Protein 6Y48 (pdb70)

CATH classification: 3.50.50.60

InterPro domains:
  IPR020946 Flavin monooxygenase-like [PF00743] (28-211)
  IPR036188 FAD/NAD(P)-binding domain superfamily [G3DSA:3.50.50.60] (12-182)
  IPR036188 FAD/NAD(P)-binding domain superfamily [G3DSA:3.50.50.60] (376-555)
  IPR036188 FAD/NAD(P)-binding domain superfamily [SSF51905] (26-517)
  IPR036188 FAD/NAD(P)-binding domain superfamily [SSF51905] (165-401)
  IPR050775 Baeyer-Villiger monooxygenase-like [PTHR43098] (10-554)

B-factor: mean 37.55, std 15.88, range [4.15, 122.74]

Organism: Aspergillus flavus (strain ATCC 200026 / FGSC A1120 / IAM 13836 / NRRL 3357 / JCM 12722 / SRRC 167) (NCBI:txid332952)

Secondary structure (DSSP, 8-state):
-TT-SEEE-SEEEE--SHHHHHHHHHHHHHT--EEEE-SSSSS-THHHHS--TT-B-SSPTTSSS---HHHHTT---SBSS-BHHHHHHHHHHHHHHH--GGGEESS--EEEEEEETTTTEEEEEETTS-EEEESEEEE---S--SB---S-GGGGT--SEEEEGGG--SS----BTSEEEEE--SHHHHHHHHHHTTTBSEEEEEESS----EE----BPPHHHHHHHGGGHHHHHHHHTTSTTSSS----SS-GGGS-HHHHHHHHHHHHHH-TTHHHHSS-TTTTT-HHHHHHHHHHHHHHHHTT--SHHHHHHHS-SS-SS-TTSS---EESSHHHHTTSTTEEEEE-SSS-EEEE-SSEEEETTS-EEE-SEEEE---B--SS-TTGGGTBB-TTS-BHHHHTTT----BTTTB-TT-TTEEESS-TTSSGGGS-HHHHHHHHHHHHHHHHHHHHHHT-SEEEE-HHHHHHHHHHHHHHHHTTT---TT-S--TT--SSSPP---S--S-HHHHHHHHHHTTTTTTTEEEE-/-TT-SEEEEEEEEE--SHHHHHHHHHHHHTT--EEEE-SSSSS-THHHHS--TT-B-SSPTTSSS---HHHHTT---SBSS-BHHHHHHHHHHHHHHH--GGGEESS--EEEEEEETTTTEEEEEETTS-EEEEEEEEE---S-SSB---S-GGGTT--SEEEEGGG--SS----BT-EEEEE--SHHHHHHHHHHTTTBSEEEEEESS----EE----B--HHHHHHHGGGHHHHHHHGGGSTTSSS----SS-GGGS-HHHHHHHHHHHHHH-TTHHHHSS-TTTTT-HHHHHHHHHHHHHHHHTT--SHHHHHHHS-SS-SS-TTSSPPPEESSTTGGGGSTTEEEEE-SSS-EEEE-SSEEEETT--EEE-SEEEE---BSTTHHHHTTS-EE-TTS-BHHHHGGG----BTTTB-TT-TTEEESS-TTSSGGGS-HHHHHHHHHHHHHHHHHHHHHTTEEEEEE-HHHHHHHHHHHHHHHHTSSGGGS--STTS-SSTTS-----S--S-HHHHHHHHHTTTTTTTTEEEEE-/-TT-SSEE-SEEEE--SHHHHHHHHHHHHTT--EEEE-SSSSS-THHHHS--TT-B-SSPTTSSS---HHHHTT---SBSS-BHHHHHHHHHHHHHHH--GGGEESS--EEEEEEETTTTEEEEEETTS-EEEESEEEE---S-SSB---S-GGGTT--SEEEEGGG--SS----BT-EEEEE--SHHHHHHHHHHTTTBSEEEEEESS----EE----B--HHHHHHHGGGHHHHHHHHTTSSSSSS---BSS-GGGS-HHHHHHHHHHHHHH-TTHHHHSSBTTTTT-HHHHHHHHHHHHHHHHHT--SHHHHHHHS-SS-SS-TTSS---EESSHHHHTTSSSEEEEE-TTS-EEEE-SSEEEETTS-EEE-SEEEE---B-TTT-GGGGTTBB-TTS-BHHHHTSS----BTTTB-TT-TTEEESS-TTSSGGGS-HHHHHHHHHHHHHHHHHHHHHHT-SEEEE-HHHHHHHHHHHHHHHHTSS---TT-S--TT--SSSPP---S--S-HHHHHHHHHTTTTTTTTEEEE-/-TT-SEEE-SEEEE-SSHHHHHHHHHHHHHT--EEEE-SSSSSSGGGTSS--TT-B-SS-TTSSS---HHHHSS---SBSS-BHHHHHHHHHHHHHHH--GGGEESS--EEEEEEETTTTEEEEEETTS-EEEESEEEE---STTS----S-GGGTT--SEEEEGGG--SS----BTSEEEEE--SHHHHHHHHHHTTTBSEEEEEESS----EE----B--HHHHHTTGGGHHHHHHHHHHSTTSBSB---SS-GGGS-HHHHHHHHHHHHHH-TTHHHHSS-TTTTT-HHHHHHHHHHHHHHHHTT---HHHHHHHS-SS-SS-TTSS---EESSTGGGGGSTTEEEEE-SSS-EEEE-SSEEEETTS-EEE-SEEEE------SS-SGGGTTBB-TTS-BHHHHTTT---BSTTS-BTT-TTEEESS-TTSSTTSS-HHHHHHHHHHHHHHHHHHHHHHT-SEEEE-HHHHHHHHHHHHHHHHHTTTTSS-TTT--TT--SS--S--S-HHHHHHHHHTTTTTTTTEEEE-

Sequence (2146 aa):
GNYADELDVDVLIVGAGFGGIYSLYEMRKLGLKAVIYEAGNDIGGTWRWNCYPGAGVDSEVPEYQLSIPETWKDWTWSTNYPNYEDLRKYFDHVDKVLDIKKDCAFNSVVVGAHFHTVEGRWHIRTADGRTARAKYFIIAAGFAAKRYIPEWPGIEKFKGIVHHSSFWPDEKIDVRGKRCAIIGTGASGVQVTQAWGPEAGELKVFQRTPNLAVPMRKRSLTVEEQEGAKAFYPELFRYREKCFAGFLYTWCERGVFEDSEEEREQFLEKLWSDGGFRYWVANYKDYLYDAKANRVVYDFWRKKVRERINDPKDQELLAPSEPPHPWGVKRPCLEYDYYEQFNRPNVDLVDIKDNSIVDFTEKGIKLQDGTEYEFDVVCIATGFDITTGGMTSMGLHSIHGDSLKEEWKSGAFTYLGMTVSGYPNMFHLYGPHGPTLLSNGPTTVEIQGRWIADAIKQMERQGIKYINPTAKAAKEWKAKINELSDKTLFPTTKSTYMGGSMPGKVFEQVNYAGGEYPYSKEIRAVLPNFNGFDIVKGNYADELDVDVLIVGAGFGGIYSLYEMRKLGLKAVIYEAGNDIGGTWRWNCYPGAGVDSEVPEYQLSIPETWKDWTWSTNYPNYEDLRKYFDHVDKVLDIKKDCAFNSVVVGAHFHTVEGRWHIRTADGRTARAKYFIIAAGFAAKRYIPEWPGIEKFKGIVHHSSFWPDEKIDVRGKRCAIIGTGASGVQVTQAWGPEAGELKVFQRTPNLAVPMRKRSLTVEEQEGAKAFYPELFRYREKCFAGFLYTWCERGVFEDSEEEREQFLEKLWSDGGFRYWVANYKDYLYDAKANRVVYDFWRKKVRERINDPKDQELLAPSEPPHPWGVKRPCLEYDYYEQFNRPNVDLVDIKDNSIVDFTEKGIKLQDGTEYEFDVVCIATGFDITTGGMTSMGLHSIHGDSLKEEWKSGAFTYLGMTVSGYPNMFHLYGPHGPTLLSNGPTTVEIQGRWIADAIKQMERQGIKYINPTAKAAKEWKAKINELSDKTLFPTTKSTYMGGSMPGKVFEQVNYAGGEYPYSKEIRAVLPNFNGFDIVKRGNYADELDVDVLIVGAGFGGIYSLYEMRKLGLKAVIYEAGNDIGGTWRWNCYPGAGVDSEVPEYQLSIPETWKDWTWSTNYPNYEDLRKYFDHVDKVLDIKKDCAFNSVVVGAHFHTVEGRWHIRTADGRTARAKYFIIAAGFAAKRYIPEWPGIEKFKGIVHHSSFWPDEKIDVRGKRCAIIGTGASGVQVTQAWGPEAGELKVFQRTPNLAVPMRKRSLTVEEQEGAKAFYPELFRYREKCFAGFLYTWCERGVFEDSEEEREQFLEKLWSDGGFRYWVANYKDYLYDAKANRVVYDFWRKKVRERINDPKDQELLAPSEPPHPWGVKRPCLEYDYYEQFNRPNVDLVDIKDNSIVDFTEKGIKLQDGTEYEFDVVCIATGFDITTGGMTSMGLHSIHGDSLKEEWKSGAFTYLGMTVSGYPNMFHLYGPHGPTLLSNGPTTVEIQGRWIADAIKQMERQGIKYINPTAKAAKEWKAKINELSDKTLFPTTKSTYMGGSMPGKVFEQVNYAGGEYPYSKEIRAVLPNFNGFDIVKGNYADELDVDVLIVGAGFGGIYSLYEMRKLGLKAVIYEAGNDIGGTWRWNCYPGAGVDSEVPEYQLSIPETWKDWTWSTNYPNYEDLRKYFDHVDKVLDIKKDCAFNSVVVGAHFHTVEGRWHIRTADGRTARAKYFIIAAGFAAKRYIPEWPGIEKFKGIVHHSSFWPDEKIDVRGKRCAIIGTGASGVQVTQAWGPEAGELKVFQRTPNLAVPMRKRSLTVEEQEGAKAFYPELFRYREKCFAGFLYTWCERGVFEDSEEEREQFLEKLWSDGGFRYWVANYKDYLYDAKANRVVYDFWRKKVRERINDPKDQELLAPSEPPHPWGVKRPCLEYDYYEQFNRPNVDLVDIKDNSIVDFTEKGIKLQDGTEYEFDVVCIATGFDITTGGMTSMGLHSIHGDSLKEEWKSGAFTYLGMTVSGYPNMFHLYGPHGPTLLSNGPTTVEIQGRWIADAIKQMERQGIKYINPTAKAAKEWKAKINELSDKTLFPTTKSTYMMPGKVFEQVNYAGGEYPYSKEIRAVLPNFNGFDIVK

Solvent-accessible surface area: 81756 Å² total; per-residue (Å²): 93,23,110,43,102,96,10,94,8,45,0,0,0,14,11,0,11,19,9,0,0,10,3,0,36,12,1,70,135,42,66,31,94,5,0,0,1,11,54,13,97,24,0,1,17,64,29,37,99,35,9,28,14,49,7,18,6,38,0,33,17,2,5,41,3,0,32,4,80,58,0,22,121,115,38,33,13,77,14,2,4,3,62,19,96,30,0,37,118,0,0,69,22,0,21,172,57,25,62,0,83,122,21,2,0,24,96,2,71,10,61,4,4,73,2,62,25,67,77,2,81,0,57,0,121,1,66,93,47,22,22,0,84,0,38,0,0,0,2,12,36,32,5,44,19,73,107,68,48,30,173,27,105,0,39,161,118,12,159,27,73,28,62,4,1,6,126,9,34,105,147,102,34,100,5,173,57,88,97,0,0,0,5,16,13,21,45,22,0,0,19,0,0,29,24,4,0,69,76,4,37,53,0,27,0,0,6,163,20,13,11,10,1,0,7,22,100,94,128,97,22,70,86,130,65,7,85,21,2,20,61,37,6,54,18,1,9,95,0,1,27,28,0,31,0,0,0,8,8,30,44,18,47,48,5,0,99,9,7,30,131,135,50,42,68,139,39,2,66,120,13,16,66,58,1,2,0,39,2,3,2,10,0,0,65,36,0,7,76,58,68,152,0,7,88,39,0,0,44,3,0,55,95,38,0,60,136,53,4,112,61,104,121,21,36,75,27,2,0,18,52,120,37,35,13,43,0,2,12,95,66,5,3,3,1,133,41,2,0,66,1,12,54,92,144,32,13,62,20,16,53,14,121,129,30,51,16,65,21,1,18,88,122,0,0,71,3,111,108,47,48,91,49,98,6,44,0,0,0,1,8,22,36,51,25,54,23,1,1,6,6,10,69,18,25,1,67,0,23,104,47,63,25,0,138,84,67,4,119,86,2,2,69,0,19,4,0,0,2,4,32,0,1,0,1,1,0,1,3,56,5,0,0,0,2,0,53,15,1,0,12,0,0,0,5,2,4,0,2,58,0,2,2,16,0,0,48,6,0,78,104,67,47,2,57,8,2,14,2,19,73,147,8,4,111,88,4,12,50,82,0,50,84,32,6,112,120,16,45,24,26,69,67,182,36,155,54,45,32,54,59,30,134,78,46,81,40,43,30,7,10,4,3,14,3,0,35,49,0,23,110,51,1,12,75,10,8,36,102,2,72,28,16,29,64,30,154,95,24,120,48,74,126,12,100,9,51,0,0,0,13,10,0,14,18,10,0,0,11,3,0,39,11,1,67,140,41,68,26,92,6,0,0,1,10,53,14,101,27,0,2,14,59,29,35,86,26,8,24,34,48,3,18,6,10,9,41,17,2,5,34,2,0,30,5,73,74,0,19,136,116,42,35,15,80,15,3,7,2,54,45,91,21,0,34,112,0,0,71,14,0,21,157,57,22,72,0,78,133,18,1,0,26,90,1,72,9,71,12,0,89,16,72,54,140,68,1,84,0,31,0,118,2,72,95,32,27,24,0,100,0,14,0,0,0,2,12,30,30,48,15,51,61,96,42,72,26,169,28,95,8,43,162,131,14,153,32,62,29,63,6,2,7,129,17,37,108,124,173,38,71,4,167,73,70,118,1,0,0,4,15,10,38,36,23,0,0,13,0,0,29,30,7,1,66,58,3,30,62,0,41,0,0,6,135,42,12,13,5,1,1,11,26,101,96,130,88,20,76,84,128,62,7,84,21,2,22,71,36,6,52,18,1,10,87,2,1,23,31,0,24,0,0,6,6,12,31,45,16,46,46,4,0,100,8,6,32,138,136,53,31,95,133,36,3,66,129,12,17,70,61,3,2,2,36,4,5,4,11,0,0,66,37,0,4,82,55,68,157,0,6,88,36,0,0,48,12,0,37,139,38,0,55,134,55,4,105,61,95,157,24,34,79,47,2,0,16,58,122,37,59,10,27,0,0,0,53,89,1,0,0,1,149,47,1,0,64,4,8,49,96,136,41,4,75,20,15,62,13,140,126,36,50,14,67,31,5,29,74,121,0,0,73,2,119,105,33,55,92,49,118,12,62,0,0,0,3,8,25,26,33,9,10,2,11,0,4,6,9,54,13,28,3,48,4,72,139,51,76,25,0,104,93,61,15,136,84,1,4,88,0,18,3,0,0,3,4,38,4,0,0,2,1,0,1,2,36,6,0,0,0,1,0,10,7,11,2,14,0,0,0,6,4,5,0,2,54,0,2,6,12,0,0,47,6,0,82,105,74,26,0,50,26,2,25,4,54,76,132,9,5,130,84,6,16,56,83,0,51,102,28,1,98,123,10,25,3,40,86,27,61,0,43,0,6,0,1,47,36,115,80,38,52,102,31,3,3,0,4,3,14,3,0,42,52,0,25,118,48,1,12,75,10,8,36,105,3,70,27,17,87,61,48,126,211,90,34,112,44,97,105,15,74,3,44,0,0,0,13,10,0,12,20,9,0,0,9,2,1,37,10,1,73,137,46,66,29,124,5,5,0,1,8,60,15,103,25,0,2,10,66,22,38,98,31,11,27,12,44,7,21,7,25,3,41,16,2,5,42,3,0,32,5,74,67,0,20,123,104,40,36,10,74,16,3,3,2,58,32,104,22,0,52,120,0,0,77,14,0,21,160,52,23,64,0,86,130,27,2,0,21,91,1,67,10,62,4,7,79,4,61,45,139,86,4,53,0,49,0,126,2,67,90,49,20,28,0,54,0,37,0,0,0,2,14,35,31,12,31,25,116,93,68,48,27,163,25,104,5,45,159,128,15,173,22,73,23,69,5,1,2,125,15,32,115,133,105,33,82,0,138,66,96,103,0,0,0,5,16,10,21,39,24,0,0,13,0,0,32,29,4,1,47,59,1,36,72,0,43,0,1,7,161,24,14,9,9,1,0,10,22,94,93,128,96,24,67,83,127,55,8,84,19,2,22,62,35,7,56,21,1,7,95,1,2,32,35,0,25,0,0,0,7,10,24,50,17,52,45,5,0,93,8,3,30,137,139,53,30,88,135,36,2,68,129,12,16,71,66,2,3,0,37,3,3,1,11,0,0,74,42,0,6,86,49,67,148,0,6,87,36,0,0,55,9,0,42,135,39,0,77,128,52,5,50,68,102,147,19,26,85,35,1,0,18,63,116,36,38,14,45,0,2,11,88,64,6,0,1,1,121,41,1,0,60,5,10,33,30,37,24,5,66,15,14,62,11,124,136,27,49,14,79,37,4,5,76,137,0,0,101,6,127,104,48,56,73,52,85,8,36,2,0,0,2,7,39,25,49,48,58,20,16,3,3,6,14,40,16,31,3,65,1,54,148,54,74,27,0,130,86,64,6,133,88,1,1,70,0,20,4,0,0,3,3,36,6,1,0,2,2,1,2,4,62,4,1,0,0,2,0,44,15,1,0,12,0,0,0,6,1,4,0,2,55,0,2,7,12,0,0,37,5,0,81,106,71,47,2,66,26,2,14,3,40,77,151,7,3,146,88,6,24,54,90,0,52,124,56,6,96,164,14,49,13,25,62,78,192,40,153,56,49,26,50,57,28,119,84,31,77,42,36,35,13,12,3,3,17,3,0,41,52,0,21,118,45,1,15,77,9,8,42,108,4,68,28,17,75,66,56,160,101,22,114,34,97,121,16,81,5,42,0,0,0,10,11,1,11,21,8,0,0,9,2,0,40,15,1,70,133,47,68,31,110,7,0,0,1,9,57,17,98,26,0,1,16,56,29,31,112,24,13,25,38,47,8,18,3,35,3,36,14,2,6,37,2,0,28,4,56,65,0,12,106,120,44,31,17,70,28,3,5,2,57,53,94,29,1,57,131,0,0,75,37,0,24,180,63,20,71,0,88,137,18,3,0,26,91,1,64,12,69,13,0,77,13,77,64,138,76,2,61,0,49,0,124,3,70,88,43,20,19,0,84,0,40,0,0,1,0,10,28,30,51,18,58,52,126,48,62,25,125,27,101,2,42,166,120,12,166,26,68,29,64,4,0,10,142,16,45,140,148,154,24,86,3,162,70,77,94,0,0,0,4,17,12,33,47,17,1,0,25,0,0,36,29,7,0,64,58,2,34,66,0,48,0,0,3,110,45,12,13,5,1,0,11,24,103,96,126,85,20,69,88,128,59,8,81,19,1,21,62,35,5,52,16,2,9,85,2,1,24,34,0,22,0,0,0,6,9,24,47,20,48,38,7,0,106,7,11,36,137,118,44,35,96,122,38,4,68,122,13,14,75,58,1,4,0,40,3,4,0,9,0,0,68,37,0,6,72,61,61,151,0,5,111,36,0,0,44,14,0,39,130,49,0,55,145,55,5,116,66,100,134,21,32,78,25,1,0,15,54,138,32,38,10,16,0,1,0,56,56,5,4,7,1,147,41,1,0,65,3,9,54,93,132,43,4,80,18,15,57,12,109,138,24,44,15,65,22,2,18,90,94,0,0,76,5,119,102,49,58,82,47,89,7,39,0,0,0,2,7,37,18,40,30,27,24,10,5,3,0,15,67,16,18,2,55,8,58,131,60,76,25,0,129,98,69,10,152,85,10,4,77,2,18,3,1,0,3,4,35,7,1,1,2,2,1,3,3,44,4,8,1,0,0,9,26,4,0,0,14,2,0,0,7,2,5,0,2,55,0,2,5,15,0,0,20,2,0,79,106,70,48,4,59,27,2,20,5,34,60,151,5,3,137,99,4,12,67,77,0,44,81,25,2,100,119,8,29,6,50,59,52,138,22,54,2,23,118,79,78,90,76,113,42,1,17,2,5,4,19,2,0,45,50,0,20,124,48,1,15,75,10,8,43,114,4,67,26,12,86,82,52,160

Foldseek 3Di:
DLQDQEAEWQEEEEAQALLRLLLLVLCVVLVTGYAYEYLADAHHALLPQQAAFLAWDLAFPPQFDALPCQLCVQDDAQKRIDGSVRSRVSRVSSCVRVVRVVRYDYSFAFQAWDADVVVCWIWTAGPVNGTYTHNFYEYAPAQLPFQDDPPFPAPVQAQFAEDASRRHDPPDDQQALFEEEEEDAALSSLSVLQRNLVGHVAYEYEDQAAFLEAADPMDTDDPVVSNVCSVCSNVQQVCLLVAQFSGSAAADPAAPVVADPVRNLVQLVVQRVVARCCLQGHYGPCLQQDPVSQLSSLVSSLVVLLVQADDPVVSCRNRNPDHPAGPNLADGHHHHCSRNSNVDPRYYYHHCNVWPFPHAHHAGTATDVGDDDGGNYYHHHDGGQSLWGCQQVNHYAFNVRHGLVVVQQAGHFAFLQFGDARRWSYGYFLIFAACNRSHNRSSSSNLRSVLSSQQSSLCVVVVWSTKGFDSVRRVVSLVQQQVLCVSGSHDDQPDPDQPNDDPRYRGDRGYRSRGSNVSSVSSVVCPPVNPRIDTHD/DQQAQEAEWAEEEEAQALQRVLLVVLCVVLVTGYAYQYQADAHHALLVQLAFFQAWALAFPPLQDALPCLLCVPDDAFKRIDHSVSSSVSSVSSCVRVVRVVRYDYNFQWQAWDQDVVQCWIFTAGPVGGTHTHNFYEYAQAFFNFWDDPPFPCPVLAAAAEDASRHDDPDDDFAALFAEEEEEAAQSSLSVLVRPLVGHSFYEYEYQAAFLAAADPMDTDDPVVSNVCSVCSSVQQVCLLQAFFSGSAAADPAAQVVDDPVRQLVQCVVQRVVIRCCLQGHYGPCLQQDVVSLLSSLVSSLVVLLVQADDVVLSCRNRNPDHPARPNLAPHHHHHCSRNSCVDPRYHYHHCNVFPFPHAHHQGTATPVGDGDGGNYYHHHQGGLGQLRRQQRSFYAFNVRHTQVVVCQQHDFAALQFGDARRKSYGYFLGFAAQNPSHNRSSSSNLSSVLNSQASSLCVVVQWSIKGFDPVNRVVSQVQQQVLCVSGSNLVDQYSQQRHPDPSGHGHGGYRSRGSNVSSVSSVVCPPVNPRIDTHHD/DLQDFAAEWQEEEEAQALLSLLLVVLVVVLVTQYAYEYQADAHHALLPQFAAQLAWDLAFPPLFDALPCQLCVPDDDQKRIDGSVRSRVSRVSSCVRVVNVVRYDYNFQFQAWEADVVQCWIWTAGPVGGIYTHNFYEYAQALQFFKDDPPFPAPVQAAFAEDASRRDDPPDDQQALFAEEEEDQALSSLSNLQRCLVGHNFYEYEDQAAFLEAADPMDTDDVCVVNVCSVCSSVQLVCLLVAFFSHNAAADPAAQVVDDPVRNLVQCVVQSVVTRCCLQGHYGPCLQQDPVSQVSSLVSSLVVLLVLADDVVLSCRNRNPDHPAGPNLADGHHHHCSRNSCVDPRYYYDHCNVWPFPHAHHQGTATPVGDGDGGNYYHYHLTGQSQWGPQQRNHYAFCVGHTQVRVQLAHDFAALQFGHARHWSYGYFLTFLACNRSHNRNSRSNLSSVLSSQQVSLCVVVVWSTKGFDPVSRVVSLVQQQVLCVSGSHDDLPDPDQRNDDDSHRRDRRYRSRGSNVSSVSSVVCPPVNPRIDIHD/DLQALEAEWAEEAEAQALLRLLLVVLCVVLVTQYAYQHQADAHHALLVFLADALAWDLAFPPLADALPCQLPVQDDFFKRIDHSVRSRVSSVSSCVRVVRVVRYDHSFQFQAWDADPVQQWIWTAGPVNRTYTHNFYEYANFFLLFWDDDPFPQPVQAAFAEDASRHDDPPDDQQALFAEEEEEAAQSSLSVLVRCLVGHLAYEYEYQAAFLAAADPMDTDDPCVSNVCSVCSSVQLVCLLVAFFSGSAAADPAAQVVDDPVRNLVQLVVQSVVDRCCLQGHYHPCLQQDVVRLLSSLQSSLVVLLVQAPDPVLSCRNRNPDHPARPNLAPHYHHHCSRNSCVDPRYHYHHCNVWPFPYAHNQGTATPVGDTDGGNYYHYHVGGLQQFGCQLRSHYAFNVRRTPVVVPVQHDQAQLQQARARRKSHGYALGWAACNRVHNRSSSSNLSSVLSSQQSSLCVVVVFSIKGFDPVRSVVSQVQQQVLCVSGSNLPDQYSQLDPPHHRGGGYRSGGSNVSSVSSVVCPPVVPRIDTHD

Nearest PDB structures (foldseek):
  6y48-assembly2_B  TM=1.002E+00  e=0.000E+00  Aspergillus flavus NRRL3357
  6y48-assembly4_D  TM=9.951E-01  e=0.000E+00  Aspergillus flavus NRRL3357
  5j7x-assembly1_A  TM=9.604E-01  e=6.832E-75  Aspergillus flavus
  8xg7-assembly1_A  TM=9.613E-01  e=2.330E-60  Thermobifida fusca YX
  3up4-assembly3_A  TM=9.638E-01  e=3.379E-60  Pseudomonas putida

Structure (mmCIF, N/CA/C/O backbone):
data_6Y48
#
_entry.id   6Y48
#
_cell.length_a   87.893
_cell.length_b   117.311
_cell.length_c   133.337
_cell.angle_alpha   90.000
_cell.angle_beta   103.520
_cell.angle_gamma   90.000
#
_symmetry.space_group_name_H-M   'P 1 21 1'
#
loop_
_entity.id
_entity.type
_entity.pdbx_description
1 polymer 'Baeyer-Villiger monooxygenase'
2 non-polymer 'FLAVIN-ADENINE DINUCLEOTIDE'
3 non-polymer 'NADP NICOTINAMIDE-ADENINE-DINUCLEOTIDE PHOSPHATE'
4 water water
#
loop_
_atom_site.group_PDB
_atom_site.id
_atom_site.type_symbol
_atom_site.label_atom_id
_atom_site.label_alt_id
_atom_site.label_comp_id
_atom_site.label_asym_id
_atom_site.label_entity_id
_atom_site.label_seq_id
_atom_site.pdbx_PDB_ins_code
_atom_site.Cartn_x
_atom_site.Cartn_y
_atom_site.Cartn_z
_atom_site.occupancy
_atom_site.B_iso_or_equiv
_atom_site.auth_seq_id
_atom_site.auth_comp_id
_atom_site.auth_asym_id
_atom_site.auth_atom_id
_atom_site.pdbx_PDB_model_num
ATOM 1 N N . GLY A 1 18 ? -0.295 -20.267 59.297 1.00 35.57 18 GLY A N 1
ATOM 2 C CA . GLY A 1 18 ? 0.646 -19.152 58.971 1.00 35.36 18 GLY A CA 1
ATOM 3 C C . GLY A 1 18 ? 0.078 -18.257 57.884 1.00 35.99 18 GLY A C 1
ATOM 4 O O . GLY A 1 18 ? -0.459 -17.178 58.214 1.00 37.55 18 GLY A O 1
ATOM 5 N N . ASN A 1 19 ? 0.158 -18.710 56.631 1.00 34.79 19 ASN A N 1
ATOM 6 C CA . ASN A 1 19 ? -0.391 -17.996 55.450 1.00 33.81 19 ASN A CA 1
ATOM 7 C C . ASN A 1 19 ? -1.921 -18.101 55.470 1.00 33.62 19 ASN A C 1
ATOM 8 O O . ASN A 1 19 ? -2.579 -17.337 54.724 1.00 32.28 19 ASN A O 1
ATOM 13 N N . TYR A 1 20 ? -2.467 -19.008 56.289 1.00 33.89 20 TYR A N 1
ATOM 14 C CA . TYR A 1 20 ? -3.925 -19.278 56.402 1.00 34.14 20 TYR A CA 1
ATOM 15 C C . TYR A 1 20 ? -4.532 -18.517 57.592 1.00 35.33 20 TYR A C 1
ATOM 16 O O . TYR A 1 20 ? -5.753 -18.648 57.802 1.00 34.27 20 TYR A O 1
ATOM 25 N N . ALA A 1 21 ? -3.723 -17.736 58.321 1.00 37.77 21 ALA A N 1
ATOM 26 C CA . ALA A 1 21 ? -4.139 -16.887 59.466 1.00 39.41 21 ALA A CA 1
ATOM 27 C C . ALA A 1 21 ? -5.430 -16.132 59.124 1.00 41.76 21 ALA A C 1
ATOM 28 O O . ALA A 1 21 ? -5.582 -15.711 57.961 1.00 45.45 21 ALA A O 1
ATOM 30 N N . ASP A 1 22 ? -6.315 -15.959 60.109 1.00 43.54 22 ASP A N 1
ATOM 31 C CA . ASP A 1 22 ? -7.687 -15.413 59.929 1.00 45.19 22 ASP A CA 1
ATOM 32 C C . ASP A 1 22 ? -7.622 -13.939 59.514 1.00 42.63 22 ASP A C 1
ATOM 33 O O . ASP A 1 22 ? -8.493 -13.516 58.739 1.00 41.08 22 ASP A O 1
ATOM 38 N N . GLU A 1 23 ? -6.660 -13.186 60.051 1.00 42.13 23 GLU A N 1
ATOM 39 C CA . GLU A 1 23 ? -6.320 -11.804 59.614 1.00 42.65 23 GLU A CA 1
ATOM 40 C C . GLU A 1 23 ? -4.821 -11.779 59.289 1.00 41.22 23 GLU A C 1
ATOM 41 O O . GLU A 1 23 ? -4.018 -11.801 60.238 1.00 39.93 23 GLU A O 1
ATOM 47 N N . LEU A 1 24 ? -4.473 -11.750 57.996 1.00 40.39 24 LEU A N 1
ATOM 48 C CA . LEU A 1 24 ? -3.091 -11.958 57.474 1.00 39.49 24 LEU A CA 1
ATOM 49 C C . LEU A 1 24 ? -2.415 -10.606 57.192 1.00 38.95 24 LEU A C 1
ATOM 50 O O . LEU A 1 24 ? -3.000 -9.784 56.464 1.00 39.01 24 LEU A O 1
ATOM 55 N N . ASP A 1 25 ? -1.226 -10.386 57.761 1.00 38.46 25 ASP A N 1
ATOM 56 C CA . ASP A 1 25 ? -0.397 -9.172 57.535 1.00 38.39 25 ASP A CA 1
ATOM 57 C C . ASP A 1 25 ? 0.747 -9.525 56.584 1.00 36.41 25 ASP A C 1
ATOM 58 O O . ASP A 1 25 ? 1.652 -10.275 56.991 1.00 36.36 25 ASP A O 1
ATOM 63 N N . VAL A 1 26 ? 0.693 -8.996 55.361 1.00 35.24 26 VAL A N 1
ATOM 64 C CA . VAL A 1 26 ? 1.760 -9.132 54.329 1.00 34.27 26 VAL A CA 1
ATOM 65 C C . VAL A 1 26 ? 2.004 -7.753 53.709 1.00 33.17 26 VAL A C 1
ATOM 66 O O . VAL A 1 26 ? 1.114 -6.892 53.819 1.00 33.24 26 VAL A O 1
ATOM 70 N N . ASP A 1 27 ? 3.160 -7.566 53.072 1.00 31.99 27 ASP A N 1
ATOM 71 C CA . ASP A 1 27 ? 3.459 -6.379 52.228 1.00 31.10 27 ASP A CA 1
ATOM 72 C C . ASP A 1 27 ? 2.703 -6.516 50.902 1.00 30.00 27 ASP A C 1
ATOM 73 O O . ASP A 1 27 ? 2.157 -5.499 50.426 1.00 31.14 27 ASP A O 1
ATOM 78 N N . VAL A 1 28 ? 2.650 -7.733 50.348 1.00 27.26 28 VAL A N 1
ATOM 79 C CA . VAL A 1 28 ? 2.096 -8.003 48.990 1.00 25.42 28 VAL A CA 1
ATOM 80 C C . VAL A 1 28 ? 1.124 -9.180 49.042 1.00 23.60 28 VAL A C 1
ATOM 81 O O . VAL A 1 28 ? 1.540 -10.282 49.438 1.00 22.75 28 VAL A O 1
ATOM 85 N N . LEU A 1 29 ? -0.106 -8.958 48.585 1.00 22.44 29 LEU A N 1
ATOM 86 C CA . LEU A 1 29 ? -1.103 -10.031 48.369 1.00 22.48 29 LEU A CA 1
ATOM 87 C C . LEU A 1 29 ? -1.233 -10.238 46.860 1.00 22.38 29 LEU A C 1
ATOM 88 O O . LEU A 1 29 ? -1.611 -9.275 46.167 1.00 22.87 29 LEU A O 1
ATOM 93 N N . ILE A 1 30 ? -0.891 -11.438 46.385 1.00 22.10 30 ILE A N 1
ATOM 94 C CA . ILE A 1 30 ? -1.036 -11.873 44.966 1.00 21.84 30 ILE A CA 1
ATOM 95 C C . ILE A 1 30 ? -2.263 -12.783 44.876 1.00 21.31 30 ILE A C 1
ATOM 96 O O . ILE A 1 30 ? -2.372 -13.698 45.703 1.00 21.76 30 ILE A O 1
ATOM 101 N N . VAL A 1 31 ? -3.138 -12.542 43.902 1.00 20.39 31 VAL A N 1
ATOM 102 C CA . VAL A 1 31 ? -4.290 -13.431 43.576 1.00 20.26 31 VAL A CA 1
ATOM 103 C C . VAL A 1 31 ? -3.905 -14.271 42.352 1.00 19.98 31 VAL A C 1
ATOM 104 O O . VAL A 1 31 ? -3.741 -13.686 41.270 1.00 20.27 31 VAL A O 1
ATOM 108 N N . GLY A 1 32 ? -3.758 -15.587 42.529 1.00 19.18 32 GLY A N 1
ATOM 109 C CA . GLY A 1 32 ? -3.515 -16.558 41.444 1.00 18.48 32 GLY A CA 1
ATOM 110 C C . GLY A 1 32 ? -2.120 -17.154 41.521 1.00 17.94 32 GLY A C 1
ATOM 111 O O . GLY A 1 32 ? -1.183 -16.404 41.838 1.00 16.92 32 GLY A O 1
ATOM 112 N N . ALA A 1 33 ? -1.998 -18.458 41.245 1.00 17.93 33 ALA A N 1
ATOM 113 C CA . ALA A 1 33 ? -0.740 -19.243 41.273 1.00 18.07 33 ALA A CA 1
ATOM 114 C C . ALA A 1 33 ? -0.472 -19.862 39.892 1.00 17.84 33 ALA A C 1
ATOM 115 O O . ALA A 1 33 ? 0.204 -20.921 39.840 1.00 17.57 33 ALA A O 1
ATOM 117 N N . GLY A 1 34 ? -0.984 -19.230 38.827 1.00 17.49 34 GLY A N 1
ATOM 118 C CA . GLY A 1 34 ? -0.577 -19.482 37.429 1.00 17.67 34 GLY A CA 1
ATOM 119 C C . GLY A 1 34 ? 0.709 -18.744 37.099 1.00 17.74 34 GLY A C 1
ATOM 120 O O . GLY A 1 34 ? 1.354 -18.239 38.038 1.00 18.15 34 GLY A O 1
ATOM 121 N N . PHE A 1 35 ? 1.089 -18.675 35.820 1.00 17.80 35 PHE A N 1
ATOM 122 C CA . PHE A 1 35 ? 2.351 -18.025 35.372 1.00 17.77 35 PHE A CA 1
ATOM 123 C C . PHE A 1 35 ? 2.485 -16.649 36.042 1.00 17.90 35 PHE A C 1
ATOM 124 O O . PHE A 1 35 ? 3.548 -16.376 36.641 1.00 17.95 35 PHE A O 1
ATOM 132 N N . GLY A 1 36 ? 1.427 -15.830 35.959 1.00 17.99 36 GLY A N 1
ATOM 133 C CA . GLY A 1 36 ? 1.374 -14.438 36.457 1.00 17.88 36 GLY A CA 1
ATOM 134 C C . GLY A 1 36 ? 1.693 -14.332 37.941 1.00 17.73 36 GLY A C 1
ATOM 135 O O . GLY A 1 36 ? 2.485 -13.438 38.317 1.00 17.18 36 GLY A O 1
ATOM 136 N N . GLY A 1 37 ? 1.098 -15.212 38.750 1.00 17.75 37 GLY A N 1
ATOM 137 C CA . GLY A 1 37 ? 1.288 -15.263 40.212 1.00 17.83 37 GLY A CA 1
ATOM 138 C C . GLY A 1 37 ? 2.644 -15.830 40.600 1.00 18.09 37 GLY A C 1
ATOM 139 O O . GLY A 1 37 ? 3.233 -15.329 41.582 1.00 17.61 37 GLY A O 1
ATOM 140 N N . ILE A 1 38 ? 3.121 -16.843 39.867 1.00 18.47 38 ILE A N 1
ATOM 141 C CA . ILE A 1 38 ? 4.430 -17.520 40.117 1.00 18.76 38 ILE A CA 1
ATOM 142 C C . ILE A 1 38 ? 5.567 -16.524 39.864 1.00 19.29 38 ILE A C 1
ATOM 143 O O . ILE A 1 38 ? 6.557 -16.566 40.620 1.00 20.02 38 ILE A O 1
ATOM 148 N N . TYR A 1 39 ? 5.450 -15.675 38.836 1.00 19.83 39 TYR A N 1
ATOM 149 C CA . TYR A 1 39 ? 6.520 -14.716 38.450 1.00 20.19 39 TYR A CA 1
ATOM 150 C C . TYR A 1 39 ? 6.474 -13.485 39.363 1.00 20.20 39 TYR A C 1
ATOM 151 O O . TYR A 1 39 ? 7.544 -12.951 39.703 1.00 19.34 39 TYR A O 1
ATOM 160 N N . SER A 1 40 ? 5.275 -13.033 39.732 1.00 20.74 40 SER A N 1
ATOM 161 C CA . SER A 1 40 ? 5.079 -11.887 40.655 1.00 21.50 40 SER A CA 1
ATOM 162 C C . SER A 1 40 ? 5.728 -12.235 41.998 1.00 22.35 40 SER A C 1
ATOM 163 O O . SER A 1 40 ? 6.548 -11.433 42.486 1.00 22.13 40 SER A O 1
ATOM 166 N N . LEU A 1 41 ? 5.415 -13.422 42.526 1.00 23.46 41 LEU A N 1
ATOM 167 C CA . LEU A 1 41 ? 5.978 -13.958 43.794 1.00 24.16 41 LEU A CA 1
ATOM 168 C C . LEU A 1 41 ? 7.508 -13.937 43.712 1.00 24.65 41 LEU A C 1
ATOM 169 O O . LEU A 1 41 ? 8.140 -13.436 44.664 1.00 25.88 41 LEU A O 1
ATOM 174 N N . TYR A 1 42 ? 8.067 -14.442 42.611 1.00 24.86 42 TYR A N 1
ATOM 175 C CA . TYR A 1 42 ? 9.525 -14.453 42.320 1.00 25.73 42 TYR A CA 1
ATOM 176 C C . TYR A 1 42 ? 10.100 -13.040 42.475 1.00 26.67 42 TYR A C 1
ATOM 177 O O . TYR A 1 42 ? 11.085 -12.871 43.219 1.00 28.32 42 TYR A O 1
ATOM 186 N N . GLU A 1 43 ? 9.501 -12.059 41.797 1.00 27.75 43 GLU A N 1
ATOM 187 C CA . GLU A 1 43 ? 9.972 -10.646 41.773 1.00 28.72 43 GLU A CA 1
ATOM 188 C C . GLU A 1 43 ? 9.871 -10.023 43.173 1.00 29.36 43 GLU A C 1
ATOM 189 O O . GLU A 1 43 ? 10.801 -9.286 43.559 1.00 29.89 43 GLU A O 1
ATOM 195 N N . MET A 1 44 ? 8.788 -10.298 43.903 1.00 29.22 44 MET A N 1
ATOM 196 C CA . MET A 1 44 ? 8.559 -9.746 45.265 1.00 29.76 44 MET A CA 1
ATOM 197 C C . MET A 1 44 ? 9.652 -10.255 46.216 1.00 30.10 44 MET A C 1
ATOM 198 O O . MET A 1 44 ? 10.223 -9.432 46.955 1.00 30.07 44 MET A O 1
ATOM 203 N N . ARG A 1 45 ? 9.957 -11.552 46.183 1.00 30.11 45 ARG A N 1
ATOM 204 C CA . ARG A 1 45 ? 10.997 -12.167 47.049 1.00 30.42 45 ARG A CA 1
ATOM 205 C C . ARG A 1 45 ? 12.329 -11.430 46.883 1.00 32.26 45 ARG A C 1
ATOM 206 O O . ARG A 1 45 ? 13.060 -11.328 47.885 1.00 32.83 45 ARG A O 1
ATOM 214 N N . LYS A 1 46 ? 12.641 -10.959 45.670 1.00 33.93 46 LYS A N 1
ATOM 215 C CA . LYS A 1 46 ? 13.920 -10.264 45.354 1.00 34.78 46 LYS A CA 1
ATOM 216 C C . LYS A 1 46 ? 13.925 -8.870 45.990 1.00 35.33 46 LYS A C 1
ATOM 217 O O . LYS A 1 46 ? 15.011 -8.402 46.373 1.00 35.57 46 LYS A O 1
ATOM 223 N N . LEU A 1 47 ? 12.753 -8.240 46.099 1.00 36.16 47 LEU A N 1
ATOM 224 C CA . LEU A 1 47 ? 12.574 -6.908 46.737 1.00 36.42 47 LEU A CA 1
ATOM 225 C C . LEU A 1 47 ? 12.644 -7.044 48.262 1.00 37.23 47 LEU A C 1
ATOM 226 O O . LEU A 1 47 ? 12.706 -6.000 48.940 1.00 39.41 47 LEU A O 1
ATOM 231 N N . GLY A 1 48 ? 12.610 -8.279 48.775 1.00 36.93 48 GLY A N 1
ATOM 232 C CA . GLY A 1 48 ? 12.677 -8.598 50.213 1.00 35.67 48 GLY A CA 1
ATOM 233 C C . GLY A 1 48 ? 11.394 -8.230 50.937 1.00 35.60 48 GLY A C 1
ATOM 234 O O . GLY A 1 48 ? 11.479 -7.874 52.124 1.00 36.99 48 GLY A O 1
ATOM 235 N N . LEU A 1 49 ? 10.246 -8.313 50.260 1.00 34.77 49 LEU A N 1
ATOM 236 C CA . LEU A 1 49 ? 8.912 -8.014 50.852 1.00 34.35 49 LEU A CA 1
ATOM 237 C C . LEU A 1 49 ? 8.222 -9.325 51.255 1.00 34.49 49 LEU A C 1
ATOM 238 O O . LEU A 1 49 ? 8.470 -10.366 50.604 1.00 35.76 49 LEU A O 1
ATOM 243 N N . LYS A 1 50 ? 7.394 -9.270 52.302 1.00 33.67 50 LYS A N 1
ATOM 244 C CA . LYS A 1 50 ? 6.548 -10.399 52.751 1.00 33.23 50 LYS A CA 1
ATOM 245 C C . LYS A 1 50 ? 5.359 -10.458 51.792 1.00 32.14 50 LYS A C 1
ATOM 246 O O . LYS A 1 50 ? 4.557 -9.504 51.784 1.00 32.79 50 LYS A O 1
ATOM 252 N N . ALA A 1 51 ? 5.291 -11.517 50.983 1.00 30.22 51 ALA A N 1
ATOM 253 C CA . ALA A 1 51 ? 4.260 -11.723 49.943 1.00 28.28 51 ALA A CA 1
ATOM 254 C C . ALA A 1 51 ? 3.625 -13.104 50.124 1.00 26.91 51 ALA A C 1
ATOM 255 O O . ALA A 1 51 ? 4.319 -14.024 50.606 1.00 26.44 51 ALA A O 1
ATOM 257 N N . VAL A 1 52 ? 2.342 -13.224 49.777 1.00 25.52 52 VAL A N 1
ATOM 258 C CA . VAL A 1 52 ? 1.562 -14.493 49.854 1.00 25.06 52 VAL A CA 1
ATOM 259 C C . VAL A 1 52 ? 0.602 -14.550 48.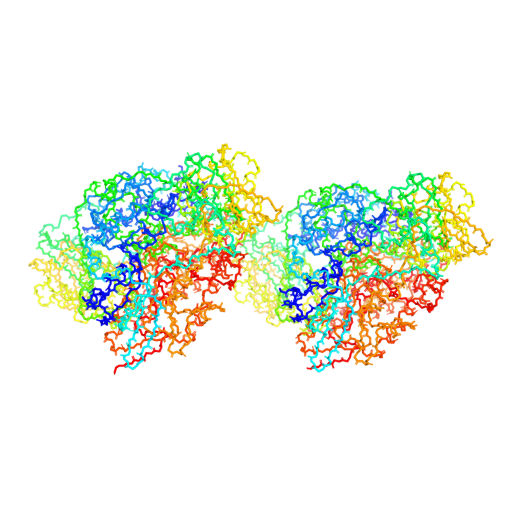665 1.00 24.31 52 VAL A C 1
ATOM 260 O O . VAL A 1 52 ? -0.024 -13.519 48.368 1.00 23.91 52 VAL A O 1
ATOM 264 N N . ILE A 1 53 ? 0.482 -15.720 48.034 1.00 24.15 53 ILE A N 1
ATOM 265 C CA . ILE A 1 53 ? -0.539 -15.993 46.982 1.00 24.01 53 ILE A CA 1
ATOM 266 C C . ILE A 1 53 ? -1.778 -16.578 47.665 1.00 24.13 53 ILE A C 1
ATOM 267 O O . ILE A 1 53 ? -1.664 -17.655 48.282 1.00 24.63 53 ILE A O 1
ATOM 272 N N . TYR A 1 54 ? -2.911 -15.886 47.552 1.00 23.45 54 TYR A N 1
ATOM 273 C CA . TYR A 1 54 ? -4.264 -16.474 47.686 1.00 23.30 54 TYR A CA 1
ATOM 274 C C . TYR A 1 54 ? -4.605 -17.156 46.360 1.00 23.20 54 TYR A C 1
ATOM 275 O O . TYR A 1 54 ? -4.799 -16.447 45.352 1.00 23.21 54 TYR A O 1
ATOM 284 N N . GLU A 1 55 ? -4.652 -18.489 46.360 1.00 23.07 55 GLU A N 1
ATOM 285 C CA . GLU A 1 55 ? -5.055 -19.307 45.187 1.00 23.43 55 GLU A CA 1
ATOM 286 C C . GLU A 1 55 ? -6.385 -19.984 45.516 1.00 23.46 55 GLU A C 1
ATOM 287 O O . GLU A 1 55 ? -6.483 -20.560 46.607 1.00 24.14 55 GLU A O 1
ATOM 293 N N . ALA A 1 56 ? -7.355 -19.902 44.603 1.00 24.10 56 ALA A N 1
ATOM 294 C CA . ALA A 1 56 ? -8.701 -20.515 44.724 1.00 24.33 56 ALA A CA 1
ATOM 295 C C . ALA A 1 56 ? -8.572 -22.043 44.779 1.00 24.90 56 ALA A C 1
ATOM 296 O O . ALA A 1 56 ? -9.315 -22.675 45.560 1.00 24.22 56 ALA A O 1
ATOM 298 N N . GLY A 1 57 ? -7.679 -22.604 43.957 1.00 25.43 57 GLY A N 1
ATOM 299 C CA . GLY A 1 57 ? -7.429 -24.054 43.855 1.00 25.87 57 GLY A CA 1
ATOM 300 C C . GLY A 1 57 ? -6.389 -24.513 44.856 1.00 26.74 57 GLY A C 1
ATOM 301 O O . GLY A 1 57 ? -6.011 -23.704 45.718 1.00 26.96 57 GLY A O 1
ATOM 302 N N . ASN A 1 58 ? -5.919 -25.756 44.723 1.00 28.20 58 ASN A N 1
ATOM 303 C CA . ASN A 1 58 ? -5.048 -26.441 45.715 1.00 29.12 58 ASN A CA 1
ATOM 304 C C . ASN A 1 58 ? -3.636 -26.656 45.154 1.00 28.85 58 ASN A C 1
ATOM 305 O O . ASN A 1 58 ? -2.820 -27.272 45.868 1.00 28.82 58 ASN A O 1
ATOM 310 N N . ASP A 1 59 ? -3.340 -26.164 43.945 1.00 28.59 59 ASP A N 1
ATOM 311 C CA . ASP A 1 59 ? -2.012 -26.356 43.300 1.00 27.84 59 ASP A CA 1
ATOM 312 C C . ASP A 1 59 ? -1.692 -25.185 42.359 1.00 27.52 59 ASP A C 1
ATOM 313 O O . ASP A 1 59 ? -2.614 -24.422 42.002 1.00 29.12 59 ASP A O 1
ATOM 318 N N . ILE A 1 60 ? -0.420 -25.055 41.973 1.00 25.81 60 ILE A N 1
ATOM 319 C CA . ILE A 1 60 ? 0.089 -23.937 41.127 1.00 24.69 60 ILE A CA 1
ATOM 320 C C . ILE A 1 60 ? 0.007 -24.373 39.660 1.00 24.04 60 ILE A C 1
ATOM 321 O O . ILE A 1 60 ? 0.145 -25.585 39.398 1.00 23.93 60 ILE A O 1
ATOM 326 N N . GLY A 1 61 ? -0.237 -23.429 38.747 1.00 23.20 61 GLY A N 1
ATOM 327 C CA . GLY A 1 61 ? -0.304 -23.703 37.297 1.00 22.77 61 GLY A CA 1
ATOM 328 C C . GLY A 1 61 ? -1.420 -22.958 36.583 1.00 22.45 61 GLY A C 1
ATOM 329 O O . GLY A 1 61 ? -1.388 -22.925 35.338 1.00 23.07 61 GLY A O 1
ATOM 330 N N . GLY A 1 62 ? -2.387 -22.395 37.313 1.00 21.97 62 GLY A N 1
ATOM 331 C CA . GLY A 1 62 ? -3.484 -21.606 36.721 1.00 21.46 62 GLY A CA 1
ATOM 332 C C . GLY A 1 62 ? -4.336 -22.460 35.799 1.00 21.32 62 GLY A C 1
ATOM 333 O O . GLY A 1 62 ? -4.652 -23.594 36.207 1.00 21.15 62 GLY A O 1
ATOM 334 N N . THR A 1 63 ? -4.669 -21.960 34.598 1.00 21.00 63 THR A N 1
ATOM 335 C CA . THR A 1 63 ? -5.451 -22.676 33.546 1.00 20.82 63 THR A CA 1
ATOM 336 C C . THR A 1 63 ? -4.963 -24.124 33.379 1.00 20.61 63 THR A C 1
ATOM 337 O O . THR A 1 63 ? -5.793 -24.973 33.036 1.00 22.18 63 THR A O 1
ATOM 341 N N . TRP A 1 64 ? -3.678 -24.411 33.595 1.00 20.08 64 TRP A N 1
ATOM 342 C CA . TRP A 1 64 ? -3.098 -25.753 33.320 1.00 20.52 64 TRP A CA 1
ATOM 343 C C . TRP A 1 64 ? -3.512 -26.758 34.402 1.00 21.29 64 TRP A C 1
ATOM 344 O O . TRP A 1 64 ? -3.220 -27.956 34.235 1.00 21.45 64 TRP A O 1
ATOM 355 N N . ARG A 1 65 ? -4.205 -26.304 35.449 1.00 23.07 65 ARG A N 1
ATOM 356 C CA . ARG A 1 65 ? -4.755 -27.177 36.523 1.00 24.15 65 ARG A CA 1
ATOM 357 C C . ARG A 1 65 ? -6.268 -27.362 36.343 1.00 25.05 65 ARG A C 1
ATOM 358 O O . ARG A 1 65 ? -6.728 -28.505 36.475 1.00 24.94 65 ARG A O 1
ATOM 366 N N . TRP A 1 66 ? -7.006 -26.287 36.053 1.00 26.78 66 TRP A N 1
ATOM 367 C CA . TRP A 1 66 ? -8.492 -26.260 36.118 1.00 28.47 66 TRP A CA 1
ATOM 368 C C . TRP A 1 66 ? -9.099 -26.424 34.721 1.00 30.57 66 TRP A C 1
ATOM 369 O O . TRP A 1 66 ? -10.045 -27.219 34.596 1.00 31.32 66 TRP A O 1
ATOM 380 N N . ASN A 1 67 ? -8.590 -25.702 33.718 1.00 32.90 67 ASN A N 1
ATOM 381 C CA . ASN A 1 67 ? -9.334 -25.435 32.453 1.00 34.52 67 ASN A CA 1
ATOM 382 C C . ASN A 1 67 ? -8.823 -26.327 31.317 1.00 34.89 67 ASN A C 1
ATOM 383 O O . ASN A 1 67 ? -8.904 -25.888 30.153 1.00 34.47 67 ASN A O 1
ATOM 388 N N . CYS A 1 68 ? -8.386 -27.548 31.643 1.00 35.69 68 CYS A N 1
ATOM 389 C CA . CYS A 1 68 ? -7.892 -28.569 30.682 1.00 35.44 68 CYS A CA 1
ATOM 390 C C . CYS A 1 68 ? -9.049 -29.438 30.174 1.00 33.32 68 CYS A C 1
ATOM 391 O O . CYS A 1 68 ? -9.997 -29.681 30.941 1.00 35.52 68 CYS A O 1
ATOM 394 N N . TYR A 1 69 ? -8.943 -29.898 28.927 1.00 30.73 69 TYR A N 1
ATOM 395 C CA . TYR A 1 69 ? -9.984 -30.630 28.164 1.00 29.27 69 TYR A CA 1
ATOM 396 C C . TYR A 1 69 ? -9.296 -31.602 27.211 1.00 28.36 69 TYR A C 1
ATOM 397 O O . TYR A 1 69 ? -8.087 -31.525 27.041 1.00 29.36 69 TYR A O 1
ATOM 406 N N . PRO A 1 70 ? -10.021 -32.547 26.568 1.00 28.17 70 PRO A N 1
ATOM 407 C CA . PRO A 1 70 ? -9.398 -33.519 25.667 1.00 27.50 70 PRO A CA 1
ATOM 408 C C . PRO A 1 70 ? -8.488 -32.894 24.599 1.00 26.99 70 PRO A C 1
ATOM 409 O O . PRO A 1 70 ? -8.924 -31.977 23.926 1.00 26.04 70 PRO A O 1
ATOM 413 N N . GLY A 1 71 ? -7.256 -33.409 24.490 1.00 27.20 71 GLY A N 1
ATOM 414 C CA . GLY A 1 71 ? -6.230 -32.984 23.516 1.00 27.23 71 GLY A CA 1
ATOM 415 C C . GLY A 1 71 ? -5.803 -31.538 23.712 1.00 26.96 71 GLY A C 1
ATOM 416 O O . GLY A 1 71 ? -5.472 -30.882 22.699 1.00 27.14 71 GLY A O 1
ATOM 417 N N . ALA A 1 72 ? -5.807 -31.056 24.962 1.00 26.14 72 ALA A N 1
ATOM 418 C CA . ALA A 1 72 ? -5.379 -29.691 25.349 1.00 24.96 72 ALA A CA 1
ATOM 419 C C . ALA A 1 72 ? -3.853 -29.645 25.463 1.00 23.74 72 ALA A C 1
ATOM 420 O O . ALA A 1 72 ? -3.259 -30.623 25.960 1.00 23.03 72 ALA A O 1
ATOM 422 N N . GLY A 1 73 ? -3.261 -28.538 25.010 1.00 22.70 73 GLY A N 1
ATOM 423 C CA . GLY A 1 73 ? -1.806 -28.302 24.992 1.00 21.85 73 GLY A CA 1
ATOM 424 C C . GLY A 1 73 ? -1.492 -26.919 24.459 1.00 21.29 73 GLY A C 1
ATOM 425 O O . GLY A 1 73 ? -2.438 -26.218 24.078 1.00 21.30 73 GLY A O 1
ATOM 426 N N . VAL A 1 74 ? -0.211 -26.546 24.412 1.00 21.06 74 VAL A N 1
ATOM 427 C CA . VAL A 1 74 ? 0.251 -25.177 24.023 1.00 20.87 74 VAL A CA 1
ATOM 428 C C . VAL A 1 74 ? 0.069 -24.978 22.514 1.00 20.74 74 VAL A C 1
ATOM 429 O O . VAL A 1 74 ? 0.102 -25.977 21.779 1.00 20.07 74 VAL A O 1
ATOM 433 N N . ASP A 1 75 ? -0.137 -23.725 22.098 1.00 21.34 75 ASP A N 1
ATOM 434 C CA . ASP A 1 75 ? -0.047 -23.247 20.690 1.00 21.98 75 ASP A CA 1
ATOM 435 C C . ASP A 1 75 ? 1.272 -22.478 20.501 1.00 21.98 75 ASP A C 1
ATOM 436 O O . ASP A 1 75 ? 1.643 -22.209 19.345 1.00 22.43 75 ASP A O 1
ATOM 441 N N . SER A 1 76 ? 1.958 -22.133 21.595 1.00 21.84 76 SER A N 1
ATOM 442 C CA . SER A 1 76 ? 3.329 -21.562 21.587 1.00 21.72 76 SER A CA 1
ATOM 443 C C . SER A 1 76 ? 4.359 -22.694 21.535 1.00 21.81 76 SER A C 1
ATOM 444 O O . SER A 1 76 ? 4.172 -23.694 22.262 1.00 21.21 76 SER A O 1
ATOM 447 N N . GLU A 1 77 ? 5.406 -22.529 20.717 1.00 21.86 77 GLU A N 1
ATOM 448 C CA . GLU A 1 77 ? 6.454 -23.557 20.490 1.00 22.01 77 GLU A CA 1
ATOM 449 C C . GLU A 1 77 ? 7.555 -23.382 21.535 1.00 21.53 77 GLU A C 1
ATOM 450 O O . GLU A 1 77 ? 7.883 -22.229 21.868 1.00 20.64 77 GLU A O 1
ATOM 456 N N . VAL A 1 78 ? 8.092 -24.506 22.015 1.00 21.16 78 VAL A N 1
ATOM 457 C CA . VAL A 1 78 ? 9.274 -24.572 22.921 1.00 20.45 78 VAL A CA 1
ATOM 458 C C . VAL A 1 78 ? 10.425 -23.888 22.188 1.00 19.70 78 VAL A C 1
ATOM 459 O O . VAL A 1 78 ? 10.593 -24.113 20.995 1.00 20.02 78 VAL A O 1
ATOM 463 N N . PRO A 1 79 ? 11.234 -23.019 22.838 1.00 19.01 79 PRO A N 1
ATOM 464 C CA . PRO A 1 79 ? 11.076 -22.666 24.253 1.00 18.74 79 PRO A CA 1
ATOM 465 C C . PRO A 1 79 ? 10.281 -21.390 24.582 1.00 18.30 79 PRO A C 1
ATOM 466 O O . PRO A 1 79 ? 10.561 -20.791 25.592 1.00 17.34 79 PRO A O 1
ATOM 470 N N . GLU A 1 80 ? 9.301 -21.023 23.752 1.00 19.35 80 GLU A N 1
ATOM 471 C CA . GLU A 1 80 ? 8.546 -19.740 23.851 1.00 20.39 80 GLU A CA 1
ATOM 472 C C . GLU A 1 80 ? 7.676 -19.700 25.118 1.00 20.29 80 GLU A C 1
ATOM 473 O O . GLU A 1 80 ? 7.562 -18.612 25.707 1.00 19.84 80 GLU A O 1
ATOM 479 N N . TYR A 1 81 ? 7.080 -20.829 25.520 1.00 20.89 81 TYR A N 1
ATOM 480 C CA . TYR A 1 81 ? 6.001 -20.894 26.547 1.00 20.99 81 TYR A CA 1
ATOM 481 C C . TYR A 1 81 ? 6.540 -21.440 27.876 1.00 20.94 81 TYR A C 1
ATOM 482 O O . TYR A 1 81 ? 6.153 -22.555 28.300 1.00 21.31 81 TYR A O 1
ATOM 491 N N . GLN A 1 82 ? 7.392 -20.651 28.530 1.00 20.78 82 GLN A N 1
ATOM 492 C CA . GLN A 1 82 ? 7.913 -20.937 29.889 1.00 20.71 82 GLN A CA 1
ATOM 493 C C . GLN A 1 82 ? 8.547 -19.661 30.446 1.00 20.50 82 GLN A C 1
ATOM 494 O O . GLN A 1 82 ? 8.624 -18.665 29.704 1.00 19.81 82 GLN A O 1
ATOM 500 N N . LEU A 1 83 ? 8.973 -19.702 31.709 1.00 21.02 83 LEU A N 1
ATOM 501 C CA . LEU A 1 83 ? 9.617 -18.559 32.406 1.00 21.33 83 LEU A CA 1
ATOM 502 C C . LEU A 1 83 ? 11.103 -18.511 32.042 1.00 21.06 83 LEU A C 1
ATOM 503 O O . LEU A 1 83 ? 11.713 -19.591 31.905 1.00 21.31 83 LEU A O 1
ATOM 508 N N . SER A 1 84 ? 11.651 -17.298 31.922 1.00 21.49 84 SER A N 1
ATOM 509 C CA . SER A 1 84 ? 13.051 -17.007 31.510 1.00 21.51 84 SER A CA 1
ATOM 510 C C . SER A 1 84 ? 14.007 -17.130 32.699 1.00 21.55 84 SER A C 1
ATOM 511 O O . SER A 1 84 ? 15.217 -16.919 32.495 1.00 21.67 84 SER A O 1
ATOM 514 N N . ILE A 1 85 ? 13.474 -17.418 33.889 1.00 22.51 85 ILE A N 1
ATOM 515 C CA . ILE A 1 85 ? 14.226 -17.591 35.168 1.00 23.26 85 ILE A CA 1
ATOM 516 C C . ILE A 1 85 ? 15.272 -18.688 34.979 1.00 23.58 85 ILE A C 1
ATOM 517 O O . ILE A 1 85 ? 14.916 -19.859 34.856 1.00 23.69 85 ILE A O 1
ATOM 522 N N . PRO A 1 86 ? 16.583 -18.354 34.976 1.00 23.77 86 PRO A N 1
ATOM 523 C CA . PRO A 1 86 ? 17.629 -19.332 34.667 1.00 24.63 86 PRO A CA 1
ATOM 524 C C . PRO A 1 86 ? 17.469 -20.653 35.438 1.00 26.22 86 PRO A C 1
ATOM 525 O O . PRO A 1 86 ? 17.520 -21.710 34.820 1.00 26.02 86 PRO A O 1
ATOM 529 N N . GLU A 1 87 ? 17.239 -20.561 36.753 1.00 27.54 87 GLU A N 1
ATOM 530 C CA . GLU A 1 87 ? 17.264 -21.725 37.680 1.00 27.99 87 GLU A CA 1
ATOM 531 C C . GLU A 1 87 ? 16.080 -22.659 37.391 1.00 27.49 87 GLU A C 1
ATOM 532 O O . GLU A 1 87 ? 16.167 -23.824 37.807 1.00 28.61 87 GLU A O 1
ATOM 538 N N . THR A 1 88 ? 15.041 -22.207 36.681 1.00 26.93 88 THR A N 1
ATOM 539 C CA . THR A 1 88 ? 13.826 -23.024 36.398 1.00 27.24 88 THR A CA 1
ATOM 540 C C . THR A 1 88 ? 13.998 -23.875 35.132 1.00 27.76 88 THR A C 1
ATOM 541 O O . THR A 1 88 ? 13.383 -24.956 35.093 1.00 28.78 88 THR A O 1
ATOM 545 N N . TRP A 1 89 ? 14.766 -23.421 34.131 1.00 27.63 89 TRP A N 1
ATOM 546 C CA . TRP A 1 89 ? 14.966 -24.159 32.849 1.00 27.20 89 TRP A CA 1
ATOM 547 C C . TRP A 1 89 ? 16.347 -24.823 32.788 1.00 28.15 89 TRP A C 1
ATOM 548 O O . TRP A 1 89 ? 16.547 -25.622 31.859 1.00 27.74 89 TRP A O 1
ATOM 559 N N . LYS A 1 90 ? 17.241 -24.517 33.735 1.00 30.21 90 LYS A N 1
ATOM 560 C CA . LYS A 1 90 ? 18.593 -25.129 33.868 1.00 31.10 90 LYS A CA 1
ATOM 561 C C . LYS A 1 90 ? 18.513 -26.631 33.557 1.00 29.74 90 LYS A C 1
ATOM 562 O O . LYS A 1 90 ? 19.050 -27.037 32.517 1.00 29.27 90 LYS A O 1
ATOM 568 N N . ASP A 1 91 ? 17.823 -27.412 34.394 1.00 29.36 91 ASP A N 1
ATOM 569 C CA . ASP A 1 91 ? 17.732 -28.894 34.270 1.00 28.63 91 ASP A CA 1
ATOM 570 C C . ASP A 1 91 ? 16.333 -29.326 33.824 1.00 27.41 91 ASP A C 1
ATOM 571 O O . ASP A 1 91 ? 15.934 -30.451 34.191 1.00 28.31 91 ASP A O 1
ATOM 576 N N . TRP A 1 92 ? 15.625 -28.490 33.055 1.00 25.16 92 TRP A N 1
ATOM 577 C CA . TRP A 1 92 ? 14.308 -28.850 32.471 1.00 23.84 92 TRP A CA 1
ATOM 578 C C . TRP A 1 92 ? 14.418 -28.990 30.950 1.00 23.74 92 TRP A C 1
ATOM 579 O O . TRP A 1 92 ? 15.013 -28.104 30.310 1.00 24.14 92 TRP A O 1
ATOM 590 N N . THR A 1 93 ? 13.831 -30.062 30.412 1.00 23.56 93 THR A N 1
ATOM 591 C CA . THR A 1 93 ? 13.655 -30.320 28.960 1.00 23.81 93 THR A CA 1
ATOM 592 C C . THR A 1 93 ? 12.230 -30.835 28.725 1.00 23.69 93 THR A C 1
ATOM 593 O O . THR A 1 93 ? 11.619 -31.327 29.689 1.00 24.69 93 THR A O 1
ATOM 597 N N . TRP A 1 94 ? 11.715 -30.673 27.504 1.00 22.94 94 TRP A N 1
ATOM 598 C CA . TRP A 1 94 ? 10.392 -31.178 27.056 1.00 22.58 94 TRP A CA 1
ATOM 599 C C . TRP A 1 94 ? 10.600 -32.409 26.181 1.00 22.83 94 TRP A C 1
ATOM 600 O O . TRP A 1 94 ? 11.677 -32.526 25.587 1.00 23.15 94 TRP A O 1
ATOM 611 N N . SER A 1 95 ? 9.587 -33.268 26.085 1.00 23.31 95 SER A N 1
ATOM 612 C CA . SER A 1 95 ? 9.585 -34.470 25.213 1.00 23.22 95 SER A CA 1
ATOM 613 C C . SER A 1 95 ? 9.307 -34.053 23.765 1.00 23.34 95 SER A C 1
ATOM 614 O O . SER A 1 95 ? 9.757 -34.761 22.850 1.00 23.20 95 SER A O 1
ATOM 617 N N . THR A 1 96 ? 8.600 -32.936 23.576 1.00 23.80 96 THR A N 1
ATOM 618 C CA . THR A 1 96 ? 8.129 -32.441 22.257 1.00 23.63 96 THR A CA 1
ATOM 619 C C . THR A 1 96 ? 8.238 -30.911 22.204 1.00 22.74 96 THR A C 1
ATOM 620 O O . THR A 1 96 ? 8.477 -30.299 23.255 1.00 23.23 96 THR A O 1
ATOM 624 N N . ASN A 1 97 ? 8.073 -30.322 21.017 1.00 21.76 97 ASN A N 1
ATOM 625 C CA . ASN A 1 97 ? 8.139 -28.851 20.798 1.00 21.16 97 ASN A CA 1
ATOM 626 C C . ASN A 1 97 ? 6.790 -28.199 21.152 1.00 21.25 97 ASN A C 1
ATOM 627 O O . ASN A 1 97 ? 6.796 -26.975 21.404 1.00 21.13 97 ASN A O 1
ATOM 632 N N . TYR A 1 98 ? 5.685 -28.964 21.150 1.00 20.61 98 TYR A N 1
ATOM 633 C CA . TYR A 1 98 ? 4.321 -28.514 21.553 1.00 20.63 98 TYR A CA 1
ATOM 634 C C . TYR A 1 98 ? 3.798 -29.421 22.663 1.00 21.64 98 TYR A C 1
ATOM 635 O O . TYR A 1 98 ? 3.020 -30.335 22.402 1.00 21.95 98 TYR A O 1
ATOM 644 N N . PRO A 1 99 ? 4.222 -29.213 23.931 1.00 22.66 99 PRO A N 1
ATOM 645 C CA . PRO A 1 99 ? 3.757 -30.042 25.049 1.00 23.66 99 PRO A CA 1
ATOM 646 C C . PRO A 1 99 ? 2.253 -29.924 25.357 1.00 24.57 99 PRO A C 1
ATOM 647 O O . PRO A 1 99 ? 1.653 -28.918 25.009 1.00 24.77 99 PRO A O 1
ATOM 651 N N . ASN A 1 100 ? 1.683 -30.955 25.995 1.00 25.37 100 ASN A N 1
ATOM 652 C CA . ASN A 1 100 ? 0.250 -31.003 26.399 1.00 26.73 100 ASN A CA 1
ATOM 653 C C . ASN A 1 100 ? 0.133 -30.617 27.880 1.00 26.98 100 ASN A C 1
ATOM 654 O O . ASN A 1 100 ? 1.173 -30.315 28.495 1.00 25.46 100 ASN A O 1
ATOM 659 N N . TYR A 1 101 ? -1.087 -30.625 28.428 1.00 28.47 101 TYR A N 1
ATOM 660 C CA . TYR A 1 101 ? -1.386 -30.135 29.801 1.00 29.95 101 TYR A CA 1
ATOM 661 C C . TYR A 1 101 ? -0.662 -31.000 30.841 1.00 30.10 101 TYR A C 1
ATOM 662 O O . TYR A 1 101 ? -0.222 -30.453 31.873 1.00 30.25 101 TYR A O 1
ATOM 671 N N . GLU A 1 102 ? -0.510 -32.296 30.573 1.00 30.70 102 GLU A N 1
ATOM 672 C CA . GLU A 1 102 ? 0.204 -33.227 31.483 1.00 32.25 102 GLU A CA 1
ATOM 673 C C . GLU A 1 102 ? 1.679 -32.822 31.563 1.00 30.81 102 GLU A C 1
ATOM 674 O O . GLU A 1 102 ? 2.234 -32.860 32.682 1.00 30.07 102 GLU A O 1
ATOM 680 N N . ASP A 1 103 ? 2.282 -32.437 30.432 1.00 30.00 103 ASP A N 1
ATOM 681 C CA . ASP A 1 103 ? 3.697 -31.977 30.362 1.00 28.75 103 ASP A CA 1
ATOM 682 C C . ASP A 1 103 ? 3.814 -30.654 31.129 1.00 26.18 103 ASP A C 1
ATOM 683 O O . ASP A 1 103 ? 4.755 -30.517 31.922 1.00 25.99 103 ASP A O 1
ATOM 688 N N . LEU A 1 104 ? 2.870 -29.730 30.926 1.00 24.56 104 LEU A N 1
ATOM 689 C CA . LEU A 1 104 ? 2.848 -28.402 31.600 1.00 23.57 104 LEU A CA 1
ATOM 690 C C . LEU A 1 104 ? 2.705 -28.578 33.112 1.00 23.70 104 LEU A C 1
ATOM 691 O O . LEU A 1 104 ? 3.398 -27.865 33.852 1.00 23.32 104 LEU A O 1
ATOM 696 N N . ARG A 1 105 ? 1.819 -29.476 33.545 1.00 24.00 105 ARG A N 1
ATOM 697 C CA . ARG A 1 105 ? 1.608 -29.801 34.981 1.00 24.59 105 ARG A CA 1
ATOM 698 C C . ARG A 1 105 ? 2.943 -30.227 35.604 1.00 25.31 105 ARG A C 1
ATOM 699 O O . ARG A 1 105 ? 3.266 -29.730 36.708 1.00 25.59 105 ARG A O 1
ATOM 707 N N . LYS A 1 106 ? 3.691 -31.090 34.908 1.00 26.04 106 LYS A N 1
ATOM 708 C CA . LYS A 1 106 ? 4.995 -31.635 35.376 1.00 26.24 106 LYS A CA 1
ATOM 709 C C . LYS A 1 106 ? 6.043 -30.516 35.384 1.00 23.91 106 LYS A C 1
ATOM 710 O O . LYS A 1 106 ? 6.921 -30.566 36.264 1.00 23.23 106 LYS A O 1
ATOM 716 N N . TYR A 1 107 ? 5.933 -29.540 34.472 1.00 22.36 107 TYR A N 1
ATOM 717 C CA . TYR A 1 107 ? 6.798 -28.326 34.420 1.00 21.53 107 TYR A CA 1
ATOM 718 C C . TYR A 1 107 ? 6.562 -27.465 35.673 1.00 21.12 107 TYR A C 1
ATOM 719 O O . TYR A 1 107 ? 7.537 -26.996 36.284 1.00 21.21 107 TYR A O 1
ATOM 728 N N . PHE A 1 108 ? 5.304 -27.256 36.056 1.00 21.00 108 PHE A N 1
ATOM 729 C CA . PHE A 1 108 ? 4.934 -26.414 37.225 1.00 21.17 108 PHE A CA 1
ATOM 730 C C . PHE A 1 108 ? 5.351 -27.113 38.527 1.00 21.98 108 PHE A C 1
ATOM 731 O O . PHE A 1 108 ? 5.761 -26.406 39.469 1.00 21.96 108 PHE A O 1
ATOM 739 N N . ASP A 1 109 ? 5.307 -28.447 38.571 1.00 22.53 109 ASP A N 1
ATOM 740 C CA . ASP A 1 109 ? 5.891 -29.239 39.688 1.00 22.85 109 ASP A CA 1
ATOM 741 C C . ASP A 1 109 ? 7.392 -28.945 39.780 1.00 21.58 109 ASP A C 1
ATOM 742 O O . ASP A 1 109 ? 7.899 -28.823 40.901 1.00 20.96 109 ASP A O 1
ATOM 747 N N . HIS A 1 110 ? 8.078 -28.845 38.640 1.00 21.97 110 HIS A N 1
ATOM 748 C CA . HIS A 1 110 ? 9.543 -28.582 38.571 1.00 21.98 110 HIS A CA 1
ATOM 749 C C . HIS A 1 110 ? 9.839 -27.164 39.072 1.00 22.68 110 HIS A C 1
ATOM 750 O O . HIS A 1 110 ? 10.823 -27.000 39.820 1.00 22.18 110 HIS A O 1
ATOM 757 N N . VAL A 1 111 ? 9.019 -26.184 38.678 1.00 23.99 111 VAL A N 1
ATOM 758 C CA . VAL A 1 111 ? 9.165 -24.761 39.107 1.00 24.95 111 VAL A CA 1
ATOM 759 C C . VAL A 1 111 ? 8.973 -24.696 40.627 1.00 26.24 111 VAL A C 1
ATOM 760 O O . VAL A 1 111 ? 9.728 -23.954 41.277 1.00 27.43 111 VAL A O 1
ATOM 764 N N . ASP A 1 112 ? 8.022 -25.462 41.172 1.00 27.54 112 ASP A N 1
ATOM 765 C CA . ASP A 1 112 ? 7.743 -25.502 42.632 1.00 28.64 112 ASP A CA 1
ATOM 766 C C . ASP A 1 112 ? 8.904 -26.185 43.359 1.00 28.96 112 ASP A C 1
ATOM 767 O O . ASP A 1 112 ? 9.269 -25.706 44.438 1.00 28.06 112 ASP A O 1
ATOM 772 N N . LYS A 1 113 ? 9.468 -27.248 42.778 1.00 30.43 113 LYS A N 1
ATOM 773 C CA . LYS A 1 113 ? 10.615 -27.998 43.360 1.00 31.48 113 LYS A CA 1
ATOM 774 C C . LYS A 1 113 ? 11.853 -27.097 43.428 1.00 31.29 113 LYS A C 1
ATOM 775 O O . LYS A 1 113 ? 12.694 -27.331 44.309 1.00 31.71 113 LYS A O 1
ATOM 781 N N . VAL A 1 114 ? 11.971 -26.121 42.524 1.00 31.42 114 VAL A N 1
ATOM 782 C CA . VAL A 1 114 ? 13.192 -25.274 42.366 1.00 31.27 114 VAL A CA 1
ATOM 783 C C . VAL A 1 114 ? 13.027 -23.966 43.156 1.00 31.42 114 VAL A C 1
ATOM 784 O O . VAL A 1 114 ? 14.041 -23.482 43.693 1.00 32.15 114 VAL A O 1
ATOM 788 N N . LEU A 1 115 ? 11.815 -23.406 43.224 1.00 31.81 115 LEU A N 1
ATOM 789 C CA . LEU A 1 115 ? 11.554 -22.082 43.859 1.00 31.89 115 LEU A CA 1
ATOM 790 C C . LEU A 1 115 ? 10.807 -22.244 45.193 1.00 33.02 115 LEU A C 1
ATOM 791 O O . LEU A 1 115 ? 10.789 -21.268 45.958 1.00 34.39 115 LEU A O 1
ATOM 796 N N . ASP A 1 116 ? 10.241 -23.423 45.472 1.00 33.74 116 ASP A N 1
ATOM 797 C CA . ASP A 1 116 ? 9.251 -23.661 46.561 1.00 34.47 116 ASP A CA 1
ATOM 798 C C . ASP A 1 116 ? 8.254 -22.497 46.597 1.00 33.63 116 ASP A C 1
ATOM 799 O O . ASP A 1 116 ? 8.396 -21.606 47.459 1.00 34.22 116 ASP A O 1
ATOM 804 N N . ILE A 1 117 ? 7.287 -22.530 45.680 1.00 31.98 117 ILE A N 1
ATOM 805 C CA . ILE A 1 117 ? 6.191 -21.528 45.533 1.00 30.68 117 ILE A CA 1
ATOM 806 C C . ILE A 1 117 ? 5.139 -21.799 46.614 1.00 30.84 117 ILE A C 1
ATOM 807 O O . ILE A 1 117 ? 4.679 -20.828 47.244 1.00 29.70 117 ILE A O 1
ATOM 812 N N . LYS A 1 118 ? 4.801 -23.077 46.818 1.00 32.11 118 LYS A N 1
ATOM 813 C CA . LYS A 1 118 ? 3.689 -23.550 47.689 1.00 33.78 118 LYS A CA 1
ATOM 814 C C . LYS A 1 118 ? 3.873 -23.041 49.124 1.00 33.46 118 LYS A C 1
ATOM 815 O O . LYS A 1 118 ? 2.858 -22.793 49.784 1.00 33.37 118 LYS A O 1
ATOM 821 N N . LYS A 1 119 ? 5.119 -22.871 49.567 1.00 34.57 119 LYS A N 1
ATOM 822 C CA . LYS A 1 119 ? 5.486 -22.369 50.920 1.00 34.75 119 LYS A CA 1
ATOM 823 C C . LYS A 1 119 ? 4.862 -20.987 51.163 1.00 35.31 119 LYS A C 1
ATOM 824 O O . LYS A 1 119 ? 4.544 -20.697 52.335 1.00 35.53 119 LYS A O 1
ATOM 830 N N . ASP A 1 120 ? 4.674 -20.178 50.112 1.00 34.80 120 ASP A N 1
ATOM 831 C CA . ASP A 1 120 ? 4.109 -18.803 50.207 1.00 33.92 120 ASP A CA 1
ATOM 832 C C . ASP A 1 120 ? 2.687 -18.743 49.630 1.00 32.65 120 ASP A C 1
ATOM 833 O O . ASP A 1 120 ? 2.187 -17.621 49.448 1.00 32.49 120 ASP A O 1
ATOM 838 N N . CYS A 1 121 ? 2.048 -19.887 49.369 1.00 31.65 121 CYS A N 1
ATOM 839 C CA . CYS A 1 121 ? 0.631 -19.965 48.923 1.00 32.09 121 CYS A CA 1
ATOM 840 C C . CYS A 1 121 ? -0.277 -20.277 50.115 1.00 30.76 121 CYS A C 1
ATOM 841 O O . CYS A 1 121 ? 0.156 -21.019 51.009 1.00 30.39 121 CYS A O 1
ATOM 844 N N . ALA A 1 122 ? -1.482 -19.705 50.118 1.00 30.43 122 ALA A N 1
ATOM 845 C CA . ALA A 1 122 ? -2.651 -20.169 50.899 1.00 29.38 122 ALA A CA 1
ATOM 846 C C . ALA A 1 122 ? -3.704 -20.651 49.904 1.00 28.03 122 ALA A C 1
ATOM 847 O O . ALA A 1 122 ? -4.331 -19.800 49.253 1.00 27.59 122 ALA A O 1
ATOM 849 N N . PHE A 1 123 ? -3.849 -21.970 49.769 1.00 27.68 123 PHE A N 1
ATOM 850 C CA . PHE A 1 123 ? -4.734 -22.626 48.772 1.00 27.47 123 PHE A CA 1
ATOM 851 C C . PHE A 1 123 ? -6.183 -22.598 49.276 1.00 27.15 123 PHE A C 1
ATOM 852 O O . PHE A 1 123 ? -6.418 -22.254 50.446 1.00 28.14 123 PHE A O 1
ATOM 860 N N . ASN A 1 124 ? -7.128 -22.922 48.390 1.00 27.12 124 ASN A N 1
ATOM 861 C CA . ASN A 1 124 ? -8.593 -22.858 48.638 1.00 26.95 124 ASN A CA 1
ATOM 862 C C . ASN A 1 124 ? -8.923 -21.490 49.239 1.00 26.21 124 ASN A C 1
ATOM 863 O O . ASN A 1 124 ? -9.779 -21.419 50.135 1.00 26.11 124 ASN A O 1
ATOM 868 N N . SER A 1 125 ? -8.249 -20.452 48.742 1.00 25.73 125 SER A N 1
ATOM 869 C CA . SER A 1 125 ? -8.473 -19.029 49.092 1.00 26.18 125 SER A CA 1
ATOM 870 C C . SER A 1 125 ? -9.154 -18.339 47.910 1.00 25.89 125 SER A C 1
ATOM 871 O O . SER A 1 125 ? -8.438 -17.912 46.991 1.00 25.92 125 SER A O 1
ATOM 874 N N . VAL A 1 126 ? -10.486 -18.274 47.923 1.00 24.88 126 VAL A N 1
ATOM 875 C CA . VAL A 1 126 ? -11.296 -17.612 46.859 1.00 24.75 126 VAL A CA 1
ATOM 876 C C . VAL A 1 126 ? -11.580 -16.180 47.315 1.00 24.85 126 VAL A C 1
ATOM 877 O O . VAL A 1 126 ? -12.421 -16.016 48.213 1.00 24.67 126 VAL A O 1
ATOM 881 N N . VAL A 1 127 ? -10.895 -15.187 46.735 1.00 25.10 127 VAL A N 1
ATOM 882 C CA . VAL A 1 127 ? -11.122 -13.744 47.053 1.00 25.02 127 VAL A CA 1
ATOM 883 C C . VAL A 1 127 ? -12.523 -13.378 46.549 1.00 24.60 127 VAL A C 1
ATOM 884 O O . VAL A 1 127 ? -12.806 -13.637 45.366 1.00 23.69 127 VAL A O 1
ATOM 888 N N . VAL A 1 128 ? -13.378 -12.868 47.442 1.00 24.27 128 VAL A N 1
ATOM 889 C CA . VAL A 1 128 ? -14.792 -12.489 47.147 1.00 24.40 128 VAL A CA 1
ATOM 890 C C . VAL A 1 128 ? -14.977 -10.980 47.340 1.00 24.67 128 VAL A C 1
ATOM 891 O O . VAL A 1 128 ? -16.084 -10.495 47.041 1.00 25.98 128 VAL A O 1
ATOM 895 N N . GLY A 1 129 ? -13.962 -10.268 47.840 1.00 24.33 129 GLY A N 1
ATOM 896 C CA . GLY A 1 129 ? -14.058 -8.822 48.111 1.00 24.37 129 GLY A CA 1
ATOM 897 C C . GLY A 1 129 ? -12.711 -8.185 48.405 1.00 24.94 129 GLY A C 1
ATOM 898 O O . GLY A 1 129 ? -11.862 -8.835 49.052 1.00 24.28 129 GLY A O 1
ATOM 899 N N . ALA A 1 130 ? -12.532 -6.941 47.957 1.00 26.43 130 ALA A N 1
ATOM 900 C CA . ALA A 1 130 ? -11.338 -6.104 48.224 1.00 28.34 130 ALA A CA 1
ATOM 901 C C . ALA A 1 130 ? -11.739 -4.626 48.258 1.00 29.74 130 ALA A C 1
ATOM 902 O O . ALA A 1 130 ? -12.470 -4.162 47.347 1.00 30.18 130 ALA A O 1
ATOM 904 N N . HIS A 1 131 ? -11.266 -3.924 49.286 1.00 31.33 131 HIS A N 1
ATOM 905 C CA . HIS A 1 131 ? -11.427 -2.462 49.473 1.00 33.51 131 HIS A CA 1
ATOM 906 C C . HIS A 1 131 ? -10.107 -1.918 50.039 1.00 31.94 131 HIS A C 1
ATOM 907 O O . HIS A 1 131 ? -9.501 -2.598 50.899 1.00 29.83 131 HIS A O 1
ATOM 914 N N . PHE A 1 132 ? -9.652 -0.773 49.520 1.00 31.09 132 PHE A N 1
ATOM 915 C CA . PHE A 1 132 ? -8.414 -0.073 49.950 1.00 30.50 132 PHE A CA 1
ATOM 916 C C . PHE A 1 132 ? -8.783 1.007 50.972 1.00 31.43 132 PHE A C 1
ATOM 917 O O . PHE A 1 132 ? -9.610 1.890 50.657 1.00 30.91 132 PHE A O 1
ATOM 925 N N . HIS A 1 133 ? -8.179 0.934 52.159 1.00 33.04 133 HIS A N 1
ATOM 926 C CA . HIS A 1 133 ? -8.349 1.918 53.258 1.00 34.71 133 HIS A CA 1
ATOM 927 C C . HIS A 1 133 ? -7.277 3.002 53.118 1.00 33.81 133 HIS A C 1
ATOM 928 O O . HIS A 1 133 ? -6.130 2.758 53.531 1.00 34.69 133 HIS A O 1
ATOM 935 N N . THR A 1 134 ? -7.661 4.151 52.553 1.00 33.15 134 THR A N 1
ATOM 936 C CA . THR A 1 134 ? -6.751 5.255 52.140 1.00 34.11 134 THR A CA 1
ATOM 937 C C . THR A 1 134 ? -5.978 5.784 53.356 1.00 34.52 134 THR A C 1
ATOM 938 O O . THR A 1 134 ? -4.806 6.149 53.184 1.00 34.55 134 THR A O 1
ATOM 942 N N . VAL A 1 135 ? -6.612 5.833 54.531 1.00 36.11 135 VAL A N 1
ATOM 943 C CA . VAL A 1 135 ? -5.984 6.314 55.799 1.00 37.59 135 VAL A CA 1
ATOM 944 C C . VAL A 1 135 ? -4.937 5.286 56.239 1.00 37.79 135 VAL A C 1
ATOM 945 O O . VAL A 1 135 ? -3.809 5.691 56.568 1.00 37.03 135 VAL A O 1
ATOM 949 N N . GLU A 1 136 ? -5.312 4.007 56.252 1.00 39.51 136 GLU A N 1
ATOM 950 C CA . GLU A 1 136 ? -4.425 2.873 56.621 1.00 41.05 136 GLU A CA 1
ATOM 951 C C . GLU A 1 136 ? -3.303 2.750 55.579 1.00 39.88 136 GLU A C 1
ATOM 952 O O . GLU A 1 136 ? -2.167 2.394 55.959 1.00 39.45 136 GLU A O 1
ATOM 958 N N . GLY A 1 137 ? -3.606 3.048 54.312 1.00 37.63 137 GLY A N 1
ATOM 959 C CA . GLY A 1 137 ? -2.688 2.833 53.178 1.00 36.12 137 GLY A CA 1
ATOM 960 C C . GLY A 1 137 ? -2.509 1.353 52.888 1.00 34.09 137 GLY A C 1
ATOM 961 O O . GLY A 1 137 ? -1.360 0.939 52.628 1.00 34.07 137 GLY A O 1
ATOM 962 N N . ARG A 1 138 ? -3.602 0.582 52.924 1.00 31.91 138 ARG A N 1
ATOM 963 C CA . ARG A 1 138 ? -3.568 -0.898 52.800 1.00 30.96 138 ARG A CA 1
ATOM 964 C C . ARG A 1 138 ? -4.886 -1.441 52.244 1.00 28.97 138 ARG A C 1
ATOM 965 O O . ARG A 1 138 ? -5.949 -0.847 52.517 1.00 28.02 138 ARG A O 1
ATOM 973 N N . TRP A 1 139 ? -4.788 -2.544 51.495 1.00 27.23 139 TRP A N 1
ATOM 974 C CA . TRP A 1 139 ? -5.939 -3.362 51.028 1.00 25.98 139 TRP A CA 1
ATOM 975 C C . TRP A 1 139 ? -6.365 -4.312 52.148 1.00 25.66 139 TRP A C 1
ATOM 976 O O . TRP A 1 139 ? -5.482 -4.897 52.795 1.00 24.72 139 TRP A O 1
ATOM 987 N N . HIS A 1 140 ? -7.674 -4.430 52.365 1.00 25.26 140 HIS A N 1
ATOM 988 C CA . HIS A 1 140 ? -8.312 -5.555 53.089 1.00 26.22 140 HIS A CA 1
ATOM 989 C C . HIS A 1 140 ? -8.871 -6.491 52.020 1.00 25.15 140 HIS A C 1
ATOM 990 O O . HIS A 1 140 ? -9.667 -6.013 51.194 1.00 24.75 140 HIS A O 1
ATOM 997 N N . ILE A 1 141 ? -8.423 -7.746 52.007 1.00 24.94 141 ILE A N 1
ATOM 998 C CA . ILE A 1 141 ? -8.736 -8.733 50.931 1.00 26.20 141 ILE A CA 1
ATOM 999 C C . ILE A 1 141 ? -9.417 -9.945 51.570 1.00 26.81 141 ILE A C 1
ATOM 1000 O O . ILE A 1 141 ? -8.734 -10.700 52.290 1.00 26.58 141 ILE A O 1
ATOM 1005 N N . ARG A 1 142 ? -10.714 -10.112 51.295 1.00 27.50 142 ARG A N 1
ATOM 1006 C CA . ARG A 1 142 ? -11.596 -11.091 51.976 1.00 28.43 142 ARG A CA 1
ATOM 1007 C C . ARG A 1 142 ? -11.759 -12.334 51.106 1.00 29.21 142 ARG A C 1
ATOM 1008 O O . ARG A 1 142 ? -12.066 -12.188 49.906 1.00 29.81 142 ARG A O 1
ATOM 1016 N N . THR A 1 143 ? -11.599 -13.507 51.715 1.00 29.94 143 THR A N 1
ATOM 1017 C CA . THR A 1 143 ? -11.838 -14.825 51.078 1.00 29.93 143 THR A CA 1
ATOM 1018 C C . THR A 1 143 ? -13.291 -15.248 51.331 1.00 29.95 143 THR A C 1
ATOM 1019 O O . THR A 1 143 ? -13.920 -14.707 52.259 1.00 28.62 143 THR A O 1
ATOM 1023 N N . ALA A 1 144 ? -13.791 -16.174 50.511 1.00 30.88 144 ALA A N 1
ATOM 1024 C CA . ALA A 1 144 ? -15.138 -16.779 50.600 1.00 31.43 144 ALA A CA 1
ATOM 1025 C C . ALA A 1 144 ? -15.335 -17.402 51.987 1.00 33.13 144 ALA A C 1
ATOM 1026 O O . ALA A 1 144 ? -16.450 -17.294 52.521 1.00 33.18 144 ALA A O 1
ATOM 1028 N N . ASP A 1 145 ? -14.285 -18.012 52.545 1.00 35.19 145 ASP A N 1
ATOM 1029 C CA . ASP A 1 145 ? -14.338 -18.791 53.812 1.00 36.82 145 ASP A CA 1
ATOM 1030 C C . ASP A 1 145 ? -14.079 -17.882 55.026 1.00 36.78 145 ASP A C 1
ATOM 1031 O O . ASP A 1 145 ? -13.937 -18.431 56.138 1.00 38.03 145 ASP A O 1
ATOM 1036 N N . GLY A 1 146 ? -14.008 -16.558 54.837 1.00 35.43 146 GLY A N 1
ATOM 1037 C CA . GLY A 1 146 ? -14.096 -15.570 55.934 1.00 34.77 146 GLY A CA 1
ATOM 1038 C C . GLY A 1 146 ? -12.757 -14.987 56.367 1.00 34.01 146 GLY A C 1
ATOM 1039 O O . GLY A 1 146 ? -12.773 -14.064 57.206 1.00 33.45 146 GLY A O 1
ATOM 1040 N N . ARG A 1 147 ? -11.633 -15.484 55.840 1.00 33.63 147 ARG A N 1
ATOM 1041 C CA . ARG A 1 147 ? -10.283 -14.927 56.130 1.00 33.23 147 ARG A CA 1
ATOM 1042 C C . ARG A 1 147 ? -10.117 -13.589 55.402 1.00 32.25 147 ARG A C 1
ATOM 1043 O O . ARG A 1 147 ? -10.811 -13.361 54.394 1.00 31.27 147 ARG A O 1
ATOM 1051 N N . THR A 1 148 ? -9.226 -12.743 55.919 1.00 32.69 148 THR A N 1
ATOM 1052 C CA . THR A 1 148 ? -8.919 -11.387 55.398 1.00 32.97 148 THR A CA 1
ATOM 1053 C C . THR A 1 148 ? -7.413 -11.150 55.462 1.00 32.46 148 THR A C 1
ATOM 1054 O O . THR A 1 148 ? -6.833 -11.373 56.531 1.00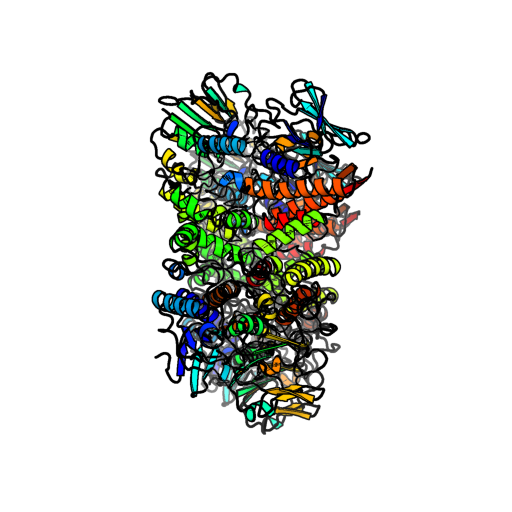 33.48 148 THR A O 1
ATOM 1058 N N . ALA A 1 149 ? -6.810 -10.710 54.362 1.00 32.41 149 ALA A N 1
ATOM 1059 C CA . ALA A 1 149 ? -5.406 -10.251 54.315 1.00 31.71 149 ALA A CA 1
ATOM 1060 C C . ALA A 1 149 ? -5.400 -8.728 54.200 1.00 32.03 149 ALA A C 1
ATOM 1061 O O . ALA A 1 149 ? -6.194 -8.199 53.404 1.00 33.35 149 ALA A O 1
ATOM 1063 N N . ARG A 1 150 ? -4.559 -8.050 54.982 1.00 32.75 150 ARG A N 1
ATOM 1064 C CA . ARG A 1 150 ? -4.296 -6.599 54.805 1.00 33.84 150 ARG A CA 1
ATOM 1065 C C . ARG A 1 150 ? -2.872 -6.443 54.261 1.00 32.49 150 ARG A C 1
ATOM 1066 O O . ARG A 1 150 ? -1.928 -6.958 54.887 1.00 33.01 150 ARG A O 1
ATOM 1074 N N . ALA A 1 151 ? -2.748 -5.769 53.116 1.00 30.78 151 ALA A N 1
ATOM 1075 C CA . ALA A 1 151 ? -1.516 -5.671 52.304 1.00 29.00 151 ALA A CA 1
ATOM 1076 C C . ALA A 1 151 ? -1.379 -4.252 51.751 1.00 27.79 151 ALA A C 1
ATOM 1077 O O . ALA A 1 151 ? -2.415 -3.664 51.381 1.00 27.10 151 ALA A O 1
ATOM 1079 N N . LYS A 1 152 ? -0.151 -3.727 51.695 1.00 27.61 152 LYS A N 1
ATOM 1080 C CA . LYS A 1 152 ? 0.147 -2.405 51.079 1.00 27.42 152 LYS A CA 1
ATOM 1081 C C . LYS A 1 152 ? -0.075 -2.495 49.563 1.00 26.05 152 LYS A C 1
ATOM 1082 O O . LYS A 1 152 ? -0.668 -1.554 48.995 1.00 25.69 152 LYS A O 1
ATOM 1088 N N . TYR A 1 153 ? 0.374 -3.594 48.945 1.00 24.97 153 TYR A N 1
ATOM 1089 C CA . TYR A 1 153 ? 0.335 -3.829 47.477 1.00 23.79 153 TYR A CA 1
ATOM 1090 C C . TYR A 1 153 ? -0.561 -5.030 47.173 1.00 22.72 153 TYR A C 1
ATOM 1091 O O . TYR A 1 153 ? -0.547 -6.016 47.926 1.00 23.76 153 TYR A O 1
ATOM 1100 N N . PHE A 1 154 ? -1.320 -4.935 46.085 1.00 21.14 154 PHE A N 1
ATOM 1101 C CA . PHE A 1 154 ? -2.352 -5.920 45.681 1.00 20.06 154 PHE A CA 1
ATOM 1102 C C . PHE A 1 154 ? -2.138 -6.235 44.199 1.00 19.60 154 PHE A C 1
ATOM 1103 O O . PHE A 1 154 ? -2.342 -5.343 43.366 1.00 19.10 154 PHE A O 1
ATOM 1111 N N . ILE A 1 155 ? -1.695 -7.456 43.901 1.00 19.02 155 ILE A N 1
ATOM 1112 C CA . ILE A 1 155 ? -1.387 -7.929 42.523 1.00 19.15 155 ILE A CA 1
ATOM 1113 C C . ILE A 1 155 ? -2.432 -8.977 42.133 1.00 19.58 155 ILE A C 1
ATOM 1114 O O . ILE A 1 155 ? -2.626 -9.927 42.894 1.00 19.20 155 ILE A O 1
ATOM 1119 N N . ILE A 1 156 ? -3.070 -8.796 40.978 1.00 20.98 156 ILE A N 1
ATOM 1120 C CA . ILE A 1 156 ? -4.144 -9.682 40.447 1.00 22.24 156 ILE A CA 1
ATOM 1121 C C . ILE A 1 156 ? -3.608 -10.409 39.206 1.00 23.09 156 ILE A C 1
ATOM 1122 O O . ILE A 1 156 ? -3.584 -9.812 38.111 1.00 22.64 156 ILE A O 1
ATOM 1127 N N . ALA A 1 157 ? -3.171 -11.653 39.394 1.00 24.43 157 ALA A N 1
ATOM 1128 C CA . ALA A 1 157 ? -2.769 -12.594 38.327 1.00 25.64 157 ALA A CA 1
ATOM 1129 C C . ALA A 1 157 ? -3.886 -13.629 38.174 1.00 26.62 157 ALA A C 1
ATOM 1130 O O . ALA A 1 157 ? -3.614 -14.832 38.357 1.00 25.14 157 ALA A O 1
ATOM 1132 N N . ALA A 1 158 ? -5.097 -13.156 37.866 1.00 29.57 158 ALA A N 1
ATOM 1133 C CA . ALA A 1 158 ? -6.359 -13.933 37.938 1.00 33.31 158 ALA A CA 1
ATOM 1134 C C . ALA A 1 158 ? -6.753 -14.491 36.564 1.00 36.17 158 ALA A C 1
ATOM 1135 O O . ALA A 1 158 ? -7.727 -15.266 36.502 1.00 35.94 158 ALA A O 1
ATOM 1137 N N . GLY A 1 159 ? -6.035 -14.117 35.503 1.00 40.89 159 GLY A N 1
ATOM 1138 C CA . GLY A 1 159 ? -6.208 -14.698 34.158 1.00 44.85 159 GLY A CA 1
ATOM 1139 C C . GLY A 1 159 ? -7.400 -14.109 33.425 1.00 48.53 159 GLY A C 1
ATOM 1140 O O . GLY A 1 159 ? -8.169 -13.355 34.047 1.00 50.05 159 GLY A O 1
ATOM 1141 N N . PHE A 1 160 ? -7.542 -14.469 32.146 1.00 53.45 160 PHE A N 1
ATOM 1142 C CA . PHE A 1 160 ? -8.517 -13.903 31.180 1.00 56.24 160 PHE A CA 1
ATOM 1143 C C . PHE A 1 160 ? -9.623 -14.918 30.871 1.00 61.81 160 PHE A C 1
ATOM 1144 O O . PHE A 1 160 ? -10.765 -14.489 30.607 1.00 65.02 160 PHE A O 1
ATOM 1152 N N . ALA A 1 161 ? -9.293 -16.215 30.890 1.00 68.77 161 ALA A N 1
ATOM 1153 C CA . ALA A 1 161 ? -10.248 -17.346 30.785 1.00 70.36 161 ALA A CA 1
ATOM 1154 C C . ALA A 1 161 ? -11.085 -17.427 32.070 1.00 69.36 161 ALA A C 1
ATOM 1155 O O . ALA A 1 161 ? -11.225 -18.536 32.632 1.00 65.84 161 ALA A O 1
ATOM 1157 N N . ALA A 1 162 ? -11.604 -16.278 32.517 1.00 70.19 162 ALA A N 1
ATOM 1158 C CA . ALA A 1 162 ? -12.610 -16.139 33.593 1.00 71.10 162 ALA A CA 1
ATOM 1159 C C . ALA A 1 162 ? -13.976 -15.907 32.938 1.00 70.63 162 ALA A C 1
ATOM 1160 O O . ALA A 1 162 ? -14.005 -15.331 31.825 1.00 73.11 162 ALA A O 1
ATOM 1162 N N . LYS A 1 163 ? -15.050 -16.343 33.604 1.00 66.82 163 LYS A N 1
ATOM 1163 C CA . LYS A 1 163 ? -16.453 -16.288 33.108 1.00 63.95 163 LYS A CA 1
ATOM 1164 C C . LYS A 1 163 ? -16.571 -17.143 31.840 1.00 58.16 163 LYS A C 1
ATOM 1165 O O . LYS A 1 163 ? -16.643 -16.570 30.730 1.00 53.78 163 LYS A O 1
ATOM 1171 N N . ARG A 1 164 ? -16.593 -18.468 32.011 1.00 53.58 164 ARG A N 1
ATOM 1172 C CA . ARG A 1 164 ? -16.972 -19.432 30.944 1.00 51.17 164 ARG A CA 1
ATOM 1173 C C . ARG A 1 164 ? -18.371 -19.036 30.453 1.00 47.71 164 ARG A C 1
ATOM 1174 O O . ARG A 1 164 ? -19.244 -18.790 31.307 1.00 47.17 164 ARG A O 1
ATOM 1182 N N . TYR A 1 165 ? -18.564 -18.923 29.137 1.00 43.71 165 TYR A N 1
ATOM 1183 C CA . TYR A 1 165 ? -19.847 -18.499 28.517 1.00 40.83 165 TYR A CA 1
ATOM 1184 C C . TYR A 1 165 ? -20.591 -19.718 27.963 1.00 40.29 165 TYR A C 1
ATOM 1185 O O . TYR A 1 165 ? -20.114 -20.308 26.982 1.00 40.58 165 TYR A O 1
ATOM 1194 N N . ILE A 1 166 ? -21.728 -20.068 28.572 1.00 39.51 166 ILE A N 1
ATOM 1195 C CA . ILE A 1 166 ? -22.750 -20.989 27.990 1.00 39.71 166 ILE A CA 1
ATOM 1196 C C . ILE A 1 166 ? -23.947 -20.144 27.563 1.00 40.21 166 ILE A C 1
ATOM 1197 O O . ILE A 1 166 ? -24.430 -19.329 28.342 1.00 40.60 166 ILE A O 1
ATOM 1202 N N . PRO A 1 167 ? -24.469 -20.301 26.325 1.00 41.61 167 PRO A N 1
ATOM 1203 C CA . PRO A 1 167 ? -25.650 -19.550 25.893 1.00 43.35 167 PRO A CA 1
ATOM 1204 C C . PRO A 1 167 ? -26.901 -19.968 26.686 1.00 44.38 167 PRO A C 1
ATOM 1205 O O . PRO A 1 167 ? -26.831 -20.921 27.439 1.00 44.01 167 PRO A O 1
ATOM 1209 N N . GLU A 1 168 ? -28.013 -19.251 26.514 1.00 47.06 168 GLU A N 1
ATOM 1210 C CA . GLU A 1 168 ? -29.243 -19.457 27.329 1.00 51.54 168 GLU A CA 1
ATOM 1211 C C . GLU A 1 168 ? -29.974 -20.710 26.819 1.00 50.92 168 GLU A C 1
ATOM 1212 O O . GLU A 1 168 ? -30.868 -20.577 25.960 1.00 51.64 168 GLU A O 1
ATOM 1218 N N . TRP A 1 169 ? -29.581 -21.885 27.323 1.00 49.38 169 TRP A N 1
ATOM 1219 C CA . TRP A 1 169 ? -30.174 -23.208 26.989 1.00 47.59 169 TRP A CA 1
ATOM 1220 C C . TRP A 1 169 ? -30.750 -23.824 28.257 1.00 46.73 169 TRP A C 1
ATOM 1221 O O . TRP A 1 169 ? -30.051 -24.540 28.969 1.00 46.74 169 TRP A O 1
ATOM 1232 N N . PRO A 1 170 ? -32.040 -23.570 28.570 1.00 47.18 170 PRO A N 1
ATOM 1233 C CA . PRO A 1 170 ? -32.662 -24.118 29.778 1.00 47.12 170 PRO A CA 1
ATOM 1234 C C . PRO A 1 170 ? -32.556 -25.650 29.883 1.00 46.88 170 PRO A C 1
ATOM 1235 O O . PRO A 1 170 ? -32.470 -26.161 30.990 1.00 47.27 170 PRO A O 1
ATOM 1239 N N . GLY A 1 171 ? -32.537 -26.330 28.731 1.00 45.98 171 GLY A N 1
ATOM 1240 C CA . GLY A 1 171 ? -32.652 -27.793 28.593 1.00 45.67 171 GLY A CA 1
ATOM 1241 C C . GLY A 1 171 ? -31.513 -28.565 29.239 1.00 45.92 171 GLY A C 1
ATOM 1242 O O . GLY A 1 171 ? -31.763 -29.720 29.617 1.00 45.14 171 GLY A O 1
ATOM 1243 N N . ILE A 1 172 ? -30.321 -27.968 29.374 1.00 47.56 172 ILE A N 1
ATOM 1244 C CA . ILE A 1 172 ? -29.069 -28.658 29.829 1.00 49.01 172 ILE A CA 1
ATOM 1245 C C . ILE A 1 172 ? -29.380 -29.552 31.041 1.00 49.56 172 ILE A C 1
ATOM 1246 O O . ILE A 1 172 ? -28.833 -30.673 31.095 1.00 47.90 172 ILE A O 1
ATOM 1251 N N . GLU A 1 173 ? -30.217 -29.069 31.969 1.00 52.47 173 GLU A N 1
ATOM 1252 C CA . GLU A 1 173 ? -30.650 -29.795 33.197 1.00 53.08 173 GLU A CA 1
ATOM 1253 C C . GLU A 1 173 ? -31.259 -31.147 32.805 1.00 51.42 173 GLU A C 1
ATOM 1254 O O . GLU A 1 173 ? -30.968 -32.143 33.489 1.00 51.50 173 GLU A O 1
ATOM 1260 N N . LYS A 1 174 ? -32.076 -31.163 31.747 1.00 49.48 174 LYS A N 1
ATOM 1261 C CA . LYS A 1 174 ? -32.860 -32.343 31.289 1.00 47.96 174 LYS A CA 1
ATOM 1262 C C . LYS A 1 174 ? -31.941 -33.381 30.626 1.00 46.04 174 LYS A C 1
ATOM 1263 O O . LYS A 1 174 ? -32.176 -34.586 30.853 1.00 47.05 174 LYS A O 1
ATOM 1269 N N . PHE A 1 175 ? -30.950 -32.942 29.836 1.00 42.33 175 PHE A N 1
ATOM 1270 C CA . PHE A 1 175 ? -30.073 -33.815 29.007 1.00 39.73 175 PHE A CA 1
ATOM 1271 C C . PHE A 1 175 ? -29.532 -34.975 29.852 1.00 38.10 175 PHE A C 1
ATOM 1272 O O . PHE A 1 175 ? -28.814 -34.721 30.836 1.00 35.94 175 PHE A O 1
ATOM 1280 N N . LYS A 1 176 ? -29.862 -36.206 29.443 1.00 37.98 176 LYS A N 1
ATOM 1281 C CA . LYS A 1 176 ? -29.550 -37.479 30.150 1.00 37.83 176 LYS A CA 1
ATOM 1282 C C . LYS A 1 176 ? -28.047 -37.781 30.089 1.00 35.94 176 LYS A C 1
ATOM 1283 O O . LYS A 1 176 ? -27.539 -38.403 31.040 1.00 36.45 176 LYS A O 1
ATOM 1289 N N . GLY A 1 177 ? -27.367 -37.382 29.011 1.00 33.77 177 GLY A N 1
ATOM 1290 C CA . GLY A 1 177 ? -25.955 -37.738 28.762 1.00 33.18 177 GLY A CA 1
ATOM 1291 C C . GLY A 1 177 ? -24.978 -36.933 29.608 1.00 31.26 177 GLY A C 1
ATOM 1292 O O . GLY A 1 177 ? -25.415 -36.222 30.531 1.00 30.77 177 GLY A O 1
ATOM 1293 N N . ILE A 1 178 ? -23.685 -37.053 29.300 1.00 29.99 178 ILE A N 1
ATOM 1294 C CA . ILE A 1 178 ? -22.579 -36.292 29.949 1.00 28.76 178 ILE A CA 1
ATOM 1295 C C . ILE A 1 178 ? -22.396 -34.978 29.189 1.00 28.42 178 ILE A C 1
ATOM 1296 O O . ILE A 1 178 ? -22.173 -35.043 27.973 1.00 28.13 178 ILE A O 1
ATOM 1301 N N . VAL A 1 179 ? -22.511 -33.839 29.880 1.00 28.29 179 VAL A N 1
ATOM 1302 C CA . VAL A 1 179 ? -22.339 -32.476 29.291 1.00 27.63 179 VAL A CA 1
ATOM 1303 C C . VAL A 1 179 ? -21.472 -31.637 30.240 1.00 27.96 179 VAL A C 1
ATOM 1304 O O . VAL A 1 179 ? -21.670 -31.731 31.465 1.00 28.81 179 VAL A O 1
ATOM 1308 N N . HIS A 1 180 ? -20.515 -30.891 29.681 1.00 27.42 180 HIS A N 1
ATOM 1309 C CA . HIS A 1 180 ? -19.658 -29.902 30.386 1.00 26.80 180 HIS A CA 1
ATOM 1310 C C . HIS A 1 180 ? -19.205 -28.826 29.391 1.00 26.14 180 HIS A C 1
ATOM 1311 O O . HIS A 1 180 ? -19.050 -29.142 28.193 1.00 26.25 180 HIS A O 1
ATOM 1318 N N . HIS A 1 181 ? -18.972 -27.607 29.874 1.00 25.41 181 HIS A N 1
ATOM 1319 C CA . HIS A 1 181 ? -18.212 -26.561 29.141 1.00 25.15 181 HIS A CA 1
ATOM 1320 C C . HIS A 1 181 ? -16.749 -27.005 29.091 1.00 25.04 181 HIS A C 1
ATOM 1321 O O . HIS A 1 181 ? -16.319 -27.701 30.035 1.00 24.98 181 HIS A O 1
ATOM 1328 N N . SER A 1 182 ? -16.030 -26.637 28.029 1.00 24.83 182 SER A N 1
ATOM 1329 C CA . SER A 1 182 ? -14.635 -27.074 27.767 1.00 25.45 182 SER A CA 1
ATOM 1330 C C . SER A 1 182 ? -13.753 -26.815 29.000 1.00 26.59 182 SER A C 1
ATOM 1331 O O . SER A 1 182 ? -13.016 -27.732 29.404 1.00 26.28 182 SER A O 1
ATOM 1334 N N . SER A 1 183 ? -13.853 -25.626 29.599 1.00 28.40 183 SER A N 1
ATOM 1335 C CA . SER A 1 183 ? -13.022 -25.167 30.745 1.00 29.75 183 SER A CA 1
ATOM 1336 C C . SER A 1 183 ? -13.416 -25.860 32.061 1.00 31.06 183 SER A C 1
ATOM 1337 O O . SER A 1 183 ? -12.732 -25.620 33.066 1.00 30.19 183 SER A O 1
ATOM 1340 N N . PHE A 1 184 ? -14.481 -26.667 32.070 1.00 34.70 184 PHE A N 1
ATOM 1341 C CA . PHE A 1 184 ? -14.984 -27.400 33.264 1.00 37.87 184 PHE A CA 1
ATOM 1342 C C . PHE A 1 184 ? -14.919 -28.910 33.024 1.00 36.85 184 PHE A C 1
ATOM 1343 O O . PHE A 1 184 ? -15.534 -29.667 33.794 1.00 36.55 184 PHE A O 1
ATOM 1351 N N . TRP A 1 185 ? -14.208 -29.346 31.985 1.00 36.06 185 TRP A N 1
ATOM 1352 C CA . TRP A 1 185 ? -14.098 -30.788 31.661 1.00 36.46 185 TRP A CA 1
ATOM 1353 C C . TRP A 1 185 ? -13.388 -31.487 32.814 1.00 40.46 185 TRP A C 1
ATOM 1354 O O . TRP A 1 185 ? -12.387 -30.974 33.304 1.00 40.68 185 TRP A O 1
ATOM 1365 N N . PRO A 1 186 ? -13.894 -32.642 33.307 1.00 47.29 186 PRO A N 1
ATOM 1366 C CA . PRO A 1 186 ? -13.294 -33.315 34.462 1.00 51.15 186 PRO A CA 1
ATOM 1367 C C . PRO A 1 186 ? -11.902 -33.928 34.230 1.00 56.69 186 PRO A C 1
ATOM 1368 O O . PRO A 1 186 ? -11.619 -34.381 33.125 1.00 55.08 186 PRO A O 1
ATOM 1372 N N . ASP A 1 187 ? -11.097 -33.940 35.303 1.00 63.76 187 ASP A N 1
ATOM 1373 C CA . ASP A 1 187 ? -9.694 -34.441 35.367 1.00 68.11 187 ASP A CA 1
ATOM 1374 C C . ASP A 1 187 ? -9.668 -35.901 34.893 1.00 70.31 187 ASP A C 1
ATOM 1375 O O . ASP A 1 187 ? -8.943 -36.204 33.922 1.00 72.33 187 ASP A O 1
ATOM 1380 N N . GLU A 1 188 ? -10.423 -36.760 35.583 1.00 71.32 188 GLU A N 1
ATOM 1381 C CA . GLU A 1 188 ? -10.745 -38.160 35.185 1.00 71.50 188 GLU A CA 1
ATOM 1382 C C . GLU A 1 188 ? -11.334 -38.159 33.765 1.00 69.00 188 GLU A C 1
ATOM 1383 O O . GLU A 1 188 ? -12.450 -37.622 33.582 1.00 68.91 188 GLU A O 1
ATOM 1389 N N . LYS A 1 189 ? -10.609 -38.738 32.800 1.00 65.09 189 LYS A N 1
ATOM 1390 C CA . LYS A 1 189 ? -10.969 -38.701 31.356 1.00 61.92 189 LYS A CA 1
ATOM 1391 C C . LYS A 1 189 ? -12.239 -39.524 31.117 1.00 58.71 189 LYS A C 1
ATOM 1392 O O . LYS A 1 189 ? -12.378 -40.609 31.714 1.00 58.51 189 LYS A O 1
ATOM 1398 N N . ILE A 1 190 ? -13.143 -38.978 30.300 1.00 54.08 190 ILE A N 1
ATOM 1399 C CA . ILE A 1 190 ? -14.381 -39.654 29.816 1.00 52.58 190 ILE A CA 1
ATOM 1400 C C . ILE A 1 190 ? -14.001 -40.534 28.623 1.00 51.86 190 ILE A C 1
ATOM 1401 O O . ILE A 1 190 ? -13.565 -39.976 27.599 1.00 53.13 190 ILE A O 1
ATOM 1406 N N . ASP A 1 191 ? -14.146 -41.855 28.754 1.00 50.54 191 ASP A N 1
ATOM 1407 C CA . ASP A 1 191 ? -13.984 -42.798 27.617 1.00 48.55 191 ASP A CA 1
ATOM 1408 C C . ASP A 1 191 ? -15.088 -42.468 26.612 1.00 45.93 191 ASP A C 1
ATOM 1409 O O . ASP A 1 191 ? -16.272 -42.633 26.974 1.00 47.17 191 ASP A O 1
ATOM 1414 N N . VAL A 1 192 ? -14.719 -41.968 25.430 1.00 41.11 192 VAL A N 1
ATOM 1415 C CA . VAL A 1 192 ? -15.687 -41.571 24.363 1.00 38.66 192 VAL A CA 1
ATOM 1416 C C . VAL A 1 192 ? -15.706 -42.641 23.263 1.00 37.85 192 VAL A C 1
ATOM 1417 O O . VAL A 1 192 ? -16.505 -42.477 22.329 1.00 37.05 192 VAL A O 1
ATOM 1421 N N . ARG A 1 193 ? -14.893 -43.701 23.379 1.00 37.43 193 ARG A N 1
ATOM 1422 C CA . ARG A 1 193 ? -14.721 -44.734 22.319 1.00 38.29 193 ARG A CA 1
ATOM 1423 C C . ARG A 1 193 ? -16.077 -45.358 21.976 1.00 36.41 193 ARG A C 1
ATOM 1424 O O . ARG A 1 193 ? -16.673 -45.996 22.857 1.00 36.22 193 ARG A O 1
ATOM 1432 N N . GLY A 1 194 ? -16.529 -45.173 20.733 1.00 35.38 194 GLY A N 1
ATOM 1433 C CA . GLY A 1 194 ? -17.737 -45.809 20.177 1.00 34.19 194 GLY A CA 1
ATOM 1434 C C . GLY A 1 194 ? -19.004 -45.071 20.559 1.00 33.51 194 GLY A C 1
ATOM 1435 O O . GLY A 1 194 ? -20.081 -45.488 20.094 1.00 33.32 194 GLY A O 1
ATOM 1436 N N . LYS A 1 195 ? -18.892 -44.005 21.355 1.00 32.80 195 LYS A N 1
ATOM 1437 C CA . LYS A 1 195 ? -20.050 -43.216 21.847 1.00 32.87 195 LYS A CA 1
ATOM 1438 C C . LYS A 1 195 ? -20.417 -42.155 20.813 1.00 31.28 195 LYS A C 1
ATOM 1439 O O . LYS A 1 195 ? -19.538 -41.782 20.021 1.00 30.18 195 LYS A O 1
ATOM 1445 N N . ARG A 1 196 ? -21.674 -41.704 20.828 1.00 31.06 196 ARG A N 1
ATOM 1446 C CA . ARG A 1 196 ? -22.132 -40.515 20.066 1.00 31.52 196 ARG A CA 1
ATOM 1447 C C . ARG A 1 196 ? -21.755 -39.269 20.868 1.00 29.79 196 ARG A C 1
ATOM 1448 O O . ARG A 1 196 ? -22.300 -39.099 21.973 1.00 31.70 196 ARG A O 1
ATOM 1456 N N . CYS A 1 197 ? -20.846 -38.447 20.341 1.00 27.36 197 CYS A N 1
ATOM 1457 C CA . CYS A 1 197 ? -20.373 -37.196 20.984 1.00 25.47 197 CYS A CA 1
ATOM 1458 C C . CYS A 1 197 ? -20.763 -35.987 20.130 1.00 23.34 197 CYS A C 1
ATOM 1459 O O . CYS A 1 197 ? -21.009 -36.157 18.919 1.00 22.46 197 CYS A O 1
ATOM 1462 N N . ALA A 1 198 ? -20.820 -34.814 20.761 1.00 21.80 198 ALA A N 1
ATOM 1463 C CA . ALA A 1 198 ? -21.058 -33.505 20.118 1.00 21.36 198 ALA A CA 1
ATOM 1464 C C . ALA A 1 198 ? -20.022 -32.504 20.630 1.00 20.97 198 ALA A C 1
ATOM 1465 O O . ALA A 1 198 ? -19.628 -32.608 21.810 1.00 20.27 198 ALA A O 1
ATOM 1467 N N . ILE A 1 199 ? -19.594 -31.593 19.752 1.00 20.34 199 ILE A N 1
ATOM 1468 C CA . ILE A 1 199 ? -18.747 -30.413 20.081 1.00 20.17 199 ILE A CA 1
ATOM 1469 C C . ILE A 1 199 ? -19.490 -29.179 19.569 1.00 20.04 199 ILE A C 1
ATOM 1470 O O . ILE A 1 199 ? -19.776 -29.131 18.363 1.00 20.49 199 ILE A O 1
ATOM 1475 N N . ILE A 1 200 ? -19.834 -28.248 20.460 1.00 20.32 200 ILE A N 1
ATOM 1476 C CA . ILE A 1 200 ? -20.510 -26.966 20.108 1.00 20.29 200 ILE A CA 1
ATOM 1477 C C . ILE A 1 200 ? -19.461 -25.860 20.214 1.00 20.94 200 ILE A C 1
ATOM 1478 O O . ILE A 1 200 ? -19.021 -25.580 21.343 1.00 21.23 200 ILE A O 1
ATOM 1483 N N . GLY A 1 201 ? -19.075 -25.283 19.072 1.00 22.32 201 GLY A N 1
ATOM 1484 C CA . GLY A 1 201 ? -18.011 -24.267 18.959 1.00 22.86 201 GLY A CA 1
ATOM 1485 C C . GLY A 1 201 ? -16.853 -24.751 18.102 1.00 23.63 201 GLY A C 1
ATOM 1486 O O . GLY A 1 201 ? -16.508 -25.952 18.171 1.00 24.27 201 GLY A O 1
ATOM 1487 N N . THR A 1 202 ? -16.273 -23.845 17.315 1.00 23.91 202 THR A N 1
ATOM 1488 C CA . THR A 1 202 ? -15.065 -24.088 16.484 1.00 24.12 202 THR A CA 1
ATOM 1489 C C . THR A 1 202 ? -14.035 -22.994 16.796 1.00 23.56 202 THR A C 1
ATOM 1490 O O . THR A 1 202 ? -13.505 -22.384 15.855 1.00 23.85 202 THR A O 1
ATOM 1494 N N . GLY A 1 203 ? -13.789 -22.744 18.084 1.00 22.50 203 GLY A N 1
ATOM 1495 C CA . GLY A 1 203 ? -12.584 -22.045 18.559 1.00 22.13 203 GLY A CA 1
ATOM 1496 C C . GLY A 1 203 ? -11.460 -23.041 18.763 1.00 22.23 203 GLY A C 1
ATOM 1497 O O . GLY A 1 203 ? -11.640 -24.205 18.377 1.00 22.94 203 GLY A O 1
ATOM 1498 N N . ALA A 1 204 ? -10.350 -22.622 19.371 1.00 21.73 204 ALA A N 1
ATOM 1499 C CA . ALA A 1 204 ? -9.173 -23.482 19.627 1.00 21.61 204 ALA A CA 1
ATOM 1500 C C . ALA A 1 204 ? -9.595 -24.699 20.463 1.00 21.33 204 ALA A C 1
ATOM 1501 O O . ALA A 1 204 ? -9.077 -25.804 20.209 1.00 20.81 204 ALA A O 1
ATOM 1503 N N . SER A 1 205 ? -10.517 -24.502 21.411 1.00 21.79 205 SER A N 1
ATOM 1504 C CA . SER A 1 205 ? -11.054 -25.546 22.323 1.00 21.48 205 SER A CA 1
ATOM 1505 C C . SER A 1 205 ? -11.785 -26.621 21.511 1.00 21.33 205 SER A C 1
ATOM 1506 O O . SER A 1 205 ? -11.393 -27.801 21.601 1.00 21.54 205 SER A O 1
ATOM 1509 N N . GLY A 1 206 ? -12.807 -26.228 20.748 1.00 20.98 206 GLY A N 1
ATOM 1510 C CA . GLY A 1 206 ? -13.537 -27.134 19.840 1.00 21.24 206 GLY A CA 1
ATOM 1511 C C . GLY A 1 206 ? -12.577 -27.919 18.962 1.00 21.22 206 GLY A C 1
ATOM 1512 O O . GLY A 1 206 ? -12.580 -29.165 19.041 1.00 21.33 206 GLY A O 1
ATOM 1513 N N . VAL A 1 207 ? -11.750 -27.202 18.195 1.00 20.79 207 VAL A N 1
ATOM 1514 C CA . VAL A 1 207 ? -10.761 -27.762 17.226 1.00 20.75 207 VAL A CA 1
ATOM 1515 C C . VAL A 1 207 ? -9.851 -28.752 17.958 1.00 21.42 207 VAL A C 1
ATOM 1516 O O . VAL A 1 207 ? -9.637 -29.850 17.419 1.00 22.28 207 VAL A O 1
ATOM 1520 N N . GLN A 1 208 ? -9.322 -28.372 19.126 1.00 21.38 208 GLN A N 1
ATOM 1521 C CA . GLN A 1 208 ? -8.451 -29.258 19.942 1.00 21.72 208 GLN A CA 1
ATOM 1522 C C . GLN A 1 208 ? -9.245 -30.518 20.313 1.00 21.53 208 GLN A C 1
ATOM 1523 O O . GLN A 1 208 ? -8.709 -31.619 20.112 1.00 21.27 208 GLN A O 1
ATOM 1529 N N . VAL A 1 209 ? -10.485 -30.379 20.796 1.00 22.16 209 VAL A N 1
ATOM 1530 C CA . VAL A 1 209 ? -11.313 -31.544 21.236 1.00 22.25 209 VAL A CA 1
ATOM 1531 C C . VAL A 1 209 ? -11.641 -32.409 20.013 1.00 22.39 209 VAL A C 1
ATOM 1532 O O . VAL A 1 209 ? -11.599 -33.647 20.151 1.00 22.61 209 VAL A O 1
ATOM 1536 N N . THR A 1 210 ? -11.945 -31.781 18.871 1.00 22.20 210 THR A N 1
ATOM 1537 C CA . THR A 1 210 ? -12.313 -32.453 17.593 1.00 22.00 210 THR A CA 1
ATOM 1538 C C . THR A 1 210 ? -11.192 -33.423 17.197 1.00 22.17 210 THR A C 1
ATOM 1539 O O . THR A 1 210 ? -11.496 -34.598 16.907 1.00 22.74 210 THR A O 1
ATOM 1543 N N . GLN A 1 211 ? -9.947 -32.946 17.197 1.00 21.67 211 GLN A N 1
ATOM 1544 C CA . GLN A 1 211 ? -8.739 -33.757 16.889 1.00 21.85 211 GLN A CA 1
ATOM 1545 C C . GLN A 1 211 ? -8.655 -34.967 17.829 1.00 21.67 211 GLN A C 1
ATOM 1546 O O . GLN A 1 211 ? -8.184 -36.018 17.378 1.00 22.18 211 GLN A O 1
ATOM 1552 N N . ALA A 1 212 ? -9.081 -34.814 19.086 1.00 21.71 212 ALA A N 1
ATOM 1553 C CA . ALA A 1 212 ? -8.983 -35.835 20.157 1.00 21.90 212 ALA A CA 1
ATOM 1554 C C . ALA A 1 212 ? -10.125 -36.856 20.053 1.00 21.84 212 ALA A C 1
ATOM 1555 O O . ALA A 1 212 ? -9.881 -38.039 20.344 1.00 21.11 212 ALA A O 1
ATOM 1557 N N . TRP A 1 213 ? -11.328 -36.418 19.674 1.00 22.06 213 TRP A N 1
ATOM 1558 C CA . TRP A 1 213 ? -12.554 -37.259 19.664 1.00 22.35 213 TRP A CA 1
ATOM 1559 C C . TRP A 1 213 ? -12.721 -37.950 18.312 1.00 23.54 213 TRP A C 1
ATOM 1560 O O . TRP A 1 213 ? -13.048 -39.154 18.309 1.00 24.36 213 TRP A O 1
ATOM 1571 N N . GLY A 1 214 ? -12.489 -37.221 17.217 1.00 24.75 214 GLY A N 1
ATOM 1572 C CA . GLY A 1 214 ? -12.581 -37.734 15.837 1.00 25.48 214 GLY A CA 1
ATOM 1573 C C . GLY A 1 214 ? -12.111 -39.183 15.722 1.00 25.96 214 GLY A C 1
ATOM 1574 O O . GLY A 1 214 ? -12.852 -40.033 15.241 1.00 26.62 214 GLY A O 1
ATOM 1575 N N . PRO A 1 215 ? -10.866 -39.505 16.138 1.00 26.85 215 PRO A N 1
ATOM 1576 C CA . PRO A 1 215 ? -10.326 -40.856 15.983 1.00 28.11 215 PRO A CA 1
ATOM 1577 C C . PRO A 1 215 ? -11.059 -41.996 16.708 1.00 30.42 215 PRO A C 1
ATOM 1578 O O . PRO A 1 215 ? -10.913 -43.110 16.258 1.00 32.76 215 PRO A O 1
ATOM 1582 N N . GLU A 1 216 ? -11.822 -41.716 17.772 1.00 31.94 216 GLU A N 1
ATOM 1583 C CA . GLU A 1 216 ? -12.275 -42.752 18.745 1.00 33.48 216 GLU A CA 1
ATOM 1584 C C . GLU A 1 216 ? -13.806 -42.798 18.848 1.00 32.54 216 GLU A C 1
ATOM 1585 O O . GLU A 1 216 ? -14.350 -43.915 18.824 1.00 32.02 216 GLU A O 1
ATOM 1591 N N . ALA A 1 217 ? -14.472 -41.649 18.983 1.00 32.04 217 ALA A N 1
ATOM 1592 C CA . ALA A 1 217 ? -15.948 -41.538 19.091 1.00 32.08 217 ALA A CA 1
ATOM 1593 C C . ALA A 1 217 ? -16.621 -42.426 18.034 1.00 31.49 217 ALA A C 1
ATOM 1594 O O . ALA A 1 217 ? -16.097 -42.504 16.909 1.00 32.65 217 ALA A O 1
ATOM 1596 N N . GLY A 1 218 ? -17.738 -43.071 18.385 1.00 29.93 218 GLY A N 1
ATOM 1597 C CA . GLY A 1 218 ? -18.522 -43.914 17.461 1.00 29.20 218 GLY A CA 1
ATOM 1598 C C . GLY A 1 218 ? -19.085 -43.076 16.331 1.00 28.10 218 GLY A C 1
ATOM 1599 O O . GLY A 1 218 ? -18.905 -43.448 15.155 1.00 27.26 218 GLY A O 1
ATOM 1600 N N . GLU A 1 219 ? -19.743 -41.980 16.702 1.00 27.58 219 GLU A N 1
ATOM 1601 C CA . GLU A 1 219 ? -20.130 -40.855 15.817 1.00 27.93 219 GLU A CA 1
ATOM 1602 C C . GLU A 1 219 ? -19.735 -39.559 16.536 1.00 27.01 219 GLU A C 1
ATOM 1603 O O . GLU A 1 219 ? -19.706 -39.567 17.782 1.00 27.50 219 GLU A O 1
ATOM 1609 N N . LEU A 1 220 ? -19.405 -38.503 15.792 1.00 25.80 220 LEU A N 1
ATOM 1610 C CA . LEU A 1 220 ? -19.092 -37.162 16.355 1.00 25.37 220 LEU A CA 1
ATOM 1611 C C . LEU A 1 220 ? -19.729 -36.081 15.481 1.00 25.51 220 LEU A C 1
ATOM 1612 O O . LEU A 1 220 ? -19.593 -36.170 14.245 1.00 25.70 220 LEU A O 1
ATOM 1617 N N . LYS A 1 221 ? -20.358 -35.081 16.106 1.00 25.39 221 LYS A N 1
ATOM 1618 C CA . LYS A 1 221 ? -20.937 -33.907 15.398 1.00 25.76 221 LYS A CA 1
ATOM 1619 C C . LYS A 1 221 ? -20.278 -32.620 15.903 1.00 25.00 221 LYS A C 1
ATOM 1620 O O . LYS A 1 221 ? -20.250 -32.397 17.127 1.00 24.44 221 LYS A O 1
ATOM 1626 N N . VAL A 1 222 ? -19.758 -31.819 14.972 1.00 24.24 222 VAL A N 1
ATOM 1627 C CA . VAL A 1 222 ? -19.175 -30.473 15.237 1.00 24.39 222 VAL A CA 1
ATOM 1628 C C . VAL A 1 222 ? -20.188 -29.420 14.779 1.00 24.70 222 VAL A C 1
ATOM 1629 O O . VAL A 1 222 ? -20.499 -29.390 13.562 1.00 24.50 222 VAL A O 1
ATOM 1633 N N . PHE A 1 223 ? -20.688 -28.605 15.715 1.00 24.35 223 PHE A N 1
ATOM 1634 C CA . PHE A 1 223 ? -21.689 -27.535 15.460 1.00 24.61 223 PHE A CA 1
ATOM 1635 C C . PHE A 1 223 ? -20.950 -26.207 15.270 1.00 25.19 223 PHE A C 1
ATOM 1636 O O . PHE A 1 223 ? -20.468 -25.613 16.265 1.00 25.53 223 PHE A O 1
ATOM 1644 N N . GLN A 1 224 ? -20.850 -25.768 14.012 1.00 24.92 224 GLN A N 1
ATOM 1645 C CA . GLN A 1 224 ? -20.031 -24.601 13.598 1.00 25.12 224 GLN A CA 1
ATOM 1646 C C . GLN A 1 224 ? -20.940 -23.442 13.182 1.00 25.44 224 GLN A C 1
ATOM 1647 O O . GLN A 1 224 ? -21.675 -23.583 12.184 1.00 24.91 224 GLN A O 1
ATOM 1653 N N . ARG A 1 225 ? -20.876 -22.341 13.929 1.00 26.45 225 ARG A N 1
ATOM 1654 C CA . ARG A 1 225 ? -21.436 -21.027 13.532 1.00 27.05 225 ARG A CA 1
ATOM 1655 C C . ARG A 1 225 ? -20.462 -20.372 12.551 1.00 27.37 225 ARG A C 1
ATOM 1656 O O . ARG A 1 225 ? -20.889 -20.040 11.432 1.00 29.58 225 ARG A O 1
ATOM 1664 N N . THR A 1 226 ? -19.199 -20.234 12.960 1.00 26.21 226 THR A N 1
ATOM 1665 C CA . THR A 1 226 ? -18.115 -19.573 12.191 1.00 25.93 226 THR A CA 1
ATOM 1666 C C . THR A 1 226 ? -16.896 -20.492 12.155 1.00 25.81 226 THR A C 1
ATOM 1667 O O . THR A 1 226 ? -16.450 -20.972 13.193 1.00 26.74 226 THR A O 1
ATOM 1671 N N . PRO A 1 227 ? -16.295 -20.748 10.975 1.00 24.42 227 PRO A N 1
ATOM 1672 C CA . PRO A 1 227 ? -15.172 -21.677 10.887 1.00 24.40 227 PRO A CA 1
ATOM 1673 C C . PRO A 1 227 ? -13.902 -21.065 11.494 1.00 24.54 227 PRO A C 1
ATOM 1674 O O . PRO A 1 227 ? -13.721 -19.859 11.382 1.00 24.42 227 PRO A O 1
ATOM 1678 N N . ASN A 1 228 ? -13.082 -21.897 12.144 1.00 24.44 228 ASN A N 1
ATOM 1679 C CA . ASN A 1 228 ? -11.722 -21.525 12.617 1.00 24.45 228 ASN A CA 1
ATOM 1680 C C . ASN A 1 228 ? -10.830 -21.326 11.386 1.00 24.11 228 ASN A C 1
ATOM 1681 O O . ASN A 1 228 ? -10.873 -22.190 10.478 1.00 25.21 228 ASN A O 1
ATOM 1686 N N . LEU A 1 229 ? -10.056 -20.240 11.352 1.00 23.24 229 LEU A N 1
ATOM 1687 C CA . LEU A 1 229 ? -8.987 -20.038 10.337 1.00 23.14 229 LEU A CA 1
ATOM 1688 C C . LEU A 1 229 ? -7.705 -20.678 10.885 1.00 23.08 229 LEU A C 1
ATOM 1689 O O . LEU A 1 229 ? -6.751 -19.943 11.205 1.00 23.22 229 LEU A O 1
ATOM 1694 N N . ALA A 1 230 ? -7.705 -22.012 10.987 1.00 23.21 230 ALA A N 1
ATOM 1695 C CA . ALA A 1 230 ? -6.672 -22.816 11.680 1.00 23.70 230 ALA A CA 1
ATOM 1696 C C . ALA A 1 230 ? -5.425 -22.960 10.801 1.00 24.32 230 ALA A C 1
ATOM 1697 O O . ALA A 1 230 ? -5.570 -23.165 9.582 1.00 24.61 230 ALA A O 1
ATOM 1699 N N . VAL A 1 231 ? -4.243 -22.902 11.420 1.00 24.75 231 VAL A N 1
ATOM 1700 C CA . VAL A 1 231 ? -2.916 -22.988 10.739 1.00 24.54 231 VAL A CA 1
ATOM 1701 C C . VAL A 1 231 ? -2.188 -24.232 11.244 1.00 24.18 231 VAL A C 1
ATOM 1702 O O . VAL A 1 231 ? -2.506 -24.739 12.319 1.00 23.30 231 VAL A O 1
ATOM 1706 N N . PRO A 1 232 ? -1.203 -24.768 10.487 1.00 23.92 232 PRO A N 1
ATOM 1707 C CA . PRO A 1 232 ? -0.593 -26.057 10.805 1.00 24.20 232 PRO A CA 1
ATOM 1708 C C . PRO A 1 232 ? 0.405 -25.997 11.968 1.00 24.58 232 PRO A C 1
ATOM 1709 O O . PRO A 1 232 ? 1.233 -25.105 11.992 1.00 24.49 232 PRO A O 1
ATOM 1713 N N . MET A 1 233 ? 0.284 -26.955 12.888 1.00 25.73 233 MET A N 1
ATOM 1714 C CA . MET A 1 233 ? 1.255 -27.246 13.973 1.00 27.36 233 MET A CA 1
ATOM 1715 C C . MET A 1 233 ? 2.282 -28.243 13.428 1.00 28.05 233 MET A C 1
ATOM 1716 O O . MET A 1 233 ? 1.860 -29.331 12.999 1.00 30.38 233 MET A O 1
ATOM 1721 N N . ARG A 1 234 ? 3.568 -27.880 13.430 1.00 27.75 234 ARG A N 1
ATOM 1722 C CA . ARG A 1 234 ? 4.686 -28.753 12.979 1.00 28.32 234 ARG A CA 1
ATOM 1723 C C . ARG A 1 234 ? 5.281 -29.475 14.190 1.00 29.26 234 ARG A C 1
ATOM 1724 O O . ARG A 1 234 ? 6.446 -29.216 14.531 1.00 30.24 234 ARG A O 1
ATOM 1732 N N . LYS A 1 235 ? 4.501 -30.367 14.799 1.00 30.90 235 LYS A N 1
ATOM 1733 C CA . LYS A 1 235 ? 4.883 -31.094 16.038 1.00 32.73 235 LYS A CA 1
ATOM 1734 C C . LYS A 1 235 ? 5.988 -32.099 15.703 1.00 32.64 235 LYS A C 1
ATOM 1735 O O . LYS A 1 235 ? 5.905 -32.749 14.646 1.00 33.40 235 LYS A O 1
ATOM 1741 N N . ARG A 1 236 ? 6.987 -32.210 16.576 1.00 31.75 236 ARG A N 1
ATOM 1742 C CA . ARG A 1 236 ? 8.025 -33.267 16.509 1.00 30.90 236 ARG A CA 1
ATOM 1743 C C . ARG A 1 236 ? 8.524 -33.559 17.926 1.00 30.16 236 ARG A C 1
ATOM 1744 O O . ARG A 1 236 ? 8.381 -32.677 18.798 1.00 30.11 236 ARG A O 1
ATOM 1752 N N . SER A 1 237 ? 9.068 -34.760 18.130 1.00 29.48 237 SER A N 1
ATOM 1753 C CA . SER A 1 237 ? 9.820 -35.160 19.346 1.00 28.94 237 SER A CA 1
ATOM 1754 C C . SER A 1 237 ? 11.079 -34.294 19.463 1.00 27.81 237 SER A C 1
ATOM 1755 O O . SER A 1 237 ? 11.719 -34.037 18.418 1.00 26.65 237 SER A O 1
ATOM 1758 N N . LEU A 1 238 ? 11.390 -33.840 20.682 1.00 26.13 238 LEU A N 1
ATOM 1759 C CA . LEU A 1 238 ? 12.697 -33.238 21.043 1.00 25.02 238 LEU A CA 1
ATOM 1760 C C . LEU A 1 238 ? 13.522 -34.301 21.761 1.00 25.27 238 LEU A C 1
ATOM 1761 O O . LEU A 1 238 ? 12.913 -35.154 22.437 1.00 25.53 238 LEU A O 1
ATOM 1766 N N . THR A 1 239 ? 14.845 -34.253 21.599 1.00 25.31 239 THR A N 1
ATOM 1767 C CA . THR A 1 239 ? 15.824 -34.974 22.452 1.00 25.63 239 THR A CA 1
ATOM 1768 C C . THR A 1 239 ? 16.256 -34.032 23.577 1.00 26.55 239 THR A C 1
ATOM 1769 O O . THR A 1 239 ? 16.127 -32.803 23.410 1.00 26.41 239 THR A O 1
ATOM 1773 N N . VAL A 1 240 ? 16.754 -34.600 24.673 1.00 28.20 240 VAL A N 1
ATOM 1774 C CA . VAL A 1 240 ? 17.359 -33.848 25.809 1.00 29.21 240 VAL A CA 1
ATOM 1775 C C . VAL A 1 240 ? 18.635 -33.165 25.302 1.00 30.76 240 VAL A C 1
ATOM 1776 O O . VAL A 1 240 ? 18.928 -32.052 25.767 1.00 32.52 240 VAL A O 1
ATOM 1780 N N . GLU A 1 241 ? 19.338 -33.798 24.357 1.00 33.31 241 GLU A N 1
ATOM 1781 C CA . GLU A 1 241 ? 20.649 -33.333 23.824 1.00 34.85 241 GLU A CA 1
ATOM 1782 C C . GLU A 1 241 ? 20.464 -32.027 23.041 1.00 32.79 241 GLU A C 1
ATOM 1783 O O . GLU A 1 241 ? 21.164 -31.053 23.359 1.00 32.36 241 GLU A O 1
ATOM 1789 N N . GLU A 1 242 ? 19.553 -31.991 22.066 1.00 31.55 242 GLU A N 1
ATOM 1790 C CA . GLU A 1 242 ? 19.366 -30.796 21.199 1.00 31.91 242 GLU A CA 1
ATOM 1791 C C . GLU A 1 242 ? 18.943 -29.599 22.063 1.00 31.64 242 GLU A C 1
ATOM 1792 O O . GLU A 1 242 ? 19.360 -28.471 21.746 1.00 33.04 242 GLU A O 1
ATOM 1798 N N . GLN A 1 243 ? 18.174 -29.829 23.130 1.00 30.96 243 GLN A N 1
ATOM 1799 C CA . GLN A 1 243 ? 17.745 -28.755 24.066 1.00 29.96 243 GLN A CA 1
ATOM 1800 C C . GLN A 1 243 ? 18.959 -28.258 24.862 1.00 29.19 243 GLN A C 1
ATOM 1801 O O . GLN A 1 243 ? 19.232 -27.042 24.819 1.00 28.62 243 GLN A O 1
ATOM 1807 N N . GLU A 1 244 ? 19.680 -29.154 25.538 1.00 28.65 244 GLU A N 1
ATOM 1808 C CA . GLU A 1 244 ? 20.864 -28.786 26.359 1.00 29.93 244 GLU A CA 1
ATOM 1809 C C . GLU A 1 244 ? 21.871 -28.009 25.496 1.00 28.22 244 GLU A C 1
ATOM 1810 O O . GLU A 1 244 ? 22.539 -27.113 26.043 1.00 27.84 244 GLU A O 1
ATOM 1816 N N . GLY A 1 245 ? 21.950 -28.314 24.197 1.00 27.07 245 GLY A N 1
ATOM 1817 C CA . GLY A 1 245 ? 22.841 -27.637 23.233 1.00 26.56 245 GLY A CA 1
ATOM 1818 C C . GLY A 1 245 ? 22.430 -26.198 22.970 1.00 25.96 245 GLY A C 1
ATOM 1819 O O . GLY A 1 245 ? 23.325 -25.349 22.884 1.00 26.88 245 GLY A O 1
ATOM 1820 N N . ALA A 1 246 ? 21.127 -25.937 22.830 1.00 25.43 246 ALA A N 1
ATOM 1821 C CA . ALA A 1 246 ? 20.541 -24.606 22.537 1.00 25.14 246 ALA A CA 1
ATOM 1822 C C . ALA A 1 246 ? 20.677 -23.667 23.746 1.00 25.15 246 ALA A C 1
ATOM 1823 O O . ALA A 1 246 ? 20.794 -22.443 23.526 1.00 25.48 246 ALA A O 1
ATOM 1825 N N . LYS A 1 247 ? 20.656 -24.213 24.969 1.00 24.41 247 LYS A N 1
ATOM 1826 C CA . LYS A 1 247 ? 20.550 -23.444 26.239 1.00 24.15 247 L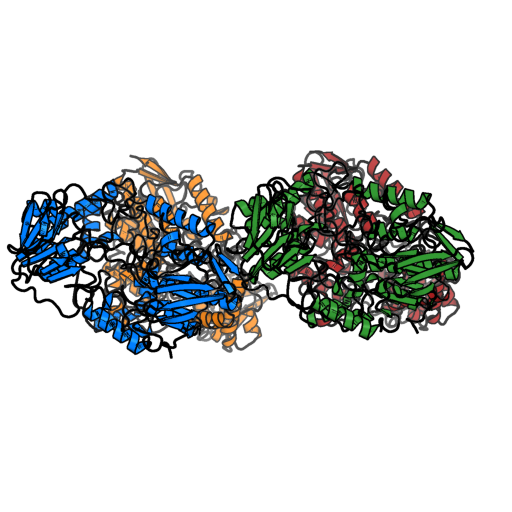YS A CA 1
ATOM 1827 C C . LYS A 1 247 ? 21.723 -22.471 26.396 1.00 22.91 247 LYS A C 1
ATOM 1828 O O . LYS A 1 247 ? 21.618 -21.574 27.247 1.00 22.92 247 LYS A O 1
ATOM 1834 N N . ALA A 1 248 ? 22.788 -22.628 25.608 1.00 22.40 248 ALA A N 1
ATOM 1835 C CA . ALA A 1 248 ? 23.888 -21.641 25.496 1.00 22.09 248 ALA A CA 1
ATOM 1836 C C . ALA A 1 248 ? 23.297 -20.240 25.291 1.00 21.72 248 ALA A C 1
ATOM 1837 O O . ALA A 1 248 ? 23.850 -19.291 25.872 1.00 22.37 248 ALA A O 1
ATOM 1839 N N . PHE A 1 249 ? 22.206 -20.127 24.517 1.00 20.70 249 PHE A N 1
ATOM 1840 C CA . PHE A 1 249 ? 21.618 -18.840 24.057 1.00 19.65 249 PHE A CA 1
ATOM 1841 C C . PHE A 1 249 ? 20.130 -18.729 24.408 1.00 19.11 249 PHE A C 1
ATOM 1842 O O . PHE A 1 249 ? 19.444 -17.871 23.813 1.00 19.00 249 PHE A O 1
ATOM 1850 N N . TYR A 1 250 ? 19.650 -19.517 25.372 1.00 18.63 250 TYR A N 1
ATOM 1851 C CA . TYR A 1 250 ? 18.273 -19.387 25.920 1.00 18.12 250 TYR A CA 1
ATOM 1852 C C . TYR A 1 250 ? 18.091 -17.980 26.479 1.00 17.78 250 TYR A C 1
ATOM 1853 O O . TYR A 1 250 ? 17.051 -17.376 26.256 1.00 18.00 250 TYR A O 1
ATOM 1862 N N . PRO A 1 251 ? 19.075 -17.396 27.201 1.00 17.89 251 PRO A N 1
ATOM 1863 C CA . PRO A 1 251 ? 18.930 -16.033 27.719 1.00 18.08 251 PRO A CA 1
ATOM 1864 C C . PRO A 1 251 ? 18.650 -14.984 26.631 1.00 18.15 251 PRO A C 1
ATOM 1865 O O . PRO A 1 251 ? 17.762 -14.176 26.808 1.00 17.88 251 PRO A O 1
ATOM 1869 N N . GLU A 1 252 ? 19.420 -15.021 25.543 1.00 18.83 252 GLU A N 1
ATOM 1870 C CA . GLU A 1 252 ? 19.247 -14.128 24.366 1.00 19.14 252 GLU A CA 1
ATOM 1871 C C . GLU A 1 252 ? 17.852 -14.355 23.784 1.00 18.94 252 GLU A C 1
ATOM 1872 O O . GLU A 1 252 ? 17.182 -13.362 23.482 1.00 19.59 252 GLU A O 1
ATOM 1878 N N . LEU A 1 253 ? 17.460 -15.624 23.628 1.00 18.44 253 LEU A N 1
ATOM 1879 C CA . LEU A 1 253 ? 16.152 -16.037 23.057 1.00 18.51 253 LEU A CA 1
ATOM 1880 C C . LEU A 1 253 ? 15.010 -15.422 23.875 1.00 18.48 253 LEU A C 1
ATOM 1881 O O . LEU A 1 253 ? 14.100 -14.828 23.266 1.00 18.56 253 LEU A O 1
ATOM 1886 N N . PHE A 1 254 ? 15.039 -15.567 25.200 1.00 17.86 254 PHE A N 1
ATOM 1887 C CA . PHE A 1 254 ? 13.979 -15.048 26.098 1.00 17.82 254 PHE A CA 1
ATOM 1888 C C . PHE A 1 254 ? 13.920 -13.521 25.962 1.00 17.99 254 PHE A C 1
ATOM 1889 O O . PHE A 1 254 ? 12.818 -12.964 26.101 1.00 17.74 254 PHE A O 1
ATOM 1897 N N . ARG A 1 255 ? 15.056 -12.868 25.692 1.00 18.29 255 ARG A N 1
ATOM 1898 C CA . ARG A 1 255 ? 15.128 -11.395 25.493 1.00 18.87 255 ARG A CA 1
ATOM 1899 C C . ARG A 1 255 ? 14.574 -11.017 24.112 1.00 18.26 255 ARG A C 1
ATOM 1900 O O . ARG A 1 255 ? 13.969 -9.936 23.994 1.00 17.98 255 ARG A O 1
ATOM 1908 N N . TYR A 1 256 ? 14.788 -11.865 23.105 1.00 17.43 256 TYR A N 1
ATOM 1909 C CA . TYR A 1 256 ? 14.355 -11.638 21.702 1.00 16.83 256 TYR A CA 1
ATOM 1910 C C . TYR A 1 256 ? 12.826 -11.605 21.627 1.00 16.95 256 TYR A C 1
ATOM 1911 O O . TYR A 1 256 ? 12.288 -10.792 20.861 1.00 16.92 256 TYR A O 1
ATOM 1920 N N . ARG A 1 257 ? 12.135 -12.457 22.382 1.00 17.07 257 ARG A N 1
ATOM 1921 C CA . ARG A 1 257 ? 10.651 -12.513 22.309 1.00 18.12 257 ARG A CA 1
ATOM 1922 C C . ARG A 1 257 ? 10.083 -11.167 22.789 1.00 18.34 257 ARG A C 1
ATOM 1923 O O . ARG A 1 257 ? 9.073 -10.736 22.229 1.00 18.48 257 ARG A O 1
ATOM 1931 N N . GLU A 1 258 ? 10.754 -10.464 23.701 1.00 19.26 258 GLU A N 1
ATOM 1932 C CA . GLU A 1 258 ? 10.279 -9.141 24.191 1.00 20.27 258 GLU A CA 1
ATOM 1933 C C . GLU A 1 258 ? 10.457 -8.062 23.115 1.00 20.76 258 GLU A C 1
ATOM 1934 O O . GLU A 1 258 ? 9.893 -6.969 23.298 1.00 20.98 258 GLU A O 1
ATOM 1940 N N . LYS A 1 259 ? 11.172 -8.364 22.027 1.00 21.27 259 LYS A N 1
ATOM 1941 C CA . LYS A 1 259 ? 11.375 -7.457 20.864 1.00 22.39 259 LYS A CA 1
ATOM 1942 C C . LYS A 1 259 ? 10.352 -7.749 19.757 1.00 21.98 259 LYS A C 1
ATOM 1943 O O . LYS A 1 259 ? 10.292 -6.961 18.791 1.00 22.72 259 LYS A O 1
ATOM 1949 N N . CYS A 1 260 ? 9.600 -8.847 19.873 1.00 21.37 260 CYS A N 1
ATOM 1950 C CA . CYS A 1 260 ? 8.723 -9.396 18.806 1.00 20.64 260 CYS A CA 1
ATOM 1951 C C . CYS A 1 260 ? 7.255 -9.082 19.113 1.00 20.52 260 CYS A C 1
ATOM 1952 O O . CYS A 1 260 ? 6.835 -9.268 20.276 1.00 21.11 260 CYS A O 1
ATOM 1955 N N . PHE A 1 261 ? 6.510 -8.656 18.086 1.00 19.79 261 PHE A N 1
ATOM 1956 C CA . PHE A 1 261 ? 5.144 -8.079 18.159 1.00 19.03 261 PHE A CA 1
ATOM 1957 C C . PHE A 1 261 ? 4.267 -8.871 19.136 1.00 18.58 261 PHE A C 1
ATOM 1958 O O . PHE A 1 261 ? 3.617 -8.254 19.999 1.00 19.35 261 PHE A O 1
ATOM 1966 N N . ALA A 1 262 ? 4.233 -10.194 18.987 1.00 17.49 262 ALA A N 1
ATOM 1967 C CA . ALA A 1 262 ? 3.360 -11.105 19.757 1.00 16.71 262 ALA A CA 1
ATOM 1968 C C . ALA A 1 262 ? 4.171 -11.884 20.802 1.00 16.21 262 ALA A C 1
ATOM 1969 O O . ALA A 1 262 ? 3.607 -12.795 21.420 1.00 16.46 262 ALA A O 1
ATOM 1971 N N . GLY A 1 263 ? 5.454 -11.565 20.987 1.00 15.63 263 GLY A N 1
ATOM 1972 C CA . GLY A 1 263 ? 6.297 -12.182 22.032 1.00 14.96 263 GLY A CA 1
ATOM 1973 C C . GLY A 1 263 ? 6.640 -13.640 21.752 1.00 14.34 263 GLY A C 1
ATOM 1974 O O . GLY A 1 263 ? 6.939 -14.369 22.719 1.00 13.89 263 GLY A O 1
ATOM 1975 N N . PHE A 1 264 ? 6.601 -14.065 20.484 1.00 13.78 264 PHE A N 1
ATOM 1976 C CA . PHE A 1 264 ? 7.203 -15.339 20.010 1.00 13.27 264 PHE A CA 1
ATOM 1977 C C . PHE A 1 264 ? 8.620 -15.038 19.504 1.00 13.13 264 PHE A C 1
ATOM 1978 O O . PHE A 1 264 ? 9.015 -13.847 19.487 1.00 12.77 264 PHE A O 1
ATOM 1986 N N . LEU A 1 265 ? 9.354 -16.073 19.078 1.00 12.97 265 LEU A N 1
ATOM 1987 C CA . LEU A 1 265 ? 10.733 -15.943 18.528 1.00 12.87 265 LEU A CA 1
ATOM 1988 C C . LEU A 1 265 ? 10.665 -15.532 17.051 1.00 12.98 265 LEU A C 1
ATOM 1989 O O . LEU A 1 265 ? 11.522 -15.984 16.274 1.00 13.16 265 LEU A O 1
ATOM 1994 N N . TYR A 1 266 ? 9.693 -14.694 16.680 1.00 13.28 266 TYR A N 1
ATOM 1995 C CA . TYR A 1 266 ? 9.502 -14.171 15.301 1.00 13.82 266 TYR A CA 1
ATOM 1996 C C . TYR A 1 266 ? 8.558 -12.970 15.361 1.00 13.78 266 TYR A C 1
ATOM 1997 O O . TYR A 1 266 ? 7.737 -12.916 16.285 1.00 13.98 266 TYR A O 1
ATOM 2006 N N . THR A 1 267 ? 8.688 -12.048 14.405 1.00 14.00 267 THR A N 1
ATOM 2007 C CA . THR A 1 267 ? 7.801 -10.865 14.232 1.00 14.02 267 THR A CA 1
ATOM 2008 C C . THR A 1 267 ? 7.642 -10.555 12.740 1.00 14.38 267 THR A C 1
ATOM 2009 O O . THR A 1 267 ? 8.201 -11.291 11.909 1.00 14.11 267 THR A O 1
ATOM 2013 N N . TRP A 1 268 ? 6.925 -9.473 12.439 1.00 15.00 268 TRP A N 1
ATOM 2014 C CA . TRP A 1 268 ? 6.499 -9.065 11.076 1.00 15.37 268 TRP A CA 1
ATOM 2015 C C . TRP A 1 268 ? 7.688 -9.075 10.116 1.00 16.07 268 TRP A C 1
ATOM 2016 O O . TRP A 1 268 ? 8.756 -8.541 10.466 1.00 16.46 268 TRP A O 1
ATOM 2027 N N . CYS A 1 269 ? 7.491 -9.659 8.938 1.00 16.55 269 CYS A N 1
ATOM 2028 C CA . CYS A 1 269 ? 8.313 -9.408 7.735 1.00 16.61 269 CYS A CA 1
ATOM 2029 C C . CYS A 1 269 ? 8.442 -7.890 7.552 1.00 16.66 269 CYS A C 1
ATOM 2030 O O . CYS A 1 269 ? 7.455 -7.182 7.803 1.00 16.73 269 CYS A O 1
ATOM 2033 N N . GLU A 1 270 ? 9.624 -7.413 7.154 1.00 16.93 270 GLU A N 1
ATOM 2034 C CA . GLU A 1 270 ? 9.921 -5.974 6.915 1.00 17.14 270 GLU A CA 1
ATOM 2035 C C . GLU A 1 270 ? 9.174 -5.481 5.669 1.00 17.04 270 GLU A C 1
ATOM 2036 O O . GLU A 1 270 ? 9.135 -4.253 5.463 1.00 16.88 270 GLU A O 1
ATOM 2042 N N . ARG A 1 271 ? 8.638 -6.399 4.857 1.00 17.25 271 ARG A N 1
ATOM 2043 C CA . ARG A 1 271 ? 7.921 -6.083 3.593 1.00 17.58 271 ARG A CA 1
ATOM 2044 C C . ARG A 1 271 ? 6.411 -6.195 3.793 1.00 18.28 271 ARG A C 1
ATOM 2045 O O . ARG A 1 271 ? 5.975 -7.034 4.611 1.00 18.31 271 ARG A O 1
ATOM 2053 N N . GLY A 1 272 ? 5.665 -5.373 3.049 1.00 19.13 272 GLY A N 1
ATOM 2054 C CA . GLY A 1 272 ? 4.218 -5.512 2.813 1.00 19.59 272 GLY A CA 1
ATOM 2055 C C . GLY A 1 272 ? 3.933 -6.398 1.610 1.00 20.14 272 GLY A C 1
ATOM 2056 O O . GLY A 1 272 ? 4.806 -6.517 0.736 1.00 20.32 272 GLY A O 1
ATOM 2057 N N . VAL A 1 273 ? 2.744 -7.001 1.597 1.00 21.51 273 VAL A N 1
ATOM 2058 C CA . VAL A 1 273 ? 2.206 -7.960 0.584 1.00 22.41 273 VAL A CA 1
ATOM 2059 C C . VAL A 1 273 ? 2.624 -7.545 -0.830 1.00 24.18 273 VAL A C 1
ATOM 2060 O O . VAL A 1 273 ? 3.162 -8.398 -1.565 1.00 24.99 273 VAL A O 1
ATOM 2064 N N . PHE A 1 274 ? 2.377 -6.283 -1.191 1.00 26.02 274 PHE A N 1
ATOM 2065 C CA . PHE A 1 274 ? 2.440 -5.774 -2.585 1.00 27.15 274 PHE A CA 1
ATOM 2066 C C . PHE A 1 274 ? 3.817 -5.170 -2.883 1.00 28.59 274 PHE A C 1
ATOM 2067 O O . PHE A 1 274 ? 3.918 -4.429 -3.876 1.00 30.42 274 PHE A O 1
ATOM 2075 N N . GLU A 1 275 ? 4.834 -5.480 -2.071 1.00 29.33 275 GLU A N 1
ATOM 2076 C CA . GLU A 1 275 ? 6.268 -5.298 -2.428 1.00 29.88 275 GLU A CA 1
ATOM 2077 C C . GLU A 1 275 ? 6.758 -6.557 -3.149 1.00 30.43 275 GLU A C 1
ATOM 2078 O O . GLU A 1 275 ? 7.699 -6.451 -3.949 1.00 32.68 275 GLU A O 1
ATOM 2084 N N . ASP A 1 276 ? 6.133 -7.704 -2.882 1.00 30.66 276 ASP A N 1
ATOM 2085 C CA . ASP A 1 276 ? 6.487 -9.008 -3.501 1.00 31.19 276 ASP A CA 1
ATOM 2086 C C . ASP A 1 276 ? 5.569 -9.256 -4.703 1.00 31.10 276 ASP A C 1
ATOM 2087 O O . ASP A 1 276 ? 4.435 -8.770 -4.687 1.00 31.37 276 ASP A O 1
ATOM 2092 N N . SER A 1 277 ? 6.060 -9.990 -5.701 1.00 32.15 277 SER A N 1
ATOM 2093 C CA . SER A 1 277 ? 5.295 -10.465 -6.885 1.00 33.44 277 SER A CA 1
ATOM 2094 C C . SER A 1 277 ? 4.395 -11.647 -6.502 1.00 34.68 277 SER A C 1
ATOM 2095 O O . SER A 1 277 ? 4.468 -12.102 -5.341 1.00 33.64 277 SER A O 1
ATOM 2098 N N . GLU A 1 278 ? 3.588 -12.124 -7.458 1.00 37.17 278 GLU A N 1
ATOM 2099 C CA . GLU A 1 278 ? 2.669 -13.286 -7.308 1.00 39.84 278 GLU A CA 1
ATOM 2100 C C . GLU A 1 278 ? 3.489 -14.542 -6.973 1.00 39.21 278 GLU A C 1
ATOM 2101 O O . GLU A 1 278 ? 3.041 -15.328 -6.113 1.00 39.30 278 GLU A O 1
ATOM 2107 N N . GLU A 1 279 ? 4.650 -14.714 -7.611 1.00 38.61 279 GLU A N 1
ATOM 2108 C CA . GLU A 1 279 ? 5.571 -15.860 -7.378 1.00 39.38 279 GLU A CA 1
ATOM 2109 C C . GLU A 1 279 ? 6.231 -15.710 -6.005 1.00 36.76 279 GLU A C 1
ATOM 2110 O O . GLU A 1 279 ? 6.290 -16.717 -5.274 1.00 36.04 279 GLU A O 1
ATOM 2116 N N . GLU A 1 280 ? 6.722 -14.505 -5.692 1.00 34.40 280 GLU A N 1
ATOM 2117 C CA . GLU A 1 280 ? 7.433 -14.184 -4.424 1.00 33.01 280 GLU A CA 1
ATOM 2118 C C . GLU A 1 280 ? 6.476 -14.383 -3.246 1.00 31.88 280 GLU A C 1
ATOM 2119 O O . GLU A 1 280 ? 6.923 -14.906 -2.211 1.00 31.39 280 GLU A O 1
ATOM 2125 N N . ARG A 1 281 ? 5.209 -13.993 -3.404 1.00 30.85 281 ARG A N 1
ATOM 2126 C CA . ARG A 1 281 ? 4.178 -14.181 -2.355 1.00 31.75 281 ARG A CA 1
ATOM 2127 C C . ARG A 1 281 ? 3.999 -15.684 -2.125 1.00 31.13 281 ARG A C 1
ATOM 2128 O O . ARG A 1 281 ? 4.231 -16.125 -0.991 1.00 31.29 281 ARG A O 1
ATOM 2136 N N . GLU A 1 282 ? 3.653 -16.440 -3.170 1.00 31.03 282 GLU A N 1
ATOM 2137 C CA . GLU A 1 282 ? 3.455 -17.911 -3.095 1.00 30.29 282 GLU A CA 1
ATOM 2138 C C . GLU A 1 282 ? 4.612 -18.532 -2.315 1.00 29.52 282 GLU A C 1
ATOM 2139 O O . GLU A 1 282 ? 4.342 -19.328 -1.419 1.00 29.19 282 GLU A O 1
ATOM 2145 N N . GLN A 1 283 ? 5.851 -18.159 -2.636 1.00 30.05 283 GLN A N 1
ATOM 2146 C CA . GLN A 1 283 ? 7.061 -18.766 -2.026 1.00 29.99 283 GLN A CA 1
ATOM 2147 C C . GLN A 1 283 ? 7.152 -18.342 -0.559 1.00 27.45 283 GLN A C 1
ATOM 2148 O O . GLN A 1 283 ? 7.410 -19.218 0.284 1.00 26.79 283 GLN A O 1
ATOM 2154 N N . PHE A 1 284 ? 6.952 -17.054 -0.268 1.00 25.39 284 PHE A N 1
ATOM 2155 C CA . PHE A 1 284 ? 7.053 -16.487 1.104 1.00 24.46 284 PHE A CA 1
ATOM 2156 C C . PHE A 1 284 ? 5.987 -17.116 2.010 1.00 24.21 284 PHE A C 1
ATOM 2157 O O . PHE A 1 284 ? 6.313 -17.504 3.145 1.00 24.58 284 PHE A O 1
ATOM 2165 N N . LEU A 1 285 ? 4.749 -17.220 1.522 1.00 24.09 285 LEU A N 1
ATOM 2166 C CA . LEU A 1 285 ? 3.613 -17.805 2.282 1.00 24.08 285 LEU A CA 1
ATOM 2167 C C . LEU A 1 285 ? 3.811 -19.322 2.439 1.00 24.76 285 LEU A C 1
ATOM 2168 O O . LEU A 1 285 ? 3.445 -19.840 3.509 1.00 24.77 285 LEU A O 1
ATOM 2173 N N . GLU A 1 286 ? 4.373 -20.010 1.437 1.00 25.71 286 GLU A N 1
ATOM 2174 C CA . GLU A 1 286 ? 4.724 -21.455 1.539 1.00 27.13 286 GLU A CA 1
ATOM 2175 C C . GLU A 1 286 ? 5.722 -21.645 2.684 1.00 26.63 286 GLU A C 1
ATOM 2176 O O . GLU A 1 286 ? 5.604 -22.649 3.408 1.00 26.96 286 GLU A O 1
ATOM 2182 N N . LYS A 1 287 ? 6.665 -20.709 2.824 1.00 25.40 287 LYS A N 1
ATOM 2183 C CA . LYS A 1 287 ? 7.788 -20.780 3.791 1.00 25.21 287 LYS A CA 1
ATOM 2184 C C . LYS A 1 287 ? 7.231 -20.658 5.211 1.00 24.02 287 LYS A C 1
ATOM 2185 O O . LYS A 1 287 ? 7.656 -21.453 6.067 1.00 23.97 287 LYS A O 1
ATOM 2191 N N . LEU A 1 288 ? 6.322 -19.703 5.446 1.00 22.78 288 LEU A N 1
ATOM 2192 C CA . LEU A 1 288 ? 5.645 -19.507 6.761 1.00 21.99 288 LEU A CA 1
ATOM 2193 C C . LEU A 1 288 ? 4.814 -20.750 7.093 1.00 20.50 288 LEU A C 1
ATOM 2194 O O . LEU A 1 288 ? 4.863 -21.195 8.244 1.00 20.50 288 LEU A O 1
ATOM 2199 N N . TRP A 1 289 ? 4.089 -21.288 6.113 1.00 19.81 289 TRP A N 1
ATOM 2200 C CA . TRP A 1 289 ? 3.231 -22.493 6.267 1.00 19.64 289 TRP A CA 1
ATOM 2201 C C . TRP A 1 289 ? 4.085 -23.680 6.721 1.00 19.98 289 TRP A C 1
ATOM 2202 O O . TRP A 1 289 ? 3.729 -24.329 7.730 1.00 19.50 289 TRP A O 1
ATOM 2213 N N . SER A 1 290 ? 5.170 -23.935 5.984 1.00 20.21 290 SER A N 1
ATOM 2214 C CA . SER A 1 290 ? 6.169 -24.998 6.249 1.00 20.90 290 SER A CA 1
ATOM 2215 C C . SER A 1 290 ? 6.749 -24.830 7.661 1.00 21.69 290 SER A C 1
ATOM 2216 O O . SER A 1 290 ? 6.658 -25.794 8.435 1.00 22.93 290 SER A O 1
ATOM 2219 N N . ASP A 1 291 ? 7.301 -23.654 7.984 1.00 21.96 291 ASP A N 1
ATOM 2220 C CA . ASP A 1 291 ? 8.000 -23.381 9.270 1.00 22.99 291 ASP A CA 1
ATOM 2221 C C . ASP A 1 291 ? 7.040 -23.608 10.446 1.00 22.89 291 ASP A C 1
ATOM 2222 O O . ASP A 1 291 ? 7.481 -24.163 11.470 1.00 22.48 291 ASP A O 1
ATOM 2227 N N . GLY A 1 292 ? 5.782 -23.185 10.310 1.00 23.19 292 GLY A N 1
ATOM 2228 C CA . GLY A 1 292 ? 4.682 -23.560 11.223 1.00 23.25 292 GLY A CA 1
ATOM 2229 C C . GLY A 1 292 ? 4.430 -22.509 12.286 1.00 23.15 292 GLY A C 1
ATOM 2230 O O . GLY A 1 292 ? 4.762 -21.339 12.044 1.00 23.48 292 GLY A O 1
ATOM 2231 N N . GLY A 1 293 ? 3.839 -22.914 13.416 1.00 23.21 293 GLY A N 1
ATOM 2232 C CA . GLY A 1 293 ? 3.511 -22.026 14.549 1.00 22.64 293 GLY A CA 1
ATOM 2233 C C . GLY A 1 293 ? 2.611 -20.885 14.114 1.00 22.25 293 GLY A C 1
ATOM 2234 O O . GLY A 1 293 ? 1.786 -21.105 13.201 1.00 22.83 293 GLY A O 1
ATOM 2235 N N . PHE A 1 294 ? 2.774 -19.705 14.719 1.00 21.43 294 PHE A N 1
ATOM 2236 C CA . PHE A 1 294 ? 1.965 -18.491 14.424 1.00 20.91 294 PHE A CA 1
ATOM 2237 C C . PHE A 1 294 ? 2.722 -17.570 13.461 1.00 20.41 294 PHE A C 1
ATOM 2238 O O . PHE A 1 294 ? 2.421 -16.360 13.406 1.00 20.15 294 PHE A O 1
ATOM 2246 N N . ARG A 1 295 ? 3.662 -18.125 12.696 1.00 19.72 295 ARG A N 1
ATOM 2247 C CA . ARG A 1 295 ? 4.423 -17.355 11.682 1.00 19.59 295 ARG A CA 1
ATOM 2248 C C . ARG A 1 295 ? 3.420 -16.773 10.683 1.00 19.09 295 ARG A C 1
ATOM 2249 O O . ARG A 1 295 ? 3.490 -15.557 10.429 1.00 18.69 295 ARG A O 1
ATOM 2257 N N . TYR A 1 296 ? 2.481 -17.589 10.195 1.00 19.04 296 TYR A N 1
ATOM 2258 C CA . TYR A 1 296 ? 1.415 -17.140 9.260 1.00 19.32 296 TYR A CA 1
ATOM 2259 C C . TYR A 1 296 ? 0.642 -15.966 9.872 1.00 19.23 296 TYR A C 1
ATOM 2260 O O . TYR A 1 296 ? 0.213 -15.069 9.115 1.00 19.09 296 TYR A O 1
ATOM 2269 N N . TRP A 1 297 ? 0.460 -15.982 11.194 1.00 19.12 297 TRP A N 1
ATOM 2270 C CA . TRP A 1 297 ? -0.360 -14.992 11.935 1.00 19.33 297 TRP A CA 1
ATOM 2271 C C . TRP A 1 297 ? 0.443 -13.712 12.184 1.00 19.57 297 TRP A C 1
ATOM 2272 O O . TRP A 1 297 ? -0.089 -12.631 11.880 1.00 20.29 297 TRP A O 1
ATOM 2283 N N . VAL A 1 298 ? 1.662 -13.816 12.721 1.00 19.46 298 VAL A N 1
ATOM 2284 C CA . VAL A 1 298 ? 2.399 -12.623 13.242 1.00 19.23 298 VAL A CA 1
ATOM 2285 C C . VAL A 1 298 ? 3.860 -12.590 12.766 1.00 18.73 298 VAL A C 1
ATOM 2286 O O . VAL A 1 298 ? 4.613 -11.763 13.309 1.00 18.74 298 VAL A O 1
ATOM 2290 N N . ALA A 1 299 ? 4.236 -13.401 11.770 1.00 18.41 299 ALA A N 1
ATOM 2291 C CA . ALA A 1 299 ? 5.528 -13.299 11.046 1.00 18.71 299 ALA A CA 1
ATOM 2292 C C . ALA A 1 299 ? 5.264 -13.065 9.555 1.00 18.43 299 ALA A C 1
ATOM 2293 O O . ALA A 1 299 ? 6.193 -13.253 8.755 1.00 18.27 299 ALA A O 1
ATOM 2295 N N . ASN A 1 300 ? 4.045 -12.651 9.207 1.00 17.97 300 ASN A N 1
ATOM 2296 C CA . ASN A 1 300 ? 3.598 -12.499 7.802 1.00 17.68 300 ASN A CA 1
ATOM 2297 C C . ASN A 1 300 ? 3.924 -11.084 7.321 1.00 17.30 300 ASN A C 1
ATOM 2298 O O . ASN A 1 300 ? 4.553 -10.323 8.066 1.00 16.52 300 ASN A O 1
ATOM 2303 N N . TYR A 1 301 ? 3.504 -10.758 6.102 1.00 17.50 301 TYR A N 1
ATOM 2304 C CA . TYR A 1 301 ? 3.563 -9.392 5.530 1.00 18.16 301 TYR A CA 1
ATOM 2305 C C . TYR A 1 301 ? 3.054 -8.405 6.585 1.00 18.74 301 TYR A C 1
ATOM 2306 O O . TYR A 1 301 ? 2.043 -8.707 7.233 1.00 19.61 301 TYR A O 1
ATOM 2315 N N . LYS A 1 302 ? 3.740 -7.272 6.759 1.00 19.46 302 LYS A N 1
ATOM 2316 C CA . LYS A 1 302 ? 3.532 -6.356 7.916 1.00 19.98 302 LYS A CA 1
ATOM 2317 C C . LYS A 1 302 ? 2.164 -5.672 7.862 1.00 19.96 302 LYS A C 1
ATOM 2318 O O . LYS A 1 302 ? 1.754 -5.143 8.901 1.00 21.27 302 LYS A O 1
ATOM 2324 N N . ASP A 1 303 ? 1.478 -5.688 6.720 1.00 19.94 303 ASP A N 1
ATOM 2325 C CA . ASP A 1 303 ? 0.312 -4.802 6.457 1.00 19.83 303 ASP A CA 1
ATOM 2326 C C . ASP A 1 303 ? -0.985 -5.605 6.260 1.00 20.17 303 ASP A C 1
ATOM 2327 O O . ASP A 1 303 ? -2.026 -4.967 5.995 1.00 20.40 303 ASP A O 1
ATOM 2332 N N . TYR A 1 304 ? -0.949 -6.935 6.384 1.00 20.12 304 TYR A N 1
ATOM 2333 C CA . TYR A 1 304 ? -2.105 -7.815 6.064 1.00 19.94 304 TYR A CA 1
ATOM 2334 C C . TYR A 1 304 ? -3.224 -7.590 7.090 1.00 20.41 304 TYR A C 1
ATOM 2335 O O . TYR A 1 304 ? -4.399 -7.736 6.711 1.00 21.67 304 TYR A O 1
ATOM 2344 N N . LEU A 1 305 ? -2.891 -7.228 8.333 1.00 20.32 305 LEU A N 1
ATOM 2345 C CA . LEU A 1 305 ? -3.899 -6.929 9.389 1.00 20.36 305 LEU A CA 1
ATOM 2346 C C . LEU A 1 305 ? -4.362 -5.476 9.275 1.00 20.49 305 LEU A C 1
ATOM 2347 O O . LEU A 1 305 ? -5.212 -5.098 10.092 1.00 19.35 305 LEU A O 1
ATOM 2352 N N . TYR A 1 306 ? -3.829 -4.696 8.325 1.00 21.47 306 TYR A N 1
ATOM 2353 C CA . TYR A 1 306 ? -4.065 -3.227 8.238 1.00 22.79 306 TYR A CA 1
ATOM 2354 C C . TYR A 1 306 ? -4.717 -2.821 6.907 1.00 24.12 306 TYR A C 1
ATOM 2355 O O . TYR A 1 306 ? -5.270 -1.713 6.875 1.00 25.21 306 TYR A O 1
ATOM 2364 N N . ASP A 1 307 ? -4.689 -3.667 5.872 1.00 25.80 307 ASP A N 1
ATOM 2365 C CA . ASP A 1 307 ? -5.209 -3.337 4.515 1.00 27.00 307 ASP A CA 1
ATOM 2366 C C . ASP A 1 307 ? -6.024 -4.525 3.986 1.00 27.35 307 ASP A C 1
ATOM 2367 O O . ASP A 1 307 ? -5.536 -5.672 4.079 1.00 27.48 307 ASP A O 1
ATOM 2372 N N . ALA A 1 308 ? -7.210 -4.246 3.433 1.00 27.76 308 ALA A N 1
ATOM 2373 C CA . ALA A 1 308 ? -8.230 -5.241 3.017 1.00 27.93 308 ALA A CA 1
ATOM 2374 C C . ALA A 1 308 ? -7.694 -6.135 1.895 1.00 27.91 308 ALA A C 1
ATOM 2375 O O . ALA A 1 308 ? -7.864 -7.359 1.988 1.00 27.79 308 ALA A O 1
ATOM 2377 N N . LYS A 1 309 ? -7.073 -5.548 0.873 1.00 29.03 309 LYS A N 1
ATOM 2378 C CA . LYS A 1 309 ? -6.530 -6.308 -0.283 1.00 30.83 309 LYS A CA 1
ATOM 2379 C C . LYS A 1 309 ? -5.402 -7.215 0.214 1.00 30.64 309 LYS A C 1
ATOM 2380 O O . LYS A 1 309 ? -5.365 -8.396 -0.204 1.00 30.47 309 LYS A O 1
ATOM 2386 N N . ALA A 1 310 ? -4.533 -6.680 1.080 1.00 29.85 310 ALA A N 1
ATOM 2387 C CA . ALA A 1 310 ? -3.398 -7.405 1.700 1.00 28.97 310 ALA A CA 1
ATOM 2388 C C . ALA A 1 310 ? -3.947 -8.599 2.483 1.00 27.42 310 ALA A C 1
ATOM 2389 O O . ALA A 1 310 ? -3.415 -9.715 2.324 1.00 27.79 310 ALA A O 1
ATOM 2391 N N . ASN A 1 311 ? -4.994 -8.371 3.276 1.00 26.08 311 ASN A N 1
ATOM 2392 C CA . ASN A 1 311 ? -5.648 -9.432 4.081 1.00 25.34 311 ASN A CA 1
ATOM 2393 C C . ASN A 1 311 ? -6.147 -10.547 3.157 1.00 25.01 311 ASN A C 1
ATOM 2394 O O . ASN A 1 311 ? -5.884 -11.729 3.455 1.00 24.64 311 ASN A O 1
ATOM 2399 N N . ARG A 1 312 ? -6.825 -10.176 2.069 1.00 24.93 312 ARG A N 1
ATOM 2400 C CA . ARG A 1 312 ? -7.487 -11.129 1.145 1.00 25.22 312 ARG A CA 1
ATOM 2401 C C . ARG A 1 312 ? -6.448 -12.092 0.559 1.00 24.13 312 ARG A C 1
ATOM 2402 O O . ARG A 1 312 ? -6.779 -13.275 0.389 1.00 23.21 312 ARG A O 1
ATOM 2410 N N . VAL A 1 313 ? -5.234 -11.616 0.271 1.00 24.36 313 VAL A N 1
ATOM 2411 C CA . VAL A 1 313 ? -4.147 -12.453 -0.323 1.00 24.27 313 VAL A CA 1
ATOM 2412 C C . VAL A 1 313 ? -3.715 -13.521 0.692 1.00 24.49 313 VAL A C 1
ATOM 2413 O O . VAL A 1 313 ? -3.518 -14.683 0.273 1.00 24.61 313 VAL A O 1
ATOM 2417 N N . VAL A 1 314 ? -3.567 -13.149 1.967 1.00 24.39 314 VAL A N 1
ATOM 2418 C CA . VAL A 1 314 ? -3.234 -14.102 3.066 1.00 24.27 314 VAL A CA 1
ATOM 2419 C C . VAL A 1 314 ? -4.401 -15.090 3.196 1.00 24.25 314 VAL A C 1
ATOM 2420 O O . VAL A 1 314 ? -4.129 -16.303 3.234 1.00 24.72 314 VAL A O 1
ATOM 2424 N N . TYR A 1 315 ? -5.651 -14.611 3.216 1.00 23.65 315 TYR A N 1
ATOM 2425 C CA . TYR A 1 315 ? -6.851 -15.484 3.325 1.00 23.77 315 TYR A CA 1
ATOM 2426 C C . TYR A 1 315 ? -6.828 -16.551 2.227 1.00 24.03 315 TYR A C 1
ATOM 2427 O O . TYR A 1 315 ? -6.877 -17.750 2.557 1.00 24.11 315 TYR A O 1
ATOM 2436 N N . ASP A 1 316 ? -6.773 -16.119 0.963 1.00 23.92 316 ASP A N 1
ATOM 2437 C CA . ASP A 1 316 ? -6.916 -17.001 -0.222 1.00 23.51 316 ASP A CA 1
ATOM 2438 C C . ASP A 1 316 ? -5.893 -18.131 -0.117 1.00 23.04 316 ASP A C 1
ATOM 2439 O O . ASP A 1 316 ? -6.295 -19.288 -0.276 1.00 23.68 316 ASP A O 1
ATOM 2444 N N . PHE A 1 317 ? -4.627 -17.811 0.160 1.00 22.52 317 PHE A N 1
ATOM 2445 C CA . PHE A 1 317 ? -3.541 -18.819 0.292 1.00 22.50 317 PHE A CA 1
ATOM 2446 C C . PHE A 1 317 ? -3.919 -19.807 1.402 1.00 22.35 317 PHE A C 1
ATOM 2447 O O . PHE A 1 317 ? -3.802 -21.036 1.208 1.00 21.85 317 PHE A O 1
ATOM 2455 N N . TRP A 1 318 ? -4.368 -19.281 2.540 1.00 22.61 318 TRP A N 1
ATOM 2456 C CA . TRP A 1 318 ? -4.886 -20.106 3.658 1.00 23.18 318 TRP A CA 1
ATOM 2457 C C . TRP A 1 318 ? -5.998 -21.024 3.143 1.00 24.64 318 TRP A C 1
ATOM 2458 O O . TRP A 1 318 ? -5.987 -22.217 3.499 1.00 24.40 318 TRP A O 1
ATOM 2469 N N . ARG A 1 319 ? -6.931 -20.476 2.358 1.00 27.42 319 ARG A N 1
ATOM 2470 C CA . ARG A 1 319 ? -8.122 -21.201 1.837 1.00 29.56 319 ARG A CA 1
ATOM 2471 C C . ARG A 1 319 ? -7.649 -22.358 0.948 1.00 29.54 319 ARG A C 1
ATOM 2472 O O . ARG A 1 319 ? -8.149 -23.483 1.150 1.00 29.10 319 ARG A O 1
ATOM 2480 N N . LYS A 1 320 ? -6.708 -22.083 0.033 1.00 29.97 320 LYS A N 1
ATOM 2481 C CA . LYS A 1 320 ? -6.079 -23.070 -0.889 1.00 31.00 320 LYS A CA 1
ATOM 2482 C C . LYS A 1 320 ? -5.468 -24.227 -0.093 1.00 29.47 320 LYS A C 1
ATOM 2483 O O . LYS A 1 320 ? -5.700 -25.390 -0.472 1.00 29.51 320 LYS A O 1
ATOM 2489 N N . LYS A 1 321 ? -4.689 -23.919 0.945 1.00 27.85 321 LYS A N 1
ATOM 2490 C CA . LYS A 1 321 ? -3.914 -24.933 1.708 1.00 28.39 321 LYS A CA 1
ATOM 2491 C C . LYS A 1 321 ? -4.872 -25.845 2.480 1.00 27.43 321 LYS A C 1
ATOM 2492 O O . LYS A 1 321 ? -4.652 -27.062 2.497 1.00 27.33 321 LYS A O 1
ATOM 2498 N N . VAL A 1 322 ? -5.898 -25.272 3.092 1.00 27.61 322 VAL A N 1
ATOM 2499 C CA . VAL A 1 322 ? -6.893 -26.025 3.904 1.00 28.46 322 VAL A CA 1
ATOM 2500 C C . VAL A 1 322 ? -7.781 -26.864 2.967 1.00 29.57 322 VAL A C 1
ATOM 2501 O O . VAL A 1 322 ? -8.082 -28.016 3.330 1.00 30.13 322 VAL A O 1
ATOM 2505 N N . ARG A 1 323 ? -8.169 -26.339 1.800 1.00 30.89 323 ARG A N 1
ATOM 2506 C CA . ARG A 1 323 ? -9.061 -27.053 0.840 1.00 32.34 323 ARG A CA 1
ATOM 2507 C C . ARG A 1 323 ? -8.387 -28.327 0.316 1.00 30.91 323 ARG A C 1
ATOM 2508 O O . ARG A 1 323 ? -9.106 -29.318 0.095 1.00 31.34 323 ARG A O 1
ATOM 2516 N N . GLU A 1 324 ? -7.069 -28.291 0.115 1.00 29.71 324 GLU A N 1
ATOM 2517 C CA . GLU A 1 324 ? -6.256 -29.440 -0.363 1.00 29.99 324 GLU A CA 1
ATOM 2518 C C . GLU A 1 324 ? -6.458 -30.649 0.551 1.00 28.75 324 GLU A C 1
ATOM 2519 O O . GLU A 1 324 ? -6.213 -31.773 0.085 1.00 30.32 324 GLU A O 1
ATOM 2525 N N . ARG A 1 325 ? -6.852 -30.422 1.807 1.00 28.01 325 ARG A N 1
ATOM 2526 C CA . ARG A 1 325 ? -6.875 -31.451 2.880 1.00 27.13 325 ARG A CA 1
ATOM 2527 C C . ARG A 1 325 ? -8.288 -32.016 3.078 1.00 26.11 325 ARG A C 1
ATOM 2528 O O . ARG A 1 325 ? -8.400 -33.059 3.745 1.00 26.46 325 ARG A O 1
ATOM 2536 N N . ILE A 1 326 ? -9.322 -31.380 2.521 1.00 25.67 326 ILE A N 1
ATOM 2537 C CA . ILE A 1 326 ? -10.749 -31.782 2.729 1.00 25.55 326 ILE A CA 1
ATOM 2538 C C . ILE A 1 326 ? -11.316 -32.329 1.413 1.00 25.52 326 ILE A C 1
ATOM 2539 O O . ILE A 1 326 ? -11.313 -31.584 0.414 1.00 24.45 326 ILE A O 1
ATOM 2544 N N . ASN A 1 327 ? -11.816 -33.570 1.436 1.00 26.09 327 ASN A N 1
ATOM 2545 C CA . ASN A 1 327 ? -12.276 -34.320 0.237 1.00 26.79 327 ASN A CA 1
ATOM 2546 C C . ASN A 1 327 ? -13.610 -33.751 -0.252 1.00 28.20 327 ASN A C 1
ATOM 2547 O O . ASN A 1 327 ? -13.699 -33.419 -1.447 1.00 28.07 327 ASN A O 1
ATOM 2552 N N . ASP A 1 328 ? -14.609 -33.664 0.634 1.00 30.59 328 ASP A N 1
ATOM 2553 C CA . ASP A 1 328 ? -16.018 -33.339 0.275 1.00 32.33 328 ASP A CA 1
ATOM 2554 C C . ASP A 1 328 ? -16.121 -31.854 -0.074 1.00 33.65 328 ASP A C 1
ATOM 2555 O O . ASP A 1 328 ? -15.714 -31.005 0.716 1.00 33.03 328 ASP A O 1
ATOM 2560 N N . PRO A 1 329 ? -16.654 -31.494 -1.268 1.00 35.18 329 PRO A N 1
ATOM 2561 C CA . PRO A 1 329 ? -16.818 -30.090 -1.653 1.00 35.20 329 PRO A CA 1
ATOM 2562 C C . PRO A 1 329 ? -17.723 -29.269 -0.722 1.00 35.59 329 PRO A C 1
ATOM 2563 O O . PRO A 1 329 ? -17.547 -28.066 -0.651 1.00 36.24 329 PRO A O 1
ATOM 2567 N N . LYS A 1 330 ? -18.673 -29.925 -0.054 1.00 36.38 330 LYS A N 1
ATOM 2568 C CA . LYS A 1 330 ? -19.617 -29.280 0.898 1.00 37.19 330 LYS A CA 1
ATOM 2569 C C . LYS A 1 330 ? -18.842 -28.831 2.145 1.00 35.46 330 LYS A C 1
ATOM 2570 O O . LYS A 1 330 ? -18.984 -27.652 2.535 1.00 34.71 330 LYS A O 1
ATOM 2576 N N . ASP A 1 331 ? -18.055 -29.737 2.737 1.00 33.47 331 ASP A N 1
ATOM 2577 C CA . ASP A 1 331 ? -17.160 -29.459 3.895 1.00 32.89 331 ASP A CA 1
ATOM 2578 C C . ASP A 1 331 ? -16.107 -28.409 3.510 1.00 31.96 331 ASP A C 1
ATOM 2579 O O . ASP A 1 331 ? -15.853 -27.502 4.327 1.00 30.08 331 ASP A O 1
ATOM 2584 N N . GLN A 1 332 ? -15.504 -28.538 2.323 1.00 32.03 332 GLN A N 1
ATOM 2585 C CA . GLN A 1 332 ? -14.536 -27.550 1.779 1.00 32.44 332 GLN A CA 1
ATOM 2586 C C . GLN A 1 332 ? -15.124 -26.148 1.958 1.00 32.77 332 GLN A C 1
ATOM 2587 O O . GLN A 1 332 ? -14.511 -25.338 2.677 1.00 33.92 332 GLN A O 1
ATOM 2593 N N . GLU A 1 333 ? -16.290 -25.891 1.361 1.00 33.31 333 GLU A N 1
ATOM 2594 C CA . GLU A 1 333 ? -16.969 -24.571 1.433 1.00 34.82 333 GLU A CA 1
ATOM 2595 C C . GLU A 1 333 ? -17.212 -24.190 2.901 1.00 34.67 333 GLU A C 1
ATOM 2596 O O . GLU A 1 333 ? -16.972 -23.025 3.248 1.00 38.89 333 GLU A O 1
ATOM 2602 N N . LEU A 1 334 ? -17.660 -25.118 3.744 1.00 32.41 334 LEU A N 1
ATOM 2603 C CA . LEU A 1 334 ? -18.022 -24.785 5.148 1.00 32.00 334 LEU A CA 1
ATOM 2604 C C . LEU A 1 334 ? -16.768 -24.414 5.948 1.00 30.41 334 LEU A C 1
ATOM 2605 O O . LEU A 1 334 ? -16.802 -23.383 6.651 1.00 29.83 334 LEU A O 1
ATOM 2610 N N . LEU A 1 335 ? -15.714 -25.227 5.848 1.00 29.21 335 LEU A N 1
ATOM 2611 C CA . LEU A 1 335 ? -14.520 -25.144 6.731 1.00 27.64 335 LEU A CA 1
ATOM 2612 C C . LEU A 1 335 ? -13.556 -24.073 6.217 1.00 28.08 335 LEU A C 1
ATOM 2613 O O . LEU A 1 335 ? -12.771 -23.562 7.049 1.00 28.92 335 LEU A O 1
ATOM 2618 N N . ALA A 1 336 ? -13.624 -23.757 4.917 1.00 28.11 336 ALA A N 1
ATOM 2619 C CA . ALA A 1 336 ? -12.787 -22.744 4.230 1.00 28.27 336 ALA A CA 1
ATOM 2620 C C . ALA A 1 336 ? -13.602 -22.061 3.136 1.00 27.97 336 ALA A C 1
ATOM 2621 O O . ALA A 1 336 ? -13.435 -22.371 1.958 1.00 27.90 336 ALA A O 1
ATOM 2623 N N . PRO A 1 337 ? -14.493 -21.104 3.484 1.00 27.88 337 PRO A N 1
ATOM 2624 C CA . PRO A 1 337 ? -15.370 -20.475 2.501 1.00 28.83 337 PRO A CA 1
ATOM 2625 C C . PRO A 1 337 ? -14.630 -19.518 1.557 1.00 31.04 337 PRO A C 1
ATOM 2626 O O . PRO A 1 337 ? -13.610 -18.981 1.943 1.00 32.68 337 PRO A O 1
ATOM 2630 N N . SER A 1 338 ? -15.159 -19.358 0.340 1.00 32.56 338 SER A N 1
ATOM 2631 C CA . SER A 1 338 ? -14.689 -18.389 -0.683 1.00 33.20 338 SER A CA 1
ATOM 2632 C C . SER A 1 338 ? -14.677 -16.987 -0.074 1.00 33.24 338 SER A C 1
ATOM 2633 O O . SER A 1 338 ? -13.660 -16.291 -0.214 1.00 34.57 338 SER A O 1
ATOM 2636 N N . GLU A 1 339 ? -15.774 -16.602 0.579 1.00 33.98 339 GLU A N 1
ATOM 2637 C CA . GLU A 1 339 ? -15.916 -15.273 1.224 1.00 34.78 339 GLU A CA 1
ATOM 2638 C C . GLU A 1 339 ? -15.516 -15.425 2.689 1.00 32.61 339 GLU A C 1
ATOM 2639 O O . GLU A 1 339 ? -16.102 -16.224 3.418 1.00 31.39 339 GLU A O 1
ATOM 2645 N N . PRO A 1 340 ? -14.478 -14.688 3.149 1.00 30.68 340 PRO A N 1
ATOM 2646 C CA . PRO A 1 340 ? -14.014 -14.791 4.529 1.00 30.00 340 PRO A CA 1
ATOM 2647 C C . PRO A 1 340 ? -15.136 -14.473 5.511 1.00 29.03 340 PRO A C 1
ATOM 2648 O O . PRO A 1 340 ? -15.887 -13.522 5.301 1.00 28.77 340 PRO A O 1
ATOM 2652 N N . PRO A 1 341 ? -15.275 -15.246 6.614 1.00 27.85 341 PRO A N 1
ATOM 2653 C CA . PRO A 1 341 ? -16.270 -14.946 7.642 1.00 26.66 341 PRO A CA 1
ATOM 2654 C C . PRO A 1 341 ? -15.890 -13.673 8.407 1.00 26.42 341 PRO A C 1
ATOM 2655 O O . PRO A 1 341 ? -16.690 -13.196 9.190 1.00 26.87 341 PRO A O 1
ATOM 2659 N N . HIS A 1 342 ? -14.664 -13.196 8.173 1.00 25.89 342 HIS A N 1
ATOM 2660 C CA . HIS A 1 342 ? -14.029 -12.009 8.802 1.00 25.31 342 HIS A CA 1
ATOM 2661 C C . HIS A 1 342 ? -12.596 -11.932 8.293 1.00 24.61 342 HIS A C 1
ATOM 2662 O O . HIS A 1 342 ? -12.077 -12.917 7.772 1.00 23.69 342 HIS A O 1
ATOM 2669 N N . PRO A 1 343 ? -11.911 -10.776 8.435 1.00 24.08 343 PRO A N 1
ATOM 2670 C CA . PRO A 1 343 ? -10.528 -10.655 7.975 1.00 23.87 343 PRO A CA 1
ATOM 2671 C C . PRO A 1 343 ? -9.636 -11.735 8.612 1.00 23.54 343 PRO A C 1
ATOM 2672 O O . PRO A 1 343 ? -9.894 -12.110 9.738 1.00 22.69 343 PRO A O 1
ATOM 2676 N N . TRP A 1 344 ? -8.627 -12.224 7.885 1.00 23.27 344 TRP A N 1
ATOM 2677 C CA . TRP A 1 344 ? -7.683 -13.248 8.405 1.00 23.27 344 TRP A CA 1
ATOM 2678 C C . TRP A 1 344 ? -6.889 -12.664 9.580 1.00 23.55 344 TRP A C 1
ATOM 2679 O O . TRP A 1 344 ? -6.485 -11.487 9.493 1.00 23.60 344 TRP A O 1
ATOM 2690 N N . GLY A 1 345 ? -6.694 -13.462 10.636 1.00 23.41 345 GLY A N 1
ATOM 2691 C CA . GLY A 1 345 ? -5.795 -13.151 11.764 1.00 24.37 345 GLY A CA 1
ATOM 2692 C C . GLY A 1 345 ? -6.365 -12.077 12.667 1.00 24.95 345 GLY A C 1
ATOM 2693 O O . GLY A 1 345 ? -5.597 -11.443 13.410 1.00 25.95 345 GLY A O 1
ATOM 2694 N N . VAL A 1 346 ? -7.677 -11.889 12.614 1.00 26.25 346 VAL A N 1
ATOM 2695 C CA . VAL A 1 346 ? -8.417 -10.865 13.401 1.00 27.08 346 VAL A CA 1
ATOM 2696 C C . VAL A 1 346 ? -8.723 -11.461 14.783 1.00 27.38 346 VAL A C 1
ATOM 2697 O O . VAL A 1 346 ? -8.964 -10.682 15.719 1.00 27.45 346 VAL A O 1
ATOM 2701 N N . LYS A 1 347 ? -8.684 -12.789 14.913 1.00 27.75 347 LYS A N 1
ATOM 2702 C CA . LYS A 1 347 ? -8.630 -13.472 16.232 1.00 28.92 347 LYS A CA 1
ATOM 2703 C C . LYS A 1 347 ? -7.499 -14.508 16.224 1.00 26.88 347 LYS A C 1
ATOM 2704 O O . LYS A 1 347 ? -7.187 -15.055 15.142 1.00 25.34 347 LYS A O 1
ATOM 2710 N N . ARG A 1 348 ? -6.892 -14.736 17.393 1.00 24.90 348 ARG A N 1
ATOM 2711 C CA . ARG A 1 348 ? -5.818 -15.742 17.581 1.00 24.01 348 ARG A CA 1
ATOM 2712 C C . ARG A 1 348 ? -6.292 -17.053 16.966 1.00 23.77 348 ARG A C 1
ATOM 2713 O O . ARG A 1 348 ? -7.152 -17.720 17.525 1.00 23.33 348 ARG A O 1
ATOM 2721 N N . PRO A 1 349 ? -5.744 -17.471 15.804 1.00 24.56 349 PRO A N 1
ATOM 2722 C CA . PRO A 1 349 ? -6.200 -18.689 15.140 1.00 24.18 349 PRO A CA 1
ATOM 2723 C C . PRO A 1 349 ? -5.754 -19.912 15.945 1.00 23.88 349 PRO A C 1
ATOM 2724 O O . PRO A 1 349 ? -4.914 -19.777 16.809 1.00 23.46 349 PRO A O 1
ATOM 2728 N N . CYS A 1 350 ? -6.340 -21.066 15.651 1.00 24.88 350 CYS A N 1
ATOM 2729 C CA . CYS A 1 350 ? -5.998 -22.343 16.315 1.00 25.80 350 CYS A CA 1
ATOM 2730 C C . CYS A 1 350 ? -4.799 -22.965 15.598 1.00 25.52 350 CYS A C 1
ATOM 2731 O O . CYS A 1 350 ? -4.772 -22.951 14.349 1.00 24.75 350 CYS A O 1
ATOM 2734 N N . LEU A 1 351 ? -3.838 -23.473 16.364 1.00 25.63 351 LEU A N 1
ATOM 2735 C CA . LEU A 1 351 ? -2.732 -24.297 15.826 1.00 26.32 351 LEU A CA 1
ATOM 2736 C C . LEU A 1 351 ? -3.194 -25.755 15.846 1.00 26.66 351 LEU A C 1
ATOM 2737 O O . LEU A 1 351 ? -3.281 -26.333 16.941 1.00 27.57 351 LEU A O 1
ATOM 2742 N N . GLU A 1 352 ? -3.514 -26.298 14.670 1.00 27.26 352 GLU A N 1
ATOM 2743 C CA . GLU A 1 352 ? -4.108 -27.651 14.502 1.00 27.69 352 GLU A CA 1
ATOM 2744 C C . GLU A 1 352 ? -3.056 -28.596 13.911 1.00 27.88 352 GLU A C 1
ATOM 2745 O O . GLU A 1 352 ? -2.105 -28.116 13.273 1.00 27.19 352 GLU A O 1
ATOM 2751 N N . TYR A 1 353 ? -3.230 -29.896 14.136 1.00 28.46 353 TYR A N 1
ATOM 2752 C CA . TYR A 1 353 ? -2.370 -30.974 13.593 1.00 28.37 353 TYR A CA 1
ATOM 2753 C C . TYR A 1 353 ? -3.139 -31.716 12.492 1.00 27.10 353 TYR A C 1
ATOM 2754 O O . TYR A 1 353 ? -2.658 -31.722 11.347 1.00 26.34 353 TYR A O 1
ATOM 2763 N N . ASP A 1 354 ? -4.307 -32.289 12.816 1.00 26.37 354 ASP A N 1
ATOM 2764 C CA . ASP A 1 354 ? -5.115 -33.133 11.888 1.00 25.68 354 ASP A CA 1
ATOM 2765 C C . ASP A 1 354 ? -6.615 -32.805 11.998 1.00 24.28 354 ASP A C 1
ATOM 2766 O O . ASP A 1 354 ? -7.433 -33.720 11.788 1.00 23.92 354 ASP A O 1
ATOM 2771 N N . TYR A 1 355 ? -6.967 -31.546 12.272 1.00 22.27 355 TYR A N 1
ATOM 2772 C CA . TYR A 1 355 ? -8.369 -31.054 12.350 1.00 21.51 355 TYR A CA 1
ATOM 2773 C C . TYR A 1 355 ? -9.117 -31.410 11.060 1.00 21.67 355 TYR A C 1
ATOM 2774 O O . TYR A 1 355 ? -10.140 -32.108 11.120 1.00 22.46 355 TYR A O 1
ATOM 2783 N N . TYR A 1 356 ? -8.614 -30.951 9.918 1.00 21.98 356 TYR A N 1
ATOM 2784 C CA . TYR A 1 356 ? -9.317 -31.030 8.611 1.00 21.96 356 TYR A CA 1
ATOM 2785 C C . TYR A 1 356 ? -9.423 -32.488 8.146 1.00 21.81 356 TYR A C 1
ATOM 2786 O O . TYR A 1 356 ? -10.433 -32.823 7.498 1.00 21.52 356 TYR A O 1
ATOM 2795 N N . GLU A 1 357 ? -8.460 -33.338 8.515 1.00 21.41 357 GLU A N 1
ATOM 2796 C CA . GLU A 1 357 ? -8.484 -34.791 8.193 1.00 21.46 357 GLU A CA 1
ATOM 2797 C C . GLU A 1 357 ? -9.684 -35.465 8.876 1.00 20.94 357 GLU A C 1
ATOM 2798 O O . GLU A 1 357 ? -10.205 -36.440 8.299 1.00 20.57 357 GLU A O 1
ATOM 2804 N N . GLN A 1 358 ? -10.104 -34.982 10.055 1.00 20.18 358 GLN A N 1
ATOM 2805 C CA . GLN A 1 358 ? -11.173 -35.615 10.877 1.00 19.48 358 GLN A CA 1
ATOM 2806 C C . GLN A 1 358 ? -12.490 -35.609 10.097 1.00 19.24 358 GLN A C 1
ATOM 2807 O O . GLN A 1 358 ? -13.235 -36.586 10.216 1.00 19.61 358 GLN A O 1
ATOM 2813 N N . PHE A 1 359 ? -12.748 -34.552 9.321 1.00 19.55 359 PHE A N 1
ATOM 2814 C CA . PHE A 1 359 ? -14.001 -34.344 8.544 1.00 20.00 359 PHE A CA 1
ATOM 2815 C C . PHE A 1 359 ? -14.020 -35.214 7.275 1.00 20.35 359 PHE A C 1
ATOM 2816 O O . PHE A 1 359 ? -15.044 -35.220 6.567 1.00 20.90 359 PHE A O 1
ATOM 2824 N N . ASN A 1 360 ? -12.930 -35.930 6.994 1.00 20.32 360 ASN A N 1
ATOM 2825 C CA . ASN A 1 360 ? -12.851 -36.945 5.913 1.00 20.60 360 ASN A CA 1
ATOM 2826 C C . ASN A 1 360 ? -13.347 -38.291 6.457 1.00 21.22 360 ASN A C 1
ATOM 2827 O O . ASN A 1 360 ? -13.669 -39.171 5.638 1.00 22.28 360 ASN A O 1
ATOM 2832 N N . ARG A 1 361 ? -13.407 -38.455 7.780 1.00 21.82 361 ARG A N 1
ATOM 2833 C CA . ARG A 1 361 ? -13.877 -39.713 8.421 1.00 22.23 361 ARG A CA 1
ATOM 2834 C C . ARG A 1 361 ? -15.387 -39.843 8.235 1.00 22.54 361 ARG A C 1
ATOM 2835 O O . ARG A 1 361 ? -16.099 -38.842 8.277 1.00 21.93 361 ARG A O 1
ATOM 2843 N N . PRO A 1 362 ? -15.917 -41.072 8.017 1.00 23.64 362 PRO A N 1
ATOM 2844 C CA . PRO A 1 362 ? -17.363 -41.285 7.874 1.00 24.32 362 PRO A CA 1
ATOM 2845 C C . PRO A 1 362 ? -18.169 -41.268 9.187 1.00 24.59 362 PRO A C 1
ATOM 2846 O O . PRO A 1 362 ? -19.379 -41.350 9.130 1.00 25.33 362 PRO A O 1
ATOM 2850 N N . ASN A 1 363 ? -17.488 -41.174 10.330 1.00 25.23 363 ASN A N 1
ATOM 2851 C CA . ASN A 1 363 ? -18.101 -41.093 11.681 1.00 25.34 363 ASN A CA 1
ATOM 2852 C C . ASN A 1 363 ? -18.148 -39.639 12.159 1.00 25.50 363 ASN A C 1
ATOM 2853 O O . ASN A 1 363 ? -18.736 -39.398 13.210 1.00 26.25 363 ASN A O 1
ATOM 2858 N N . VAL A 1 364 ? -17.524 -38.709 11.438 1.00 26.90 364 VAL A N 1
ATOM 2859 C CA . VAL A 1 364 ? -17.492 -37.266 11.812 1.00 28.00 364 VAL A CA 1
ATOM 2860 C C . VAL A 1 364 ? -18.410 -36.495 10.858 1.00 29.42 364 VAL A C 1
ATOM 2861 O O . VAL A 1 364 ? -18.485 -36.853 9.672 1.00 29.58 364 VAL A O 1
ATOM 2865 N N . ASP A 1 365 ? -19.086 -35.477 11.382 1.00 31.39 365 ASP A N 1
ATOM 2866 C CA . ASP A 1 365 ? -20.167 -34.744 10.683 1.00 33.65 365 ASP A CA 1
ATOM 2867 C C . ASP A 1 365 ? -20.119 -33.280 11.131 1.00 32.76 365 ASP A C 1
ATOM 2868 O O . ASP A 1 365 ? -20.360 -33.011 12.319 1.00 33.94 365 ASP A O 1
ATOM 2873 N N . LEU A 1 366 ? -19.795 -32.375 10.213 1.00 31.86 366 LEU A N 1
ATOM 2874 C CA . LEU A 1 366 ? -19.869 -30.909 10.441 1.00 31.88 366 LEU A CA 1
ATOM 2875 C C . LEU A 1 366 ? -21.324 -30.463 10.234 1.00 31.22 366 LEU A C 1
ATOM 2876 O O . LEU A 1 366 ? -21.923 -30.868 9.222 1.00 30.76 366 LEU A O 1
ATOM 2881 N N . VAL A 1 367 ? -21.881 -29.693 11.174 1.00 31.74 367 VAL A N 1
ATOM 2882 C CA . VAL A 1 367 ? -23.276 -29.164 11.103 1.00 31.90 367 VAL A CA 1
ATOM 2883 C C . VAL A 1 367 ? -23.219 -27.633 11.054 1.00 32.75 367 VAL A C 1
ATOM 2884 O O . VAL A 1 367 ? -22.700 -27.026 12.009 1.00 31.61 367 VAL A O 1
ATOM 2888 N N . ASP A 1 368 ? -23.740 -27.050 9.971 1.00 34.73 368 ASP A N 1
ATOM 2889 C CA . ASP A 1 368 ? -23.836 -25.583 9.745 1.00 36.10 368 ASP A CA 1
ATOM 2890 C C . ASP A 1 368 ? -25.007 -25.056 10.580 1.00 36.65 368 ASP A C 1
ATOM 2891 O O . ASP A 1 368 ? -26.151 -25.401 10.256 1.00 38.40 368 ASP A O 1
ATOM 2896 N N . ILE A 1 369 ? -24.727 -24.255 11.609 1.00 37.12 369 ILE A N 1
ATOM 2897 C CA . ILE A 1 369 ? -25.758 -23.654 12.507 1.00 38.08 369 ILE A CA 1
ATOM 2898 C C . ILE A 1 369 ? -25.798 -22.136 12.307 1.00 39.83 369 ILE A C 1
ATOM 2899 O O . ILE A 1 369 ? -26.508 -21.464 13.086 1.00 39.55 369 ILE A O 1
ATOM 2904 N N . LYS A 1 370 ? -25.078 -21.615 11.308 1.00 41.70 370 LYS A N 1
ATOM 2905 C CA . LYS A 1 370 ? -24.981 -20.157 11.028 1.00 43.58 370 LYS A CA 1
ATOM 2906 C C . LYS A 1 370 ? -26.396 -19.571 10.902 1.00 44.92 370 LYS A C 1
ATOM 2907 O O . LYS A 1 370 ? -26.659 -18.521 11.522 1.00 45.09 370 LYS A O 1
ATOM 2913 N N . ASP A 1 371 ? -27.278 -20.253 10.164 1.00 45.22 371 ASP A N 1
ATOM 2914 C CA . ASP A 1 371 ? -28.659 -19.795 9.846 1.00 44.64 371 ASP A CA 1
ATOM 2915 C C . ASP A 1 371 ? -29.689 -20.623 10.631 1.00 42.65 371 ASP A C 1
ATOM 2916 O O . ASP A 1 371 ? -30.870 -20.218 10.657 1.00 44.52 371 ASP A O 1
ATOM 2921 N N . ASN A 1 372 ? -29.254 -21.726 11.254 1.00 39.10 372 ASN A N 1
ATOM 2922 C CA . ASN A 1 372 ? -30.114 -22.720 11.948 1.00 36.54 372 ASN A CA 1
ATOM 2923 C C . ASN A 1 372 ? -29.577 -22.909 13.372 1.00 35.70 372 ASN A C 1
ATOM 2924 O O . ASN A 1 372 ? -28.976 -23.964 13.640 1.00 35.56 372 ASN A O 1
ATOM 2929 N N . SER A 1 373 ? -29.781 -21.915 14.245 1.00 35.53 373 SER A N 1
ATOM 2930 C CA . SER A 1 373 ? -29.192 -21.840 15.612 1.00 35.41 373 SER A CA 1
ATOM 2931 C C . SER A 1 373 ? -29.580 -23.075 16.422 1.00 35.30 373 SER A C 1
ATOM 2932 O O . SER A 1 373 ? -30.605 -23.694 16.099 1.00 36.85 373 SER A O 1
ATOM 2935 N N . ILE A 1 374 ? -28.789 -23.412 17.440 1.00 35.10 374 ILE A N 1
ATOM 2936 C CA . ILE A 1 374 ? -29.212 -24.375 18.495 1.00 35.32 374 ILE A CA 1
ATOM 2937 C C . ILE A 1 374 ? -30.243 -23.634 19.347 1.00 36.14 374 ILE A C 1
ATOM 2938 O O . ILE A 1 374 ? -29.878 -22.602 19.931 1.00 37.30 374 ILE A O 1
ATOM 2943 N N . VAL A 1 375 ? -31.493 -24.107 19.350 1.00 36.69 375 VAL A N 1
ATOM 2944 C CA . VAL A 1 375 ? -32.617 -23.508 20.127 1.00 35.88 375 VAL A CA 1
ATOM 2945 C C . VAL A 1 375 ? -32.426 -23.888 21.595 1.00 36.12 375 VAL A C 1
ATOM 2946 O O . VAL A 1 375 ? -32.513 -22.989 22.448 1.00 37.27 375 VAL A O 1
ATOM 2950 N N . ASP A 1 376 ? -32.170 -25.168 21.875 1.00 36.94 376 ASP A N 1
ATOM 2951 C CA . ASP A 1 376 ? -32.062 -25.676 23.267 1.00 38.31 376 ASP A CA 1
ATOM 2952 C C . ASP A 1 376 ? -31.568 -27.124 23.274 1.00 37.39 376 ASP A C 1
ATOM 2953 O O . ASP A 1 376 ? -31.647 -27.785 22.223 1.00 37.18 376 ASP A O 1
ATOM 2958 N N . PHE A 1 377 ? -31.086 -27.581 24.431 1.00 37.58 377 PHE A N 1
ATOM 2959 C CA . PHE A 1 377 ? -30.852 -29.012 24.757 1.00 39.73 377 PHE A CA 1
ATOM 2960 C C . PHE A 1 377 ? -32.197 -29.697 25.029 1.00 40.92 377 PHE A C 1
ATOM 2961 O O . PHE A 1 377 ? -33.164 -29.006 25.424 1.00 41.15 377 PHE A O 1
ATOM 2969 N N . THR A 1 378 ? -32.248 -31.018 24.826 1.00 41.31 378 THR A N 1
ATOM 2970 C CA . THR A 1 378 ? -33.379 -31.905 25.213 1.00 42.14 378 THR A CA 1
ATOM 2971 C C . THR A 1 378 ? -32.852 -33.028 26.113 1.00 42.23 378 THR A C 1
ATOM 2972 O O . THR A 1 378 ? -31.665 -32.990 26.478 1.00 42.42 378 THR A O 1
ATOM 2976 N N . GLU A 1 379 ? -33.728 -33.969 26.467 1.00 43.80 379 GLU A N 1
ATOM 2977 C CA . GLU A 1 379 ? -33.413 -35.206 27.227 1.00 44.79 379 GLU A CA 1
ATOM 2978 C C . GLU A 1 379 ? -32.375 -36.019 26.445 1.00 43.10 379 GLU A C 1
ATOM 2979 O O . GLU A 1 379 ? -31.436 -36.543 27.071 1.00 40.74 379 GLU A O 1
ATOM 2985 N N . LYS A 1 380 ? -32.545 -36.093 25.121 1.00 43.61 380 LYS A N 1
ATOM 2986 C CA . LYS A 1 380 ? -31.809 -37.014 24.212 1.00 44.76 380 LYS A CA 1
ATOM 2987 C C . LYS A 1 380 ? -30.477 -36.379 23.798 1.00 42.28 380 LYS A C 1
ATOM 2988 O O . LYS A 1 380 ? -29.438 -37.046 23.949 1.00 40.70 380 LYS A O 1
ATOM 2994 N N . GLY A 1 381 ? -30.519 -35.148 23.283 1.00 40.50 381 GLY A N 1
ATOM 2995 C CA . GLY A 1 381 ? -29.329 -34.378 22.872 1.00 40.16 381 GLY A CA 1
ATOM 2996 C C . GLY A 1 381 ? -29.633 -32.895 22.759 1.00 39.32 381 GLY A C 1
ATOM 2997 O O . GLY A 1 381 ? -29.822 -32.259 23.811 1.00 40.04 381 GLY A O 1
ATOM 2998 N N . ILE A 1 382 ? -29.685 -32.359 21.535 1.00 38.45 382 ILE A N 1
ATOM 2999 C CA . ILE A 1 382 ? -29.935 -30.910 21.269 1.00 38.23 382 ILE A CA 1
ATOM 3000 C C . ILE A 1 382 ? -30.866 -30.765 20.062 1.00 38.42 382 ILE A C 1
ATOM 3001 O O . ILE A 1 382 ? -30.909 -31.692 19.233 1.00 38.33 382 ILE A O 1
ATOM 3006 N N . LYS A 1 383 ? -31.555 -29.623 19.976 1.00 39.94 383 LYS A N 1
ATOM 3007 C CA . LYS A 1 383 ? -32.603 -29.315 18.965 1.00 42.17 383 LYS A CA 1
ATOM 3008 C C . LYS A 1 383 ? -32.320 -27.945 18.344 1.00 41.26 383 LYS A C 1
ATOM 3009 O O . LYS A 1 383 ? -31.932 -27.036 19.101 1.00 39.53 383 LYS A O 1
ATOM 3015 N N . LEU A 1 384 ? -32.561 -27.800 17.036 1.00 43.01 384 LEU A N 1
ATOM 3016 C CA . LEU A 1 384 ? -32.240 -26.574 16.251 1.00 46.07 384 LEU A CA 1
ATOM 3017 C C . LEU A 1 384 ? -33.516 -25.815 15.855 1.00 48.73 384 LEU A C 1
ATOM 3018 O O . LEU A 1 384 ? -34.627 -26.305 16.149 1.00 50.89 384 LEU A O 1
ATOM 3023 N N . GLN A 1 385 ? -33.327 -24.657 15.206 1.00 50.88 385 GLN A N 1
ATOM 3024 C CA . GLN A 1 385 ? -34.372 -23.690 14.764 1.00 51.22 385 GLN A CA 1
ATOM 3025 C C . GLN A 1 385 ? -35.450 -24.411 13.945 1.00 50.03 385 GLN A C 1
ATOM 3026 O O . GLN A 1 385 ? -36.636 -24.298 14.308 1.00 49.80 385 GLN A O 1
ATOM 3032 N N . ASP A 1 386 ? -35.051 -25.128 12.890 1.00 48.44 386 ASP A N 1
ATOM 3033 C CA . ASP A 1 386 ? -35.979 -25.801 11.940 1.00 48.08 386 ASP A CA 1
ATOM 3034 C C . ASP A 1 386 ? -36.495 -27.116 12.545 1.00 45.48 386 ASP A C 1
ATOM 3035 O O . ASP A 1 386 ? -37.081 -27.915 11.790 1.00 44.99 386 ASP A O 1
ATOM 3040 N N . GLY A 1 387 ? -36.269 -27.346 13.843 1.00 42.53 387 GLY A N 1
ATOM 3041 C CA . GLY A 1 387 ? -36.873 -28.456 14.603 1.00 40.94 387 GLY A CA 1
ATOM 3042 C C . GLY A 1 387 ? -36.073 -29.742 14.503 1.00 39.81 387 GLY A C 1
ATOM 3043 O O . GLY A 1 387 ? -36.535 -30.755 15.056 1.00 40.19 387 GLY A O 1
ATOM 3044 N N . THR A 1 388 ? -34.913 -29.714 13.838 1.00 39.87 388 THR A N 1
ATOM 3045 C CA . THR A 1 388 ? -33.946 -30.843 13.794 1.00 38.68 388 THR A CA 1
ATOM 3046 C C . THR A 1 388 ? -33.463 -31.136 15.221 1.00 38.98 388 THR A C 1
ATOM 3047 O O . THR A 1 388 ? -33.049 -30.177 15.905 1.00 38.95 388 THR A O 1
ATOM 3051 N N . GLU A 1 389 ? -33.551 -32.398 15.657 1.00 39.42 389 GLU A N 1
ATOM 3052 C CA . GLU A 1 389 ? -33.017 -32.888 16.956 1.00 40.59 389 GLU A CA 1
ATOM 3053 C C . GLU A 1 389 ? -31.860 -33.847 16.669 1.00 39.69 389 GLU A C 1
ATOM 3054 O O . GLU A 1 389 ? -31.890 -34.501 15.613 1.00 39.02 389 GLU A O 1
ATOM 3060 N N . TYR A 1 390 ? -30.877 -33.907 17.570 1.00 39.07 390 TYR A N 1
ATOM 3061 C CA . TYR A 1 390 ? -29.736 -34.858 17.526 1.00 38.59 390 TYR A CA 1
ATOM 3062 C C . TYR A 1 390 ? -29.596 -35.516 18.901 1.00 39.56 390 TYR A C 1
ATOM 3063 O O . TYR A 1 390 ? -29.627 -34.791 19.911 1.00 38.69 390 TYR A O 1
ATOM 3072 N N . GLU A 1 391 ? -29.458 -36.844 18.928 1.00 40.44 391 GLU A N 1
ATOM 3073 C CA . GLU A 1 391 ? -29.307 -37.646 20.169 1.00 41.63 391 GLU A CA 1
ATOM 3074 C C . GLU A 1 391 ? -27.813 -37.862 20.427 1.00 41.77 391 GLU A C 1
ATOM 3075 O O . GLU A 1 391 ? -27.100 -38.218 19.468 1.00 42.93 391 GLU A O 1
ATOM 3081 N N . PHE A 1 392 ? -27.357 -37.643 21.664 1.00 40.41 392 PHE A N 1
ATOM 3082 C CA . PHE A 1 392 ? -25.931 -37.764 22.065 1.00 39.99 392 PHE A CA 1
ATOM 3083 C C . PHE A 1 392 ? -25.812 -38.430 23.434 1.00 37.79 392 PHE A C 1
ATOM 3084 O O . PHE A 1 392 ? -26.819 -38.536 24.148 1.00 38.02 392 PHE A O 1
ATOM 3092 N N . ASP A 1 393 ? -24.593 -38.862 23.758 1.00 36.33 393 ASP A N 1
ATOM 3093 C CA . ASP A 1 393 ? -24.204 -39.491 25.047 1.00 36.37 393 ASP A CA 1
ATOM 3094 C C . ASP A 1 393 ? -23.229 -38.567 25.787 1.00 35.07 393 ASP A C 1
ATOM 3095 O O . ASP A 1 393 ? -23.260 -38.562 27.036 1.00 34.91 393 ASP A O 1
ATOM 3100 N N . VAL A 1 394 ? -22.386 -37.846 25.035 1.00 33.48 394 VAL A N 1
ATOM 3101 C CA . VAL A 1 394 ? -21.313 -36.942 25.547 1.00 32.13 394 VAL A CA 1
ATOM 3102 C C . VAL A 1 394 ? -21.328 -35.651 24.725 1.00 30.66 394 VAL A C 1
ATOM 3103 O O . VAL A 1 394 ? -21.144 -35.740 23.509 1.00 30.12 394 VAL A O 1
ATOM 3107 N N . VAL A 1 395 ? -21.510 -34.495 25.364 1.00 29.49 395 VAL A N 1
ATOM 3108 C CA . VAL A 1 395 ? -21.384 -33.171 24.690 1.00 28.93 395 VAL A CA 1
ATOM 3109 C C . VAL A 1 395 ? -20.338 -32.337 25.436 1.00 27.90 395 VAL A C 1
ATOM 3110 O O . VAL A 1 395 ? -20.424 -32.234 26.675 1.00 27.10 395 VAL A O 1
ATOM 3114 N N . CYS A 1 396 ? -19.379 -31.785 24.690 1.00 26.51 396 CYS A N 1
ATOM 3115 C CA . CYS A 1 396 ? -18.458 -30.709 25.130 1.00 25.25 396 CYS A CA 1
ATOM 3116 C C . CYS A 1 396 ? -18.979 -29.380 24.584 1.00 24.52 396 CYS A C 1
ATOM 3117 O O . CYS A 1 396 ? -19.102 -29.256 23.351 1.00 23.39 396 CYS A O 1
ATOM 3120 N N . ILE A 1 397 ? -19.304 -28.441 25.472 1.00 24.67 397 ILE A N 1
ATOM 3121 C CA . ILE A 1 397 ? -19.770 -27.075 25.094 1.00 25.23 397 ILE A CA 1
ATOM 3122 C C . ILE A 1 397 ? -18.534 -26.173 25.034 1.00 25.47 397 ILE A C 1
ATOM 3123 O O . ILE A 1 397 ? -18.119 -25.636 26.081 1.00 24.56 397 ILE A O 1
ATOM 3128 N N . ALA A 1 398 ? -17.958 -26.052 23.837 1.00 26.51 398 ALA A N 1
ATOM 3129 C CA . ALA A 1 398 ? -16.752 -25.247 23.547 1.00 26.85 398 ALA A CA 1
ATOM 3130 C C . ALA A 1 398 ? -17.188 -23.861 23.064 1.00 27.42 398 ALA A C 1
ATOM 3131 O O . ALA A 1 398 ? -16.564 -23.330 22.127 1.00 26.41 398 ALA A O 1
ATOM 3133 N N . THR A 1 399 ? -18.225 -23.298 23.692 1.00 28.52 399 THR A N 1
ATOM 3134 C CA . THR A 1 399 ? -18.695 -21.909 23.457 1.00 30.63 399 THR A CA 1
ATOM 3135 C C . THR A 1 399 ? -17.670 -20.960 24.085 1.00 32.81 399 THR A C 1
ATOM 3136 O O . THR A 1 399 ? -16.631 -21.452 24.583 1.00 36.04 399 THR A O 1
ATOM 3140 N N . GLY A 1 400 ? -17.922 -19.654 24.042 1.00 34.70 400 GLY A N 1
ATOM 3141 C CA . GLY A 1 400 ? -16.911 -18.636 24.376 1.00 37.64 400 GLY A CA 1
ATOM 3142 C C . GLY A 1 400 ? -16.529 -18.599 25.850 1.00 40.74 400 GLY A C 1
ATOM 3143 O O . GLY A 1 400 ? -16.882 -19.521 26.627 1.00 39.37 400 GLY A O 1
ATOM 3144 N N . PHE A 1 401 ? -15.761 -17.568 26.197 1.00 44.19 401 PHE A N 1
ATOM 3145 C CA . PHE A 1 401 ? -15.669 -16.961 27.545 1.00 45.31 401 PHE A CA 1
ATOM 3146 C C . PHE A 1 401 ? -16.285 -15.562 27.444 1.00 47.31 401 PHE A C 1
ATOM 3147 O O . PHE A 1 401 ? -16.601 -15.127 26.316 1.00 44.56 401 PHE A O 1
ATOM 3155 N N . ASP A 1 402 ? -16.479 -14.891 28.578 1.00 52.54 402 ASP A N 1
ATOM 3156 C CA . ASP A 1 402 ? -16.768 -13.434 28.619 1.00 57.15 402 ASP A CA 1
ATOM 3157 C C . ASP A 1 402 ? -15.450 -12.711 28.915 1.00 58.69 402 ASP A C 1
ATOM 3158 O O . ASP A 1 402 ? -14.967 -12.798 30.062 1.00 58.85 402 ASP A O 1
ATOM 3163 N N . ILE A 1 403 ? -14.875 -12.062 27.900 1.00 61.42 403 ILE A N 1
ATOM 3164 C CA . ILE A 1 403 ? -13.585 -11.319 28.015 1.00 64.89 403 ILE A CA 1
ATOM 3165 C C . ILE A 1 403 ? -13.852 -9.818 27.833 1.00 69.67 403 ILE A C 1
ATOM 3166 O O . ILE A 1 403 ? -12.878 -9.080 27.578 1.00 71.15 403 ILE A O 1
ATOM 3171 N N . THR A 1 404 ? -15.111 -9.383 28.007 1.00 72.92 404 THR A N 1
ATOM 3172 C CA . THR A 1 404 ? -15.486 -7.961 28.257 1.00 73.82 404 THR A CA 1
ATOM 3173 C C . THR A 1 404 ? -14.484 -7.398 29.270 1.00 76.87 404 THR A C 1
ATOM 3174 O O . THR A 1 404 ? -14.133 -6.202 29.185 1.00 78.37 404 THR A O 1
ATOM 3178 N N . THR A 1 405 ? -14.073 -8.265 30.200 1.00 78.79 405 THR A N 1
ATOM 3179 C CA . THR A 1 405 ? -12.941 -8.097 31.144 1.00 78.44 405 THR A CA 1
ATOM 3180 C C . THR A 1 405 ? -12.528 -9.497 31.620 1.00 77.87 405 THR A C 1
ATOM 3181 O O . THR A 1 405 ? -13.237 -10.466 31.273 1.00 78.83 405 THR A O 1
ATOM 3185 N N . GLY A 1 406 ? -11.433 -9.604 32.378 1.00 76.18 406 GLY A N 1
ATOM 3186 C CA . GLY A 1 406 ? -10.960 -10.878 32.954 1.00 73.36 406 GLY A CA 1
ATOM 3187 C C . GLY A 1 406 ? -11.756 -11.266 34.191 1.00 71.26 406 GLY A C 1
ATOM 3188 O O . GLY A 1 406 ? -12.905 -10.790 34.343 1.00 69.74 406 GLY A O 1
ATOM 3189 N N . GLY A 1 407 ? -11.165 -12.094 35.057 1.00 67.29 407 GLY A N 1
ATOM 3190 C CA . GLY A 1 407 ? -11.689 -12.381 36.405 1.00 61.89 407 GLY A CA 1
ATOM 3191 C C . GLY A 1 407 ? -11.390 -11.237 37.360 1.00 58.81 407 GLY A C 1
ATOM 3192 O O . GLY A 1 407 ? -11.232 -11.506 38.559 1.00 60.86 407 GLY A O 1
ATOM 3193 N N . MET A 1 408 ? -11.316 -10.003 36.847 1.00 53.21 408 MET A N 1
ATOM 3194 C CA . MET A 1 408 ? -10.990 -8.778 37.623 1.00 49.63 408 MET A CA 1
ATOM 3195 C C . MET A 1 408 ? -12.275 -8.220 38.237 1.00 46.44 408 MET A C 1
ATOM 3196 O O . MET A 1 408 ? -12.241 -7.834 39.422 1.00 44.06 408 MET A O 1
ATOM 3201 N N . THR A 1 409 ? -13.351 -8.178 37.446 1.00 44.33 409 THR A N 1
ATOM 3202 C CA . THR A 1 409 ? -14.713 -7.749 37.869 1.00 45.91 409 THR A CA 1
ATOM 3203 C C . THR A 1 409 ? -15.368 -8.813 38.760 1.00 45.25 409 THR A C 1
ATOM 3204 O O . THR A 1 409 ? -16.386 -8.487 39.400 1.00 48.88 409 THR A O 1
ATOM 3208 N N . SER A 1 410 ? -14.800 -10.024 38.809 1.00 43.59 410 SER A N 1
ATOM 3209 C CA . SER A 1 410 ? -15.458 -11.258 39.313 1.00 41.86 410 SER A CA 1
ATOM 3210 C C . SER A 1 410 ? -15.120 -11.534 40.782 1.00 37.63 410 SER A C 1
ATOM 3211 O O . SER A 1 410 ? -15.600 -12.559 41.287 1.00 36.87 410 SER A O 1
ATOM 3214 N N . MET A 1 411 ? -14.334 -10.681 41.446 1.00 34.07 411 MET A N 1
ATOM 3215 C CA . MET A 1 411 ? -13.860 -10.951 42.832 1.00 32.72 411 MET A CA 1
ATOM 3216 C C . MET A 1 411 ? -14.175 -9.760 43.751 1.00 30.49 411 MET A C 1
ATOM 3217 O O . MET A 1 411 ? -13.485 -9.598 44.778 1.00 29.08 411 MET A O 1
ATOM 3222 N N . GLY A 1 412 ? -15.216 -8.993 43.413 1.00 28.98 412 GLY A N 1
ATOM 3223 C CA . GLY A 1 412 ? -15.796 -7.940 44.267 1.00 27.80 412 GLY A CA 1
ATOM 3224 C C . GLY A 1 412 ? -14.779 -6.879 44.638 1.00 26.88 412 GLY A C 1
ATOM 3225 O O . GLY A 1 412 ? -14.821 -6.406 45.790 1.00 26.63 412 GLY A O 1
ATOM 3226 N N . LEU A 1 413 ? -13.892 -6.526 43.704 1.00 25.67 413 LEU A N 1
ATOM 3227 C CA . LEU A 1 413 ? -12.984 -5.357 43.835 1.00 24.71 413 LEU A CA 1
ATOM 3228 C C . LEU A 1 413 ? -13.844 -4.099 43.912 1.00 23.82 413 LEU A C 1
ATOM 3229 O O . LEU A 1 413 ? -14.762 -3.955 43.070 1.00 22.04 413 LEU A O 1
ATOM 3234 N N . HIS A 1 414 ? -13.562 -3.233 44.885 1.00 23.56 414 HIS A N 1
ATOM 3235 C CA . HIS A 1 414 ? -14.291 -1.955 45.083 1.00 24.34 414 HIS A CA 1
ATOM 3236 C C . HIS A 1 414 ? -13.288 -0.799 45.041 1.00 23.86 414 HIS A C 1
ATOM 3237 O O . HIS A 1 414 ? -12.248 -0.887 45.724 1.00 23.24 414 HIS A O 1
ATOM 3244 N N . SER A 1 415 ? -13.596 0.235 44.251 1.00 23.97 415 SER A N 1
ATOM 3245 C CA . SER A 1 415 ? -12.805 1.489 44.161 1.00 24.25 415 SER A CA 1
ATOM 3246 C C . SER A 1 415 ? -12.847 2.222 45.510 1.00 24.68 415 SER A C 1
ATOM 3247 O O . SER A 1 415 ? -13.586 1.785 46.412 1.00 24.20 415 SER A O 1
ATOM 3250 N N . ILE A 1 416 ? -12.077 3.303 45.639 1.00 25.21 416 ILE A N 1
ATOM 3251 C CA . ILE A 1 416 ? -12.068 4.173 46.854 1.00 25.24 416 ILE A CA 1
ATOM 3252 C C . ILE A 1 416 ? -13.273 5.125 46.799 1.00 25.82 416 ILE A C 1
ATOM 3253 O O . ILE A 1 416 ? -13.469 5.873 47.770 1.00 25.36 416 ILE A O 1
ATOM 3258 N N . HIS A 1 417 ? -14.047 5.094 45.709 1.00 27.70 417 HIS A N 1
ATOM 3259 C CA . HIS A 1 417 ? -15.367 5.769 45.586 1.00 30.33 417 HIS A CA 1
ATOM 3260 C C . HIS A 1 417 ? -16.482 4.821 46.054 1.00 30.40 417 HIS A C 1
ATOM 3261 O O . HIS A 1 417 ? -17.659 5.194 45.916 1.00 30.51 417 HIS A O 1
ATOM 3268 N N . GLY A 1 418 ? -16.126 3.623 46.537 1.00 31.19 418 GLY A N 1
ATOM 3269 C CA . GLY A 1 418 ? -17.062 2.627 47.097 1.00 31.35 418 GLY A CA 1
ATOM 3270 C C . GLY A 1 418 ? -17.689 1.720 46.044 1.00 31.44 418 GLY A C 1
ATOM 3271 O O . GLY A 1 418 ? -18.212 0.659 46.431 1.00 31.27 418 GLY A O 1
ATOM 3272 N N . ASP A 1 419 ? -17.666 2.110 44.764 1.00 31.70 419 ASP A N 1
ATOM 3273 C CA . ASP A 1 419 ? -18.277 1.337 43.648 1.00 30.88 419 ASP A CA 1
ATOM 3274 C C . ASP A 1 419 ? -17.441 0.095 43.347 1.00 28.96 419 ASP A C 1
ATOM 3275 O O . ASP A 1 419 ? -16.212 0.131 43.563 1.00 29.75 419 ASP A O 1
ATOM 3280 N N . SER A 1 420 ? -18.099 -0.948 42.845 1.00 27.59 420 SER A N 1
ATOM 3281 C CA . SER A 1 420 ? -17.470 -2.197 42.349 1.00 27.95 420 SER A CA 1
ATOM 3282 C C . SER A 1 420 ? -16.831 -1.934 40.979 1.00 27.94 420 SER A C 1
ATOM 3283 O O . SER A 1 420 ? -17.357 -1.080 40.229 1.00 26.65 420 SER A O 1
ATOM 3286 N N . LEU A 1 421 ? -15.743 -2.643 40.663 1.00 28.92 421 LEU A N 1
ATOM 3287 C CA . LEU A 1 421 ? -15.078 -2.571 39.334 1.00 29.27 421 LEU A CA 1
ATOM 3288 C C . LEU A 1 421 ? -16.076 -3.049 38.278 1.00 31.53 421 LEU A C 1
ATOM 3289 O O . LEU A 1 421 ? -16.206 -2.365 37.251 1.00 32.53 421 LEU A O 1
ATOM 3294 N N . LYS A 1 422 ? -16.791 -4.144 38.556 1.00 34.51 422 LYS A N 1
ATOM 3295 C CA . LYS A 1 422 ? -17.902 -4.645 37.702 1.00 35.98 422 LYS A CA 1
ATOM 3296 C C . LYS A 1 422 ? -18.805 -3.471 37.308 1.00 35.54 422 LYS A C 1
ATOM 3297 O O . LYS A 1 422 ? -19.163 -3.382 36.121 1.00 35.51 422 LYS A O 1
ATOM 3303 N N . GLU A 1 423 ? -19.141 -2.602 38.266 1.00 36.29 423 GLU A N 1
ATOM 3304 C CA . GLU A 1 423 ? -20.067 -1.454 38.060 1.00 37.54 423 GLU A CA 1
ATOM 3305 C C . GLU A 1 423 ? -19.390 -0.393 37.185 1.00 34.83 423 GLU A C 1
ATOM 3306 O O . GLU A 1 423 ? -19.979 -0.025 36.152 1.00 34.48 423 GLU A O 1
ATOM 3312 N N . GLU A 1 424 ? -18.207 0.074 37.594 1.00 32.25 424 GLU A N 1
ATOM 3313 C CA . GLU A 1 424 ? -17.442 1.160 36.921 1.00 30.98 424 GLU A CA 1
ATOM 3314 C C . GLU A 1 424 ? -17.090 0.774 35.474 1.00 29.64 424 GLU A C 1
ATOM 3315 O O . GLU A 1 424 ? -16.801 1.691 34.690 1.00 30.02 424 GLU A O 1
ATOM 3321 N N . TRP A 1 425 ? -17.112 -0.520 35.131 1.00 28.45 425 TRP A N 1
ATOM 3322 C CA . TRP A 1 425 ? -16.721 -1.051 33.796 1.00 27.93 425 TRP A CA 1
ATOM 3323 C C . TRP A 1 425 ? -17.950 -1.511 33.001 1.00 29.73 425 TRP A C 1
ATOM 3324 O O . TRP A 1 425 ? -17.748 -2.213 31.986 1.00 28.88 425 TRP A O 1
ATOM 3335 N N . LYS A 1 426 ? -19.165 -1.115 33.407 1.00 31.83 426 LYS A N 1
ATOM 3336 C CA . LYS A 1 426 ? -20.427 -1.563 32.751 1.00 33.33 426 LYS A CA 1
ATOM 3337 C C . LYS A 1 426 ? -20.476 -1.028 31.309 1.00 32.83 426 LYS A C 1
ATOM 3338 O O . LYS A 1 426 ? -20.931 -1.784 30.423 1.00 33.05 426 LYS A O 1
ATOM 3344 N N . SER A 1 427 ? -20.002 0.202 31.080 1.00 32.12 427 SER A N 1
ATOM 3345 C CA . SER A 1 427 ? -20.009 0.887 29.758 1.00 32.52 427 SER A CA 1
ATOM 3346 C C . SER A 1 427 ? -18.691 0.664 29.000 1.00 30.79 427 SER A C 1
ATOM 3347 O O . SER A 1 427 ? -18.607 1.123 27.847 1.00 32.39 427 SER A O 1
ATOM 3350 N N . GLY A 1 428 ? -17.705 -0.006 29.609 1.00 28.26 428 GLY A N 1
ATOM 3351 C CA . GLY A 1 428 ? -16.435 -0.393 28.954 1.00 26.46 428 GLY A CA 1
ATOM 3352 C C . GLY A 1 428 ? -15.249 -0.252 29.892 1.00 24.26 428 GLY A C 1
ATOM 3353 O O . GLY A 1 428 ? -15.310 0.617 30.781 1.00 24.36 428 GLY A O 1
ATOM 3354 N N . ALA A 1 429 ? -14.204 -1.067 29.704 1.00 22.32 429 ALA A N 1
ATOM 3355 C CA . ALA A 1 429 ? -13.069 -1.199 30.652 1.00 20.72 429 ALA A CA 1
ATOM 3356 C C . ALA A 1 429 ? -12.134 0.003 30.511 1.00 19.62 429 ALA A C 1
ATOM 3357 O O . ALA A 1 429 ? -11.909 0.441 29.365 1.00 18.90 429 ALA A O 1
ATOM 3359 N N . PHE A 1 430 ? -11.621 0.503 31.644 1.00 18.72 430 PHE A N 1
ATOM 3360 C CA . PHE A 1 430 ? -10.711 1.677 31.749 1.00 18.02 430 PHE A CA 1
ATOM 3361 C C . PHE A 1 430 ? -9.549 1.369 32.705 1.00 17.76 430 PHE A C 1
ATOM 3362 O O . PHE A 1 430 ? -9.699 1.544 33.935 1.00 18.13 430 PHE A O 1
ATOM 3370 N N . THR A 1 431 ? -8.410 0.946 32.149 1.00 17.24 431 THR A N 1
ATOM 3371 C CA . THR A 1 431 ? -7.120 0.760 32.870 1.00 16.56 431 THR A CA 1
ATOM 3372 C C . THR A 1 431 ? -6.153 1.875 32.462 1.00 16.46 431 THR A C 1
ATOM 3373 O O . THR A 1 431 ? -6.425 2.569 31.447 1.00 16.41 431 THR A O 1
ATOM 3377 N N . TYR A 1 432 ? -5.068 2.019 33.228 1.00 16.05 432 TYR A N 1
ATOM 3378 C CA . TYR A 1 432 ? -3.848 2.783 32.861 1.00 15.87 432 TYR A CA 1
ATOM 3379 C C . TYR A 1 432 ? -2.686 1.799 32.693 1.00 15.50 432 TYR A C 1
ATOM 3380 O O . TYR A 1 432 ? -2.328 1.132 33.672 1.00 15.72 432 TYR A O 1
ATOM 3389 N N . LEU A 1 433 ? -2.153 1.702 31.473 1.00 15.37 433 LEU A N 1
ATOM 3390 C CA . LEU A 1 433 ? -0.947 0.904 31.090 1.00 15.38 433 LEU A CA 1
ATOM 3391 C C . LEU A 1 433 ? -1.268 -0.595 31.061 1.00 15.38 433 LEU A C 1
ATOM 3392 O O . LEU A 1 433 ? -0.315 -1.382 30.904 1.00 15.07 433 LEU A O 1
ATOM 3397 N N . GLY A 1 434 ? -2.548 -0.966 31.190 1.00 15.53 434 GLY A N 1
ATOM 3398 C CA . GLY A 1 434 ? -3.016 -2.364 31.208 1.00 15.81 434 GLY A CA 1
ATOM 3399 C C . GLY A 1 434 ? -2.498 -3.128 32.416 1.00 16.23 434 GLY A C 1
ATOM 3400 O O . GLY A 1 434 ? -2.466 -4.380 32.355 1.00 16.20 434 GLY A O 1
ATOM 3401 N N . MET A 1 435 ? -2.094 -2.416 33.473 1.00 16.58 435 MET A N 1
ATOM 3402 C CA . MET A 1 435 ? -1.592 -3.032 34.730 1.00 17.08 435 MET A CA 1
ATOM 3403 C C . MET A 1 435 ? -2.237 -2.377 35.957 1.00 17.40 435 MET A C 1
ATOM 3404 O O . MET A 1 435 ? -2.126 -2.971 37.040 1.00 17.73 435 MET A O 1
ATOM 3409 N N . THR A 1 436 ? -2.893 -1.222 35.813 1.00 17.76 436 THR A N 1
ATOM 3410 C CA . THR A 1 436 ? -3.492 -0.474 36.954 1.00 18.34 436 THR A CA 1
ATOM 3411 C C . THR A 1 436 ? -4.872 0.081 36.567 1.00 18.52 436 THR A C 1
ATOM 3412 O O . THR A 1 436 ? -5.183 0.137 35.359 1.00 18.35 436 THR A O 1
ATOM 3416 N N . VAL A 1 437 ? -5.676 0.446 37.576 1.00 18.34 437 VAL A N 1
ATOM 3417 C CA . VAL A 1 437 ? -7.063 0.970 37.412 1.00 17.96 437 VAL A CA 1
ATOM 3418 C C . VAL A 1 437 ? -7.245 2.176 38.341 1.00 18.08 437 VAL A C 1
ATOM 3419 O O . VAL A 1 437 ? -6.870 2.082 39.528 1.00 17.78 437 VAL A O 1
ATOM 3423 N N . SER A 1 438 ? -7.803 3.267 37.813 1.00 18.34 438 SER A N 1
ATOM 3424 C CA . SER A 1 438 ? -8.065 4.528 38.553 1.00 18.67 438 SER A CA 1
ATOM 3425 C C . SER A 1 438 ? -9.116 4.273 39.639 1.00 18.74 438 SER A C 1
ATOM 3426 O O . SER A 1 438 ? -10.204 3.782 39.294 1.00 18.62 438 SER A O 1
ATOM 3429 N N . GLY A 1 439 ? -8.781 4.579 40.897 1.00 18.45 439 GLY A N 1
ATOM 3430 C CA . GLY A 1 439 ? -9.632 4.337 42.075 1.00 18.30 439 GLY A CA 1
ATOM 3431 C C . GLY A 1 439 ? -9.262 3.053 42.799 1.00 18.10 439 GLY A C 1
ATOM 3432 O O . GLY A 1 439 ? -9.946 2.722 43.789 1.00 18.27 439 GLY A O 1
ATOM 3433 N N . TYR A 1 440 ? -8.223 2.355 42.333 1.00 17.70 440 TYR A N 1
ATOM 3434 C CA . TYR A 1 440 ? -7.658 1.134 42.965 1.00 17.62 440 TYR A CA 1
ATOM 3435 C C . TYR A 1 440 ? -6.170 1.363 43.198 1.00 18.00 440 TYR A C 1
ATOM 3436 O O . TYR A 1 440 ? -5.338 0.862 42.445 1.00 18.97 440 TYR A O 1
ATOM 3445 N N . PRO A 1 441 ? -5.796 2.149 44.235 1.00 18.24 441 PRO A N 1
ATOM 3446 C CA . PRO A 1 441 ? -4.394 2.454 44.513 1.00 18.51 441 PRO A CA 1
ATOM 3447 C C . PRO A 1 441 ? -3.598 1.190 44.849 1.00 18.81 441 PRO A C 1
ATOM 3448 O O . PRO A 1 441 ? -4.179 0.279 45.387 1.00 18.88 441 PRO A O 1
ATOM 3452 N N . ASN A 1 442 ? -2.310 1.170 44.507 1.00 19.39 442 ASN A N 1
ATOM 3453 C CA . ASN A 1 442 ? -1.382 0.042 44.782 1.00 20.27 442 ASN A CA 1
ATOM 3454 C C . ASN A 1 442 ? -1.991 -1.289 44.322 1.00 20.35 442 ASN A C 1
ATOM 3455 O O . ASN A 1 442 ? -1.629 -2.320 44.915 1.00 20.95 442 ASN A O 1
ATOM 3460 N N . MET A 1 443 ? -2.861 -1.278 43.304 1.00 20.27 443 MET A N 1
ATOM 3461 C CA . MET A 1 443 ? -3.441 -2.513 42.711 1.00 20.79 443 MET A CA 1
ATOM 3462 C C . MET A 1 443 ? -2.863 -2.708 41.306 1.00 21.35 443 MET A C 1
ATOM 3463 O O . MET A 1 443 ? -3.038 -1.810 40.457 1.00 23.53 443 MET A O 1
ATOM 3468 N N . PHE A 1 444 ? -2.236 -3.858 41.066 1.00 20.67 444 PHE A N 1
ATOM 3469 C CA . PHE A 1 444 ? -1.560 -4.195 39.793 1.00 20.76 444 PHE A CA 1
ATOM 3470 C C . PHE A 1 444 ? -2.203 -5.455 39.224 1.00 20.60 444 PHE A C 1
ATOM 3471 O O . PHE A 1 444 ? -2.545 -6.337 40.025 1.00 20.83 444 PHE A O 1
ATOM 3479 N N . HIS A 1 445 ? -2.390 -5.513 37.902 1.00 20.19 445 HIS A N 1
ATOM 3480 C CA . HIS A 1 445 ? -2.831 -6.738 37.187 1.00 20.27 445 HIS A CA 1
ATOM 3481 C C . HIS A 1 445 ? -1.838 -7.074 36.068 1.00 20.52 445 HIS A C 1
ATOM 3482 O O . HIS A 1 445 ? -1.322 -6.141 35.422 1.00 20.56 445 HIS A O 1
ATOM 3489 N N . LEU A 1 446 ? -1.542 -8.369 35.917 1.00 20.47 446 LEU A N 1
ATOM 3490 C CA . LEU A 1 446 ? -0.764 -8.956 34.796 1.00 20.43 446 LEU A CA 1
ATOM 3491 C C . LEU A 1 446 ? -1.735 -9.712 33.890 1.00 20.13 446 LEU A C 1
ATOM 3492 O O . LEU A 1 446 ? -2.717 -10.260 34.410 1.00 20.40 446 LEU A O 1
ATOM 3497 N N . TYR A 1 447 ? -1.439 -9.760 32.592 1.00 20.23 447 TYR A N 1
ATOM 3498 C CA . TYR A 1 447 ? -2.152 -10.593 31.598 1.00 20.67 447 TYR A CA 1
ATOM 3499 C C . TYR A 1 447 ? -3.652 -10.354 31.755 1.00 20.97 447 TYR A C 1
ATOM 3500 O O . TYR A 1 447 ? -4.401 -11.312 32.036 1.00 22.04 447 TYR A O 1
ATOM 3509 N N . GLY A 1 448 ? -4.059 -9.092 31.607 1.00 21.09 448 GLY A N 1
ATOM 3510 C CA . GLY A 1 448 ? -5.453 -8.639 31.755 1.00 20.61 448 GLY A CA 1
ATOM 3511 C C . GLY A 1 448 ? -5.806 -7.599 30.700 1.00 20.70 448 GLY A C 1
ATOM 3512 O O . GLY A 1 448 ? -5.135 -7.513 29.670 1.00 20.87 448 GLY A O 1
ATOM 3513 N N . PRO A 1 449 ? -6.859 -6.781 30.927 1.00 20.32 449 PRO A N 1
ATOM 3514 C CA . PRO A 1 449 ? -7.321 -5.824 29.925 1.00 20.14 449 PRO A CA 1
ATOM 3515 C C . PRO A 1 449 ? -6.235 -4.788 29.613 1.00 19.56 449 PRO A C 1
ATOM 3516 O O . PRO A 1 449 ? -5.514 -4.417 30.523 1.00 19.26 449 PRO A O 1
ATOM 3520 N N . HIS A 1 450 ? -6.142 -4.384 28.343 1.00 19.14 450 HIS A N 1
ATOM 3521 C CA . HIS A 1 450 ? -5.328 -3.238 27.865 1.00 19.18 450 HIS A CA 1
ATOM 3522 C C . HIS A 1 450 ? -3.834 -3.590 27.903 1.00 18.84 450 HIS A C 1
ATOM 3523 O O . HIS A 1 450 ? -3.013 -2.659 27.814 1.00 18.64 450 HIS A O 1
ATOM 3530 N N . GLY A 1 451 ? -3.507 -4.880 28.032 1.00 18.19 451 GLY A N 1
ATOM 3531 C CA . GLY A 1 451 ? -2.164 -5.431 27.784 1.00 18.35 451 GLY A CA 1
ATOM 3532 C C . GLY A 1 451 ? -2.130 -6.225 26.480 1.00 18.22 451 GLY A C 1
ATOM 3533 O O . GLY A 1 451 ? -3.179 -6.574 25.940 1.00 18.87 451 GLY A O 1
ATOM 3534 N N . PRO A 1 452 ? -0.929 -6.523 25.937 1.00 17.54 452 PRO A N 1
ATOM 3535 C CA . PRO A 1 452 ? -0.794 -7.365 24.747 1.00 17.81 452 PRO A CA 1
ATOM 3536 C C . PRO A 1 452 ? -1.613 -8.661 24.849 1.00 18.33 452 PRO A C 1
ATOM 3537 O O . PRO A 1 452 ? -2.223 -9.063 23.878 1.00 19.01 452 PRO A O 1
ATOM 3541 N N . THR A 1 453 ? -1.539 -9.297 26.017 1.00 18.88 453 THR A N 1
ATOM 3542 C CA . THR A 1 453 ? -2.426 -10.380 26.521 1.00 19.91 453 THR A CA 1
ATOM 3543 C C . THR A 1 453 ? -2.768 -11.377 25.399 1.00 20.96 453 THR A C 1
ATOM 3544 O O . THR A 1 453 ? -1.922 -12.253 25.123 1.00 20.77 453 THR A O 1
ATOM 3548 N N . LEU A 1 454 ? -3.954 -11.277 24.788 1.00 22.35 454 LEU A N 1
ATOM 3549 C CA . LEU A 1 454 ? -4.489 -12.320 23.863 1.00 23.35 454 LEU A CA 1
ATOM 3550 C C . LEU A 1 454 ? -3.770 -12.275 22.506 1.00 24.14 454 LEU A C 1
ATOM 3551 O O . LEU A 1 454 ? -3.807 -13.300 21.787 1.00 25.07 454 LEU A O 1
ATOM 3556 N N . LEU A 1 455 ? -3.148 -11.144 22.163 1.00 24.13 455 LEU A N 1
ATOM 3557 C CA . LEU A 1 455 ? -2.360 -10.982 20.912 1.00 23.87 455 LEU A CA 1
ATOM 3558 C C . LEU A 1 455 ? -0.882 -11.274 21.205 1.00 22.49 455 LEU A C 1
ATOM 3559 O O . LEU A 1 455 ? -0.018 -10.673 20.531 1.00 22.39 455 LEU A O 1
ATOM 3564 N N . SER A 1 456 ? -0.592 -12.157 22.168 1.00 20.85 456 SER A N 1
ATOM 3565 C CA . SER A 1 456 ? 0.776 -12.345 22.720 1.00 19.58 456 SER A CA 1
ATOM 3566 C C . SER A 1 456 ? 1.000 -13.772 23.217 1.00 18.49 456 SER A C 1
ATOM 3567 O O . SER A 1 456 ? 0.016 -14.459 23.534 1.00 18.48 456 SER A O 1
ATOM 3570 N N . ASN A 1 457 ? 2.274 -14.155 23.312 1.00 17.42 457 ASN A N 1
ATOM 3571 C CA . ASN A 1 457 ? 2.766 -15.316 24.096 1.00 17.22 457 ASN A CA 1
ATOM 3572 C C . ASN A 1 457 ? 2.584 -14.978 25.581 1.00 16.81 457 ASN A C 1
ATOM 3573 O O . ASN A 1 457 ? 3.211 -14.006 26.040 1.00 16.60 457 ASN A O 1
ATOM 3578 N N . GLY A 1 458 ? 1.724 -15.718 26.286 1.00 16.32 458 GLY A N 1
ATOM 3579 C CA . GLY A 1 458 ? 1.399 -15.488 27.707 1.00 15.90 458 GLY A CA 1
ATOM 3580 C C . GLY A 1 458 ? 2.627 -15.127 28.544 1.00 15.75 458 GLY A C 1
ATOM 3581 O O . GLY A 1 458 ? 2.720 -14.010 29.058 1.00 15.57 458 GLY A O 1
ATOM 3582 N N . PRO A 1 459 ? 3.586 -16.068 28.729 1.00 15.44 459 PRO A N 1
ATOM 3583 C CA . PRO A 1 459 ? 4.766 -15.838 29.573 1.00 15.28 459 PRO A CA 1
ATOM 3584 C C . PRO A 1 459 ? 5.624 -14.601 29.249 1.00 15.44 459 PRO A C 1
ATOM 3585 O O . PRO A 1 459 ? 6.243 -14.069 30.160 1.00 15.49 459 PRO A O 1
ATOM 3589 N N . THR A 1 460 ? 5.659 -14.174 27.985 1.00 15.38 460 THR A N 1
ATOM 3590 C CA . THR A 1 460 ? 6.394 -12.963 27.534 1.00 15.59 460 THR A CA 1
ATOM 3591 C C . THR A 1 460 ? 5.758 -11.729 28.173 1.00 15.52 460 THR A C 1
ATOM 3592 O O . THR A 1 460 ? 6.484 -10.981 28.851 1.00 15.70 460 THR A O 1
ATOM 3596 N N . THR A 1 461 ? 4.457 -11.533 27.941 1.00 15.75 461 THR A N 1
ATOM 3597 C CA . THR A 1 461 ? 3.670 -10.376 28.443 1.00 15.81 461 THR A CA 1
ATOM 3598 C C . THR A 1 461 ? 3.754 -10.341 29.967 1.00 15.56 461 THR A C 1
ATOM 3599 O O . THR A 1 461 ? 3.924 -9.242 30.520 1.00 14.89 461 THR A O 1
ATOM 3603 N N . VAL A 1 462 ? 3.650 -11.508 30.603 1.00 16.31 462 VAL A N 1
ATOM 3604 C CA . VAL A 1 462 ? 3.656 -11.651 32.090 1.00 17.03 462 VAL A CA 1
ATOM 3605 C C . VAL A 1 462 ? 4.966 -11.078 32.634 1.00 17.62 462 VAL A C 1
ATOM 3606 O O . VAL A 1 462 ? 4.904 -10.314 33.611 1.00 17.93 462 VAL A O 1
ATOM 3610 N N . GLU A 1 463 ? 6.100 -11.418 32.013 1.00 18.40 463 GLU A N 1
ATOM 3611 C CA . GLU A 1 463 ? 7.450 -11.039 32.508 1.00 18.56 463 GLU A CA 1
ATOM 3612 C C . GLU A 1 463 ? 7.668 -9.537 32.303 1.00 18.16 463 GLU A C 1
ATOM 3613 O O . GLU A 1 463 ? 8.185 -8.898 33.242 1.00 18.14 463 GLU A O 1
ATOM 3619 N N . ILE A 1 464 ? 7.293 -9.001 31.137 1.00 17.53 464 ILE A N 1
ATOM 3620 C CA . ILE A 1 464 ? 7.353 -7.537 30.844 1.00 17.81 464 ILE A CA 1
ATOM 3621 C C . ILE A 1 464 ? 6.583 -6.787 31.940 1.00 18.28 464 ILE A C 1
ATOM 3622 O O . ILE A 1 464 ? 7.144 -5.827 32.524 1.00 18.05 464 ILE A O 1
ATOM 3627 N N . GLN A 1 465 ? 5.342 -7.219 32.198 1.00 18.52 465 GLN A N 1
ATOM 3628 C CA . GLN A 1 465 ? 4.410 -6.591 33.171 1.00 18.38 465 GLN A CA 1
ATOM 3629 C C . GLN A 1 465 ? 4.914 -6.842 34.595 1.00 18.55 465 GLN A C 1
ATOM 3630 O O . GLN A 1 465 ? 4.974 -5.869 35.375 1.00 18.51 465 GLN A O 1
ATOM 3636 N N . GLY A 1 466 ? 5.283 -8.089 34.901 1.00 18.44 466 GLY A N 1
ATOM 3637 C CA . GLY A 1 466 ? 5.895 -8.483 36.183 1.00 18.30 466 GLY A CA 1
ATOM 3638 C C . GLY A 1 466 ? 7.036 -7.556 36.569 1.00 18.23 466 GLY A C 1
ATOM 3639 O O . GLY A 1 466 ? 6.980 -6.985 37.674 1.00 18.77 466 GLY A O 1
ATOM 3640 N N . ARG A 1 467 ? 8.019 -7.389 35.682 1.00 17.77 467 ARG A N 1
ATOM 3641 C CA . ARG A 1 467 ? 9.221 -6.549 35.925 1.00 17.79 467 ARG A CA 1
ATOM 3642 C C . ARG A 1 467 ? 8.795 -5.094 36.153 1.00 17.96 467 ARG A C 1
ATOM 3643 O O . ARG A 1 467 ? 9.445 -4.437 36.979 1.00 18.91 467 ARG A O 1
ATOM 3651 N N . TRP A 1 468 ? 7.753 -4.604 35.470 1.00 18.00 468 TRP A N 1
ATOM 3652 C CA . TRP A 1 468 ? 7.264 -3.208 35.646 1.00 18.03 468 TRP A CA 1
ATOM 3653 C C . TRP A 1 468 ? 6.629 -3.047 37.031 1.00 18.22 468 TRP A C 1
ATOM 3654 O O . TRP A 1 468 ? 6.809 -1.976 37.644 1.00 18.98 468 TRP A O 1
ATOM 3665 N N . ILE A 1 469 ? 5.866 -4.043 37.480 1.00 17.46 469 ILE A N 1
ATOM 3666 C CA . ILE A 1 469 ? 5.136 -3.981 38.776 1.00 17.22 469 ILE A CA 1
ATOM 3667 C C . ILE A 1 469 ? 6.170 -4.023 39.904 1.00 17.77 469 ILE A C 1
ATOM 3668 O O . ILE A 1 469 ? 5.990 -3.274 40.885 1.00 18.20 469 ILE A O 1
ATOM 3673 N N . ALA A 1 470 ? 7.210 -4.852 39.761 1.00 18.09 470 ALA A N 1
ATOM 3674 C CA . ALA A 1 470 ? 8.277 -5.043 40.773 1.00 18.26 470 ALA A CA 1
ATOM 3675 C C . ALA A 1 470 ? 9.126 -3.772 40.867 1.00 19.12 470 ALA A C 1
ATOM 3676 O O . ALA A 1 470 ? 9.580 -3.451 41.978 1.00 19.15 470 ALA A O 1
ATOM 3678 N N . ASP A 1 471 ? 9.327 -3.078 39.743 1.00 20.45 471 ASP A N 1
ATOM 3679 C CA . ASP A 1 471 ? 10.056 -1.782 39.697 1.00 21.47 471 ASP A CA 1
ATOM 3680 C C . ASP A 1 471 ? 9.167 -0.704 40.330 1.00 21.88 471 ASP A C 1
ATOM 3681 O O . ASP A 1 471 ? 9.656 0.019 41.225 1.00 21.58 471 ASP A O 1
ATOM 3686 N N . ALA A 1 472 ? 7.907 -0.615 39.894 1.00 22.19 472 ALA A N 1
ATOM 3687 C CA . ALA A 1 472 ? 6.906 0.343 40.421 1.00 23.16 472 ALA A CA 1
ATOM 3688 C C . ALA A 1 472 ? 6.888 0.239 41.950 1.00 23.86 472 ALA A C 1
ATOM 3689 O O . ALA A 1 472 ? 7.033 1.277 42.612 1.00 23.93 472 ALA A O 1
ATOM 3691 N N . ILE A 1 473 ? 6.770 -0.984 42.474 1.00 24.81 473 ILE A N 1
ATOM 3692 C CA . ILE A 1 473 ? 6.726 -1.285 43.937 1.00 25.38 473 ILE A CA 1
ATOM 3693 C C . ILE A 1 473 ? 8.079 -0.942 44.568 1.00 26.12 473 ILE A C 1
ATOM 3694 O O . ILE A 1 473 ? 8.080 -0.347 45.651 1.00 26.37 473 ILE A O 1
ATOM 3699 N N . LYS A 1 474 ? 9.188 -1.305 43.923 1.00 28.14 474 LYS A N 1
ATOM 3700 C CA . LYS A 1 474 ? 10.550 -0.963 44.403 1.00 28.94 474 LYS A CA 1
ATOM 3701 C C . LYS A 1 474 ? 10.631 0.553 44.603 1.00 29.12 474 LYS A C 1
ATOM 3702 O O . LYS A 1 474 ? 11.073 0.973 45.681 1.00 29.07 474 LYS A O 1
ATOM 3708 N N . GLN A 1 475 ? 10.207 1.331 43.603 1.00 30.52 475 GLN A N 1
ATOM 3709 C CA . GLN A 1 475 ? 10.311 2.817 43.589 1.00 32.01 475 GLN A CA 1
ATOM 3710 C C . GLN A 1 475 ? 9.481 3.417 44.732 1.00 33.13 475 GLN A C 1
ATOM 3711 O O . GLN A 1 475 ? 9.977 4.349 45.396 1.00 33.74 475 GLN A O 1
ATOM 3717 N N . MET A 1 476 ? 8.263 2.919 44.946 1.00 33.99 476 MET A N 1
ATOM 3718 C CA . MET A 1 476 ? 7.356 3.411 46.016 1.00 36.01 476 MET A CA 1
ATOM 3719 C C . MET A 1 476 ? 8.050 3.257 47.373 1.00 37.25 476 MET A C 1
ATOM 3720 O O . MET A 1 476 ? 7.947 4.197 48.181 1.00 38.52 476 MET A O 1
ATOM 3725 N N . GLU A 1 477 ? 8.746 2.134 47.596 1.00 38.63 477 GLU A N 1
ATOM 3726 C CA . GLU A 1 477 ? 9.482 1.834 48.858 1.00 39.89 477 GLU A CA 1
ATOM 3727 C C . GLU A 1 477 ? 10.663 2.802 49.014 1.00 40.66 477 GLU A C 1
ATOM 3728 O O . GLU A 1 477 ? 10.848 3.334 50.124 1.00 42.65 477 GLU A O 1
ATOM 3734 N N . ARG A 1 478 ? 11.434 3.023 47.948 1.00 40.60 478 ARG A N 1
ATOM 3735 C CA . ARG A 1 478 ? 12.623 3.915 47.970 1.00 41.83 478 ARG A CA 1
ATOM 3736 C C . ARG A 1 478 ? 12.168 5.361 48.199 1.00 39.12 478 ARG A C 1
ATOM 3737 O O . ARG A 1 478 ? 12.744 6.023 49.079 1.00 39.00 478 ARG A O 1
ATOM 3745 N N . GLN A 1 479 ? 11.174 5.831 47.443 1.00 36.76 479 GLN A N 1
ATOM 3746 C CA . GLN A 1 479 ? 10.757 7.258 47.430 1.00 35.35 479 GLN A CA 1
ATOM 3747 C C . GLN A 1 479 ? 9.869 7.569 48.638 1.00 35.58 479 GLN A C 1
ATOM 3748 O O . GLN A 1 479 ? 9.560 8.761 48.835 1.00 36.83 479 GLN A O 1
ATOM 3754 N N . GLY A 1 480 ? 9.461 6.542 49.394 1.00 35.30 480 GLY A N 1
ATOM 3755 C CA . GLY A 1 480 ? 8.633 6.674 50.608 1.00 34.07 480 GLY A CA 1
ATOM 3756 C C . GLY A 1 480 ? 7.211 7.082 50.271 1.00 33.71 480 GLY A C 1
ATOM 3757 O O . GLY A 1 480 ? 6.688 8.000 50.939 1.00 33.68 480 GLY A O 1
ATOM 3758 N N . ILE A 1 481 ? 6.612 6.425 49.271 1.00 32.93 481 ILE A N 1
ATOM 3759 C CA . ILE A 1 481 ? 5.240 6.715 48.761 1.00 31.89 481 ILE A CA 1
ATOM 3760 C C . ILE A 1 481 ? 4.255 5.760 49.447 1.00 32.67 481 ILE A C 1
ATOM 3761 O O . ILE A 1 481 ? 4.503 4.535 49.444 1.00 32.79 481 ILE A O 1
ATOM 3766 N N . LYS A 1 482 ? 3.187 6.320 50.022 1.00 32.21 482 LYS A N 1
ATOM 3767 C CA . LYS A 1 482 ? 2.093 5.571 50.689 1.00 32.66 482 LYS A CA 1
ATOM 3768 C C . LYS A 1 482 ? 1.324 4.785 49.625 1.00 32.11 482 LYS A C 1
ATOM 3769 O O . LYS A 1 482 ? 1.253 3.545 49.741 1.00 32.71 482 LYS A O 1
ATOM 3775 N N . TYR A 1 483 ? 0.776 5.477 48.623 1.00 30.42 483 TYR A N 1
ATOM 3776 C CA . TYR A 1 483 ? 0.087 4.837 47.475 1.00 28.95 483 TYR A CA 1
ATOM 3777 C C . TYR A 1 483 ? 0.154 5.722 46.225 1.00 26.83 483 TYR A C 1
ATOM 3778 O O . TYR A 1 483 ? 0.375 6.945 46.321 1.00 25.42 483 TYR A O 1
ATOM 3787 N N . ILE A 1 484 ? -0.022 5.071 45.073 1.00 25.30 484 ILE A N 1
ATOM 3788 C CA . ILE A 1 484 ? -0.196 5.697 43.731 1.00 24.42 484 ILE A CA 1
ATOM 3789 C C . ILE A 1 484 ? -1.599 5.342 43.235 1.00 23.61 484 ILE A C 1
ATOM 3790 O O . ILE A 1 484 ? -2.072 4.235 43.544 1.00 23.97 484 ILE A O 1
ATOM 3795 N N . ASN A 1 485 ? -2.240 6.252 42.505 1.00 22.18 485 ASN A N 1
ATOM 3796 C CA . ASN A 1 485 ? -3.610 6.056 41.970 1.00 21.48 485 ASN A CA 1
ATOM 3797 C C . ASN A 1 485 ? -3.676 6.701 40.591 1.00 20.69 485 ASN A C 1
ATOM 3798 O O . ASN A 1 485 ? -3.497 7.911 40.467 1.00 20.22 485 ASN A O 1
ATOM 3803 N N . PRO A 1 486 ? -3.911 5.913 39.517 1.00 19.88 486 PRO A N 1
ATOM 3804 C CA . PRO A 1 486 ? -4.044 6.473 38.175 1.00 20.05 486 PRO A CA 1
ATOM 3805 C C . PRO A 1 486 ? -5.150 7.532 38.137 1.00 20.45 486 PRO A C 1
ATOM 3806 O O . PRO A 1 486 ? -6.156 7.331 38.788 1.00 20.96 486 PRO A O 1
ATOM 3810 N N . THR A 1 487 ? -4.932 8.620 37.399 1.00 20.76 487 THR A N 1
ATOM 3811 C CA . THR A 1 487 ? -5.956 9.665 37.148 1.00 21.22 487 THR A CA 1
ATOM 3812 C C . THR A 1 487 ? -6.898 9.147 36.062 1.00 21.87 487 THR A C 1
ATOM 3813 O O . THR A 1 487 ? -6.470 8.280 35.282 1.00 21.01 487 THR A O 1
ATOM 3817 N N . ALA A 1 488 ? -8.138 9.638 36.041 1.00 23.51 488 ALA A N 1
ATOM 3818 C CA . ALA A 1 488 ? -9.115 9.399 34.954 1.00 24.45 488 ALA A CA 1
ATOM 3819 C C . ALA A 1 488 ? -8.534 9.930 33.636 1.00 26.02 488 ALA A C 1
ATOM 3820 O O . ALA A 1 488 ? -8.775 9.297 32.592 1.00 27.62 488 ALA A O 1
ATOM 3822 N N . LYS A 1 489 ? -7.791 11.043 33.683 1.00 27.56 489 LYS A N 1
ATOM 3823 C CA . LYS A 1 489 ? -7.092 11.636 32.507 1.00 28.40 489 LYS A CA 1
ATOM 3824 C C . LYS A 1 489 ? -6.119 10.609 31.907 1.00 26.65 489 LYS A C 1
ATOM 3825 O O . LYS A 1 489 ? -6.140 10.426 30.681 1.00 26.29 489 LYS A O 1
ATOM 3831 N N . ALA A 1 490 ? -5.307 9.964 32.748 1.00 25.27 490 ALA A N 1
ATOM 3832 C CA . ALA A 1 490 ? -4.295 8.958 32.351 1.00 24.68 490 ALA A CA 1
ATOM 3833 C C . ALA A 1 490 ? -4.986 7.729 31.745 1.00 24.01 490 ALA A C 1
ATOM 3834 O O . ALA A 1 490 ? -4.502 7.221 30.715 1.00 23.41 490 ALA A O 1
ATOM 3836 N N . ALA A 1 491 ? -6.073 7.268 32.367 1.00 23.77 491 ALA A N 1
ATOM 3837 C CA . ALA A 1 491 ? -6.831 6.055 31.977 1.00 24.08 491 ALA A CA 1
ATOM 3838 C C . ALA A 1 491 ? -7.569 6.293 30.657 1.00 24.90 491 ALA A C 1
ATOM 3839 O O . ALA A 1 491 ? -7.657 5.348 29.848 1.00 24.60 491 ALA A O 1
ATOM 3841 N N . LYS A 1 492 ? -8.113 7.500 30.478 1.00 26.79 492 LYS A N 1
ATOM 3842 C CA . LYS A 1 492 ? -8.866 7.920 29.267 1.00 27.85 492 LYS A CA 1
ATOM 3843 C C . LYS A 1 492 ? -7.873 8.012 28.101 1.00 26.24 492 LYS A C 1
ATOM 3844 O O . LYS A 1 492 ? -8.191 7.502 27.007 1.00 25.76 492 LYS A O 1
ATOM 3850 N N . GLU A 1 493 ? -6.700 8.599 28.345 1.00 25.07 493 GLU A N 1
ATOM 3851 C CA . GLU A 1 493 ? -5.612 8.740 27.339 1.00 25.27 493 GLU A CA 1
ATOM 3852 C C . GLU A 1 493 ? -5.129 7.348 26.904 1.00 23.33 493 GLU A C 1
ATOM 3853 O O . GLU A 1 493 ? -4.969 7.153 25.682 1.00 22.69 493 GLU A O 1
ATOM 3859 N N . TRP A 1 494 ? -4.942 6.414 27.847 1.00 21.38 494 TRP A N 1
ATOM 3860 C CA . TRP A 1 494 ? -4.574 5.002 27.543 1.00 20.43 494 TRP A CA 1
ATOM 3861 C C . TRP A 1 494 ? -5.669 4.348 26.694 1.00 20.19 494 TRP A C 1
ATOM 3862 O O . TRP A 1 494 ? -5.328 3.711 25.683 1.00 19.51 494 TRP A O 1
ATOM 3873 N N . LYS A 1 495 ? -6.932 4.488 27.099 1.00 20.48 495 LYS A N 1
ATOM 3874 C CA . LYS A 1 495 ? -8.101 3.962 26.348 1.00 21.17 495 LYS A CA 1
ATOM 3875 C C . LYS A 1 495 ? -8.076 4.527 24.921 1.00 21.42 495 LYS A C 1
ATOM 3876 O O . LYS A 1 495 ? -8.253 3.744 23.973 1.00 20.78 495 LYS A O 1
ATOM 3882 N N . ALA A 1 496 ? -7.860 5.835 24.769 1.00 21.81 496 ALA A N 1
ATOM 3883 C CA . ALA A 1 496 ? -7.712 6.492 23.452 1.00 22.82 496 ALA A CA 1
ATOM 3884 C C . ALA A 1 496 ? -6.597 5.795 22.652 1.00 23.67 496 ALA A C 1
ATOM 3885 O O . ALA A 1 496 ? -6.835 5.469 21.475 1.00 24.23 496 ALA A O 1
ATOM 3887 N N . LYS A 1 497 ? -5.441 5.537 23.275 1.00 24.03 497 LYS A N 1
ATOM 3888 C CA . LYS A 1 497 ? -4.298 4.824 22.641 1.00 25.01 497 LYS A CA 1
ATOM 3889 C C . LYS A 1 497 ? -4.730 3.414 22.228 1.00 24.20 497 LYS A C 1
ATOM 3890 O O . LYS A 1 497 ? -4.493 3.048 21.064 1.00 24.34 497 LYS A O 1
ATOM 3896 N N . ILE A 1 498 ? -5.328 2.651 23.145 1.00 23.39 498 ILE A N 1
ATOM 3897 C CA . ILE A 1 498 ? -5.806 1.262 22.879 1.00 23.34 498 ILE A CA 1
ATOM 3898 C C . ILE A 1 498 ? -6.652 1.279 21.603 1.00 23.84 498 ILE A C 1
ATOM 3899 O O . ILE A 1 498 ? -6.462 0.384 20.753 1.00 24.73 498 ILE A O 1
ATOM 3904 N N . ASN A 1 499 ? -7.532 2.274 21.470 1.00 24.62 499 ASN A N 1
ATOM 3905 C CA . ASN A 1 499 ? -8.520 2.362 20.363 1.00 25.62 499 ASN A CA 1
ATOM 3906 C C . ASN A 1 499 ? -7.825 2.858 19.090 1.00 26.23 499 ASN A C 1
ATOM 3907 O O . ASN A 1 499 ? -8.205 2.393 18.010 1.00 27.36 499 ASN A O 1
ATOM 3912 N N . GLU A 1 500 ? -6.844 3.754 19.206 1.00 27.32 500 GLU A N 1
ATOM 3913 C CA . GLU A 1 500 ? -6.107 4.310 18.036 1.00 28.52 500 GLU A CA 1
ATOM 3914 C C . GLU A 1 500 ? -5.315 3.183 17.346 1.00 26.38 500 GLU A C 1
ATOM 3915 O O . GLU A 1 500 ? -5.267 3.172 16.097 1.00 27.40 500 GLU A O 1
ATOM 3921 N N . LEU A 1 501 ? -4.730 2.264 18.119 1.00 23.80 501 LEU A N 1
ATOM 3922 C CA . LEU A 1 501 ? -3.910 1.134 17.600 1.00 22.13 501 LEU A CA 1
ATOM 3923 C C . LEU A 1 501 ? -4.823 0.121 16.897 1.00 22.08 501 LEU A C 1
ATOM 3924 O O . LEU A 1 501 ? -4.495 -0.290 15.771 1.00 20.84 501 LEU A O 1
ATOM 3929 N N . SER A 1 502 ? -5.941 -0.232 17.537 1.00 23.61 502 SER A N 1
ATOM 3930 C CA . SER A 1 502 ? -6.946 -1.229 17.076 1.00 24.01 502 SER A CA 1
ATOM 3931 C C . SER A 1 502 ? -7.719 -0.722 15.855 1.00 24.28 502 SER A C 1
ATOM 3932 O O . SER A 1 502 ? -8.075 -1.557 15.007 1.00 23.91 502 SER A O 1
ATOM 3935 N N . ASP A 1 503 ? -7.984 0.586 15.780 1.00 25.51 503 ASP A N 1
ATOM 3936 C CA . ASP A 1 503 ? -8.835 1.206 14.726 1.00 27.34 503 ASP A CA 1
ATOM 3937 C C . ASP A 1 503 ? -8.067 1.305 13.400 1.00 27.47 503 ASP A C 1
ATOM 3938 O O . ASP A 1 503 ? -8.729 1.331 12.347 1.00 27.40 503 ASP A O 1
ATOM 3943 N N . LYS A 1 504 ? -6.735 1.365 13.440 1.00 29.00 504 LYS A N 1
ATOM 3944 C CA . LYS A 1 504 ? -5.868 1.272 12.229 1.00 29.64 504 LYS A CA 1
ATOM 3945 C C . LYS A 1 504 ? -6.017 -0.115 11.591 1.00 28.11 504 LYS A C 1
ATOM 3946 O O . LYS A 1 504 ? -5.817 -0.225 10.376 1.00 26.94 504 LYS A O 1
ATOM 3952 N N . THR A 1 505 ? -6.356 -1.129 12.391 1.00 28.00 505 THR A N 1
ATOM 3953 C CA . THR A 1 505 ? -6.358 -2.558 11.987 1.00 27.42 505 THR A CA 1
ATOM 3954 C C . THR A 1 505 ? -7.728 -2.941 11.428 1.00 27.43 505 THR A C 1
ATOM 3955 O O . THR A 1 505 ? -8.647 -2.105 11.473 1.00 27.33 505 THR A O 1
ATOM 3959 N N . LEU A 1 506 ? -7.834 -4.182 10.949 1.00 27.91 506 LEU A N 1
ATOM 3960 C CA . LEU A 1 506 ? -9.079 -4.807 10.435 1.00 28.40 506 LEU A CA 1
ATOM 3961 C C . LEU A 1 506 ? -9.828 -5.508 11.573 1.00 28.60 506 LEU A C 1
ATOM 3962 O O . LEU A 1 506 ? -10.777 -6.236 11.276 1.00 27.67 506 LEU A O 1
ATOM 3967 N N . PHE A 1 507 ? -9.409 -5.314 12.824 1.00 30.84 507 PHE A N 1
ATOM 3968 C CA . PHE A 1 507 ? -10.071 -5.910 14.009 1.00 33.31 507 PHE A CA 1
ATOM 3969 C C . PHE A 1 507 ? -11.537 -5.490 14.003 1.00 33.38 507 PHE A C 1
ATOM 3970 O O . PHE A 1 507 ? -11.857 -4.377 13.590 1.00 32.49 507 PHE A O 1
ATOM 3978 N N . PRO A 1 508 ? -12.463 -6.370 14.452 1.00 33.96 508 PRO A N 1
ATOM 3979 C CA . PRO A 1 508 ? -13.887 -6.046 14.477 1.00 34.79 508 PRO A CA 1
ATOM 3980 C C . PRO A 1 508 ? -14.159 -4.768 15.283 1.00 35.59 508 PRO A C 1
ATOM 3981 O O . PRO A 1 508 ? -13.475 -4.521 16.261 1.00 35.52 508 PRO A O 1
ATOM 3985 N N . THR A 1 509 ? -15.137 -3.988 14.826 1.00 36.98 509 THR A N 1
ATOM 3986 C CA . THR A 1 509 ? -15.692 -2.804 15.527 1.00 38.16 509 THR A CA 1
ATOM 3987 C C . THR A 1 509 ? -17.196 -3.026 15.711 1.00 38.10 509 THR A C 1
ATOM 3988 O O . THR A 1 509 ? -17.726 -4.014 15.162 1.00 37.25 509 THR A O 1
ATOM 3992 N N . THR A 1 510 ? -17.863 -2.127 16.431 1.00 37.88 510 THR A N 1
ATOM 3993 C CA . THR A 1 510 ? -19.318 -2.216 16.726 1.00 37.78 510 THR A CA 1
ATOM 3994 C C . THR A 1 510 ? -20.113 -2.179 15.408 1.00 38.79 510 THR A C 1
ATOM 3995 O O . THR A 1 510 ? -21.228 -2.732 15.400 1.00 42.14 510 THR A O 1
ATOM 3999 N N . LYS A 1 511 ? -19.557 -1.604 14.329 1.00 38.71 511 LYS A N 1
ATOM 4000 C CA . LYS A 1 511 ? -20.196 -1.540 12.980 1.00 38.33 511 LYS A CA 1
ATOM 4001 C C . LYS A 1 511 ? -19.960 -2.827 12.178 1.00 37.45 511 LYS A C 1
ATOM 4002 O O . LYS A 1 511 ? -20.548 -2.940 11.091 1.00 37.81 511 LYS A O 1
ATOM 4008 N N . SER A 1 512 ? -19.109 -3.740 12.651 1.00 37.44 512 SER A N 1
ATOM 4009 C CA . SER A 1 512 ? -18.726 -4.975 11.914 1.00 37.64 512 SER A CA 1
ATOM 4010 C C . SER A 1 512 ? -19.901 -5.956 11.910 1.00 38.17 512 SER A C 1
ATOM 4011 O O . SER A 1 512 ? -20.646 -5.988 12.904 1.00 38.63 512 SER A O 1
ATOM 4014 N N . THR A 1 513 ? -20.059 -6.716 10.823 1.00 38.99 513 THR A N 1
ATOM 4015 C CA . THR A 1 513 ? -21.120 -7.746 10.669 1.00 38.94 513 THR A CA 1
ATOM 4016 C C . THR A 1 513 ? -20.782 -8.941 11.567 1.00 37.80 513 THR A C 1
ATOM 4017 O O . THR A 1 513 ? -21.700 -9.430 12.235 1.00 41.04 513 THR A O 1
ATOM 4021 N N . TYR A 1 514 ? -19.520 -9.384 11.582 1.00 36.58 514 TYR A N 1
ATOM 4022 C CA . TYR A 1 514 ? -19.001 -10.412 12.524 1.00 35.85 514 TYR A CA 1
ATOM 4023 C C . TYR A 1 514 ? -18.193 -9.741 13.641 1.00 35.81 514 TYR A C 1
ATOM 4024 O O . TYR A 1 514 ? -17.126 -9.169 13.361 1.00 35.91 514 TYR A O 1
ATOM 4033 N N . MET A 1 515 ? -18.682 -9.847 14.878 1.00 36.78 515 MET A N 1
ATOM 4034 C CA . MET A 1 515 ? -18.028 -9.310 16.101 1.00 36.78 515 MET A CA 1
ATOM 4035 C C . MET A 1 515 ? -17.802 -10.472 17.075 1.00 37.38 515 MET A C 1
ATOM 4036 O O . MET A 1 515 ? -18.683 -10.721 17.921 1.00 38.12 515 MET A O 1
ATOM 4041 N N . GLY A 1 516 ? -16.674 -11.172 16.933 1.00 36.85 516 GLY A N 1
ATOM 4042 C CA . GLY A 1 516 ? -16.347 -12.373 17.721 1.00 36.25 516 GLY A CA 1
ATOM 4043 C C . GLY A 1 516 ? -16.393 -12.079 19.207 1.00 36.03 516 GLY A C 1
ATOM 4044 O O . GLY A 1 516 ? -15.660 -11.177 19.642 1.00 36.34 516 GLY A O 1
ATOM 4045 N N . GLY A 1 517 ? -17.246 -12.790 19.950 1.00 36.55 517 GLY A N 1
ATOM 4046 C CA . GLY A 1 517 ? -17.349 -12.699 21.419 1.00 37.34 517 GLY A CA 1
ATOM 4047 C C . GLY A 1 517 ? -18.212 -11.538 21.890 1.00 38.71 517 GLY A C 1
ATOM 4048 O O . GLY A 1 517 ? -18.091 -11.172 23.074 1.00 39.79 517 GLY A O 1
ATOM 4049 N N . SER A 1 518 ? -19.051 -10.972 21.014 1.00 39.64 518 SER A N 1
ATOM 4050 C CA . SER A 1 518 ? -20.061 -9.935 21.359 1.00 40.52 518 SER A CA 1
ATOM 4051 C C . SER A 1 518 ? -21.093 -10.546 22.311 1.00 41.53 518 SER A C 1
ATOM 4052 O O . SER A 1 518 ? -21.464 -11.714 22.099 1.00 42.79 518 SER A O 1
ATOM 4055 N N . MET A 1 519 ? -21.530 -9.788 23.319 1.00 43.64 519 MET A N 1
ATOM 4056 C CA . MET A 1 519 ? -22.442 -10.278 24.389 1.00 45.31 519 MET A CA 1
ATOM 4057 C C . MET A 1 519 ? -23.646 -9.347 24.513 1.00 43.02 519 MET A C 1
ATOM 4058 O O . MET A 1 519 ? -23.547 -8.159 24.211 1.00 41.58 519 MET A O 1
ATOM 4063 N N . PRO A 1 520 ? -24.818 -9.867 24.948 1.00 41.41 520 PRO A N 1
ATOM 4064 C CA . PRO A 1 520 ? -25.987 -9.034 25.231 1.00 41.13 520 PRO A CA 1
ATOM 4065 C C . PRO A 1 520 ? -25.718 -7.899 26.231 1.00 40.84 520 PRO A C 1
ATOM 4066 O O . PRO A 1 520 ? -26.079 -6.776 25.944 1.00 40.28 520 PRO A O 1
ATOM 4070 N N . GLY A 1 521 ? -25.101 -8.226 27.370 1.00 41.55 521 GLY A N 1
ATOM 4071 C CA . GLY A 1 521 ? -24.887 -7.299 28.499 1.00 42.81 521 GLY A CA 1
ATOM 4072 C C . GLY A 1 521 ? -24.148 -6.037 28.086 1.00 43.03 521 GLY A C 1
ATOM 4073 O O . GLY A 1 521 ? -24.748 -4.951 28.167 1.00 42.01 521 GLY A O 1
ATOM 4074 N N . LYS A 1 522 ? -22.894 -6.178 27.646 1.00 45.16 522 LYS A N 1
ATOM 4075 C CA . LYS A 1 522 ? -21.936 -5.054 27.462 1.00 45.31 522 LYS A CA 1
ATOM 4076 C C . LYS A 1 522 ? -21.791 -4.694 25.981 1.00 42.51 522 LYS A C 1
ATOM 4077 O O . LYS A 1 522 ? -22.117 -5.532 25.121 1.00 40.52 522 LYS A O 1
ATOM 4083 N N . VAL A 1 523 ? -21.304 -3.478 25.721 1.00 41.00 523 VAL A N 1
ATOM 4084 C CA . VAL A 1 523 ? -20.888 -2.997 24.372 1.00 41.62 523 VAL A CA 1
ATOM 4085 C C . VAL A 1 523 ? -19.575 -3.696 23.989 1.00 40.90 523 VAL A C 1
ATOM 4086 O O . VAL A 1 523 ? -18.779 -4.026 24.896 1.00 39.32 523 VAL A O 1
ATOM 4090 N N . PHE A 1 524 ? -19.373 -3.910 22.687 1.00 39.92 524 PHE A N 1
ATOM 4091 C CA . PHE A 1 524 ? -18.177 -4.555 22.087 1.00 38.84 524 PHE A CA 1
ATOM 4092 C C . PHE A 1 524 ? -17.069 -3.506 21.944 1.00 38.20 524 PHE A C 1
ATOM 4093 O O . PHE A 1 524 ? -17.333 -2.409 21.408 1.00 38.19 524 PHE A O 1
ATOM 4101 N N . GLU A 1 525 ? -15.869 -3.829 22.430 1.00 36.53 525 GLU A N 1
ATOM 4102 C CA . GLU A 1 525 ? -14.663 -2.969 22.304 1.00 35.22 525 GLU A CA 1
ATOM 4103 C C . GLU A 1 525 ? -13.414 -3.856 22.298 1.00 33.13 525 GLU A C 1
ATOM 4104 O O . GLU A 1 525 ? -13.447 -4.947 22.910 1.00 33.09 525 GLU A O 1
ATOM 4110 N N . GLN A 1 526 ? -12.368 -3.411 21.601 1.00 31.00 526 GLN A N 1
ATOM 4111 C CA . GLN A 1 526 ? -11.018 -4.016 21.675 1.00 29.27 526 GLN A CA 1
ATOM 4112 C C . GLN A 1 526 ? -10.603 -4.026 23.147 1.00 28.20 526 GLN A C 1
ATOM 4113 O O . GLN A 1 526 ? -10.770 -2.981 23.807 1.00 28.56 526 GLN A O 1
ATOM 4119 N N . VAL A 1 527 ? -10.089 -5.158 23.635 1.00 27.07 527 VAL A N 1
ATOM 4120 C CA . VAL A 1 527 ? -9.663 -5.332 25.055 1.00 26.31 527 VAL A CA 1
ATOM 4121 C C . VAL A 1 527 ? -8.128 -5.341 25.164 1.00 24.71 527 VAL A C 1
ATOM 4122 O O . VAL A 1 527 ? -7.630 -4.968 26.240 1.00 26.16 527 VAL A O 1
ATOM 4126 N N . ASN A 1 528 ? -7.394 -5.718 24.112 1.00 22.59 528 ASN A N 1
ATOM 4127 C CA . ASN A 1 528 ? -5.912 -5.859 24.164 1.00 21.17 528 ASN A CA 1
ATOM 4128 C C . ASN A 1 528 ? -5.217 -4.616 23.600 1.00 20.24 528 ASN A C 1
ATOM 4129 O O . ASN A 1 528 ? -5.780 -3.963 22.691 1.00 20.28 528 ASN A O 1
ATOM 4134 N N . TYR A 1 529 ? -4.012 -4.326 24.103 1.00 19.11 529 TYR A N 1
ATOM 4135 C CA . TYR A 1 529 ? -3.022 -3.433 23.443 1.00 18.26 529 TYR A CA 1
ATOM 4136 C C . TYR A 1 529 ? -2.557 -4.126 22.159 1.00 17.79 529 TYR A C 1
ATOM 4137 O O . TYR A 1 529 ? -2.121 -5.296 22.244 1.00 17.90 529 TYR A O 1
ATOM 4146 N N . ALA A 1 530 ? -2.671 -3.432 21.019 1.00 17.21 530 ALA A N 1
ATOM 4147 C CA . ALA A 1 530 ? -2.459 -3.977 19.655 1.00 16.95 530 ALA A CA 1
ATOM 4148 C C . ALA A 1 530 ? -1.142 -3.466 19.058 1.00 16.57 530 ALA A C 1
ATOM 4149 O O . ALA A 1 530 ? -0.873 -3.793 17.895 1.00 16.52 530 ALA A O 1
ATOM 4151 N N . GLY A 1 531 ? -0.355 -2.708 19.826 1.00 16.51 531 GLY A N 1
ATOM 4152 C CA . GLY A 1 531 ? 0.873 -2.035 19.357 1.00 16.46 531 GLY A CA 1
ATOM 4153 C C . GLY A 1 531 ? 2.077 -2.960 19.245 1.00 16.12 531 GLY A C 1
ATOM 4154 O O . GLY A 1 531 ? 3.015 -2.579 18.542 1.00 16.42 531 GLY A O 1
ATOM 4155 N N . GLY A 1 532 ? 2.066 -4.117 19.913 1.00 16.24 532 GLY A N 1
ATOM 4156 C CA . GLY A 1 532 ? 3.194 -5.071 19.959 1.00 16.11 532 GLY A CA 1
ATOM 4157 C C . GLY A 1 532 ? 3.955 -4.984 21.274 1.00 16.15 532 GLY A C 1
ATOM 4158 O O . GLY A 1 532 ? 3.891 -3.925 21.921 1.00 15.96 532 GLY A O 1
ATOM 4159 N N . GLU A 1 533 ? 4.688 -6.042 21.641 1.00 16.62 533 GLU A N 1
ATOM 4160 C CA . GLU A 1 533 ? 5.461 -6.136 22.915 1.00 16.86 533 GLU A CA 1
ATOM 4161 C C . GLU A 1 533 ? 6.469 -4.984 23.040 1.00 17.11 533 GLU A C 1
ATOM 4162 O O . GLU A 1 533 ? 6.631 -4.486 24.156 1.00 17.46 533 GLU A O 1
ATOM 4168 N N . TYR A 1 534 ? 7.136 -4.580 21.959 1.00 17.49 534 TYR A N 1
ATOM 4169 C CA . TYR A 1 534 ? 8.243 -3.592 22.027 1.00 18.68 534 TYR A CA 1
ATOM 4170 C C . TYR A 1 534 ? 7.669 -2.203 22.299 1.00 17.62 534 TYR A C 1
ATOM 4171 O O . TYR A 1 534 ? 8.075 -1.558 23.259 1.00 17.04 534 TYR A O 1
ATOM 4180 N N . PRO A 1 535 ? 6.720 -1.675 21.496 1.00 17.72 535 PRO A N 1
ATOM 4181 C CA . PRO A 1 535 ? 6.124 -0.371 21.790 1.00 18.00 535 PRO A CA 1
ATOM 4182 C C . PRO A 1 535 ? 5.421 -0.334 23.156 1.00 18.07 535 PRO A C 1
ATOM 4183 O O . PRO A 1 535 ? 5.455 0.704 23.772 1.00 17.98 535 PRO A O 1
ATOM 4187 N N . TYR A 1 536 ? 4.818 -1.450 23.583 1.00 18.16 536 TYR A N 1
ATOM 4188 C CA . TYR A 1 536 ? 4.164 -1.594 24.912 1.00 18.83 536 TYR A CA 1
ATOM 4189 C C . TYR A 1 536 ? 5.219 -1.372 26.002 1.00 19.38 536 TYR A C 1
ATOM 4190 O O . TYR A 1 536 ? 5.006 -0.530 26.897 1.00 19.07 536 TYR A O 1
ATOM 4199 N N . SER A 1 537 ? 6.337 -2.096 25.916 1.00 19.94 537 SER A N 1
ATOM 4200 C CA . SER A 1 537 ? 7.463 -2.007 26.877 1.00 20.98 537 SER A CA 1
ATOM 4201 C C . SER A 1 537 ? 7.908 -0.548 27.012 1.00 21.67 537 SER A C 1
ATOM 4202 O O . SER A 1 537 ? 8.147 -0.114 28.147 1.00 22.29 537 SER A O 1
ATOM 4205 N N . LYS A 1 538 ? 7.987 0.182 25.897 1.00 22.42 538 LYS A N 1
ATOM 4206 C CA . LYS A 1 538 ? 8.455 1.596 25.861 1.00 22.68 538 LYS A CA 1
ATOM 4207 C C . LYS A 1 538 ? 7.426 2.495 26.559 1.00 21.43 538 LYS A C 1
ATOM 4208 O O . LYS A 1 538 ? 7.848 3.336 27.370 1.00 20.56 538 LYS A O 1
ATOM 4214 N N . GLU A 1 539 ? 6.135 2.315 26.257 1.00 21.04 539 GLU A N 1
ATOM 4215 C CA . GLU A 1 539 ? 5.009 3.073 26.869 1.00 20.89 539 GLU A CA 1
ATOM 4216 C C . GLU A 1 539 ? 5.108 2.976 28.395 1.00 19.78 539 GLU A C 1
ATOM 4217 O O . GLU A 1 539 ? 5.199 4.025 29.049 1.00 19.10 539 GLU A O 1
ATOM 4223 N N . ILE A 1 540 ? 5.097 1.755 28.932 1.00 19.01 540 ILE A N 1
ATOM 4224 C CA . ILE A 1 540 ? 5.075 1.512 30.404 1.00 19.17 540 ILE A CA 1
ATOM 4225 C C . ILE A 1 540 ? 6.395 2.003 31.012 1.00 19.33 540 ILE A C 1
ATOM 4226 O O . ILE A 1 540 ? 6.362 2.523 32.128 1.00 19.22 540 ILE A O 1
ATOM 4231 N N . ARG A 1 541 ? 7.512 1.889 30.295 1.00 20.12 541 ARG A N 1
ATOM 4232 C CA . ARG A 1 541 ? 8.850 2.241 30.842 1.00 20.74 541 ARG A CA 1
ATOM 4233 C C . ARG A 1 541 ? 8.982 3.756 31.023 1.00 20.79 541 ARG A C 1
ATOM 4234 O O . ARG A 1 541 ? 9.567 4.172 32.037 1.00 21.34 541 ARG A O 1
ATOM 4242 N N . ALA A 1 542 ? 8.434 4.535 30.093 1.00 20.86 542 ALA A N 1
ATOM 4243 C CA . ALA A 1 542 ? 8.377 6.013 30.139 1.00 21.52 542 ALA A CA 1
ATOM 4244 C C . ALA A 1 542 ? 7.914 6.515 31.516 1.00 22.26 542 ALA A C 1
ATOM 4245 O O . ALA A 1 542 ? 8.446 7.552 31.943 1.00 24.16 542 ALA A O 1
ATOM 4247 N N . VAL A 1 543 ? 6.973 5.837 32.189 1.00 21.92 543 VAL A N 1
ATOM 4248 C CA . VAL A 1 543 ? 6.261 6.415 33.372 1.00 22.58 543 VAL A CA 1
ATOM 4249 C C . VAL A 1 543 ? 7.058 6.202 34.664 1.00 22.70 543 VAL A C 1
ATOM 4250 O O . VAL A 1 543 ? 6.686 6.843 35.657 1.00 22.89 543 VAL A O 1
ATOM 4254 N N . LEU A 1 544 ? 8.076 5.336 34.678 1.00 23.30 544 LEU A N 1
ATOM 4255 C CA . LEU A 1 544 ? 8.992 5.182 35.844 1.00 23.91 544 LEU A CA 1
ATOM 4256 C C . LEU A 1 544 ? 10.225 6.052 35.617 1.00 25.12 544 LEU A C 1
ATOM 4257 O O . LEU A 1 544 ? 10.603 6.272 34.468 1.00 25.72 544 LEU A O 1
ATOM 4262 N N . PRO A 1 545 ? 10.890 6.583 36.674 1.00 26.05 545 PRO A N 1
ATOM 4263 C CA . PRO A 1 545 ? 10.456 6.426 38.065 1.00 26.57 545 PRO A CA 1
ATOM 4264 C C . PRO A 1 545 ? 9.553 7.535 38.637 1.00 27.47 545 PRO A C 1
ATOM 4265 O O . PRO A 1 545 ? 9.332 7.531 39.843 1.00 28.59 545 PRO A O 1
ATOM 4269 N N . ASN A 1 546 ? 9.036 8.426 37.783 1.00 27.51 546 ASN A N 1
ATOM 4270 C CA . ASN A 1 546 ? 8.300 9.654 38.197 1.00 27.36 546 ASN A CA 1
ATOM 4271 C C . ASN A 1 546 ? 6.809 9.368 38.417 1.00 25.59 546 ASN A C 1
ATOM 4272 O O . ASN A 1 546 ? 6.121 10.245 38.972 1.00 25.71 546 ASN A O 1
ATOM 4277 N N . PHE A 1 547 ? 6.328 8.199 37.990 1.00 24.15 547 PHE A N 1
ATOM 4278 C CA . PHE A 1 547 ? 4.909 7.767 38.091 1.00 22.70 547 PHE A CA 1
ATOM 4279 C C . PHE A 1 547 ? 4.002 8.777 37.379 1.00 22.37 547 PHE A C 1
ATOM 4280 O O . PHE A 1 547 ? 2.970 9.166 37.941 1.00 21.37 547 PHE A O 1
ATOM 4288 N N . ASN A 1 548 ? 4.378 9.160 36.159 1.00 22.48 548 ASN A N 1
ATOM 4289 C CA . ASN A 1 548 ? 3.586 10.055 35.275 1.00 22.80 548 ASN A CA 1
ATOM 4290 C C . ASN A 1 548 ? 2.209 9.418 35.056 1.00 23.15 548 ASN A C 1
ATOM 4291 O O . ASN A 1 548 ? 2.162 8.245 34.636 1.00 23.24 548 ASN A O 1
ATOM 4296 N N . GLY A 1 549 ? 1.138 10.158 35.357 1.00 23.36 549 GLY A N 1
ATOM 4297 C CA . GLY A 1 549 ? -0.258 9.706 35.210 1.00 23.82 549 GLY A CA 1
ATOM 4298 C C . GLY A 1 549 ? -0.835 9.146 36.500 1.00 23.85 549 GLY A C 1
ATOM 4299 O O . GLY A 1 549 ? -1.978 8.678 36.457 1.00 25.01 549 GLY A O 1
ATOM 4300 N N . PHE A 1 550 ? -0.087 9.182 37.606 1.00 24.38 550 PHE A N 1
ATOM 4301 C CA . PHE A 1 550 ? -0.539 8.718 38.944 1.00 25.00 550 PHE A CA 1
ATOM 4302 C C . PHE A 1 550 ? -0.615 9.899 39.917 1.00 26.58 550 PHE A C 1
ATOM 4303 O O . PHE A 1 550 ? 0.278 10.761 39.904 1.00 27.18 550 PHE A O 1
ATOM 4311 N N . ASP A 1 551 ? -1.664 9.924 40.741 1.00 28.00 551 ASP A N 1
ATOM 4312 C CA . ASP A 1 551 ? -1.697 10.672 42.023 1.00 28.67 551 ASP A CA 1
ATOM 4313 C C . ASP A 1 551 ? -0.701 9.985 42.962 1.00 28.59 551 ASP A C 1
ATOM 4314 O O . ASP A 1 551 ? -0.823 8.767 43.150 1.00 28.33 551 ASP A O 1
ATOM 4319 N N . ILE A 1 552 ? 0.272 10.725 43.493 1.00 29.26 552 ILE A N 1
ATOM 4320 C CA . ILE A 1 552 ? 1.293 10.188 44.443 1.00 29.86 552 ILE A CA 1
ATOM 4321 C C . ILE A 1 552 ? 1.013 10.748 45.841 1.00 30.06 552 ILE A C 1
ATOM 4322 O O . ILE A 1 552 ? 0.905 11.982 45.976 1.00 30.54 552 ILE A O 1
ATOM 4327 N N . VAL A 1 553 ? 0.935 9.876 46.847 1.00 30.31 553 VAL A N 1
ATOM 4328 C CA . VAL A 1 553 ? 0.691 10.261 48.266 1.00 30.14 553 VAL A CA 1
ATOM 4329 C C . VAL A 1 553 ? 1.825 9.704 49.129 1.00 30.67 553 VAL A C 1
ATOM 4330 O O . VAL A 1 553 ? 2.009 8.478 49.132 1.00 29.14 553 VAL A O 1
ATOM 4334 N N . LYS A 1 554 ? 2.546 10.587 49.826 1.00 33.15 554 LYS A N 1
ATOM 4335 C CA . LYS A 1 554 ? 3.506 10.230 50.903 1.00 35.93 554 LYS A CA 1
ATOM 4336 C C . LYS A 1 554 ? 2.790 10.356 52.251 1.00 36.40 554 LYS A C 1
ATOM 4337 O O . LYS A 1 554 ? 3.440 10.440 53.289 1.00 39.84 554 LYS A O 1
ATOM 4343 N N . GLY B 1 18 ? 36.067 -11.405 -19.157 1.00 41.33 18 GLY B N 1
ATOM 4344 C CA . GLY B 1 18 ? 34.952 -10.429 -19.014 1.00 40.23 18 GLY B CA 1
ATOM 4345 C C . GLY B 1 18 ? 35.252 -9.348 -17.985 1.00 40.17 18 GLY B C 1
ATOM 4346 O O . GLY B 1 18 ? 35.246 -8.164 -18.367 1.00 40.94 18 GLY B O 1
ATOM 4347 N N . ASN B 1 19 ? 35.524 -9.736 -16.734 1.00 38.80 19 ASN B N 1
ATOM 4348 C CA . ASN B 1 19 ? 35.415 -8.851 -15.539 1.00 38.38 19 ASN B CA 1
ATOM 4349 C C . ASN B 1 19 ? 36.552 -7.824 -15.487 1.00 40.53 19 ASN B C 1
ATOM 4350 O O . ASN B 1 19 ? 36.299 -6.707 -14.986 1.00 41.35 19 ASN B O 1
ATOM 4355 N N . TYR B 1 20 ? 37.751 -8.173 -15.966 1.00 41.77 20 TYR B N 1
ATOM 4356 C CA . TYR B 1 20 ? 38.952 -7.294 -15.934 1.00 42.02 20 TYR B CA 1
ATOM 4357 C C . TYR B 1 20 ? 39.109 -6.568 -17.277 1.00 43.92 20 TYR B C 1
ATOM 4358 O O . TYR B 1 20 ? 40.138 -5.900 -17.464 1.00 43.49 20 TYR B O 1
ATOM 4367 N N . ALA B 1 21 ? 38.120 -6.684 -18.173 1.00 46.59 21 ALA B N 1
ATOM 4368 C CA . ALA B 1 21 ? 38.064 -5.988 -19.483 1.00 49.22 21 ALA B CA 1
ATOM 4369 C C . ALA B 1 21 ? 38.058 -4.467 -19.270 1.00 51.12 21 ALA B C 1
ATOM 4370 O O . ALA B 1 21 ? 37.764 -4.023 -18.142 1.00 51.44 21 ALA B O 1
ATOM 4372 N N . ASP B 1 22 ? 38.356 -3.708 -20.330 1.00 54.09 22 ASP B N 1
ATOM 4373 C CA . ASP B 1 22 ? 38.528 -2.229 -20.304 1.00 55.52 22 ASP B CA 1
ATOM 4374 C C . ASP B 1 22 ? 37.188 -1.525 -20.559 1.00 55.42 22 ASP B C 1
ATOM 4375 O O . ASP B 1 22 ? 37.099 -0.320 -20.244 1.00 57.74 22 ASP B O 1
ATOM 4380 N N . GLU B 1 23 ? 36.200 -2.229 -21.121 1.00 53.46 23 GLU B N 1
ATOM 4381 C CA . GLU B 1 23 ? 34.860 -1.669 -21.449 1.00 54.03 23 GLU B CA 1
ATOM 4382 C C . GLU B 1 23 ? 33.782 -2.582 -20.853 1.00 48.96 23 GLU B C 1
ATOM 4383 O O . GLU B 1 23 ? 32.969 -3.116 -21.628 1.00 47.79 23 GLU B O 1
ATOM 4389 N N . LEU B 1 24 ? 33.777 -2.744 -19.526 1.00 44.69 24 LEU B N 1
ATOM 4390 C CA . LEU B 1 24 ? 32.918 -3.723 -18.803 1.00 41.59 24 LEU B CA 1
ATOM 4391 C C . LEU B 1 24 ? 31.471 -3.223 -18.781 1.00 39.05 24 LEU B C 1
ATOM 4392 O O . LEU B 1 24 ? 31.264 -2.050 -18.428 1.00 37.76 24 LEU B O 1
ATOM 4397 N N . ASP B 1 25 ? 30.519 -4.094 -19.136 1.00 37.55 25 ASP B N 1
ATOM 4398 C CA . ASP B 1 25 ? 29.063 -3.793 -19.186 1.00 36.99 25 ASP B CA 1
ATOM 4399 C C . ASP B 1 25 ? 28.323 -4.704 -18.203 1.00 34.43 25 ASP B C 1
ATOM 4400 O O . ASP B 1 25 ? 28.188 -5.905 -18.501 1.00 33.50 25 ASP B O 1
ATOM 4405 N N . VAL B 1 26 ? 27.840 -4.136 -17.093 1.00 32.10 26 VAL B N 1
ATOM 4406 C CA . VAL B 1 26 ? 27.133 -4.875 -16.007 1.00 30.57 26 VAL B CA 1
ATOM 4407 C C . VAL B 1 26 ? 25.910 -4.077 -15.552 1.00 29.03 26 VAL B C 1
ATOM 4408 O O . VAL B 1 26 ? 25.885 -2.850 -15.755 1.00 29.18 26 VAL B O 1
ATOM 4412 N N . ASP B 1 27 ? 24.939 -4.763 -14.950 1.00 27.71 27 ASP B N 1
ATOM 4413 C CA . ASP B 1 27 ? 23.733 -4.140 -14.343 1.00 26.66 27 ASP B CA 1
ATOM 4414 C C . ASP B 1 27 ? 24.144 -3.415 -13.059 1.00 25.25 27 ASP B C 1
ATOM 4415 O O . ASP B 1 27 ? 23.646 -2.295 -12.828 1.00 24.17 27 ASP B O 1
ATOM 4420 N N . VAL B 1 28 ? 25.031 -4.033 -12.270 1.00 24.11 28 VAL B N 1
ATOM 4421 C CA . VAL B 1 28 ? 25.424 -3.563 -10.910 1.00 23.52 28 VAL B CA 1
ATOM 4422 C C . VAL B 1 28 ? 26.946 -3.590 -10.787 1.00 22.48 28 VAL B C 1
ATOM 4423 O O . VAL B 1 28 ? 27.515 -4.661 -11.008 1.00 22.47 28 VAL B O 1
ATOM 4427 N N . LEU B 1 29 ? 27.558 -2.465 -10.409 1.00 22.07 29 LEU B N 1
ATOM 4428 C CA . LEU B 1 29 ? 29.012 -2.360 -10.109 1.00 22.16 29 LEU B CA 1
ATOM 4429 C C . LEU B 1 29 ? 29.172 -2.112 -8.607 1.00 22.10 29 LEU B C 1
ATOM 4430 O O . LEU B 1 29 ? 28.761 -1.036 -8.140 1.00 21.29 29 LEU B O 1
ATOM 4435 N N . ILE B 1 30 ? 29.748 -3.079 -7.884 1.00 22.58 30 ILE B N 1
ATOM 4436 C CA . ILE B 1 30 ? 29.940 -3.016 -6.405 1.00 22.48 30 ILE B CA 1
ATOM 4437 C C . ILE B 1 30 ? 31.406 -2.700 -6.112 1.00 22.43 30 ILE B C 1
ATOM 4438 O O . ILE B 1 30 ? 32.276 -3.424 -6.617 1.00 22.46 30 ILE B O 1
ATOM 4443 N N . VAL B 1 31 ? 31.651 -1.659 -5.316 1.00 22.77 31 VAL B N 1
ATOM 4444 C CA . VAL B 1 31 ? 33.008 -1.269 -4.835 1.00 22.88 31 VAL B CA 1
ATOM 4445 C C . VAL B 1 31 ? 33.196 -1.882 -3.446 1.00 22.38 31 VAL B C 1
ATOM 4446 O O . VAL B 1 31 ? 32.376 -1.581 -2.569 1.00 22.05 31 VAL B O 1
ATOM 4450 N N . GLY B 1 32 ? 34.221 -2.724 -3.278 1.00 22.34 32 GLY B N 1
ATOM 4451 C CA . GLY B 1 32 ? 34.597 -3.330 -1.987 1.00 22.54 32 GLY B CA 1
ATOM 4452 C C . GLY B 1 32 ? 34.190 -4.788 -1.916 1.00 22.65 32 GLY B C 1
ATOM 4453 O O . GLY B 1 32 ? 33.086 -5.110 -2.386 1.00 23.19 32 GLY B O 1
ATOM 4454 N N . ALA B 1 33 ? 35.057 -5.634 -1.351 1.00 22.77 33 ALA B N 1
ATOM 4455 C CA . ALA B 1 33 ? 34.861 -7.096 -1.211 1.00 22.83 33 ALA B CA 1
ATOM 4456 C C . ALA B 1 33 ? 35.027 -7.498 0.260 1.00 22.53 33 ALA B C 1
ATOM 4457 O O . ALA B 1 33 ? 35.487 -8.625 0.524 1.00 22.14 33 ALA B O 1
ATOM 4459 N N . GLY B 1 34 ? 34.668 -6.596 1.177 1.00 22.14 34 GLY B N 1
ATOM 4460 C CA . GLY B 1 34 ? 34.394 -6.924 2.587 1.00 21.67 34 GLY B CA 1
ATOM 4461 C C . GLY B 1 34 ? 32.967 -7.416 2.742 1.00 20.56 34 GLY B C 1
ATOM 4462 O O . GLY B 1 34 ? 32.341 -7.716 1.713 1.00 20.51 34 GLY B O 1
ATOM 4463 N N . PHE B 1 35 ? 32.461 -7.480 3.975 1.00 19.78 35 PHE B N 1
ATOM 4464 C CA . PHE B 1 35 ? 31.055 -7.850 4.295 1.00 19.29 35 PHE B CA 1
ATOM 4465 C C . PHE B 1 35 ? 30.082 -7.081 3.390 1.00 18.92 35 PHE B C 1
ATOM 4466 O O . PHE B 1 35 ? 29.182 -7.702 2.793 1.00 18.99 35 PHE B O 1
ATOM 4474 N N . GLY B 1 36 ? 30.246 -5.757 3.324 1.00 18.61 36 GLY B N 1
ATOM 4475 C CA . GLY B 1 36 ? 29.389 -4.854 2.536 1.00 18.90 36 GLY B CA 1
ATOM 4476 C C . GLY B 1 36 ? 29.222 -5.358 1.116 1.00 19.38 36 GLY B C 1
ATOM 4477 O O . GLY B 1 36 ? 28.084 -5.717 0.737 1.00 19.53 36 GLY B O 1
ATOM 4478 N N . GLY B 1 37 ? 30.324 -5.418 0.368 1.00 19.87 37 GLY B N 1
ATOM 4479 C CA . GLY B 1 37 ? 30.336 -5.884 -1.029 1.00 20.61 37 GLY B CA 1
ATOM 4480 C C . GLY B 1 37 ? 29.909 -7.337 -1.147 1.00 21.30 37 GLY B C 1
ATOM 4481 O O . GLY B 1 37 ? 29.178 -7.654 -2.100 1.00 22.15 37 GLY B O 1
ATOM 4482 N N . ILE B 1 38 ? 30.347 -8.201 -0.227 1.00 21.69 38 ILE B N 1
ATOM 4483 C CA . ILE B 1 38 ? 30.090 -9.669 -0.309 1.00 22.38 38 ILE B CA 1
ATOM 4484 C C . ILE B 1 38 ? 28.580 -9.888 -0.246 1.00 23.09 38 ILE B C 1
ATOM 4485 O O . ILE B 1 38 ? 28.057 -10.611 -1.112 1.00 23.39 38 ILE B O 1
ATOM 4490 N N . TYR B 1 39 ? 27.917 -9.269 0.735 1.00 23.79 39 TYR B N 1
ATOM 4491 C CA . TYR B 1 39 ? 26.465 -9.433 0.996 1.00 23.86 39 TYR B CA 1
ATOM 4492 C C . TYR B 1 39 ? 25.665 -8.786 -0.137 1.00 23.58 39 TYR B C 1
ATOM 4493 O O . TYR B 1 39 ? 24.665 -9.388 -0.570 1.00 23.00 39 TYR B O 1
ATOM 4502 N N . SER B 1 40 ? 26.080 -7.598 -0.592 1.00 23.02 40 SER B N 1
ATOM 4503 C CA . SER B 1 40 ? 25.441 -6.880 -1.725 1.00 22.37 40 SER B CA 1
ATOM 4504 C C . SER B 1 40 ? 25.397 -7.818 -2.934 1.00 22.29 40 SER B C 1
ATOM 4505 O O . SER B 1 40 ? 24.307 -7.975 -3.505 1.00 22.40 40 SER B O 1
ATOM 4508 N N . LEU B 1 41 ? 26.535 -8.447 -3.260 1.00 22.19 41 LEU B N 1
ATOM 4509 C CA . LEU B 1 41 ? 26.694 -9.388 -4.406 1.00 22.20 41 LEU B CA 1
ATOM 4510 C C . LEU B 1 41 ? 25.792 -10.607 -4.198 1.00 21.92 41 LEU B C 1
ATOM 4511 O O . LEU B 1 41 ? 25.147 -11.033 -5.173 1.00 21.38 41 LEU B O 1
ATOM 4516 N N . TYR B 1 42 ? 25.770 -11.158 -2.984 1.00 21.99 42 TYR B N 1
ATOM 4517 C CA . TYR B 1 42 ? 24.878 -12.281 -2.615 1.00 22.52 42 TYR B CA 1
ATOM 4518 C C . TYR B 1 42 ? 23.446 -11.918 -3.013 1.00 23.01 42 TYR B C 1
ATOM 4519 O O . TYR B 1 42 ? 22.770 -12.733 -3.659 1.00 22.95 42 TYR B O 1
ATOM 4528 N N . GLU B 1 43 ? 23.015 -10.709 -2.655 1.00 24.52 43 GLU B N 1
ATOM 4529 C CA . GLU B 1 43 ? 21.626 -10.227 -2.877 1.00 26.31 43 GLU B CA 1
ATOM 4530 C C . GLU B 1 43 ? 21.397 -9.966 -4.371 1.00 26.15 43 GLU B C 1
ATOM 4531 O O . GLU B 1 43 ? 20.340 -10.384 -4.890 1.00 25.94 43 GLU B O 1
ATOM 4537 N N . MET B 1 44 ? 22.339 -9.285 -5.028 1.00 25.74 44 MET B N 1
ATOM 4538 C CA . MET B 1 44 ? 22.258 -8.950 -6.473 1.00 25.85 44 MET B CA 1
ATOM 4539 C C . MET B 1 44 ? 22.033 -10.232 -7.284 1.00 26.60 44 MET B C 1
ATOM 4540 O O . MET B 1 44 ? 21.196 -10.203 -8.203 1.00 27.44 44 MET B O 1
ATOM 4545 N N . ARG B 1 45 ? 22.725 -11.319 -6.933 1.00 26.78 45 ARG B N 1
ATOM 4546 C CA . ARG B 1 45 ? 22.618 -12.630 -7.629 1.00 26.83 45 ARG B CA 1
ATOM 4547 C C . ARG B 1 45 ? 21.170 -13.127 -7.572 1.00 27.55 45 ARG B C 1
ATOM 4548 O O . ARG B 1 45 ? 20.653 -13.566 -8.619 1.00 27.88 45 ARG B O 1
ATOM 4556 N N . LYS B 1 46 ? 20.536 -13.051 -6.401 1.00 28.41 46 LYS B N 1
ATOM 4557 C CA . LYS B 1 46 ? 19.135 -13.506 -6.192 1.00 28.64 46 LYS B CA 1
ATOM 4558 C C . LYS B 1 46 ? 18.197 -12.761 -7.156 1.00 27.53 46 LYS B C 1
ATOM 4559 O O . LYS B 1 46 ? 17.223 -13.385 -7.609 1.00 27.46 46 LYS B O 1
ATOM 4565 N N . LEU B 1 47 ? 18.502 -11.502 -7.497 1.00 26.95 47 LEU B N 1
ATOM 4566 C CA . LEU B 1 47 ? 17.734 -10.678 -8.478 1.00 26.65 47 LEU B CA 1
ATOM 4567 C C . LEU B 1 47 ? 18.062 -11.103 -9.917 1.00 26.00 47 LEU B C 1
ATOM 4568 O O . LEU B 1 47 ? 17.436 -10.562 -10.842 1.00 25.02 47 LEU B O 1
ATOM 4573 N N . GLY B 1 48 ? 19.040 -11.989 -10.104 1.00 26.75 48 GLY B N 1
ATOM 4574 C CA . GLY B 1 48 ? 19.506 -12.439 -11.428 1.00 27.42 48 GLY B CA 1
ATOM 4575 C C . GLY B 1 48 ? 20.153 -11.319 -12.225 1.00 27.85 48 GLY B C 1
ATOM 4576 O O . GLY B 1 48 ? 20.106 -11.385 -13.463 1.00 28.36 48 GLY B O 1
ATOM 4577 N N . LEU B 1 49 ? 20.762 -10.334 -11.562 1.00 28.40 49 LEU B N 1
ATOM 4578 C CA . LEU B 1 49 ? 21.436 -9.194 -12.242 1.00 28.64 49 LEU B CA 1
ATOM 4579 C C . LEU B 1 49 ? 22.916 -9.524 -12.452 1.00 28.18 49 LEU B C 1
ATOM 4580 O O . LEU B 1 49 ? 23.487 -10.266 -11.631 1.00 27.32 49 LEU B O 1
ATOM 4585 N N . LYS B 1 50 ? 23.500 -9.000 -13.531 1.00 28.61 50 LYS B N 1
ATOM 4586 C CA . LYS B 1 50 ? 24.953 -9.089 -13.828 1.00 28.97 50 LYS B CA 1
ATOM 4587 C C . LYS B 1 50 ? 25.690 -8.098 -12.914 1.00 28.38 50 LYS B C 1
ATOM 4588 O O . LYS B 1 50 ? 25.574 -6.873 -13.147 1.00 29.54 50 LYS B O 1
ATOM 4594 N N . ALA B 1 51 ? 26.386 -8.608 -11.892 1.00 26.22 51 ALA B N 1
ATOM 4595 C CA . ALA B 1 51 ? 27.112 -7.809 -10.879 1.00 25.23 51 ALA B CA 1
ATOM 4596 C C . ALA B 1 51 ? 28.566 -8.271 -10.788 1.00 24.48 51 ALA B C 1
ATOM 4597 O O . ALA B 1 51 ? 28.800 -9.494 -10.842 1.00 24.96 51 ALA B O 1
ATOM 4599 N N . VAL B 1 52 ? 29.496 -7.322 -10.635 1.00 23.19 52 VAL B N 1
ATOM 4600 C CA . VAL B 1 52 ? 30.933 -7.589 -10.323 1.00 22.61 52 VAL B CA 1
ATOM 4601 C C . VAL B 1 52 ? 31.404 -6.603 -9.252 1.00 22.03 52 VAL B C 1
ATOM 4602 O O . VAL B 1 52 ? 30.912 -5.455 -9.227 1.00 21.13 52 VAL B O 1
ATOM 4606 N N . ILE B 1 53 ? 32.336 -7.054 -8.410 1.00 21.94 53 ILE B N 1
ATOM 4607 C CA . ILE B 1 53 ? 33.007 -6.215 -7.377 1.00 22.44 53 ILE B CA 1
ATOM 4608 C C . ILE B 1 53 ? 34.313 -5.672 -7.968 1.00 23.39 53 ILE B C 1
ATOM 4609 O O . ILE B 1 53 ? 35.113 -6.483 -8.452 1.00 22.98 53 ILE B O 1
ATOM 4614 N N . TYR B 1 54 ? 34.497 -4.351 -7.935 1.00 24.14 54 TYR B N 1
ATOM 4615 C CA . TYR B 1 54 ? 35.812 -3.675 -8.072 1.00 25.25 54 TYR B CA 1
ATOM 4616 C C . TYR B 1 54 ? 36.414 -3.521 -6.672 1.00 25.59 54 TYR B C 1
ATOM 4617 O O . TYR B 1 54 ? 35.934 -2.677 -5.892 1.00 27.04 54 TYR B O 1
ATOM 4626 N N . GLU B 1 55 ? 37.424 -4.337 -6.367 1.00 25.03 55 GLU B N 1
ATOM 4627 C CA . GLU B 1 55 ? 38.146 -4.349 -5.070 1.00 25.04 55 GLU B CA 1
ATOM 4628 C C . GLU B 1 55 ? 39.570 -3.831 -5.314 1.00 26.00 55 GLU B C 1
ATOM 4629 O O . GLU B 1 55 ? 40.188 -4.252 -6.316 1.00 25.67 55 GLU B O 1
ATOM 4635 N N . ALA B 1 56 ? 40.059 -2.935 -4.450 1.00 27.04 56 ALA B N 1
ATOM 4636 C CA . ALA B 1 56 ? 41.402 -2.311 -4.538 1.00 27.80 56 ALA B CA 1
ATOM 4637 C C . ALA B 1 56 ? 42.483 -3.387 -4.379 1.00 29.26 56 ALA B C 1
ATOM 4638 O O . ALA B 1 56 ? 43.380 -3.459 -5.240 1.00 29.97 56 ALA B O 1
ATOM 4640 N N . GLY B 1 57 ? 42.386 -4.203 -3.325 1.00 30.32 57 GLY B N 1
ATOM 4641 C CA . GLY B 1 57 ? 43.330 -5.298 -3.026 1.00 31.97 57 GLY B CA 1
ATOM 4642 C C . GLY B 1 57 ? 43.057 -6.545 -3.854 1.00 33.79 57 GLY B C 1
ATOM 4643 O O . GLY B 1 57 ? 42.252 -6.461 -4.809 1.00 33.34 57 GLY B O 1
ATOM 4644 N N . ASN B 1 58 ? 43.714 -7.661 -3.511 1.00 35.90 58 ASN B N 1
ATOM 4645 C CA . ASN B 1 58 ? 43.794 -8.888 -4.353 1.00 36.77 58 ASN B CA 1
ATOM 4646 C C . ASN B 1 58 ? 43.210 -10.104 -3.622 1.00 36.32 58 ASN B C 1
ATOM 4647 O O . ASN B 1 58 ? 43.525 -11.232 -4.036 1.00 37.76 58 ASN B O 1
ATOM 4652 N N . ASP B 1 59 ? 42.378 -9.892 -2.599 1.00 35.08 59 ASP B N 1
ATOM 4653 C CA . ASP B 1 59 ? 41.576 -10.964 -1.948 1.00 33.52 59 ASP B CA 1
ATOM 4654 C C . ASP B 1 59 ? 40.319 -10.326 -1.341 1.00 32.74 59 ASP B C 1
ATOM 4655 O O . ASP B 1 59 ? 40.274 -9.078 -1.249 1.00 31.58 59 ASP B O 1
ATOM 4660 N N . ILE B 1 60 ? 39.337 -11.155 -0.968 1.00 32.03 60 ILE B N 1
ATOM 4661 C CA . ILE B 1 60 ? 38.063 -10.726 -0.314 1.00 31.84 60 ILE B CA 1
ATOM 4662 C C . ILE B 1 60 ? 38.298 -10.652 1.199 1.00 31.94 60 ILE B C 1
ATOM 4663 O O . ILE B 1 60 ? 39.145 -11.414 1.687 1.00 32.83 60 ILE B O 1
ATOM 4668 N N . GLY B 1 61 ? 37.583 -9.760 1.897 1.00 31.89 61 GLY B N 1
ATOM 4669 C CA . GLY B 1 61 ? 37.607 -9.649 3.369 1.00 31.51 61 GLY B CA 1
ATOM 4670 C C . GLY B 1 61 ? 37.749 -8.220 3.875 1.00 31.46 61 GLY B C 1
ATOM 4671 O O . GLY B 1 61 ? 37.608 -8.028 5.093 1.00 31.41 61 GLY B O 1
ATOM 4672 N N . GLY B 1 62 ? 38.049 -7.254 3.002 1.00 32.79 62 GLY B N 1
ATOM 4673 C CA . GLY B 1 62 ? 38.095 -5.818 3.346 1.00 34.15 62 GLY B CA 1
ATOM 4674 C C . GLY B 1 62 ? 39.158 -5.490 4.386 1.00 35.22 62 GLY B C 1
ATOM 4675 O O . GLY B 1 62 ? 40.317 -5.899 4.191 1.00 34.29 62 GLY B O 1
ATOM 4676 N N . THR B 1 63 ? 38.780 -4.779 5.458 1.00 37.58 63 THR B N 1
ATOM 4677 C CA . THR B 1 63 ? 39.688 -4.311 6.545 1.00 39.71 63 THR B CA 1
ATOM 4678 C C . THR B 1 63 ? 40.598 -5.454 7.010 1.00 40.30 63 THR B C 1
ATOM 4679 O O . THR B 1 63 ? 41.782 -5.178 7.298 1.00 41.92 63 THR B O 1
ATOM 4683 N N . TRP B 1 64 ? 40.071 -6.682 7.059 1.00 39.06 64 TRP B N 1
ATOM 4684 C CA . TRP B 1 64 ? 40.771 -7.876 7.600 1.00 39.65 64 TRP B CA 1
ATOM 4685 C C . TRP B 1 64 ? 41.817 -8.399 6.612 1.00 41.51 64 TRP B C 1
ATOM 4686 O O . TRP B 1 64 ? 42.522 -9.351 6.986 1.00 40.77 64 TRP B O 1
ATOM 4697 N N . ARG B 1 65 ? 41.912 -7.818 5.411 1.00 44.18 65 ARG B N 1
ATOM 4698 C CA . ARG B 1 65 ? 43.013 -8.111 4.455 1.00 48.96 65 ARG B CA 1
ATOM 4699 C C . ARG B 1 65 ? 44.102 -7.043 4.592 1.00 50.82 65 ARG B C 1
ATOM 4700 O O . ARG B 1 65 ? 45.280 -7.426 4.636 1.00 51.50 65 ARG B O 1
ATOM 4708 N N . TRP B 1 66 ? 43.723 -5.763 4.672 1.00 55.77 66 TRP B N 1
ATOM 4709 C CA . TRP B 1 66 ? 44.648 -4.609 4.493 1.00 59.39 66 TRP B CA 1
ATOM 4710 C C . TRP B 1 66 ? 44.996 -3.987 5.854 1.00 58.26 66 TRP B C 1
ATOM 4711 O O . TRP B 1 66 ? 46.197 -3.833 6.134 1.00 58.90 66 TRP B O 1
ATOM 4722 N N . ASN B 1 67 ? 43.997 -3.665 6.680 1.00 58.38 67 ASN B N 1
ATOM 4723 C CA . ASN B 1 67 ? 44.204 -2.967 7.980 1.00 59.71 67 ASN B CA 1
ATOM 4724 C C . ASN B 1 67 ? 44.433 -4.026 9.068 1.00 57.65 67 ASN B C 1
ATOM 4725 O O . ASN B 1 67 ? 43.533 -4.218 9.916 1.00 58.65 67 ASN B O 1
ATOM 4730 N N . CYS B 1 68 ? 45.602 -4.679 9.047 1.00 55.46 68 CYS B N 1
ATOM 4731 C CA . CYS B 1 68 ? 45.960 -5.794 9.966 1.00 51.96 68 CYS B CA 1
ATOM 4732 C C . CYS B 1 68 ? 47.370 -5.613 10.537 1.00 47.00 68 CYS B C 1
ATOM 4733 O O . CYS B 1 68 ? 48.336 -6.184 9.997 1.00 48.57 68 CYS B O 1
ATOM 4736 N N . TYR B 1 69 ? 47.420 -4.860 11.636 1.00 41.96 69 TYR B N 1
ATOM 4737 C CA . TYR B 1 69 ? 48.587 -4.548 12.500 1.00 38.19 69 TYR B CA 1
ATOM 4738 C C . TYR B 1 69 ? 48.721 -5.633 13.567 1.00 36.39 69 TYR B C 1
ATOM 4739 O O . TYR B 1 69 ? 47.893 -6.541 13.631 1.00 35.66 69 TYR B O 1
ATOM 4748 N N . PRO B 1 70 ? 49.755 -5.579 14.440 1.00 34.28 70 PRO B N 1
ATOM 4749 C CA . PRO B 1 70 ? 49.947 -6.595 15.477 1.00 33.09 70 PRO B CA 1
ATOM 4750 C C . PRO B 1 70 ? 48.860 -6.577 16.560 1.00 31.03 70 PRO B C 1
ATOM 4751 O O . PRO B 1 70 ? 48.626 -5.533 17.133 1.00 30.70 70 PRO B O 1
ATOM 4755 N N . GLY B 1 71 ? 48.248 -7.736 16.818 1.00 29.70 71 GLY B N 1
ATOM 4756 C CA . GLY B 1 71 ? 47.183 -7.908 17.824 1.00 29.45 71 GLY B CA 1
ATOM 4757 C C . GLY B 1 71 ? 45.832 -7.415 17.326 1.00 29.24 71 GLY B C 1
ATOM 4758 O O . GLY B 1 71 ? 44.936 -7.202 18.173 1.00 29.26 71 GLY B O 1
ATOM 4759 N N . ALA B 1 72 ? 45.676 -7.237 16.010 1.00 28.26 72 ALA B N 1
ATOM 4760 C CA . ALA B 1 72 ? 44.401 -6.838 15.372 1.00 27.87 72 ALA B CA 1
ATOM 4761 C C . ALA B 1 72 ? 43.379 -7.964 15.563 1.00 28.06 72 ALA B C 1
ATOM 4762 O O . ALA B 1 72 ? 43.746 -9.143 15.382 1.00 27.31 72 ALA B O 1
ATOM 4764 N N . GLY B 1 73 ? 42.146 -7.615 15.937 1.00 28.46 73 GLY B N 1
ATOM 4765 C CA . GLY B 1 73 ? 41.070 -8.596 16.178 1.00 29.11 73 GLY B CA 1
ATOM 4766 C C . GLY B 1 73 ? 39.706 -7.945 16.317 1.00 29.75 73 GLY B C 1
ATOM 4767 O O . GLY B 1 73 ? 39.641 -6.696 16.387 1.00 28.52 73 GLY B O 1
ATOM 4768 N N . VAL B 1 74 ? 38.657 -8.775 16.355 1.00 30.57 74 VAL B N 1
ATOM 4769 C CA . VAL B 1 74 ? 37.239 -8.346 16.529 1.00 31.12 74 VAL B CA 1
ATOM 4770 C C . VAL B 1 74 ? 37.028 -7.975 17.996 1.00 31.55 74 VAL B C 1
ATOM 4771 O O . VAL B 1 74 ? 37.736 -8.537 18.852 1.00 33.05 74 VAL B O 1
ATOM 4775 N N . ASP B 1 75 ? 36.088 -7.064 18.253 1.00 31.65 75 ASP B N 1
ATOM 4776 C CA . ASP B 1 75 ? 35.566 -6.716 19.599 1.00 31.38 75 ASP B CA 1
ATOM 4777 C C . ASP B 1 75 ? 34.078 -7.097 19.665 1.00 28.79 75 ASP B C 1
ATOM 4778 O O . ASP B 1 75 ? 33.462 -6.913 20.732 1.00 29.33 75 ASP B O 1
ATOM 4783 N N . SER B 1 76 ? 33.531 -7.627 18.566 1.00 26.35 76 SER B N 1
ATOM 4784 C CA . SER B 1 76 ? 32.231 -8.345 18.491 1.00 24.95 76 SER B CA 1
ATOM 4785 C C . SER B 1 76 ? 32.444 -9.822 18.843 1.00 24.31 76 SER B C 1
ATOM 4786 O O . SER B 1 76 ? 33.387 -10.426 18.291 1.00 24.03 76 SER B O 1
ATOM 4789 N N . GLU B 1 77 ? 31.584 -10.388 19.695 1.00 23.28 77 GLU B N 1
ATOM 4790 C CA . GLU B 1 77 ? 31.699 -11.784 20.194 1.00 23.36 77 GLU B CA 1
ATOM 4791 C C . GLU B 1 77 ? 30.917 -12.732 19.281 1.00 23.12 77 GLU B C 1
ATOM 4792 O O . GLU B 1 77 ? 29.781 -12.394 18.913 1.00 23.74 77 GLU B O 1
ATOM 4798 N N . VAL B 1 78 ? 31.494 -13.893 18.968 1.00 22.70 78 VAL B N 1
ATOM 4799 C CA . VAL B 1 78 ? 30.830 -14.990 18.199 1.00 22.56 78 VAL B CA 1
ATOM 4800 C C . VAL B 1 78 ? 29.457 -15.256 18.808 1.00 22.36 78 VAL B C 1
ATOM 4801 O O . VAL B 1 78 ? 29.341 -15.315 20.029 1.00 22.02 78 VAL B O 1
ATOM 4805 N N . PRO B 1 79 ? 28.381 -15.461 18.007 1.00 22.78 79 PRO B N 1
ATOM 4806 C CA . PRO B 1 79 ? 28.418 -15.386 16.544 1.00 22.84 79 PRO B CA 1
ATOM 4807 C C . PRO B 1 79 ? 27.884 -14.077 15.937 1.00 22.37 79 PRO B C 1
ATOM 4808 O O . PRO B 1 79 ? 27.298 -14.127 14.875 1.00 21.96 79 PRO B O 1
ATOM 4812 N N . GLU B 1 80 ? 28.093 -12.946 16.614 1.00 22.15 80 GLU B N 1
ATOM 4813 C CA . GLU B 1 80 ? 27.559 -11.625 16.191 1.00 22.41 80 GLU B CA 1
ATOM 4814 C C . GLU B 1 80 ? 28.255 -11.177 14.907 1.00 22.94 80 GLU B C 1
ATOM 4815 O O . GLU B 1 80 ? 27.569 -10.622 14.030 1.00 23.49 80 GLU B O 1
ATOM 4821 N N . TYR B 1 81 ? 29.573 -11.380 14.829 1.00 23.39 81 TYR B N 1
ATOM 4822 C CA . TYR B 1 81 ? 30.445 -10.822 13.768 1.00 23.26 81 TYR B CA 1
ATOM 4823 C C . TYR B 1 81 ? 30.603 -11.833 12.631 1.00 23.00 81 TYR B C 1
ATOM 4824 O O . TYR B 1 81 ? 31.714 -12.370 12.444 1.00 24.38 81 TYR B O 1
ATOM 4833 N N . GLN B 1 82 ? 29.522 -12.065 11.885 1.00 21.96 82 GLN B N 1
ATOM 4834 C CA . GLN B 1 82 ? 29.512 -12.921 10.672 1.00 20.97 82 GLN B CA 1
ATOM 4835 C C . GLN B 1 82 ? 28.180 -12.734 9.940 1.00 21.11 82 GLN B C 1
ATOM 4836 O O . GLN B 1 82 ? 27.243 -12.159 10.532 1.00 20.46 82 GLN B O 1
ATOM 4842 N N . LEU B 1 83 ? 28.126 -13.176 8.683 1.00 21.67 83 LEU B N 1
ATOM 4843 C CA . LEU B 1 83 ? 26.917 -13.095 7.826 1.00 21.64 83 LEU B CA 1
ATOM 4844 C C . LEU B 1 83 ? 25.903 -14.131 8.311 1.00 21.79 83 LEU B C 1
ATOM 4845 O O . LEU B 1 83 ? 26.325 -15.235 8.718 1.00 22.30 83 LEU B O 1
ATOM 4850 N N . SER B 1 84 ? 24.620 -13.773 8.254 1.00 21.49 84 SER B N 1
ATOM 4851 C CA . SER B 1 84 ? 23.472 -14.620 8.656 1.00 21.45 84 SER B CA 1
ATOM 4852 C C . SER B 1 84 ? 23.101 -15.593 7.533 1.00 21.63 84 SER B C 1
ATOM 4853 O O . SER B 1 84 ? 22.163 -16.366 7.732 1.00 21.17 84 SER B O 1
ATOM 4856 N N . ILE B 1 85 ? 23.818 -15.571 6.405 1.00 22.79 85 ILE B N 1
ATOM 4857 C CA . ILE B 1 85 ? 23.537 -16.463 5.241 1.00 23.64 85 ILE B CA 1
ATOM 4858 C C . ILE B 1 85 ? 23.788 -17.899 5.686 1.00 24.01 85 ILE B C 1
ATOM 4859 O O . ILE B 1 85 ? 24.926 -18.271 5.949 1.00 23.65 85 ILE B O 1
ATOM 4864 N N . PRO B 1 86 ? 22.741 -18.748 5.795 1.00 25.54 86 PRO B N 1
ATOM 4865 C CA . PRO B 1 86 ? 22.868 -20.041 6.475 1.00 26.09 86 PRO B CA 1
ATOM 4866 C C . PRO B 1 86 ? 23.937 -20.970 5.876 1.00 26.35 86 PRO B C 1
ATOM 4867 O O . PRO B 1 86 ? 24.644 -21.591 6.634 1.00 26.71 86 PRO B O 1
ATOM 4871 N N . GLU B 1 87 ? 24.046 -21.029 4.550 1.00 27.18 87 GLU B N 1
ATOM 4872 C CA . GLU B 1 87 ? 25.046 -21.889 3.859 1.00 29.12 87 GLU B CA 1
ATOM 4873 C C . GLU B 1 87 ? 26.474 -21.507 4.299 1.00 28.36 87 GLU B C 1
ATOM 4874 O O . GLU B 1 87 ? 27.344 -22.394 4.230 1.00 28.52 87 GLU B O 1
ATOM 4880 N N . THR B 1 88 ? 26.711 -20.271 4.768 1.00 27.51 88 THR B N 1
ATOM 4881 C CA . THR B 1 88 ? 28.057 -19.773 5.177 1.00 27.41 88 THR B CA 1
ATOM 4882 C C . THR B 1 88 ? 28.421 -20.216 6.600 1.00 27.35 88 THR B C 1
ATOM 4883 O O . THR B 1 88 ? 29.628 -20.377 6.857 1.00 27.99 88 THR B O 1
ATOM 4887 N N . TRP B 1 89 ? 27.451 -20.364 7.508 1.00 27.07 89 TRP B N 1
ATOM 4888 C CA . TRP B 1 89 ? 27.732 -20.758 8.916 1.00 26.48 89 TRP B CA 1
ATOM 4889 C C . TRP B 1 89 ? 27.350 -22.222 9.158 1.00 27.12 89 TRP B C 1
ATOM 4890 O O . TRP B 1 89 ? 27.675 -22.733 10.246 1.00 27.29 89 TRP B O 1
ATOM 4901 N N . LYS B 1 90 ? 26.730 -22.883 8.176 1.00 27.94 90 LYS B N 1
ATOM 4902 C CA . LYS B 1 90 ? 26.276 -24.294 8.297 1.00 29.07 90 LYS B CA 1
ATOM 4903 C C . LYS B 1 90 ? 27.431 -25.143 8.840 1.00 28.50 90 LYS B C 1
ATOM 4904 O O . LYS B 1 90 ? 27.230 -25.775 9.895 1.00 28.45 90 LYS B O 1
ATOM 4910 N N . ASP B 1 91 ? 28.595 -25.111 8.174 1.00 28.09 91 ASP B N 1
ATOM 4911 C CA . ASP B 1 91 ? 29.766 -25.983 8.469 1.00 27.38 91 ASP B CA 1
ATOM 4912 C C . ASP B 1 91 ? 30.971 -25.143 8.911 1.00 26.28 91 ASP B C 1
ATOM 4913 O O . ASP B 1 91 ? 32.104 -25.628 8.758 1.00 27.33 91 ASP B O 1
ATOM 4918 N N . TRP B 1 92 ? 30.748 -23.940 9.445 1.00 25.01 92 TRP B N 1
ATOM 4919 C CA . TRP B 1 92 ? 31.816 -23.071 10.011 1.00 23.03 92 TRP B CA 1
ATOM 4920 C C . TRP B 1 92 ? 31.719 -23.025 11.537 1.00 22.83 92 TRP B C 1
ATOM 4921 O O . TRP B 1 92 ? 30.604 -22.805 12.049 1.00 22.31 92 TRP B O 1
ATOM 4932 N N . THR B 1 93 ? 32.855 -23.181 12.221 1.00 22.66 93 THR B N 1
ATOM 4933 C CA . THR B 1 93 ? 33.012 -22.945 13.679 1.00 23.38 93 THR B CA 1
ATOM 4934 C C . THR B 1 93 ? 34.267 -22.102 13.899 1.00 23.34 93 THR B C 1
ATOM 4935 O O . THR B 1 93 ? 35.105 -22.071 12.998 1.00 23.27 93 THR B O 1
ATOM 4939 N N . TRP B 1 94 ? 34.357 -21.425 15.043 1.00 24.47 94 TRP B N 1
ATOM 4940 C CA . TRP B 1 94 ? 35.543 -20.651 15.490 1.00 25.66 94 TRP B CA 1
ATOM 4941 C C . TRP B 1 94 ? 36.246 -21.426 16.607 1.00 27.21 94 TRP B C 1
ATOM 4942 O O . TRP B 1 94 ? 35.592 -22.291 17.220 1.00 28.58 94 TRP B O 1
ATOM 4953 N N . SER B 1 95 ? 37.515 -21.106 16.866 1.00 27.60 95 SER B N 1
ATOM 4954 C CA . SER B 1 95 ? 38.344 -21.685 17.956 1.00 28.95 95 SER B CA 1
ATOM 4955 C C . SER B 1 95 ? 38.184 -20.851 19.229 1.00 28.90 95 SER B C 1
ATOM 4956 O O . SER B 1 95 ? 38.346 -21.416 20.326 1.00 28.80 95 SER B O 1
ATOM 4959 N N . THR B 1 96 ? 37.887 -19.558 19.073 1.00 29.36 96 THR B N 1
ATOM 4960 C CA . THR B 1 96 ? 37.701 -18.573 20.173 1.00 29.26 96 THR B CA 1
ATOM 4961 C C . THR B 1 96 ? 36.401 -17.791 19.928 1.00 28.67 96 THR B C 1
ATOM 4962 O O . THR B 1 96 ? 35.855 -17.908 18.812 1.00 28.25 96 THR B O 1
ATOM 4966 N N . ASN B 1 97 ? 35.945 -17.024 20.928 1.00 28.09 97 ASN B N 1
ATOM 4967 C CA . ASN B 1 97 ? 34.727 -16.165 20.869 1.00 27.85 97 ASN B CA 1
ATOM 4968 C C . ASN B 1 97 ? 35.095 -14.750 20.393 1.00 27.80 97 ASN B C 1
ATOM 4969 O O . ASN B 1 97 ? 34.168 -13.994 20.049 1.00 27.75 97 ASN B O 1
ATOM 4974 N N . TYR B 1 98 ? 36.386 -14.403 20.365 1.00 28.22 98 TYR B N 1
ATOM 4975 C CA . TYR B 1 98 ? 36.911 -13.103 19.864 1.00 28.54 98 TYR B CA 1
ATOM 4976 C C . TYR B 1 98 ? 38.036 -13.375 18.872 1.00 28.46 98 TYR B C 1
ATOM 4977 O O . TYR B 1 98 ? 39.204 -13.161 19.183 1.00 27.78 98 TYR B O 1
ATOM 4986 N N . PRO B 1 99 ? 37.717 -13.860 17.650 1.00 28.43 99 PRO B N 1
ATOM 4987 C CA . PRO B 1 99 ? 38.739 -14.214 16.666 1.00 28.44 99 PRO B CA 1
ATOM 4988 C C . PRO B 1 99 ? 39.648 -13.044 16.256 1.00 29.02 99 PRO B C 1
ATOM 4989 O O . PRO B 1 99 ? 39.235 -11.898 16.343 1.00 28.43 99 PRO B O 1
ATOM 4993 N N . ASN B 1 100 ? 40.871 -13.378 15.835 1.00 29.51 100 ASN B N 1
ATOM 4994 C CA . ASN B 1 100 ? 41.889 -12.426 15.312 1.00 30.89 100 ASN B CA 1
ATOM 4995 C C . ASN B 1 100 ? 41.750 -12.345 13.784 1.00 32.20 100 ASN B C 1
ATOM 4996 O O . ASN B 1 100 ? 40.959 -13.129 13.208 1.00 30.63 100 ASN B O 1
ATOM 5001 N N . TYR B 1 101 ? 42.526 -11.462 13.152 1.00 33.53 101 TYR B N 1
ATOM 5002 C CA . TYR B 1 101 ? 42.428 -11.147 11.705 1.00 34.46 101 TYR B CA 1
ATOM 5003 C C . TYR B 1 101 ? 42.720 -12.402 10.873 1.00 34.98 101 TYR B C 1
ATOM 5004 O O . TYR B 1 101 ? 42.212 -12.473 9.738 1.00 35.22 101 TYR B O 1
ATOM 5013 N N . GLU B 1 102 ? 43.480 -13.359 11.417 1.00 35.85 102 GLU B N 1
ATOM 5014 C CA . GLU B 1 102 ? 43.839 -14.624 10.716 1.00 37.25 102 GLU B CA 1
ATOM 5015 C C . GLU B 1 102 ? 42.623 -15.555 10.711 1.00 34.35 102 GLU B C 1
ATOM 5016 O O . GLU B 1 102 ? 42.338 -16.142 9.659 1.00 32.63 102 GLU B O 1
ATOM 5022 N N . ASP B 1 103 ? 41.920 -15.656 11.841 1.00 34.13 103 ASP B N 1
ATOM 5023 C CA . ASP B 1 103 ? 40.691 -16.481 11.980 1.00 32.46 103 ASP B CA 1
ATOM 5024 C C . ASP B 1 103 ? 39.630 -15.936 11.016 1.00 30.14 103 ASP B C 1
ATOM 5025 O O . ASP B 1 103 ? 38.885 -16.745 10.437 1.00 29.55 103 ASP B O 1
ATOM 5030 N N . LEU B 1 104 ? 39.588 -14.617 10.821 1.00 28.80 104 LEU B N 1
ATOM 5031 C CA . LEU B 1 104 ? 38.586 -13.953 9.943 1.00 28.88 104 LEU B CA 1
ATOM 5032 C C . LEU B 1 104 ? 38.920 -14.228 8.474 1.00 27.96 104 LEU B C 1
ATOM 5033 O O . LEU B 1 104 ? 37.976 -14.493 7.697 1.00 26.14 104 LEU B O 1
ATOM 5038 N N . ARG B 1 105 ? 40.208 -14.172 8.113 1.00 27.89 105 ARG B N 1
ATOM 5039 C CA . ARG B 1 105 ? 40.686 -14.462 6.735 1.00 27.49 105 ARG B CA 1
ATOM 5040 C C . ARG B 1 105 ? 40.276 -15.894 6.358 1.00 26.76 105 ARG B C 1
ATOM 5041 O O . ARG B 1 105 ? 39.828 -16.089 5.214 1.00 25.48 105 ARG B O 1
ATOM 5049 N N . LYS B 1 106 ? 40.372 -16.842 7.297 1.00 27.13 106 LYS B N 1
ATOM 5050 C CA . LYS B 1 106 ? 39.941 -18.253 7.095 1.00 28.50 106 LYS B CA 1
ATOM 5051 C C . LYS B 1 106 ? 38.417 -18.315 6.928 1.00 28.50 106 LYS B C 1
ATOM 5052 O O . LYS B 1 106 ? 37.964 -19.149 6.114 1.00 29.26 106 LYS B O 1
ATOM 5058 N N . TYR B 1 107 ? 37.659 -17.476 7.651 1.00 27.07 107 TYR B N 1
ATOM 5059 C CA . TYR B 1 107 ? 36.179 -17.360 7.513 1.00 26.52 107 TYR B CA 1
ATOM 5060 C C . TYR B 1 107 ? 35.831 -16.883 6.097 1.00 26.57 107 TYR B C 1
ATOM 5061 O O . TYR B 1 107 ? 34.959 -17.506 5.457 1.00 25.68 107 TYR B O 1
ATOM 5070 N N . PHE B 1 108 ? 36.485 -15.814 5.630 1.00 26.92 108 PHE B N 1
ATOM 5071 C CA . PHE B 1 108 ? 36.242 -15.200 4.296 1.00 27.33 108 PHE B CA 1
ATOM 5072 C C . PHE B 1 108 ? 36.626 -16.189 3.197 1.00 27.12 108 PHE B C 1
ATOM 5073 O O . PHE B 1 108 ? 35.907 -16.256 2.186 1.00 27.19 108 PHE B O 1
ATOM 5081 N N . ASP B 1 109 ? 37.718 -16.929 3.393 1.00 26.78 109 ASP B N 1
ATOM 5082 C CA . ASP B 1 109 ? 38.094 -18.058 2.506 1.00 27.17 109 ASP B CA 1
ATOM 5083 C C . ASP B 1 109 ? 36.916 -19.034 2.464 1.00 26.19 109 ASP B C 1
ATOM 5084 O O . ASP B 1 109 ? 36.511 -19.415 1.353 1.00 24.67 109 ASP B O 1
ATOM 5089 N N . HIS B 1 110 ? 36.366 -19.380 3.632 1.00 26.04 110 HIS B N 1
ATOM 5090 C CA . HIS B 1 110 ? 35.241 -20.341 3.773 1.00 26.26 110 HIS B CA 1
ATOM 5091 C C . HIS B 1 110 ? 34.001 -19.809 3.045 1.00 26.25 110 HIS B C 1
ATOM 5092 O O . HIS B 1 110 ? 33.353 -20.596 2.324 1.00 25.95 110 HIS B O 1
ATOM 5099 N N . VAL B 1 111 ? 33.672 -18.531 3.234 1.00 26.98 111 VAL B N 1
ATOM 5100 C CA . VAL B 1 111 ? 32.523 -17.870 2.544 1.00 27.99 111 VAL B CA 1
ATOM 5101 C C . VAL B 1 111 ? 32.718 -18.052 1.034 1.00 28.89 111 VAL B C 1
ATOM 5102 O O . VAL B 1 111 ? 31.800 -18.576 0.377 1.00 27.47 111 VAL B O 1
ATOM 5106 N N . ASP B 1 112 ? 33.888 -17.656 0.519 1.00 30.18 112 ASP B N 1
ATOM 5107 C CA . ASP B 1 112 ? 34.221 -17.722 -0.926 1.00 31.39 112 ASP B CA 1
ATOM 5108 C C . ASP B 1 112 ? 34.010 -19.151 -1.437 1.00 31.08 112 ASP B C 1
ATOM 5109 O O . ASP B 1 112 ? 33.425 -19.300 -2.521 1.00 30.29 112 ASP B O 1
ATOM 5114 N N . LYS B 1 113 ? 34.476 -20.156 -0.691 1.00 31.08 113 LYS B N 1
ATOM 5115 C CA . LYS B 1 113 ? 34.304 -21.591 -1.043 1.00 30.89 113 LYS B CA 1
ATOM 5116 C C . LYS B 1 113 ? 32.819 -21.862 -1.302 1.00 30.75 113 LYS B C 1
ATOM 5117 O O . LYS B 1 113 ? 32.492 -22.404 -2.372 1.00 31.86 113 LYS B O 1
ATOM 5123 N N . VAL B 1 114 ? 31.959 -21.459 -0.365 1.00 29.34 114 VAL B N 1
ATOM 5124 C CA . VAL B 1 114 ? 30.508 -21.810 -0.335 1.00 28.40 114 VAL B CA 1
ATOM 5125 C C . VAL B 1 114 ? 29.733 -21.007 -1.388 1.00 27.68 114 VAL B C 1
ATOM 5126 O O . VAL B 1 114 ? 28.787 -21.572 -1.949 1.00 27.31 114 VAL B O 1
ATOM 5130 N N . LEU B 1 115 ? 30.083 -19.736 -1.611 1.00 28.57 115 LEU B N 1
ATOM 5131 C CA . LEU B 1 115 ? 29.340 -18.804 -2.507 1.00 29.54 115 LEU B CA 1
ATOM 5132 C C . LEU B 1 115 ? 30.096 -18.584 -3.824 1.00 31.63 115 LEU B C 1
ATOM 5133 O O . LEU B 1 115 ? 29.443 -18.148 -4.790 1.00 32.73 115 LEU B O 1
ATOM 5138 N N . ASP B 1 116 ? 31.404 -18.871 -3.865 1.00 33.88 116 ASP B N 1
ATOM 5139 C CA . ASP B 1 116 ? 32.319 -18.553 -4.998 1.00 35.16 116 ASP B CA 1
ATOM 5140 C C . ASP B 1 116 ? 32.193 -17.058 -5.309 1.00 34.28 116 ASP B C 1
ATOM 5141 O O . ASP B 1 116 ? 31.554 -16.701 -6.322 1.00 34.27 116 ASP B O 1
ATOM 5146 N N . ILE B 1 117 ? 32.770 -16.224 -4.443 1.00 33.12 117 ILE B N 1
ATOM 5147 C CA . ILE B 1 117 ? 32.734 -14.735 -4.542 1.00 32.48 117 ILE B CA 1
ATOM 5148 C C . ILE B 1 117 ? 33.759 -14.263 -5.586 1.00 32.71 117 ILE B C 1
ATOM 5149 O O . ILE B 1 117 ? 33.414 -13.361 -6.372 1.00 31.79 117 ILE B O 1
ATOM 5154 N N . LYS B 1 118 ? 34.972 -14.829 -5.574 1.00 33.24 118 LYS B N 1
ATOM 5155 C CA . LYS B 1 118 ? 36.141 -14.333 -6.357 1.00 34.48 118 LYS B CA 1
ATOM 5156 C C . LYS B 1 118 ? 35.793 -14.318 -7.846 1.00 33.11 118 LYS B C 1
ATOM 5157 O O . LYS B 1 118 ? 36.134 -13.334 -8.520 1.00 32.09 118 LYS B O 1
ATOM 5163 N N . LYS B 1 119 ? 35.145 -15.388 -8.309 1.00 33.19 119 LYS B N 1
ATOM 5164 C CA . LYS B 1 119 ? 34.437 -15.515 -9.612 1.00 33.03 119 LYS B CA 1
ATOM 5165 C C . LYS B 1 119 ? 33.978 -14.138 -10.125 1.00 32.29 119 LYS B C 1
ATOM 5166 O O . LYS B 1 119 ? 34.441 -13.725 -11.201 1.00 31.80 119 LYS B O 1
ATOM 5172 N N . ASP B 1 120 ? 33.115 -13.447 -9.375 1.00 32.56 120 ASP B N 1
ATOM 5173 C CA . ASP B 1 120 ? 32.458 -12.181 -9.804 1.00 31.71 120 ASP B CA 1
ATOM 5174 C C . ASP B 1 120 ? 33.252 -10.969 -9.305 1.00 31.69 120 ASP B C 1
ATOM 5175 O O . ASP B 1 120 ? 32.714 -9.856 -9.381 1.00 32.90 120 ASP B O 1
ATOM 5180 N N . CYS B 1 121 ? 34.482 -11.161 -8.824 1.00 31.58 121 CYS B N 1
ATOM 5181 C CA . CYS B 1 121 ? 35.378 -10.055 -8.393 1.00 32.19 121 CYS B CA 1
ATOM 5182 C C . CYS B 1 121 ? 36.290 -9.640 -9.554 1.00 33.09 121 CYS B C 1
ATOM 5183 O O . CYS B 1 121 ? 36.455 -10.423 -10.516 1.00 34.89 121 CYS B O 1
ATOM 5186 N N . ALA B 1 122 ? 36.808 -8.416 -9.482 1.00 32.17 122 ALA B N 1
ATOM 5187 C CA . ALA B 1 122 ? 37.887 -7.885 -10.341 1.00 31.67 122 ALA B CA 1
ATOM 5188 C C . ALA B 1 122 ? 38.870 -7.157 -9.429 1.00 31.52 122 ALA B C 1
ATOM 5189 O O . ALA B 1 122 ? 38.712 -5.943 -9.222 1.00 30.98 122 ALA B O 1
ATOM 5191 N N . PHE B 1 123 ? 39.814 -7.912 -8.866 1.00 32.18 123 PHE B N 1
ATOM 5192 C CA . PHE B 1 123 ? 40.816 -7.439 -7.880 1.00 32.08 123 PHE B CA 1
ATOM 5193 C C . PHE B 1 123 ? 41.720 -6.390 -8.523 1.00 31.44 123 PHE B C 1
ATOM 5194 O O . PHE B 1 123 ? 41.705 -6.259 -9.759 1.00 29.79 123 PHE B O 1
ATOM 5202 N N . ASN B 1 124 ? 42.465 -5.660 -7.689 1.00 31.95 124 ASN B N 1
ATOM 5203 C CA . ASN B 1 124 ? 43.356 -4.553 -8.122 1.00 33.46 124 ASN B CA 1
ATOM 5204 C C . ASN B 1 124 ? 42.567 -3.661 -9.086 1.00 32.09 124 ASN B C 1
ATOM 5205 O O . ASN B 1 124 ? 43.047 -3.423 -10.214 1.00 32.57 124 ASN B O 1
ATOM 5210 N N . SER B 1 125 ? 41.382 -3.228 -8.651 1.00 30.49 125 SER B N 1
ATOM 5211 C CA . SER B 1 125 ? 40.505 -2.242 -9.336 1.00 30.17 125 SER B CA 1
ATOM 5212 C C . SER B 1 125 ? 40.235 -1.073 -8.381 1.00 29.90 125 SER B C 1
ATOM 5213 O O . SER B 1 125 ? 39.201 -1.106 -7.687 1.00 28.62 125 SER B O 1
ATOM 5216 N N . VAL B 1 126 ? 41.148 -0.101 -8.312 1.00 28.89 126 VAL B N 1
ATOM 5217 C CA . VAL B 1 126 ? 40.980 1.116 -7.465 1.00 28.81 126 VAL B CA 1
ATOM 5218 C C . VAL B 1 126 ? 40.136 2.119 -8.254 1.00 28.42 126 VAL B C 1
ATOM 5219 O O . VAL B 1 126 ? 40.637 2.627 -9.278 1.00 29.13 126 VAL B O 1
ATOM 5223 N N . VAL B 1 127 ? 38.910 2.379 -7.792 1.00 26.98 127 VAL B N 1
ATOM 5224 C CA . VAL B 1 127 ? 37.977 3.373 -8.398 1.00 25.93 127 VAL B CA 1
ATOM 5225 C C . VAL B 1 127 ? 38.498 4.776 -8.065 1.00 25.31 127 VAL B C 1
ATOM 5226 O O . VAL B 1 127 ? 38.697 5.066 -6.864 1.00 25.87 127 VAL B O 1
ATOM 5230 N N . VAL B 1 128 ? 38.722 5.600 -9.093 1.00 24.35 128 VAL B N 1
ATOM 5231 C CA . VAL B 1 128 ? 39.297 6.976 -8.972 1.00 23.88 128 VAL B CA 1
ATOM 5232 C C . VAL B 1 128 ? 38.375 7.997 -9.648 1.00 23.23 128 VAL B C 1
ATOM 5233 O O . VAL B 1 128 ? 38.578 9.196 -9.414 1.00 23.51 128 VAL B O 1
ATOM 5237 N N . GLY B 1 129 ? 37.424 7.544 -10.468 1.00 23.00 129 GLY B N 1
ATOM 5238 C CA . GLY B 1 129 ? 36.435 8.405 -11.142 1.00 23.03 129 GLY B CA 1
ATOM 5239 C C . GLY B 1 129 ? 35.072 7.742 -11.232 1.00 22.88 129 GLY B C 1
ATOM 5240 O O . GLY B 1 129 ? 35.016 6.497 -11.320 1.00 22.00 129 GLY B O 1
ATOM 5241 N N . ALA B 1 130 ? 34.004 8.544 -11.217 1.00 23.23 130 ALA B N 1
ATOM 5242 C CA . ALA B 1 130 ? 32.611 8.078 -11.408 1.00 23.73 130 ALA B CA 1
ATOM 5243 C C . ALA B 1 130 ? 31.715 9.244 -11.841 1.00 23.58 130 ALA B C 1
ATOM 5244 O O . ALA B 1 130 ? 31.698 10.283 -11.149 1.00 22.58 130 ALA B O 1
ATOM 5246 N N . HIS B 1 131 ? 31.009 9.062 -12.959 1.00 24.39 131 HIS B N 1
ATOM 5247 C CA . HIS B 1 131 ? 30.040 10.027 -13.542 1.00 25.11 131 HIS B CA 1
ATOM 5248 C C . HIS B 1 131 ? 28.787 9.262 -13.977 1.00 23.61 131 HIS B C 1
ATOM 5249 O O . HIS B 1 131 ? 28.940 8.212 -14.621 1.00 22.88 131 HIS B O 1
ATOM 5256 N N . PHE B 1 132 ? 27.598 9.760 -13.634 1.00 22.87 132 PHE B N 1
ATOM 5257 C CA . PHE B 1 132 ? 26.311 9.187 -14.103 1.00 22.26 132 PHE B CA 1
ATOM 5258 C C . PHE B 1 132 ? 25.918 9.867 -15.417 1.00 22.25 132 PHE B C 1
ATOM 5259 O O . PHE B 1 132 ? 25.908 11.111 -15.478 1.00 22.11 132 PHE B O 1
ATOM 5267 N N . HIS B 1 133 ? 25.637 9.060 -16.443 1.00 22.46 133 HIS B N 1
ATOM 5268 C CA . HIS B 1 133 ? 25.163 9.499 -17.781 1.00 22.82 133 HIS B CA 1
ATOM 5269 C C . HIS B 1 133 ? 23.640 9.321 -17.837 1.00 22.49 133 HIS B C 1
ATOM 5270 O O . HIS B 1 133 ? 23.188 8.164 -17.882 1.00 21.53 133 HIS B O 1
ATOM 5277 N N . THR B 1 134 ? 22.896 10.431 -17.849 1.00 22.97 134 THR B N 1
ATOM 5278 C CA . THR B 1 134 ? 21.419 10.479 -17.670 1.00 24.31 134 THR B CA 1
ATOM 5279 C C . THR B 1 134 ? 20.679 9.953 -18.910 1.00 26.29 134 THR B C 1
ATOM 5280 O O . THR B 1 134 ? 19.537 9.478 -18.724 1.00 28.93 134 THR B O 1
ATOM 5284 N N . VAL B 1 135 ? 21.253 10.039 -20.119 1.00 26.92 135 VAL B N 1
ATOM 5285 C CA . VAL B 1 135 ? 20.570 9.559 -21.364 1.00 27.15 135 VAL B CA 1
ATOM 5286 C C . VAL B 1 135 ? 20.695 8.033 -21.429 1.00 26.95 135 VAL B C 1
ATOM 5287 O O . VAL B 1 135 ? 19.705 7.385 -21.800 1.00 26.70 135 VAL B O 1
ATOM 5291 N N . GLU B 1 136 ? 21.873 7.491 -21.108 1.00 27.63 136 GLU B N 1
ATOM 5292 C CA . GLU B 1 136 ? 22.092 6.028 -20.954 1.00 27.71 136 GLU B CA 1
ATOM 5293 C C . GLU B 1 136 ? 21.319 5.535 -19.732 1.00 26.25 136 GLU B C 1
ATOM 5294 O O . GLU B 1 136 ? 20.716 4.458 -19.812 1.00 25.72 136 GLU B O 1
ATOM 5300 N N . GLY B 1 137 ? 21.365 6.309 -18.646 1.00 25.21 137 GLY B N 1
ATOM 5301 C CA . GLY B 1 137 ? 20.944 5.881 -17.302 1.00 25.42 137 GLY B CA 1
ATOM 5302 C C . GLY B 1 137 ? 21.945 4.913 -16.692 1.00 25.05 137 GLY B C 1
ATOM 5303 O O . GLY B 1 137 ? 21.513 3.899 -16.110 1.00 24.59 137 GLY B O 1
ATOM 5304 N N . ARG B 1 138 ? 23.240 5.209 -16.821 1.00 25.73 138 ARG B N 1
ATOM 5305 C CA . ARG B 1 138 ? 24.341 4.348 -16.315 1.00 25.55 138 ARG B CA 1
ATOM 5306 C C . ARG B 1 138 ? 25.467 5.199 -15.724 1.00 24.41 138 ARG B C 1
ATOM 5307 O O . ARG B 1 138 ? 25.695 6.334 -16.197 1.00 23.41 138 ARG B O 1
ATOM 5315 N N . TRP B 1 139 ? 26.144 4.648 -14.717 1.00 23.69 139 TRP B N 1
ATOM 5316 C CA . TRP B 1 139 ? 27.455 5.140 -14.223 1.00 22.93 139 TRP B CA 1
ATOM 5317 C C . TRP B 1 139 ? 28.549 4.713 -15.202 1.00 23.10 139 TRP B C 1
ATOM 5318 O O . TRP B 1 139 ? 28.496 3.574 -15.694 1.00 23.01 139 TRP B O 1
ATOM 5329 N N . HIS B 1 140 ? 29.455 5.635 -15.513 1.00 23.85 140 HIS B N 1
ATOM 5330 C CA . HIS B 1 140 ? 30.785 5.357 -16.106 1.00 24.67 140 HIS B CA 1
ATOM 5331 C C . HIS B 1 140 ? 31.780 5.406 -14.946 1.00 25.43 140 HIS B C 1
ATOM 5332 O O . HIS B 1 140 ? 31.956 6.490 -14.354 1.00 24.75 140 HIS B O 1
ATOM 5339 N N . ILE B 1 141 ? 32.319 4.245 -14.578 1.00 26.88 141 ILE B N 1
ATOM 5340 C CA . ILE B 1 141 ? 33.199 4.068 -13.389 1.00 28.66 141 ILE B CA 1
ATOM 5341 C C . ILE B 1 141 ? 34.613 3.783 -13.897 1.00 29.45 141 ILE B C 1
ATOM 5342 O O . ILE B 1 141 ? 34.759 2.925 -14.777 1.00 29.27 141 ILE B O 1
ATOM 5347 N N . ARG B 1 142 ? 35.602 4.504 -13.369 1.00 32.10 142 ARG B N 1
ATOM 5348 C CA . ARG B 1 142 ? 36.979 4.579 -13.923 1.00 34.16 142 ARG B CA 1
ATOM 5349 C C . ARG B 1 142 ? 37.979 4.123 -12.854 1.00 33.27 142 ARG B C 1
ATOM 5350 O O . ARG B 1 142 ? 37.944 4.665 -11.731 1.00 31.00 142 ARG B O 1
ATOM 5358 N N . THR B 1 143 ? 38.829 3.150 -13.189 1.00 33.77 143 THR B N 1
ATOM 5359 C CA . THR B 1 143 ? 39.888 2.623 -12.290 1.00 35.22 143 THR B CA 1
ATOM 5360 C C . THR B 1 143 ? 41.187 3.389 -12.536 1.00 33.78 143 THR B C 1
ATOM 5361 O O . THR B 1 143 ? 41.314 4.013 -13.609 1.00 33.34 143 THR B O 1
ATOM 5365 N N . ALA B 1 144 ? 42.113 3.305 -11.577 1.00 33.24 144 ALA B N 1
ATOM 5366 C CA . ALA B 1 144 ? 43.433 3.978 -11.589 1.00 32.89 144 ALA B CA 1
ATOM 5367 C C . ALA B 1 144 ? 44.299 3.442 -12.732 1.00 33.04 144 ALA B C 1
ATOM 5368 O O . ALA B 1 144 ? 45.217 4.168 -13.134 1.00 33.22 144 ALA B O 1
ATOM 5370 N N . ASP B 1 145 ? 44.032 2.225 -13.221 1.00 33.76 145 ASP B N 1
ATOM 5371 C CA . ASP B 1 145 ? 44.803 1.595 -14.328 1.00 35.77 145 ASP B CA 1
ATOM 5372 C C . ASP B 1 145 ? 44.140 1.906 -15.680 1.00 34.93 145 ASP B C 1
ATOM 5373 O O . ASP B 1 145 ? 44.624 1.374 -16.700 1.00 33.73 145 ASP B O 1
ATOM 5378 N N . GLY B 1 146 ? 43.086 2.733 -15.689 1.00 34.17 146 GLY B N 1
ATOM 5379 C CA . GLY B 1 146 ? 42.490 3.307 -16.912 1.00 34.70 146 GLY B CA 1
ATOM 5380 C C . GLY B 1 146 ? 41.320 2.503 -17.465 1.00 34.97 146 GLY B C 1
ATOM 5381 O O . GLY B 1 146 ? 40.788 2.914 -18.514 1.00 35.53 146 GLY B O 1
ATOM 5382 N N . ARG B 1 147 ? 40.916 1.408 -16.807 1.00 35.54 147 ARG B N 1
ATOM 5383 C CA . ARG B 1 147 ? 39.717 0.611 -17.190 1.00 35.48 147 ARG B CA 1
ATOM 5384 C C . ARG B 1 147 ? 38.461 1.452 -16.943 1.00 36.35 147 ARG B C 1
ATOM 5385 O O . ARG B 1 147 ? 38.507 2.356 -16.086 1.00 38.56 147 ARG B O 1
ATOM 5393 N N . THR B 1 148 ? 37.391 1.178 -17.692 1.00 36.20 148 THR B N 1
ATOM 5394 C CA . THR B 1 148 ? 36.083 1.872 -17.576 1.00 35.92 148 THR B CA 1
ATOM 5395 C C . THR B 1 148 ? 34.968 0.828 -17.525 1.00 35.16 148 THR B C 1
ATOM 5396 O O . THR B 1 148 ? 34.893 -0.010 -18.446 1.00 35.33 148 THR B O 1
ATOM 5400 N N . ALA B 1 149 ? 34.147 0.893 -16.477 1.00 33.96 149 ALA B N 1
ATOM 5401 C CA . ALA B 1 149 ? 32.957 0.047 -16.267 1.00 34.21 149 ALA B CA 1
ATOM 5402 C C . ALA B 1 149 ? 31.700 0.899 -16.471 1.00 35.24 149 ALA B C 1
ATOM 5403 O O . ALA B 1 149 ? 31.720 2.082 -16.082 1.00 35.77 149 ALA B O 1
ATOM 5405 N N . ARG B 1 150 ? 30.662 0.311 -17.072 1.00 35.50 150 ARG B N 1
ATOM 5406 C CA . ARG B 1 150 ? 29.319 0.915 -17.254 1.00 36.49 150 ARG B CA 1
ATOM 5407 C C . ARG B 1 150 ? 28.318 0.097 -16.440 1.00 32.53 150 ARG B C 1
ATOM 5408 O O . ARG B 1 150 ? 28.281 -1.131 -16.636 1.00 31.13 150 ARG B O 1
ATOM 5416 N N . ALA B 1 151 ? 27.541 0.755 -15.575 1.00 29.67 151 ALA B N 1
ATOM 5417 C CA . ALA B 1 151 ? 26.589 0.103 -14.646 1.00 27.16 151 ALA B CA 1
ATOM 5418 C C . ALA B 1 151 ? 25.345 0.971 -14.463 1.00 25.87 151 ALA B C 1
ATOM 5419 O O . ALA B 1 151 ? 25.497 2.186 -14.238 1.00 24.42 151 ALA B O 1
ATOM 5421 N N . LYS B 1 152 ? 24.164 0.351 -14.542 1.00 25.67 152 LYS B N 1
ATOM 5422 C CA . LYS B 1 152 ? 22.865 0.996 -14.221 1.00 25.42 152 LYS B CA 1
ATOM 5423 C C . LYS B 1 152 ? 22.817 1.303 -12.718 1.00 23.70 152 LYS B C 1
ATOM 5424 O O . LYS B 1 152 ? 22.301 2.379 -12.353 1.00 22.85 152 LYS B O 1
ATOM 5430 N N . TYR B 1 153 ? 23.334 0.389 -11.890 1.00 22.14 153 TYR B N 1
ATOM 5431 C CA . TYR B 1 153 ? 23.335 0.475 -10.407 1.00 21.00 153 TYR B CA 1
ATOM 5432 C C . TYR B 1 153 ? 24.776 0.459 -9.892 1.00 20.79 153 TYR B C 1
ATOM 5433 O O . TYR B 1 153 ? 25.602 -0.350 -10.372 1.00 20.69 153 TYR B O 1
ATOM 5442 N N . PHE B 1 154 ? 25.055 1.330 -8.923 1.00 20.24 154 PHE B N 1
ATOM 5443 C CA . PHE B 1 154 ? 26.410 1.615 -8.387 1.00 19.82 154 PHE B CA 1
ATOM 5444 C C . PHE B 1 154 ? 26.357 1.521 -6.861 1.00 20.09 154 PHE B C 1
ATOM 5445 O O . PHE B 1 154 ? 25.832 2.456 -6.243 1.00 20.80 154 PHE B O 1
ATOM 5453 N N . ILE B 1 155 ? 26.851 0.420 -6.285 1.00 19.98 155 ILE B N 1
ATOM 5454 C CA . ILE B 1 155 ? 26.818 0.153 -4.815 1.00 20.14 155 ILE B CA 1
ATOM 5455 C C . ILE B 1 155 ? 28.233 0.345 -4.262 1.00 20.76 155 ILE B C 1
ATOM 5456 O O . ILE B 1 155 ? 29.147 -0.344 -4.748 1.00 20.31 155 ILE B O 1
ATOM 5461 N N . ILE B 1 156 ? 28.389 1.224 -3.268 1.00 21.90 156 ILE B N 1
ATOM 5462 C CA . ILE B 1 156 ? 29.700 1.602 -2.662 1.00 23.55 156 ILE B CA 1
ATOM 5463 C C . ILE B 1 156 ? 29.789 1.044 -1.235 1.00 25.25 156 ILE B C 1
ATOM 5464 O O . ILE B 1 156 ? 29.293 1.694 -0.292 1.00 24.58 156 ILE B O 1
ATOM 5469 N N . ALA B 1 157 ? 30.425 -0.118 -1.091 1.00 27.64 157 ALA B N 1
ATOM 5470 C CA . ALA B 1 157 ? 30.751 -0.762 0.200 1.00 29.75 157 ALA B CA 1
ATOM 5471 C C . ALA B 1 157 ? 32.237 -0.534 0.493 1.00 31.72 157 ALA B C 1
ATOM 5472 O O . ALA B 1 157 ? 32.989 -1.526 0.585 1.00 30.80 157 ALA B O 1
ATOM 5474 N N . ALA B 1 158 ? 32.637 0.735 0.621 1.00 35.45 158 ALA B N 1
ATOM 5475 C CA . ALA B 1 158 ? 34.050 1.174 0.737 1.00 39.71 158 ALA B CA 1
ATOM 5476 C C . ALA B 1 158 ? 34.453 1.312 2.211 1.00 43.60 158 ALA B C 1
ATOM 5477 O O . ALA B 1 158 ? 35.646 1.563 2.469 1.00 44.13 158 ALA B O 1
ATOM 5479 N N . GLY B 1 159 ? 33.500 1.161 3.137 1.00 49.30 159 GLY B N 1
ATOM 5480 C CA . GLY B 1 159 ? 33.748 1.216 4.590 1.00 55.17 159 GLY B CA 1
ATOM 5481 C C . GLY B 1 159 ? 34.158 2.605 5.055 1.00 61.24 159 GLY B C 1
ATOM 5482 O O . GLY B 1 159 ? 34.439 3.475 4.191 1.00 63.94 159 GLY B O 1
ATOM 5483 N N . PHE B 1 160 ? 34.201 2.805 6.377 1.00 63.85 160 PHE B N 1
ATOM 5484 C CA . PHE B 1 160 ? 34.571 4.087 7.033 1.00 63.92 160 PHE B CA 1
ATOM 5485 C C . PHE B 1 160 ? 36.095 4.279 7.001 1.00 62.64 160 PHE B C 1
ATOM 5486 O O . PHE B 1 160 ? 36.541 5.446 7.042 1.00 64.74 160 PHE B O 1
ATOM 5494 N N . ALA B 1 161 ? 36.858 3.180 6.906 1.00 60.53 161 ALA B N 1
ATOM 5495 C CA . ALA B 1 161 ? 38.313 3.112 7.199 1.00 58.45 161 ALA B CA 1
ATOM 5496 C C . ALA B 1 161 ? 39.149 3.201 5.913 1.00 53.91 161 ALA B C 1
ATOM 5497 O O . ALA B 1 161 ? 40.245 2.613 5.887 1.00 49.38 161 ALA B O 1
ATOM 5499 N N . ALA B 1 162 ? 38.672 3.931 4.901 1.00 52.82 162 ALA B N 1
ATOM 5500 C CA . ALA B 1 162 ? 39.299 4.012 3.560 1.00 53.18 162 ALA B CA 1
ATOM 5501 C C . ALA B 1 162 ? 40.428 5.050 3.580 1.00 52.16 162 ALA B C 1
ATOM 5502 O O . ALA B 1 162 ? 41.593 4.646 3.425 1.00 51.16 162 ALA B O 1
ATOM 5504 N N . LYS B 1 163 ? 40.098 6.332 3.773 1.00 52.68 163 LYS B N 1
ATOM 5505 C CA . LYS B 1 163 ? 41.096 7.435 3.805 1.00 53.00 163 LYS B CA 1
ATOM 5506 C C . LYS B 1 163 ? 41.692 7.527 5.213 1.00 50.27 163 LYS B C 1
ATOM 5507 O O . LYS B 1 163 ? 40.992 7.995 6.127 1.00 50.04 163 LYS B O 1
ATOM 5513 N N . ARG B 1 164 ? 42.946 7.092 5.363 1.00 49.57 164 ARG B N 1
ATOM 5514 C CA . ARG B 1 164 ? 43.719 7.145 6.633 1.00 48.82 164 ARG B CA 1
ATOM 5515 C C . ARG B 1 164 ? 44.104 8.602 6.913 1.00 45.84 164 ARG B C 1
ATOM 5516 O O . ARG B 1 164 ? 44.176 9.388 5.949 1.00 44.37 164 ARG B O 1
ATOM 5524 N N . TYR B 1 165 ? 44.338 8.941 8.183 1.00 42.62 165 TYR B N 1
ATOM 5525 C CA . TYR B 1 165 ? 44.812 10.279 8.620 1.00 41.33 165 TYR B CA 1
ATOM 5526 C C . TYR B 1 165 ? 46.175 10.137 9.302 1.00 40.31 165 TYR B C 1
ATOM 5527 O O . TYR B 1 165 ? 46.331 9.315 10.225 1.00 41.00 165 TYR B O 1
ATOM 5536 N N . ILE B 1 166 ? 47.140 10.924 8.828 1.00 39.80 166 ILE B N 1
ATOM 5537 C CA . ILE B 1 166 ? 48.459 11.152 9.479 1.00 38.96 166 ILE B CA 1
ATOM 5538 C C . ILE B 1 166 ? 48.612 12.660 9.617 1.00 38.84 166 ILE B C 1
ATOM 5539 O O . ILE B 1 166 ? 48.442 13.381 8.636 1.00 37.26 166 ILE B O 1
ATOM 5544 N N . PRO B 1 167 ? 48.893 13.185 10.833 1.00 40.17 167 PRO B N 1
ATOM 5545 C CA . PRO B 1 167 ? 49.023 14.629 11.034 1.00 42.14 167 PRO B CA 1
ATOM 5546 C C . PRO B 1 167 ? 50.053 15.246 10.078 1.00 45.95 167 PRO B C 1
ATOM 5547 O O . PRO B 1 167 ? 50.861 14.511 9.535 1.00 44.92 167 PRO B O 1
ATOM 5551 N N . GLU B 1 168 ? 49.996 16.564 9.879 1.00 50.90 168 GLU B N 1
ATOM 5552 C CA . GLU B 1 168 ? 50.968 17.290 9.021 1.00 54.10 168 GLU B CA 1
ATOM 5553 C C . GLU B 1 168 ? 52.339 17.242 9.709 1.00 55.26 168 GLU B C 1
ATOM 5554 O O . GLU B 1 168 ? 52.717 18.243 10.349 1.00 57.15 168 GLU B O 1
ATOM 5560 N N . TRP B 1 169 ? 53.026 16.096 9.604 1.00 55.11 169 TRP B N 1
ATOM 5561 C CA . TRP B 1 169 ? 54.423 15.861 10.064 1.00 53.43 169 TRP B CA 1
ATOM 5562 C C . TRP B 1 169 ? 55.316 15.681 8.841 1.00 56.52 169 TRP B C 1
ATOM 5563 O O . TRP B 1 169 ? 55.329 14.606 8.245 1.00 56.92 169 TRP B O 1
ATOM 5574 N N . PRO B 1 170 ? 56.077 16.715 8.412 1.00 59.83 170 PRO B N 1
ATOM 5575 C CA . PRO B 1 170 ? 56.884 16.604 7.196 1.00 60.96 170 PRO B CA 1
ATOM 5576 C C . PRO B 1 170 ? 58.028 15.582 7.308 1.00 61.95 170 PRO B C 1
ATOM 5577 O O . PRO B 1 170 ? 58.317 14.927 6.320 1.00 63.15 170 PRO B O 1
ATOM 5581 N N . GLY B 1 171 ? 58.614 15.439 8.501 1.00 61.22 171 GLY B N 1
ATOM 5582 C CA . GLY B 1 171 ? 59.903 14.753 8.711 1.00 63.22 171 GLY B CA 1
ATOM 5583 C C . GLY B 1 171 ? 59.781 13.239 8.791 1.00 65.28 171 GLY B C 1
ATOM 5584 O O . GLY B 1 171 ? 60.725 12.617 9.315 1.00 67.05 171 GLY B O 1
ATOM 5585 N N . ILE B 1 172 ? 58.686 12.652 8.289 1.00 66.09 172 ILE B N 1
ATOM 5586 C CA . ILE B 1 172 ? 58.467 11.171 8.280 1.00 65.68 172 ILE B CA 1
ATOM 5587 C C . ILE B 1 172 ? 59.479 10.543 7.312 1.00 64.56 172 ILE B C 1
ATOM 5588 O O . ILE B 1 172 ? 59.922 9.407 7.583 1.00 62.23 172 ILE B O 1
ATOM 5593 N N . GLU B 1 173 ? 59.822 11.263 6.235 1.00 63.81 173 GLU B N 1
ATOM 5594 C CA . GLU B 1 173 ? 60.826 10.850 5.213 1.00 63.31 173 GLU B CA 1
ATOM 5595 C C . GLU B 1 173 ? 62.204 10.734 5.881 1.00 59.31 173 GLU B C 1
ATOM 5596 O O . GLU B 1 173 ? 62.910 9.746 5.606 1.00 55.73 173 GLU B O 1
ATOM 5602 N N . LYS B 1 174 ? 62.558 11.702 6.735 1.00 57.96 174 LYS B N 1
ATOM 5603 C CA . LYS B 1 174 ? 63.876 11.778 7.426 1.00 57.98 174 LYS B CA 1
ATOM 5604 C C . LYS B 1 174 ? 64.065 10.566 8.346 1.00 55.62 174 LYS B C 1
ATOM 5605 O O . LYS B 1 174 ? 65.219 10.122 8.484 1.00 57.59 174 LYS B O 1
ATOM 5611 N N . PHE B 1 175 ? 62.991 10.043 8.947 1.00 51.98 175 PHE B N 1
ATOM 5612 C CA . PHE B 1 175 ? 63.068 8.946 9.948 1.00 49.84 175 PHE B CA 1
ATOM 5613 C C . PHE B 1 175 ? 63.840 7.768 9.346 1.00 50.09 175 PHE B C 1
ATOM 5614 O O . PHE B 1 175 ? 63.520 7.366 8.212 1.00 49.60 175 PHE B O 1
ATOM 5622 N N . LYS B 1 176 ? 64.817 7.240 10.093 1.00 50.18 176 LYS B N 1
ATOM 5623 C CA . LYS B 1 176 ? 65.749 6.172 9.638 1.00 51.12 176 LYS B CA 1
ATOM 5624 C C . LYS B 1 176 ? 65.092 4.795 9.798 1.00 47.44 176 LYS B C 1
ATOM 5625 O O . LYS B 1 176 ? 65.283 3.953 8.901 1.00 47.51 176 LYS B O 1
ATOM 5631 N N . GLY B 1 177 ? 64.343 4.580 10.886 1.00 44.10 177 GLY B N 1
ATOM 5632 C CA . GLY B 1 177 ? 63.780 3.267 11.265 1.00 42.15 177 GLY B CA 1
ATOM 5633 C C . GLY B 1 177 ? 62.537 2.898 10.471 1.00 41.07 177 GLY B C 1
ATOM 5634 O O . GLY B 1 177 ? 62.344 3.445 9.366 1.00 39.10 177 GLY B O 1
ATOM 5635 N N . ILE B 1 178 ? 61.719 1.990 11.015 1.00 40.72 178 ILE B N 1
ATOM 5636 C CA . ILE B 1 178 ? 60.460 1.496 10.379 1.00 40.99 178 ILE B CA 1
ATOM 5637 C C . ILE B 1 178 ? 59.277 2.307 10.923 1.00 40.27 178 ILE B C 1
ATOM 5638 O O . ILE B 1 178 ? 59.088 2.328 12.157 1.00 39.54 178 ILE B O 1
ATOM 5643 N N . VAL B 1 179 ? 58.504 2.935 10.030 1.00 39.53 179 VAL B N 1
ATOM 5644 C CA . VAL B 1 179 ? 57.302 3.745 10.390 1.00 39.22 179 VAL B CA 1
ATOM 5645 C C . VAL B 1 179 ? 56.163 3.423 9.413 1.00 38.31 179 VAL B C 1
ATOM 5646 O O . VAL B 1 179 ? 56.419 3.366 8.190 1.00 35.46 179 VAL B O 1
ATOM 5650 N N . HIS B 1 180 ? 54.958 3.197 9.950 1.00 38.28 180 HIS B N 1
ATOM 5651 C CA . HIS B 1 180 ? 53.701 2.965 9.186 1.00 38.29 180 HIS B CA 1
ATOM 5652 C C . HIS B 1 180 ? 52.481 3.405 10.001 1.00 36.42 180 HIS B C 1
ATOM 5653 O O . HIS B 1 180 ? 52.537 3.377 11.247 1.00 35.57 180 HIS B O 1
ATOM 5660 N N . HIS B 1 181 ? 51.404 3.768 9.306 1.00 36.48 181 HIS B N 1
ATOM 5661 C CA . HIS B 1 181 ? 50.039 3.866 9.879 1.00 35.75 181 HIS B CA 1
ATOM 5662 C C . HIS B 1 181 ? 49.603 2.453 10.273 1.00 35.04 181 HIS B C 1
ATOM 5663 O O . HIS B 1 181 ? 49.992 1.500 9.568 1.00 33.69 181 HIS B O 1
ATOM 5670 N N . SER B 1 182 ? 48.848 2.324 11.366 1.00 36.37 182 SER B N 1
ATOM 5671 C CA . SER B 1 182 ? 48.240 1.047 11.832 1.00 37.10 182 SER B CA 1
ATOM 5672 C C . SER B 1 182 ? 47.486 0.375 10.676 1.00 37.11 182 SER B C 1
ATOM 5673 O O . SER B 1 182 ? 47.485 -0.867 10.608 1.00 36.67 182 SER B O 1
ATOM 5676 N N . SER B 1 183 ? 46.891 1.173 9.787 1.00 37.39 183 SER B N 1
ATOM 5677 C CA . SER B 1 183 ? 46.028 0.705 8.674 1.00 39.33 183 SER B CA 1
ATOM 5678 C C . SER B 1 183 ? 46.876 0.141 7.529 1.00 40.78 183 SER B C 1
ATOM 5679 O O . SER B 1 183 ? 46.320 -0.629 6.729 1.00 42.58 183 SER B O 1
ATOM 5682 N N . PHE B 1 184 ? 48.160 0.507 7.448 1.00 42.75 184 PHE B N 1
ATOM 5683 C CA . PHE B 1 184 ? 49.051 0.195 6.297 1.00 44.05 184 PHE B CA 1
ATOM 5684 C C . PHE B 1 184 ? 50.321 -0.507 6.795 1.00 42.23 184 PHE B C 1
ATOM 5685 O O . PHE B 1 184 ? 51.429 -0.106 6.389 1.00 43.17 184 PHE B O 1
ATOM 5693 N N . TRP B 1 185 ? 50.149 -1.536 7.633 1.00 40.16 185 TRP B N 1
ATOM 5694 C CA . TRP B 1 185 ? 51.237 -2.333 8.261 1.00 40.84 185 TRP B CA 1
ATOM 5695 C C . TRP B 1 185 ? 51.528 -3.569 7.406 1.00 42.72 185 TRP B C 1
ATOM 5696 O O . TRP B 1 185 ? 50.598 -4.203 6.918 1.00 42.83 185 TRP B O 1
ATOM 5707 N N . PRO B 1 186 ? 52.811 -3.956 7.182 1.00 44.88 186 PRO B N 1
ATOM 5708 C CA . PRO B 1 186 ? 53.140 -5.108 6.333 1.00 44.94 186 PRO B CA 1
ATOM 5709 C C . PRO B 1 186 ? 52.469 -6.433 6.732 1.00 46.11 186 PRO B C 1
ATOM 5710 O O . PRO B 1 186 ? 52.160 -6.618 7.899 1.00 45.37 186 PRO B O 1
ATOM 5714 N N . ASP B 1 187 ? 52.283 -7.324 5.749 1.00 47.56 187 ASP B N 1
ATOM 5715 C CA . ASP B 1 187 ? 51.643 -8.659 5.911 1.00 49.52 187 ASP B CA 1
ATOM 5716 C C . ASP B 1 187 ? 52.668 -9.637 6.503 1.00 51.55 187 ASP B C 1
ATOM 5717 O O . ASP B 1 187 ? 52.272 -10.762 6.862 1.00 51.86 187 ASP B O 1
ATOM 5722 N N . GLU B 1 188 ? 53.936 -9.219 6.591 1.00 54.97 188 GLU B N 1
ATOM 5723 C CA . GLU B 1 188 ? 55.052 -9.993 7.195 1.00 55.10 188 GLU B CA 1
ATOM 5724 C C . GLU B 1 188 ? 55.351 -9.401 8.578 1.00 53.09 188 GLU B C 1
ATOM 5725 O O . GLU B 1 188 ? 55.560 -8.169 8.661 1.00 49.34 188 GLU B O 1
ATOM 5731 N N . LYS B 1 189 ? 55.349 -10.251 9.612 1.00 51.39 189 LYS B N 1
ATOM 5732 C CA . LYS B 1 189 ? 55.625 -9.880 11.026 1.00 49.89 189 LYS B CA 1
ATOM 5733 C C . LYS B 1 189 ? 56.891 -9.018 11.101 1.00 49.14 189 LYS B C 1
ATOM 5734 O O . LYS B 1 189 ? 57.921 -9.426 10.524 1.00 49.51 189 LYS B O 1
ATOM 5740 N N . ILE B 1 190 ? 56.805 -7.879 11.796 1.00 46.86 190 ILE B N 1
ATOM 5741 C CA . ILE B 1 190 ? 57.958 -6.997 12.144 1.00 45.32 190 ILE B CA 1
ATOM 5742 C C . ILE B 1 190 ? 58.368 -7.323 13.583 1.00 44.27 190 ILE B C 1
ATOM 5743 O O . ILE B 1 190 ? 57.720 -6.799 14.502 1.00 42.38 190 ILE B O 1
ATOM 5748 N N . ASP B 1 191 ? 59.386 -8.170 13.768 1.00 44.52 191 ASP B N 1
ATOM 5749 C CA . ASP B 1 191 ? 59.918 -8.527 15.113 1.00 44.20 191 ASP B CA 1
ATOM 5750 C C . ASP B 1 191 ? 60.407 -7.239 15.790 1.00 40.54 191 ASP B C 1
ATOM 5751 O O . ASP B 1 191 ? 60.923 -6.358 15.075 1.00 41.54 191 ASP B O 1
ATOM 5756 N N . VAL B 1 192 ? 60.214 -7.116 17.104 1.00 35.95 192 VAL B N 1
ATOM 5757 C CA . VAL B 1 192 ? 60.532 -5.874 17.870 1.00 34.17 192 VAL B CA 1
ATOM 5758 C C . VAL B 1 192 ? 61.313 -6.213 19.146 1.00 32.80 192 VAL B C 1
ATOM 5759 O O . VAL B 1 192 ? 61.555 -5.278 19.934 1.00 31.80 192 VAL B O 1
ATOM 5763 N N . ARG B 1 193 ? 61.713 -7.475 19.344 1.00 31.77 193 ARG B N 1
ATOM 5764 C CA . ARG B 1 193 ? 62.600 -7.878 20.469 1.00 31.76 193 ARG B CA 1
ATOM 5765 C C . ARG B 1 193 ? 63.836 -6.971 20.461 1.00 29.15 193 ARG B C 1
ATOM 5766 O O . ARG B 1 193 ? 64.415 -6.764 19.378 1.00 26.89 193 ARG B O 1
ATOM 5774 N N . GLY B 1 194 ? 64.168 -6.398 21.620 1.00 27.70 194 GLY B N 1
ATOM 5775 C CA . GLY B 1 194 ? 65.341 -5.530 21.826 1.00 27.84 194 GLY B CA 1
ATOM 5776 C C . GLY B 1 194 ? 65.313 -4.261 20.990 1.00 27.81 194 GLY B C 1
ATOM 5777 O O . GLY B 1 194 ? 66.372 -3.628 20.880 1.00 27.56 194 GLY B O 1
ATOM 5778 N N . LYS B 1 195 ? 64.161 -3.876 20.433 1.00 29.32 195 LYS B N 1
ATOM 5779 C CA . LYS B 1 195 ? 63.994 -2.601 19.681 1.00 29.87 195 LYS B CA 1
ATOM 5780 C C . LYS B 1 195 ? 63.287 -1.565 20.560 1.00 30.84 195 LYS B C 1
ATOM 5781 O O . LYS B 1 195 ? 62.484 -1.962 21.427 1.00 30.75 195 LYS B O 1
ATOM 5787 N N . ARG B 1 196 ? 63.620 -0.287 20.365 1.00 33.27 196 ARG B N 1
ATOM 5788 C CA . ARG B 1 196 ? 62.865 0.870 20.911 1.00 35.46 196 ARG B CA 1
ATOM 5789 C C . ARG B 1 196 ? 61.656 1.081 19.997 1.00 36.40 196 ARG B C 1
ATOM 5790 O O . ARG B 1 196 ? 61.867 1.328 18.787 1.00 38.52 196 ARG B O 1
ATOM 5798 N N . CYS B 1 197 ? 60.445 0.944 20.541 1.00 35.98 197 CYS B N 1
ATOM 5799 C CA . CYS B 1 197 ? 59.173 1.032 19.779 1.00 35.92 197 CYS B CA 1
ATOM 5800 C C . CYS B 1 197 ? 58.344 2.218 20.281 1.00 34.60 197 CYS B C 1
ATOM 5801 O O . CYS B 1 197 ? 58.384 2.512 21.495 1.00 34.46 197 CYS B O 1
ATOM 5804 N N . ALA B 1 198 ? 57.629 2.873 19.366 1.00 33.68 198 ALA B N 1
ATOM 5805 C CA . ALA B 1 198 ? 56.664 3.956 19.664 1.00 32.83 198 ALA B CA 1
ATOM 5806 C C . ALA B 1 198 ? 55.294 3.594 19.083 1.00 30.29 198 ALA B C 1
ATOM 5807 O O . ALA B 1 198 ? 55.232 3.128 17.933 1.00 28.79 198 ALA B O 1
ATOM 5809 N N . ILE B 1 199 ? 54.241 3.803 19.869 1.00 28.98 199 ILE B N 1
ATOM 5810 C CA . ILE B 1 199 ? 52.830 3.803 19.391 1.00 28.10 199 ILE B CA 1
ATOM 5811 C C . ILE B 1 199 ? 52.303 5.229 19.566 1.00 27.98 199 ILE B C 1
ATOM 5812 O O . ILE B 1 199 ? 52.294 5.709 20.716 1.00 28.26 199 ILE B O 1
ATOM 5817 N N . ILE B 1 200 ? 51.935 5.895 18.467 1.00 28.11 200 ILE B N 1
ATOM 5818 C CA . ILE B 1 200 ? 51.277 7.236 18.501 1.00 28.66 200 ILE B CA 1
ATOM 5819 C C . ILE B 1 200 ? 49.764 7.019 18.381 1.00 28.28 200 ILE B C 1
ATOM 5820 O O . ILE B 1 200 ? 49.314 6.529 17.316 1.00 27.73 200 ILE B O 1
ATOM 5825 N N . GLY B 1 201 ? 49.028 7.348 19.448 1.00 27.18 201 GLY B N 1
ATOM 5826 C CA . GLY B 1 201 ? 47.559 7.227 19.524 1.00 26.83 201 GLY B CA 1
ATOM 5827 C C . GLY B 1 201 ? 47.124 6.133 20.483 1.00 26.16 201 GLY B C 1
ATOM 5828 O O . GLY B 1 201 ? 47.856 5.141 20.623 1.00 26.18 201 GLY B O 1
ATOM 5829 N N . THR B 1 202 ? 45.956 6.315 21.108 1.00 26.52 202 THR B N 1
ATOM 5830 C CA . THR B 1 202 ? 45.363 5.415 22.132 1.00 25.39 202 THR B CA 1
ATOM 5831 C C . THR B 1 202 ? 43.930 5.051 21.730 1.00 24.40 202 THR B C 1
ATOM 5832 O O . THR B 1 202 ? 43.125 4.768 22.629 1.00 24.58 202 THR B O 1
ATOM 5836 N N . GLY B 1 203 ? 43.620 5.046 20.431 1.00 23.43 203 GLY B N 1
ATOM 5837 C CA . GLY B 1 203 ? 42.371 4.466 19.903 1.00 22.73 203 GLY B CA 1
ATOM 5838 C C . GLY B 1 203 ? 42.396 2.950 20.006 1.00 21.96 203 GLY B C 1
ATOM 5839 O O . GLY B 1 203 ? 43.301 2.420 20.658 1.00 21.06 203 GLY B O 1
ATOM 5840 N N . ALA B 1 204 ? 41.443 2.264 19.379 1.00 21.94 204 ALA B N 1
ATOM 5841 C CA . ALA B 1 204 ? 41.370 0.785 19.359 1.00 22.22 204 ALA B CA 1
ATOM 5842 C C . ALA B 1 204 ? 42.648 0.216 18.735 1.00 22.38 204 ALA B C 1
ATOM 5843 O O . ALA B 1 204 ? 43.166 -0.796 19.251 1.00 22.82 204 ALA B O 1
ATOM 5845 N N . SER B 1 205 ? 43.133 0.833 17.656 1.00 22.29 205 SER B N 1
ATOM 5846 C CA . SER B 1 205 ? 44.348 0.380 16.931 1.00 22.78 205 SER B CA 1
ATOM 5847 C C . SER B 1 205 ? 45.533 0.391 17.906 1.00 22.66 205 SER B C 1
ATOM 5848 O O . SER B 1 205 ? 46.120 -0.687 18.133 1.00 21.87 205 SER B O 1
ATOM 5851 N N . GLY B 1 206 ? 45.815 1.559 18.494 1.00 22.63 206 GLY B N 1
ATOM 5852 C CA . GLY B 1 206 ? 46.915 1.779 19.454 1.00 22.90 206 GLY B CA 1
ATOM 5853 C C . GLY B 1 206 ? 46.840 0.836 20.642 1.00 22.32 206 GLY B C 1
ATOM 5854 O O . GLY B 1 206 ? 47.884 0.301 21.043 1.00 22.55 206 GLY B O 1
ATOM 5855 N N . VAL B 1 207 ? 45.644 0.627 21.184 1.00 22.32 207 VAL B N 1
ATOM 5856 C CA . VAL B 1 207 ? 45.422 -0.228 22.385 1.00 22.14 207 VAL B CA 1
ATOM 5857 C C . VAL B 1 207 ? 45.783 -1.678 22.039 1.00 22.46 207 VAL B C 1
ATOM 5858 O O . VAL B 1 207 ? 46.361 -2.355 22.908 1.00 22.87 207 VAL B O 1
ATOM 5862 N N . GLN B 1 208 ? 45.484 -2.127 20.817 1.00 22.53 208 GLN B N 1
ATOM 5863 C CA . GLN B 1 208 ? 45.693 -3.535 20.384 1.00 22.84 208 GLN B CA 1
ATOM 5864 C C . GLN B 1 208 ? 47.187 -3.796 20.140 1.00 23.17 208 GLN B C 1
ATOM 5865 O O . GLN B 1 208 ? 47.632 -4.912 20.462 1.00 24.40 208 GLN B O 1
ATOM 5871 N N . VAL B 1 209 ? 47.925 -2.821 19.593 1.00 22.33 209 VAL B N 1
ATOM 5872 C CA . VAL B 1 209 ? 49.385 -2.941 19.291 1.00 21.92 209 VAL B CA 1
ATOM 5873 C C . VAL B 1 209 ? 50.167 -2.900 20.613 1.00 21.59 209 VAL B C 1
ATOM 5874 O O . VAL B 1 209 ? 51.159 -3.642 20.727 1.00 21.84 209 VAL B O 1
ATOM 5878 N N . THR B 1 210 ? 49.746 -2.065 21.570 1.00 21.11 210 THR B N 1
ATOM 5879 C CA . THR B 1 210 ? 50.314 -1.995 22.945 1.00 20.39 210 THR B CA 1
ATOM 5880 C C . THR B 1 210 ? 50.311 -3.388 23.584 1.00 20.52 210 THR B C 1
ATOM 5881 O O . THR B 1 210 ? 51.280 -3.706 24.279 1.00 21.08 210 THR B O 1
ATOM 5885 N N . GLN B 1 211 ? 49.254 -4.177 23.384 1.00 20.53 211 GLN B N 1
ATOM 5886 C CA . GLN B 1 211 ? 49.146 -5.540 23.968 1.00 20.54 211 GLN B CA 1
ATOM 5887 C C . GLN B 1 211 ? 50.061 -6.490 23.188 1.00 20.40 211 GLN B C 1
ATOM 5888 O O . GLN B 1 211 ? 50.619 -7.416 23.798 1.00 20.14 211 GLN B O 1
ATOM 5894 N N . ALA B 1 212 ? 50.213 -6.265 21.885 1.00 20.25 212 ALA B N 1
ATOM 5895 C CA . ALA B 1 212 ? 51.107 -7.056 21.013 1.00 21.17 212 ALA B CA 1
ATOM 5896 C C . ALA B 1 212 ? 52.572 -6.792 21.394 1.00 21.71 212 ALA B C 1
ATOM 5897 O O . ALA B 1 212 ? 53.326 -7.775 21.546 1.00 22.97 212 ALA B O 1
ATOM 5899 N N . TRP B 1 213 ? 52.949 -5.521 21.578 1.00 21.89 213 TRP B N 1
ATOM 5900 C CA . TRP B 1 213 ? 54.363 -5.062 21.677 1.00 22.11 213 TRP B CA 1
ATOM 5901 C C . TRP B 1 213 ? 54.843 -4.992 23.133 1.00 23.75 213 TRP B C 1
ATOM 5902 O O . TRP B 1 213 ? 56.048 -5.203 23.362 1.00 24.99 213 TRP B O 1
ATOM 5913 N N . GLY B 1 214 ? 53.960 -4.667 24.073 1.00 25.49 214 GLY B N 1
ATOM 5914 C CA . GLY B 1 214 ? 54.300 -4.622 25.506 1.00 27.51 214 GLY B CA 1
ATOM 5915 C C . GLY B 1 214 ? 55.177 -5.805 25.907 1.00 29.47 214 GLY B C 1
ATOM 5916 O O . GLY B 1 214 ? 56.272 -5.616 26.424 1.00 30.55 214 GLY B O 1
ATOM 5917 N N . PRO B 1 215 ? 54.732 -7.061 25.675 1.00 32.07 215 PRO B N 1
ATOM 5918 C CA . PRO B 1 215 ? 55.490 -8.245 26.083 1.00 33.65 215 PRO B CA 1
ATOM 5919 C C . PRO B 1 215 ? 56.739 -8.598 25.260 1.00 35.22 215 PRO B C 1
ATOM 5920 O O . PRO B 1 215 ? 57.358 -9.585 25.611 1.00 35.17 215 PRO B O 1
ATOM 5924 N N . GLU B 1 216 ? 57.069 -7.817 24.221 1.00 37.79 216 GLU B N 1
ATOM 5925 C CA . GLU B 1 216 ? 58.055 -8.185 23.165 1.00 40.32 216 GLU B CA 1
ATOM 5926 C C . GLU B 1 216 ? 59.139 -7.112 23.010 1.00 39.60 216 GLU B C 1
ATOM 5927 O O . GLU B 1 216 ? 60.323 -7.482 23.025 1.00 40.88 216 GLU B O 1
ATOM 5933 N N . ALA B 1 217 ? 58.752 -5.845 22.824 1.00 38.86 217 ALA B N 1
ATOM 5934 C CA . ALA B 1 217 ? 59.660 -4.719 22.494 1.00 38.16 217 ALA B CA 1
ATOM 5935 C C . ALA B 1 217 ? 60.714 -4.542 23.586 1.00 38.14 217 ALA B C 1
ATOM 5936 O O . ALA B 1 217 ? 60.352 -4.664 24.771 1.00 37.38 217 ALA B O 1
ATOM 5938 N N . GLY B 1 218 ? 61.956 -4.238 23.188 1.00 37.26 218 GLY B N 1
ATOM 5939 C CA . GLY B 1 218 ? 63.039 -3.830 24.103 1.00 38.27 218 GLY B CA 1
ATOM 5940 C C . GLY B 1 218 ? 62.616 -2.640 24.948 1.00 38.88 218 GLY B C 1
ATOM 5941 O O . GLY B 1 218 ? 62.768 -2.696 26.186 1.00 37.74 218 GLY B O 1
ATOM 5942 N N . GLU B 1 219 ? 62.096 -1.602 24.292 1.00 40.53 219 GLU B N 1
ATOM 5943 C CA . GLU B 1 219 ? 61.478 -0.417 24.941 1.00 42.22 219 GLU B CA 1
ATOM 5944 C C . GLU B 1 219 ? 60.223 -0.028 24.155 1.00 39.25 219 GLU B C 1
ATOM 5945 O O . GLU B 1 219 ? 60.230 -0.168 22.913 1.00 36.89 219 GLU B O 1
ATOM 5951 N N . LEU B 1 220 ? 59.189 0.429 24.865 1.00 38.51 220 LEU B N 1
ATOM 5952 C CA . LEU B 1 220 ? 57.894 0.868 24.277 1.00 37.73 220 LEU B CA 1
ATOM 5953 C C . LEU B 1 220 ? 57.470 2.195 24.909 1.00 35.71 220 LEU B C 1
ATOM 5954 O O . LEU B 1 220 ? 57.357 2.243 26.147 1.00 35.95 220 LEU B O 1
ATOM 5959 N N . LYS B 1 221 ? 57.241 3.219 24.086 1.00 35.30 221 LYS B N 1
ATOM 5960 C CA . LYS B 1 221 ? 56.617 4.499 24.516 1.00 35.67 221 LYS B CA 1
ATOM 5961 C C . LYS B 1 221 ? 55.304 4.705 23.749 1.00 34.72 221 LYS B C 1
ATOM 5962 O O . LYS B 1 221 ? 55.349 4.872 22.510 1.00 35.39 221 LYS B O 1
ATOM 5968 N N . VAL B 1 222 ? 54.179 4.670 24.474 1.00 33.78 222 VAL B N 1
ATOM 5969 C CA . VAL B 1 222 ? 52.812 4.945 23.942 1.00 31.65 222 VAL B CA 1
ATOM 5970 C C . VAL B 1 222 ? 52.535 6.436 24.143 1.00 30.45 222 VAL B C 1
ATOM 5971 O O . VAL B 1 222 ? 52.471 6.864 25.312 1.00 28.74 222 VAL B O 1
ATOM 5975 N N . PHE B 1 223 ? 52.416 7.186 23.044 1.00 30.49 223 PHE B N 1
ATOM 5976 C CA . PHE B 1 223 ? 52.099 8.639 23.032 1.00 31.91 223 PHE B CA 1
ATOM 5977 C C . PHE B 1 223 ? 50.576 8.810 23.070 1.00 31.21 223 PHE B C 1
ATOM 5978 O O . PHE B 1 223 ? 49.913 8.508 22.059 1.00 31.67 223 PHE B O 1
ATOM 5986 N N . GLN B 1 224 ? 50.050 9.254 24.218 1.00 30.72 224 GLN B N 1
ATOM 5987 C CA . GLN B 1 224 ? 48.596 9.371 24.510 1.00 30.43 224 GLN B CA 1
ATOM 5988 C C . GLN B 1 224 ? 48.196 10.847 24.592 1.00 31.80 224 GLN B C 1
ATOM 5989 O O . GLN B 1 224 ? 48.692 11.545 25.494 1.00 32.70 224 GLN B O 1
ATOM 5995 N N . ARG B 1 225 ? 47.304 11.286 23.704 1.00 32.95 225 ARG B N 1
ATOM 5996 C CA . ARG B 1 225 ? 46.667 12.624 23.772 1.00 32.59 225 ARG B CA 1
ATOM 5997 C C . ARG B 1 225 ? 45.400 12.510 24.626 1.00 32.59 225 ARG B C 1
ATOM 5998 O O . ARG B 1 225 ? 45.268 13.304 25.578 1.00 33.77 225 ARG B O 1
ATOM 6006 N N . THR B 1 226 ? 44.511 11.564 24.301 1.00 31.50 226 THR B N 1
ATOM 6007 C CA . THR B 1 226 ? 43.300 11.242 25.106 1.00 32.25 226 THR B CA 1
ATOM 6008 C C . THR B 1 226 ? 43.292 9.756 25.448 1.00 32.05 226 THR B C 1
ATOM 6009 O O . THR B 1 226 ? 43.434 8.920 24.557 1.00 32.88 226 THR B O 1
ATOM 6013 N N . PRO B 1 227 ? 43.101 9.383 26.736 1.00 30.56 227 PRO B N 1
ATOM 6014 C CA . PRO B 1 227 ? 43.044 7.977 27.122 1.00 29.93 227 PRO B CA 1
ATOM 6015 C C . PRO B 1 227 ? 41.854 7.272 26.461 1.00 29.15 227 PRO B C 1
ATOM 6016 O O . PRO B 1 227 ? 40.828 7.896 26.290 1.00 29.07 227 PRO B O 1
ATOM 6020 N N . ASN B 1 228 ? 42.042 6.007 26.082 1.00 28.93 228 ASN B N 1
ATOM 6021 C CA . ASN B 1 228 ? 40.933 5.091 25.724 1.00 27.97 228 ASN B CA 1
ATOM 6022 C C . ASN B 1 228 ? 40.232 4.698 27.019 1.00 28.15 228 ASN B C 1
ATOM 6023 O O . ASN B 1 228 ? 40.940 4.398 28.005 1.00 28.20 228 ASN B O 1
ATOM 6028 N N . LEU B 1 229 ? 38.900 4.720 27.016 1.00 28.21 229 LEU B N 1
ATOM 6029 C CA . LEU B 1 229 ? 38.070 4.217 28.136 1.00 28.17 229 LEU B CA 1
ATOM 6030 C C . LEU B 1 229 ? 37.761 2.743 27.853 1.00 27.81 229 LEU B C 1
ATOM 6031 O O . LEU B 1 229 ? 36.599 2.401 27.635 1.00 29.72 229 LEU B O 1
ATOM 6036 N N . ALA B 1 230 ? 38.798 1.906 27.846 1.00 27.10 230 ALA B N 1
ATOM 6037 C CA . ALA B 1 230 ? 38.748 0.500 27.386 1.00 26.93 230 ALA B CA 1
ATOM 6038 C C . ALA B 1 230 ? 38.067 -0.379 28.443 1.00 26.29 230 ALA B C 1
ATOM 6039 O O . ALA B 1 230 ? 38.165 -0.059 29.631 1.00 26.80 230 ALA B O 1
ATOM 6041 N N . VAL B 1 231 ? 37.431 -1.468 28.006 1.00 25.64 231 VAL B N 1
ATOM 6042 C CA . VAL B 1 231 ? 36.604 -2.376 28.854 1.00 25.01 231 VAL B CA 1
ATOM 6043 C C . VAL B 1 231 ? 37.100 -3.809 28.676 1.00 24.51 231 VAL B C 1
ATOM 6044 O O . VAL B 1 231 ? 37.600 -4.174 27.614 1.00 22.81 231 VAL B O 1
ATOM 6048 N N . PRO B 1 232 ? 36.964 -4.677 29.701 1.00 25.47 232 PRO B N 1
ATOM 6049 C CA . PRO B 1 232 ? 37.511 -6.029 29.636 1.00 26.90 232 PRO B CA 1
ATOM 6050 C C . PRO B 1 232 ? 36.803 -6.932 28.614 1.00 27.76 232 PRO B C 1
ATOM 6051 O O . PRO B 1 232 ? 35.599 -7.102 28.703 1.00 28.50 232 PRO B O 1
ATOM 6055 N N . MET B 1 233 ? 37.584 -7.480 27.681 1.00 28.28 233 MET B N 1
ATOM 6056 C CA . MET B 1 233 ? 37.189 -8.585 26.770 1.00 28.92 233 MET B CA 1
ATOM 6057 C C . MET B 1 233 ? 37.353 -9.908 27.522 1.00 28.74 233 MET B C 1
ATOM 6058 O O . MET B 1 233 ? 38.461 -10.139 28.040 1.00 30.15 233 MET B O 1
ATOM 6063 N N . ARG B 1 234 ? 36.291 -10.720 27.586 1.00 28.54 234 ARG B N 1
ATOM 6064 C CA . ARG B 1 234 ? 36.291 -12.086 28.180 1.00 27.99 234 ARG B CA 1
ATOM 6065 C C . ARG B 1 234 ? 36.499 -13.110 27.063 1.00 28.56 234 ARG B C 1
ATOM 6066 O O . ARG B 1 234 ? 35.517 -13.765 26.652 1.00 28.39 234 ARG B O 1
ATOM 6074 N N . LYS B 1 235 ? 37.741 -13.217 26.589 1.00 29.26 235 LYS B N 1
ATOM 6075 C CA . LYS B 1 235 ? 38.168 -14.177 25.541 1.00 29.82 235 LYS B CA 1
ATOM 6076 C C . LYS B 1 235 ? 38.264 -15.572 26.167 1.00 29.68 235 LYS B C 1
ATOM 6077 O O . LYS B 1 235 ? 38.755 -15.672 27.304 1.00 30.21 235 LYS B O 1
ATOM 6083 N N . ARG B 1 236 ? 37.785 -16.594 25.455 1.00 30.00 236 ARG B N 1
ATOM 6084 C CA . ARG B 1 236 ? 37.899 -18.024 25.847 1.00 30.51 236 ARG B CA 1
ATOM 6085 C C . ARG B 1 236 ? 37.919 -18.873 24.572 1.00 30.60 236 ARG B C 1
ATOM 6086 O O . ARG B 1 236 ? 37.726 -18.295 23.488 1.00 31.88 236 ARG B O 1
ATOM 6094 N N . SER B 1 237 ? 38.181 -20.176 24.695 1.00 30.17 237 SER B N 1
ATOM 6095 C CA . SER B 1 237 ? 38.107 -21.158 23.582 1.00 30.05 237 SER B CA 1
ATOM 6096 C C . SER B 1 237 ? 36.645 -21.553 23.366 1.00 29.42 237 SER B C 1
ATOM 6097 O O . SER B 1 237 ? 35.877 -21.524 24.342 1.00 29.57 237 SER B O 1
ATOM 6100 N N . LEU B 1 238 ? 36.286 -21.918 22.134 1.00 29.09 238 LEU B N 1
ATOM 6101 C CA . LEU B 1 238 ? 34.970 -22.514 21.790 1.00 29.39 238 LEU B CA 1
ATOM 6102 C C . LEU B 1 238 ? 35.206 -23.907 21.197 1.00 29.46 238 LEU B C 1
ATOM 6103 O O . LEU B 1 238 ? 35.976 -24.006 20.224 1.00 30.43 238 LEU B O 1
ATOM 6108 N N . THR B 1 239 ? 34.571 -24.935 21.766 1.00 29.74 239 THR B N 1
ATOM 6109 C CA . THR B 1 239 ? 34.517 -26.308 21.195 1.00 29.71 239 THR B CA 1
ATOM 6110 C C . THR B 1 239 ? 33.666 -26.252 19.923 1.00 30.00 239 THR B C 1
ATOM 6111 O O . THR B 1 239 ? 32.862 -25.314 19.799 1.00 29.94 239 THR B O 1
ATOM 6115 N N . VAL B 1 240 ? 33.850 -27.200 19.004 1.00 31.23 240 VAL B N 1
ATOM 6116 C CA . VAL B 1 240 ? 32.964 -27.376 17.815 1.00 31.76 240 VAL B CA 1
ATOM 6117 C C . VAL B 1 240 ? 31.569 -27.741 18.334 1.00 32.70 240 VAL B C 1
ATOM 6118 O O . VAL B 1 240 ? 30.581 -27.201 17.801 1.00 33.30 240 VAL B O 1
ATOM 6122 N N . GLU B 1 241 ? 31.514 -28.581 19.374 1.00 34.29 241 GLU B N 1
ATOM 6123 C CA . GLU B 1 241 ? 30.278 -29.205 19.924 1.00 34.55 241 GLU B CA 1
ATOM 6124 C C . GLU B 1 241 ? 29.305 -28.127 20.414 1.00 32.54 241 GLU B C 1
ATOM 6125 O O . GLU B 1 241 ? 28.105 -28.269 20.131 1.00 32.39 241 GLU B O 1
ATOM 6131 N N . GLU B 1 242 ? 29.795 -27.109 21.131 1.00 31.41 242 GLU B N 1
ATOM 6132 C CA . GLU B 1 242 ? 28.942 -26.074 21.782 1.00 31.28 242 GLU B CA 1
ATOM 6133 C C . GLU B 1 242 ? 28.377 -25.124 20.716 1.00 30.99 242 GLU B C 1
ATOM 6134 O O . GLU B 1 242 ? 27.276 -24.578 20.937 1.00 30.59 242 GLU B O 1
ATOM 6140 N N . GLN B 1 243 ? 29.097 -24.938 19.605 1.00 30.16 243 GLN B N 1
ATOM 6141 C CA . GLN B 1 243 ? 28.655 -24.110 18.449 1.00 29.96 243 GLN B CA 1
ATOM 6142 C C . GLN B 1 243 ? 27.626 -24.888 17.613 1.00 30.34 243 GLN B C 1
ATOM 6143 O O . GLN B 1 243 ? 26.682 -24.254 17.118 1.00 32.27 243 GLN B O 1
ATOM 6149 N N . GLU B 1 244 ? 27.799 -26.202 17.448 1.00 30.26 244 GLU B N 1
ATOM 6150 C CA . GLU B 1 244 ? 26.859 -27.065 16.679 1.00 30.73 244 GLU B CA 1
ATOM 6151 C C . GLU B 1 244 ? 25.503 -27.128 17.395 1.00 29.63 244 GLU B C 1
ATOM 6152 O O . GLU B 1 244 ? 24.475 -27.093 16.699 1.00 29.10 244 GLU B O 1
ATOM 6158 N N . GLY B 1 245 ? 25.508 -27.227 18.729 1.00 28.44 245 GLY B N 1
ATOM 6159 C CA . GLY B 1 245 ? 24.294 -27.335 19.561 1.00 28.49 245 GLY B CA 1
ATOM 6160 C C . GLY B 1 245 ? 23.469 -26.058 19.542 1.00 28.22 245 GLY B C 1
ATOM 6161 O O . GLY B 1 245 ? 22.228 -26.154 19.631 1.00 28.60 245 GLY B O 1
ATOM 6162 N N . ALA B 1 246 ? 24.128 -24.903 19.416 1.00 27.38 246 ALA B N 1
ATOM 6163 C CA . ALA B 1 246 ? 23.494 -23.565 19.406 1.00 26.85 246 ALA B CA 1
ATOM 6164 C C . ALA B 1 246 ? 22.856 -23.275 18.043 1.00 26.65 246 ALA B C 1
ATOM 6165 O O . ALA B 1 246 ? 21.927 -22.447 18.007 1.00 26.98 246 ALA B O 1
ATOM 6167 N N . LYS B 1 247 ? 23.331 -23.920 16.970 1.00 26.32 247 LYS B N 1
ATOM 6168 C CA . LYS B 1 247 ? 23.026 -23.535 15.559 1.00 26.07 247 LYS B CA 1
ATOM 6169 C C . LYS B 1 247 ? 21.552 -23.779 15.216 1.00 24.76 247 LYS B C 1
ATOM 6170 O O . LYS B 1 247 ? 21.075 -23.185 14.235 1.00 24.63 247 LYS B O 1
ATOM 6176 N N . ALA B 1 248 ? 20.857 -24.609 15.992 1.00 24.72 248 ALA B N 1
ATOM 6177 C CA . ALA B 1 248 ? 19.387 -24.781 15.922 1.00 24.43 248 ALA B CA 1
ATOM 6178 C C . ALA B 1 248 ? 18.690 -23.413 15.990 1.00 24.23 248 ALA B C 1
ATOM 6179 O O . ALA B 1 248 ? 17.671 -23.250 15.305 1.00 24.93 248 ALA B O 1
ATOM 6181 N N . PHE B 1 249 ? 19.239 -22.456 16.752 1.00 23.93 249 PHE B N 1
ATOM 6182 C CA . PHE B 1 249 ? 18.650 -21.108 16.978 1.00 23.62 249 PHE B CA 1
ATOM 6183 C C . PHE B 1 249 ? 19.560 -19.974 16.479 1.00 23.83 249 PHE B C 1
ATOM 6184 O O . PHE B 1 249 ? 19.341 -18.816 16.886 1.00 25.30 249 PHE B O 1
ATOM 6192 N N . TYR B 1 250 ? 20.531 -20.250 15.607 1.00 22.84 250 TYR B N 1
ATOM 6193 C CA . TYR B 1 250 ? 21.357 -19.180 14.992 1.00 22.27 250 TYR B CA 1
ATOM 6194 C C . TYR B 1 250 ? 20.445 -18.218 14.230 1.00 21.17 250 TYR B C 1
ATOM 6195 O O . TYR B 1 250 ? 20.563 -17.008 14.391 1.00 20.93 250 TYR B O 1
ATOM 6204 N N . PRO B 1 251 ? 19.498 -18.700 13.393 1.00 20.34 251 PRO B N 1
ATOM 6205 C CA . PRO B 1 251 ? 18.582 -17.806 12.678 1.00 20.44 251 PRO B CA 1
ATOM 6206 C C . PRO B 1 251 ? 17.843 -16.794 13.571 1.00 20.24 251 PRO B C 1
ATOM 6207 O O . PRO B 1 251 ? 17.692 -15.662 13.154 1.00 20.90 251 PRO B O 1
ATOM 6211 N N . GLU B 1 252 ? 17.418 -17.207 14.767 1.00 19.06 252 GLU B N 1
ATOM 6212 C CA . GLU B 1 252 ? 16.806 -16.291 15.767 1.00 18.99 252 GLU B CA 1
ATOM 6213 C C . GLU B 1 252 ? 17.861 -15.274 16.217 1.00 18.39 252 GLU B C 1
ATOM 6214 O O . GLU B 1 252 ? 17.548 -14.069 16.241 1.00 18.24 252 GLU B O 1
ATOM 6220 N N . LEU B 1 253 ? 19.067 -15.735 16.558 1.00 17.66 253 LEU B N 1
ATOM 6221 C CA . LEU B 1 253 ? 20.146 -14.846 17.056 1.00 17.39 253 LEU B CA 1
ATOM 6222 C C . LEU B 1 253 ? 20.465 -13.784 15.995 1.00 17.06 253 LEU B C 1
ATOM 6223 O O . LEU B 1 253 ? 20.634 -12.611 16.375 1.00 17.38 253 LEU B O 1
ATOM 6228 N N . PHE B 1 254 ? 20.518 -14.154 14.714 1.00 16.47 254 PHE B N 1
ATOM 6229 C CA . PHE B 1 254 ? 20.841 -13.210 13.612 1.00 16.18 254 PHE B CA 1
ATOM 6230 C C . PHE B 1 254 ? 19.701 -12.193 13.458 1.00 15.98 254 PHE B C 1
ATOM 6231 O O . PHE B 1 254 ? 19.976 -11.016 13.155 1.00 16.37 254 PHE B O 1
ATOM 6239 N N . ARG B 1 255 ? 18.457 -12.616 13.679 1.00 15.45 255 ARG B N 1
ATOM 6240 C CA . ARG B 1 255 ? 17.288 -11.697 13.696 1.00 15.22 255 ARG B CA 1
ATOM 6241 C C . ARG B 1 255 ? 17.339 -10.811 14.945 1.00 14.79 255 ARG B C 1
ATOM 6242 O O . ARG B 1 255 ? 17.112 -9.599 14.808 1.00 14.80 255 ARG B O 1
ATOM 6250 N N . TYR B 1 256 ? 17.630 -11.390 16.111 1.00 14.46 256 TYR B N 1
ATOM 6251 C CA . TYR B 1 256 ? 17.660 -10.663 17.405 1.00 14.89 256 TYR B CA 1
ATOM 6252 C C . TYR B 1 256 ? 18.571 -9.434 17.287 1.00 15.25 256 TYR B C 1
ATOM 6253 O O . TYR B 1 256 ? 18.165 -8.334 17.710 1.00 15.00 256 TYR B O 1
ATOM 6262 N N . ARG B 1 257 ? 19.754 -9.577 16.693 1.00 16.22 257 ARG B N 1
ATOM 6263 C CA . ARG B 1 257 ? 20.748 -8.474 16.709 1.00 17.12 257 ARG B CA 1
ATOM 6264 C C . ARG B 1 257 ? 20.206 -7.251 15.949 1.00 17.42 257 ARG B C 1
ATOM 6265 O O . ARG B 1 257 ? 20.652 -6.138 16.253 1.00 17.56 257 ARG B O 1
ATOM 6273 N N . GLU B 1 258 ? 19.232 -7.414 15.053 1.00 18.25 258 GLU B N 1
ATOM 6274 C CA . GLU B 1 258 ? 18.672 -6.281 14.263 1.00 18.49 258 GLU B CA 1
ATOM 6275 C C . GLU B 1 258 ? 17.664 -5.480 15.094 1.00 18.30 258 GLU B C 1
ATOM 6276 O O . GLU B 1 258 ? 17.264 -4.394 14.626 1.00 17.86 258 GLU B O 1
ATOM 6282 N N . LYS B 1 259 ? 17.256 -5.998 16.257 1.00 18.54 259 LYS B N 1
ATOM 6283 C CA . LYS B 1 259 ? 16.293 -5.324 17.171 1.00 18.66 259 LYS B CA 1
ATOM 6284 C C . LYS B 1 259 ? 17.055 -4.568 18.265 1.00 18.36 259 LYS B C 1
ATOM 6285 O O . LYS B 1 259 ? 16.410 -3.767 18.959 1.00 18.80 259 LYS B O 1
ATOM 6291 N N . CYS B 1 260 ? 18.363 -4.813 18.407 1.00 18.55 260 CYS B N 1
ATOM 6292 C CA . CYS B 1 260 ? 19.233 -4.257 19.482 1.00 18.75 260 CYS B CA 1
ATOM 6293 C C . CYS B 1 260 ? 19.927 -2.979 19.001 1.00 18.68 260 CYS B C 1
ATOM 6294 O O . CYS B 1 260 ? 20.369 -2.959 17.843 1.00 18.82 260 CYS B O 1
ATOM 6297 N N . PHE B 1 261 ? 20.046 -1.974 19.874 1.00 18.59 261 PHE B N 1
ATOM 6298 C CA . PHE B 1 261 ? 20.493 -0.596 19.533 1.00 18.88 261 PHE B CA 1
ATOM 6299 C C . PHE B 1 261 ? 21.712 -0.645 18.612 1.00 18.71 261 PHE B C 1
ATOM 6300 O O . PHE B 1 261 ? 21.685 0.023 17.566 1.00 19.01 261 PHE B O 1
ATOM 6308 N N . ALA B 1 262 ? 22.737 -1.417 18.990 1.00 18.68 262 ALA B N 1
ATOM 6309 C CA . ALA B 1 262 ? 24.067 -1.441 18.334 1.00 18.54 262 ALA B CA 1
ATOM 6310 C C . ALA B 1 262 ? 24.276 -2.723 17.518 1.00 17.83 262 ALA B C 1
ATOM 6311 O O . ALA B 1 262 ? 25.392 -2.917 17.018 1.00 18.48 262 ALA B O 1
ATOM 6313 N N . GLY B 1 263 ? 23.256 -3.562 17.362 1.00 17.33 263 GLY B N 1
ATOM 6314 C CA . GLY B 1 263 ? 23.332 -4.741 16.479 1.00 17.09 263 GLY B CA 1
ATOM 6315 C C . GLY B 1 263 ? 24.107 -5.888 17.104 1.00 16.84 263 GLY B C 1
ATOM 6316 O O . GLY B 1 263 ? 24.472 -6.813 16.362 1.00 16.69 263 GLY B O 1
ATOM 6317 N N . PHE B 1 264 ? 24.354 -5.838 18.417 1.00 16.99 264 PHE B N 1
ATOM 6318 C CA . PHE B 1 264 ? 24.920 -6.961 19.215 1.00 16.70 264 PHE B CA 1
ATOM 6319 C C . PHE B 1 264 ? 23.766 -7.828 19.736 1.00 16.72 264 PHE B C 1
ATOM 6320 O O . PHE B 1 264 ? 22.580 -7.497 19.473 1.00 15.98 264 PHE B O 1
ATOM 6328 N N . LEU B 1 265 ? 24.097 -8.903 20.460 1.00 16.53 265 LEU B N 1
ATOM 6329 C CA . LEU B 1 265 ? 23.102 -9.822 21.069 1.00 16.57 265 LEU B CA 1
ATOM 6330 C C . LEU B 1 265 ? 22.691 -9.281 22.442 1.00 16.63 265 LEU B C 1
ATOM 6331 O O . LEU B 1 265 ? 22.543 -10.084 23.375 1.00 17.09 265 LEU B O 1
ATOM 6336 N N . TYR B 1 266 ? 22.501 -7.965 22.550 1.00 16.64 266 TYR B N 1
ATOM 6337 C CA . TYR B 1 266 ? 22.029 -7.273 23.778 1.00 16.79 266 TYR B CA 1
ATOM 6338 C C . TYR B 1 266 ? 21.786 -5.796 23.452 1.00 17.11 266 TYR B C 1
ATOM 6339 O O . TYR B 1 266 ? 22.303 -5.299 22.424 1.00 17.35 266 TYR B O 1
ATOM 6348 N N . THR B 1 267 ? 21.018 -5.121 24.306 1.00 17.19 267 THR B N 1
ATOM 6349 C CA . THR B 1 267 ? 20.616 -3.704 24.135 1.00 17.47 267 THR B CA 1
ATOM 6350 C C . THR B 1 267 ? 20.464 -3.057 25.512 1.00 17.45 267 THR B C 1
ATOM 6351 O O . THR B 1 267 ? 20.738 -3.725 26.516 1.00 16.54 267 THR B O 1
ATOM 6355 N N . TRP B 1 268 ? 20.059 -1.790 25.524 1.00 18.56 268 TRP B N 1
ATOM 6356 C CA . TRP B 1 268 ? 19.931 -0.939 26.733 1.00 19.97 268 TRP B CA 1
ATOM 6357 C C . TRP B 1 268 ? 19.190 -1.685 27.846 1.00 20.68 268 TRP B C 1
ATOM 6358 O O . TRP B 1 268 ? 18.261 -2.460 27.549 1.00 20.82 268 TRP B O 1
ATOM 6369 N N . CYS B 1 269 ? 19.587 -1.435 29.091 1.00 21.24 269 CYS B N 1
ATOM 6370 C CA . CYS B 1 269 ? 18.780 -1.734 30.297 1.00 21.45 269 CYS B CA 1
ATOM 6371 C C . CYS B 1 269 ? 17.447 -0.989 30.162 1.00 22.11 269 CYS B C 1
ATOM 6372 O O . CYS B 1 269 ? 17.463 0.148 29.662 1.00 22.78 269 CYS B O 1
ATOM 6375 N N . GLU B 1 270 ? 16.334 -1.608 30.556 1.00 22.37 270 GLU B N 1
ATOM 6376 C CA . GLU B 1 270 ? 14.996 -0.958 30.551 1.00 22.57 270 GLU B CA 1
ATOM 6377 C C . GLU B 1 270 ? 14.966 0.134 31.631 1.00 23.09 270 GLU B C 1
ATOM 6378 O O . GLU B 1 270 ? 14.092 1.017 31.554 1.00 23.77 270 GLU B O 1
ATOM 6384 N N . ARG B 1 271 ? 15.899 0.089 32.586 1.00 23.69 271 ARG B N 1
ATOM 6385 C CA . ARG B 1 271 ? 16.038 1.089 33.679 1.00 23.89 271 ARG B CA 1
ATOM 6386 C C . ARG B 1 271 ? 17.128 2.107 33.323 1.00 24.43 271 ARG B C 1
ATOM 6387 O O . ARG B 1 271 ? 18.137 1.712 32.691 1.00 24.00 271 ARG B O 1
ATOM 6395 N N . GLY B 1 272 ? 16.904 3.370 33.702 1.00 24.80 272 GLY B N 1
ATOM 6396 C CA . GLY B 1 272 ? 17.928 4.430 33.777 1.00 25.08 272 GLY B CA 1
ATOM 6397 C C . GLY B 1 272 ? 18.661 4.370 35.106 1.00 25.57 272 GLY B C 1
ATOM 6398 O O . GLY B 1 272 ? 18.179 3.654 36.006 1.00 24.73 272 GLY B O 1
ATOM 6399 N N . VAL B 1 273 ? 19.778 5.098 35.229 1.00 26.49 273 VAL B N 1
ATOM 6400 C CA . VAL B 1 273 ? 20.733 5.026 36.379 1.00 26.93 273 VAL B CA 1
ATOM 6401 C C . VAL B 1 273 ? 19.986 5.242 37.705 1.00 27.59 273 VAL B C 1
ATOM 6402 O O . VAL B 1 273 ? 20.127 4.390 38.602 1.00 27.88 273 VAL B O 1
ATOM 6406 N N . PHE B 1 274 ? 19.203 6.316 37.826 1.00 28.51 274 PHE B N 1
ATOM 6407 C CA . PHE B 1 274 ? 18.620 6.784 39.115 1.00 29.24 274 PHE B CA 1
ATOM 6408 C C . PHE B 1 274 ? 17.261 6.132 39.399 1.00 30.00 274 PHE B C 1
ATOM 6409 O O . PHE B 1 274 ? 16.500 6.691 40.204 1.00 31.25 274 PHE B O 1
ATOM 6417 N N . GLU B 1 275 ? 16.977 4.979 38.790 1.00 31.88 275 GLU B N 1
ATOM 6418 C CA . GLU B 1 275 ? 15.890 4.062 39.227 1.00 34.04 275 GLU B CA 1
ATOM 6419 C C . GLU B 1 275 ? 16.459 3.073 40.256 1.00 34.92 275 GLU B C 1
ATOM 6420 O O . GLU B 1 275 ? 15.658 2.436 40.960 1.00 35.35 275 GLU B O 1
ATOM 6426 N N . ASP B 1 276 ? 17.790 2.947 40.331 1.00 35.87 276 ASP B N 1
ATOM 6427 C CA . ASP B 1 276 ? 18.494 1.959 41.191 1.00 36.37 276 ASP B CA 1
ATOM 6428 C C . ASP B 1 276 ? 19.217 2.677 42.334 1.00 36.83 276 ASP B C 1
ATOM 6429 O O . ASP B 1 276 ? 19.766 3.773 42.109 1.00 34.75 276 ASP B O 1
ATOM 6434 N N . SER B 1 277 ? 19.219 2.055 43.514 1.00 39.03 277 SER B N 1
ATOM 6435 C CA . SER B 1 277 ? 20.006 2.463 44.705 1.00 40.92 277 SER B CA 1
ATOM 6436 C C . SER B 1 277 ? 21.497 2.350 44.384 1.00 43.33 277 SER B C 1
ATOM 6437 O O . SER B 1 277 ? 21.849 1.533 43.509 1.00 45.20 277 SER B O 1
ATOM 6440 N N . GLU B 1 278 ? 22.333 3.120 45.086 1.00 45.08 278 GLU B N 1
ATOM 6441 C CA . GLU B 1 278 ? 23.817 3.049 44.987 1.00 45.76 278 GLU B CA 1
ATOM 6442 C C . GLU B 1 278 ? 24.239 1.574 44.942 1.00 44.20 278 GLU B C 1
ATOM 6443 O O . GLU B 1 278 ? 25.010 1.214 44.035 1.00 43.16 278 GLU B O 1
ATOM 6449 N N . GLU B 1 279 ? 23.716 0.751 45.859 1.00 43.02 279 GLU B N 1
ATOM 6450 C CA . GLU B 1 279 ? 24.073 -0.687 45.993 1.00 42.99 279 GLU B CA 1
ATOM 6451 C C . GLU B 1 279 ? 23.577 -1.464 44.770 1.00 40.74 279 GLU B C 1
ATOM 6452 O O . GLU B 1 279 ? 24.315 -2.350 44.299 1.00 41.02 279 GLU B O 1
ATOM 6458 N N . GLU B 1 280 ? 22.370 -1.164 44.286 1.00 39.00 280 GLU B N 1
ATOM 6459 C CA . GLU B 1 280 ? 21.773 -1.845 43.106 1.00 38.14 280 GLU B CA 1
ATOM 6460 C C . GLU B 1 280 ? 22.618 -1.529 41.868 1.00 36.16 280 GLU B C 1
ATOM 6461 O O . GLU B 1 280 ? 22.795 -2.437 41.040 1.00 34.81 280 GLU B O 1
ATOM 6467 N N . ARG B 1 281 ? 23.125 -0.296 41.763 1.00 35.64 281 ARG B N 1
ATOM 6468 C CA . ARG B 1 281 ? 23.963 0.174 40.628 1.00 35.91 281 ARG B CA 1
ATOM 6469 C C . ARG B 1 281 ? 25.297 -0.575 40.617 1.00 36.32 281 ARG B C 1
ATOM 6470 O O . ARG B 1 281 ? 25.696 -1.031 39.527 1.00 36.31 281 ARG B O 1
ATOM 6478 N N . GLU B 1 282 ? 25.958 -0.675 41.777 1.00 36.88 282 GLU B N 1
ATOM 6479 C CA . GLU B 1 282 ? 27.259 -1.379 41.945 1.00 37.46 282 GLU B CA 1
ATOM 6480 C C . GLU B 1 282 ? 27.118 -2.813 41.435 1.00 35.66 282 GLU B C 1
ATOM 6481 O O . GLU B 1 282 ? 27.980 -3.254 40.670 1.00 35.42 282 GLU B O 1
ATOM 6487 N N . GLN B 1 283 ? 26.047 -3.494 41.833 1.00 34.85 283 GLN B N 1
ATOM 6488 C CA . GLN B 1 283 ? 25.821 -4.929 41.524 1.00 35.83 283 GLN B CA 1
ATOM 6489 C C . GLN B 1 283 ? 25.478 -5.089 40.039 1.00 34.25 283 GLN B C 1
ATOM 6490 O O . GLN B 1 283 ? 25.835 -6.140 39.469 1.00 34.16 283 GLN B O 1
ATOM 6496 N N . PHE B 1 284 ? 24.810 -4.089 39.449 1.00 32.85 284 PHE B N 1
ATOM 6497 C CA . PHE B 1 284 ? 24.376 -4.065 38.026 1.00 30.78 284 PHE B CA 1
ATOM 6498 C C . PHE B 1 284 ? 25.574 -3.807 37.107 1.00 29.97 284 PHE B C 1
ATOM 6499 O O . PHE B 1 284 ? 25.698 -4.495 36.071 1.00 30.08 284 PHE B O 1
ATOM 6507 N N . LEU B 1 285 ? 26.407 -2.824 37.461 1.00 28.77 285 LEU B N 1
ATOM 6508 C CA . LEU B 1 285 ? 27.618 -2.439 36.688 1.00 27.38 285 LEU B CA 1
ATOM 6509 C C . LEU B 1 285 ? 28.655 -3.567 36.746 1.00 28.75 285 LEU B C 1
ATOM 6510 O O . LEU B 1 285 ? 29.365 -3.749 35.737 1.00 28.12 285 LEU B O 1
ATOM 6515 N N . GLU B 1 286 ? 28.738 -4.291 37.871 1.00 29.86 286 GLU B N 1
ATOM 6516 C CA . GLU B 1 286 ? 29.658 -5.448 38.061 1.00 31.45 286 GLU B CA 1
ATOM 6517 C C . GLU B 1 286 ? 29.217 -6.612 37.170 1.00 32.23 286 GLU B C 1
ATOM 6518 O O . GLU B 1 286 ? 30.091 -7.256 36.549 1.00 32.66 286 GLU B O 1
ATOM 6524 N N . LYS B 1 287 ? 27.912 -6.881 37.141 1.00 33.38 287 LYS B N 1
ATOM 6525 C CA . LYS B 1 287 ? 27.273 -7.893 36.259 1.00 34.44 287 LYS B CA 1
ATOM 6526 C C . LYS B 1 287 ? 27.715 -7.643 34.809 1.00 32.57 287 LYS B C 1
ATOM 6527 O O . LYS B 1 287 ? 28.219 -8.595 34.179 1.00 32.06 287 LYS B O 1
ATOM 6533 N N . LEU B 1 288 ? 27.542 -6.412 34.307 1.00 30.66 288 LEU B N 1
ATOM 6534 C CA . LEU B 1 288 ? 27.947 -6.007 32.930 1.00 29.89 288 LEU B CA 1
ATOM 6535 C C . LEU B 1 288 ? 29.450 -6.243 32.758 1.00 29.38 288 LEU B C 1
ATOM 6536 O O . LEU B 1 288 ? 29.842 -6.821 31.735 1.00 31.39 288 LEU B O 1
ATOM 6541 N N . TRP B 1 289 ? 30.246 -5.790 33.727 1.00 28.91 289 TRP B N 1
ATOM 6542 C CA . TRP B 1 289 ? 31.730 -5.847 33.710 1.00 28.93 289 TRP B CA 1
ATOM 6543 C C . TRP B 1 289 ? 32.195 -7.307 33.631 1.00 29.81 289 TRP B C 1
ATOM 6544 O O . TRP B 1 289 ? 33.159 -7.569 32.901 1.00 29.45 289 TRP B O 1
ATOM 6555 N N . SER B 1 290 ? 31.514 -8.219 34.334 1.00 31.59 290 SER B N 1
ATOM 6556 C CA . SER B 1 290 ? 31.847 -9.668 34.390 1.00 32.34 290 SER B CA 1
ATOM 6557 C C . SER B 1 290 ? 31.481 -10.340 33.063 1.00 33.13 290 SER B C 1
ATOM 6558 O O . SER B 1 290 ? 32.296 -11.138 32.575 1.00 34.14 290 SER B O 1
ATOM 6561 N N . ASP B 1 291 ? 30.293 -10.046 32.522 1.00 34.35 291 ASP B N 1
ATOM 6562 C CA . ASP B 1 291 ? 29.803 -10.607 31.233 1.00 35.81 291 ASP B CA 1
ATOM 6563 C C . ASP B 1 291 ? 30.764 -10.176 30.119 1.00 35.59 291 ASP B C 1
ATOM 6564 O O . ASP B 1 291 ? 31.083 -11.021 29.260 1.00 36.02 291 ASP B O 1
ATOM 6569 N N . GLY B 1 292 ? 31.210 -8.914 30.153 1.00 34.76 292 GLY B N 1
ATOM 6570 C CA . GLY B 1 292 ? 32.261 -8.361 29.274 1.00 33.52 292 GLY B CA 1
ATOM 6571 C C . GLY B 1 292 ? 31.718 -7.907 27.929 1.00 32.27 292 GLY B C 1
ATOM 6572 O O . GLY B 1 292 ? 30.487 -7.759 27.796 1.00 32.12 292 GLY B O 1
ATOM 6573 N N . GLY B 1 293 ? 32.610 -7.693 26.959 1.00 30.33 293 GLY B N 1
ATOM 6574 C CA . GLY B 1 293 ? 32.261 -7.198 25.614 1.00 28.70 293 GLY B CA 1
ATOM 6575 C C . GLY B 1 293 ? 31.778 -5.761 25.673 1.00 27.22 293 GLY B C 1
ATOM 6576 O O . GLY B 1 293 ? 32.206 -5.037 26.601 1.00 27.69 293 GLY B O 1
ATOM 6577 N N . PHE B 1 294 ? 30.890 -5.371 24.753 1.00 25.52 294 PHE B N 1
ATOM 6578 C CA . PHE B 1 294 ? 30.329 -3.999 24.648 1.00 24.46 294 PHE B CA 1
ATOM 6579 C C . PHE B 1 294 ? 29.104 -3.834 25.558 1.00 23.65 294 PHE B C 1
ATOM 6580 O O . PHE B 1 294 ? 28.452 -2.777 25.479 1.00 23.19 294 PHE B O 1
ATOM 6588 N N . ARG B 1 295 ? 28.825 -4.803 26.432 1.00 23.07 295 ARG B N 1
ATOM 6589 C CA . ARG B 1 295 ? 27.662 -4.742 27.357 1.00 23.24 295 ARG B CA 1
ATOM 6590 C C . ARG B 1 295 ? 27.740 -3.464 28.196 1.00 22.32 295 ARG B C 1
ATOM 6591 O O . ARG B 1 295 ? 26.680 -2.885 28.462 1.00 22.11 295 ARG B O 1
ATOM 6599 N N . TYR B 1 296 ? 28.942 -3.033 28.589 1.00 21.27 296 TYR B N 1
ATOM 6600 C CA . TYR B 1 296 ? 29.132 -1.846 29.463 1.00 20.49 296 TYR B CA 1
ATOM 6601 C C . TYR B 1 296 ? 28.873 -0.574 28.660 1.00 20.93 296 TYR B C 1
ATOM 6602 O O . TYR B 1 296 ? 28.488 0.453 29.247 1.00 20.82 296 TYR B O 1
ATOM 6611 N N . TRP B 1 297 ? 29.102 -0.649 27.352 1.00 21.67 297 TRP B N 1
ATOM 6612 C CA . TRP B 1 297 ? 28.929 0.480 26.408 1.00 22.71 297 TRP B CA 1
ATOM 6613 C C . TRP B 1 297 ? 27.453 0.606 26.001 1.00 23.48 297 TRP B C 1
ATOM 6614 O O . TRP B 1 297 ? 26.923 1.732 26.081 1.00 24.22 297 TRP B O 1
ATOM 6625 N N . VAL B 1 298 ? 26.798 -0.495 25.607 1.00 23.47 298 VAL B N 1
ATOM 6626 C CA . VAL B 1 298 ? 25.472 -0.438 24.916 1.00 23.70 298 VAL B CA 1
ATOM 6627 C C . VAL B 1 298 ? 24.445 -1.435 25.487 1.00 23.03 298 VAL B C 1
ATOM 6628 O O . VAL B 1 298 ? 23.363 -1.532 24.881 1.00 24.12 298 VAL B O 1
ATOM 6632 N N . ALA B 1 299 ? 24.727 -2.123 26.601 1.00 22.09 299 ALA B N 1
ATOM 6633 C CA . ALA B 1 299 ? 23.733 -2.871 27.412 1.00 20.90 299 ALA B CA 1
ATOM 6634 C C . ALA B 1 299 ? 23.674 -2.274 28.825 1.00 20.82 299 ALA B C 1
ATOM 6635 O O . ALA B 1 299 ? 23.181 -2.953 29.750 1.00 20.47 299 ALA B O 1
ATOM 6637 N N . ASN B 1 300 ? 24.150 -1.035 28.974 1.00 20.57 300 ASN B N 1
ATOM 6638 C CA . ASN B 1 300 ? 24.224 -0.297 30.261 1.00 20.65 300 ASN B CA 1
ATOM 6639 C C . ASN B 1 300 ? 22.859 0.353 30.515 1.00 20.49 300 ASN B C 1
ATOM 6640 O O . ASN B 1 300 ? 21.907 0.045 29.763 1.00 20.59 300 ASN B O 1
ATOM 6645 N N . TYR B 1 301 ? 22.764 1.201 31.545 1.00 20.09 301 TYR B N 1
ATOM 6646 C CA . TYR B 1 301 ? 21.579 2.045 31.849 1.00 19.85 301 TYR B CA 1
ATOM 6647 C C . TYR B 1 301 ? 21.254 2.906 30.626 1.00 19.88 301 TYR B C 1
ATOM 6648 O O . TYR B 1 301 ? 22.197 3.451 30.004 1.00 19.58 301 TYR B O 1
ATOM 6657 N N . LYS B 1 302 ? 19.963 3.047 30.309 1.00 19.69 302 LYS B N 1
ATOM 6658 C CA . LYS B 1 302 ? 19.487 3.570 28.998 1.00 19.94 302 LYS B CA 1
ATOM 6659 C C . LYS B 1 302 ? 19.750 5.073 28.868 1.00 20.35 302 LYS B C 1
ATOM 6660 O O . LYS B 1 302 ? 19.744 5.553 27.721 1.00 21.35 302 LYS B O 1
ATOM 6666 N N . ASP B 1 303 ? 19.988 5.780 29.975 1.00 20.62 303 ASP B N 1
ATOM 6667 C CA . ASP B 1 303 ? 20.080 7.265 29.996 1.00 21.04 303 ASP B CA 1
ATOM 6668 C C . ASP B 1 303 ? 21.533 7.742 30.123 1.00 20.94 303 ASP B C 1
ATOM 6669 O O . ASP B 1 303 ? 21.739 8.968 30.031 1.00 20.92 303 ASP B O 1
ATOM 6674 N N . TYR B 1 304 ? 22.511 6.850 30.308 1.00 20.93 304 TYR B N 1
ATOM 6675 C CA . TYR B 1 304 ? 23.900 7.258 30.660 1.00 21.01 304 TYR B CA 1
ATOM 6676 C C . TYR B 1 304 ? 24.504 8.097 29.523 1.00 21.65 304 TYR B C 1
ATOM 6677 O O . TYR B 1 304 ? 25.310 8.987 29.840 1.00 22.27 304 TYR B O 1
ATOM 6686 N N . LEU B 1 305 ? 24.121 7.866 28.260 1.00 22.71 305 LEU B N 1
ATOM 6687 C CA . LEU B 1 305 ? 24.621 8.659 27.095 1.00 23.55 305 LEU B CA 1
ATOM 6688 C C . LEU B 1 305 ? 23.810 9.949 26.928 1.00 24.44 305 LEU B C 1
ATOM 6689 O O . LEU B 1 305 ? 24.206 10.766 26.078 1.00 23.81 305 LEU B O 1
ATOM 6694 N N . TYR B 1 306 ? 22.713 10.114 27.678 1.00 26.09 306 TYR B N 1
ATOM 6695 C CA . TYR B 1 306 ? 21.722 11.209 27.503 1.00 27.06 306 TYR B CA 1
ATOM 6696 C C . TYR B 1 306 ? 21.748 12.180 28.693 1.00 27.57 306 TYR B C 1
ATOM 6697 O O . TYR B 1 306 ? 21.382 13.345 28.477 1.00 27.50 306 TYR B O 1
ATOM 6706 N N . ASP B 1 307 ? 22.176 11.741 29.884 1.00 29.34 307 ASP B N 1
ATOM 6707 C CA . ASP B 1 307 ? 22.203 12.566 31.127 1.00 30.89 307 ASP B CA 1
ATOM 6708 C C . ASP B 1 307 ? 23.634 12.597 31.690 1.00 30.65 307 ASP B C 1
ATOM 6709 O O . ASP B 1 307 ? 24.222 11.510 31.891 1.00 30.56 307 ASP B O 1
ATOM 6714 N N . ALA B 1 308 ? 24.157 13.801 31.952 1.00 30.26 308 ALA B N 1
ATOM 6715 C CA . ALA B 1 308 ? 25.544 14.064 32.411 1.00 30.45 308 ALA B CA 1
ATOM 6716 C C . ALA B 1 308 ? 25.776 13.436 33.791 1.00 31.58 308 ALA B C 1
ATOM 6717 O O . ALA B 1 308 ? 26.838 12.816 33.987 1.00 32.31 308 ALA B O 1
ATOM 6719 N N . LYS B 1 309 ? 24.826 13.596 34.713 1.00 33.28 309 LYS B N 1
ATOM 6720 C CA . LYS B 1 309 ? 24.892 12.985 36.067 1.00 35.39 309 LYS B CA 1
ATOM 6721 C C . LYS B 1 309 ? 24.865 11.458 35.925 1.00 32.77 309 LYS B C 1
ATOM 6722 O O . LYS B 1 309 ? 25.581 10.786 36.689 1.00 33.97 309 LYS B O 1
ATOM 6728 N N . ALA B 1 310 ? 24.070 10.931 34.992 1.00 29.95 310 ALA B N 1
ATOM 6729 C CA . ALA B 1 310 ? 23.933 9.476 34.745 1.00 28.84 310 ALA B CA 1
ATOM 6730 C C . ALA B 1 310 ? 25.237 8.935 34.141 1.00 28.05 310 ALA B C 1
ATOM 6731 O O . ALA B 1 310 ? 25.653 7.817 34.521 1.00 27.11 310 ALA B O 1
ATOM 6733 N N . ASN B 1 311 ? 25.862 9.706 33.247 1.00 27.15 311 ASN B N 1
ATOM 6734 C CA . ASN B 1 311 ? 27.179 9.376 32.639 1.00 26.98 311 ASN B CA 1
ATOM 6735 C C . ASN B 1 311 ? 28.252 9.278 33.734 1.00 27.06 311 ASN B C 1
ATOM 6736 O O . ASN B 1 311 ? 29.051 8.315 33.692 1.00 26.76 311 ASN B O 1
ATOM 6741 N N . ARG B 1 312 ? 28.275 10.228 34.675 1.00 27.52 312 ARG B N 1
ATOM 6742 C CA . ARG B 1 312 ? 29.341 10.338 35.709 1.00 28.69 312 ARG B CA 1
ATOM 6743 C C . ARG B 1 312 ? 29.358 9.075 36.578 1.00 28.88 312 ARG B C 1
ATOM 6744 O O . ARG B 1 312 ? 30.457 8.691 37.015 1.00 29.69 312 ARG B O 1
ATOM 6752 N N . VAL B 1 313 ? 28.199 8.456 36.826 1.00 28.37 313 VAL B N 1
ATOM 6753 C CA . VAL B 1 313 ? 28.103 7.182 37.600 1.00 28.33 313 VAL B CA 1
ATOM 6754 C C . VAL B 1 313 ? 28.807 6.076 36.807 1.00 28.65 313 VAL B C 1
ATOM 6755 O O . VAL B 1 313 ? 29.542 5.289 37.432 1.00 30.14 313 VAL B O 1
ATOM 6759 N N . VAL B 1 314 ? 28.589 6.016 35.488 1.00 28.32 314 VAL B N 1
ATOM 6760 C CA . VAL B 1 314 ? 29.125 4.934 34.610 1.00 27.34 314 VAL B CA 1
ATOM 6761 C C . VAL B 1 314 ? 30.639 5.119 34.473 1.00 26.96 314 VAL B C 1
ATOM 6762 O O . VAL B 1 314 ? 31.351 4.101 34.543 1.00 26.25 314 VAL B O 1
ATOM 6766 N N . TYR B 1 315 ? 31.114 6.359 34.315 1.00 27.31 315 TYR B N 1
ATOM 6767 C CA . TYR B 1 315 ? 32.565 6.685 34.254 1.00 27.41 315 TYR B CA 1
ATOM 6768 C C . TYR B 1 315 ? 33.250 6.319 35.578 1.00 27.91 315 TYR B C 1
ATOM 6769 O O . TYR B 1 315 ? 34.302 5.659 35.544 1.00 27.45 315 TYR B O 1
ATOM 6778 N N . ASP B 1 316 ? 32.678 6.756 36.704 1.00 28.64 316 ASP B N 1
ATOM 6779 C CA . ASP B 1 316 ? 33.285 6.624 38.055 1.00 29.16 316 ASP B CA 1
ATOM 6780 C C . ASP B 1 316 ? 33.564 5.146 38.343 1.00 29.67 316 ASP B C 1
ATOM 6781 O O . ASP B 1 316 ? 34.657 4.843 38.879 1.00 32.12 316 ASP B O 1
ATOM 6786 N N . PHE B 1 317 ? 32.631 4.265 37.977 1.00 28.70 317 PHE B N 1
ATOM 6787 C CA . PHE B 1 317 ? 32.775 2.792 38.120 1.00 28.31 317 PHE B CA 1
ATOM 6788 C C . PHE B 1 317 ? 33.933 2.307 37.238 1.00 29.00 317 PHE B C 1
ATOM 6789 O O . PHE B 1 317 ? 34.801 1.578 37.749 1.00 29.64 317 PHE B O 1
ATOM 6797 N N . TRP B 1 318 ? 33.955 2.704 35.960 1.00 29.11 318 TRP B N 1
ATOM 6798 C CA . TRP B 1 318 ? 35.024 2.325 34.997 1.00 29.44 318 TRP B CA 1
ATOM 6799 C C . TRP B 1 318 ? 36.393 2.717 35.565 1.00 31.18 318 TRP B C 1
ATOM 6800 O O . TRP B 1 318 ? 37.292 1.861 35.557 1.00 30.20 318 TRP B O 1
ATOM 6811 N N . ARG B 1 319 ? 36.530 3.960 36.041 1.00 34.02 319 ARG B N 1
ATOM 6812 C CA . ARG B 1 319 ? 37.807 4.525 36.552 1.00 35.67 319 ARG B CA 1
ATOM 6813 C C . ARG B 1 319 ? 38.308 3.666 37.714 1.00 36.98 319 ARG B C 1
ATOM 6814 O O . ARG B 1 319 ? 39.510 3.360 37.736 1.00 38.93 319 ARG B O 1
ATOM 6822 N N . LYS B 1 320 ? 37.418 3.294 38.636 1.00 39.92 320 LYS B N 1
ATOM 6823 C CA . LYS B 1 320 ? 37.771 2.495 39.842 1.00 42.25 320 LYS B CA 1
ATOM 6824 C C . LYS B 1 320 ? 38.325 1.132 39.406 1.00 41.79 320 LYS B C 1
ATOM 6825 O O . LYS B 1 320 ? 39.377 0.739 39.943 1.00 42.32 320 LYS B O 1
ATOM 6831 N N . LYS B 1 321 ? 37.669 0.468 38.446 1.00 40.83 321 LYS B N 1
ATOM 6832 C CA . LYS B 1 321 ? 37.986 -0.919 38.000 1.00 40.06 321 LYS B CA 1
ATOM 6833 C C . LYS B 1 321 ? 39.335 -0.962 37.273 1.00 39.57 321 LYS B C 1
ATOM 6834 O O . LYS B 1 321 ? 40.087 -1.944 37.461 1.00 38.58 321 LYS B O 1
ATOM 6840 N N . VAL B 1 322 ? 39.607 0.050 36.449 1.00 38.79 322 VAL B N 1
ATOM 6841 C CA . VAL B 1 322 ? 40.876 0.193 35.681 1.00 38.15 322 VAL B CA 1
ATOM 6842 C C . VAL B 1 322 ? 42.035 0.381 36.669 1.00 38.33 322 VAL B C 1
ATOM 6843 O O . VAL B 1 322 ? 43.052 -0.323 36.516 1.00 38.33 322 VAL B O 1
ATOM 6847 N N . ARG B 1 323 ? 41.880 1.280 37.646 1.00 38.03 323 ARG B N 1
ATOM 6848 C CA . ARG B 1 323 ? 42.965 1.694 38.580 1.00 38.71 323 ARG B CA 1
ATOM 6849 C C . ARG B 1 323 ? 43.382 0.534 39.493 1.00 38.77 323 ARG B C 1
ATOM 6850 O O . ARG B 1 323 ? 44.528 0.562 39.974 1.00 38.83 323 ARG B O 1
ATOM 6858 N N . GLU B 1 324 ? 42.500 -0.441 39.732 1.00 39.27 324 GLU B N 1
ATOM 6859 C CA . GLU B 1 324 ? 42.830 -1.685 40.479 1.00 40.32 324 GLU B CA 1
ATOM 6860 C C . GLU B 1 324 ? 44.000 -2.409 39.800 1.00 41.24 324 GLU B C 1
ATOM 6861 O O . GLU B 1 324 ? 44.683 -3.195 40.491 1.00 42.75 324 GLU B O 1
ATOM 6867 N N . ARG B 1 325 ? 44.211 -2.159 38.502 1.00 41.27 325 ARG B N 1
ATOM 6868 C CA . ARG B 1 325 ? 45.119 -2.944 37.624 1.00 40.92 325 ARG B CA 1
ATOM 6869 C C . ARG B 1 325 ? 46.412 -2.164 37.335 1.00 41.17 325 ARG B C 1
ATOM 6870 O O . ARG B 1 325 ? 47.418 -2.822 37.015 1.00 39.73 325 ARG B O 1
ATOM 6878 N N . ILE B 1 326 ? 46.389 -0.829 37.438 1.00 42.19 326 ILE B N 1
ATOM 6879 C CA . ILE B 1 326 ? 47.580 0.058 37.257 1.00 42.91 326 ILE B CA 1
ATOM 6880 C C . ILE B 1 326 ? 48.238 0.256 38.627 1.00 44.91 326 ILE B C 1
ATOM 6881 O O . ILE B 1 326 ? 47.501 0.340 39.625 1.00 45.28 326 ILE B O 1
ATOM 6886 N N . ASN B 1 327 ? 49.570 0.342 38.666 1.00 45.78 327 ASN B N 1
ATOM 6887 C CA . ASN B 1 327 ? 50.360 0.333 39.926 1.00 47.30 327 ASN B CA 1
ATOM 6888 C C . ASN B 1 327 ? 50.832 1.751 40.250 1.00 48.00 327 ASN B C 1
ATOM 6889 O O . ASN B 1 327 ? 50.551 2.214 41.366 1.00 49.03 327 ASN B O 1
ATOM 6894 N N . ASP B 1 328 ? 51.515 2.411 39.314 1.00 50.35 328 ASP B N 1
ATOM 6895 C CA . ASP B 1 328 ? 52.071 3.775 39.517 1.00 52.82 328 ASP B CA 1
ATOM 6896 C C . ASP B 1 328 ? 50.926 4.785 39.473 1.00 53.45 328 ASP B C 1
ATOM 6897 O O . ASP B 1 328 ? 50.192 4.836 38.491 1.00 54.16 328 ASP B O 1
ATOM 6902 N N . PRO B 1 329 ? 50.729 5.617 40.523 1.00 54.63 329 PRO B N 1
ATOM 6903 C CA . PRO B 1 329 ? 49.642 6.598 40.533 1.00 54.85 329 PRO B CA 1
ATOM 6904 C C . PRO B 1 329 ? 49.771 7.701 39.468 1.00 53.64 329 PRO B C 1
ATOM 6905 O O . PRO B 1 329 ? 48.758 8.264 39.105 1.00 53.52 329 PRO B O 1
ATOM 6909 N N . LYS B 1 330 ? 50.987 7.996 38.999 1.00 54.01 330 LYS B N 1
ATOM 6910 C CA . LYS B 1 330 ? 51.202 8.902 37.837 1.00 55.14 330 LYS B CA 1
ATOM 6911 C C . LYS B 1 330 ? 50.442 8.326 36.637 1.00 52.90 330 LYS B C 1
ATOM 6912 O O . LYS B 1 330 ? 49.734 9.097 35.963 1.00 51.72 330 LYS B O 1
ATOM 6918 N N . ASP B 1 331 ? 50.571 7.013 36.415 1.00 50.83 331 ASP B N 1
ATOM 6919 C CA . ASP B 1 331 ? 49.929 6.261 35.303 1.00 49.98 331 ASP B CA 1
ATOM 6920 C C . ASP B 1 331 ? 48.410 6.195 35.515 1.00 46.26 331 ASP B C 1
ATOM 6921 O O . ASP B 1 331 ? 47.676 6.322 34.518 1.00 44.21 331 ASP B O 1
ATOM 6926 N N . GLN B 1 332 ? 47.968 5.990 36.759 1.00 44.86 332 GLN B N 1
ATOM 6927 C CA . GLN B 1 332 ? 46.534 5.895 37.149 1.00 42.69 332 GLN B CA 1
ATOM 6928 C C . GLN B 1 332 ? 45.781 7.166 36.745 1.00 42.23 332 GLN B C 1
ATOM 6929 O O . GLN B 1 332 ? 44.636 7.041 36.294 1.00 43.56 332 GLN B O 1
ATOM 6935 N N . GLU B 1 333 ? 46.385 8.341 36.927 1.00 42.16 333 GLU B N 1
ATOM 6936 C CA . GLU B 1 333 ? 45.745 9.641 36.598 1.00 42.70 333 GLU B CA 1
ATOM 6937 C C . GLU B 1 333 ? 45.636 9.777 35.072 1.00 42.25 333 GLU B C 1
ATOM 6938 O O . GLU B 1 333 ? 44.536 10.094 34.589 1.00 44.71 333 GLU B O 1
ATOM 6944 N N . LEU B 1 334 ? 46.729 9.538 34.346 1.00 40.54 334 LEU B N 1
ATOM 6945 C CA . LEU B 1 334 ? 46.802 9.696 32.867 1.00 39.02 334 LEU B CA 1
ATOM 6946 C C . LEU B 1 334 ? 45.792 8.766 32.185 1.00 38.08 334 LEU B C 1
ATOM 6947 O O . LEU B 1 334 ? 45.082 9.236 31.275 1.00 37.44 334 LEU B O 1
ATOM 6952 N N . LEU B 1 335 ? 45.749 7.498 32.604 1.00 36.38 335 LEU B N 1
ATOM 6953 C CA . LEU B 1 335 ? 44.984 6.416 31.931 1.00 34.72 335 LEU B CA 1
ATOM 6954 C C . LEU B 1 335 ? 43.516 6.481 32.355 1.00 34.71 335 LEU B C 1
ATOM 6955 O O . LEU B 1 335 ? 42.656 6.249 31.486 1.00 35.74 335 LEU B O 1
ATOM 6960 N N . ALA B 1 336 ? 43.261 6.768 33.638 1.00 33.10 336 ALA B N 1
ATOM 6961 C CA . ALA B 1 336 ? 41.919 6.832 34.264 1.00 32.03 336 ALA B CA 1
ATOM 6962 C C . ALA B 1 336 ? 41.765 8.133 35.049 1.00 31.99 336 ALA B C 1
ATOM 6963 O O . ALA B 1 336 ? 41.687 8.107 36.273 1.00 32.34 336 ALA B O 1
ATOM 6965 N N . PRO B 1 337 ? 41.695 9.310 34.382 1.00 32.69 337 PRO B N 1
ATOM 6966 C CA . PRO B 1 337 ? 41.634 10.592 35.090 1.00 33.65 337 PRO B CA 1
ATOM 6967 C C . PRO B 1 337 ? 40.366 10.805 35.939 1.00 36.17 337 PRO B C 1
ATOM 6968 O O . PRO B 1 337 ? 39.281 10.509 35.472 1.00 35.95 337 PRO B O 1
ATOM 6972 N N . SER B 1 338 ? 40.551 11.306 37.167 1.00 38.28 338 SER B N 1
ATOM 6973 C CA . SER B 1 338 ? 39.486 11.746 38.107 1.00 40.47 338 SER B CA 1
ATOM 6974 C C . SER B 1 338 ? 38.385 12.484 37.341 1.00 42.44 338 SER B C 1
ATOM 6975 O O . SER B 1 338 ? 37.209 12.054 37.406 1.00 43.39 338 SER B O 1
ATOM 6978 N N . GLU B 1 339 ? 38.765 13.568 36.659 1.00 43.04 339 GLU B N 1
ATOM 6979 C CA . GLU B 1 339 ? 37.865 14.383 35.805 1.00 43.57 339 GLU B CA 1
ATOM 6980 C C . GLU B 1 339 ? 37.868 13.783 34.402 1.00 42.61 339 GLU B C 1
ATOM 6981 O O . GLU B 1 339 ? 38.912 13.726 33.759 1.00 42.84 339 GLU B O 1
ATOM 6987 N N . PRO B 1 340 ? 36.708 13.293 33.905 1.00 41.89 340 PRO B N 1
ATOM 6988 C CA . PRO B 1 340 ? 36.638 12.651 32.592 1.00 41.56 340 PRO B CA 1
ATOM 6989 C C . PRO B 1 340 ? 37.046 13.577 31.449 1.00 40.63 340 PRO B C 1
ATOM 6990 O O . PRO B 1 340 ? 36.658 14.743 31.431 1.00 41.23 340 PRO B O 1
ATOM 6994 N N . PRO B 1 341 ? 37.830 13.085 30.460 1.00 39.63 341 PRO B N 1
ATOM 6995 C CA . PRO B 1 341 ? 38.242 13.907 29.321 1.00 38.85 341 PRO B CA 1
ATOM 6996 C C . PRO B 1 341 ? 37.055 14.184 28.384 1.00 37.87 341 PRO B C 1
ATOM 6997 O O . PRO B 1 341 ? 37.013 15.226 27.745 1.00 37.08 341 PRO B O 1
ATOM 7001 N N . HIS B 1 342 ? 36.131 13.225 28.321 1.00 36.23 342 HIS B N 1
ATOM 7002 C CA . HIS B 1 342 ? 34.829 13.321 27.615 1.00 34.89 342 HIS B CA 1
ATOM 7003 C C . HIS B 1 342 ? 33.839 12.422 28.345 1.00 33.64 342 HIS B C 1
ATOM 7004 O O . HIS B 1 342 ? 34.247 11.560 29.126 1.00 33.29 342 HIS B O 1
ATOM 7011 N N . PRO B 1 343 ? 32.516 12.587 28.123 1.00 31.64 343 PRO B N 1
ATOM 7012 C CA . PRO B 1 343 ? 31.530 11.683 28.713 1.00 30.32 343 PRO B CA 1
ATOM 7013 C C . PRO B 1 343 ? 31.869 10.239 28.321 1.00 28.96 343 PRO B C 1
ATOM 7014 O O . PRO B 1 343 ? 32.270 10.038 27.195 1.00 28.49 343 PRO B O 1
ATOM 7018 N N . TRP B 1 344 ? 31.736 9.286 29.246 1.00 28.38 344 TRP B N 1
ATOM 7019 C CA . TRP B 1 344 ? 32.028 7.853 28.973 1.00 28.57 344 TRP B CA 1
ATOM 7020 C C . TRP B 1 344 ? 31.201 7.403 27.765 1.00 29.60 344 TRP B C 1
ATOM 7021 O O . TRP B 1 344 ? 30.015 7.784 27.684 1.00 31.61 344 TRP B O 1
ATOM 7032 N N . GLY B 1 345 ? 31.816 6.657 26.845 1.00 30.17 345 GLY B N 1
ATOM 7033 C CA . GLY B 1 345 ? 31.125 5.974 25.734 1.00 31.04 345 GLY B CA 1
ATOM 7034 C C . GLY B 1 345 ? 30.876 6.881 24.543 1.00 32.13 345 GLY B C 1
ATOM 7035 O O . GLY B 1 345 ? 30.387 6.376 23.522 1.00 32.57 345 GLY B O 1
ATOM 7036 N N . VAL B 1 346 ? 31.205 8.169 24.649 1.00 34.04 346 VAL B N 1
ATOM 7037 C CA . VAL B 1 346 ? 31.012 9.165 23.553 1.00 36.43 346 VAL B CA 1
ATOM 7038 C C . VAL B 1 346 ? 32.151 9.009 22.527 1.00 38.93 346 VAL B C 1
ATOM 7039 O O . VAL B 1 346 ? 32.027 9.577 21.425 1.00 40.08 346 VAL B O 1
ATOM 7043 N N . LYS B 1 347 ? 33.214 8.269 22.875 1.00 41.40 347 LYS B N 1
ATOM 7044 C CA . LYS B 1 347 ? 34.241 7.728 21.938 1.00 42.86 347 LYS B CA 1
ATOM 7045 C C . LYS B 1 347 ? 34.199 6.201 22.024 1.00 42.94 347 LYS B C 1
ATOM 7046 O O . LYS B 1 347 ? 33.907 5.700 23.122 1.00 41.43 347 LYS B O 1
ATOM 7052 N N . ARG B 1 348 ? 34.462 5.490 20.922 1.00 44.55 348 ARG B N 1
ATOM 7053 C CA . ARG B 1 348 ? 34.338 4.007 20.892 1.00 46.54 348 ARG B CA 1
ATOM 7054 C C . ARG B 1 348 ? 35.261 3.437 21.961 1.00 41.78 348 ARG B C 1
ATOM 7055 O O . ARG B 1 348 ? 36.457 3.710 21.940 1.00 41.44 348 ARG B O 1
ATOM 7063 N N . PRO B 1 349 ? 34.734 2.691 22.959 1.00 38.48 349 PRO B N 1
ATOM 7064 C CA . PRO B 1 349 ? 35.587 1.983 23.907 1.00 37.27 349 PRO B CA 1
ATOM 7065 C C . PRO B 1 349 ? 36.202 0.761 23.214 1.00 35.13 349 PRO B C 1
ATOM 7066 O O . PRO B 1 349 ? 35.498 0.091 22.491 1.00 34.69 349 PRO B O 1
ATOM 7070 N N . CYS B 1 350 ? 37.500 0.540 23.421 1.00 32.73 350 CYS B N 1
ATOM 7071 C CA . CYS B 1 350 ? 38.249 -0.633 22.911 1.00 32.08 350 CYS B CA 1
ATOM 7072 C C . CYS B 1 350 ? 38.004 -1.832 23.835 1.00 30.19 350 CYS B C 1
ATOM 7073 O O . CYS B 1 350 ? 37.815 -1.613 25.038 1.00 29.32 350 CYS B O 1
ATOM 7076 N N . LEU B 1 351 ? 37.975 -3.050 23.287 1.00 29.11 351 LEU B N 1
ATOM 7077 C CA . LEU B 1 351 ? 38.061 -4.297 24.090 1.00 29.19 351 LEU B CA 1
ATOM 7078 C C . LEU B 1 351 ? 39.538 -4.620 24.310 1.00 29.68 351 LEU B C 1
ATOM 7079 O O . LEU B 1 351 ? 40.287 -4.715 23.316 1.00 28.60 351 LEU B O 1
ATOM 7084 N N . GLU B 1 352 ? 39.920 -4.805 25.570 1.00 30.84 352 GLU B N 1
ATOM 7085 C CA . GLU B 1 352 ? 41.320 -5.037 25.989 1.00 32.36 352 GLU B CA 1
ATOM 7086 C C . GLU B 1 352 ? 41.340 -6.263 26.904 1.00 33.27 352 GLU B C 1
ATOM 7087 O O . GLU B 1 352 ? 40.319 -6.525 27.556 1.00 31.90 352 GLU B O 1
ATOM 7093 N N . TYR B 1 353 ? 42.450 -7.002 26.899 1.00 36.94 353 TYR B N 1
ATOM 7094 C CA . TYR B 1 353 ? 42.673 -8.203 27.741 1.00 39.16 353 TYR B CA 1
ATOM 7095 C C . TYR B 1 353 ? 43.706 -7.857 28.822 1.00 38.02 353 TYR B C 1
ATOM 7096 O O . TYR B 1 353 ? 43.425 -8.107 30.007 1.00 39.26 353 TYR B O 1
ATOM 7105 N N . ASP B 1 354 ? 44.851 -7.280 28.450 1.00 37.53 354 ASP B N 1
ATOM 7106 C CA . ASP B 1 354 ? 45.906 -6.907 29.434 1.00 36.52 354 ASP B CA 1
ATOM 7107 C C . ASP B 1 354 ? 46.573 -5.581 29.043 1.00 33.14 354 ASP B C 1
ATOM 7108 O O . ASP B 1 354 ? 47.756 -5.402 29.369 1.00 30.99 354 ASP B O 1
ATOM 7113 N N . TYR B 1 355 ? 45.826 -4.675 28.407 1.00 31.25 355 TYR B N 1
ATOM 7114 C CA . TYR B 1 355 ? 46.313 -3.347 27.955 1.00 30.46 355 TYR B CA 1
ATOM 7115 C C . TYR B 1 355 ? 46.895 -2.588 29.150 1.00 31.70 355 TYR B C 1
ATOM 7116 O O . TYR B 1 355 ? 47.993 -2.038 29.023 1.00 32.89 355 TYR B O 1
ATOM 7125 N N . TYR B 1 356 ? 46.183 -2.566 30.277 1.00 33.22 356 TYR B N 1
ATOM 7126 C CA . TYR B 1 356 ? 46.558 -1.765 31.474 1.00 33.68 356 TYR B CA 1
ATOM 7127 C C . TYR B 1 356 ? 47.792 -2.378 32.155 1.00 33.94 356 TYR B C 1
ATOM 7128 O O . TYR B 1 356 ? 48.679 -1.601 32.560 1.00 35.21 356 TYR B O 1
ATOM 7137 N N . GLU B 1 357 ? 47.890 -3.710 32.214 1.00 33.41 357 GLU B N 1
ATOM 7138 C CA . GLU B 1 357 ? 49.061 -4.432 32.784 1.00 33.70 357 GLU B CA 1
ATOM 7139 C C . GLU B 1 357 ? 50.355 -4.022 32.060 1.00 33.15 357 GLU B C 1
ATOM 7140 O O . GLU B 1 357 ? 51.406 -3.989 32.722 1.00 34.87 357 GLU B O 1
ATOM 7146 N N . GLN B 1 358 ? 50.297 -3.722 30.757 1.00 31.55 358 GLN B N 1
ATOM 7147 C CA . GLN B 1 358 ? 51.490 -3.372 29.936 1.00 29.80 358 GLN B CA 1
ATOM 7148 C C . GLN B 1 358 ? 52.253 -2.203 30.564 1.00 30.15 358 GLN B C 1
ATOM 7149 O O . GLN B 1 358 ? 53.484 -2.203 30.471 1.00 30.31 358 GLN B O 1
ATOM 7155 N N . PHE B 1 359 ? 51.552 -1.246 31.172 1.00 31.13 359 PHE B N 1
ATOM 7156 C CA . PHE B 1 359 ? 52.149 -0.003 31.726 1.00 31.50 359 PHE B CA 1
ATOM 7157 C C . PHE B 1 359 ? 52.788 -0.300 33.086 1.00 32.43 359 PHE B C 1
ATOM 7158 O O . PHE B 1 359 ? 53.581 0.536 33.550 1.00 32.30 359 PHE B O 1
ATOM 7166 N N . ASN B 1 360 ? 52.461 -1.453 33.684 1.00 33.98 360 ASN B N 1
ATOM 7167 C CA . ASN B 1 360 ? 53.091 -1.984 34.924 1.00 34.63 360 ASN B CA 1
ATOM 7168 C C . ASN B 1 360 ? 54.458 -2.611 34.602 1.00 37.58 360 ASN B C 1
ATOM 7169 O O . ASN B 1 360 ? 55.249 -2.798 35.543 1.00 40.28 360 ASN B O 1
ATOM 7174 N N . ARG B 1 361 ? 54.736 -2.930 33.332 1.00 39.33 361 ARG B N 1
ATOM 7175 C CA . ARG B 1 361 ? 56.049 -3.472 32.879 1.00 40.05 361 ARG B CA 1
ATOM 7176 C C . ARG B 1 361 ? 57.131 -2.415 33.100 1.00 41.24 361 ARG B C 1
ATOM 7177 O O . ARG B 1 361 ? 56.873 -1.226 32.918 1.00 42.69 361 ARG B O 1
ATOM 7185 N N . PRO B 1 362 ? 58.363 -2.810 33.512 1.00 40.74 362 PRO B N 1
ATOM 7186 C CA . PRO B 1 362 ? 59.487 -1.875 33.637 1.00 38.47 362 PRO B CA 1
ATOM 7187 C C . PRO B 1 362 ? 59.875 -1.100 32.369 1.00 35.93 362 PRO B C 1
ATOM 7188 O O . PRO B 1 362 ? 60.337 0.017 32.496 1.00 35.58 362 PRO B O 1
ATOM 7192 N N . ASN B 1 363 ? 59.687 -1.712 31.197 1.00 34.31 363 ASN B N 1
ATOM 7193 C CA . ASN B 1 363 ? 60.210 -1.223 29.891 1.00 32.25 363 ASN B CA 1
ATOM 7194 C C . ASN B 1 363 ? 59.124 -0.475 29.103 1.00 32.44 363 ASN B C 1
ATOM 7195 O O . ASN B 1 363 ? 59.399 -0.092 27.944 1.00 31.53 363 ASN B O 1
ATOM 7200 N N . VAL B 1 364 ? 57.938 -0.273 29.688 1.00 33.06 364 VAL B N 1
ATOM 7201 C CA . VAL B 1 364 ? 56.795 0.413 29.017 1.00 33.37 364 VAL B CA 1
ATOM 7202 C C . VAL B 1 364 ? 56.494 1.710 29.767 1.00 35.14 364 VAL B C 1
ATOM 7203 O O . VAL B 1 364 ? 56.215 1.635 30.978 1.00 34.47 364 VAL B O 1
ATOM 7207 N N . ASP B 1 365 ? 56.528 2.845 29.063 1.00 37.41 365 ASP B N 1
ATOM 7208 C CA . ASP B 1 365 ? 56.241 4.187 29.636 1.00 38.70 365 ASP B CA 1
ATOM 7209 C C . ASP B 1 365 ? 55.170 4.887 28.793 1.00 39.65 365 ASP B C 1
ATOM 7210 O O . ASP B 1 365 ? 55.147 4.694 27.560 1.00 39.72 365 ASP B O 1
ATOM 7215 N N . LEU B 1 366 ? 54.308 5.657 29.464 1.00 40.41 366 LEU B N 1
ATOM 7216 C CA . LEU B 1 366 ? 53.213 6.458 28.861 1.00 39.37 366 LEU B CA 1
ATOM 7217 C C . LEU B 1 366 ? 53.680 7.915 28.758 1.00 38.14 366 LEU B C 1
ATOM 7218 O O . LEU B 1 366 ? 54.185 8.433 29.769 1.00 37.90 366 LEU B O 1
ATOM 7223 N N . VAL B 1 367 ? 53.538 8.538 27.582 1.00 37.35 367 VAL B N 1
ATOM 7224 C CA . VAL B 1 367 ? 53.931 9.959 27.323 1.00 36.84 367 VAL B CA 1
ATOM 7225 C C . VAL B 1 367 ? 52.664 10.798 27.114 1.00 36.95 367 VAL B C 1
ATOM 7226 O O . VAL B 1 367 ? 52.024 10.640 26.057 1.00 35.43 367 VAL B O 1
ATOM 7230 N N . ASP B 1 368 ? 52.336 11.674 28.070 1.00 37.77 368 ASP B N 1
ATOM 7231 C CA . ASP B 1 368 ? 51.233 12.663 27.940 1.00 38.43 368 ASP B CA 1
ATOM 7232 C C . ASP B 1 368 ? 51.662 13.732 26.934 1.00 38.44 368 ASP B C 1
ATOM 7233 O O . ASP B 1 368 ? 52.628 14.452 27.222 1.00 39.24 368 ASP B O 1
ATOM 7238 N N . ILE B 1 369 ? 50.965 13.825 25.803 1.00 39.63 369 ILE B N 1
ATOM 7239 C CA . ILE B 1 369 ? 51.196 14.870 24.763 1.00 40.99 369 ILE B CA 1
ATOM 7240 C C . ILE B 1 369 ? 49.955 15.767 24.645 1.00 43.25 369 ILE B C 1
ATOM 7241 O O . ILE B 1 369 ? 49.925 16.606 23.721 1.00 42.51 369 ILE B O 1
ATOM 7246 N N . LYS B 1 370 ? 48.983 15.606 25.551 1.00 47.30 370 LYS B N 1
ATOM 7247 C CA . LYS B 1 370 ? 47.736 16.415 25.618 1.00 50.81 370 LYS B CA 1
ATOM 7248 C C . LYS B 1 370 ? 48.102 17.900 25.523 1.00 51.99 370 LYS B C 1
ATOM 7249 O O . LYS B 1 370 ? 47.484 18.604 24.709 1.00 54.11 370 LYS B O 1
ATOM 7255 N N . ASP B 1 371 ? 49.081 18.340 26.318 1.00 54.17 371 ASP B N 1
ATOM 7256 C CA . ASP B 1 371 ? 49.577 19.742 26.360 1.00 55.34 371 ASP B CA 1
ATOM 7257 C C . ASP B 1 371 ? 50.913 19.844 25.613 1.00 55.06 371 ASP B C 1
ATOM 7258 O O . ASP B 1 371 ? 51.237 20.956 25.145 1.00 58.36 371 ASP B O 1
ATOM 7263 N N . ASN B 1 372 ? 51.647 18.732 25.490 1.00 52.22 372 ASN B N 1
ATOM 7264 C CA . ASN B 1 372 ? 53.015 18.680 24.905 1.00 48.94 372 ASN B CA 1
ATOM 7265 C C . ASN B 1 372 ? 52.987 17.866 23.602 1.00 48.65 372 ASN B C 1
ATOM 7266 O O . ASN B 1 372 ? 53.499 16.731 23.596 1.00 49.15 372 ASN B O 1
ATOM 7271 N N . SER B 1 373 ? 52.441 18.445 22.528 1.00 47.84 373 SER B N 1
ATOM 7272 C CA . SER B 1 373 ? 52.120 17.751 21.251 1.00 47.18 373 SER B CA 1
ATOM 7273 C C . SER B 1 373 ? 53.392 17.387 20.474 1.00 47.07 373 SER B C 1
ATOM 7274 O O . SER B 1 373 ? 54.412 18.084 20.631 1.00 48.18 373 SER B O 1
ATOM 7277 N N . ILE B 1 374 ? 53.302 16.336 19.650 1.00 46.01 374 ILE B N 1
ATOM 7278 C CA . ILE B 1 374 ? 54.334 15.906 18.660 1.00 44.66 374 ILE B CA 1
ATOM 7279 C C . ILE B 1 374 ? 54.468 17.006 17.598 1.00 45.05 374 ILE B C 1
ATOM 7280 O O . ILE B 1 374 ? 53.489 17.245 16.875 1.00 45.38 374 ILE B O 1
ATOM 7285 N N . VAL B 1 375 ? 55.636 17.649 17.513 1.00 45.43 375 VAL B N 1
ATOM 7286 C CA . VAL B 1 375 ? 55.915 18.741 16.533 1.00 46.24 375 VAL B CA 1
ATOM 7287 C C . VAL B 1 375 ? 56.136 18.098 15.162 1.00 47.52 375 VAL B C 1
ATOM 7288 O O . VAL B 1 375 ? 55.509 18.562 14.197 1.00 49.33 375 VAL B O 1
ATOM 7292 N N . ASP B 1 376 ? 56.998 17.076 15.092 1.00 48.94 376 ASP B N 1
ATOM 7293 C CA . ASP B 1 376 ? 57.444 16.438 13.822 1.00 50.47 376 ASP B CA 1
ATOM 7294 C C . ASP B 1 376 ? 58.244 15.164 14.134 1.00 50.05 376 ASP B C 1
ATOM 7295 O O . ASP B 1 376 ? 58.501 14.893 15.327 1.00 49.58 376 ASP B O 1
ATOM 7300 N N . PHE B 1 377 ? 58.593 14.403 13.093 1.00 49.64 377 PHE B N 1
ATOM 7301 C CA . PHE B 1 377 ? 59.606 13.316 13.120 1.00 51.89 377 PHE B CA 1
ATOM 7302 C C . PHE B 1 377 ? 60.996 13.912 12.857 1.00 54.22 377 PHE B C 1
ATOM 7303 O O . PHE B 1 377 ? 61.112 14.806 11.990 1.00 53.86 377 PHE B O 1
ATOM 7311 N N . THR B 1 378 ? 62.010 13.435 13.590 1.00 55.95 378 THR B N 1
ATOM 7312 C CA . THR B 1 378 ? 63.458 13.650 13.306 1.00 56.31 378 THR B CA 1
ATOM 7313 C C . THR B 1 378 ? 64.030 12.358 12.706 1.00 58.50 378 THR B C 1
ATOM 7314 O O . THR B 1 378 ? 63.298 11.354 12.673 1.00 62.11 378 THR B O 1
ATOM 7318 N N . GLU B 1 379 ? 65.285 12.384 12.249 1.00 59.61 379 GLU B N 1
ATOM 7319 C CA . GLU B 1 379 ? 65.968 11.218 11.623 1.00 59.78 379 GLU B CA 1
ATOM 7320 C C . GLU B 1 379 ? 65.947 10.015 12.576 1.00 58.95 379 GLU B C 1
ATOM 7321 O O . GLU B 1 379 ? 65.764 8.878 12.091 1.00 57.61 379 GLU B O 1
ATOM 7327 N N . LYS B 1 380 ? 66.133 10.265 13.876 1.00 57.98 380 LYS B N 1
ATOM 7328 C CA . LYS B 1 380 ? 66.377 9.233 14.920 1.00 58.42 380 LYS B CA 1
ATOM 7329 C C . LYS B 1 380 ? 65.052 8.774 15.546 1.00 55.61 380 LYS B C 1
ATOM 7330 O O . LYS B 1 380 ? 65.013 7.646 16.074 1.00 53.81 380 LYS B O 1
ATOM 7336 N N . GLY B 1 381 ? 64.015 9.618 15.506 1.00 54.96 381 GLY B N 1
ATOM 7337 C CA . GLY B 1 381 ? 62.699 9.336 16.114 1.00 54.48 381 GLY B CA 1
ATOM 7338 C C . GLY B 1 381 ? 61.731 10.493 15.939 1.00 52.17 381 GLY B C 1
ATOM 7339 O O . GLY B 1 381 ? 61.514 10.893 14.776 1.00 48.49 381 GLY B O 1
ATOM 7340 N N . ILE B 1 382 ? 61.174 11.013 17.042 1.00 51.33 382 ILE B N 1
ATOM 7341 C CA . ILE B 1 382 ? 60.174 12.126 17.030 1.00 52.10 382 ILE B CA 1
ATOM 7342 C C . ILE B 1 382 ? 60.530 13.186 18.080 1.00 52.19 382 ILE B C 1
ATOM 7343 O O . ILE B 1 382 ? 61.274 12.869 19.033 1.00 50.54 382 ILE B O 1
ATOM 7348 N N . LYS B 1 383 ? 59.959 14.384 17.908 1.00 53.93 383 LYS B N 1
ATOM 7349 C CA . LYS B 1 383 ? 60.249 15.624 18.679 1.00 55.00 383 LYS B CA 1
ATOM 7350 C C . LYS B 1 383 ? 58.932 16.213 19.205 1.00 52.99 383 LYS B C 1
ATOM 7351 O O . LYS B 1 383 ? 58.000 16.376 18.391 1.00 51.46 383 LYS B O 1
ATOM 7357 N N . LEU B 1 384 ? 58.863 16.523 20.506 1.00 52.36 384 LEU B N 1
ATOM 7358 C CA . LEU B 1 384 ? 57.680 17.146 21.167 1.00 52.21 384 LEU B CA 1
ATOM 7359 C C . LEU B 1 384 ? 57.865 18.669 21.241 1.00 53.63 384 LEU B C 1
ATOM 7360 O O . LEU B 1 384 ? 58.992 19.141 20.988 1.00 53.93 384 LEU B O 1
ATOM 7365 N N . GLN B 1 385 ? 56.788 19.401 21.561 1.00 55.18 385 GLN B N 1
ATOM 7366 C CA . GLN B 1 385 ? 56.713 20.893 21.549 1.00 55.03 385 GLN B CA 1
ATOM 7367 C C . GLN B 1 385 ? 57.845 21.492 22.392 1.00 52.91 385 GLN B C 1
ATOM 7368 O O . GLN B 1 385 ? 58.474 22.457 21.921 1.00 51.35 385 GLN B O 1
ATOM 7374 N N . ASP B 1 386 ? 58.101 20.933 23.579 1.00 51.00 386 ASP B N 1
ATOM 7375 C CA . ASP B 1 386 ? 59.120 21.436 24.541 1.00 51.20 386 ASP B CA 1
ATOM 7376 C C . ASP B 1 386 ? 60.531 21.029 24.088 1.00 50.54 386 ASP B C 1
ATOM 7377 O O . ASP B 1 386 ? 61.475 21.240 24.878 1.00 49.93 386 ASP B O 1
ATOM 7382 N N . GLY B 1 387 ? 60.666 20.438 22.893 1.00 48.60 387 GLY B N 1
ATOM 7383 C CA . GLY B 1 387 ? 61.960 20.130 22.253 1.00 46.82 387 GLY B CA 1
ATOM 7384 C C . GLY B 1 387 ? 62.499 18.760 22.637 1.00 45.96 387 GLY B C 1
ATOM 7385 O O . GLY B 1 387 ? 63.534 18.368 22.060 1.00 45.84 387 GLY B O 1
ATOM 7386 N N . THR B 1 388 ? 61.847 18.057 23.574 1.00 44.61 388 THR B N 1
ATOM 7387 C CA . THR B 1 388 ? 62.190 16.665 23.969 1.00 43.77 388 THR B CA 1
ATOM 7388 C C . THR B 1 388 ? 62.171 15.779 22.723 1.00 44.14 388 THR B C 1
ATOM 7389 O O . THR B 1 388 ? 61.154 15.808 22.002 1.00 43.15 388 THR B O 1
ATOM 7393 N N . GLU B 1 389 ? 63.257 15.036 22.487 1.00 45.87 389 GLU B N 1
ATOM 7394 C CA . GLU B 1 389 ? 63.393 14.074 21.361 1.00 45.84 389 GLU B CA 1
ATOM 7395 C C . GLU B 1 389 ? 63.406 12.648 21.920 1.00 44.18 389 GLU B C 1
ATOM 7396 O O . GLU B 1 389 ? 63.984 12.437 23.004 1.00 43.66 389 GLU B O 1
ATOM 7402 N N . TYR B 1 390 ? 62.761 11.719 21.212 1.00 42.54 390 TYR B N 1
ATOM 7403 C CA . TYR B 1 390 ? 62.709 10.274 21.551 1.00 41.49 390 TYR B CA 1
ATOM 7404 C C . TYR B 1 390 ? 63.300 9.478 20.386 1.00 41.48 390 TYR B C 1
ATOM 7405 O O . TYR B 1 390 ? 62.931 9.750 19.232 1.00 42.33 390 TYR B O 1
ATOM 7414 N N . GLU B 1 391 ? 64.208 8.548 20.693 1.00 41.64 391 GLU B N 1
ATOM 7415 C CA . GLU B 1 391 ? 64.889 7.660 19.714 1.00 40.79 391 GLU B CA 1
ATOM 7416 C C . GLU B 1 391 ? 64.074 6.372 19.571 1.00 37.16 391 GLU B C 1
ATOM 7417 O O . GLU B 1 391 ? 63.772 5.757 20.609 1.00 35.79 391 GLU B O 1
ATOM 7423 N N . PHE B 1 392 ? 63.738 5.979 18.338 1.00 34.10 392 PHE B N 1
ATOM 7424 C CA . PHE B 1 392 ? 62.967 4.742 18.047 1.00 33.45 392 PHE B CA 1
ATOM 7425 C C . PHE B 1 392 ? 63.536 4.013 16.836 1.00 34.16 392 PHE B C 1
ATOM 7426 O O . PHE B 1 392 ? 64.102 4.657 15.936 1.00 34.16 392 PHE B O 1
ATOM 7434 N N . ASP B 1 393 ? 63.349 2.694 16.836 1.00 35.84 393 ASP B N 1
ATOM 7435 C CA . ASP B 1 393 ? 63.690 1.775 15.720 1.00 37.36 393 ASP B CA 1
ATOM 7436 C C . ASP B 1 393 ? 62.402 1.447 14.952 1.00 38.52 393 ASP B C 1
ATOM 7437 O O . ASP B 1 393 ? 62.457 1.393 13.706 1.00 37.62 393 ASP B O 1
ATOM 7442 N N . VAL B 1 394 ? 61.285 1.252 15.668 1.00 40.30 394 VAL B N 1
ATOM 7443 C CA . VAL B 1 394 ? 59.957 0.890 15.083 1.00 40.48 394 VAL B CA 1
ATOM 7444 C C . VAL B 1 394 ? 58.874 1.820 15.647 1.00 39.60 394 VAL B C 1
ATOM 7445 O O . VAL B 1 394 ? 58.739 1.906 16.884 1.00 38.30 394 VAL B O 1
ATOM 7449 N N . VAL B 1 395 ? 58.117 2.473 14.761 1.00 38.94 395 VAL B N 1
ATOM 7450 C CA . VAL B 1 395 ? 56.966 3.355 15.120 1.00 38.69 395 VAL B CA 1
ATOM 7451 C C . VAL B 1 395 ? 55.698 2.804 14.459 1.00 36.84 395 VAL B C 1
ATOM 7452 O O . VAL B 1 395 ? 55.764 2.438 13.265 1.00 36.06 395 VAL B O 1
ATOM 7456 N N . CYS B 1 396 ? 54.595 2.758 15.217 1.00 34.07 396 CYS B N 1
ATOM 7457 C CA . CYS B 1 396 ? 53.205 2.582 14.712 1.00 32.12 396 CYS B CA 1
ATOM 7458 C C . CYS B 1 396 ? 52.447 3.903 14.882 1.00 30.09 396 CYS B C 1
ATOM 7459 O O . CYS B 1 396 ? 52.262 4.340 16.039 1.00 28.35 396 CYS B O 1
ATOM 7462 N N . ILE B 1 397 ? 52.044 4.517 13.768 1.00 28.40 397 ILE B N 1
ATOM 7463 C CA . ILE B 1 397 ? 51.174 5.729 13.755 1.00 28.59 397 ILE B CA 1
ATOM 7464 C C . ILE B 1 397 ? 49.708 5.271 13.772 1.00 28.28 397 ILE B C 1
ATOM 7465 O O . ILE B 1 397 ? 49.190 4.887 12.704 1.00 27.65 397 ILE B O 1
ATOM 7470 N N . ALA B 1 398 ? 49.077 5.298 14.950 1.00 28.51 398 ALA B N 1
ATOM 7471 C CA . ALA B 1 398 ? 47.689 4.836 15.189 1.00 28.43 398 ALA B CA 1
ATOM 7472 C C . ALA B 1 398 ? 46.791 6.057 15.382 1.00 28.43 398 ALA B C 1
ATOM 7473 O O . ALA B 1 398 ? 46.138 6.143 16.433 1.00 29.12 398 ALA B O 1
ATOM 7475 N N . THR B 1 399 ? 46.778 6.961 14.398 1.00 29.18 399 THR B N 1
ATOM 7476 C CA . THR B 1 399 ? 46.127 8.298 14.471 1.00 29.72 399 THR B CA 1
ATOM 7477 C C . THR B 1 399 ? 44.792 8.302 13.705 1.00 31.24 399 THR B C 1
ATOM 7478 O O . THR B 1 399 ? 44.264 9.409 13.467 1.00 31.50 399 THR B O 1
ATOM 7482 N N . GLY B 1 400 ? 44.262 7.123 13.345 1.00 32.78 400 GLY B N 1
ATOM 7483 C CA . GLY B 1 400 ? 42.884 6.942 12.834 1.00 33.77 400 GLY B CA 1
ATOM 7484 C C . GLY B 1 400 ? 42.717 7.408 11.396 1.00 34.78 400 GLY B C 1
ATOM 7485 O O . GLY B 1 400 ? 43.731 7.427 10.669 1.00 33.72 400 GLY B O 1
ATOM 7486 N N . PHE B 1 401 ? 41.488 7.784 11.006 1.00 35.86 401 PHE B N 1
ATOM 7487 C CA . PHE B 1 401 ? 41.084 8.066 9.599 1.00 37.69 401 PHE B CA 1
ATOM 7488 C C . PHE B 1 401 ? 40.250 9.349 9.488 1.00 39.98 401 PHE B C 1
ATOM 7489 O O . PHE B 1 401 ? 39.859 9.921 10.530 1.00 38.61 401 PHE B O 1
ATOM 7497 N N . ASP B 1 402 ? 39.979 9.767 8.243 1.00 43.50 402 ASP B N 1
ATOM 7498 C CA . ASP B 1 402 ? 38.898 10.726 7.876 1.00 47.30 402 ASP B CA 1
ATOM 7499 C C . ASP B 1 402 ? 37.564 9.966 7.895 1.00 49.00 402 ASP B C 1
ATOM 7500 O O . ASP B 1 402 ? 36.972 9.761 6.820 1.00 48.90 402 ASP B O 1
ATOM 7505 N N . ILE B 1 403 ? 37.096 9.607 9.091 1.00 51.62 403 ILE B N 1
ATOM 7506 C CA . ILE B 1 403 ? 36.242 8.406 9.327 1.00 54.50 403 ILE B CA 1
ATOM 7507 C C . ILE B 1 403 ? 34.853 8.596 8.696 1.00 57.82 403 ILE B C 1
ATOM 7508 O O . ILE B 1 403 ? 34.311 9.727 8.770 1.00 54.25 403 ILE B O 1
ATOM 7513 N N . THR B 1 404 ? 34.358 7.518 8.062 1.00 63.11 404 THR B N 1
ATOM 7514 C CA . THR B 1 404 ? 33.022 7.319 7.413 1.00 67.48 404 THR B CA 1
ATOM 7515 C C . THR B 1 404 ? 32.958 8.073 6.075 1.00 64.40 404 THR B C 1
ATOM 7516 O O . THR B 1 404 ? 32.741 7.412 5.034 1.00 64.45 404 THR B O 1
ATOM 7520 N N . THR B 1 405 ? 33.129 9.396 6.105 1.00 61.64 405 THR B N 1
ATOM 7521 C CA . THR B 1 405 ? 33.110 10.292 4.920 1.00 60.79 405 THR B CA 1
ATOM 7522 C C . THR B 1 405 ? 34.207 9.879 3.929 1.00 62.42 405 THR B C 1
ATOM 7523 O O . THR B 1 405 ? 33.886 9.758 2.727 1.00 61.65 405 THR B O 1
ATOM 7527 N N . GLY B 1 406 ? 35.430 9.659 4.434 1.00 62.07 406 GLY B N 1
ATOM 7528 C CA . GLY B 1 406 ? 36.693 9.521 3.674 1.00 57.92 406 GLY B CA 1
ATOM 7529 C C . GLY B 1 406 ? 36.579 8.679 2.411 1.00 53.97 406 GLY B C 1
ATOM 7530 O O . GLY B 1 406 ? 37.077 9.135 1.360 1.00 51.28 406 GLY B O 1
ATOM 7531 N N . GLY B 1 407 ? 35.971 7.490 2.507 1.00 50.54 407 GLY B N 1
ATOM 7532 C CA . GLY B 1 407 ? 35.884 6.508 1.407 1.00 47.20 407 GLY B CA 1
ATOM 7533 C C . GLY B 1 407 ? 35.177 7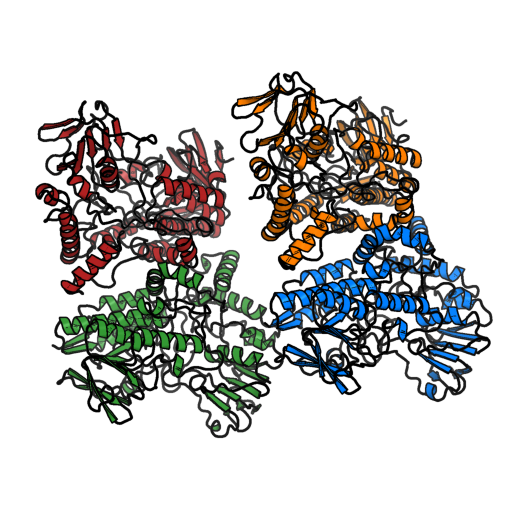.066 0.183 1.00 43.95 407 GLY B C 1
ATOM 7534 O O . GLY B 1 407 ? 35.778 7.033 -0.912 1.00 44.65 407 GLY B O 1
ATOM 7535 N N . MET B 1 408 ? 33.952 7.568 0.367 1.00 39.58 408 MET B N 1
ATOM 7536 C CA . MET B 1 408 ? 33.049 8.035 -0.721 1.00 36.54 408 MET B CA 1
ATOM 7537 C C . MET B 1 408 ? 33.582 9.323 -1.357 1.00 34.82 408 MET B C 1
ATOM 7538 O O . MET B 1 408 ? 33.283 9.561 -2.544 1.00 34.76 408 MET B O 1
ATOM 7543 N N . THR B 1 409 ? 34.321 10.130 -0.596 1.00 33.18 409 THR B N 1
ATOM 7544 C CA . THR B 1 409 ? 34.876 11.430 -1.049 1.00 32.96 409 THR B CA 1
ATOM 7545 C C . THR B 1 409 ? 36.300 11.260 -1.598 1.00 31.74 409 THR B C 1
ATOM 7546 O O . THR B 1 409 ? 36.967 12.293 -1.778 1.00 31.35 409 THR B O 1
ATOM 7550 N N . SER B 1 410 ? 36.758 10.028 -1.849 1.00 30.63 410 SER B N 1
ATOM 7551 C CA . SER B 1 410 ? 38.141 9.750 -2.321 1.00 31.16 410 SER B CA 1
ATOM 7552 C C . SER B 1 410 ? 38.158 8.767 -3.498 1.00 29.87 410 SER B C 1
ATOM 7553 O O . SER B 1 410 ? 39.233 8.179 -3.743 1.00 28.94 410 SER B O 1
ATOM 7556 N N . MET B 1 411 ? 37.040 8.616 -4.218 1.00 29.15 411 MET B N 1
ATOM 7557 C CA . MET B 1 411 ? 36.991 7.827 -5.481 1.00 29.21 411 MET B CA 1
ATOM 7558 C C . MET B 1 411 ? 36.416 8.693 -6.609 1.00 28.36 411 MET B C 1
ATOM 7559 O O . MET B 1 411 ? 35.867 8.123 -7.572 1.00 28.25 411 MET B O 1
ATOM 7564 N N . GLY B 1 412 ? 36.598 10.016 -6.513 1.00 27.59 412 GLY B N 1
ATOM 7565 C CA . GLY B 1 412 ? 36.253 10.992 -7.565 1.00 27.33 412 GLY B CA 1
ATOM 7566 C C . GLY B 1 412 ? 34.835 10.817 -8.082 1.00 26.70 412 GLY B C 1
ATOM 7567 O O . GLY B 1 412 ? 34.656 10.685 -9.304 1.00 27.21 412 GLY B O 1
ATOM 7568 N N . LEU B 1 413 ? 33.854 10.813 -7.183 1.00 26.89 413 LEU B N 1
ATOM 7569 C CA . LEU B 1 413 ? 32.413 10.762 -7.540 1.00 26.43 413 LEU B CA 1
ATOM 7570 C C . LEU B 1 413 ? 31.973 12.164 -7.954 1.00 25.72 413 LEU B C 1
ATOM 7571 O O . LEU B 1 413 ? 32.348 13.120 -7.265 1.00 25.41 413 LEU B O 1
ATOM 7576 N N . HIS B 1 414 ? 31.201 12.274 -9.032 1.00 26.01 414 HIS B N 1
ATOM 7577 C CA . HIS B 1 414 ? 30.633 13.559 -9.511 1.00 27.07 414 HIS B CA 1
ATOM 7578 C C . HIS B 1 414 ? 29.110 13.425 -9.644 1.00 26.01 414 HIS B C 1
ATOM 7579 O O . HIS B 1 414 ? 28.639 12.448 -10.264 1.00 24.77 414 HIS B O 1
ATOM 7586 N N . SER B 1 415 ? 28.374 14.368 -9.049 1.00 26.28 415 SER B N 1
ATOM 7587 C CA . SER B 1 415 ? 26.907 14.538 -9.209 1.00 26.54 415 SER B CA 1
ATOM 7588 C C . SER B 1 415 ? 26.598 14.911 -10.659 1.00 26.82 415 SER B C 1
ATOM 7589 O O . SER B 1 415 ? 27.484 15.445 -11.334 1.00 28.19 415 SER B O 1
ATOM 7592 N N . ILE B 1 416 ? 25.366 14.681 -11.101 1.00 28.40 416 ILE B N 1
ATOM 7593 C CA . ILE B 1 416 ? 24.887 15.054 -12.465 1.00 29.44 416 ILE B CA 1
ATOM 7594 C C . ILE B 1 416 ? 25.055 16.566 -12.673 1.00 31.69 416 ILE B C 1
ATOM 7595 O O . ILE B 1 416 ? 25.005 16.998 -13.839 1.00 33.57 416 ILE B O 1
ATOM 7600 N N . HIS B 1 417 ? 25.241 17.337 -11.595 1.00 33.62 417 HIS B N 1
ATOM 7601 C CA . HIS B 1 417 ? 25.503 18.802 -11.630 1.00 34.84 417 HIS B CA 1
ATOM 7602 C C . HIS B 1 417 ? 26.941 19.100 -12.063 1.00 34.96 417 HIS B C 1
ATOM 7603 O O . HIS B 1 417 ? 27.215 20.267 -12.375 1.00 35.35 417 HIS B O 1
ATOM 7610 N N . GLY B 1 418 ? 27.824 18.099 -12.054 1.00 34.86 418 GLY B N 1
ATOM 7611 C CA . GLY B 1 418 ? 29.250 18.266 -12.385 1.00 36.07 418 GLY B CA 1
ATOM 7612 C C . GLY B 1 418 ? 30.087 18.499 -11.140 1.00 37.97 418 GLY B C 1
ATOM 7613 O O . GLY B 1 418 ? 31.307 18.243 -11.205 1.00 39.67 418 GLY B O 1
ATOM 7614 N N . ASP B 1 419 ? 29.469 18.960 -10.045 1.00 38.85 419 ASP B N 1
ATOM 7615 C CA . ASP B 1 419 ? 30.131 19.138 -8.723 1.00 39.65 419 ASP B CA 1
ATOM 7616 C C . ASP B 1 419 ? 30.636 17.771 -8.242 1.00 38.03 419 ASP B C 1
ATOM 7617 O O . ASP B 1 419 ? 29.972 16.760 -8.542 1.00 37.98 419 ASP B O 1
ATOM 7622 N N . SER B 1 420 ? 31.762 17.744 -7.525 1.00 36.59 420 SER B N 1
ATOM 7623 C CA . SER B 1 420 ? 32.356 16.521 -6.925 1.00 35.75 420 SER B CA 1
ATOM 7624 C C . SER B 1 420 ? 31.828 16.352 -5.498 1.00 34.75 420 SER B C 1
ATOM 7625 O O . SER B 1 420 ? 31.595 17.383 -4.834 1.00 34.24 420 SER B O 1
ATOM 7628 N N . LEU B 1 421 ? 31.680 15.104 -5.041 1.00 34.43 421 LEU B N 1
ATOM 7629 C CA . LEU B 1 421 ? 31.218 14.767 -3.666 1.00 33.93 421 LEU B CA 1
ATOM 7630 C C . LEU B 1 421 ? 32.222 15.301 -2.636 1.00 34.40 421 LEU B C 1
ATOM 7631 O O . LEU B 1 421 ? 31.768 15.769 -1.577 1.00 33.14 421 LEU B O 1
ATOM 7636 N N . LYS B 1 422 ? 33.524 15.243 -2.935 1.00 36.64 422 LYS B N 1
ATOM 7637 C CA . LYS B 1 422 ? 34.609 15.752 -2.049 1.00 39.26 422 LYS B CA 1
ATOM 7638 C C . LYS B 1 422 ? 34.369 17.241 -1.758 1.00 40.08 422 LYS B C 1
ATOM 7639 O O . LYS B 1 422 ? 34.432 17.632 -0.571 1.00 38.78 422 LYS B O 1
ATOM 7645 N N . GLU B 1 423 ? 34.084 18.031 -2.797 1.00 41.77 423 GLU B N 1
ATOM 7646 C CA . GLU B 1 423 ? 33.912 19.506 -2.691 1.00 44.31 423 GLU B CA 1
ATOM 7647 C C . GLU B 1 423 ? 32.619 19.810 -1.919 1.00 44.66 423 GLU B C 1
ATOM 7648 O O . GLU B 1 423 ? 32.698 20.535 -0.903 1.00 44.88 423 GLU B O 1
ATOM 7654 N N . GLU B 1 424 ? 31.486 19.258 -2.374 1.00 42.71 424 GLU B N 1
ATOM 7655 C CA . GLU B 1 424 ? 30.140 19.423 -1.753 1.00 42.10 424 GLU B CA 1
ATOM 7656 C C . GLU B 1 424 ? 30.220 19.206 -0.234 1.00 40.81 424 GLU B C 1
ATOM 7657 O O . GLU B 1 424 ? 29.747 20.085 0.514 1.00 41.29 424 GLU B O 1
ATOM 7663 N N . TRP B 1 425 ? 30.806 18.083 0.197 1.00 39.11 425 TRP B N 1
ATOM 7664 C CA . TRP B 1 425 ? 30.764 17.573 1.597 1.00 38.79 425 TRP B CA 1
ATOM 7665 C C . TRP B 1 425 ? 31.820 18.243 2.491 1.00 40.95 425 TRP B C 1
ATOM 7666 O O . TRP B 1 425 ? 31.865 17.900 3.687 1.00 38.95 425 TRP B O 1
ATOM 7677 N N . LYS B 1 426 ? 32.642 19.155 1.964 1.00 45.86 426 LYS B N 1
ATOM 7678 C CA . LYS B 1 426 ? 33.614 19.921 2.792 1.00 49.21 426 LYS B CA 1
ATOM 7679 C C . LYS B 1 426 ? 32.847 20.608 3.933 1.00 49.27 426 LYS B C 1
ATOM 7680 O O . LYS B 1 426 ? 33.273 20.471 5.097 1.00 49.79 426 LYS B O 1
ATOM 7686 N N . SER B 1 427 ? 31.728 21.268 3.611 1.00 47.43 427 SER B N 1
ATOM 7687 C CA . SER B 1 427 ? 30.899 22.068 4.552 1.00 45.48 427 SER B CA 1
ATOM 7688 C C . SER B 1 427 ? 29.917 21.164 5.309 1.00 44.08 427 SER B C 1
ATOM 7689 O O . SER B 1 427 ? 29.206 21.686 6.189 1.00 44.19 427 SER B O 1
ATOM 7692 N N . GLY B 1 428 ? 29.868 19.870 4.976 1.00 42.20 428 GLY B N 1
ATOM 7693 C CA . GLY B 1 428 ? 29.109 18.855 5.732 1.00 39.90 428 GLY B CA 1
ATOM 7694 C C . GLY B 1 428 ? 28.500 17.795 4.831 1.00 37.83 428 GLY B C 1
ATOM 7695 O O . GLY B 1 428 ? 28.015 18.151 3.740 1.00 38.65 428 GLY B O 1
ATOM 7696 N N . ALA B 1 429 ? 28.503 16.539 5.288 1.00 34.94 429 ALA B N 1
ATOM 7697 C CA . ALA B 1 429 ? 27.939 15.369 4.576 1.00 32.53 429 ALA B CA 1
ATOM 7698 C C . ALA B 1 429 ? 26.406 15.449 4.580 1.00 30.87 429 ALA B C 1
ATOM 7699 O O . ALA B 1 429 ? 25.812 15.692 5.651 1.00 29.88 429 ALA B O 1
ATOM 7701 N N . PHE B 1 430 ? 25.797 15.270 3.406 1.00 28.47 430 PHE B N 1
ATOM 7702 C CA . PHE B 1 430 ? 24.329 15.197 3.192 1.00 26.98 430 PHE B CA 1
ATOM 7703 C C . PHE B 1 430 ? 24.016 13.898 2.446 1.00 24.76 430 PHE B C 1
ATOM 7704 O O . PHE B 1 430 ? 24.506 13.714 1.315 1.00 24.59 430 PHE B O 1
ATOM 7712 N N . THR B 1 431 ? 23.252 13.013 3.082 1.00 22.39 431 THR B N 1
ATOM 7713 C CA . THR B 1 431 ? 22.751 11.753 2.482 1.00 21.27 431 THR B CA 1
ATOM 7714 C C . THR B 1 431 ? 21.238 11.704 2.673 1.00 20.14 431 THR B C 1
ATOM 7715 O O . THR B 1 431 ? 20.704 12.561 3.413 1.00 20.30 431 THR B O 1
ATOM 7719 N N . TYR B 1 432 ? 20.584 10.746 2.022 1.00 18.75 432 TYR B N 1
ATOM 7720 C CA . TYR B 1 432 ? 19.180 10.365 2.301 1.00 18.42 432 TYR B CA 1
ATOM 7721 C C . TYR B 1 432 ? 19.181 8.891 2.714 1.00 18.36 432 TYR B C 1
ATOM 7722 O O . TYR B 1 432 ? 19.629 8.046 1.912 1.00 17.95 432 TYR B O 1
ATOM 7731 N N . LEU B 1 433 ? 18.742 8.620 3.950 1.00 18.15 433 LEU B N 1
ATOM 7732 C CA . LEU B 1 433 ? 18.638 7.268 4.562 1.00 18.12 433 LEU B CA 1
ATOM 7733 C C . LEU B 1 433 ? 20.026 6.717 4.897 1.00 17.88 433 LEU B C 1
ATOM 7734 O O . LEU B 1 433 ? 20.094 5.538 5.296 1.00 18.35 433 LEU B O 1
ATOM 7739 N N . GLY B 1 434 ? 21.084 7.522 4.758 1.00 17.43 434 GLY B N 1
ATOM 7740 C CA . GLY B 1 434 ? 22.475 7.049 4.886 1.00 16.99 434 GLY B CA 1
ATOM 7741 C C . GLY B 1 434 ? 22.738 5.898 3.937 1.00 16.62 434 GLY B C 1
ATOM 7742 O O . GLY B 1 434 ? 23.429 4.948 4.331 1.00 16.83 434 GLY B O 1
ATOM 7743 N N . MET B 1 435 ? 22.173 5.972 2.733 1.00 16.41 435 MET B N 1
ATOM 7744 C CA . MET B 1 435 ? 22.314 4.931 1.681 1.00 16.28 435 MET B CA 1
ATOM 7745 C C . MET B 1 435 ? 22.247 5.537 0.277 1.00 16.26 435 MET B C 1
ATOM 7746 O O . MET B 1 435 ? 22.421 4.771 -0.676 1.00 16.99 435 MET B O 1
ATOM 7751 N N . THR B 1 436 ? 21.971 6.835 0.150 1.00 15.88 436 THR B N 1
ATOM 7752 C CA . THR B 1 436 ? 21.868 7.550 -1.144 1.00 15.87 436 THR B CA 1
ATOM 7753 C C . THR B 1 436 ? 22.278 9.004 -0.922 1.00 16.25 436 THR B C 1
ATOM 7754 O O . THR B 1 436 ? 22.191 9.473 0.228 1.00 16.47 436 THR B O 1
ATOM 7758 N N . VAL B 1 437 ? 22.685 9.680 -1.997 1.00 16.87 437 VAL B N 1
ATOM 7759 C CA . VAL B 1 437 ? 23.107 11.112 -2.010 1.00 17.30 437 VAL B CA 1
ATOM 7760 C C . VAL B 1 437 ? 22.345 11.822 -3.134 1.00 17.68 437 VAL B C 1
ATOM 7761 O O . VAL B 1 437 ? 22.340 11.291 -4.267 1.00 18.00 437 VAL B O 1
ATOM 7765 N N . SER B 1 438 ? 21.705 12.957 -2.838 1.00 17.84 438 SER B N 1
ATOM 7766 C CA . SER B 1 438 ? 20.989 13.783 -3.844 1.00 17.84 438 SER B CA 1
ATOM 7767 C C . SER B 1 438 ? 22.013 14.281 -4.863 1.00 17.96 438 SER B C 1
ATOM 7768 O O . SER B 1 438 ? 23.026 14.843 -4.427 1.00 18.71 438 SER B O 1
ATOM 7771 N N . GLY B 1 439 ? 21.747 14.061 -6.153 1.00 18.09 439 GLY B N 1
ATOM 7772 C CA . GLY B 1 439 ? 22.640 14.413 -7.271 1.00 18.06 439 GLY B CA 1
ATOM 7773 C C . GLY B 1 439 ? 23.327 13.187 -7.846 1.00 18.28 439 GLY B C 1
ATOM 7774 O O . GLY B 1 439 ? 23.974 13.318 -8.903 1.00 18.53 439 GLY B O 1
ATOM 7775 N N . TYR B 1 440 ? 23.187 12.032 -7.187 1.00 18.11 440 TYR B N 1
ATOM 7776 C CA . TYR B 1 440 ? 23.919 10.779 -7.508 1.00 17.62 440 TYR B CA 1
ATOM 7777 C C . TYR B 1 440 ? 22.906 9.673 -7.762 1.00 17.54 440 TYR B C 1
ATOM 7778 O O . TYR B 1 440 ? 22.736 8.774 -6.943 1.00 17.57 440 TYR B O 1
ATOM 7787 N N . PRO B 1 441 ? 22.210 9.708 -8.919 1.00 17.30 441 PRO B N 1
ATOM 7788 C CA . PRO B 1 441 ? 21.159 8.739 -9.212 1.00 17.18 441 PRO B CA 1
ATOM 7789 C C . PRO B 1 441 ? 21.693 7.305 -9.121 1.00 17.29 441 PRO B C 1
ATOM 7790 O O . PRO B 1 441 ? 22.838 7.107 -9.453 1.00 17.06 441 PRO B O 1
ATOM 7794 N N . ASN B 1 442 ? 20.867 6.367 -8.657 1.00 17.08 442 ASN B N 1
ATOM 7795 C CA . ASN B 1 442 ? 21.155 4.907 -8.656 1.00 17.29 442 ASN B CA 1
ATOM 7796 C C . ASN B 1 442 ? 22.487 4.612 -7.954 1.00 17.53 442 ASN B C 1
ATOM 7797 O O . ASN B 1 442 ? 23.083 3.559 -8.247 1.00 17.39 442 ASN B O 1
ATOM 7802 N N . MET B 1 443 ? 22.928 5.485 -7.047 1.00 18.24 443 MET B N 1
ATOM 7803 C CA . MET B 1 443 ? 24.144 5.248 -6.233 1.00 19.18 443 MET B CA 1
ATOM 7804 C C . MET B 1 443 ? 23.721 4.956 -4.793 1.00 19.37 443 MET B C 1
ATOM 7805 O O . MET B 1 443 ? 23.091 5.833 -4.175 1.00 19.69 443 MET B O 1
ATOM 7810 N N . PHE B 1 444 ? 24.057 3.756 -4.316 1.00 19.30 444 PHE B N 1
ATOM 7811 C CA . PHE B 1 444 ? 23.769 3.225 -2.961 1.00 19.31 444 PHE B CA 1
ATOM 7812 C C . PHE B 1 444 ? 25.079 3.067 -2.199 1.00 19.28 444 PHE B C 1
ATOM 7813 O O . PHE B 1 444 ? 26.078 2.734 -2.850 1.00 19.65 444 PHE B O 1
ATOM 7821 N N . HIS B 1 445 ? 25.077 3.266 -0.880 1.00 18.92 445 HIS B N 1
ATOM 7822 C CA . HIS B 1 445 ? 26.274 3.009 -0.038 1.00 18.86 445 HIS B CA 1
ATOM 7823 C C . HIS B 1 445 ? 25.876 2.286 1.252 1.00 18.88 445 HIS B C 1
ATOM 7824 O O . HIS B 1 445 ? 24.853 2.655 1.856 1.00 19.58 445 HIS B O 1
ATOM 7831 N N . LEU B 1 446 ? 26.660 1.271 1.620 1.00 18.80 446 LEU B N 1
ATOM 7832 C CA . LEU B 1 446 ? 26.527 0.493 2.877 1.00 19.40 446 LEU B CA 1
ATOM 7833 C C . LEU B 1 446 ? 27.560 0.986 3.887 1.00 19.93 446 LEU B C 1
ATOM 7834 O O . LEU B 1 446 ? 28.689 1.289 3.481 1.00 19.54 446 LEU B O 1
ATOM 7839 N N . TYR B 1 447 ? 27.194 0.991 5.164 1.00 21.44 447 TYR B N 1
ATOM 7840 C CA . TYR B 1 447 ? 28.122 1.183 6.303 1.00 23.18 447 TYR B CA 1
ATOM 7841 C C . TYR B 1 447 ? 28.961 2.434 6.047 1.00 23.21 447 TYR B C 1
ATOM 7842 O O . TYR B 1 447 ? 30.207 2.364 6.109 1.00 23.51 447 TYR B O 1
ATOM 7851 N N . GLY B 1 448 ? 28.280 3.537 5.737 1.00 22.59 448 GLY B N 1
ATOM 7852 C CA . GLY B 1 448 ? 28.905 4.832 5.420 1.00 22.35 448 GLY B CA 1
ATOM 7853 C C . GLY B 1 448 ? 28.197 5.964 6.148 1.00 22.33 448 GLY B C 1
ATOM 7854 O O . GLY B 1 448 ? 27.501 5.729 7.136 1.00 22.55 448 GLY B O 1
ATOM 7855 N N . PRO B 1 449 ? 28.335 7.222 5.677 1.00 22.47 449 PRO B N 1
ATOM 7856 C CA . PRO B 1 449 ? 27.741 8.360 6.371 1.00 22.23 449 PRO B CA 1
ATOM 7857 C C . PRO B 1 449 ? 26.240 8.157 6.598 1.00 21.73 449 PRO B C 1
ATOM 7858 O O . PRO B 1 449 ? 25.580 7.639 5.714 1.00 20.70 449 PRO B O 1
ATOM 7862 N N . HIS B 1 450 ? 25.776 8.514 7.801 1.00 22.18 450 HIS B N 1
ATOM 7863 C CA . HIS B 1 450 ? 24.351 8.737 8.160 1.00 22.18 450 HIS B CA 1
ATOM 7864 C C . HIS B 1 450 ? 23.599 7.408 8.312 1.00 21.61 450 HIS B C 1
ATOM 7865 O O . HIS B 1 450 ? 22.366 7.453 8.410 1.00 22.39 450 HIS B O 1
ATOM 7872 N N . GLY B 1 451 ? 24.310 6.279 8.334 1.00 20.84 451 GLY B N 1
ATOM 7873 C CA . GLY B 1 451 ? 23.784 4.972 8.766 1.00 20.10 451 GLY B CA 1
ATOM 7874 C C . GLY B 1 451 ? 24.212 4.708 10.203 1.00 19.89 451 GLY B C 1
ATOM 7875 O O . GLY B 1 451 ? 24.964 5.495 10.767 1.00 19.99 451 GLY B O 1
ATOM 7876 N N . PRO B 1 452 ? 23.746 3.622 10.853 1.00 19.99 452 PRO B N 1
ATOM 7877 C CA . PRO B 1 452 ? 24.174 3.308 12.216 1.00 20.39 452 PRO B CA 1
ATOM 7878 C C . PRO B 1 452 ? 25.701 3.163 12.310 1.00 20.60 452 PRO B C 1
ATOM 7879 O O . PRO B 1 452 ? 26.242 3.507 13.331 1.00 20.88 452 PRO B O 1
ATOM 7883 N N . THR B 1 453 ? 26.318 2.640 11.246 1.00 20.95 453 THR B N 1
ATOM 7884 C CA . THR B 1 453 ? 27.784 2.569 10.979 1.00 21.89 453 THR B CA 1
ATOM 7885 C C . THR B 1 453 ? 28.587 2.455 12.287 1.00 21.85 453 THR B C 1
ATOM 7886 O O . THR B 1 453 ? 28.644 1.335 12.829 1.00 21.62 453 THR B O 1
ATOM 7890 N N . LEU B 1 454 ? 29.198 3.540 12.774 1.00 22.47 454 LEU B N 1
ATOM 7891 C CA . LEU B 1 454 ? 30.234 3.473 13.846 1.00 23.34 454 LEU B CA 1
ATOM 7892 C C . LEU B 1 454 ? 29.610 3.137 15.205 1.00 23.02 454 LEU B C 1
ATOM 7893 O O . LEU B 1 454 ? 30.357 2.645 16.066 1.00 23.18 454 LEU B O 1
ATOM 7898 N N . LEU B 1 455 ? 28.312 3.393 15.398 1.00 23.91 455 LEU B N 1
ATOM 7899 C CA . LEU B 1 455 ? 27.550 3.025 16.628 1.00 24.05 455 LEU B CA 1
ATOM 7900 C C . LEU B 1 455 ? 26.814 1.698 16.406 1.00 23.36 455 LEU B C 1
ATOM 7901 O O . LEU B 1 455 ? 25.677 1.554 16.920 1.00 25.00 455 LEU B O 1
ATOM 7906 N N . SER B 1 456 ? 27.414 0.757 15.676 1.00 22.03 456 SER B N 1
ATOM 7907 C CA . SER B 1 456 ? 26.748 -0.520 15.315 1.00 22.03 456 SER B CA 1
ATOM 7908 C C . SER B 1 456 ? 27.766 -1.628 15.026 1.00 20.65 456 SER B C 1
ATOM 7909 O O . SER B 1 456 ? 28.897 -1.314 14.622 1.00 20.99 456 SER B O 1
ATOM 7912 N N . ASN B 1 457 ? 27.340 -2.875 15.247 1.00 19.85 457 ASN B N 1
ATOM 7913 C CA . ASN B 1 457 ? 27.987 -4.118 14.755 1.00 19.41 457 ASN B CA 1
ATOM 7914 C C . ASN B 1 457 ? 27.949 -4.096 13.225 1.00 19.09 457 ASN B C 1
ATOM 7915 O O . ASN B 1 457 ? 26.834 -4.048 12.665 1.00 19.23 457 ASN B O 1
ATOM 7920 N N . GLY B 1 458 ? 29.120 -4.128 12.588 1.00 18.26 458 GLY B N 1
ATOM 7921 C CA . GLY B 1 458 ? 29.287 -4.066 11.124 1.00 17.93 458 GLY B CA 1
ATOM 7922 C C . GLY B 1 458 ? 28.335 -4.988 10.365 1.00 17.48 458 GLY B C 1
ATOM 7923 O O . GLY B 1 458 ? 27.541 -4.520 9.557 1.00 17.65 458 GLY B O 1
ATOM 7924 N N . PRO B 1 459 ? 28.408 -6.325 10.551 1.00 17.12 459 PRO B N 1
ATOM 7925 C CA . PRO B 1 459 ? 27.589 -7.251 9.765 1.00 17.09 459 PRO B CA 1
ATOM 7926 C C . PRO B 1 459 ? 26.067 -7.072 9.916 1.00 17.40 459 PRO B C 1
ATOM 7927 O O . PRO B 1 459 ? 25.369 -7.380 8.967 1.00 17.80 459 PRO B O 1
ATOM 7931 N N . THR B 1 460 ? 25.583 -6.593 11.071 1.00 17.15 460 THR B N 1
ATOM 7932 C CA . THR B 1 460 ? 24.150 -6.244 11.297 1.00 16.84 460 THR B CA 1
ATOM 7933 C C . THR B 1 460 ? 23.741 -5.127 10.329 1.00 16.73 460 THR B C 1
ATOM 7934 O O . THR B 1 460 ? 22.849 -5.362 9.487 1.00 17.67 460 THR B O 1
ATOM 7938 N N . THR B 1 461 ? 24.368 -3.956 10.453 1.00 16.43 461 THR B N 1
ATOM 7939 C CA . THR B 1 461 ? 24.087 -2.745 9.641 1.00 16.49 461 THR B CA 1
ATOM 7940 C C . THR B 1 461 ? 24.158 -3.094 8.154 1.00 16.94 461 THR B C 1
ATOM 7941 O O . THR B 1 461 ? 23.303 -2.615 7.381 1.00 17.49 461 THR B O 1
ATOM 7945 N N . VAL B 1 462 ? 25.140 -3.910 7.780 1.00 17.27 462 VAL B N 1
ATOM 7946 C CA . VAL B 1 462 ? 25.423 -4.283 6.365 1.00 17.84 462 VAL B CA 1
ATOM 7947 C C . VAL B 1 462 ? 24.210 -5.018 5.788 1.00 18.14 462 VAL B C 1
ATOM 7948 O O . VAL B 1 462 ? 23.810 -4.692 4.646 1.00 18.33 462 VAL B O 1
ATOM 7952 N N . GLU B 1 463 ? 23.654 -5.978 6.532 1.00 17.87 463 GLU B N 1
ATOM 7953 C CA . GLU B 1 463 ? 22.535 -6.829 6.045 1.00 18.29 463 GLU B CA 1
ATOM 7954 C C . GLU B 1 463 ? 21.256 -5.988 5.978 1.00 17.68 463 GLU B C 1
ATOM 7955 O O . GLU B 1 463 ? 20.530 -6.096 4.968 1.00 17.42 463 GLU B O 1
ATOM 7961 N N . ILE B 1 464 ? 20.997 -5.180 7.007 1.00 17.11 464 ILE B N 1
ATOM 7962 C CA . ILE B 1 464 ? 19.791 -4.304 7.054 1.00 16.80 464 ILE B CA 1
ATOM 7963 C C . ILE B 1 464 ? 19.825 -3.438 5.796 1.00 16.72 464 ILE B C 1
ATOM 7964 O O . ILE B 1 464 ? 18.833 -3.462 5.038 1.00 17.25 464 ILE B O 1
ATOM 7969 N N . GLN B 1 465 ? 20.938 -2.728 5.592 1.00 15.95 465 GLN B N 1
ATOM 7970 C CA . GLN B 1 465 ? 21.134 -1.776 4.470 1.00 15.71 465 GLN B CA 1
ATOM 7971 C C . GLN B 1 465 ? 21.201 -2.555 3.156 1.00 15.67 465 GLN B C 1
ATOM 7972 O O . GLN B 1 465 ? 20.667 -2.048 2.157 1.00 15.55 465 GLN B O 1
ATOM 7978 N N . GLY B 1 466 ? 21.840 -3.731 3.170 1.00 15.52 466 GLY B N 1
ATOM 7979 C CA . GLY B 1 466 ? 21.966 -4.631 2.008 1.00 15.68 466 GLY B CA 1
ATOM 7980 C C . GLY B 1 466 ? 20.610 -5.029 1.452 1.00 15.72 466 GLY B C 1
ATOM 7981 O O . GLY B 1 466 ? 20.364 -4.807 0.245 1.00 14.81 466 GLY B O 1
ATOM 7982 N N . ARG B 1 467 ? 19.755 -5.587 2.315 1.00 16.52 467 ARG B N 1
ATOM 7983 C CA . ARG B 1 467 ? 18.383 -6.035 1.971 1.00 16.91 467 ARG B CA 1
ATOM 7984 C C . ARG B 1 467 ? 17.575 -4.868 1.389 1.00 16.58 467 ARG B C 1
ATOM 7985 O O . ARG B 1 467 ? 16.847 -5.110 0.413 1.00 16.75 467 ARG B O 1
ATOM 7993 N N . TRP B 1 468 ? 17.705 -3.657 1.946 1.00 16.31 468 TRP B N 1
ATOM 7994 C CA . TRP B 1 468 ? 16.982 -2.444 1.475 1.00 16.40 468 TRP B CA 1
ATOM 7995 C C . TRP B 1 468 ? 17.445 -2.062 0.071 1.00 16.60 468 TRP B C 1
ATOM 7996 O O . TRP B 1 468 ? 16.576 -1.783 -0.774 1.00 17.06 468 TRP B O 1
ATOM 8007 N N . ILE B 1 469 ? 18.758 -1.993 -0.146 1.00 16.55 469 ILE B N 1
ATOM 8008 C CA . ILE B 1 469 ? 19.343 -1.686 -1.484 1.00 17.27 469 ILE B CA 1
ATOM 8009 C C . ILE B 1 469 ? 18.811 -2.720 -2.486 1.00 17.93 469 ILE B C 1
ATOM 8010 O O . ILE B 1 469 ? 18.297 -2.292 -3.540 1.00 18.82 469 ILE B O 1
ATOM 8015 N N . ALA B 1 470 ? 18.876 -4.015 -2.155 1.00 18.27 470 ALA B N 1
ATOM 8016 C CA . ALA B 1 470 ? 18.383 -5.123 -3.011 1.00 18.56 470 ALA B CA 1
ATOM 8017 C C . ALA B 1 470 ? 16.887 -4.934 -3.289 1.00 18.71 470 ALA B C 1
ATOM 8018 O O . ALA B 1 470 ? 16.467 -5.095 -4.451 1.00 18.52 470 ALA B O 1
ATOM 8020 N N . ASP B 1 471 ? 16.115 -4.592 -2.262 1.00 19.05 471 ASP B N 1
ATOM 8021 C CA . ASP B 1 471 ? 14.651 -4.385 -2.392 1.00 20.05 471 ASP B CA 1
ATOM 8022 C C . ASP B 1 471 ? 14.416 -3.181 -3.311 1.00 20.12 471 ASP B C 1
ATOM 8023 O O . ASP B 1 471 ? 13.622 -3.316 -4.252 1.00 19.46 471 ASP B O 1
ATOM 8028 N N . ALA B 1 472 ? 15.109 -2.064 -3.066 1.00 20.77 472 ALA B N 1
ATOM 8029 C CA . ALA B 1 472 ? 15.015 -0.823 -3.872 1.00 21.15 472 ALA B CA 1
ATOM 8030 C C . ALA B 1 472 ? 15.282 -1.157 -5.346 1.00 22.01 472 ALA B C 1
ATOM 8031 O O . ALA B 1 472 ? 14.443 -0.795 -6.205 1.00 21.79 472 ALA B O 1
ATOM 8033 N N . ILE B 1 473 ? 16.391 -1.851 -5.624 1.00 22.12 473 ILE B N 1
ATOM 8034 C CA . ILE B 1 473 ? 16.831 -2.190 -7.012 1.00 22.68 473 ILE B CA 1
ATOM 8035 C C . ILE B 1 473 ? 15.807 -3.146 -7.638 1.00 23.33 473 ILE B C 1
ATOM 8036 O O . ILE B 1 473 ? 15.485 -2.966 -8.829 1.00 23.44 473 ILE B O 1
ATOM 8041 N N . LYS B 1 474 ? 15.284 -4.098 -6.864 1.00 23.80 474 LYS B N 1
ATOM 8042 C CA . LYS B 1 474 ? 14.264 -5.062 -7.356 1.00 24.19 474 LYS B CA 1
ATOM 8043 C C . LYS B 1 474 ? 13.030 -4.284 -7.827 1.00 24.10 474 LYS B C 1
ATOM 8044 O O . LYS B 1 474 ? 12.481 -4.634 -8.891 1.00 23.00 474 LYS B O 1
ATOM 8050 N N . GLN B 1 475 ? 12.628 -3.272 -7.052 1.00 24.48 475 GLN B N 1
ATOM 8051 C CA . GLN B 1 475 ? 11.385 -2.482 -7.256 1.00 24.75 475 GLN B CA 1
ATOM 8052 C C . GLN B 1 475 ? 11.529 -1.583 -8.486 1.00 24.95 475 GLN B C 1
ATOM 8053 O O . GLN B 1 475 ? 10.537 -1.424 -9.212 1.00 24.95 475 GLN B O 1
ATOM 8059 N N . MET B 1 476 ? 12.716 -1.017 -8.711 1.00 25.46 476 MET B N 1
ATOM 8060 C CA . MET B 1 476 ? 13.011 -0.191 -9.912 1.00 25.67 476 MET B CA 1
ATOM 8061 C C . MET B 1 476 ? 12.836 -1.054 -11.168 1.00 26.12 476 MET B C 1
ATOM 8062 O O . MET B 1 476 ? 12.178 -0.584 -12.124 1.00 25.07 476 MET B O 1
ATOM 8067 N N . GLU B 1 477 ? 13.373 -2.279 -11.148 1.00 26.93 477 GLU B N 1
ATOM 8068 C CA . GLU B 1 477 ? 13.231 -3.271 -12.251 1.00 27.89 477 GLU B CA 1
ATOM 8069 C C . GLU B 1 477 ? 11.745 -3.588 -12.461 1.00 28.60 477 GLU B C 1
ATOM 8070 O O . GLU B 1 477 ? 11.287 -3.500 -13.606 1.00 29.66 477 GLU B O 1
ATOM 8076 N N . ARG B 1 478 ? 11.025 -3.932 -11.389 1.00 29.92 478 ARG B N 1
ATOM 8077 C CA . ARG B 1 478 ? 9.597 -4.337 -11.433 1.00 30.11 478 ARG B CA 1
ATOM 8078 C C . ARG B 1 478 ? 8.767 -3.188 -12.016 1.00 28.62 478 ARG B C 1
ATOM 8079 O O . ARG B 1 478 ? 7.949 -3.452 -12.904 1.00 28.53 478 ARG B O 1
ATOM 8087 N N . GLN B 1 479 ? 8.980 -1.960 -11.536 1.00 27.57 479 GLN B N 1
ATOM 8088 C CA . GLN B 1 479 ? 8.156 -0.772 -11.891 1.00 26.86 479 GLN B CA 1
ATOM 8089 C C . GLN B 1 479 ? 8.725 -0.082 -13.136 1.00 26.55 479 GLN B C 1
ATOM 8090 O O . GLN B 1 479 ? 8.156 0.949 -13.538 1.00 27.01 479 GLN B O 1
ATOM 8096 N N . GLY B 1 480 ? 9.807 -0.620 -13.711 1.00 26.55 480 GLY B N 1
ATOM 8097 C CA . GLY B 1 480 ? 10.418 -0.144 -14.967 1.00 25.47 480 GLY B CA 1
ATOM 8098 C C . GLY B 1 480 ? 10.936 1.274 -14.831 1.00 25.11 480 GLY B C 1
ATOM 8099 O O . GLY B 1 480 ? 10.723 2.073 -15.769 1.00 24.31 480 GLY B O 1
ATOM 8100 N N . ILE B 1 481 ? 11.579 1.576 -13.695 1.00 24.40 481 ILE B N 1
ATOM 8101 C CA . ILE B 1 481 ? 12.210 2.899 -13.399 1.00 23.26 481 ILE B CA 1
ATOM 8102 C C . ILE B 1 481 ? 13.628 2.906 -13.975 1.00 22.31 481 ILE B C 1
ATOM 8103 O O . ILE B 1 481 ? 14.363 1.936 -13.756 1.00 21.69 481 ILE B O 1
ATOM 8108 N N . LYS B 1 482 ? 13.982 3.979 -14.680 1.00 22.89 482 LYS B N 1
ATOM 8109 C CA . LYS B 1 482 ? 15.317 4.177 -15.305 1.00 22.93 482 LYS B CA 1
ATOM 8110 C C . LYS B 1 482 ? 16.314 4.498 -14.192 1.00 22.12 482 LYS B C 1
ATOM 8111 O O . LYS B 1 482 ? 17.317 3.791 -14.090 1.00 22.39 482 LYS B O 1
ATOM 8117 N N . TYR B 1 483 ? 16.028 5.509 -13.368 1.00 21.50 483 TYR B N 1
ATOM 8118 C CA . TYR B 1 483 ? 16.836 5.818 -12.160 1.00 20.96 483 TYR B CA 1
ATOM 8119 C C . TYR B 1 483 ? 16.034 6.614 -11.130 1.00 20.54 483 TYR B C 1
ATOM 8120 O O . TYR B 1 483 ? 14.998 7.189 -11.480 1.00 20.92 483 TYR B O 1
ATOM 8129 N N . ILE B 1 484 ? 16.533 6.620 -9.890 1.00 20.13 484 ILE B N 1
ATOM 8130 C CA . ILE B 1 484 ? 15.968 7.356 -8.720 1.00 19.42 484 ILE B CA 1
ATOM 8131 C C . ILE B 1 484 ? 17.018 8.360 -8.241 1.00 19.00 484 ILE B C 1
ATOM 8132 O O . ILE B 1 484 ? 18.210 8.090 -8.409 1.00 18.97 484 ILE B O 1
ATOM 8137 N N . ASN B 1 485 ? 16.586 9.490 -7.691 1.00 19.07 485 ASN B N 1
ATOM 8138 C CA . ASN B 1 485 ? 17.490 10.587 -7.257 1.00 19.32 485 ASN B CA 1
ATOM 8139 C C . ASN B 1 485 ? 16.873 11.238 -6.027 1.00 18.81 485 ASN B C 1
ATOM 8140 O O . ASN B 1 485 ? 15.824 11.865 -6.129 1.00 19.54 485 ASN B O 1
ATOM 8145 N N . PRO B 1 486 ? 17.470 11.079 -4.825 1.00 17.91 486 PRO B N 1
ATOM 8146 C CA . PRO B 1 486 ? 16.988 11.782 -3.639 1.00 17.63 486 PRO B CA 1
ATOM 8147 C C . PRO B 1 486 ? 16.815 13.279 -3.922 1.00 17.20 486 PRO B C 1
ATOM 8148 O O . PRO B 1 486 ? 17.678 13.856 -4.548 1.00 17.11 486 PRO B O 1
ATOM 8152 N N . THR B 1 487 ? 15.699 13.853 -3.482 1.00 16.97 487 THR B N 1
ATOM 8153 C CA . THR B 1 487 ? 15.449 15.316 -3.513 1.00 17.24 487 THR B CA 1
ATOM 8154 C C . THR B 1 487 ? 16.374 15.972 -2.482 1.00 17.92 487 THR B C 1
ATOM 8155 O O . THR B 1 487 ? 16.832 15.268 -1.563 1.00 18.01 487 THR B O 1
ATOM 8159 N N . ALA B 1 488 ? 16.661 17.263 -2.647 1.00 18.82 488 ALA B N 1
ATOM 8160 C CA . ALA B 1 488 ? 17.444 18.068 -1.682 1.00 19.78 488 ALA B CA 1
ATOM 8161 C C . ALA B 1 488 ? 16.683 18.111 -0.351 1.00 20.45 488 ALA B C 1
ATOM 8162 O O . ALA B 1 488 ? 17.326 17.950 0.708 1.00 20.54 488 ALA B O 1
ATOM 8164 N N . LYS B 1 489 ? 15.360 18.298 -0.424 1.00 21.51 489 LYS B N 1
ATOM 8165 C CA . LYS B 1 489 ? 14.416 18.328 0.729 1.00 22.63 489 LYS B CA 1
ATOM 8166 C C . LYS B 1 489 ? 14.591 17.058 1.572 1.00 23.02 489 LYS B C 1
ATOM 8167 O O . LYS B 1 489 ? 14.895 17.193 2.772 1.00 23.77 489 LYS B O 1
ATOM 8173 N N . ALA B 1 490 ? 14.425 15.878 0.962 1.00 23.26 490 ALA B N 1
ATOM 8174 C CA . ALA B 1 490 ? 14.487 14.555 1.635 1.00 23.64 490 ALA B CA 1
ATOM 8175 C C . ALA B 1 490 ? 15.844 14.372 2.334 1.00 24.89 490 ALA B C 1
ATOM 8176 O O . ALA B 1 490 ? 15.862 13.802 3.442 1.00 24.69 490 ALA B O 1
ATOM 8178 N N . ALA B 1 491 ? 16.939 14.833 1.718 1.00 25.45 491 ALA B N 1
ATOM 8179 C CA . ALA B 1 491 ? 18.304 14.780 2.294 1.00 26.57 491 ALA B CA 1
ATOM 8180 C C . ALA B 1 491 ? 18.422 15.793 3.438 1.00 27.56 491 ALA B C 1
ATOM 8181 O O . ALA B 1 491 ? 19.101 15.485 4.437 1.00 27.59 491 ALA B O 1
ATOM 8183 N N . LYS B 1 492 ? 17.790 16.959 3.283 1.00 29.07 492 LYS B N 1
ATOM 8184 C CA . LYS B 1 492 ? 17.800 18.070 4.272 1.00 30.08 492 LYS B CA 1
ATOM 8185 C C . LYS B 1 492 ? 17.001 17.662 5.519 1.00 28.96 492 LYS B C 1
ATOM 8186 O O . LYS B 1 492 ? 17.380 18.096 6.623 1.00 29.49 492 LYS B O 1
ATOM 8192 N N . GLU B 1 493 ? 15.940 16.866 5.356 1.00 27.52 493 GLU B N 1
ATOM 8193 C CA . GLU B 1 493 ? 15.083 16.398 6.481 1.00 27.71 493 GLU B CA 1
ATOM 8194 C C . GLU B 1 493 ? 15.768 15.215 7.167 1.00 26.11 493 GLU B C 1
ATOM 8195 O O . GLU B 1 493 ? 15.609 15.059 8.395 1.00 26.53 493 GLU B O 1
ATOM 8201 N N . TRP B 1 494 ? 16.511 14.417 6.404 1.00 24.67 494 TRP B N 1
ATOM 8202 C CA . TRP B 1 494 ? 17.319 13.300 6.951 1.00 23.26 494 TRP B CA 1
ATOM 8203 C C . TRP B 1 494 ? 18.483 13.855 7.781 1.00 22.36 494 TRP B C 1
ATOM 8204 O O . TRP B 1 494 ? 18.787 13.273 8.838 1.00 22.16 494 TRP B O 1
ATOM 8215 N N . LYS B 1 495 ? 19.109 14.935 7.312 1.00 21.63 495 LYS B N 1
ATOM 8216 C CA . LYS B 1 495 ? 20.219 15.632 8.016 1.00 21.66 495 LYS B CA 1
ATOM 8217 C C . LYS B 1 495 ? 19.723 16.105 9.384 1.00 21.22 495 LYS B C 1
ATOM 8218 O O . LYS B 1 495 ? 20.447 15.917 10.372 1.00 20.94 495 LYS B O 1
ATOM 8224 N N . ALA B 1 496 ? 18.527 16.691 9.421 1.00 22.33 496 ALA B N 1
ATOM 8225 C CA . ALA B 1 496 ? 17.873 17.228 10.637 1.00 22.97 496 ALA B CA 1
ATOM 8226 C C . ALA B 1 496 ? 17.603 16.102 11.643 1.00 23.57 496 ALA B C 1
ATOM 8227 O O . ALA B 1 496 ? 17.737 16.366 12.851 1.00 23.83 496 ALA B O 1
ATOM 8229 N N . LYS B 1 497 ? 17.226 14.907 11.174 1.00 24.18 497 LYS B N 1
ATOM 8230 C CA . LYS B 1 497 ? 16.966 13.730 12.048 1.00 25.35 497 LYS B CA 1
ATOM 8231 C C . LYS B 1 497 ? 18.285 13.251 12.658 1.00 24.73 497 LYS B C 1
ATOM 8232 O O . LYS B 1 497 ? 18.294 12.954 13.865 1.00 24.65 497 LYS B O 1
ATOM 8238 N N . ILE B 1 498 ? 19.345 13.161 11.849 1.00 24.71 498 ILE B N 1
ATOM 8239 C CA . ILE B 1 498 ? 20.710 12.758 12.306 1.00 23.94 498 ILE B CA 1
ATOM 8240 C C . ILE B 1 498 ? 21.144 13.734 13.407 1.00 23.87 498 ILE B C 1
ATOM 8241 O O . ILE B 1 498 ? 21.549 13.256 14.482 1.00 24.59 498 ILE B O 1
ATOM 8246 N N . ASN B 1 499 ? 21.032 15.041 13.151 1.00 23.53 499 ASN B N 1
ATOM 8247 C CA . ASN B 1 499 ? 21.404 16.128 14.097 1.00 23.95 499 ASN B CA 1
ATOM 8248 C C . ASN B 1 499 ? 20.550 16.052 15.364 1.00 25.50 499 ASN B C 1
ATOM 8249 O O . ASN B 1 499 ? 21.112 16.202 16.463 1.00 25.40 499 ASN B O 1
ATOM 8254 N N . GLU B 1 500 ? 19.239 15.855 15.201 1.00 28.26 500 GLU B N 1
ATOM 8255 C CA . GLU B 1 500 ? 18.246 15.799 16.304 1.00 29.23 500 GLU B CA 1
ATOM 8256 C C . GLU B 1 500 ? 18.594 14.630 17.232 1.00 28.17 500 GLU B C 1
ATOM 8257 O O . GLU B 1 500 ? 18.662 14.857 18.448 1.00 29.06 500 GLU B O 1
ATOM 8263 N N . LEU B 1 501 ? 18.809 13.433 16.683 1.00 27.27 501 LEU B N 1
ATOM 8264 C CA . LEU B 1 501 ? 19.110 12.203 17.469 1.00 27.45 501 LEU B CA 1
ATOM 8265 C C . LEU B 1 501 ? 20.418 12.386 18.253 1.00 27.21 501 LEU B C 1
ATOM 8266 O O . LEU B 1 501 ? 20.463 11.961 19.422 1.00 26.75 501 LEU B O 1
ATOM 8271 N N . SER B 1 502 ? 21.426 13.005 17.630 1.00 27.09 502 SER B N 1
ATOM 8272 C CA . SER B 1 502 ? 22.770 13.272 18.210 1.00 27.48 502 SER B CA 1
ATOM 8273 C C . SER B 1 502 ? 22.673 14.330 19.314 1.00 27.51 502 SER B C 1
ATOM 8274 O O . SER B 1 502 ? 23.285 14.133 20.371 1.00 27.84 502 SER B O 1
ATOM 8277 N N . ASP B 1 503 ? 21.925 15.406 19.075 1.00 28.61 503 ASP B N 1
ATOM 8278 C CA . ASP B 1 503 ? 21.840 16.579 19.985 1.00 29.81 503 ASP B CA 1
ATOM 8279 C C . ASP B 1 503 ? 21.128 16.197 21.290 1.00 29.99 503 ASP B C 1
ATOM 8280 O O . ASP B 1 503 ? 21.264 16.954 22.263 1.00 30.33 503 ASP B O 1
ATOM 8285 N N . LYS B 1 504 ? 20.417 15.066 21.322 1.00 30.77 504 LYS B N 1
ATOM 8286 C CA . LYS B 1 504 ? 19.778 14.517 22.550 1.00 30.79 504 LYS B CA 1
ATOM 8287 C C . LYS B 1 504 ? 20.819 13.769 23.394 1.00 30.35 504 LYS B C 1
ATOM 8288 O O . LYS B 1 504 ? 20.570 13.604 24.608 1.00 31.39 504 LYS B O 1
ATOM 8294 N N . THR B 1 505 ? 21.923 13.318 22.785 1.00 28.66 505 THR B N 1
ATOM 8295 C CA . THR B 1 505 ? 23.022 12.577 23.465 1.00 28.27 505 THR B CA 1
ATOM 8296 C C . THR B 1 505 ? 24.114 13.548 23.921 1.00 28.04 505 THR B C 1
ATOM 8297 O O . THR B 1 505 ? 24.020 14.750 23.605 1.00 27.41 505 THR B O 1
ATOM 8301 N N . LEU B 1 506 ? 25.128 13.019 24.610 1.00 28.71 506 LEU B N 1
ATOM 8302 C CA . LEU B 1 506 ? 26.332 13.767 25.061 1.00 30.10 506 LEU B CA 1
ATOM 8303 C C . LEU B 1 506 ? 27.433 13.697 23.987 1.00 32.04 506 LEU B C 1
ATOM 8304 O O . LEU B 1 506 ? 28.557 14.133 24.292 1.00 31.94 506 LEU B O 1
ATOM 8309 N N . PHE B 1 507 ? 27.132 13.182 22.784 1.00 34.88 507 PHE B N 1
ATOM 8310 C CA . PHE B 1 507 ? 28.081 13.061 21.639 1.00 37.77 507 PHE B CA 1
ATOM 8311 C C . PHE B 1 507 ? 28.568 14.435 21.179 1.00 40.64 507 PHE B C 1
ATOM 8312 O O . PHE B 1 507 ? 29.757 14.602 20.918 1.00 42.49 507 PHE B O 1
ATOM 8320 N N . PRO B 1 508 ? 27.693 15.461 21.051 1.00 44.23 508 PRO B N 1
ATOM 8321 C CA . PRO B 1 508 ? 28.121 16.780 20.578 1.00 46.18 508 PRO B CA 1
ATOM 8322 C C . PRO B 1 508 ? 29.089 17.556 21.487 1.00 48.12 508 PRO B C 1
ATOM 8323 O O . PRO B 1 508 ? 29.283 18.730 21.219 1.00 50.46 508 PRO B O 1
ATOM 8327 N N . THR B 1 509 ? 29.680 16.906 22.499 1.00 49.05 509 THR B N 1
ATOM 8328 C CA . THR B 1 509 ? 30.478 17.551 23.580 1.00 49.61 509 THR B CA 1
ATOM 8329 C C . THR B 1 509 ? 31.992 17.394 23.357 1.00 50.77 509 THR B C 1
ATOM 8330 O O . THR B 1 509 ? 32.739 18.111 24.041 1.00 51.63 509 THR B O 1
ATOM 8334 N N . THR B 1 510 ? 32.437 16.498 22.468 1.00 51.63 510 THR B N 1
ATOM 8335 C CA . THR B 1 510 ? 33.879 16.197 22.239 1.00 55.33 510 THR B CA 1
ATOM 8336 C C . THR B 1 510 ? 34.121 15.832 20.768 1.00 54.09 510 THR B C 1
ATOM 8337 O O . THR B 1 510 ? 33.262 15.147 20.183 1.00 53.71 510 THR B O 1
ATOM 8341 N N . LYS B 1 511 ? 35.260 16.250 20.205 1.00 55.24 511 LYS B N 1
ATOM 8342 C CA . LYS B 1 511 ? 35.629 15.990 18.786 1.00 57.24 511 LYS B CA 1
ATOM 8343 C C . LYS B 1 511 ? 36.030 14.514 18.640 1.00 55.97 511 LYS B C 1
ATOM 8344 O O . LYS B 1 511 ? 37.239 14.223 18.589 1.00 57.64 511 LYS B O 1
ATOM 8350 N N . SER B 1 512 ? 35.035 13.625 18.571 1.00 54.78 512 SER B N 1
ATOM 8351 C CA . SER B 1 512 ? 35.190 12.154 18.423 1.00 53.83 512 SER B CA 1
ATOM 8352 C C . SER B 1 512 ? 35.143 11.764 16.940 1.00 52.32 512 SER B C 1
ATOM 8353 O O . SER B 1 512 ? 34.978 12.670 16.092 1.00 49.20 512 SER B O 1
ATOM 8356 N N . THR B 1 513 ? 35.298 10.465 16.653 1.00 52.60 513 THR B N 1
ATOM 8357 C CA . THR B 1 513 ? 35.070 9.833 15.320 1.00 52.26 513 THR B CA 1
ATOM 8358 C C . THR B 1 513 ? 33.657 10.173 14.828 1.00 52.10 513 THR B C 1
ATOM 8359 O O . THR B 1 513 ? 33.497 10.464 13.620 1.00 51.49 513 THR B O 1
ATOM 8363 N N . TYR B 1 514 ? 32.679 10.133 15.741 1.00 48.96 514 TYR B N 1
ATOM 8364 C CA . TYR B 1 514 ? 31.231 10.300 15.454 1.00 46.70 514 TYR B CA 1
ATOM 8365 C C . TYR B 1 514 ? 30.955 11.762 15.088 1.00 47.92 514 TYR B C 1
ATOM 8366 O O . TYR B 1 514 ? 30.061 11.994 14.258 1.00 46.98 514 TYR B O 1
ATOM 8375 N N . MET B 1 515 ? 31.721 12.702 15.656 1.00 50.47 515 MET B N 1
ATOM 8376 C CA . MET B 1 515 ? 31.549 14.167 15.451 1.00 54.46 515 MET B CA 1
ATOM 8377 C C . MET B 1 515 ? 32.548 14.690 14.410 1.00 59.64 515 MET B C 1
ATOM 8378 O O . MET B 1 515 ? 33.041 15.824 14.589 1.00 61.97 515 MET B O 1
ATOM 8383 N N . GLY B 1 516 ? 32.804 13.913 13.351 1.00 65.06 516 GLY B N 1
ATOM 8384 C CA . GLY B 1 516 ? 33.716 14.271 12.246 1.00 69.12 516 GLY B CA 1
ATOM 8385 C C . GLY B 1 516 ? 34.936 13.365 12.215 1.00 73.47 516 GLY B C 1
ATOM 8386 O O . GLY B 1 516 ? 34.949 12.430 11.391 1.00 76.01 516 GLY B O 1
ATOM 8387 N N . GLY B 1 517 ? 35.914 13.639 13.089 1.00 77.71 517 GLY B N 1
ATOM 8388 C CA . GLY B 1 517 ? 37.185 12.890 13.265 1.00 76.52 517 GLY B CA 1
ATOM 8389 C C . GLY B 1 517 ? 38.065 13.624 14.288 1.00 75.33 517 GLY B C 1
ATOM 8390 O O . GLY B 1 517 ? 37.615 14.656 14.809 1.00 76.76 517 GLY B O 1
ATOM 8391 N N . SER B 1 518 ? 39.266 13.108 14.571 1.00 74.96 518 SER B N 1
ATOM 8392 C CA . SER B 1 518 ? 40.294 13.771 15.421 1.00 72.17 518 SER B CA 1
ATOM 8393 C C . SER B 1 518 ? 40.925 14.934 14.643 1.00 71.95 518 SER B C 1
ATOM 8394 O O . SER B 1 518 ? 41.153 15.994 15.254 1.00 70.10 518 SER B O 1
ATOM 8397 N N . MET B 1 519 ? 41.181 14.732 13.344 1.00 74.91 519 MET B N 1
ATOM 8398 C CA . MET B 1 519 ? 41.842 15.709 12.433 1.00 78.47 519 MET B CA 1
ATOM 8399 C C . MET B 1 519 ? 41.164 17.073 12.554 1.00 79.23 519 MET B C 1
ATOM 8400 O O . MET B 1 519 ? 39.938 17.172 12.521 1.00 79.45 519 MET B O 1
ATOM 8405 N N . PRO B 1 520 ? 41.951 18.164 12.698 1.00 79.06 520 PRO B N 1
ATOM 8406 C CA . PRO B 1 520 ? 41.402 19.481 13.030 1.00 77.42 520 PRO B CA 1
ATOM 8407 C C . PRO B 1 520 ? 40.595 20.142 11.902 1.00 74.39 520 PRO B C 1
ATOM 8408 O O . PRO B 1 520 ? 39.703 20.914 12.204 1.00 74.65 520 PRO B O 1
ATOM 8412 N N . GLY B 1 521 ? 40.919 19.824 10.645 1.00 70.36 521 GLY B N 1
ATOM 8413 C CA . GLY B 1 521 ? 40.412 20.532 9.454 1.00 69.28 521 GLY B CA 1
ATOM 8414 C C . GLY B 1 521 ? 38.926 20.314 9.203 1.00 66.77 521 GLY B C 1
ATOM 8415 O O . GLY B 1 521 ? 38.368 21.058 8.374 1.00 67.29 521 GLY B O 1
ATOM 8416 N N . LYS B 1 522 ? 38.297 19.348 9.884 1.00 62.99 522 LYS B N 1
ATOM 8417 C CA . LYS B 1 522 ? 36.956 18.817 9.515 1.00 60.03 522 LYS B CA 1
ATOM 8418 C C . LYS B 1 522 ? 35.849 19.595 10.238 1.00 56.86 522 LYS B C 1
ATOM 8419 O O . LYS B 1 522 ? 36.084 20.046 11.378 1.00 55.74 522 LYS B O 1
ATOM 8425 N N . VAL B 1 523 ? 34.684 19.730 9.589 1.00 53.40 523 VAL B N 1
ATOM 8426 C CA . VAL B 1 523 ? 33.426 20.270 10.192 1.00 50.43 523 VAL B CA 1
ATOM 8427 C C . VAL B 1 523 ? 33.044 19.399 11.394 1.00 47.98 523 VAL B C 1
ATOM 8428 O O . VAL B 1 523 ? 33.283 18.170 11.345 1.00 48.57 523 VAL B O 1
ATOM 8432 N N . PHE B 1 524 ? 32.466 20.019 12.426 1.00 44.05 524 PHE B N 1
ATOM 8433 C CA . PHE B 1 524 ? 32.065 19.364 13.698 1.00 42.04 524 PHE B CA 1
ATOM 8434 C C . PHE B 1 524 ? 30.577 18.997 13.662 1.00 40.05 524 PHE B C 1
ATOM 8435 O O . PHE B 1 524 ? 29.746 19.809 14.112 1.00 40.45 524 PHE B O 1
ATOM 8443 N N . GLU B 1 525 ? 30.253 17.799 13.170 1.00 37.40 525 GLU B N 1
ATOM 8444 C CA . GLU B 1 525 ? 28.852 17.309 13.062 1.00 35.01 525 GLU B CA 1
ATOM 8445 C C . GLU B 1 525 ? 28.826 15.779 13.120 1.00 32.36 525 GLU B C 1
ATOM 8446 O O . GLU B 1 525 ? 29.779 15.147 12.613 1.00 32.24 525 GLU B O 1
ATOM 8452 N N . GLN B 1 526 ? 27.766 15.222 13.715 1.00 29.06 526 GLN B N 1
ATOM 8453 C CA . GLN B 1 526 ? 27.518 13.759 13.806 1.00 27.57 526 GLN B CA 1
ATOM 8454 C C . GLN B 1 526 ? 27.456 13.185 12.387 1.00 26.50 526 GLN B C 1
ATOM 8455 O O . GLN B 1 526 ? 26.818 13.816 11.520 1.00 25.39 526 GLN B O 1
ATOM 8461 N N . VAL B 1 527 ? 28.092 12.032 12.172 1.00 26.34 527 VAL B N 1
ATOM 8462 C CA . VAL B 1 527 ? 28.220 11.383 10.832 1.00 27.22 527 VAL B CA 1
ATOM 8463 C C . VAL B 1 527 ? 27.436 10.065 10.806 1.00 26.91 527 VAL B C 1
ATOM 8464 O O . VAL B 1 527 ? 27.181 9.581 9.694 1.00 28.64 527 VAL B O 1
ATOM 8468 N N . ASN B 1 528 ? 27.070 9.515 11.968 1.00 25.86 528 ASN B N 1
ATOM 8469 C CA . ASN B 1 528 ? 26.254 8.276 12.087 1.00 25.57 528 ASN B CA 1
ATOM 8470 C C . ASN B 1 528 ? 24.817 8.627 12.483 1.00 25.28 528 ASN B C 1
ATOM 8471 O O . ASN B 1 528 ? 24.610 9.688 13.096 1.00 26.54 528 ASN B O 1
ATOM 8476 N N . TYR B 1 529 ? 23.871 7.754 12.132 1.00 24.64 529 TYR B N 1
ATOM 8477 C CA . TYR B 1 529 ? 22.510 7.666 12.722 1.00 23.98 529 TYR B CA 1
ATOM 8478 C C . TYR B 1 529 ? 22.660 7.139 14.152 1.00 24.48 529 TYR B C 1
ATOM 8479 O O . TYR B 1 529 ? 23.190 6.020 14.296 1.00 24.09 529 TYR B O 1
ATOM 8488 N N . ALA B 1 530 ? 22.222 7.904 15.162 1.00 24.78 530 ALA B N 1
ATOM 8489 C CA . ALA B 1 530 ? 22.420 7.588 16.601 1.00 24.29 530 ALA B CA 1
ATOM 8490 C C . ALA B 1 530 ? 21.117 7.112 17.255 1.00 23.88 530 ALA B C 1
ATOM 8491 O O . ALA B 1 530 ? 21.019 7.190 18.487 1.00 24.60 530 ALA B O 1
ATOM 8493 N N . GLY B 1 531 ? 20.159 6.614 16.473 1.00 23.44 531 GLY B N 1
ATOM 8494 C CA . GLY B 1 531 ? 18.840 6.179 16.972 1.00 22.49 531 GLY B CA 1
ATOM 8495 C C . GLY B 1 531 ? 18.739 4.670 17.126 1.00 21.99 531 GLY B C 1
ATOM 8496 O O . GLY B 1 531 ? 17.685 4.208 17.576 1.00 21.92 531 GLY B O 1
ATOM 8497 N N . GLY B 1 532 ? 19.777 3.917 16.749 1.00 21.19 532 GLY B N 1
ATOM 8498 C CA . GLY B 1 532 ? 19.805 2.450 16.898 1.00 20.86 532 GLY B CA 1
ATOM 8499 C C . GLY B 1 532 ? 19.222 1.738 15.692 1.00 20.36 532 GLY B C 1
ATOM 8500 O O . GLY B 1 532 ? 18.607 2.408 14.852 1.00 20.29 532 GLY B O 1
ATOM 8501 N N . GLU B 1 533 ? 19.397 0.416 15.624 1.00 20.12 533 GLU B N 1
ATOM 8502 C CA . GLU B 1 533 ? 19.127 -0.411 14.417 1.00 20.25 533 GLU B CA 1
ATOM 8503 C C . GLU B 1 533 ? 17.619 -0.465 14.134 1.00 20.54 533 GLU B C 1
ATOM 8504 O O . GLU B 1 533 ? 17.232 -0.310 12.965 1.00 20.31 533 GLU B O 1
ATOM 8510 N N . TYR B 1 534 ? 16.792 -0.686 15.158 1.00 21.23 534 TYR B N 1
ATOM 8511 C CA . TYR B 1 534 ? 15.329 -0.890 15.003 1.00 21.74 534 TYR B CA 1
ATOM 8512 C C . TYR B 1 534 ? 14.709 0.379 14.419 1.00 20.09 534 TYR B C 1
ATOM 8513 O O . TYR B 1 534 ? 14.109 0.324 13.349 1.00 19.68 534 TYR B O 1
ATOM 8522 N N . PRO B 1 535 ? 14.840 1.567 15.056 1.00 18.61 535 PRO B N 1
ATOM 8523 C CA . PRO B 1 535 ? 14.343 2.804 14.452 1.00 17.93 535 PRO B CA 1
ATOM 8524 C C . PRO B 1 535 ? 14.877 3.014 13.028 1.00 17.07 535 PRO B C 1
ATOM 8525 O O . PRO B 1 535 ? 14.102 3.371 12.163 1.00 16.38 535 PRO B O 1
ATOM 8529 N N . TYR B 1 536 ? 16.174 2.780 12.814 1.00 16.66 536 TYR B N 1
ATOM 8530 C CA . TYR B 1 536 ? 16.823 2.932 11.487 1.00 16.80 536 TYR B CA 1
ATOM 8531 C C . TYR B 1 536 ? 16.088 2.060 10.465 1.00 16.65 536 TYR B C 1
ATOM 8532 O O . TYR B 1 536 ? 15.761 2.568 9.382 1.00 16.11 536 TYR B O 1
ATOM 8541 N N . SER B 1 537 ? 15.833 0.797 10.817 1.00 17.06 537 SER B N 1
ATOM 8542 C CA . SER B 1 537 ? 15.141 -0.210 9.971 1.00 17.72 537 SER B CA 1
ATOM 8543 C C . SER B 1 537 ? 13.762 0.315 9.552 1.00 18.21 537 SER B C 1
ATOM 8544 O O . SER B 1 537 ? 13.370 0.101 8.398 1.00 17.55 537 SER B O 1
ATOM 8547 N N . LYS B 1 538 ? 13.053 0.969 10.473 1.00 19.28 538 LYS B N 1
ATOM 8548 C CA . LYS B 1 538 ? 11.678 1.494 10.254 1.00 20.09 538 LYS B CA 1
ATOM 8549 C C . LYS B 1 538 ? 11.745 2.733 9.358 1.00 19.91 538 LYS B C 1
ATOM 8550 O O . LYS B 1 538 ? 10.857 2.872 8.482 1.00 19.64 538 LYS B O 1
ATOM 8556 N N . GLU B 1 539 ? 12.746 3.592 9.578 1.00 18.90 539 GLU B N 1
ATOM 8557 C CA . GLU B 1 539 ? 12.955 4.832 8.787 1.00 19.22 539 GLU B CA 1
ATOM 8558 C C . GLU B 1 539 ? 13.075 4.449 7.311 1.00 18.25 539 GLU B C 1
ATOM 8559 O O . GLU B 1 539 ? 12.342 5.014 6.491 1.00 18.22 539 GLU B O 1
ATOM 8565 N N . ILE B 1 540 ? 13.950 3.495 7.009 1.00 17.68 540 ILE B N 1
ATOM 8566 C CA . ILE B 1 540 ? 14.338 3.129 5.617 1.00 17.49 540 ILE B CA 1
ATOM 8567 C C . ILE B 1 540 ? 13.239 2.265 5.001 1.00 17.06 540 ILE B C 1
ATOM 8568 O O . ILE B 1 540 ? 13.053 2.335 3.786 1.00 16.81 540 ILE B O 1
ATOM 8573 N N . ARG B 1 541 ? 12.518 1.497 5.808 1.00 17.45 541 ARG B N 1
ATOM 8574 C CA . ARG B 1 541 ? 11.506 0.541 5.294 1.00 17.65 541 ARG B CA 1
ATOM 8575 C C . ARG B 1 541 ? 10.248 1.293 4.864 1.00 17.44 541 ARG B C 1
ATOM 8576 O O . ARG B 1 541 ? 9.552 0.783 3.986 1.00 17.77 541 ARG B O 1
ATOM 8584 N N . ALA B 1 542 ? 10.004 2.473 5.432 1.00 17.87 542 ALA B N 1
ATOM 8585 C CA . ALA B 1 542 ? 8.793 3.292 5.193 1.00 18.31 542 ALA B CA 1
ATOM 8586 C C . ALA B 1 542 ? 8.772 3.827 3.755 1.00 18.99 542 ALA B C 1
ATOM 8587 O O . ALA B 1 542 ? 7.664 4.073 3.242 1.00 19.48 542 ALA B O 1
ATOM 8589 N N . VAL B 1 543 ? 9.935 3.988 3.116 1.00 19.54 543 VAL B N 1
ATOM 8590 C CA . VAL B 1 543 ? 10.061 4.663 1.789 1.00 20.13 543 VAL B CA 1
ATOM 8591 C C . VAL B 1 543 ? 9.866 3.662 0.639 1.00 20.36 543 VAL B C 1
ATOM 8592 O O . VAL B 1 543 ? 9.878 4.120 -0.522 1.00 19.95 543 VAL B O 1
ATOM 8596 N N . LEU B 1 544 ? 9.717 2.362 0.919 1.00 20.49 544 LEU B N 1
ATOM 8597 C CA . LEU B 1 544 ? 9.480 1.335 -0.134 1.00 20.94 544 LEU B CA 1
ATOM 8598 C C . LEU B 1 544 ? 8.060 0.803 0.008 1.00 21.48 544 LEU B C 1
ATOM 8599 O O . LEU B 1 544 ? 7.583 0.631 1.122 1.00 21.17 544 LEU B O 1
ATOM 8604 N N . PRO B 1 545 ? 7.362 0.478 -1.105 1.00 22.85 545 PRO B N 1
ATOM 8605 C CA . PRO B 1 545 ? 7.957 0.465 -2.443 1.00 23.73 545 PRO B CA 1
ATOM 8606 C C . PRO B 1 545 ? 7.746 1.727 -3.300 1.00 24.52 545 PRO B C 1
ATOM 8607 O O . PRO B 1 545 ? 8.079 1.679 -4.470 1.00 25.22 545 PRO B O 1
ATOM 8611 N N . ASN B 1 546 ? 7.248 2.823 -2.714 1.00 25.26 546 ASN B N 1
ATOM 8612 C CA . ASN B 1 546 ? 6.789 4.028 -3.459 1.00 26.28 546 ASN B CA 1
ATOM 8613 C C . ASN B 1 546 ? 7.970 4.955 -3.787 1.00 26.64 546 ASN B C 1
ATOM 8614 O O . ASN B 1 546 ? 7.785 5.861 -4.635 1.00 27.14 546 ASN B O 1
ATOM 8619 N N . PHE B 1 547 ? 9.131 4.743 -3.150 1.00 26.09 547 PHE B N 1
ATOM 8620 C CA . PHE B 1 547 ? 10.347 5.602 -3.230 1.00 24.05 547 PHE B CA 1
ATOM 8621 C C . PHE B 1 547 ? 10.003 7.010 -2.742 1.00 22.14 547 PHE B C 1
ATOM 8622 O O . PHE B 1 547 ? 10.215 7.982 -3.468 1.00 21.37 547 PHE B O 1
ATOM 8630 N N . ASN B 1 548 ? 9.493 7.099 -1.517 1.00 21.28 548 ASN B N 1
ATOM 8631 C CA . ASN B 1 548 ? 9.176 8.385 -0.845 1.00 21.32 548 ASN B CA 1
ATOM 8632 C C . ASN B 1 548 ? 10.486 9.138 -0.589 1.00 20.71 548 ASN B C 1
ATOM 8633 O O . ASN B 1 548 ? 11.355 8.567 0.097 1.00 21.36 548 ASN B O 1
ATOM 8638 N N . GLY B 1 549 ? 10.623 10.348 -1.144 1.00 19.87 549 GLY B N 1
ATOM 8639 C CA . GLY B 1 549 ? 11.793 11.236 -0.979 1.00 19.48 549 GLY B CA 1
ATOM 8640 C C . GLY B 1 549 ? 12.664 11.314 -2.227 1.00 19.44 549 GLY B C 1
ATOM 8641 O O . GLY B 1 549 ? 13.586 12.149 -2.244 1.00 18.22 549 GLY B O 1
ATOM 8642 N N . PHE B 1 550 ? 12.388 10.478 -3.233 1.00 20.17 550 PHE B N 1
ATOM 8643 C CA . PHE B 1 550 ? 13.171 10.351 -4.491 1.00 20.74 550 PHE B CA 1
ATOM 8644 C C . PHE B 1 550 ? 12.399 10.925 -5.684 1.00 22.46 550 PHE B C 1
ATOM 8645 O O . PHE B 1 550 ? 11.167 10.738 -5.766 1.00 22.46 550 PHE B O 1
ATOM 8653 N N . ASP B 1 551 ? 13.122 11.553 -6.614 1.00 24.36 551 ASP B N 1
ATOM 8654 C CA . ASP B 1 551 ? 12.620 11.843 -7.981 1.00 25.98 551 ASP B CA 1
ATOM 8655 C C . ASP B 1 551 ? 12.802 10.580 -8.824 1.00 25.66 551 ASP B C 1
ATOM 8656 O O . ASP B 1 551 ? 13.898 9.992 -8.765 1.00 25.36 551 ASP B O 1
ATOM 8661 N N . ILE B 1 552 ? 11.766 10.197 -9.572 1.00 25.29 552 ILE B N 1
ATOM 8662 C CA . ILE B 1 552 ? 11.678 8.897 -10.294 1.00 25.41 552 ILE B CA 1
ATOM 8663 C C . ILE B 1 552 ? 11.570 9.177 -11.792 1.00 26.38 552 ILE B C 1
ATOM 8664 O O . ILE B 1 552 ? 10.629 9.885 -12.192 1.00 27.52 552 ILE B O 1
ATOM 8669 N N . VAL B 1 553 ? 12.494 8.616 -12.575 1.00 26.01 553 VAL B N 1
ATOM 8670 C CA . VAL B 1 553 ? 12.544 8.736 -14.058 1.00 26.46 553 VAL B CA 1
ATOM 8671 C C . VAL B 1 553 ? 12.259 7.352 -14.644 1.00 27.78 553 VAL B C 1
ATOM 8672 O O . VAL B 1 553 ? 12.938 6.397 -14.250 1.00 26.13 553 VAL B O 1
ATOM 8676 N N . LYS B 1 554 ? 11.259 7.260 -15.522 1.00 31.55 554 LYS B N 1
ATOM 8677 C CA . LYS B 1 554 ? 10.772 5.990 -16.119 1.00 34.84 554 LYS B CA 1
ATOM 8678 C C . LYS B 1 554 ? 11.413 5.825 -17.501 1.00 37.54 554 LYS B C 1
ATOM 8679 O O . LYS B 1 554 ? 12.129 6.750 -17.927 1.00 39.06 554 LYS B O 1
ATOM 8685 N N . ARG B 1 555 ? 11.152 4.696 -18.167 1.00 41.38 555 ARG B N 1
ATOM 8686 C CA . ARG B 1 555 ? 11.696 4.342 -19.506 1.00 44.89 555 ARG B CA 1
ATOM 8687 C C . ARG B 1 555 ? 10.678 4.719 -20.594 1.00 46.17 555 ARG B C 1
ATOM 8688 O O . ARG B 1 555 ? 9.487 4.861 -20.321 1.00 46.25 555 ARG B O 1
ATOM 8696 N N . GLY C 1 18 ? 3.565 40.983 93.561 1.00 41.42 18 GLY C N 1
ATOM 8697 C CA . GLY C 1 18 ? 4.570 41.879 92.914 1.00 41.54 18 GLY C CA 1
ATOM 8698 C C . GLY C 1 18 ? 4.013 42.534 91.660 1.00 42.07 18 GLY C C 1
ATOM 8699 O O . GLY C 1 18 ? 3.409 43.622 91.775 1.00 43.00 18 GLY C O 1
ATOM 8700 N N . ASN C 1 19 ? 4.200 41.888 90.503 1.00 41.47 19 ASN C N 1
ATOM 8701 C CA . ASN C 1 19 ? 3.641 42.308 89.189 1.00 38.95 19 ASN C CA 1
ATOM 8702 C C . ASN C 1 19 ? 2.112 42.259 89.251 1.00 37.97 19 ASN C C 1
ATOM 8703 O O . ASN C 1 19 ? 1.469 43.028 88.513 1.00 38.59 19 ASN C O 1
ATOM 8708 N N . TYR C 1 20 ? 1.564 41.385 90.101 1.00 37.96 20 TYR C N 1
ATOM 8709 C CA . TYR C 1 20 ? 0.109 41.106 90.221 1.00 38.49 20 TYR C CA 1
ATOM 8710 C C . TYR C 1 20 ? -0.552 41.980 91.300 1.00 40.16 20 TYR C C 1
ATOM 8711 O O . TYR C 1 20 ? -1.729 41.738 91.602 1.00 42.24 20 TYR C O 1
ATOM 8720 N N . ALA C 1 21 ? 0.155 42.958 91.870 1.00 41.58 21 ALA C N 1
ATOM 8721 C CA . ALA C 1 21 ? -0.391 43.864 92.909 1.00 42.68 21 ALA C CA 1
ATOM 8722 C C . ALA C 1 21 ? -1.434 44.799 92.288 1.00 43.11 21 ALA C C 1
ATOM 8723 O O . ALA C 1 21 ? -1.160 45.336 91.200 1.00 41.83 21 ALA C O 1
ATOM 8725 N N . ASP C 1 22 ? -2.581 44.983 92.953 1.00 45.43 22 ASP C N 1
ATOM 8726 C CA . ASP C 1 22 ? -3.519 46.103 92.664 1.00 48.58 22 ASP C CA 1
ATOM 8727 C C . ASP C 1 22 ? -2.706 47.388 92.803 1.00 50.07 22 ASP C C 1
ATOM 8728 O O . ASP C 1 22 ? -1.806 47.406 93.662 1.00 51.09 22 ASP C O 1
ATOM 8733 N N . GLU C 1 23 ? -3.009 48.414 92.007 1.00 52.47 23 GLU C N 1
ATOM 8734 C CA . GLU C 1 23 ? -2.195 49.658 91.935 1.00 55.37 23 GLU C CA 1
ATOM 8735 C C . GLU C 1 23 ? -0.721 49.276 91.762 1.00 52.97 23 GLU C C 1
ATOM 8736 O O . GLU C 1 23 ? -0.019 49.161 92.780 1.00 52.52 23 GLU C O 1
ATOM 8742 N N . LEU C 1 24 ? -0.289 49.060 90.517 1.00 52.23 24 LEU C N 1
ATOM 8743 C CA . LEU C 1 24 ? 1.122 48.767 90.144 1.00 51.35 24 LEU C CA 1
ATOM 8744 C C . LEU C 1 24 ? 1.762 50.043 89.587 1.00 51.04 24 LEU C C 1
ATOM 8745 O O . LEU C 1 24 ? 1.080 50.768 88.834 1.00 51.58 24 LEU C O 1
ATOM 8750 N N . ASP C 1 25 ? 3.018 50.308 89.954 1.00 51.47 25 ASP C N 1
ATOM 8751 C CA . ASP C 1 25 ? 3.798 51.481 89.478 1.00 51.28 25 ASP C CA 1
ATOM 8752 C C . ASP C 1 25 ? 4.996 50.990 88.667 1.00 48.66 25 ASP C C 1
ATOM 8753 O O . ASP C 1 25 ? 5.931 50.443 89.277 1.00 48.69 25 ASP C O 1
ATOM 8758 N N . VAL C 1 26 ? 4.942 51.184 87.345 1.00 46.02 26 VAL C N 1
ATOM 8759 C CA . VAL C 1 26 ? 6.060 50.930 86.386 1.00 41.58 26 VAL C CA 1
ATOM 8760 C C . VAL C 1 26 ? 6.254 52.188 85.536 1.00 38.13 26 VAL C C 1
ATOM 8761 O O . VAL C 1 26 ? 5.338 53.029 85.504 1.00 36.57 26 VAL C O 1
ATOM 8765 N N . ASP C 1 27 ? 7.411 52.300 84.883 1.00 35.52 27 ASP C N 1
ATOM 8766 C CA . ASP C 1 27 ? 7.698 53.326 83.850 1.00 34.00 27 ASP C CA 1
ATOM 8767 C C . ASP C 1 27 ? 6.920 52.957 82.580 1.00 32.52 27 ASP C C 1
ATOM 8768 O O . ASP C 1 27 ? 6.308 53.867 81.967 1.00 32.22 27 ASP C O 1
ATOM 8773 N N . VAL C 1 28 ? 6.912 51.665 82.226 1.00 30.49 28 VAL C N 1
ATOM 8774 C CA . VAL C 1 28 ? 6.353 51.139 80.943 1.00 28.74 28 VAL C CA 1
ATOM 8775 C C . VAL C 1 28 ? 5.447 49.937 81.219 1.00 26.66 28 VAL C C 1
ATOM 8776 O O . VAL C 1 28 ? 5.941 48.938 81.760 1.00 26.19 28 VAL C O 1
ATOM 8780 N N . LEU C 1 29 ? 4.178 50.027 80.822 1.00 25.35 29 LEU C N 1
ATOM 8781 C CA . LEU C 1 29 ? 3.237 48.880 80.795 1.00 24.29 29 LEU C CA 1
ATOM 8782 C C . LEU C 1 29 ? 3.094 48.413 79.344 1.00 24.29 29 LEU C C 1
ATOM 8783 O O . LEU C 1 29 ? 2.748 49.240 78.469 1.00 24.03 29 LEU C O 1
ATOM 8788 N N . ILE C 1 30 ? 3.370 47.135 79.101 1.00 24.03 30 ILE C N 1
ATOM 8789 C CA . ILE C 1 30 ? 3.294 46.508 77.753 1.00 24.13 30 ILE C CA 1
ATOM 8790 C C . ILE C 1 30 ? 2.120 45.530 77.769 1.00 24.58 30 ILE C C 1
ATOM 8791 O O . ILE C 1 30 ? 2.071 44.707 78.695 1.00 23.86 30 ILE C O 1
ATOM 8796 N N . VAL C 1 31 ? 1.206 45.638 76.800 1.00 25.18 31 VAL C N 1
ATOM 8797 C CA . VAL C 1 31 ? 0.059 44.698 76.644 1.00 26.20 31 VAL C CA 1
ATOM 8798 C C . VAL C 1 31 ? 0.447 43.674 75.582 1.00 26.80 31 VAL C C 1
ATOM 8799 O O . VAL C 1 31 ? 0.752 44.101 74.459 1.00 28.04 31 VAL C O 1
ATOM 8803 N N . GLY C 1 32 ? 0.428 42.387 75.939 1.00 26.87 32 GLY C N 1
ATOM 8804 C CA . GLY C 1 32 ? 0.694 41.263 75.024 1.00 26.79 32 GLY C CA 1
ATOM 8805 C C . GLY C 1 32 ? 2.103 40.737 75.198 1.00 26.95 32 GLY C C 1
ATOM 8806 O O . GLY C 1 32 ? 3.020 41.565 75.342 1.00 26.20 32 GLY C O 1
ATOM 8807 N N . ALA C 1 33 ? 2.250 39.408 75.210 1.00 27.75 33 ALA C N 1
ATOM 8808 C CA . ALA C 1 33 ? 3.518 38.673 75.432 1.00 27.99 33 ALA C CA 1
ATOM 8809 C C . ALA C 1 33 ? 3.817 37.811 74.203 1.00 28.02 33 ALA C C 1
ATOM 8810 O O . ALA C 1 33 ? 4.480 36.760 74.356 1.00 27.95 33 ALA C O 1
ATOM 8812 N N . GLY C 1 34 ? 3.325 38.240 73.034 1.00 28.08 34 GLY C N 1
ATOM 8813 C CA . GLY C 1 34 ? 3.735 37.715 71.718 1.00 27.58 34 GLY C CA 1
ATOM 8814 C C . GLY C 1 34 ? 5.076 38.301 71.323 1.00 27.13 34 GLY C C 1
ATOM 8815 O O . GLY C 1 34 ? 5.706 38.939 72.192 1.00 27.07 34 GLY C O 1
ATOM 8816 N N . PHE C 1 35 ? 5.494 38.110 70.067 1.00 26.39 35 PHE C N 1
ATOM 8817 C CA . PHE C 1 35 ? 6.773 38.636 69.517 1.00 25.74 35 PHE C CA 1
ATOM 8818 C C . PHE C 1 35 ? 6.933 40.115 69.900 1.00 24.86 35 PHE C C 1
ATOM 8819 O O . PHE C 1 35 ? 7.997 40.501 70.435 1.00 24.85 35 PHE C O 1
ATOM 8827 N N . GLY C 1 36 ? 5.902 40.917 69.615 1.00 23.77 36 GLY C N 1
ATOM 8828 C CA . GLY C 1 36 ? 5.927 42.389 69.719 1.00 23.34 36 GLY C CA 1
ATOM 8829 C C . GLY C 1 36 ? 6.133 42.851 71.146 1.00 22.69 36 GLY C C 1
ATOM 8830 O O . GLY C 1 36 ? 6.904 43.804 71.351 1.00 21.88 36 GLY C O 1
ATOM 8831 N N . GLY C 1 37 ? 5.455 42.202 72.093 1.00 22.48 37 GLY C N 1
ATOM 8832 C CA . GLY C 1 37 ? 5.590 42.481 73.533 1.00 23.18 37 GLY C CA 1
ATOM 8833 C C . GLY C 1 37 ? 6.946 42.043 74.046 1.00 23.57 37 GLY C C 1
ATOM 8834 O O . GLY C 1 37 ? 7.606 42.836 74.744 1.00 24.26 37 GLY C O 1
ATOM 8835 N N . ILE C 1 38 ? 7.345 40.820 73.698 1.00 23.67 38 ILE C N 1
ATOM 8836 C CA . ILE C 1 38 ? 8.667 40.230 74.051 1.00 23.62 38 ILE C CA 1
ATOM 8837 C C . ILE C 1 38 ? 9.762 41.212 73.615 1.00 24.04 38 ILE C C 1
ATOM 8838 O O . ILE C 1 38 ? 10.576 41.600 74.477 1.00 24.18 38 ILE C O 1
ATOM 8843 N N . TYR C 1 39 ? 9.779 41.613 72.337 1.00 24.44 39 TYR C N 1
ATOM 8844 C CA . TYR C 1 39 ? 10.847 42.485 71.782 1.00 24.82 39 TYR C CA 1
ATOM 8845 C C . TYR C 1 39 ? 10.816 43.840 72.495 1.00 25.36 39 TYR C C 1
ATOM 8846 O O . TYR C 1 39 ? 11.891 44.344 72.876 1.00 25.33 39 TYR C O 1
ATOM 8855 N N . SER C 1 40 ? 9.619 44.404 72.669 1.00 25.56 40 SER C N 1
ATOM 8856 C CA . SER C 1 40 ? 9.396 45.710 73.343 1.00 26.53 40 SER C CA 1
ATOM 8857 C C . SER C 1 40 ? 10.006 45.680 74.749 1.00 26.84 40 SER C C 1
ATOM 8858 O O . SER C 1 40 ? 10.687 46.657 75.107 1.00 26.15 40 SER C O 1
ATOM 8861 N N . LEU C 1 41 ? 9.797 44.588 75.493 1.00 27.41 41 LEU C N 1
ATOM 8862 C CA . LEU C 1 41 ? 10.335 44.399 76.866 1.00 28.48 41 LEU C CA 1
ATOM 8863 C C . LEU C 1 41 ? 11.865 44.400 76.821 1.00 29.37 41 LEU C C 1
ATOM 8864 O O . LEU C 1 41 ? 12.478 45.157 77.602 1.00 30.68 41 LEU C O 1
ATOM 8869 N N . TYR C 1 42 ? 12.453 43.572 75.954 1.00 29.66 42 TYR C N 1
ATOM 8870 C CA . TYR C 1 42 ? 13.923 43.472 75.745 1.00 29.55 42 TYR C CA 1
ATOM 8871 C C . TYR C 1 42 ? 14.501 44.874 75.518 1.00 30.05 42 TYR C C 1
ATOM 8872 O O . TYR C 1 42 ? 15.581 45.184 76.071 1.00 30.42 42 TYR C O 1
ATOM 8881 N N . GLU C 1 43 ? 13.792 45.694 74.737 1.00 30.01 43 GLU C N 1
ATOM 8882 C CA . GLU C 1 43 ? 14.219 47.066 74.354 1.00 30.24 43 GLU C CA 1
ATOM 8883 C C . GLU C 1 43 ? 14.114 48.010 75.559 1.00 30.48 43 GLU C C 1
ATOM 8884 O O . GLU C 1 43 ? 14.993 48.881 75.684 1.00 30.66 43 GLU C O 1
ATOM 8890 N N . MET C 1 44 ? 13.089 47.845 76.406 1.00 31.44 44 MET C N 1
ATOM 8891 C CA . MET C 1 44 ? 12.824 48.718 77.586 1.00 31.95 44 MET C CA 1
ATOM 8892 C C . MET C 1 44 ? 13.855 48.449 78.689 1.00 33.13 44 MET C C 1
ATOM 8893 O O . MET C 1 44 ? 14.232 49.410 79.396 1.00 32.75 44 MET C O 1
ATOM 8898 N N . ARG C 1 45 ? 14.281 47.192 78.840 1.00 34.46 45 ARG C N 1
ATOM 8899 C CA . ARG C 1 45 ? 15.339 46.776 79.798 1.00 34.65 45 ARG C CA 1
ATOM 8900 C C . ARG C 1 45 ? 16.635 47.524 79.474 1.00 36.02 45 ARG C C 1
ATOM 8901 O O . ARG C 1 45 ? 17.280 48.016 80.415 1.00 38.53 45 ARG C O 1
ATOM 8909 N N . LYS C 1 46 ? 16.981 47.624 78.189 1.00 36.50 46 LYS C N 1
ATOM 8910 C CA . LYS C 1 46 ? 18.230 48.275 77.709 1.00 36.49 46 LYS C CA 1
ATOM 8911 C C . LYS C 1 46 ? 18.212 49.771 78.059 1.00 36.06 46 LYS C C 1
ATOM 8912 O O . LYS C 1 46 ? 19.312 50.360 78.166 1.00 35.95 46 LYS C O 1
ATOM 8918 N N . LEU C 1 47 ? 17.023 50.362 78.218 1.00 34.90 47 LEU C N 1
ATOM 8919 C CA . LEU C 1 47 ? 16.838 51.770 78.666 1.00 35.07 47 LEU C CA 1
ATOM 8920 C C . LEU C 1 47 ? 16.880 51.843 80.199 1.00 35.45 47 LEU C C 1
ATOM 8921 O O . LEU C 1 47 ? 16.986 52.967 80.724 1.00 36.68 47 LEU C O 1
ATOM 8926 N N . GLY C 1 48 ? 16.759 50.701 80.886 1.00 35.12 48 GLY C N 1
ATOM 8927 C CA . GLY C 1 48 ? 16.845 50.594 82.356 1.00 34.16 48 GLY C CA 1
ATOM 8928 C C . GLY C 1 48 ? 15.548 50.990 83.044 1.00 34.68 48 GLY C C 1
ATOM 8929 O O . GLY C 1 48 ? 15.568 51.173 84.274 1.00 33.64 48 GLY C O 1
ATOM 8930 N N . LEU C 1 49 ? 14.452 51.116 82.288 1.00 35.55 49 LEU C N 1
ATOM 8931 C CA . LEU C 1 49 ? 13.109 51.468 82.821 1.00 34.82 49 LEU C CA 1
ATOM 8932 C C . LEU C 1 49 ? 12.463 50.211 83.405 1.00 35.10 49 LEU C C 1
ATOM 8933 O O . LEU C 1 49 ? 12.705 49.125 82.854 1.00 35.36 49 LEU C O 1
ATOM 8938 N N . LYS C 1 50 ? 11.674 50.349 84.473 1.00 36.32 50 LYS C N 1
ATOM 8939 C CA . LYS C 1 50 ? 10.860 49.233 85.016 1.00 37.34 50 LYS C CA 1
ATOM 8940 C C . LYS C 1 50 ? 9.665 49.045 84.082 1.00 35.68 50 LYS C C 1
ATOM 8941 O O . LYS C 1 50 ? 8.871 49.991 83.937 1.00 36.12 50 LYS C O 1
ATOM 8947 N N . ALA C 1 51 ? 9.585 47.880 83.442 1.00 33.86 51 ALA C N 1
ATOM 8948 C CA . ALA C 1 51 ? 8.536 47.522 82.465 1.00 31.93 51 ALA C CA 1
ATOM 8949 C C . ALA C 1 51 ? 7.917 46.187 82.870 1.00 30.84 51 ALA C C 1
ATOM 8950 O O . ALA C 1 51 ? 8.665 45.295 83.318 1.00 30.62 51 ALA C O 1
ATOM 8952 N N . VAL C 1 52 ? 6.599 46.071 82.711 1.00 29.62 52 VAL C N 1
ATOM 8953 C CA . VAL C 1 52 ? 5.819 44.842 83.025 1.00 29.39 52 VAL C CA 1
ATOM 8954 C C . VAL C 1 52 ? 4.876 44.562 81.855 1.00 28.67 52 VAL C C 1
ATOM 8955 O O . VAL C 1 52 ? 4.346 45.536 81.290 1.00 27.37 52 VAL C O 1
ATOM 8959 N N . ILE C 1 53 ? 4.690 43.281 81.522 1.00 28.55 53 ILE C N 1
ATOM 8960 C CA . ILE C 1 53 ? 3.709 42.814 80.503 1.00 29.09 53 ILE C CA 1
ATOM 8961 C C . ILE C 1 53 ? 2.445 42.345 81.225 1.00 29.71 53 ILE C C 1
ATOM 8962 O O . ILE C 1 53 ? 2.538 41.392 82.013 1.00 31.06 53 ILE C O 1
ATOM 8967 N N . TYR C 1 54 ? 1.314 42.994 80.952 1.00 29.89 54 TYR C N 1
ATOM 8968 C CA . TYR C 1 54 ? -0.041 42.441 81.188 1.00 30.75 54 TYR C CA 1
ATOM 8969 C C . TYR C 1 54 ? -0.390 41.556 79.990 1.00 29.91 54 TYR C C 1
ATOM 8970 O O . TYR C 1 54 ? -0.608 42.110 78.903 1.00 32.21 54 TYR C O 1
ATOM 8979 N N . GLU C 1 55 ? -0.416 40.236 80.186 1.00 28.02 55 GLU C N 1
ATOM 8980 C CA . GLU C 1 55 ? -0.803 39.233 79.162 1.00 26.82 55 GLU C CA 1
ATOM 8981 C C . GLU C 1 55 ? -2.130 38.599 79.583 1.00 26.48 55 GLU C C 1
ATOM 8982 O O . GLU C 1 55 ? -2.242 38.195 80.748 1.00 25.95 55 GLU C O 1
ATOM 8988 N N . ALA C 1 56 ? -3.086 38.506 78.655 1.00 27.13 56 ALA C N 1
ATOM 8989 C CA . ALA C 1 56 ? -4.435 37.932 78.874 1.00 28.15 56 ALA C CA 1
ATOM 8990 C C . ALA C 1 56 ? -4.332 36.450 79.270 1.00 29.15 56 ALA C C 1
ATOM 8991 O O . ALA C 1 56 ? -5.154 35.999 80.090 1.00 28.78 56 ALA C O 1
ATOM 8993 N N . GLY C 1 57 ? -3.373 35.719 78.692 1.00 30.23 57 GLY C N 1
ATOM 8994 C CA . GLY C 1 57 ? -3.189 34.269 78.899 1.00 31.53 57 GLY C CA 1
ATOM 8995 C C . GLY C 1 57 ? -2.143 33.962 79.956 1.00 32.97 57 GLY C C 1
ATOM 8996 O O . GLY C 1 57 ? -1.791 34.880 80.719 1.00 33.48 57 GLY C O 1
ATOM 8997 N N . ASN C 1 58 ? -1.656 32.716 79.981 1.00 34.63 58 ASN C N 1
ATOM 8998 C CA . ASN C 1 58 ? -0.797 32.149 81.056 1.00 36.45 58 ASN C CA 1
ATOM 8999 C C . ASN C 1 58 ? 0.604 31.793 80.532 1.00 36.09 58 ASN C C 1
ATOM 9000 O O . ASN C 1 58 ? 1.351 31.141 81.289 1.00 36.09 58 ASN C O 1
ATOM 9005 N N . ASP C 1 59 ? 0.963 32.195 79.306 1.00 36.39 59 ASP C N 1
ATOM 9006 C CA . ASP C 1 59 ? 2.296 31.890 78.713 1.00 36.44 59 ASP C CA 1
ATOM 9007 C C . ASP C 1 59 ? 2.708 32.976 77.710 1.00 35.04 59 ASP C C 1
ATOM 9008 O O . ASP C 1 59 ? 1.847 33.793 77.321 1.00 34.47 59 ASP C O 1
ATOM 9013 N N . ILE C 1 60 ? 3.987 32.979 77.315 1.00 34.71 60 ILE C N 1
ATOM 9014 C CA . ILE C 1 60 ? 4.547 33.915 76.293 1.00 35.20 60 ILE C CA 1
ATOM 9015 C C . ILE C 1 60 ? 4.475 33.234 74.918 1.00 34.55 60 ILE C C 1
ATOM 9016 O O . ILE C 1 60 ? 4.622 31.995 74.863 1.00 33.89 60 ILE C O 1
ATOM 9021 N N . GLY C 1 61 ? 4.238 34.013 73.857 1.00 34.05 61 GLY C N 1
ATOM 9022 C CA . GLY C 1 61 ? 4.168 33.513 72.468 1.00 33.65 61 GLY C CA 1
ATOM 9023 C C . GLY C 1 61 ? 2.958 34.020 71.697 1.00 33.10 61 GLY C C 1
ATOM 9024 O O . GLY C 1 61 ? 2.882 33.729 70.498 1.00 33.74 61 GLY C O 1
ATOM 9025 N N . GLY C 1 62 ? 2.031 34.725 72.350 1.00 33.59 62 GLY C N 1
ATOM 9026 C CA . GLY C 1 62 ? 0.876 35.376 71.701 1.00 33.54 62 GLY C CA 1
ATOM 9027 C C . GLY C 1 62 ? 0.091 34.427 70.807 1.00 33.42 62 GLY C C 1
ATOM 9028 O O . GLY C 1 62 ? -0.295 33.343 71.289 1.00 34.29 62 GLY C O 1
ATOM 9029 N N . THR C 1 63 ? -0.123 34.817 69.545 1.00 31.80 63 THR C N 1
ATOM 9030 C CA . THR C 1 63 ? -0.941 34.096 68.531 1.00 31.51 63 THR C CA 1
ATOM 9031 C C . THR C 1 63 ? -0.623 32.593 68.549 1.00 31.36 63 THR C C 1
ATOM 9032 O O . THR C 1 63 ? -1.547 31.807 68.285 1.00 32.44 63 THR C O 1
ATOM 9036 N N . TRP C 1 64 ? 0.622 32.212 68.854 1.00 31.08 64 TRP C N 1
ATOM 9037 C CA . TRP C 1 64 ? 1.129 30.814 68.771 1.00 30.92 64 TRP C CA 1
ATOM 9038 C C . TRP C 1 64 ? 0.666 29.966 69.960 1.00 32.04 64 TRP C C 1
ATOM 9039 O O . TRP C 1 64 ? 0.960 28.758 69.963 1.00 31.09 64 TRP C O 1
ATOM 9050 N N . ARG C 1 65 ? -0.031 30.569 70.924 1.00 34.87 65 ARG C N 1
ATOM 9051 C CA . ARG C 1 65 ? -0.684 29.847 72.047 1.00 36.84 65 ARG C CA 1
ATOM 9052 C C . ARG C 1 65 ? -2.190 29.770 71.768 1.00 39.42 65 ARG C C 1
ATOM 9053 O O . ARG C 1 65 ? -2.732 28.654 71.693 1.00 41.60 65 ARG C O 1
ATOM 9061 N N . TRP C 1 66 ? -2.836 30.918 71.573 1.00 41.33 66 TRP C N 1
ATOM 9062 C CA . TRP C 1 66 ? -4.313 31.047 71.665 1.00 43.37 66 TRP C CA 1
ATOM 9063 C C . TRP C 1 66 ? -4.973 30.669 70.336 1.00 46.08 66 TRP C C 1
ATOM 9064 O O . TRP C 1 66 ? -6.092 30.136 70.392 1.00 49.50 66 TRP C O 1
ATOM 9075 N N . ASN C 1 67 ? -4.306 30.910 69.201 1.00 48.10 67 ASN C N 1
ATOM 9076 C CA . ASN C 1 67 ? -4.953 30.969 67.859 1.00 49.11 67 ASN C CA 1
ATOM 9077 C C . ASN C 1 67 ? -4.477 29.824 66.958 1.00 48.69 67 ASN C C 1
ATOM 9078 O O . ASN C 1 67 ? -4.376 30.060 65.741 1.00 50.33 67 ASN C O 1
ATOM 9083 N N . CYS C 1 68 ? -4.253 28.627 67.513 1.00 47.88 68 CYS C N 1
ATOM 9084 C CA . CYS C 1 68 ? -3.723 27.440 66.782 1.00 46.03 68 CYS C CA 1
ATOM 9085 C C . CYS C 1 68 ? -4.837 26.429 66.474 1.00 43.76 68 CYS C C 1
ATOM 9086 O O . CYS C 1 68 ? -5.835 26.384 67.220 1.00 45.17 68 CYS C O 1
ATOM 9089 N N . TYR C 1 69 ? -4.634 25.637 65.416 1.00 41.10 69 TYR C N 1
ATOM 9090 C CA . TYR C 1 69 ? -5.629 24.743 64.765 1.00 39.00 69 TYR C CA 1
ATOM 9091 C C . TYR C 1 69 ? -4.893 23.622 64.028 1.00 39.23 69 TYR C C 1
ATOM 9092 O O . TYR C 1 69 ? -3.667 23.648 63.925 1.00 36.95 69 TYR C O 1
ATOM 9101 N N . PRO C 1 70 ? -5.603 22.600 63.493 1.00 40.46 70 PRO C N 1
ATOM 9102 C CA . PRO C 1 70 ? -4.947 21.506 62.774 1.00 40.45 70 PRO C CA 1
ATOM 9103 C C . PRO C 1 70 ? -4.172 21.998 61.543 1.00 39.50 70 PRO C C 1
ATOM 9104 O O . PRO C 1 70 ? -4.768 22.641 60.698 1.00 38.62 70 PRO C O 1
ATOM 9108 N N . GLY C 1 71 ? -2.871 21.689 61.487 1.00 38.83 71 GLY C N 1
ATOM 9109 C CA . GLY C 1 71 ? -1.972 22.054 60.376 1.00 38.16 71 GLY C CA 1
ATOM 9110 C C . GLY C 1 71 ? -1.591 23.525 60.412 1.00 37.45 71 GLY C C 1
ATOM 9111 O O . GLY C 1 71 ? -1.386 24.108 59.333 1.00 38.10 71 GLY C O 1
ATOM 9112 N N . ALA C 1 72 ? -1.495 24.105 61.610 1.00 36.36 72 ALA C N 1
ATOM 9113 C CA . ALA C 1 72 ? -1.102 25.514 61.830 1.00 35.21 72 ALA C CA 1
ATOM 9114 C C . ALA C 1 72 ? 0.422 25.593 61.843 1.00 34.22 72 ALA C C 1
ATOM 9115 O O . ALA C 1 72 ? 1.040 24.912 62.679 1.00 35.27 72 ALA C O 1
ATOM 9117 N N . GLY C 1 73 ? 0.991 26.378 60.929 1.00 33.21 73 GLY C N 1
ATOM 9118 C CA . GLY C 1 73 ? 2.441 26.622 60.832 1.00 32.02 73 GLY C CA 1
ATOM 9119 C C . GLY C 1 73 ? 2.722 27.985 60.238 1.00 31.28 73 GLY C C 1
ATOM 9120 O O . GLY C 1 73 ? 1.758 28.659 59.822 1.00 31.43 73 GLY C O 1
ATOM 9121 N N . VAL C 1 74 ? 3.999 28.370 60.202 1.00 30.77 74 VAL C N 1
ATOM 9122 C CA . VAL C 1 74 ? 4.483 29.644 59.595 1.00 29.92 74 VAL C CA 1
ATOM 9123 C C . VAL C 1 74 ? 4.322 29.554 58.073 1.00 29.37 74 VAL C C 1
ATOM 9124 O O . VAL C 1 74 ? 4.319 28.423 57.547 1.00 28.72 74 VAL C O 1
ATOM 9128 N N . ASP C 1 75 ? 4.163 30.701 57.404 1.00 29.33 75 ASP C N 1
ATOM 9129 C CA . ASP C 1 75 ? 4.324 30.840 55.929 1.00 29.84 75 ASP C CA 1
ATOM 9130 C C . ASP C 1 75 ? 5.577 31.682 55.629 1.00 28.92 75 ASP C C 1
ATOM 9131 O O . ASP C 1 75 ? 5.830 31.967 54.449 1.00 27.66 75 ASP C O 1
ATOM 9136 N N . SER C 1 76 ? 6.332 32.058 56.664 1.00 28.72 76 SER C N 1
ATOM 9137 C CA . SER C 1 76 ? 7.685 32.665 56.570 1.00 29.43 76 SER C CA 1
ATOM 9138 C C . SER C 1 76 ? 8.726 31.553 56.725 1.00 30.40 76 SER C C 1
ATOM 9139 O O . SER C 1 76 ? 8.503 30.660 57.561 1.00 31.69 76 SER C O 1
ATOM 9142 N N . GLU C 1 77 ? 9.812 31.594 55.950 1.00 31.84 77 GLU C N 1
ATOM 9143 C CA . GLU C 1 77 ? 10.845 30.522 55.933 1.00 31.99 77 GLU C CA 1
ATOM 9144 C C . GLU C 1 77 ? 11.982 30.881 56.893 1.00 31.13 77 GLU C C 1
ATOM 9145 O O . GLU C 1 77 ? 12.403 32.051 56.902 1.00 31.07 77 GLU C O 1
ATOM 9151 N N . VAL C 1 78 ? 12.467 29.892 57.650 1.00 30.65 78 VAL C N 1
ATOM 9152 C CA . VAL C 1 78 ? 13.630 30.026 58.577 1.00 30.06 78 VAL C CA 1
ATOM 9153 C C . VAL C 1 78 ? 14.790 30.628 57.787 1.00 29.77 78 VAL C C 1
ATOM 9154 O O . VAL C 1 78 ? 15.063 30.189 56.675 1.00 29.82 78 VAL C O 1
ATOM 9158 N N . PRO C 1 79 ? 15.529 31.631 58.316 1.00 29.83 79 PRO C N 1
ATOM 9159 C CA . PRO C 1 79 ? 15.298 32.196 59.647 1.00 29.85 79 PRO C CA 1
ATOM 9160 C C . PRO C 1 79 ? 14.581 33.557 59.681 1.00 29.25 79 PRO C C 1
ATOM 9161 O O . PRO C 1 79 ? 14.888 34.349 60.549 1.00 29.05 79 PRO C O 1
ATOM 9165 N N . GLU C 1 80 ? 13.643 33.790 58.758 1.00 28.99 80 GLU C N 1
ATOM 9166 C CA . GLU C 1 80 ? 12.912 35.082 58.605 1.00 29.31 80 GLU C CA 1
ATOM 9167 C C . GLU C 1 80 ? 12.017 35.329 59.829 1.00 29.49 80 GLU C C 1
ATOM 9168 O O . GLU C 1 80 ? 11.955 36.487 60.292 1.00 28.17 80 GLU C O 1
ATOM 9174 N N . TYR C 1 81 ? 11.356 34.275 60.321 1.00 30.75 81 TYR C N 1
ATOM 9175 C CA . TYR C 1 81 ? 10.293 34.330 61.359 1.00 31.48 81 TYR C CA 1
ATOM 9176 C C . TYR C 1 81 ? 10.874 33.996 62.737 1.00 31.09 81 TYR C C 1
ATOM 9177 O O . TYR C 1 81 ? 10.611 32.887 63.257 1.00 30.91 81 TYR C O 1
ATOM 9186 N N . GLN C 1 82 ? 11.630 34.940 63.302 1.00 30.30 82 GLN C N 1
ATOM 9187 C CA . GLN C 1 82 ? 12.180 34.877 64.680 1.00 30.30 82 GLN C CA 1
ATOM 9188 C C . GLN C 1 82 ? 12.876 36.203 64.981 1.00 29.19 82 GLN C C 1
ATOM 9189 O O . GLN C 1 82 ? 13.036 37.005 64.048 1.00 28.20 82 GLN C O 1
ATOM 9195 N N . LEU C 1 83 ? 13.269 36.414 66.237 1.00 29.68 83 LEU C N 1
ATOM 9196 C CA . LEU C 1 83 ? 13.885 37.685 66.705 1.00 29.79 83 LEU C CA 1
ATOM 9197 C C . LEU C 1 83 ? 15.369 37.700 66.332 1.00 29.11 83 LEU C C 1
ATOM 9198 O O . LEU C 1 83 ? 16.006 36.623 66.378 1.00 28.72 83 LEU C O 1
ATOM 9203 N N . SER C 1 84 ? 15.883 38.886 65.986 1.00 29.33 84 SER C N 1
ATOM 9204 C CA . SER C 1 84 ? 17.279 39.134 65.536 1.00 29.41 84 SER C CA 1
ATOM 9205 C C . SER C 1 84 ? 18.228 39.212 66.739 1.00 30.17 84 SER C C 1
ATOM 9206 O O . SER C 1 84 ? 19.453 39.240 66.511 1.00 29.69 84 SER C O 1
ATOM 9209 N N . ILE C 1 85 ? 17.686 39.273 67.961 1.00 31.53 85 ILE C N 1
ATOM 9210 C CA . ILE C 1 85 ? 18.463 39.297 69.239 1.00 32.53 85 ILE C CA 1
ATOM 9211 C C . ILE C 1 85 ? 19.445 38.125 69.222 1.00 32.77 85 ILE C C 1
ATOM 9212 O O . ILE C 1 85 ? 19.024 36.973 69.274 1.00 31.79 85 ILE C O 1
ATOM 9217 N N . PRO C 1 86 ? 20.773 38.376 69.146 1.00 35.40 86 PRO C N 1
ATOM 9218 C CA . PRO C 1 86 ? 21.768 37.306 69.013 1.00 36.82 86 PRO C CA 1
ATOM 9219 C C . PRO C 1 86 ? 21.672 36.159 70.032 1.00 38.97 86 PRO C C 1
ATOM 9220 O O . PRO C 1 86 ? 21.780 35.010 69.635 1.00 38.60 86 PRO C O 1
ATOM 9224 N N . GLU C 1 87 ? 21.462 36.498 71.307 1.00 42.87 87 GLU C N 1
ATOM 9225 C CA . GLU C 1 87 ? 21.516 35.547 72.453 1.00 43.95 87 GLU C CA 1
ATOM 9226 C C . GLU C 1 87 ? 20.327 34.577 72.398 1.00 43.77 87 GLU C C 1
ATOM 9227 O O . GLU C 1 87 ? 20.425 33.519 73.049 1.00 45.80 87 GLU C O 1
ATOM 9233 N N . THR C 1 88 ? 19.263 34.902 71.648 1.00 42.40 88 THR C N 1
ATOM 9234 C CA . THR C 1 88 ? 18.049 34.051 71.480 1.00 41.17 88 THR C CA 1
ATOM 9235 C C . THR C 1 88 ? 18.321 32.898 70.504 1.00 39.58 88 THR C C 1
ATOM 9236 O O . THR C 1 88 ? 17.936 31.759 70.834 1.00 38.31 88 THR C O 1
ATOM 9240 N N . TRP C 1 89 ? 18.936 33.184 69.350 1.00 38.61 89 TRP C N 1
ATOM 9241 C CA . TRP C 1 89 ? 19.124 32.210 68.238 1.00 39.06 89 TRP C CA 1
ATOM 9242 C C . TRP C 1 89 ? 20.511 31.558 68.289 1.00 39.56 89 TRP C C 1
ATOM 9243 O O . TRP C 1 89 ? 20.750 30.675 67.447 1.00 39.85 89 TRP C O 1
ATOM 9254 N N . LYS C 1 90 ? 21.378 31.958 69.228 1.00 40.90 90 LYS C N 1
ATOM 9255 C CA . LYS C 1 90 ? 22.767 31.432 69.360 1.00 41.09 90 LYS C CA 1
ATOM 9256 C C . LYS C 1 90 ? 22.743 29.902 69.464 1.00 39.43 90 LYS C C 1
ATOM 9257 O O . LYS C 1 90 ? 23.363 29.257 68.599 1.00 39.16 90 LYS C O 1
ATOM 9263 N N . ASP C 1 91 ? 22.052 29.352 70.470 1.00 37.83 91 ASP C N 1
ATOM 9264 C CA . ASP C 1 91 ? 21.951 27.885 70.712 1.00 37.84 91 ASP C CA 1
ATOM 9265 C C . ASP C 1 91 ? 20.567 27.360 70.306 1.00 36.83 91 ASP C C 1
ATOM 9266 O O . ASP C 1 91 ? 20.155 26.320 70.865 1.00 37.90 91 ASP C O 1
ATOM 9271 N N . TRP C 1 92 ? 19.853 28.033 69.396 1.00 34.32 92 TRP C N 1
ATOM 9272 C CA . TRP C 1 92 ? 18.530 27.545 68.918 1.00 32.91 92 TRP C CA 1
ATOM 9273 C C . TRP C 1 92 ? 18.633 27.071 67.469 1.00 31.16 92 TRP C C 1
ATOM 9274 O O . TRP C 1 92 ? 19.313 27.741 66.672 1.00 30.32 92 TRP C O 1
ATOM 9285 N N . THR C 1 93 ? 17.942 25.973 67.157 1.00 30.25 93 THR C N 1
ATOM 9286 C CA . THR C 1 93 ? 17.850 25.371 65.804 1.00 30.55 93 THR C CA 1
ATOM 9287 C C . THR C 1 93 ? 16.452 24.781 65.594 1.00 29.88 93 THR C C 1
ATOM 9288 O O . THR C 1 93 ? 15.877 24.241 66.560 1.00 29.34 93 THR C O 1
ATOM 9292 N N . TRP C 1 94 ? 15.936 24.905 64.369 1.00 29.99 94 TRP C N 1
ATOM 9293 C CA . TRP C 1 94 ? 14.661 24.303 63.901 1.00 30.16 94 TRP C CA 1
ATOM 9294 C C . TRP C 1 94 ? 14.945 22.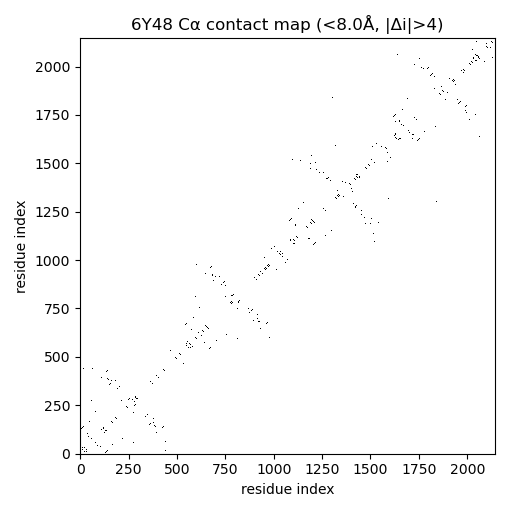901 63.358 1.00 30.88 94 TRP C C 1
ATOM 9295 O O . TRP C 1 94 ? 16.114 22.622 63.038 1.00 31.50 94 TRP C O 1
ATOM 9306 N N . SER C 1 95 ? 13.915 22.058 63.267 1.00 31.44 95 SER C N 1
ATOM 9307 C CA . SER C 1 95 ? 13.971 20.724 62.618 1.00 32.02 95 SER C CA 1
ATOM 9308 C C . SER C 1 95 ? 13.586 20.855 61.141 1.00 32.80 95 SER C C 1
ATOM 9309 O O . SER C 1 95 ? 13.901 19.927 60.367 1.00 34.28 95 SER C O 1
ATOM 9312 N N . THR C 1 96 ? 12.935 21.965 60.772 1.00 33.14 96 THR C N 1
ATOM 9313 C CA . THR C 1 96 ? 12.399 22.224 59.408 1.00 32.44 96 THR C CA 1
ATOM 9314 C C . THR C 1 96 ? 12.454 23.723 59.084 1.00 31.34 96 THR C C 1
ATOM 9315 O O . THR C 1 96 ? 12.547 24.538 60.024 1.00 31.42 96 THR C O 1
ATOM 9319 N N . ASN C 1 97 ? 12.387 24.055 57.791 1.00 30.44 97 ASN C N 1
ATOM 9320 C CA . ASN C 1 97 ? 12.488 25.439 57.251 1.00 29.99 97 ASN C CA 1
ATOM 9321 C C . ASN C 1 97 ? 11.154 26.165 57.458 1.00 30.61 97 ASN C C 1
ATOM 9322 O O . ASN C 1 97 ? 11.168 27.415 57.460 1.00 30.35 97 ASN C O 1
ATOM 9327 N N . TYR C 1 98 ? 10.056 25.406 57.595 1.00 30.49 98 TYR C N 1
ATOM 9328 C CA . TYR C 1 98 ? 8.682 25.901 57.878 1.00 30.28 98 TYR C CA 1
ATOM 9329 C C . TYR C 1 98 ? 8.147 25.202 59.125 1.00 31.51 98 TYR C C 1
ATOM 9330 O O . TYR C 1 98 ? 7.331 24.287 59.027 1.00 31.52 98 TYR C O 1
ATOM 9339 N N . PRO C 1 99 ? 8.606 25.594 60.336 1.00 32.18 99 PRO C N 1
ATOM 9340 C CA . PRO C 1 99 ? 8.142 24.969 61.576 1.00 32.40 99 PRO C CA 1
ATOM 9341 C C . PRO C 1 99 ? 6.656 25.228 61.880 1.00 33.26 99 PRO C C 1
ATOM 9342 O O . PRO C 1 99 ? 6.143 26.270 61.502 1.00 33.52 99 PRO C O 1
ATOM 9346 N N . ASN C 1 100 ? 6.007 24.266 62.548 1.00 34.54 100 ASN C N 1
ATOM 9347 C CA . ASN C 1 100 ? 4.567 24.320 62.931 1.00 36.17 100 ASN C CA 1
ATOM 9348 C C . ASN C 1 100 ? 4.435 25.025 64.289 1.00 35.89 100 ASN C C 1
ATOM 9349 O O . ASN C 1 100 ? 5.467 25.466 64.832 1.00 34.47 100 ASN C O 1
ATOM 9354 N N . TYR C 1 101 ? 3.215 25.115 64.828 1.00 36.45 101 TYR C N 1
ATOM 9355 C CA . TYR C 1 101 ? 2.916 25.858 66.081 1.00 37.25 101 TYR C CA 1
ATOM 9356 C C . TYR C 1 101 ? 3.627 25.205 67.275 1.00 37.69 101 TYR C C 1
ATOM 9357 O O . TYR C 1 101 ? 4.123 25.951 68.142 1.00 37.33 101 TYR C O 1
ATOM 9366 N N . GLU C 1 102 ? 3.677 23.869 67.318 1.00 39.14 102 GLU C N 1
ATOM 9367 C CA . GLU C 1 102 ? 4.399 23.087 68.361 1.00 39.32 102 GLU C CA 1
ATOM 9368 C C . GLU C 1 102 ? 5.853 23.555 68.447 1.00 38.00 102 GLU C C 1
ATOM 9369 O O . GLU C 1 102 ? 6.345 23.730 69.576 1.00 38.21 102 GLU C O 1
ATOM 9375 N N . ASP C 1 103 ? 6.503 23.732 67.291 1.00 37.11 103 ASP C N 1
ATOM 9376 C CA . ASP C 1 103 ? 7.924 24.157 67.161 1.00 35.68 103 ASP C CA 1
ATOM 9377 C C . ASP C 1 103 ? 8.088 25.587 67.690 1.00 33.72 103 ASP C C 1
ATOM 9378 O O . ASP C 1 103 ? 9.112 25.848 68.363 1.00 32.24 103 ASP C O 1
ATOM 9383 N N . LEU C 1 104 ? 7.133 26.475 67.373 1.00 31.66 104 LEU C N 1
ATOM 9384 C CA . LEU C 1 104 ? 7.141 27.907 67.788 1.00 30.83 104 LEU C CA 1
ATOM 9385 C C . LEU C 1 104 ? 6.994 28.000 69.310 1.00 30.45 104 LEU C C 1
ATOM 9386 O O . LEU C 1 104 ? 7.703 28.819 69.927 1.00 30.25 104 LEU C O 1
ATOM 9391 N N . ARG C 1 105 ? 6.111 27.189 69.892 1.00 30.90 105 ARG C N 1
ATOM 9392 C CA . ARG C 1 105 ? 5.922 27.113 71.364 1.00 31.59 105 ARG C CA 1
ATOM 9393 C C . ARG C 1 105 ? 7.271 26.764 72.003 1.00 32.70 105 ARG C C 1
ATOM 9394 O O . ARG C 1 105 ? 7.704 27.500 72.914 1.00 32.73 105 ARG C O 1
ATOM 9402 N N . LYS C 1 106 ? 7.928 25.715 71.503 1.00 34.04 106 LYS C N 1
ATOM 9403 C CA . LYS C 1 106 ? 9.269 25.272 71.967 1.00 35.61 106 LYS C CA 1
ATOM 9404 C C . LYS C 1 106 ? 10.275 26.413 71.771 1.00 35.01 106 LYS C C 1
ATOM 9405 O O . LYS C 1 106 ? 11.102 26.615 72.680 1.00 36.46 106 LYS C O 1
ATOM 9411 N N . TYR C 1 107 ? 10.210 27.136 70.646 1.00 33.02 107 TYR C N 1
ATOM 9412 C CA . TYR C 1 107 ? 11.076 28.317 70.381 1.00 32.19 107 TYR C CA 1
ATOM 9413 C C . TYR C 1 107 ? 10.846 29.353 71.486 1.00 32.24 107 TYR C C 1
ATOM 9414 O O . TYR C 1 107 ? 11.837 29.836 72.058 1.00 32.65 107 TYR C O 1
ATOM 9423 N N . PHE C 1 108 ? 9.579 29.663 71.785 1.00 32.47 108 PHE C N 1
ATOM 9424 C CA . PHE C 1 108 ? 9.179 30.685 72.791 1.00 32.47 108 PHE C CA 1
ATOM 9425 C C . PHE C 1 108 ? 9.620 30.256 74.200 1.00 33.23 108 PHE C C 1
ATOM 9426 O O . PHE C 1 108 ? 10.061 31.138 74.968 1.00 32.68 108 PHE C O 1
ATOM 9434 N N . ASP C 1 109 ? 9.537 28.962 74.528 1.00 33.81 109 ASP C N 1
ATOM 9435 C CA . ASP C 1 109 ? 10.109 28.408 75.786 1.00 34.79 109 ASP C CA 1
ATOM 9436 C C . ASP C 1 109 ? 11.576 28.843 75.890 1.00 35.70 109 ASP C C 1
ATOM 9437 O O . ASP C 1 109 ? 11.949 29.434 76.929 1.00 35.85 109 ASP C O 1
ATOM 9442 N N . HIS C 1 110 ? 12.360 28.577 74.837 1.00 35.20 110 HIS C N 1
ATOM 9443 C CA . HIS C 1 110 ? 13.823 28.838 74.761 1.00 35.07 110 HIS C CA 1
ATOM 9444 C C . HIS C 1 110 ? 14.111 30.340 74.873 1.00 35.70 110 HIS C C 1
ATOM 9445 O O . HIS C 1 110 ? 15.168 30.688 75.437 1.00 36.58 110 HIS C O 1
ATOM 9452 N N . VAL C 1 111 ? 13.232 31.200 74.348 1.00 35.85 111 VAL C N 1
ATOM 9453 C CA . VAL C 1 111 ? 13.398 32.683 74.441 1.00 36.41 111 VAL C CA 1
ATOM 9454 C C . VAL C 1 111 ? 13.304 33.068 75.924 1.00 36.40 111 VAL C C 1
ATOM 9455 O O . VAL C 1 111 ? 14.179 33.822 76.401 1.00 34.76 111 VAL C O 1
ATOM 9459 N N . ASP C 1 112 ? 12.302 32.537 76.630 1.00 38.07 112 ASP C N 1
ATOM 9460 C CA . ASP C 1 112 ? 12.069 32.806 78.075 1.00 40.39 112 ASP C CA 1
ATOM 9461 C C . ASP C 1 112 ? 13.260 32.270 78.879 1.00 40.37 112 ASP C C 1
ATOM 9462 O O . ASP C 1 112 ? 13.727 32.987 79.772 1.00 40.53 112 ASP C O 1
ATOM 9467 N N . LYS C 1 113 ? 13.738 31.063 78.560 1.00 40.06 113 LYS C N 1
ATOM 9468 C CA . LYS C 1 113 ? 14.935 30.456 79.199 1.00 39.97 113 LYS C CA 1
ATOM 9469 C C . LYS C 1 113 ? 16.101 31.451 79.124 1.00 40.63 113 LYS C C 1
ATOM 9470 O O . LYS C 1 113 ? 16.816 31.601 80.134 1.00 42.50 113 LYS C O 1
ATOM 9476 N N . VAL C 1 114 ? 16.271 32.118 77.979 1.00 39.38 114 VAL C N 1
ATOM 9477 C CA . VAL C 1 114 ? 17.475 32.942 77.659 1.00 38.97 114 VAL C CA 1
ATOM 9478 C C . VAL C 1 114 ? 17.311 34.363 78.223 1.00 38.75 114 VAL C C 1
ATOM 9479 O O . VAL C 1 114 ? 18.323 34.921 78.685 1.00 36.63 114 VAL C O 1
ATOM 9483 N N . LEU C 1 115 ? 16.100 34.935 78.188 1.00 39.83 115 LEU C N 1
ATOM 9484 C CA . LEU C 1 115 ? 15.852 36.355 78.572 1.00 40.39 115 LEU C CA 1
ATOM 9485 C C . LEU C 1 115 ? 15.034 36.459 79.869 1.00 41.52 115 LEU C C 1
ATOM 9486 O O . LEU C 1 115 ? 14.930 37.587 80.394 1.00 41.55 115 LEU C O 1
ATOM 9491 N N . ASP C 1 116 ? 14.494 35.341 80.369 1.00 42.63 116 ASP C N 1
ATOM 9492 C CA . ASP C 1 116 ? 13.517 35.288 81.493 1.00 42.74 116 ASP C CA 1
ATOM 9493 C C . ASP C 1 116 ? 12.495 36.415 81.325 1.00 41.02 116 ASP C C 1
ATOM 9494 O O . ASP C 1 116 ? 12.601 37.431 82.036 1.00 40.62 116 ASP C O 1
ATOM 9499 N N . ILE C 1 117 ? 11.551 36.225 80.403 1.00 40.11 117 ILE C N 1
ATOM 9500 C CA . ILE C 1 117 ? 10.446 37.182 80.103 1.00 39.65 117 ILE C CA 1
ATOM 9501 C C . ILE C 1 117 ? 9.415 37.090 81.231 1.00 39.73 117 ILE C C 1
ATOM 9502 O O . ILE C 1 117 ? 8.896 38.147 81.633 1.00 40.72 117 ILE C O 1
ATOM 9507 N N . LYS C 1 118 ? 9.143 35.873 81.716 1.00 39.22 118 LYS C N 1
ATOM 9508 C CA . LYS C 1 118 ? 8.048 35.572 82.677 1.00 39.62 118 LYS C CA 1
ATOM 9509 C C . LYS C 1 118 ? 8.224 36.406 83.951 1.00 38.93 118 LYS C C 1
ATOM 9510 O O . LYS C 1 118 ? 7.219 36.964 84.429 1.00 38.15 118 LYS C O 1
ATOM 9516 N N . LYS C 1 119 ? 9.455 36.514 84.456 1.00 38.62 119 LYS C N 1
ATOM 9517 C CA . LYS C 1 119 ? 9.825 37.397 85.595 1.00 38.80 119 LYS C CA 1
ATOM 9518 C C . LYS C 1 119 ? 9.009 38.695 85.543 1.00 39.47 119 LYS C C 1
ATOM 9519 O O . LYS C 1 119 ? 8.452 39.080 86.584 1.00 39.47 119 LYS C O 1
ATOM 9525 N N . ASP C 1 120 ? 8.941 39.335 84.370 1.00 40.46 120 ASP C N 1
ATOM 9526 C CA . ASP C 1 120 ? 8.347 40.685 84.169 1.00 39.29 120 ASP C CA 1
ATOM 9527 C C . ASP C 1 120 ? 6.951 40.577 83.552 1.00 37.68 120 ASP C C 1
ATOM 9528 O O . ASP C 1 120 ? 6.467 41.597 83.033 1.00 37.72 120 ASP C O 1
ATOM 9533 N N . CYS C 1 121 ? 6.323 39.402 83.627 1.00 37.07 121 CYS C N 1
ATOM 9534 C CA . CYS C 1 121 ? 4.925 39.168 83.175 1.00 37.59 121 CYS C CA 1
ATOM 9535 C C . CYS C 1 121 ? 3.967 39.124 84.369 1.00 35.66 121 CYS C C 1
ATOM 9536 O O . CYS C 1 121 ? 4.343 38.587 85.427 1.00 34.76 121 CYS C O 1
ATOM 9539 N N . ALA C 1 122 ? 2.768 39.670 84.178 1.00 34.55 122 ALA C N 1
ATOM 9540 C CA . ALA C 1 122 ? 1.556 39.366 84.967 1.00 34.27 122 ALA C CA 1
ATOM 9541 C C . ALA C 1 122 ? 0.559 38.680 84.035 1.00 32.66 122 ALA C C 1
ATOM 9542 O O . ALA C 1 122 ? -0.094 39.389 83.260 1.00 32.80 122 ALA C O 1
ATOM 9544 N N . PHE C 1 123 ? 0.482 37.350 84.092 1.00 31.17 123 PHE C N 1
ATOM 9545 C CA . PHE C 1 123 ? -0.444 36.525 83.277 1.00 30.78 123 PHE C CA 1
ATOM 9546 C C . PHE C 1 123 ? -1.863 36.699 83.824 1.00 30.80 123 PHE C C 1
ATOM 9547 O O . PHE C 1 123 ? -2.012 37.193 84.954 1.00 30.96 123 PHE C O 1
ATOM 9555 N N . ASN C 1 124 ? -2.867 36.344 83.016 1.00 31.22 124 ASN C N 1
ATOM 9556 C CA . ASN C 1 124 ? -4.315 36.460 83.347 1.00 30.82 124 ASN C CA 1
ATOM 9557 C C . ASN C 1 124 ? -4.644 37.929 83.647 1.00 29.94 124 ASN C C 1
ATOM 9558 O O . ASN C 1 124 ? -5.563 38.199 84.456 1.00 29.67 124 ASN C O 1
ATOM 9563 N N . SER C 1 125 ? -3.922 38.843 82.999 1.00 28.38 125 SER C N 1
ATOM 9564 C CA . SER C 1 125 ? -4.133 40.307 83.086 1.00 28.25 125 SER C CA 1
ATOM 9565 C C . SER C 1 125 ? -4.832 40.774 81.808 1.00 27.77 125 SER C C 1
ATOM 9566 O O . SER C 1 125 ? -4.135 41.237 80.896 1.00 28.11 125 SER C O 1
ATOM 9569 N N . VAL C 1 126 ? -6.154 40.613 81.734 1.00 26.47 126 VAL C N 1
ATOM 9570 C CA . VAL C 1 126 ? -6.976 41.067 80.574 1.00 26.86 126 VAL C CA 1
ATOM 9571 C C . VAL C 1 126 ? -7.260 42.560 80.761 1.00 27.92 126 VAL C C 1
ATOM 9572 O O . VAL C 1 126 ? -8.065 42.899 81.648 1.00 29.19 126 VAL C O 1
ATOM 9576 N N . VAL C 1 127 ? -6.612 43.414 79.964 1.00 28.27 127 VAL C N 1
ATOM 9577 C CA . VAL C 1 127 ? -6.798 44.893 80.011 1.00 28.11 127 VAL C CA 1
ATOM 9578 C C . VAL C 1 127 ? -8.184 45.209 79.441 1.00 27.44 127 VAL C C 1
ATOM 9579 O O . VAL C 1 127 ? -8.416 44.868 78.268 1.00 27.14 127 VAL C O 1
ATOM 9583 N N . VAL C 1 128 ? -9.065 45.820 80.244 1.00 26.45 128 VAL C N 1
ATOM 9584 C CA . VAL C 1 128 ? -10.470 46.152 79.850 1.00 25.81 128 VAL C CA 1
ATOM 9585 C C . VAL C 1 128 ? -10.661 47.671 79.768 1.00 25.62 128 VAL C C 1
ATOM 9586 O O . VAL C 1 128 ? -11.747 48.083 79.329 1.00 26.78 128 VAL C O 1
ATOM 9590 N N . GLY C 1 129 ? -9.671 48.473 80.170 1.00 24.79 129 GLY C N 1
ATOM 9591 C CA . GLY C 1 129 ? -9.790 49.943 80.179 1.00 24.17 129 GLY C CA 1
ATOM 9592 C C . GLY C 1 129 ? -8.456 50.635 80.390 1.00 24.26 129 GLY C C 1
ATOM 9593 O O . GLY C 1 129 ? -7.632 50.121 81.172 1.00 23.61 129 GLY C O 1
ATOM 9594 N N . ALA C 1 130 ? -8.256 51.768 79.715 1.00 24.84 130 ALA C N 1
ATOM 9595 C CA . ALA C 1 130 ? -7.078 52.649 79.872 1.00 25.90 130 ALA C CA 1
ATOM 9596 C C . ALA C 1 130 ? -7.430 54.063 79.413 1.00 26.88 130 ALA C C 1
ATOM 9597 O O . ALA C 1 130 ? -8.193 54.208 78.430 1.00 26.45 130 ALA C O 1
ATOM 9599 N N . HIS C 1 131 ? -6.900 55.060 80.121 1.00 28.95 131 HIS C N 1
ATOM 9600 C CA . HIS C 1 131 ? -6.974 56.497 79.752 1.00 31.63 131 HIS C CA 1
ATOM 9601 C C . HIS C 1 131 ? -5.825 57.240 80.454 1.00 30.90 131 HIS C C 1
ATOM 9602 O O . HIS C 1 131 ? -5.334 56.753 81.505 1.00 28.57 131 HIS C O 1
ATOM 9609 N N . PHE C 1 132 ? -5.360 58.334 79.849 1.00 30.36 132 PHE C N 1
ATOM 9610 C CA . PHE C 1 132 ? -4.128 59.060 80.246 1.00 30.92 132 PHE C CA 1
ATOM 9611 C C . PHE C 1 132 ? -4.506 60.256 81.125 1.00 32.66 132 PHE C C 1
ATOM 9612 O O . PHE C 1 132 ? -5.337 61.081 80.705 1.00 31.53 132 PHE C O 1
ATOM 9620 N N . HIS C 1 133 ? -3.909 60.335 82.316 1.00 35.98 133 HIS C N 1
ATOM 9621 C CA . HIS C 1 133 ? -4.018 61.496 83.238 1.00 39.37 133 HIS C CA 1
ATOM 9622 C C . HIS C 1 133 ? -2.901 62.495 82.916 1.00 38.77 133 HIS C C 1
ATOM 9623 O O . HIS C 1 133 ? -1.729 62.241 83.279 1.00 36.89 133 HIS C O 1
ATOM 9630 N N . THR C 1 134 ? -3.276 63.591 82.254 1.00 38.53 134 THR C N 1
ATOM 9631 C CA . THR C 1 134 ? -2.359 64.584 81.638 1.00 38.84 134 THR C CA 1
ATOM 9632 C C . THR C 1 134 ? -1.607 65.343 82.739 1.00 39.32 134 THR C C 1
ATOM 9633 O O . THR C 1 134 ? -0.418 65.646 82.539 1.00 39.42 134 THR C O 1
ATOM 9637 N N . VAL C 1 135 ? -2.279 65.626 83.858 1.00 40.47 135 VAL C N 1
ATOM 9638 C CA . VAL C 1 135 ? -1.712 66.380 85.015 1.00 40.34 135 VAL C CA 1
ATOM 9639 C C . VAL C 1 135 ? -0.592 65.533 85.623 1.00 41.23 135 VAL C C 1
ATOM 9640 O O . VAL C 1 135 ? 0.557 66.005 85.662 1.00 42.44 135 VAL C O 1
ATOM 9644 N N . GLU C 1 136 ? -0.928 64.322 86.071 1.00 42.28 136 GLU C N 1
ATOM 9645 C CA . GLU C 1 136 ? 0.039 63.321 86.594 1.00 42.59 136 GLU C CA 1
ATOM 9646 C C . GLU C 1 136 ? 1.053 62.995 85.494 1.00 40.94 136 GLU C C 1
ATOM 9647 O O . GLU C 1 136 ? 2.228 62.764 85.827 1.00 41.31 136 GLU C O 1
ATOM 9653 N N . GLY C 1 137 ? 0.600 62.984 84.236 1.00 40.24 137 GLY C N 1
ATOM 9654 C CA . GLY C 1 137 ? 1.401 62.591 83.062 1.00 39.86 137 GLY C CA 1
ATOM 9655 C C . GLY C 1 137 ? 1.682 61.100 83.084 1.00 39.63 137 GLY C C 1
ATOM 9656 O O . GLY C 1 137 ? 2.858 60.708 82.968 1.00 40.53 137 GLY C O 1
ATOM 9657 N N . ARG C 1 138 ? 0.635 60.292 83.246 1.00 39.73 138 ARG C N 1
ATOM 9658 C CA . ARG C 1 138 ? 0.754 58.830 83.474 1.00 38.76 138 ARG C CA 1
ATOM 9659 C C . ARG C 1 138 ? -0.497 58.129 82.941 1.00 35.73 138 ARG C C 1
ATOM 9660 O O . ARG C 1 138 ? -1.601 58.704 83.052 1.00 35.02 138 ARG C O 1
ATOM 9668 N N . TRP C 1 139 ? -0.319 56.933 82.381 1.00 32.92 139 TRP C N 1
ATOM 9669 C CA . TRP C 1 139 ? -1.427 56.025 81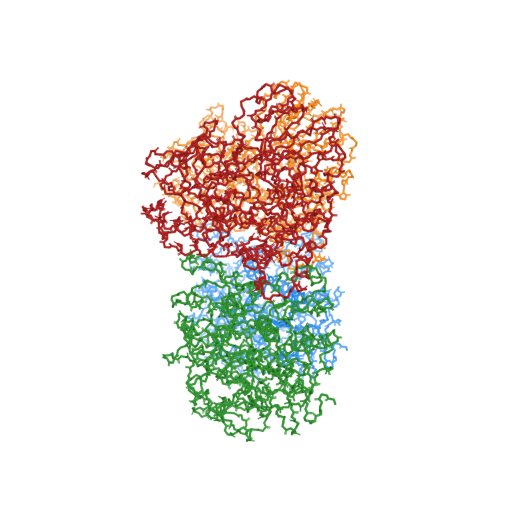.987 1.00 31.81 139 TRP C CA 1
ATOM 9670 C C . TRP C 1 139 ? -1.947 55.307 83.226 1.00 30.95 139 TRP C C 1
ATOM 9671 O O . TRP C 1 139 ? -1.119 54.816 84.000 1.00 31.52 139 TRP C O 1
ATOM 9682 N N . HIS C 1 140 ? -3.268 55.261 83.387 1.00 30.76 140 HIS C N 1
ATOM 9683 C CA . HIS C 1 140 ? -3.979 54.372 84.341 1.00 30.95 140 HIS C CA 1
ATOM 9684 C C . HIS C 1 140 ? -4.574 53.220 83.528 1.00 30.34 140 HIS C C 1
ATOM 9685 O O . HIS C 1 140 ? -5.416 53.500 82.657 1.00 29.08 140 HIS C O 1
ATOM 9692 N N . ILE C 1 141 ? -4.111 51.992 83.775 1.00 30.84 141 ILE C N 1
ATOM 9693 C CA . ILE C 1 141 ? -4.466 50.773 82.984 1.00 31.95 141 ILE C CA 1
ATOM 9694 C C . ILE C 1 141 ? -5.078 49.729 83.927 1.00 32.31 141 ILE C C 1
ATOM 9695 O O . ILE C 1 141 ? -4.359 49.257 84.822 1.00 35.93 141 ILE C O 1
ATOM 9700 N N . ARG C 1 142 ? -6.341 49.359 83.706 1.00 31.46 142 ARG C N 1
ATOM 9701 C CA . ARG C 1 142 ? -7.132 48.485 84.615 1.00 31.62 142 ARG C CA 1
ATOM 9702 C C . ARG C 1 142 ? -7.385 47.128 83.945 1.00 31.70 142 ARG C C 1
ATOM 9703 O O . ARG C 1 142 ? -7.681 47.112 82.725 1.00 30.69 142 ARG C O 1
ATOM 9711 N N . THR C 1 143 ? -7.296 46.042 84.724 1.00 31.55 143 THR C N 1
ATOM 9712 C CA . THR C 1 143 ? -7.543 44.646 84.271 1.00 32.41 143 THR C CA 1
ATOM 9713 C C 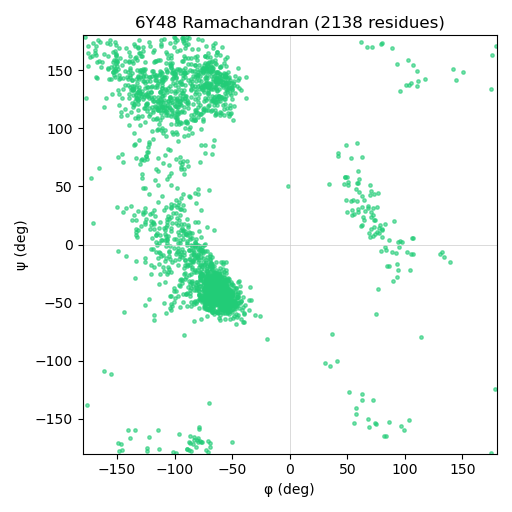. THR C 1 143 ? -9.012 44.283 84.515 1.00 33.34 143 THR C C 1
ATOM 9714 O O . THR C 1 143 ? -9.738 45.100 85.116 1.00 33.20 143 THR C O 1
ATOM 9718 N N . ALA C 1 144 ? -9.429 43.107 84.040 1.00 34.07 144 ALA C N 1
ATOM 9719 C CA . ALA C 1 144 ? -10.805 42.578 84.173 1.00 33.90 144 ALA C CA 1
ATOM 9720 C C . ALA C 1 144 ? -11.049 42.165 85.626 1.00 35.09 144 ALA C C 1
ATOM 9721 O O . ALA C 1 144 ? -12.187 42.337 86.098 1.00 35.90 144 ALA C O 1
ATOM 9723 N N . ASP C 1 145 ? -10.013 41.665 86.306 1.00 35.89 145 ASP C N 1
ATOM 9724 C CA . ASP C 1 145 ? -10.087 41.197 87.717 1.00 37.57 145 ASP C CA 1
ATOM 9725 C C . ASP C 1 145 ? -9.823 42.364 88.683 1.00 38.21 145 ASP C C 1
ATOM 9726 O O . ASP C 1 145 ? -9.550 42.084 89.867 1.00 39.19 145 ASP C O 1
ATOM 9731 N N . GLY C 1 146 ? -9.878 43.615 88.204 1.00 37.96 146 GLY C N 1
ATOM 9732 C CA . GLY C 1 146 ? -9.936 44.828 89.046 1.00 38.38 146 GLY C CA 1
ATOM 9733 C C . GLY C 1 146 ? -8.572 45.434 89.361 1.00 39.43 146 GLY C C 1
ATOM 9734 O O . GLY C 1 146 ? -8.550 46.535 89.952 1.00 40.60 146 GLY C O 1
ATOM 9735 N N . ARG C 1 147 ? -7.466 44.770 89.007 1.00 39.37 147 ARG C N 1
ATOM 9736 C CA . ARG C 1 147 ? -6.097 45.315 89.220 1.00 39.13 147 ARG C CA 1
ATOM 9737 C C . ARG C 1 147 ? -5.894 46.534 88.317 1.00 38.86 147 ARG C C 1
ATOM 9738 O O . ARG C 1 147 ? -6.503 46.577 87.231 1.00 36.85 147 ARG C O 1
ATOM 9746 N N . THR C 1 148 ? -5.063 47.477 88.770 1.00 40.37 148 THR C N 1
ATOM 9747 C CA . THR C 1 148 ? -4.729 48.739 88.059 1.00 41.76 148 THR C CA 1
ATOM 9748 C C . THR C 1 148 ? -3.201 48.901 88.016 1.00 42.22 148 THR C C 1
ATOM 9749 O O . THR C 1 148 ? -2.530 48.486 88.985 1.00 43.40 148 THR C O 1
ATOM 9753 N N . ALA C 1 149 ? -2.676 49.453 86.916 1.00 41.63 149 ALA C N 1
ATOM 9754 C CA . ALA C 1 149 ? -1.255 49.833 86.742 1.00 40.44 149 ALA C CA 1
ATOM 9755 C C . ALA C 1 149 ? -1.171 51.299 86.309 1.00 39.57 149 ALA C C 1
ATOM 9756 O O . ALA C 1 149 ? -2.081 51.770 85.594 1.00 37.74 149 ALA C O 1
ATOM 9758 N N . ARG C 1 150 ? -0.109 51.982 86.735 1.00 39.94 150 ARG C N 1
ATOM 9759 C CA . ARG C 1 150 ? 0.149 53.408 86.419 1.00 41.17 150 ARG C CA 1
ATOM 9760 C C . ARG C 1 150 ? 1.572 53.525 85.867 1.00 39.11 150 ARG C C 1
ATOM 9761 O O . ARG C 1 150 ? 2.535 53.311 86.638 1.00 39.30 150 ARG C O 1
ATOM 9769 N N . ALA C 1 151 ? 1.681 53.824 84.569 1.00 36.57 151 ALA C N 1
ATOM 9770 C CA . ALA C 1 151 ? 2.939 53.840 83.790 1.00 34.10 151 ALA C CA 1
ATOM 9771 C C . ALA C 1 151 ? 3.037 55.132 82.982 1.00 32.12 151 ALA C C 1
ATOM 9772 O O . ALA C 1 151 ? 2.002 55.606 82.492 1.00 29.90 151 ALA C O 1
ATOM 9774 N N . LYS C 1 152 ? 4.251 55.669 82.849 1.00 32.39 152 LYS C N 1
ATOM 9775 C CA . LYS C 1 152 ? 4.543 56.847 81.993 1.00 32.34 152 LYS C CA 1
ATOM 9776 C C . LYS C 1 152 ? 4.264 56.480 80.532 1.00 31.28 152 LYS C C 1
ATOM 9777 O O . LYS C 1 152 ? 3.694 57.322 79.807 1.00 30.19 152 LYS C O 1
ATOM 9783 N N . TYR C 1 153 ? 4.649 55.264 80.133 1.00 30.23 153 TYR C N 1
ATOM 9784 C CA . TYR C 1 153 ? 4.619 54.776 78.729 1.00 29.14 153 TYR C CA 1
ATOM 9785 C C . TYR C 1 153 ? 3.708 53.552 78.636 1.00 27.51 153 TYR C C 1
ATOM 9786 O O . TYR C 1 153 ? 3.614 52.790 79.612 1.00 26.97 153 TYR C O 1
ATOM 9795 N N . PHE C 1 154 ? 3.072 53.380 77.477 1.00 26.29 154 PHE C N 1
ATOM 9796 C CA . PHE C 1 154 ? 2.011 52.374 77.230 1.00 25.01 154 PHE C CA 1
ATOM 9797 C C . PHE C 1 154 ? 2.210 51.761 75.841 1.00 24.41 154 PHE C C 1
ATOM 9798 O O . PHE C 1 154 ? 1.878 52.414 74.843 1.00 24.29 154 PHE C O 1
ATOM 9806 N N . ILE C 1 155 ? 2.746 50.539 75.789 1.00 23.79 155 ILE C N 1
ATOM 9807 C CA . ILE C 1 155 ? 3.062 49.814 74.522 1.00 23.32 155 ILE C CA 1
ATOM 9808 C C . ILE C 1 155 ? 2.002 48.727 74.298 1.00 23.08 155 ILE C C 1
ATOM 9809 O O . ILE C 1 155 ? 1.906 47.804 75.124 1.00 22.51 155 ILE C O 1
ATOM 9814 N N . ILE C 1 156 ? 1.255 48.829 73.198 1.00 23.65 156 ILE C N 1
ATOM 9815 C CA . ILE C 1 156 ? 0.149 47.894 72.834 1.00 24.44 156 ILE C CA 1
ATOM 9816 C C . ILE C 1 156 ? 0.640 46.934 71.743 1.00 25.59 156 ILE C C 1
ATOM 9817 O O . ILE C 1 156 ? 0.738 47.358 70.572 1.00 25.71 156 ILE C O 1
ATOM 9822 N N . ALA C 1 157 ? 0.934 45.691 72.134 1.00 26.39 157 ALA C N 1
ATOM 9823 C CA . ALA C 1 157 ? 1.298 44.566 71.243 1.00 27.95 157 ALA C CA 1
ATOM 9824 C C . ALA C 1 157 ? 0.204 43.497 71.324 1.00 29.33 157 ALA C C 1
ATOM 9825 O O . ALA C 1 157 ? 0.499 42.365 71.746 1.00 28.18 157 ALA C O 1
ATOM 9827 N N . ALA C 1 158 ? -1.013 43.854 70.906 1.00 33.15 158 ALA C N 1
ATOM 9828 C CA . ALA C 1 158 ? -2.256 43.075 71.123 1.00 36.75 158 ALA C CA 1
ATOM 9829 C C . ALA C 1 158 ? -2.549 42.155 69.931 1.00 40.18 158 ALA C C 1
ATOM 9830 O O . ALA C 1 158 ? -3.452 41.307 70.054 1.00 42.56 158 ALA C O 1
ATOM 9832 N N . GLY C 1 159 ? -1.832 42.320 68.817 1.00 44.79 159 GLY C N 1
ATOM 9833 C CA . GLY C 1 159 ? -2.028 41.515 67.599 1.00 48.19 159 GLY C CA 1
ATOM 9834 C C . GLY C 1 159 ? -3.211 42.001 66.779 1.00 52.20 159 GLY C C 1
ATOM 9835 O O . GLY C 1 159 ? -3.941 42.895 67.247 1.00 53.01 159 GLY C O 1
ATOM 9836 N N . PHE C 1 160 ? -3.378 41.422 65.587 1.00 59.00 160 PHE C N 1
ATOM 9837 C CA . PHE C 1 160 ? -4.423 41.753 64.585 1.00 62.29 160 PHE C CA 1
ATOM 9838 C C . PHE C 1 160 ? -5.446 40.613 64.533 1.00 68.34 160 PHE C C 1
ATOM 9839 O O . PHE C 1 160 ? -6.368 40.674 63.696 1.00 73.47 160 PHE C O 1
ATOM 9847 N N . ALA C 1 161 ? -5.280 39.612 65.409 1.00 74.59 161 ALA C N 1
ATOM 9848 C CA . ALA C 1 161 ? -6.152 38.421 65.546 1.00 77.22 161 ALA C CA 1
ATOM 9849 C C . ALA C 1 161 ? -7.181 38.660 66.657 1.00 77.48 161 ALA C C 1
ATOM 9850 O O . ALA C 1 161 ? -7.939 37.720 66.970 1.00 77.76 161 ALA C O 1
ATOM 9852 N N . ALA C 1 162 ? -7.197 39.865 67.235 1.00 79.97 162 ALA C N 1
ATOM 9853 C CA . ALA C 1 162 ? -8.218 40.307 68.212 1.00 81.70 162 ALA C CA 1
ATOM 9854 C C . ALA C 1 162 ? -9.569 40.412 67.497 1.00 80.39 162 ALA C C 1
ATOM 9855 O O . ALA C 1 162 ? -9.612 40.970 66.375 1.00 81.20 162 ALA C O 1
ATOM 9857 N N . LYS C 1 163 ? -10.617 39.876 68.129 1.00 75.26 163 LYS C N 1
ATOM 9858 C CA . LYS C 1 163 ? -12.012 39.836 67.616 1.00 70.37 163 LYS C CA 1
ATOM 9859 C C . LYS C 1 163 ? -12.031 39.104 66.270 1.00 64.87 163 LYS C C 1
ATOM 9860 O O . LYS C 1 163 ? -11.885 39.755 65.208 1.00 59.40 163 LYS C O 1
ATOM 9866 N N . ARG C 1 164 ? -12.165 37.778 66.357 1.00 60.30 164 ARG C N 1
ATOM 9867 C CA . ARG C 1 164 ? -12.504 36.852 65.246 1.00 57.18 164 ARG C CA 1
ATOM 9868 C C . ARG C 1 164 ? -13.850 37.259 64.643 1.00 52.34 164 ARG C C 1
ATOM 9869 O O . ARG C 1 164 ? -14.540 38.093 65.251 1.00 52.03 164 ARG C O 1
ATOM 9877 N N . TYR C 1 165 ? -14.216 36.661 63.510 1.00 47.91 165 TYR C N 1
ATOM 9878 C CA . TYR C 1 165 ? -15.487 36.925 62.793 1.00 44.96 165 TYR C CA 1
ATOM 9879 C C . TYR C 1 165 ? -16.219 35.605 62.523 1.00 45.09 165 TYR C C 1
ATOM 9880 O O . TYR C 1 165 ? -15.633 34.682 61.922 1.00 45.03 165 TYR C O 1
ATOM 9889 N N . ILE C 1 166 ? -17.476 35.539 62.966 1.00 44.88 166 ILE C N 1
ATOM 9890 C CA . ILE C 1 166 ? -18.440 34.440 62.675 1.00 44.65 166 ILE C CA 1
ATOM 9891 C C . ILE C 1 166 ? -19.710 35.078 62.117 1.00 45.83 166 ILE C C 1
ATOM 9892 O O . ILE C 1 166 ? -20.348 35.864 62.811 1.00 46.78 166 ILE C O 1
ATOM 9897 N N . PRO C 1 167 ? -20.115 34.786 60.858 1.00 47.94 167 PRO C N 1
ATOM 9898 C CA . PRO C 1 167 ? -21.320 35.383 60.281 1.00 49.84 167 PRO C CA 1
ATOM 9899 C C . PRO C 1 167 ? -22.557 35.121 61.153 1.00 51.12 167 PRO C C 1
ATOM 9900 O O . PRO C 1 167 ? -22.524 34.205 61.960 1.00 49.62 167 PRO C O 1
ATOM 9904 N N . GLU C 1 168 ? -23.602 35.935 60.975 1.00 54.09 168 GLU C N 1
ATOM 9905 C CA . GLU C 1 168 ? -24.883 35.840 61.729 1.00 53.76 168 GLU C CA 1
ATOM 9906 C C . GLU C 1 168 ? -25.583 34.529 61.347 1.00 52.27 168 GLU C C 1
ATOM 9907 O O . GLU C 1 168 ? -26.414 34.543 60.417 1.00 52.01 168 GLU C O 1
ATOM 9913 N N . TRP C 1 169 ? -25.200 33.439 62.023 1.00 51.49 169 TRP C N 1
ATOM 9914 C CA . TRP C 1 169 ? -25.834 32.093 61.967 1.00 50.68 169 TRP C CA 1
ATOM 9915 C C . TRP C 1 169 ? -26.266 31.709 63.380 1.00 50.60 169 TRP C C 1
ATOM 9916 O O . TRP C 1 169 ? -25.503 31.080 64.113 1.00 46.08 169 TRP C O 1
ATOM 9927 N N . PRO C 1 170 ? -27.496 32.089 63.802 1.00 53.09 170 PRO C N 1
ATOM 9928 C CA . PRO C 1 170 ? -27.975 31.807 65.158 1.00 53.43 170 PRO C CA 1
ATOM 9929 C C . PRO C 1 170 ? -27.967 30.316 65.540 1.00 53.32 170 PRO C C 1
ATOM 9930 O O . PRO C 1 170 ? -27.811 30.019 66.713 1.00 51.90 170 PRO C O 1
ATOM 9934 N N . GLY C 1 171 ? -28.101 29.424 64.552 1.00 53.57 171 GLY C N 1
ATOM 9935 C CA . GLY C 1 171 ? -28.352 27.983 64.750 1.00 53.28 171 GLY C CA 1
ATOM 9936 C C . GLY C 1 171 ? -27.110 27.182 65.111 1.00 53.00 171 GLY C C 1
ATOM 9937 O O . GLY C 1 171 ? -27.159 25.951 64.944 1.00 52.76 171 GLY C O 1
ATOM 9938 N N . ILE C 1 172 ? -26.039 27.819 65.596 1.00 53.47 172 ILE C N 1
ATOM 9939 C CA . ILE C 1 172 ? -24.823 27.107 66.093 1.00 55.15 172 ILE C CA 1
ATOM 9940 C C . ILE C 1 172 ? -25.162 26.494 67.457 1.00 57.57 172 ILE C C 1
ATOM 9941 O O . ILE C 1 172 ? -24.610 25.414 67.770 1.00 55.07 172 ILE C O 1
ATOM 9946 N N . GLU C 1 173 ? -26.040 27.162 68.220 1.00 61.17 173 GLU C N 1
ATOM 9947 C CA . GLU C 1 173 ? -26.623 26.657 69.495 1.00 62.60 173 GLU C CA 1
ATOM 9948 C C . GLU C 1 173 ? -27.230 25.272 69.246 1.00 62.73 173 GLU C C 1
ATOM 9949 O O . GLU C 1 173 ? -27.002 24.373 70.076 1.00 63.36 173 GLU C O 1
ATOM 9955 N N . LYS C 1 174 ? -27.952 25.120 68.129 1.00 63.52 174 LYS C N 1
ATOM 9956 C CA . LYS C 1 174 ? -28.669 23.877 67.729 1.00 64.47 174 LYS C CA 1
ATOM 9957 C C . LYS C 1 174 ? -27.681 22.749 67.397 1.00 65.62 174 LYS C C 1
ATOM 9958 O O . LYS C 1 174 ? -28.036 21.579 67.653 1.00 65.24 174 LYS C O 1
ATOM 9964 N N . PHE C 1 175 ? -26.509 23.068 66.830 1.00 66.43 175 PHE C N 1
ATOM 9965 C CA . PHE C 1 175 ? -25.589 22.080 66.202 1.00 64.72 175 PHE C CA 1
ATOM 9966 C C . PHE C 1 175 ? -25.079 21.076 67.245 1.00 63.00 175 PHE C C 1
ATOM 9967 O O . PHE C 1 175 ? -24.491 21.492 68.265 1.00 59.56 175 PHE C O 1
ATOM 9975 N N . LYS C 1 176 ? -25.268 19.784 66.950 1.00 61.98 176 LYS C N 1
ATOM 9976 C CA . LYS C 1 176 ? -25.072 18.640 67.881 1.00 61.66 176 LYS C CA 1
ATOM 9977 C C . LYS C 1 176 ? -23.605 18.192 67.849 1.00 58.95 176 LYS C C 1
ATOM 9978 O O . LYS C 1 176 ? -23.096 17.762 68.904 1.00 59.83 176 LYS C O 1
ATOM 9984 N N . GLY C 1 177 ? -22.955 18.288 66.686 1.00 55.59 177 GLY C N 1
ATOM 9985 C CA . GLY C 1 177 ? -21.527 17.965 66.503 1.00 53.96 177 GLY C CA 1
ATOM 9986 C C . GLY C 1 177 ? -20.627 19.092 66.981 1.00 51.43 177 GLY C C 1
ATOM 9987 O O . GLY C 1 177 ? -21.161 20.148 67.378 1.00 50.47 177 GLY C O 1
ATOM 9988 N N . ILE C 1 178 ? -19.309 18.876 66.922 1.00 49.06 178 ILE C N 1
ATOM 9989 C CA . ILE C 1 178 ? -18.250 19.830 67.373 1.00 47.10 178 ILE C CA 1
ATOM 9990 C C . ILE C 1 178 ? -18.123 20.964 66.346 1.00 46.38 178 ILE C C 1
ATOM 9991 O O . ILE C 1 178 ? -18.055 20.671 65.137 1.00 45.51 178 ILE C O 1
ATOM 9996 N N . VAL C 1 179 ? -18.087 22.214 66.821 1.00 45.38 179 VAL C N 1
ATOM 9997 C CA . VAL C 1 179 ? -18.002 23.442 65.976 1.00 43.81 179 VAL C CA 1
ATOM 9998 C C . VAL C 1 179 ? -17.215 24.511 66.741 1.00 43.57 179 VAL C C 1
ATOM 9999 O O . VAL C 1 179 ? -17.543 24.755 67.915 1.00 43.91 179 VAL C O 1
ATOM 10003 N N . HIS C 1 180 ? -16.202 25.100 66.094 1.00 42.66 180 HIS C N 1
ATOM 10004 C CA . HIS C 1 180 ? -15.362 26.203 66.630 1.00 42.12 180 HIS C CA 1
ATOM 10005 C C . HIS C 1 180 ? -14.821 27.060 65.484 1.00 41.31 180 HIS C C 1
ATOM 10006 O O . HIS C 1 180 ? -14.611 26.519 64.379 1.00 41.85 180 HIS C O 1
ATOM 10013 N N . HIS C 1 181 ? -14.579 28.344 65.754 1.00 39.68 181 HIS C N 1
ATOM 10014 C CA . HIS C 1 181 ? -13.798 29.247 64.871 1.00 38.07 181 HIS C CA 1
ATOM 10015 C C . HIS C 1 181 ? -12.348 28.756 64.866 1.00 36.75 181 HIS C C 1
ATOM 10016 O O . HIS C 1 181 ? -11.871 28.320 65.935 1.00 35.77 181 HIS C O 1
ATOM 10023 N N . SER C 1 182 ? -11.690 28.802 63.705 1.00 35.92 182 SER C N 1
ATOM 10024 C CA . SER C 1 182 ? -10.267 28.421 63.510 1.00 35.64 182 SER C CA 1
ATOM 10025 C C . SER C 1 182 ? -9.407 28.982 64.650 1.00 36.48 182 SER C C 1
ATOM 10026 O O . SER C 1 182 ? -8.536 28.240 65.135 1.00 36.71 182 SER C O 1
ATOM 10029 N N . SER C 1 183 ? -9.667 30.225 65.076 1.00 38.02 183 SER C N 1
ATOM 10030 C CA . SER C 1 183 ? -8.845 30.996 66.050 1.00 39.38 183 SER C CA 1
ATOM 10031 C C . SER C 1 183 ? -9.185 30.638 67.503 1.00 41.05 183 SER C C 1
ATOM 10032 O O . SER C 1 183 ? -8.483 31.149 68.389 1.00 39.82 183 SER C O 1
ATOM 10035 N N . PHE C 1 184 ? -10.217 29.817 67.737 1.00 45.46 184 PHE C N 1
ATOM 10036 C CA . PHE C 1 184 ? -10.584 29.256 69.067 1.00 48.39 184 PHE C CA 1
ATOM 10037 C C . PHE C 1 184 ? -10.740 27.736 68.952 1.00 45.65 184 PHE C C 1
ATOM 10038 O O . PHE C 1 184 ? -11.820 27.229 69.286 1.00 45.96 184 PHE C O 1
ATOM 10046 N N . TRP C 1 185 ? -9.701 27.034 68.493 1.00 43.12 185 TRP C N 1
ATOM 10047 C CA . TRP C 1 185 ? -9.714 25.555 68.338 1.00 43.44 185 TRP C CA 1
ATOM 10048 C C . TRP C 1 185 ? -9.053 24.895 69.547 1.00 47.49 185 TRP C C 1
ATOM 10049 O O . TRP C 1 185 ? -7.997 25.338 69.994 1.00 48.57 185 TRP C O 1
ATOM 10060 N N . PRO C 1 186 ? -9.650 23.819 70.116 1.00 51.98 186 PRO C N 1
ATOM 10061 C CA . PRO C 1 186 ? -9.154 23.217 71.357 1.00 54.75 186 PRO C CA 1
ATOM 10062 C C . PRO C 1 186 ? -7.725 22.645 71.331 1.00 58.31 186 PRO C C 1
ATOM 10063 O O . PRO C 1 186 ? -7.351 22.015 70.354 1.00 57.08 186 PRO C O 1
ATOM 10067 N N . ASP C 1 187 ? -6.992 22.874 72.430 1.00 63.59 187 ASP C N 1
ATOM 10068 C CA . ASP C 1 187 ? -5.658 22.295 72.756 1.00 67.79 187 ASP C CA 1
ATOM 10069 C C . ASP C 1 187 ? -5.677 20.772 72.577 1.00 73.05 187 ASP C C 1
ATOM 10070 O O . ASP C 1 187 ? -4.690 20.232 72.030 1.00 75.29 187 ASP C O 1
ATOM 10075 N N . GLU C 1 188 ? -6.747 20.117 73.048 1.00 75.23 188 GLU C N 1
ATOM 10076 C CA . GLU C 1 188 ? -6.920 18.637 73.027 1.00 74.59 188 GLU C CA 1
ATOM 10077 C C . GLU C 1 188 ? -7.304 18.224 71.600 1.00 73.07 188 GLU C C 1
ATOM 10078 O O . GLU C 1 188 ? -8.495 18.365 71.241 1.00 72.54 188 GLU C O 1
ATOM 10084 N N . LYS C 1 189 ? -6.328 17.750 70.815 1.00 70.76 189 LYS C N 1
ATOM 10085 C CA . LYS C 1 189 ? -6.502 17.469 69.364 1.00 68.52 189 LYS C CA 1
ATOM 10086 C C . LYS C 1 189 ? -7.704 16.539 69.171 1.00 65.13 189 LYS C C 1
ATOM 10087 O O . LYS C 1 189 ? -7.828 15.549 69.915 1.00 63.27 189 LYS C O 1
ATOM 10093 N N . ILE C 1 190 ? -8.561 16.883 68.210 1.00 61.74 190 ILE C N 1
ATOM 10094 C CA . ILE C 1 190 ? -9.826 16.163 67.888 1.00 59.38 190 ILE C CA 1
ATOM 10095 C C . ILE C 1 190 ? -9.511 15.114 66.821 1.00 57.95 190 ILE C C 1
ATOM 10096 O O . ILE C 1 190 ? -9.292 15.512 65.660 1.00 57.79 190 ILE C O 1
ATOM 10101 N N . ASP C 1 191 ? -9.457 13.832 67.202 1.00 56.13 191 ASP C N 1
ATOM 10102 C CA . ASP C 1 191 ? -9.356 12.715 66.228 1.00 55.14 191 ASP C CA 1
ATOM 10103 C C . ASP C 1 191 ? -10.523 12.871 65.254 1.00 51.75 191 ASP C C 1
ATOM 10104 O O . ASP C 1 191 ? -11.676 12.843 65.706 1.00 49.75 191 ASP C O 1
ATOM 10109 N N . VAL C 1 192 ? -10.213 13.076 63.977 1.00 49.92 192 VAL C N 1
ATOM 10110 C CA . VAL C 1 192 ? -11.205 13.409 62.918 1.00 49.28 192 VAL C CA 1
ATOM 10111 C C . VAL C 1 192 ? -11.409 12.175 62.021 1.00 49.59 192 VAL C C 1
ATOM 10112 O O . VAL C 1 192 ? -12.233 12.254 61.081 1.00 50.04 192 VAL C O 1
ATOM 10116 N N . ARG C 1 193 ? -10.720 11.067 62.332 1.00 48.23 193 ARG C N 1
ATOM 10117 C CA . ARG C 1 193 ? -10.754 9.792 61.566 1.00 48.07 193 ARG C CA 1
ATOM 10118 C C . ARG C 1 193 ? -12.171 9.215 61.619 1.00 48.93 193 ARG C C 1
ATOM 10119 O O . ARG C 1 193 ? -12.707 9.076 62.733 1.00 51.13 193 ARG C O 1
ATOM 10127 N N . GLY C 1 194 ? -12.763 8.937 60.453 1.00 49.15 194 GLY C N 1
ATOM 10128 C CA . GLY C 1 194 ? -14.098 8.321 60.322 1.00 49.73 194 GLY C CA 1
ATOM 10129 C C . GLY C 1 194 ? -15.231 9.314 60.524 1.00 51.16 194 GLY C C 1
ATOM 10130 O O . GLY C 1 194 ? -16.393 8.913 60.323 1.00 51.04 194 GLY C O 1
ATOM 10131 N N . LYS C 1 195 ? -14.922 10.560 60.899 1.00 53.87 195 LYS C N 1
ATOM 10132 C CA . LYS C 1 195 ? -15.923 11.637 61.137 1.00 54.47 195 LYS C CA 1
ATOM 10133 C C . LYS C 1 195 ? -16.151 12.407 59.829 1.00 52.90 195 LYS C C 1
ATOM 10134 O O . LYS C 1 195 ? -15.229 12.434 58.990 1.00 51.90 195 LYS C O 1
ATOM 10140 N N . ARG C 1 196 ? -17.347 12.978 59.660 1.00 52.82 196 ARG C N 1
ATOM 10141 C CA . ARG C 1 196 ? -17.742 13.809 58.488 1.00 52.55 196 ARG C CA 1
ATOM 10142 C C . ARG C 1 196 ? -17.495 15.280 58.825 1.00 49.52 196 ARG C C 1
ATOM 10143 O O . ARG C 1 196 ? -18.180 15.796 59.725 1.00 51.29 196 ARG C O 1
ATOM 10151 N N . CYS C 1 197 ? -16.572 15.934 58.121 1.00 45.29 197 CYS C N 1
ATOM 10152 C CA . CYS C 1 197 ? -16.065 17.278 58.494 1.00 43.20 197 CYS C CA 1
ATOM 10153 C C . CYS C 1 197 ? -16.447 18.325 57.446 1.00 42.80 197 CYS C C 1
ATOM 10154 O O . CYS C 1 197 ? -16.774 17.941 56.301 1.00 41.93 197 CYS C O 1
ATOM 10157 N N . ALA C 1 198 ? -16.435 19.598 57.860 1.00 41.59 198 ALA C N 1
ATOM 10158 C CA . ALA C 1 198 ? -16.628 20.790 57.001 1.00 39.39 198 ALA C CA 1
ATOM 10159 C C . ALA C 1 198 ? -15.619 21.871 57.390 1.00 36.48 198 ALA C C 1
ATOM 10160 O O . ALA C 1 198 ? -15.345 22.019 58.593 1.00 35.43 198 ALA C O 1
ATOM 10162 N N . ILE C 1 199 ? -15.090 22.583 56.393 1.00 34.00 199 ILE C N 1
ATOM 10163 C CA . ILE C 1 199 ? -14.256 23.805 56.575 1.00 33.46 199 ILE C CA 1
ATOM 10164 C C . ILE C 1 199 ? -14.921 24.935 55.786 1.00 33.57 199 ILE C C 1
ATOM 10165 O O . ILE C 1 199 ? -15.011 24.810 54.551 1.00 33.27 199 ILE C O 1
ATOM 10170 N N . ILE C 1 200 ? -15.399 25.972 56.482 1.00 34.72 200 ILE C N 1
ATOM 10171 C CA . ILE C 1 200 ? -16.026 27.178 55.864 1.00 34.87 200 ILE C CA 1
ATOM 10172 C C . ILE C 1 200 ? -14.960 28.271 55.781 1.00 34.23 200 ILE C C 1
ATOM 10173 O O . ILE C 1 200 ? -14.504 28.728 56.853 1.00 34.13 200 ILE C O 1
ATOM 10178 N N . GLY C 1 201 ? -14.592 28.661 54.557 1.00 32.41 201 GLY C N 1
ATOM 10179 C CA . GLY C 1 201 ? -13.535 29.650 54.283 1.00 31.61 201 GLY C CA 1
ATOM 10180 C C . GLY C 1 201 ? -12.307 29.011 53.658 1.00 30.94 201 GLY C C 1
ATOM 10181 O O . GLY C 1 201 ? -11.880 27.923 54.114 1.00 29.78 201 GLY C O 1
ATOM 10182 N N . THR C 1 202 ? -11.756 29.670 52.640 1.00 30.55 202 THR C N 1
ATOM 10183 C CA . THR C 1 202 ? -10.549 29.233 51.894 1.00 29.08 202 THR C CA 1
ATOM 10184 C C . THR C 1 202 ? -9.495 30.339 51.997 1.00 28.64 202 THR C C 1
ATOM 10185 O O . THR C 1 202 ? -8.881 30.670 50.970 1.00 28.55 202 THR C O 1
ATOM 10189 N N . GLY C 1 203 ? -9.331 30.905 53.197 1.00 28.43 203 GLY C N 1
ATOM 10190 C CA . GLY C 1 203 ? -8.168 31.727 53.576 1.00 28.24 203 GLY C CA 1
ATOM 10191 C C . GLY C 1 203 ? -7.048 30.827 54.064 1.00 27.90 203 GLY C C 1
ATOM 10192 O O . GLY C 1 203 ? -7.233 29.595 54.032 1.00 27.73 203 GLY C O 1
ATOM 10193 N N . ALA C 1 204 ? -5.929 31.402 54.504 1.00 27.39 204 ALA C N 1
ATOM 10194 C CA . ALA C 1 204 ? -4.754 30.646 54.993 1.00 27.52 204 ALA C CA 1
ATOM 10195 C C . ALA C 1 204 ? -5.199 29.622 56.045 1.00 28.24 204 ALA C C 1
ATOM 10196 O O . ALA C 1 204 ? -4.685 28.491 56.016 1.00 28.45 204 ALA C O 1
ATOM 10198 N N . SER C 1 205 ? -6.127 30.003 56.930 1.00 28.90 205 SER C N 1
ATOM 10199 C CA . SER C 1 205 ? -6.697 29.131 57.993 1.00 29.45 205 SER C CA 1
ATOM 10200 C C . SER C 1 205 ? -7.405 27.926 57.360 1.00 28.55 205 SER C C 1
ATOM 10201 O O . SER C 1 205 ? -7.066 26.784 57.713 1.00 26.98 205 SER C O 1
ATOM 10204 N N . GLY C 1 206 ? -8.342 28.182 56.446 1.00 29.22 206 GLY C N 1
ATOM 10205 C CA . GLY C 1 206 ? -9.095 27.139 55.724 1.00 30.03 206 GLY C CA 1
ATOM 10206 C C . GLY C 1 206 ? -8.163 26.161 55.033 1.00 30.26 206 GLY C C 1
ATOM 10207 O O . GLY C 1 206 ? -8.288 24.950 55.274 1.00 30.88 206 GLY C O 1
ATOM 10208 N N . VAL C 1 207 ? -7.249 26.678 54.212 1.00 30.60 207 VAL C N 1
ATOM 10209 C CA . VAL C 1 207 ? -6.290 25.872 53.403 1.00 30.56 207 VAL C CA 1
ATOM 10210 C C . VAL C 1 207 ? -5.448 25.014 54.356 1.00 30.09 207 VAL C C 1
ATOM 10211 O O . VAL C 1 207 ? -5.326 23.804 54.105 1.00 29.23 207 VAL C O 1
ATOM 10215 N N . GLN C 1 208 ? -4.904 25.611 55.418 1.00 31.03 208 GLN C N 1
ATOM 10216 C CA . GLN C 1 208 ? -3.976 24.915 56.350 1.00 32.65 208 GLN C CA 1
ATOM 10217 C C . GLN C 1 208 ? -4.716 23.740 57.008 1.00 32.77 208 GLN C C 1
ATOM 10218 O O . GLN C 1 208 ? -4.086 22.675 57.143 1.00 33.02 208 GLN C O 1
ATOM 10224 N N . VAL C 1 209 ? -6.002 23.907 57.353 1.00 32.91 209 VAL C N 1
ATOM 10225 C CA . VAL C 1 209 ? -6.851 22.874 58.030 1.00 32.26 209 VAL C CA 1
ATOM 10226 C C . VAL C 1 209 ? -7.207 21.767 57.032 1.00 32.27 209 VAL C C 1
ATOM 10227 O O . VAL C 1 209 ? -7.183 20.587 57.432 1.00 32.29 209 VAL C O 1
ATOM 10231 N N . THR C 1 210 ? -7.552 22.137 55.794 1.00 32.60 210 THR C N 1
ATOM 10232 C CA . THR C 1 210 ? -7.874 21.201 54.681 1.00 31.91 210 THR C CA 1
ATOM 10233 C C . THR C 1 210 ? -6.727 20.202 54.493 1.00 31.85 210 THR C C 1
ATOM 10234 O O . THR C 1 210 ? -7.015 19.036 54.181 1.00 31.93 210 THR C O 1
ATOM 10238 N N . GLN C 1 211 ? -5.482 20.655 54.663 1.00 31.93 211 GLN C N 1
ATOM 10239 C CA . GLN C 1 211 ? -4.258 19.833 54.476 1.00 32.98 211 GLN C CA 1
ATOM 10240 C C . GLN C 1 211 ? -4.060 18.890 55.669 1.00 34.03 211 GLN C C 1
ATOM 10241 O O . GLN C 1 211 ? -3.405 17.849 55.486 1.00 36.30 211 GLN C O 1
ATOM 10247 N N . ALA C 1 212 ? -4.562 19.253 56.850 1.00 34.17 212 ALA C N 1
ATOM 10248 C CA . ALA C 1 212 ? -4.488 18.429 58.079 1.00 34.10 212 ALA C CA 1
ATOM 10249 C C . ALA C 1 212 ? -5.556 17.331 58.027 1.00 33.56 212 ALA C C 1
ATOM 10250 O O . ALA C 1 212 ? -5.237 16.178 58.362 1.00 34.48 212 ALA C O 1
ATOM 10252 N N . TRP C 1 213 ? -6.770 17.692 57.603 1.00 32.68 213 TRP C N 1
ATOM 10253 C CA . TRP C 1 213 ? -8.001 16.862 57.695 1.00 33.19 213 TRP C CA 1
ATOM 10254 C C . TRP C 1 213 ? -8.207 16.029 56.426 1.00 34.01 213 TRP C C 1
ATOM 10255 O O . TRP C 1 213 ? -8.906 15.005 56.509 1.00 34.23 213 TRP C O 1
ATOM 10266 N N . GLY C 1 214 ? -7.672 16.480 55.291 1.00 35.09 214 GLY C N 1
ATOM 10267 C CA . GLY C 1 214 ? -7.792 15.784 53.995 1.00 35.95 214 GLY C CA 1
ATOM 10268 C C . GLY C 1 214 ? -7.314 14.338 54.083 1.00 36.46 214 GLY C C 1
ATOM 10269 O O . GLY C 1 214 ? -8.025 13.426 53.672 1.00 36.15 214 GLY C O 1
ATOM 10270 N N . PRO C 1 215 ? -6.097 14.081 54.613 1.00 39.30 215 PRO C N 1
ATOM 10271 C CA . PRO C 1 215 ? -5.585 12.718 54.747 1.00 41.32 215 PRO C CA 1
ATOM 10272 C C . PRO C 1 215 ? -6.340 11.883 55.795 1.00 43.91 215 PRO C C 1
ATOM 10273 O O . PRO C 1 215 ? -6.375 10.671 55.655 1.00 46.85 215 PRO C O 1
ATOM 10277 N N . GLU C 1 216 ? -6.928 12.547 56.795 1.00 44.93 216 GLU C N 1
ATOM 10278 C CA . GLU C 1 216 ? -7.352 11.932 58.081 1.00 45.81 216 GLU C CA 1
ATOM 10279 C C . GLU C 1 216 ? -8.865 11.667 58.064 1.00 45.30 216 GLU C C 1
ATOM 10280 O O . GLU C 1 216 ? -9.267 10.529 58.386 1.00 45.81 216 GLU C O 1
ATOM 10286 N N . ALA C 1 217 ? -9.666 12.673 57.693 1.00 44.37 217 ALA C N 1
ATOM 10287 C CA . ALA C 1 217 ? -11.145 12.697 57.835 1.00 43.95 217 ALA C CA 1
ATOM 10288 C C . ALA C 1 217 ? -11.780 11.500 57.121 1.00 42.92 217 ALA C C 1
ATOM 10289 O O . ALA C 1 217 ? -11.233 11.062 56.092 1.00 41.38 217 ALA C O 1
ATOM 10291 N N . GLY C 1 218 ? -12.895 10.999 57.662 1.00 43.01 218 GLY C N 1
ATOM 10292 C CA . GLY C 1 218 ? -13.753 9.996 57.004 1.00 44.53 218 GLY C CA 1
ATOM 10293 C C . GLY C 1 218 ? -14.356 10.574 55.737 1.00 45.59 218 GLY C C 1
ATOM 10294 O O . GLY C 1 218 ? -14.397 9.862 54.712 1.00 45.50 218 GLY C O 1
ATOM 10295 N N . GLU C 1 219 ? -14.805 11.829 55.818 1.00 46.91 219 GLU C N 1
ATOM 10296 C CA . GLU C 1 219 ? -15.277 12.643 54.669 1.00 47.46 219 GLU C CA 1
ATOM 10297 C C . GLU C 1 219 ? -15.114 14.126 55.019 1.00 45.77 219 GLU C C 1
ATOM 10298 O O . GLU C 1 219 ? -15.323 14.483 56.196 1.00 45.78 219 GLU C O 1
ATOM 10304 N N . LEU C 1 220 ? -14.722 14.945 54.038 1.00 43.71 220 LEU C N 1
ATOM 10305 C CA . LEU C 1 220 ? -14.417 16.389 54.220 1.00 42.00 220 LEU C CA 1
ATOM 10306 C C . LEU C 1 220 ? -15.041 17.192 53.074 1.00 41.06 220 LEU C C 1
ATOM 10307 O O . LEU C 1 220 ? -14.820 16.825 51.901 1.00 40.47 220 LEU C O 1
ATOM 10312 N N . LYS C 1 221 ? -15.801 18.237 53.415 1.00 39.23 221 LYS C N 1
ATOM 10313 C CA . LYS C 1 221 ? -16.366 19.214 52.451 1.00 37.92 221 LYS C CA 1
ATOM 10314 C C . LYS C 1 221 ? -15.779 20.587 52.772 1.00 36.13 221 LYS C C 1
ATOM 10315 O O . LYS C 1 221 ? -15.905 21.027 53.922 1.00 37.00 221 LYS C O 1
ATOM 10321 N N . VAL C 1 222 ? -15.140 21.209 51.785 1.00 34.90 222 VAL C N 1
ATOM 10322 C CA . VAL C 1 222 ? -14.561 22.578 51.878 1.00 34.18 222 VAL C CA 1
ATOM 10323 C C . VAL C 1 222 ? -15.572 23.528 51.234 1.00 33.45 222 VAL C C 1
ATOM 10324 O O . VAL C 1 222 ? -15.964 23.276 50.079 1.00 32.76 222 VAL C O 1
ATOM 10328 N N . PHE C 1 223 ? -16.003 24.548 51.978 1.00 33.86 223 PHE C N 1
ATOM 10329 C CA . PHE C 1 223 ? -17.039 25.522 51.554 1.00 35.61 223 PHE C CA 1
ATOM 10330 C C . PHE C 1 223 ? -16.351 26.794 51.046 1.00 36.16 223 PHE C C 1
ATOM 10331 O O . PHE C 1 223 ? -15.866 27.596 51.874 1.00 37.82 223 PHE C O 1
ATOM 10339 N N . GLN C 1 224 ? -16.316 26.965 49.720 1.00 36.10 224 GLN C N 1
ATOM 10340 C CA . GLN C 1 224 ? -15.533 28.023 49.029 1.00 36.28 224 GLN C CA 1
ATOM 10341 C C . GLN C 1 224 ? -16.477 29.046 48.396 1.00 35.26 224 GLN C C 1
ATOM 10342 O O . GLN C 1 224 ? -17.332 28.643 47.584 1.00 34.91 224 GLN C O 1
ATOM 10348 N N . ARG C 1 225 ? -16.289 30.319 48.754 1.00 35.23 225 ARG C N 1
ATOM 10349 C CA . ARG C 1 225 ? -16.983 31.496 48.169 1.00 35.29 225 ARG C CA 1
ATOM 10350 C C . ARG C 1 225 ? -16.026 32.208 47.210 1.00 34.25 225 ARG C C 1
ATOM 10351 O O . ARG C 1 225 ? -16.467 32.596 46.109 1.00 34.68 225 ARG C O 1
ATOM 10359 N N . THR C 1 226 ? -14.768 32.382 47.629 1.00 31.81 226 THR C N 1
ATOM 10360 C CA . THR C 1 226 ? -13.666 32.916 46.789 1.00 30.40 226 THR C CA 1
ATOM 10361 C C . THR C 1 226 ? -12.418 32.062 46.999 1.00 29.13 226 THR C C 1
ATOM 10362 O O . THR C 1 226 ? -11.899 31.972 48.109 1.00 28.04 226 THR C O 1
ATOM 10366 N N . PRO C 1 227 ? -11.881 31.426 45.934 1.00 28.63 227 PRO C N 1
ATOM 10367 C CA . PRO C 1 227 ? -10.732 30.533 46.075 1.00 28.58 227 PRO C CA 1
ATOM 10368 C C . PRO C 1 227 ? -9.475 31.267 46.563 1.00 27.49 227 PRO C C 1
ATOM 10369 O O . PRO C 1 227 ? -9.316 32.438 46.251 1.00 25.95 227 PRO C O 1
ATOM 10373 N N . ASN C 1 228 ? -8.630 30.567 47.325 1.00 27.05 228 ASN C N 1
ATOM 10374 C CA . ASN C 1 228 ? -7.273 31.046 47.689 1.00 26.59 228 ASN C CA 1
ATOM 10375 C C . ASN C 1 228 ? -6.413 30.988 46.424 1.00 26.07 228 ASN C C 1
ATOM 10376 O O . ASN C 1 228 ? -6.525 29.994 45.675 1.00 25.57 228 ASN C O 1
ATOM 10381 N N . LEU C 1 229 ? -5.615 32.027 46.183 1.00 25.22 229 LEU C N 1
ATOM 10382 C CA . LEU C 1 229 ? -4.606 32.040 45.096 1.00 25.32 229 LEU C CA 1
ATOM 10383 C C . LEU C 1 229 ? -3.273 31.590 45.704 1.00 24.66 229 LEU C C 1
ATOM 10384 O O . LEU C 1 229 ? -2.322 32.391 45.758 1.00 24.82 229 LEU C O 1
ATOM 10389 N N . ALA C 1 230 ? -3.243 30.334 46.157 1.00 24.36 230 ALA C N 1
ATOM 10390 C CA . ALA C 1 230 ? -2.179 29.737 46.996 1.00 24.46 230 ALA C CA 1
ATOM 10391 C C . ALA C 1 230 ? -0.915 29.503 46.164 1.00 24.99 230 ALA C C 1
ATOM 10392 O O . ALA C 1 230 ? -1.026 29.296 44.945 1.00 24.29 230 ALA C O 1
ATOM 10394 N N . VAL C 1 231 ? 0.241 29.518 46.826 1.00 25.58 231 VAL C N 1
ATOM 10395 C CA . VAL C 1 231 ? 1.574 29.290 46.200 1.00 26.32 231 VAL C CA 1
ATOM 10396 C C . VAL C 1 231 ? 2.276 28.169 46.964 1.00 26.46 231 VAL C C 1
ATOM 10397 O O . VAL C 1 231 ? 1.933 27.890 48.113 1.00 25.37 231 VAL C O 1
ATOM 10401 N N . PRO C 1 232 ? 3.253 27.470 46.338 1.00 26.98 232 PRO C N 1
ATOM 10402 C CA . PRO C 1 232 ? 3.811 26.249 46.909 1.00 27.41 232 PRO C CA 1
ATOM 10403 C C . PRO C 1 232 ? 4.807 26.533 48.040 1.00 28.46 232 PRO C C 1
ATOM 10404 O O . PRO C 1 232 ? 5.625 27.438 47.923 1.00 28.53 232 PRO C O 1
ATOM 10408 N N . MET C 1 233 ? 4.690 25.749 49.109 1.00 30.46 233 MET C N 1
ATOM 10409 C CA . MET C 1 233 ? 5.651 25.693 50.237 1.00 32.26 233 MET C CA 1
ATOM 10410 C C . MET C 1 233 ? 6.713 24.642 49.903 1.00 33.66 233 MET C C 1
ATOM 10411 O O . MET C 1 233 ? 6.324 23.485 49.628 1.00 34.09 233 MET C O 1
ATOM 10416 N N . ARG C 1 234 ? 7.992 25.031 49.929 1.00 35.13 234 ARG C N 1
ATOM 10417 C CA . ARG C 1 234 ? 9.144 24.133 49.647 1.00 35.83 234 ARG C CA 1
ATOM 10418 C C . ARG C 1 234 ? 9.681 23.600 50.979 1.00 35.85 234 ARG C C 1
ATOM 10419 O O . ARG C 1 234 ? 10.773 24.008 51.390 1.00 35.91 234 ARG C O 1
ATOM 10427 N N . LYS C 1 235 ? 8.916 22.719 51.626 1.00 38.43 235 LYS C N 1
ATOM 10428 C CA . LYS C 1 235 ? 9.179 22.223 53.003 1.00 40.21 235 LYS C CA 1
ATOM 10429 C C . LYS C 1 235 ? 10.265 21.148 52.935 1.00 41.25 235 LYS C C 1
ATOM 10430 O O . LYS C 1 235 ? 10.129 20.229 52.107 1.00 44.37 235 LYS C O 1
ATOM 10436 N N . ARG C 1 236 ? 11.300 21.269 53.767 1.00 41.50 236 ARG C N 1
ATOM 10437 C CA . ARG C 1 236 ? 12.405 20.279 53.871 1.00 42.13 236 ARG C CA 1
ATOM 10438 C C . ARG C 1 236 ? 12.888 20.212 55.324 1.00 43.28 236 ARG C C 1
ATOM 10439 O O . ARG C 1 236 ? 12.705 21.202 56.056 1.00 43.51 236 ARG C O 1
ATOM 10447 N N . SER C 1 237 ? 13.460 19.074 55.721 1.00 44.32 237 SER C N 1
ATOM 10448 C CA . SER C 1 237 ? 14.125 18.881 57.034 1.00 45.60 237 SER C CA 1
ATOM 10449 C C . SER C 1 237 ? 15.410 19.711 57.062 1.00 45.51 237 SER C C 1
ATOM 10450 O O . SER C 1 237 ? 16.003 19.921 55.984 1.00 45.15 237 SER C O 1
ATOM 10453 N N . LEU C 1 238 ? 15.813 20.171 58.249 1.00 44.78 238 LEU C N 1
ATOM 10454 C CA . LEU C 1 238 ? 17.096 20.887 58.465 1.00 43.42 238 LEU C CA 1
ATOM 10455 C C . LEU C 1 238 ? 17.945 20.110 59.472 1.00 43.64 238 LEU C C 1
ATOM 10456 O O . LEU C 1 238 ? 17.418 19.742 60.541 1.00 42.75 238 LEU C O 1
ATOM 10461 N N . THR C 1 239 ? 19.214 19.883 59.128 1.00 44.29 239 THR C N 1
ATOM 10462 C CA . THR C 1 239 ? 20.279 19.439 60.063 1.00 44.65 239 THR C CA 1
ATOM 10463 C C . THR C 1 239 ? 20.627 20.620 60.974 1.00 44.98 239 THR C C 1
ATOM 10464 O O . THR C 1 239 ? 20.303 21.767 60.612 1.00 44.52 239 THR C O 1
ATOM 10468 N N . VAL C 1 240 ? 21.271 20.350 62.105 1.00 45.93 240 VAL C N 1
ATOM 10469 C CA . VAL C 1 240 ? 21.794 21.406 63.016 1.00 46.88 240 VAL C CA 1
ATOM 10470 C C . VAL C 1 240 ? 23.024 22.039 62.354 1.00 47.96 240 VAL C C 1
ATOM 10471 O O . VAL C 1 240 ? 23.202 23.260 62.506 1.00 47.98 240 VAL C O 1
ATOM 10475 N N . GLU C 1 241 ? 23.815 21.252 61.614 1.00 51.18 241 GLU C N 1
ATOM 10476 C CA . GLU C 1 241 ? 25.082 21.714 60.982 1.00 52.11 241 GLU C CA 1
ATOM 10477 C C . GLU C 1 241 ? 24.772 22.858 60.012 1.00 50.21 241 GLU C C 1
ATOM 10478 O O . GLU C 1 241 ? 25.369 23.934 60.176 1.00 53.00 241 GLU C O 1
ATOM 10484 N N . GLU C 1 242 ? 23.875 22.638 59.045 1.00 47.73 242 GLU C N 1
ATOM 10485 C CA . GLU C 1 242 ? 23.565 23.643 57.990 1.00 46.74 242 GLU C CA 1
ATOM 10486 C C . GLU C 1 242 ? 23.096 24.936 58.663 1.00 43.99 242 GLU C C 1
ATOM 10487 O O . GLU C 1 242 ? 23.509 26.016 58.206 1.00 43.57 242 GLU C O 1
ATOM 10493 N N . GLN C 1 243 ? 22.306 24.828 59.733 1.00 42.40 243 GLN C N 1
ATOM 10494 C CA . GLN C 1 243 ? 21.861 25.994 60.539 1.00 42.17 243 GLN C CA 1
ATOM 10495 C C . GLN C 1 243 ? 23.081 26.610 61.233 1.00 40.97 243 GLN C C 1
ATOM 10496 O O . GLN C 1 243 ? 23.315 27.813 61.030 1.00 42.06 243 GLN C O 1
ATOM 10502 N N . GLU C 1 244 ? 23.844 25.808 61.981 1.00 40.00 244 GLU C N 1
ATOM 10503 C CA . GLU C 1 244 ? 25.069 26.249 62.707 1.00 40.55 244 GLU C CA 1
ATOM 10504 C C . GLU C 1 244 ? 26.065 26.890 61.732 1.00 39.16 244 GLU C C 1
ATOM 10505 O O . GLU C 1 244 ? 26.746 27.858 62.125 1.00 39.14 244 GLU C O 1
ATOM 10511 N N . GLY C 1 245 ? 26.157 26.362 60.512 1.00 37.89 245 GLY C N 1
ATOM 10512 C CA . GLY C 1 245 ? 27.051 26.884 59.464 1.00 38.26 245 GLY C CA 1
ATOM 10513 C C . GLY C 1 245 ? 26.639 28.275 59.017 1.00 38.14 245 GLY C C 1
ATOM 10514 O O . GLY C 1 245 ? 27.531 29.136 58.874 1.00 39.73 245 GLY C O 1
ATOM 10515 N N . ALA C 1 246 ? 25.337 28.494 58.802 1.00 36.61 246 ALA C N 1
ATOM 10516 C CA . ALA C 1 246 ? 24.776 29.744 58.237 1.00 35.23 246 ALA C CA 1
ATOM 10517 C C . ALA C 1 246 ? 24.875 30.878 59.267 1.00 34.30 246 ALA C C 1
ATOM 10518 O O . ALA C 1 246 ? 24.994 32.050 58.848 1.00 34.38 246 ALA C O 1
ATOM 10520 N N . LYS C 1 247 ? 24.872 30.535 60.561 1.00 33.24 247 LYS C N 1
ATOM 10521 C CA . LYS C 1 247 ? 24.775 31.495 61.697 1.00 34.00 247 LYS C CA 1
ATOM 10522 C C . LYS C 1 247 ? 25.913 32.522 61.651 1.00 33.72 247 LYS C C 1
ATOM 10523 O O . LYS C 1 247 ? 25.755 33.594 62.260 1.00 33.02 247 LYS C O 1
ATOM 10529 N N . ALA C 1 248 ? 27.011 32.205 60.961 1.00 34.76 248 ALA C N 1
ATOM 10530 C CA . ALA C 1 248 ? 28.112 33.145 60.653 1.00 34.39 248 ALA C CA 1
ATOM 10531 C C . ALA C 1 248 ? 27.534 34.483 60.162 1.00 34.56 248 ALA C C 1
ATOM 10532 O O . ALA C 1 248 ? 28.024 35.530 60.629 1.00 34.90 248 ALA C O 1
ATOM 10534 N N . PHE C 1 249 ? 26.521 34.456 59.280 1.00 33.40 249 PHE C N 1
ATOM 10535 C CA . PHE C 1 249 ? 25.998 35.651 58.557 1.00 31.54 249 PHE C CA 1
ATOM 10536 C C . PHE C 1 249 ? 24.528 35.930 58.900 1.00 30.01 249 PHE C C 1
ATOM 10537 O O . PHE C 1 249 ? 23.885 36.693 58.152 1.00 29.28 249 PHE C O 1
ATOM 10545 N N . TYR C 1 250 ? 24.018 35.368 60.000 1.00 28.53 250 TYR C N 1
ATOM 10546 C CA . TYR C 1 250 ? 22.632 35.599 60.491 1.00 26.79 250 TYR C CA 1
ATOM 10547 C C . TYR C 1 250 ? 22.439 37.091 60.759 1.00 25.88 250 TYR C C 1
ATOM 10548 O O . TYR C 1 250 ? 21.469 37.670 60.278 1.00 26.70 250 TYR C O 1
ATOM 10557 N N . PRO C 1 251 ? 23.339 37.780 61.500 1.00 24.75 251 PRO C N 1
ATOM 10558 C CA . PRO C 1 251 ? 23.196 39.222 61.723 1.00 24.16 251 PRO C CA 1
ATOM 10559 C C . PRO C 1 251 ? 23.021 40.055 60.442 1.00 23.38 251 PRO C C 1
ATOM 10560 O O . PRO C 1 251 ? 22.309 41.035 60.493 1.00 22.96 251 PRO C O 1
ATOM 10564 N N . GLU C 1 252 ? 23.647 39.651 59.335 1.00 23.30 252 GLU C N 1
ATOM 10565 C CA . GLU C 1 252 ? 23.512 40.332 58.018 1.00 23.54 252 GLU C CA 1
ATOM 10566 C C . GLU C 1 252 ? 22.126 40.039 57.433 1.00 23.19 252 GLU C C 1
ATOM 10567 O O . GLU C 1 252 ? 21.463 40.992 56.979 1.00 23.04 252 GLU C O 1
ATOM 10573 N N . LEU C 1 253 ? 21.714 38.768 57.443 1.00 22.73 253 LEU C N 1
ATOM 10574 C CA . LEU C 1 253 ? 20.406 38.307 56.905 1.00 22.83 253 LEU C CA 1
ATOM 10575 C C . LEU C 1 253 ? 19.270 39.050 57.614 1.00 22.74 253 LEU C C 1
ATOM 10576 O O . LEU C 1 253 ? 18.302 39.457 56.936 1.00 22.75 253 LEU C O 1
ATOM 10581 N N . PHE C 1 254 ? 19.382 39.223 58.931 1.00 22.71 254 PHE C N 1
ATOM 10582 C CA . PHE C 1 254 ? 18.380 39.960 59.739 1.00 23.00 254 PHE C CA 1
ATOM 10583 C C . PHE C 1 254 ? 18.321 41.408 59.231 1.00 22.59 254 PHE C C 1
ATOM 10584 O O . PHE C 1 254 ? 17.212 41.905 58.996 1.00 21.14 254 PHE C O 1
ATOM 10592 N N . ARG C 1 255 ? 19.473 42.047 59.005 1.00 22.44 255 ARG C N 1
ATOM 10593 C CA . ARG C 1 255 ? 19.540 43.443 58.491 1.00 22.57 255 ARG C CA 1
ATOM 10594 C C . ARG C 1 255 ? 18.920 43.505 57.087 1.00 21.87 255 ARG C C 1
ATOM 10595 O O . ARG C 1 255 ? 18.247 44.516 56.781 1.00 21.22 255 ARG C O 1
ATOM 10603 N N . TYR C 1 256 ? 19.107 42.449 56.287 1.00 21.09 256 TYR C N 1
ATOM 10604 C CA . TYR C 1 256 ? 18.650 42.349 54.874 1.00 20.39 256 TYR C CA 1
ATOM 10605 C C . TYR C 1 256 ? 17.116 42.377 54.815 1.00 20.66 256 TYR C C 1
ATOM 10606 O O . TYR C 1 256 ? 16.596 43.028 53.898 1.00 20.03 256 TYR C O 1
ATOM 10615 N N . ARG C 1 257 ? 16.418 41.717 55.752 1.00 22.48 257 ARG C N 1
ATOM 10616 C CA . ARG C 1 257 ? 14.927 41.743 55.848 1.00 22.91 257 ARG C CA 1
ATOM 10617 C C . ARG C 1 257 ? 14.427 43.184 55.755 1.00 23.04 257 ARG C C 1
ATOM 10618 O O . ARG C 1 257 ? 13.522 43.446 54.949 1.00 23.81 257 ARG C O 1
ATOM 10626 N N . GLU C 1 258 ? 15.006 44.078 56.557 1.00 23.00 258 GLU C N 1
ATOM 10627 C CA . GLU C 1 258 ? 14.535 45.479 56.723 1.00 23.63 258 GLU C CA 1
ATOM 10628 C C . GLU C 1 258 ? 14.780 46.298 55.447 1.00 23.90 258 GLU C C 1
ATOM 10629 O O . GLU C 1 258 ? 14.323 47.453 55.398 1.00 22.83 258 GLU C O 1
ATOM 10635 N N . LYS C 1 259 ? 15.495 45.742 54.467 1.00 25.22 259 LYS C N 1
ATOM 10636 C CA . LYS C 1 259 ? 15.689 46.361 53.130 1.00 26.60 259 LYS C CA 1
ATOM 10637 C C . LYS C 1 259 ? 14.593 45.884 52.170 1.00 26.89 259 LYS C C 1
ATOM 10638 O O . LYS C 1 259 ? 14.228 46.658 51.266 1.00 27.21 259 LYS C O 1
ATOM 10644 N N . CYS C 1 260 ? 14.078 44.670 52.373 1.00 26.77 260 CYS C N 1
ATOM 10645 C CA . CYS C 1 260 ? 13.122 43.994 51.457 1.00 26.32 260 CYS C CA 1
ATOM 10646 C C . CYS C 1 260 ? 11.708 44.541 51.678 1.00 26.18 260 CYS C C 1
ATOM 10647 O O . CYS C 1 260 ? 11.395 44.935 52.822 1.00 26.70 260 CYS C O 1
ATOM 10650 N N . PHE C 1 261 ? 10.896 44.564 50.613 1.00 25.30 261 PHE C N 1
ATOM 10651 C CA . PHE C 1 261 ? 9.543 45.180 50.568 1.00 24.08 261 PHE C CA 1
ATOM 10652 C C . PHE C 1 261 ? 8.672 44.613 51.695 1.00 23.96 261 PHE C C 1
ATOM 10653 O O . PHE C 1 261 ? 8.071 45.400 52.451 1.00 25.18 261 PHE C O 1
ATOM 10661 N N . ALA C 1 262 ? 8.600 43.286 51.794 1.00 22.64 262 ALA C N 1
ATOM 10662 C CA . ALA C 1 262 ? 7.690 42.564 52.707 1.00 21.88 262 ALA C CA 1
ATOM 10663 C C . ALA C 1 262 ? 8.481 41.975 53.875 1.00 21.61 262 ALA C C 1
ATOM 10664 O O . ALA C 1 262 ? 7.881 41.228 54.668 1.00 20.99 262 ALA C O 1
ATOM 10666 N N . GLY C 1 263 ? 9.781 42.270 53.957 1.00 21.37 263 GLY C N 1
ATOM 10667 C CA . GLY C 1 263 ? 10.616 41.925 55.124 1.00 21.42 263 GLY C CA 1
ATOM 10668 C C . GLY C 1 263 ? 10.953 40.445 55.207 1.00 21.20 263 GLY C C 1
ATOM 10669 O O . GLY C 1 263 ? 11.284 39.988 56.317 1.00 21.47 263 GLY C O 1
ATOM 10670 N N . PHE C 1 264 ? 10.866 39.720 54.086 1.00 21.09 264 PHE C N 1
ATOM 10671 C CA . PHE C 1 264 ? 11.509 38.396 53.879 1.00 20.80 264 PHE C CA 1
ATOM 10672 C C . PHE C 1 264 ? 12.909 38.648 53.314 1.00 21.42 264 PHE C C 1
ATOM 10673 O O . PHE C 1 264 ? 13.281 39.829 53.176 1.00 22.32 264 PHE C O 1
ATOM 10681 N N . LEU C 1 265 ? 13.648 37.589 52.974 1.00 21.51 265 LEU C N 1
ATOM 10682 C CA . LEU C 1 265 ? 15.021 37.682 52.409 1.00 21.27 265 LEU C CA 1
ATOM 10683 C C . LEU C 1 265 ? 14.930 37.683 50.880 1.00 21.77 265 LEU C C 1
ATOM 10684 O O . LEU C 1 265 ? 15.727 36.982 50.229 1.00 21.99 265 LEU C O 1
ATOM 10689 N N . TYR C 1 266 ? 13.976 38.441 50.338 1.00 22.14 266 TYR C N 1
ATOM 10690 C CA . TYR C 1 266 ? 13.816 38.727 48.888 1.00 22.30 266 TYR C CA 1
ATOM 10691 C C . TYR C 1 266 ? 12.899 39.941 48.748 1.00 21.57 266 TYR C C 1
ATOM 10692 O O . TYR C 1 266 ? 12.135 40.236 49.682 1.00 22.23 266 TYR C O 1
ATOM 10701 N N . THR C 1 267 ? 12.995 40.634 47.619 1.00 21.07 267 THR C N 1
ATOM 10702 C CA . THR C 1 267 ? 12.169 41.823 47.304 1.00 20.97 267 THR C CA 1
ATOM 10703 C C . THR C 1 267 ? 11.971 41.881 45.791 1.00 21.48 267 THR C C 1
ATOM 10704 O O . THR C 1 267 ? 12.337 40.905 45.116 1.00 20.32 267 THR C O 1
ATOM 10708 N N . TRP C 1 268 ? 11.417 42.991 45.303 1.00 23.37 268 TRP C N 1
ATOM 10709 C CA . TRP C 1 268 ? 10.925 43.153 43.911 1.00 24.89 268 TRP C CA 1
ATOM 10710 C C . TRP C 1 268 ? 12.050 42.851 42.922 1.00 26.63 268 TRP C C 1
ATOM 10711 O O . TRP C 1 268 ? 13.196 43.251 43.178 1.00 26.86 268 TRP C O 1
ATOM 10722 N N . CYS C 1 269 ? 11.724 42.135 41.846 1.00 29.33 269 CYS C N 1
ATOM 10723 C CA . CYS C 1 269 ? 12.557 42.040 40.621 1.00 30.42 269 CYS C CA 1
ATOM 10724 C C . CYS C 1 269 ? 12.809 43.462 40.113 1.00 30.55 269 CYS C C 1
ATOM 10725 O O . CYS C 1 269 ? 11.847 44.257 40.071 1.00 31.17 269 CYS C O 1
ATOM 10728 N N . GLU C 1 270 ? 14.050 43.784 39.759 1.00 30.29 270 GLU C N 1
ATOM 10729 C CA . GLU C 1 270 ? 14.410 45.131 39.244 1.00 31.34 270 GLU C CA 1
ATOM 10730 C C . GLU C 1 270 ? 13.696 45.381 37.905 1.00 30.73 270 GLU C C 1
ATOM 10731 O O . GLU C 1 270 ? 13.639 46.549 37.484 1.00 30.26 270 GLU C O 1
ATOM 10737 N N . ARG C 1 271 ? 13.159 44.333 37.271 1.00 31.00 271 ARG C N 1
ATOM 10738 C CA . ARG C 1 271 ? 12.435 44.411 35.972 1.00 32.71 271 ARG C CA 1
ATOM 10739 C C . ARG C 1 271 ? 10.918 44.387 36.205 1.00 34.01 271 ARG C C 1
ATOM 10740 O O . ARG C 1 271 ? 10.476 43.729 37.173 1.00 32.79 271 ARG C O 1
ATOM 10748 N N . GLY C 1 272 ? 10.168 45.096 35.350 1.00 35.95 272 GLY C N 1
ATOM 10749 C CA . GLY C 1 272 ? 8.712 44.938 35.150 1.00 36.15 272 GLY C CA 1
ATOM 10750 C C . GLY C 1 272 ? 8.409 43.839 34.140 1.00 37.12 272 GLY C C 1
ATOM 10751 O O . GLY C 1 272 ? 9.304 43.506 33.348 1.00 38.25 272 GLY C O 1
ATOM 10752 N N . VAL C 1 273 ? 7.182 43.308 34.154 1.00 39.20 273 VAL C N 1
ATOM 10753 C CA . VAL C 1 273 ? 6.735 42.115 33.365 1.00 39.51 273 VAL C CA 1
ATOM 10754 C C . VAL C 1 273 ? 7.235 42.221 31.920 1.00 40.28 273 VAL C C 1
ATOM 10755 O O . VAL C 1 273 ? 7.986 41.323 31.488 1.00 39.44 273 VAL C O 1
ATOM 10759 N N . PHE C 1 274 ? 6.829 43.274 31.205 1.00 41.37 274 PHE C N 1
ATOM 10760 C CA . PHE C 1 274 ? 6.924 43.373 29.724 1.00 42.96 274 PHE C CA 1
ATOM 10761 C C . PHE C 1 274 ? 8.337 43.790 29.282 1.00 44.80 274 PHE C C 1
ATOM 10762 O O . PHE C 1 274 ? 8.543 43.962 28.065 1.00 45.19 274 PHE C O 1
ATOM 10770 N N . GLU C 1 275 ? 9.285 43.913 30.220 1.00 45.85 275 GLU C N 1
ATOM 10771 C CA . GLU C 1 275 ? 10.743 43.996 29.930 1.00 46.52 275 GLU C CA 1
ATOM 10772 C C . GLU C 1 275 ? 11.256 42.624 29.467 1.00 47.15 275 GLU C C 1
ATOM 10773 O O . GLU C 1 275 ? 12.329 42.583 28.834 1.00 49.09 275 GLU C O 1
ATOM 10779 N N . ASP C 1 276 ? 10.528 41.547 29.782 1.00 46.07 276 ASP C N 1
ATOM 10780 C CA . ASP C 1 276 ? 10.857 40.150 29.388 1.00 44.67 276 ASP C CA 1
ATOM 10781 C C . ASP C 1 276 ? 9.962 39.722 28.218 1.00 44.57 276 ASP C C 1
ATOM 10782 O O . ASP C 1 276 ? 8.844 40.255 28.095 1.00 43.46 276 ASP C O 1
ATOM 10787 N N . SER C 1 277 ? 10.456 38.797 27.391 1.00 45.33 277 SER C N 1
ATOM 10788 C CA . SER C 1 277 ? 9.707 38.116 26.304 1.00 45.60 277 SER C CA 1
ATOM 10789 C C . SER C 1 277 ? 8.906 36.955 26.896 1.00 46.68 277 SER C C 1
ATOM 10790 O O . SER C 1 277 ? 9.265 36.501 27.997 1.00 45.71 277 SER C O 1
ATOM 10793 N N . GLU C 1 278 ? 7.890 36.475 26.172 1.00 49.10 278 GLU C N 1
ATOM 10794 C CA . GLU C 1 278 ? 6.979 35.384 26.617 1.00 50.76 278 GLU C CA 1
ATOM 10795 C C . GLU C 1 278 ? 7.805 34.196 27.117 1.00 49.90 278 GLU C C 1
ATOM 10796 O O . GLU C 1 278 ? 7.419 33.609 28.144 1.00 49.28 278 GLU C O 1
ATOM 10802 N N . GLU C 1 279 ? 8.907 33.875 26.433 1.00 50.71 279 GLU C N 1
ATOM 10803 C CA . GLU C 1 279 ? 9.821 32.765 26.820 1.00 51.96 279 GLU C CA 1
ATOM 10804 C C . GLU C 1 279 ? 10.564 33.138 28.109 1.00 49.02 279 GLU C C 1
ATOM 10805 O O . GLU C 1 279 ? 10.711 32.251 28.969 1.00 48.24 279 GLU C O 1
ATOM 10811 N N . GLU C 1 280 ? 11.009 34.392 28.242 1.00 46.85 280 GLU C N 1
ATOM 10812 C CA . GLU C 1 280 ? 11.756 34.882 29.434 1.00 46.35 280 GLU C CA 1
ATOM 10813 C C . GLU C 1 280 ? 10.832 34.829 30.660 1.00 42.83 280 GLU C C 1
ATOM 10814 O O . GLU C 1 280 ? 11.238 34.234 31.676 1.00 41.09 280 GLU C O 1
ATOM 10820 N N . ARG C 1 281 ? 9.624 35.390 30.555 1.00 40.35 281 ARG C N 1
ATOM 10821 C CA . ARG C 1 281 ? 8.617 35.416 31.652 1.00 39.85 281 ARG C CA 1
ATOM 10822 C C . ARG C 1 281 ? 8.428 34.000 32.208 1.00 38.59 281 ARG C C 1
ATOM 10823 O O . ARG C 1 281 ? 8.641 33.822 33.419 1.00 37.11 281 ARG C O 1
ATOM 10831 N N . GLU C 1 282 ? 8.077 33.034 31.351 1.00 38.52 282 GLU C N 1
ATOM 10832 C CA . GLU C 1 282 ? 7.856 31.610 31.729 1.00 39.90 282 GLU C CA 1
ATOM 10833 C C . GLU C 1 282 ? 9.048 31.082 32.537 1.00 40.80 282 GLU C C 1
ATOM 10834 O O . GLU C 1 282 ? 8.812 30.450 33.577 1.00 41.49 282 GLU C O 1
ATOM 10840 N N . GLN C 1 283 ? 10.278 31.336 32.085 1.00 42.19 283 GLN C N 1
ATOM 10841 C CA . GLN C 1 283 ? 11.516 30.849 32.752 1.00 42.73 283 GLN C CA 1
ATOM 10842 C C . GLN C 1 283 ? 11.663 31.535 34.119 1.00 40.59 283 GLN C C 1
ATOM 10843 O O . GLN C 1 283 ? 11.978 30.837 35.102 1.00 39.60 283 GLN C O 1
ATOM 10849 N N . PHE C 1 284 ? 11.436 32.850 34.172 1.00 38.54 284 PHE C N 1
ATOM 10850 C CA . PHE C 1 284 ? 11.531 33.692 35.393 1.00 37.43 284 PHE C CA 1
ATOM 10851 C C . PHE C 1 284 ? 10.492 33.250 36.430 1.00 36.10 284 PHE C C 1
ATOM 10852 O O . PHE C 1 284 ? 10.855 33.051 37.604 1.00 36.22 284 PHE C O 1
ATOM 10860 N N . LEU C 1 285 ? 9.234 33.121 36.008 1.00 34.02 285 LEU C N 1
ATOM 10861 C CA . LEU C 1 285 ? 8.089 32.793 36.899 1.00 34.16 285 LEU C CA 1
ATOM 10862 C C . LEU C 1 285 ? 8.176 31.328 37.346 1.00 34.68 285 LEU C C 1
ATOM 10863 O O . LEU C 1 285 ? 7.616 31.014 38.408 1.00 35.36 285 LEU C O 1
ATOM 10868 N N . GLU C 1 286 ? 8.851 30.473 36.569 1.00 36.26 286 GLU C N 1
ATOM 10869 C CA . GLU C 1 286 ? 9.180 29.068 36.940 1.00 36.55 286 GLU C CA 1
ATOM 10870 C C . GLU C 1 286 ? 10.247 29.061 38.036 1.00 35.27 286 GLU C C 1
ATOM 10871 O O . GLU C 1 286 ? 10.190 28.171 38.897 1.00 35.22 286 GLU C O 1
ATOM 10877 N N . LYS C 1 287 ? 11.192 30.004 37.973 1.00 34.77 287 LYS C N 1
ATOM 10878 C CA . LYS C 1 287 ? 12.319 30.154 38.936 1.00 35.57 287 LYS C CA 1
ATOM 10879 C C . LYS C 1 287 ? 11.750 30.579 40.297 1.00 34.02 287 LYS C C 1
ATOM 10880 O O . LYS C 1 287 ? 12.144 29.977 41.321 1.00 32.10 287 LYS C O 1
ATOM 10886 N N . LEU C 1 288 ? 10.853 31.572 40.295 1.00 32.52 288 LEU C N 1
ATOM 10887 C CA . LEU C 1 288 ? 10.091 32.024 41.491 1.00 31.11 288 LEU C CA 1
ATOM 10888 C C . LEU C 1 288 ? 9.306 30.839 42.064 1.00 30.34 288 LEU C C 1
ATOM 10889 O O . LEU C 1 288 ? 9.530 30.499 43.244 1.00 30.49 288 LEU C O 1
ATOM 10894 N N . TRP C 1 289 ? 8.426 30.243 41.253 1.00 28.90 289 TRP C N 1
ATOM 10895 C CA . TRP C 1 289 ? 7.558 29.099 41.643 1.00 29.41 289 TRP C CA 1
ATOM 10896 C C . TRP C 1 289 ? 8.420 28.013 42.295 1.00 29.96 289 TRP C C 1
ATOM 10897 O O . TRP C 1 289 ? 8.017 27.488 43.354 1.00 28.96 289 TRP C O 1
ATOM 10908 N N . SER C 1 290 ? 9.573 27.726 41.684 1.00 30.68 290 SER C N 1
ATOM 10909 C CA . SER C 1 290 ? 10.514 26.636 42.054 1.00 31.59 290 SER C CA 1
ATOM 10910 C C . SER C 1 290 ? 11.206 26.948 43.391 1.00 31.32 290 SER C C 1
ATOM 10911 O O . SER C 1 290 ? 11.199 26.073 44.276 1.00 31.13 290 SER C O 1
ATOM 10914 N N . ASP C 1 291 ? 11.779 28.149 43.522 1.00 31.67 291 ASP C N 1
ATOM 10915 C CA . ASP C 1 291 ? 12.471 28.636 44.748 1.00 32.75 291 ASP C CA 1
ATOM 10916 C C . ASP C 1 291 ? 11.509 28.599 45.941 1.00 32.14 291 ASP C C 1
ATOM 10917 O O . ASP C 1 291 ? 11.915 28.111 47.013 1.00 30.88 291 ASP C O 1
ATOM 10922 N N . GLY C 1 292 ? 10.302 29.142 45.762 1.00 31.30 292 GLY C N 1
ATOM 10923 C CA . GLY C 1 292 ? 9.174 28.980 46.697 1.00 32.04 292 GLY C CA 1
ATOM 10924 C C . GLY C 1 292 ? 8.989 30.172 47.623 1.00 31.46 292 GLY C C 1
ATOM 10925 O O . GLY C 1 292 ? 9.467 31.280 47.288 1.00 31.37 292 GLY C O 1
ATOM 10926 N N . GLY C 1 293 ? 8.302 29.941 48.749 1.00 30.82 293 GLY C N 1
ATOM 10927 C CA . GLY C 1 293 ? 7.862 30.974 49.705 1.00 29.07 293 GLY C CA 1
ATOM 10928 C C . GLY C 1 293 ? 6.991 32.016 49.030 1.00 27.59 293 GLY C C 1
ATOM 10929 O O . GLY C 1 293 ? 6.192 31.637 48.145 1.00 27.28 293 GLY C O 1
ATOM 10930 N N . PHE C 1 294 ? 7.169 33.284 49.410 1.00 26.78 294 PHE C N 1
ATOM 10931 C CA . PHE C 1 294 ? 6.364 34.441 48.937 1.00 26.80 294 PHE C CA 1
ATOM 10932 C C . PHE C 1 294 ? 7.089 35.161 47.794 1.00 26.47 294 PHE C C 1
ATOM 10933 O O . PHE C 1 294 ? 6.723 36.312 47.470 1.00 27.05 294 PHE C O 1
ATOM 10941 N N . ARG C 1 295 ? 8.072 34.501 47.182 1.00 25.78 295 ARG C N 1
ATOM 10942 C CA . ARG C 1 295 ? 8.855 35.072 46.057 1.00 26.11 295 ARG C CA 1
ATOM 10943 C C . ARG C 1 295 ? 7.890 35.428 44.924 1.00 25.54 295 ARG C C 1
ATOM 10944 O O . ARG C 1 295 ? 8.029 36.530 44.356 1.00 25.71 295 ARG C O 1
ATOM 10952 N N . TYR C 1 296 ? 6.933 34.544 44.631 1.00 24.96 296 TYR C N 1
ATOM 10953 C CA . TYR C 1 296 ? 5.893 34.783 43.600 1.00 24.28 296 TYR C CA 1
ATOM 10954 C C . TYR C 1 296 ? 5.069 36.018 43.993 1.00 23.99 296 TYR C C 1
ATOM 10955 O O . TYR C 1 296 ? 4.574 36.729 43.099 1.00 24.61 296 TYR C O 1
ATOM 10964 N N . TRP C 1 297 ? 4.940 36.278 45.294 1.00 23.23 297 TRP C N 1
ATOM 10965 C CA . TRP C 1 297 ? 4.067 37.348 45.838 1.00 23.73 297 TRP C CA 1
ATOM 10966 C C . TRP C 1 297 ? 4.823 38.677 45.852 1.00 24.06 297 TRP C C 1
ATOM 10967 O O . TRP C 1 297 ? 4.243 39.668 45.373 1.00 24.37 297 TRP C O 1
ATOM 10978 N N . VAL C 1 298 ? 6.053 38.705 46.380 1.00 24.56 298 VAL C N 1
ATOM 10979 C CA . VAL C 1 298 ? 6.784 39.980 46.660 1.00 24.81 298 VAL C CA 1
ATOM 10980 C C . VAL C 1 298 ? 8.257 39.900 46.234 1.00 25.10 298 VAL C C 1
ATOM 10981 O O . VAL C 1 298 ? 9.045 40.723 46.740 1.00 25.68 298 VAL C O 1
ATOM 10985 N N . ALA C 1 299 ? 8.622 38.991 45.324 1.00 24.95 299 ALA C N 1
ATOM 10986 C CA . ALA C 1 299 ? 9.906 39.035 44.580 1.00 25.60 299 ALA C CA 1
ATOM 10987 C C . ALA C 1 299 ? 9.647 38.899 43.075 1.00 25.43 299 ALA C C 1
ATOM 10988 O O . ALA C 1 299 ? 10.606 38.653 42.328 1.00 25.52 299 ALA C O 1
ATOM 10990 N N . ASN C 1 300 ? 8.395 39.094 42.655 1.00 25.86 300 ASN C N 1
ATOM 10991 C CA . ASN C 1 300 ? 7.942 38.995 41.243 1.00 25.17 300 ASN C CA 1
ATOM 10992 C C . ASN C 1 300 ? 8.276 40.318 40.542 1.00 24.67 300 ASN C C 1
ATOM 10993 O O . ASN C 1 300 ? 8.931 41.172 41.173 1.00 24.09 300 ASN C O 1
ATOM 10998 N N . TYR C 1 301 ? 7.846 40.479 39.288 1.00 24.34 301 TYR C N 1
ATOM 10999 C CA . TYR C 1 301 ? 7.971 41.738 38.510 1.00 24.34 301 TYR C CA 1
ATOM 11000 C C . TYR C 1 301 ? 7.385 42.888 39.330 1.00 25.32 301 TYR C C 1
ATOM 11001 O O . TYR C 1 301 ? 6.289 42.728 39.887 1.00 25.04 301 TYR C O 1
ATOM 11010 N N . LYS C 1 302 ? 8.089 44.020 39.358 1.00 26.79 302 LYS C N 1
ATOM 11011 C CA . LYS C 1 302 ? 7.854 45.150 40.297 1.00 27.83 302 LYS C CA 1
ATOM 11012 C C . LYS C 1 302 ? 6.574 45.926 39.958 1.00 27.95 302 LYS C C 1
ATOM 11013 O O . LYS C 1 302 ? 6.247 46.844 40.738 1.00 28.11 302 LYS C O 1
ATOM 11019 N N . ASP C 1 303 ? 5.889 45.605 38.854 1.00 28.66 303 ASP C N 1
ATOM 11020 C CA . ASP C 1 303 ? 4.725 46.395 38.365 1.00 29.49 303 ASP C CA 1
ATOM 11021 C C . ASP C 1 303 ? 3.442 45.550 38.323 1.00 29.19 303 ASP C C 1
ATOM 11022 O O . ASP C 1 303 ? 2.380 46.133 38.022 1.00 28.89 303 ASP C O 1
ATOM 11027 N N . TYR C 1 304 ? 3.508 44.249 38.629 1.00 28.38 304 TYR C N 1
ATOM 11028 C CA . TYR C 1 304 ? 2.354 43.319 38.494 1.00 27.89 304 TYR C CA 1
ATOM 11029 C C . TYR C 1 304 ? 1.241 43.708 39.480 1.00 28.17 304 TYR C C 1
ATOM 11030 O O . TYR C 1 304 ? 0.063 43.517 39.127 1.00 26.85 304 TYR C O 1
ATOM 11039 N N . LEU C 1 305 ? 1.587 44.241 40.659 1.00 28.11 305 LEU C N 1
ATOM 11040 C CA . LEU C 1 305 ? 0.594 44.723 41.660 1.00 28.60 305 LEU C CA 1
ATOM 11041 C C . LEU C 1 305 ? 0.120 46.139 41.306 1.00 29.30 305 LEU C C 1
ATOM 11042 O O . LEU C 1 305 ? -0.718 46.659 42.056 1.00 28.53 305 LEU C O 1
ATOM 11047 N N . TYR C 1 306 ? 0.602 46.730 40.205 1.00 30.65 306 TYR C N 1
ATOM 11048 C CA . TYR C 1 306 ? 0.318 48.143 39.832 1.00 32.51 306 TYR C CA 1
ATOM 11049 C C . TYR C 1 306 ? -0.259 48.266 38.410 1.00 33.91 306 TYR C C 1
ATOM 11050 O O . TYR C 1 306 ? -0.732 49.373 38.083 1.00 34.13 306 TYR C O 1
ATOM 11059 N N . ASP C 1 307 ? -0.232 47.208 37.588 1.00 35.36 307 ASP C N 1
ATOM 11060 C CA . ASP C 1 307 ? -0.731 47.236 36.182 1.00 36.67 307 ASP C CA 1
ATOM 11061 C C . ASP C 1 307 ? -1.641 46.026 35.945 1.00 36.31 307 ASP C C 1
ATOM 11062 O O . ASP C 1 307 ? -1.227 44.900 36.274 1.00 35.97 307 ASP C O 1
ATOM 11067 N N . ALA C 1 308 ? -2.824 46.267 35.372 1.00 36.38 308 ALA C N 1
ATOM 11068 C CA . ALA C 1 308 ? -3.859 45.248 35.083 1.00 36.57 308 ALA C CA 1
ATOM 11069 C C . ALA C 1 308 ? -3.276 44.177 34.159 1.00 36.21 308 ALA C C 1
ATOM 11070 O O . ALA C 1 308 ? -3.426 42.982 34.468 1.00 36.25 308 ALA C O 1
ATOM 11072 N N . LYS C 1 309 ? -2.636 44.602 33.067 1.00 37.20 309 LYS C N 1
ATOM 11073 C CA . LYS C 1 309 ? -1.995 43.695 32.076 1.00 37.77 309 LYS C CA 1
ATOM 11074 C C . LYS C 1 309 ? -0.952 42.832 32.793 1.00 35.49 309 LYS C C 1
ATOM 11075 O O . LYS C 1 309 ? -1.067 41.590 32.716 1.00 36.45 309 LYS C O 1
ATOM 11081 N N . ALA C 1 310 ? -0.004 43.471 33.484 1.00 32.02 310 ALA C N 1
ATOM 11082 C CA . ALA C 1 310 ? 1.088 42.823 34.246 1.00 29.60 310 ALA C CA 1
ATOM 11083 C C . ALA C 1 310 ? 0.505 41.753 35.178 1.00 28.67 310 ALA C C 1
ATOM 11084 O O . ALA C 1 310 ? 0.971 40.598 35.118 1.00 28.00 310 ALA C O 1
ATOM 11086 N N . ASN C 1 311 ? -0.490 42.126 35.993 1.00 27.90 311 ASN C N 1
ATOM 11087 C CA . ASN C 1 311 ? -1.144 41.236 36.990 1.00 27.19 311 ASN C CA 1
ATOM 11088 C C . ASN C 1 311 ? -1.677 39.977 36.296 1.00 26.92 311 ASN C C 1
ATOM 11089 O O . ASN C 1 311 ? -1.480 38.879 36.839 1.00 25.54 311 ASN C O 1
ATOM 11094 N N . ARG C 1 312 ? -2.329 40.132 35.142 1.00 28.23 312 ARG C N 1
ATOM 11095 C CA . ARG C 1 312 ? -3.037 39.025 34.447 1.00 29.74 312 ARG C CA 1
ATOM 11096 C C . ARG C 1 312 ? -2.024 37.958 34.005 1.00 29.44 312 ARG C C 1
ATOM 11097 O O . ARG C 1 312 ? -2.354 36.758 34.101 1.00 27.59 312 ARG C O 1
ATOM 11105 N N . VAL C 1 313 ? -0.828 38.374 33.573 1.00 30.37 313 VAL C N 1
ATOM 11106 C CA . VAL C 1 313 ? 0.289 37.457 33.187 1.00 30.27 313 VAL C CA 1
ATOM 11107 C C . VAL C 1 313 ? 0.649 36.601 34.408 1.00 30.28 313 VAL C C 1
ATOM 11108 O O . VAL C 1 313 ? 0.672 35.358 34.280 1.00 30.82 313 VAL C O 1
ATOM 11112 N N . VAL C 1 314 ? 0.906 37.256 35.545 1.00 30.25 314 VAL C N 1
ATOM 11113 C CA . VAL C 1 314 ? 1.186 36.616 36.868 1.00 29.90 314 VAL C CA 1
ATOM 11114 C C . VAL C 1 314 ? 0.043 35.649 37.197 1.00 29.22 314 VAL C C 1
ATOM 11115 O O . VAL C 1 314 ? 0.341 34.501 37.574 1.00 28.30 314 VAL C O 1
ATOM 11119 N N . TYR C 1 315 ? -1.212 36.084 37.039 1.00 29.18 315 TYR C N 1
ATOM 11120 C CA . TYR C 1 315 ? -2.412 35.247 37.304 1.00 30.12 315 TYR C CA 1
ATOM 11121 C C . TYR C 1 315 ? -2.416 34.040 36.356 1.00 30.81 315 TYR C C 1
ATOM 11122 O O . TYR C 1 315 ? -2.615 32.894 36.837 1.00 29.87 315 TYR C O 1
ATOM 11131 N N . ASP C 1 316 ? -2.233 34.296 35.053 1.00 31.01 316 ASP C N 1
ATOM 11132 C CA . ASP C 1 316 ? -2.339 33.275 33.976 1.00 31.24 316 ASP C CA 1
ATOM 11133 C C . ASP C 1 316 ? -1.377 32.127 34.287 1.00 30.38 316 ASP C C 1
ATOM 11134 O O . ASP C 1 316 ? -1.812 30.958 34.187 1.00 30.23 316 ASP C O 1
ATOM 11139 N N . PHE C 1 317 ? -0.138 32.452 34.671 1.00 29.03 317 PHE C N 1
ATOM 11140 C CA . PHE C 1 317 ? 0.913 31.459 35.010 1.00 29.01 317 PHE C CA 1
ATOM 11141 C C . PHE C 1 317 ? 0.450 30.633 36.211 1.00 29.16 317 PHE C C 1
ATOM 11142 O O . PHE C 1 317 ? 0.511 29.383 36.138 1.00 28.71 317 PHE C O 1
ATOM 11150 N N . TRP C 1 318 ? 0.020 31.319 37.277 1.00 29.91 318 TRP C N 1
ATOM 11151 C CA . TRP C 1 318 ? -0.528 30.701 38.516 1.00 30.42 318 TRP C CA 1
ATOM 11152 C C . TRP C 1 318 ? -1.632 29.696 38.154 1.00 31.11 318 TRP C C 1
ATOM 11153 O O . TRP C 1 318 ? -1.550 28.545 38.631 1.00 29.87 318 TRP C O 1
ATOM 11164 N N . ARG C 1 319 ? -2.622 30.114 37.353 1.00 33.46 319 ARG C N 1
ATOM 11165 C CA . ARG C 1 319 ? -3.760 29.252 36.922 1.00 36.27 319 ARG C CA 1
ATOM 11166 C C . ARG C 1 319 ? -3.203 27.950 36.338 1.00 36.11 319 ARG C C 1
ATOM 11167 O O . ARG C 1 319 ? -3.538 26.873 36.870 1.00 34.76 319 ARG C O 1
ATOM 11175 N N . LYS C 1 320 ? -2.362 28.072 35.305 1.00 35.88 320 LYS C N 1
ATOM 11176 C CA . LYS C 1 320 ? -1.733 26.943 34.574 1.00 36.43 320 LYS C CA 1
ATOM 11177 C C . LYS C 1 320 ? -1.126 25.966 35.583 1.00 35.70 320 LYS C C 1
ATOM 11178 O O . LYS C 1 320 ? -1.406 24.759 35.485 1.00 35.10 320 LYS C O 1
ATOM 11184 N N . LYS C 1 321 ? -0.333 26.486 36.522 1.00 36.35 321 LYS C N 1
ATOM 11185 C CA . LYS C 1 321 ? 0.479 25.681 37.471 1.00 37.02 321 LYS C CA 1
ATOM 11186 C C . LYS C 1 321 ? -0.437 24.902 38.419 1.00 36.35 321 LYS C C 1
ATOM 11187 O O . LYS C 1 321 ? -0.226 23.687 38.569 1.00 35.60 321 LYS C O 1
ATOM 11193 N N . VAL C 1 322 ? -1.417 25.576 39.024 1.00 37.16 322 VAL C N 1
ATOM 11194 C CA . VAL C 1 322 ? -2.356 24.971 40.017 1.00 37.71 322 VAL C CA 1
ATOM 11195 C C . VAL C 1 322 ? -3.219 23.906 39.319 1.00 37.57 322 VAL C C 1
ATOM 11196 O O . VAL C 1 322 ? -3.404 22.825 39.909 1.00 37.65 322 VAL C O 1
ATOM 11200 N N . ARG C 1 323 ? -3.695 24.180 38.101 1.00 38.10 323 ARG C N 1
ATOM 11201 C CA . ARG C 1 323 ? -4.586 23.271 37.323 1.00 38.88 323 ARG C CA 1
ATOM 11202 C C . ARG C 1 323 ? -3.868 21.969 36.936 1.00 36.98 323 ARG C C 1
ATOM 11203 O O . ARG C 1 323 ? -4.565 20.959 36.752 1.00 36.35 323 ARG C O 1
ATOM 11211 N N . GLU C 1 324 ? -2.541 21.985 36.787 1.00 36.17 324 GLU C N 1
ATOM 11212 C CA . GLU C 1 324 ? -1.729 20.761 36.536 1.00 36.68 324 GLU C CA 1
ATOM 11213 C C . GLU C 1 324 ? -1.997 19.741 37.650 1.00 35.81 324 GLU C C 1
ATOM 11214 O O . GLU C 1 324 ? -2.017 18.534 37.349 1.00 35.69 324 GLU C O 1
ATOM 11220 N N . ARG C 1 325 ? -2.213 20.218 38.881 1.00 35.19 325 ARG C N 1
ATOM 11221 C CA . ARG C 1 325 ? -2.269 19.392 40.118 1.00 34.78 325 ARG C CA 1
ATOM 11222 C C . ARG C 1 325 ? -3.706 18.953 40.429 1.00 33.59 325 ARG C C 1
ATOM 11223 O O . ARG C 1 325 ? -3.885 18.151 41.365 1.00 33.71 325 ARG C O 1
ATOM 11231 N N . ILE C 1 326 ? -4.696 19.441 39.681 1.00 32.53 326 ILE C N 1
ATOM 11232 C CA . ILE C 1 326 ? -6.134 19.133 39.926 1.00 32.14 326 ILE C CA 1
ATOM 11233 C C . ILE C 1 326 ? -6.648 18.248 38.785 1.00 31.97 326 ILE C C 1
ATOM 11234 O O . ILE C 1 326 ? -6.620 18.700 37.624 1.00 30.99 326 ILE C O 1
ATOM 11239 N N . ASN C 1 327 ? -7.100 17.037 39.123 1.00 32.69 327 ASN C N 1
ATOM 11240 C CA . ASN C 1 327 ? -7.593 16.008 38.167 1.00 33.42 327 ASN C CA 1
ATOM 11241 C C . ASN C 1 327 ? -8.956 16.445 37.613 1.00 34.67 327 ASN C C 1
ATOM 11242 O O . ASN C 1 327 ? -9.043 16.658 36.391 1.00 34.70 327 ASN C O 1
ATOM 11247 N N . ASP C 1 328 ? -9.964 16.588 38.483 1.00 36.99 328 ASP C N 1
ATOM 11248 C CA . ASP C 1 328 ? -11.384 16.860 38.118 1.00 38.63 328 ASP C CA 1
ATOM 11249 C C . ASP C 1 328 ? -11.477 18.227 37.440 1.00 38.90 328 ASP C C 1
ATOM 11250 O O . ASP C 1 328 ? -11.066 19.227 38.021 1.00 39.35 328 ASP C O 1
ATOM 11255 N N . PRO C 1 329 ? -12.007 18.331 36.197 1.00 39.76 329 PRO C N 1
ATOM 11256 C CA . PRO C 1 329 ? -12.080 19.619 35.505 1.00 39.82 329 PRO C CA 1
ATOM 11257 C C . PRO C 1 329 ? -12.977 20.657 36.197 1.00 40.24 329 PRO C C 1
ATOM 11258 O O . PRO C 1 329 ? -12.696 21.830 36.045 1.00 39.96 329 PRO C O 1
ATOM 11262 N N . LYS C 1 330 ? -14.022 20.223 36.914 1.00 41.12 330 LYS C N 1
ATOM 11263 C CA . LYS C 1 330 ? -14.948 21.144 37.631 1.00 41.92 330 LYS C CA 1
ATOM 11264 C C . LYS C 1 330 ? -14.219 21.772 38.827 1.00 40.42 330 LYS C C 1
ATOM 11265 O O . LYS C 1 330 ? -14.416 22.984 39.059 1.00 38.34 330 LYS C O 1
ATOM 11271 N N . ASP C 1 331 ? -13.422 20.974 39.552 1.00 39.19 331 ASP C N 1
ATOM 11272 C CA . ASP C 1 331 ? -12.511 21.433 40.639 1.00 37.54 331 ASP C CA 1
ATOM 11273 C C . ASP C 1 331 ? -11.557 22.493 40.071 1.00 35.42 331 ASP C C 1
ATOM 11274 O O . ASP C 1 331 ? -11.393 23.544 40.717 1.00 34.59 331 ASP C O 1
ATOM 11279 N N . GLN C 1 332 ? -10.969 22.233 38.899 1.00 34.10 332 GLN C N 1
ATOM 11280 C CA . GLN C 1 332 ? -10.002 23.150 38.236 1.00 34.29 332 GLN C CA 1
ATOM 11281 C C . GLN C 1 332 ? -10.646 24.530 38.062 1.00 34.16 332 GLN C C 1
ATOM 11282 O O . GLN C 1 332 ? -10.003 25.520 38.438 1.00 32.90 332 GLN C O 1
ATOM 11288 N N . GLU C 1 333 ? -11.873 24.597 37.537 1.00 35.98 333 GLU C N 1
ATOM 11289 C CA . GLU C 1 333 ? -12.578 25.885 37.287 1.00 37.30 333 GLU C CA 1
ATOM 11290 C C . GLU C 1 333 ? -12.870 26.590 38.622 1.00 36.73 333 GLU C C 1
ATOM 11291 O O . GLU C 1 333 ? -12.754 27.830 38.665 1.00 36.43 333 GLU C O 1
ATOM 11297 N N . LEU C 1 334 ? -13.226 25.851 39.675 1.00 35.96 334 LEU C N 1
ATOM 11298 C CA . LEU C 1 334 ? -13.610 26.454 40.981 1.00 36.05 334 LEU C CA 1
ATOM 11299 C C . LEU C 1 334 ? -12.357 26.944 41.705 1.00 35.31 334 LEU C C 1
ATOM 11300 O O . LEU C 1 334 ? -12.363 28.088 42.190 1.00 36.26 334 LEU C O 1
ATOM 11305 N N . LEU C 1 335 ? -11.329 26.102 41.773 1.00 34.72 335 LEU C N 1
ATOM 11306 C CA . LEU C 1 335 ? -10.094 26.386 42.545 1.00 34.33 335 LEU C CA 1
ATOM 11307 C C . LEU C 1 335 ? -9.203 27.375 41.777 1.00 34.80 335 LEU C C 1
ATOM 11308 O O . LEU C 1 335 ? -8.461 28.107 42.451 1.00 35.12 335 LEU C O 1
ATOM 11313 N N . ALA C 1 336 ? -9.296 27.428 40.440 1.00 35.43 336 ALA C N 1
ATOM 11314 C CA . ALA C 1 336 ? -8.429 28.258 39.565 1.00 36.32 336 ALA C CA 1
ATOM 11315 C C . ALA C 1 336 ? -9.209 28.785 38.358 1.00 36.39 336 ALA C C 1
ATOM 11316 O O . ALA C 1 336 ? -8.971 28.359 37.228 1.00 38.03 336 ALA C O 1
ATOM 11318 N N . PRO C 1 337 ? -10.150 29.740 38.545 1.00 36.68 337 PRO C N 1
ATOM 11319 C CA . PRO C 1 337 ? -11.008 30.198 37.449 1.00 37.08 337 PRO C CA 1
ATOM 11320 C C . PRO C 1 337 ? -10.268 30.900 36.298 1.00 37.93 337 PRO C C 1
ATOM 11321 O O . PRO C 1 337 ? -9.252 31.517 36.538 1.00 37.31 337 PRO C O 1
ATOM 11325 N N . SER C 1 338 ? -10.797 30.756 35.076 1.00 39.24 338 SER C N 1
ATOM 11326 C CA . SER C 1 338 ? -10.356 31.464 33.845 1.00 39.36 338 SER C CA 1
ATOM 11327 C C . SER C 1 338 ? -10.265 32.964 34.121 1.00 39.96 338 SER C C 1
ATOM 11328 O O . SER C 1 338 ? -9.227 33.574 33.783 1.00 40.68 338 SER C O 1
ATOM 11331 N N . GLU C 1 339 ? -11.334 33.523 34.688 1.00 39.04 339 GLU C N 1
ATOM 11332 C CA . GLU C 1 339 ? -11.406 34.944 35.101 1.00 39.65 339 GLU C CA 1
ATOM 11333 C C . GLU C 1 339 ? -11.013 35.028 36.570 1.00 37.30 339 GLU C C 1
ATOM 11334 O O . GLU C 1 339 ? -11.533 34.277 37.395 1.00 35.64 339 GLU C O 1
ATOM 11340 N N . PRO C 1 340 ? -10.085 35.942 36.938 1.00 34.54 340 PRO C N 1
ATOM 11341 C CA . PRO C 1 340 ? -9.621 36.048 38.318 1.00 32.75 340 PRO C CA 1
ATOM 11342 C C . PRO C 1 340 ? -10.751 36.530 39.220 1.00 30.31 340 PRO C C 1
ATOM 11343 O O . PRO C 1 340 ? -11.540 37.370 38.804 1.00 29.71 340 PRO C O 1
ATOM 11347 N N . PRO C 1 341 ? -10.875 36.018 40.466 1.00 29.37 341 PRO C N 1
ATOM 11348 C CA . PRO C 1 341 ? -11.845 36.554 41.422 1.00 29.66 341 PRO C CA 1
ATOM 11349 C C . PRO C 1 341 ? -11.476 37.989 41.824 1.00 30.02 341 PRO C C 1
ATOM 11350 O O . PRO C 1 341 ? -12.359 38.780 42.122 1.00 31.40 341 PRO C O 1
ATOM 11354 N N . HIS C 1 342 ? -10.171 38.267 41.818 1.00 29.91 342 HIS C N 1
ATOM 11355 C CA . HIS C 1 342 ? -9.534 39.569 42.142 1.00 29.04 342 HIS C CA 1
ATOM 11356 C C . HIS C 1 342 ? -8.123 39.548 41.563 1.00 28.32 342 HIS C C 1
ATOM 11357 O O . HIS C 1 342 ? -7.616 38.477 41.233 1.00 28.04 342 HIS C O 1
ATOM 11364 N N . PRO C 1 343 ? -7.435 40.704 41.431 1.00 27.56 343 PRO C N 1
ATOM 11365 C CA . PRO C 1 343 ? -6.042 40.709 40.984 1.00 27.20 343 PRO C CA 1
ATOM 11366 C C . PRO C 1 343 ? -5.185 39.769 41.850 1.00 26.31 343 PRO C C 1
ATOM 11367 O O . PRO C 1 343 ? -5.437 39.683 43.029 1.00 26.59 343 PRO C O 1
ATOM 11371 N N . TRP C 1 344 ? -4.210 39.077 41.262 1.00 25.58 344 TRP C N 1
ATOM 11372 C CA . TRP C 1 344 ? -3.277 38.203 42.020 1.00 25.75 344 TRP C CA 1
ATOM 11373 C C . TRP C 1 344 ? -2.498 39.056 43.033 1.00 25.90 344 TRP C C 1
ATOM 11374 O O . TRP C 1 344 ? -2.147 40.203 42.692 1.00 26.03 344 TRP C O 1
ATOM 11385 N N . GLY C 1 345 ? -2.272 38.535 44.244 1.00 26.50 345 GLY C N 1
ATOM 11386 C CA . GLY C 1 345 ? -1.402 39.154 45.269 1.00 27.94 345 GLY C CA 1
ATOM 11387 C C . GLY C 1 345 ?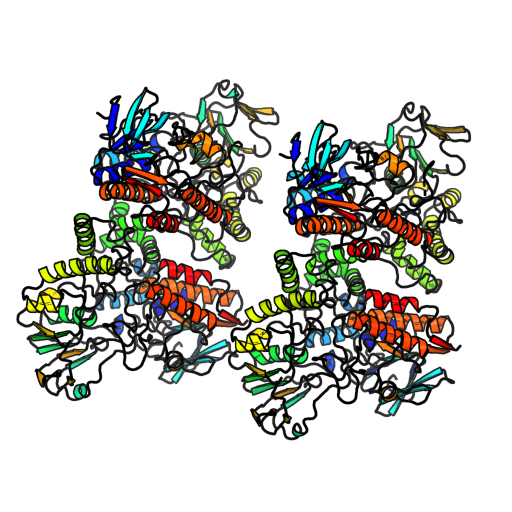 -2.047 40.330 45.995 1.00 29.12 345 GLY C C 1
ATOM 11388 O O . GLY C 1 345 ? -1.341 41.012 46.765 1.00 28.57 345 GLY C O 1
ATOM 11389 N N . VAL C 1 346 ? -3.349 40.545 45.803 1.00 30.74 346 VAL C N 1
ATOM 11390 C CA . VAL C 1 346 ? -4.103 41.700 46.372 1.00 31.87 346 VAL C CA 1
ATOM 11391 C C . VAL C 1 346 ? -4.286 41.490 47.884 1.00 31.79 346 VAL C C 1
ATOM 11392 O O . VAL C 1 346 ? -4.337 42.499 48.619 1.00 30.60 346 VAL C O 1
ATOM 11396 N N . LYS C 1 347 ? -4.381 40.231 48.323 1.00 32.15 347 LYS C N 1
ATOM 11397 C CA . LYS C 1 347 ? -4.327 39.820 49.753 1.00 31.98 347 LYS C CA 1
ATOM 11398 C C . LYS C 1 347 ? -3.300 38.692 49.911 1.00 30.43 347 LYS C C 1
ATOM 11399 O O . LYS C 1 347 ? -3.111 37.918 48.941 1.00 29.64 347 LYS C O 1
ATOM 11405 N N . ARG C 1 348 ? -2.667 38.607 51.086 1.00 28.87 348 ARG C N 1
ATOM 11406 C CA . ARG C 1 348 ? -1.575 37.641 51.393 1.00 28.41 348 ARG C CA 1
ATOM 11407 C C . ARG C 1 348 ? -2.032 36.235 51.008 1.00 29.05 348 ARG C C 1
ATOM 11408 O O . ARG C 1 348 ? -2.954 35.697 51.618 1.00 28.41 348 ARG C O 1
ATOM 11416 N N . PRO C 1 349 ? -1.420 35.595 49.980 1.00 29.62 349 PRO C N 1
ATOM 11417 C CA . PRO C 1 349 ? -1.813 34.244 49.583 1.00 29.34 349 PRO C CA 1
ATOM 11418 C C . PRO C 1 349 ? -1.438 33.252 50.688 1.00 28.92 349 PRO C C 1
ATOM 11419 O O . PRO C 1 349 ? -0.582 33.565 51.486 1.00 28.57 349 PRO C O 1
ATOM 11423 N N . CYS C 1 350 ? -2.091 32.095 50.720 1.00 29.43 350 CYS C N 1
ATOM 11424 C CA . CYS C 1 350 ? -1.698 30.969 51.601 1.00 29.84 350 CYS C CA 1
ATOM 11425 C C . CYS C 1 350 ? -0.462 30.307 50.993 1.00 28.92 350 CYS C C 1
ATOM 11426 O O . CYS C 1 350 ? -0.329 30.324 49.753 1.00 27.38 350 CYS C O 1
ATOM 11429 N N . LEU C 1 351 ? 0.417 29.782 51.845 1.00 29.77 351 LEU C N 1
ATOM 11430 C CA . LEU C 1 351 ? 1.565 28.939 51.433 1.00 30.39 351 LEU C CA 1
ATOM 11431 C C . LEU C 1 351 ? 1.199 27.475 51.697 1.00 30.48 351 LEU C C 1
ATOM 11432 O O . LEU C 1 351 ? 1.355 27.018 52.842 1.00 30.35 351 LEU C O 1
ATOM 11437 N N . GLU C 1 352 ? 0.700 26.784 50.670 1.00 31.57 352 GLU C N 1
ATOM 11438 C CA . GLU C 1 352 ? 0.184 25.392 50.772 1.00 32.38 352 GLU C CA 1
ATOM 11439 C C . GLU C 1 352 ? 1.289 24.408 50.377 1.00 32.66 352 GLU C C 1
ATOM 11440 O O . GLU C 1 352 ? 2.109 24.768 49.518 1.00 30.58 352 GLU C O 1
ATOM 11446 N N . TYR C 1 353 ? 1.293 23.223 50.999 1.00 34.56 353 TYR C N 1
ATOM 11447 C CA . TYR C 1 353 ? 2.160 22.071 50.640 1.00 35.81 353 TYR C CA 1
ATOM 11448 C C . TYR C 1 353 ? 1.423 21.155 49.655 1.00 33.87 353 TYR C C 1
ATOM 11449 O O . TYR C 1 353 ? 2.021 20.784 48.637 1.00 34.39 353 TYR C O 1
ATOM 11458 N N . ASP C 1 354 ? 0.177 20.778 49.952 1.00 32.95 354 ASP C N 1
ATOM 11459 C CA . ASP C 1 354 ? -0.583 19.803 49.124 1.00 32.67 354 ASP C CA 1
ATOM 11460 C C . ASP C 1 354 ? -2.091 20.068 49.191 1.00 31.03 354 ASP C C 1
ATOM 11461 O O . ASP C 1 354 ? -2.858 19.091 49.065 1.00 30.44 354 ASP C O 1
ATOM 11466 N N . TYR C 1 355 ? -2.502 21.334 49.329 1.00 29.40 355 TYR C N 1
ATOM 11467 C CA . TYR C 1 355 ? -3.925 21.758 49.423 1.00 28.23 355 TYR C CA 1
ATOM 11468 C C . TYR C 1 355 ? -4.712 21.189 48.241 1.00 28.20 355 TYR C C 1
ATOM 11469 O O . TYR C 1 355 ? -5.763 20.562 48.462 1.00 27.27 355 TYR C O 1
ATOM 11478 N N . TYR C 1 356 ? -4.193 21.385 47.028 1.00 29.27 356 TYR C N 1
ATOM 11479 C CA . TYR C 1 356 ? -4.899 21.110 45.749 1.00 30.40 356 TYR C CA 1
ATOM 11480 C C . TYR C 1 356 ? -5.023 19.598 45.535 1.00 30.72 356 TYR C C 1
ATOM 11481 O O . TYR C 1 356 ? -6.072 19.159 45.028 1.00 29.68 356 TYR C O 1
ATOM 11490 N N . GLU C 1 357 ? -4.007 18.830 45.941 1.00 32.24 357 GLU C N 1
ATOM 11491 C CA . GLU C 1 357 ? -3.996 17.345 45.850 1.00 34.04 357 GLU C CA 1
ATOM 11492 C C . GLU C 1 357 ? -5.139 16.763 46.689 1.00 35.54 357 GLU C C 1
ATOM 11493 O O . GLU C 1 357 ? -5.669 15.708 46.281 1.00 38.71 357 GLU C O 1
ATOM 11499 N N . GLN C 1 358 ? -5.496 17.407 47.811 1.00 34.28 358 GLN C N 1
ATOM 11500 C CA . GLN C 1 358 ? -6.562 16.934 48.738 1.00 32.89 358 GLN C CA 1
ATOM 11501 C C . GLN C 1 358 ? -7.852 16.709 47.947 1.00 32.78 358 GLN C C 1
ATOM 11502 O O . GLN C 1 358 ? -8.512 15.695 48.192 1.00 32.39 358 GLN C O 1
ATOM 11508 N N . PHE C 1 359 ? -8.171 17.604 47.010 1.00 32.87 359 PHE C N 1
ATOM 11509 C CA . PHE C 1 359 ? -9.421 17.564 46.205 1.00 33.41 359 PHE C CA 1
ATOM 11510 C C . PHE C 1 359 ? -9.377 16.393 45.217 1.00 32.94 359 PHE C C 1
ATOM 11511 O O . PHE C 1 359 ? -10.440 16.017 44.699 1.00 32.25 359 PHE C O 1
ATOM 11519 N N . ASN C 1 360 ? -8.190 15.832 44.972 1.00 33.15 360 ASN C N 1
ATOM 11520 C CA . ASN C 1 360 ? -8.014 14.625 44.122 1.00 33.57 360 ASN C CA 1
ATOM 11521 C C . ASN C 1 360 ? -8.488 13.391 44.904 1.00 34.53 360 ASN C C 1
ATOM 11522 O O . ASN C 1 360 ? -8.747 12.360 44.250 1.00 35.16 360 ASN C O 1
ATOM 11527 N N . ARG C 1 361 ? -8.624 13.489 46.235 1.00 35.54 361 ARG C N 1
ATOM 11528 C CA . ARG C 1 361 ? -9.145 12.394 47.105 1.00 36.33 361 ARG C CA 1
ATOM 11529 C C . ARG C 1 361 ? -10.640 12.213 46.851 1.00 35.68 361 ARG C C 1
ATOM 11530 O O . ARG C 1 361 ? -11.330 13.172 46.524 1.00 36.15 361 ARG C O 1
ATOM 11538 N N . PRO C 1 362 ? -11.192 10.988 47.002 1.00 36.83 362 PRO C N 1
ATOM 11539 C CA . PRO C 1 362 ? -12.587 10.724 46.646 1.00 38.49 362 PRO C CA 1
ATOM 11540 C C . PRO C 1 362 ? -13.576 11.153 47.740 1.00 40.18 362 PRO C C 1
ATOM 11541 O O . PRO C 1 362 ? -14.731 11.367 47.426 1.00 40.31 362 PRO C O 1
ATOM 11545 N N . ASN C 1 363 ? -13.098 11.238 48.987 1.00 42.10 363 ASN C N 1
ATOM 11546 C CA . ASN C 1 363 ? -13.902 11.597 50.186 1.00 42.57 363 ASN C CA 1
ATOM 11547 C C . ASN C 1 363 ? -13.922 13.126 50.325 1.00 43.17 363 ASN C C 1
ATOM 11548 O O . ASN C 1 363 ? -15.003 13.677 50.612 1.00 45.69 363 ASN C O 1
ATOM 11553 N N . VAL C 1 364 ? -12.781 13.784 50.098 1.00 43.00 364 VAL C N 1
ATOM 11554 C CA . VAL C 1 364 ? -12.657 15.274 50.095 1.00 42.47 364 VAL C CA 1
ATOM 11555 C C . VAL C 1 364 ? -13.493 15.810 48.928 1.00 43.03 364 VAL C C 1
ATOM 11556 O O . VAL C 1 364 ? -13.578 15.116 47.897 1.00 43.02 364 VAL C O 1
ATOM 11560 N N . ASP C 1 365 ? -14.099 16.990 49.100 1.00 44.43 365 ASP C N 1
ATOM 11561 C CA . ASP C 1 365 ? -15.147 17.516 48.189 1.00 43.67 365 ASP C CA 1
ATOM 11562 C C . ASP C 1 365 ? -15.301 19.029 48.373 1.00 41.05 365 ASP C C 1
ATOM 11563 O O . ASP C 1 365 ? -15.676 19.461 49.466 1.00 40.57 365 ASP C O 1
ATOM 11568 N N . LEU C 1 366 ? -15.039 19.798 47.320 1.00 40.23 366 LEU C N 1
ATOM 11569 C CA . LEU C 1 366 ? -15.271 21.264 47.289 1.00 39.64 366 LEU C CA 1
ATOM 11570 C C . LEU C 1 366 ? -16.777 21.500 47.168 1.00 39.78 366 LEU C C 1
ATOM 11571 O O . LEU C 1 366 ? -17.408 20.757 46.395 1.00 42.12 366 LEU C O 1
ATOM 11576 N N . VAL C 1 367 ? -17.329 22.464 47.918 1.00 38.82 367 VAL C N 1
ATOM 11577 C CA . VAL C 1 367 ? -18.753 22.906 47.804 1.00 37.85 367 VAL C CA 1
ATOM 11578 C C . VAL C 1 367 ? -18.771 24.401 47.475 1.00 37.24 367 VAL C C 1
ATOM 11579 O O . VAL C 1 367 ? -18.385 25.196 48.350 1.00 37.51 367 VAL C O 1
ATOM 11583 N N . ASP C 1 368 ? -19.211 24.755 46.262 1.00 36.60 368 ASP C N 1
ATOM 11584 C CA . ASP C 1 368 ? -19.302 26.154 45.762 1.00 37.14 368 ASP C CA 1
ATOM 11585 C C . ASP C 1 368 ? -20.488 26.865 46.425 1.00 37.40 368 ASP C C 1
ATOM 11586 O O . ASP C 1 368 ? -21.634 26.451 46.181 1.00 37.16 368 ASP C O 1
ATOM 11591 N N . ILE C 1 369 ? -20.219 27.924 47.192 1.00 37.73 369 ILE C N 1
ATOM 11592 C CA . ILE C 1 369 ? -21.258 28.718 47.914 1.00 38.72 369 ILE C CA 1
ATOM 11593 C C . ILE C 1 369 ? -21.205 30.182 47.462 1.00 39.21 369 ILE C C 1
ATOM 11594 O O . ILE C 1 369 ? -21.845 31.018 48.127 1.00 39.54 369 ILE C O 1
ATOM 11599 N N . LYS C 1 370 ? -20.493 30.479 46.369 1.00 39.49 370 LYS C N 1
ATOM 11600 C CA . LYS C 1 370 ? -20.394 31.845 45.789 1.00 40.12 370 LYS C CA 1
ATOM 11601 C C . LYS C 1 370 ? -21.806 32.335 45.449 1.00 40.16 370 LYS C C 1
ATOM 11602 O O . LYS C 1 370 ? -22.124 33.490 45.791 1.00 39.22 370 LYS C O 1
ATOM 11608 N N . ASP C 1 371 ? -22.617 31.475 44.823 1.00 41.52 371 ASP C N 1
ATOM 11609 C CA . ASP C 1 371 ? -23.993 31.790 44.348 1.00 43.40 371 ASP C CA 1
ATOM 11610 C C . ASP C 1 371 ? -25.007 30.888 45.071 1.00 44.75 371 ASP C C 1
ATOM 11611 O O . ASP C 1 371 ? -26.073 30.592 44.483 1.00 45.77 371 ASP C O 1
ATOM 11616 N N . ASN C 1 372 ? -24.705 30.478 46.307 1.00 43.30 372 ASN C N 1
ATOM 11617 C CA . ASN C 1 372 ? -25.582 29.593 47.120 1.00 42.43 372 ASN C CA 1
ATOM 11618 C C . ASN C 1 372 ? -25.108 29.620 48.579 1.00 43.09 372 ASN C C 1
ATOM 11619 O O . ASN C 1 372 ? -24.660 28.571 49.088 1.00 43.83 372 ASN C O 1
ATOM 11624 N N . SER C 1 373 ? -25.231 30.787 49.218 1.00 41.70 373 SER C N 1
ATOM 11625 C CA . SER C 1 373 ? -24.685 31.121 50.560 1.00 40.69 373 SER C CA 1
ATOM 11626 C C . SER C 1 373 ? -25.127 30.093 51.605 1.00 40.05 373 SER C C 1
ATOM 11627 O O . SER C 1 373 ? -26.233 29.554 51.464 1.00 40.24 373 SER C O 1
ATOM 11630 N N . ILE C 1 374 ? -24.293 29.847 52.620 1.00 39.24 374 ILE C N 1
ATOM 11631 C CA . ILE C 1 374 ? -24.748 29.271 53.918 1.00 40.23 374 ILE C CA 1
ATOM 11632 C C . ILE C 1 374 ? -25.739 30.282 54.498 1.00 42.59 374 ILE C C 1
ATOM 11633 O O . ILE C 1 374 ? -25.387 31.479 54.547 1.00 44.50 374 ILE C O 1
ATOM 11638 N N . VAL C 1 375 ? -26.937 29.830 54.875 1.00 43.91 375 VAL C N 1
ATOM 11639 C CA . VAL C 1 375 ? -28.008 30.697 55.446 1.00 44.18 375 VAL C CA 1
ATOM 11640 C C . VAL C 1 375 ? -27.989 30.556 56.971 1.00 44.05 375 VAL C C 1
ATOM 11641 O O . VAL C 1 375 ? -28.150 31.586 57.647 1.00 45.18 375 VAL C O 1
ATOM 11645 N N . ASP C 1 376 ? -27.786 29.342 57.490 1.00 44.76 376 ASP C N 1
ATOM 11646 C CA . ASP C 1 376 ? -27.645 29.092 58.951 1.00 45.62 376 ASP C CA 1
ATOM 11647 C C . ASP C 1 376 ? -27.127 27.670 59.193 1.00 43.52 376 ASP C C 1
ATOM 11648 O O . ASP C 1 376 ? -27.300 26.811 58.308 1.00 42.02 376 ASP C O 1
ATOM 11653 N N . PHE C 1 377 ? -26.510 27.451 60.357 1.00 42.02 377 PHE C N 1
ATOM 11654 C CA . PHE C 1 377 ? -26.272 26.112 60.951 1.00 43.22 377 PHE C CA 1
ATOM 11655 C C . PHE C 1 377 ? -27.619 25.497 61.340 1.00 46.16 377 PHE C C 1
ATOM 11656 O O . PHE C 1 377 ? -28.566 26.250 61.651 1.00 46.02 377 PHE C O 1
ATOM 11664 N N . THR C 1 378 ? -27.686 24.165 61.326 1.00 48.75 378 THR C N 1
ATOM 11665 C CA . THR C 1 378 ? -28.840 23.359 61.798 1.00 49.63 378 THR C CA 1
ATOM 11666 C C . THR C 1 378 ? -28.351 22.417 62.901 1.00 51.34 378 THR C C 1
ATOM 11667 O O . THR C 1 378 ? -27.232 22.621 63.415 1.00 49.71 378 THR C O 1
ATOM 11671 N N . GLU C 1 379 ? -29.165 21.418 63.229 1.00 54.34 379 GLU C N 1
ATOM 11672 C CA . GLU C 1 379 ? -28.883 20.409 64.277 1.00 58.15 379 GLU C CA 1
ATOM 11673 C C . GLU C 1 379 ? -27.918 19.376 63.686 1.00 57.47 379 GLU C C 1
ATOM 11674 O O . GLU C 1 379 ? -26.908 19.060 64.342 1.00 56.07 379 GLU C O 1
ATOM 11680 N N . LYS C 1 380 ? -28.216 18.908 62.469 1.00 57.29 380 LYS C N 1
ATOM 11681 C CA . LYS C 1 380 ? -27.499 17.804 61.780 1.00 57.38 380 LYS C CA 1
ATOM 11682 C C . LYS C 1 380 ? -26.212 18.342 61.147 1.00 54.40 380 LYS C C 1
ATOM 11683 O O . LYS C 1 380 ? -25.156 17.720 61.355 1.00 51.53 380 LYS C O 1
ATOM 11689 N N . GLY C 1 381 ? -26.299 19.455 60.412 1.00 53.78 381 GLY C N 1
ATOM 11690 C CA . GLY C 1 381 ? -25.150 20.083 59.728 1.00 53.70 381 GLY C CA 1
ATOM 11691 C C . GLY C 1 381 ? -25.363 21.565 59.481 1.00 51.98 381 GLY C C 1
ATOM 11692 O O . GLY C 1 381 ? -25.363 22.326 60.461 1.00 51.05 381 GLY C O 1
ATOM 11693 N N . ILE C 1 382 ? -25.510 21.963 58.213 1.00 51.50 382 ILE C N 1
ATOM 11694 C CA . ILE C 1 382 ? -25.660 23.386 57.781 1.00 51.94 382 ILE C CA 1
ATOM 11695 C C . ILE C 1 382 ? -26.552 23.439 56.531 1.00 51.17 382 ILE C C 1
ATOM 11696 O O . ILE C 1 382 ? -26.472 22.504 55.712 1.00 49.36 382 ILE C O 1
ATOM 11701 N N . LYS C 1 383 ? -27.351 24.503 56.395 1.00 52.18 383 LYS C N 1
ATOM 11702 C CA . LYS C 1 383 ? -28.324 24.723 55.287 1.00 52.94 383 LYS C CA 1
ATOM 11703 C C . LYS C 1 383 ? -27.825 25.838 54.364 1.00 51.06 383 LYS C C 1
ATOM 11704 O O . LYS C 1 383 ? -27.259 26.815 54.881 1.00 52.62 383 LYS C O 1
ATOM 11710 N N . LEU C 1 384 ? -28.078 25.714 53.060 1.00 49.58 384 LEU C N 1
ATOM 11711 C CA . LEU C 1 384 ? -27.726 26.733 52.037 1.00 50.59 384 LEU C CA 1
ATOM 11712 C C . LEU C 1 384 ? -29.011 27.352 51.473 1.00 51.98 384 LEU C C 1
ATOM 11713 O O . LEU C 1 384 ? -30.099 26.849 51.803 1.00 53.31 384 LEU C O 1
ATOM 11718 N N . GLN C 1 385 ? -28.868 28.399 50.649 1.00 55.39 385 GLN C N 1
ATOM 11719 C CA . GLN C 1 385 ? -29.969 29.229 50.079 1.00 57.02 385 GLN C CA 1
ATOM 11720 C C . GLN C 1 385 ? -30.986 28.347 49.346 1.00 57.21 385 GLN C C 1
ATOM 11721 O O . GLN C 1 385 ? -32.197 28.535 49.575 1.00 57.84 385 GLN C O 1
ATOM 11727 N N . ASP C 1 386 ? -30.510 27.431 48.497 1.00 56.63 386 ASP C N 1
ATOM 11728 C CA . ASP C 1 386 ? -31.353 26.577 47.615 1.00 56.27 386 ASP C CA 1
ATOM 11729 C C . ASP C 1 386 ? -32.000 25.448 48.426 1.00 55.30 386 ASP C C 1
ATOM 11730 O O . ASP C 1 386 ? -32.731 24.649 47.812 1.00 56.36 386 ASP C O 1
ATOM 11735 N N . GLY C 1 387 ? -31.706 25.357 49.729 1.00 54.15 387 GLY C N 1
ATOM 11736 C CA . GLY C 1 387 ? -32.363 24.426 50.666 1.00 53.05 387 GLY C CA 1
ATOM 11737 C C . GLY C 1 387 ? -31.482 23.240 51.021 1.00 52.28 387 GLY C C 1
ATOM 11738 O O . GLY C 1 387 ? -31.740 22.629 52.077 1.00 50.43 387 GLY C O 1
ATOM 11739 N N . THR C 1 388 ? -30.487 22.924 50.179 1.00 52.33 388 THR C N 1
ATOM 11740 C CA . THR C 1 388 ? -29.506 21.823 50.386 1.00 50.64 388 THR C CA 1
ATOM 11741 C C . THR C 1 388 ? -29.020 21.851 51.835 1.00 51.41 388 THR C C 1
ATOM 11742 O O . THR C 1 388 ? -28.722 22.955 52.326 1.00 52.68 388 THR C O 1
ATOM 11746 N N . GLU C 1 389 ? -28.956 20.689 52.487 1.00 52.63 389 GLU C N 1
ATOM 11747 C CA . GLU C 1 389 ? -28.385 20.542 53.850 1.00 55.14 389 GLU C CA 1
ATOM 11748 C C . GLU C 1 389 ? -27.353 19.413 53.833 1.00 55.31 389 GLU C C 1
ATOM 11749 O O . GLU C 1 389 ? -27.655 18.339 53.278 1.00 57.35 389 GLU C O 1
ATOM 11755 N N . TYR C 1 390 ? -26.177 19.670 54.406 1.00 54.00 390 TYR C N 1
ATOM 11756 C CA . TYR C 1 390 ? -25.118 18.665 54.669 1.00 53.61 390 TYR C CA 1
ATOM 11757 C C . TYR C 1 390 ? -25.177 18.310 56.154 1.00 54.08 390 TYR C C 1
ATOM 11758 O O . TYR C 1 390 ? -25.704 19.122 56.933 1.00 54.31 390 TYR C O 1
ATOM 11767 N N . GLU C 1 391 ? -24.685 17.123 56.510 1.00 54.63 391 GLU C N 1
ATOM 11768 C CA . GLU C 1 391 ? -24.631 16.613 57.905 1.00 54.87 391 GLU C CA 1
ATOM 11769 C C . GLU C 1 391 ? -23.158 16.465 58.303 1.00 53.40 391 GLU C C 1
ATOM 11770 O O . GLU C 1 391 ? -22.371 15.963 57.471 1.00 55.14 391 GLU C O 1
ATOM 11776 N N . PHE C 1 392 ? -22.800 16.901 59.516 1.00 50.03 392 PHE C N 1
ATOM 11777 C CA . PHE C 1 392 ? -21.395 16.966 59.997 1.00 48.64 392 PHE C CA 1
ATOM 11778 C C . PHE C 1 392 ? -21.313 16.574 61.471 1.00 47.12 392 PHE C C 1
ATOM 11779 O O . PHE C 1 392 ? -22.224 16.909 62.244 1.00 47.76 392 PHE C O 1
ATOM 11787 N N . ASP C 1 393 ? -20.227 15.886 61.827 1.00 46.31 393 ASP C N 1
ATOM 11788 C CA . ASP C 1 393 ? -19.842 15.557 63.223 1.00 47.23 393 ASP C CA 1
ATOM 11789 C C . ASP C 1 393 ? -18.863 16.623 63.735 1.00 46.02 393 ASP C C 1
ATOM 11790 O O . ASP C 1 393 ? -18.864 16.869 64.955 1.00 46.52 393 ASP C O 1
ATOM 11795 N N . VAL C 1 394 ? -18.066 17.228 62.842 1.00 44.71 394 VAL C N 1
ATOM 11796 C CA . VAL C 1 394 ? -17.049 18.273 63.176 1.00 42.76 394 VAL C CA 1
ATOM 11797 C C . VAL C 1 394 ? -17.095 19.384 62.121 1.00 41.05 394 VAL C C 1
ATOM 11798 O O . VAL C 1 394 ? -17.099 19.058 60.929 1.00 40.39 394 VAL C O 1
ATOM 11802 N N . VAL C 1 395 ? -17.113 20.648 62.555 1.00 40.74 395 VAL C N 1
ATOM 11803 C CA . VAL C 1 395 ? -17.091 21.848 61.665 1.00 39.92 395 VAL C CA 1
ATOM 11804 C C . VAL C 1 395 ? -16.017 22.822 62.165 1.00 39.11 395 VAL C C 1
ATOM 11805 O O . VAL C 1 395 ? -15.976 23.083 63.382 1.00 37.95 395 VAL C O 1
ATOM 11809 N N . CYS C 1 396 ? -15.191 23.333 61.247 1.00 37.97 396 CYS C N 1
ATOM 11810 C CA . CYS C 1 396 ? -14.212 24.424 61.490 1.00 37.00 396 CYS C CA 1
ATOM 11811 C C . CYS C 1 396 ? -14.631 25.667 60.705 1.00 37.31 396 CYS C C 1
ATOM 11812 O O . CYS C 1 396 ? -14.490 25.657 59.467 1.00 38.76 396 CYS C O 1
ATOM 11815 N N . ILE C 1 397 ? -15.125 26.685 61.414 1.00 36.70 397 ILE C N 1
ATOM 11816 C CA . ILE C 1 397 ? -15.538 27.999 60.840 1.00 35.97 397 ILE C CA 1
ATOM 11817 C C . ILE C 1 397 ? -14.277 28.847 60.682 1.00 34.76 397 ILE C C 1
ATOM 11818 O O . ILE C 1 397 ? -13.745 29.311 61.710 1.00 34.07 397 ILE C O 1
ATOM 11823 N N . ALA C 1 398 ? -13.820 29.040 59.448 1.00 33.50 398 ALA C N 1
ATOM 11824 C CA . ALA C 1 398 ? -12.610 29.832 59.148 1.00 32.39 398 ALA C CA 1
ATOM 11825 C C . ALA C 1 398 ? -13.006 31.038 58.297 1.00 30.67 398 ALA C C 1
ATOM 11826 O O . ALA C 1 398 ? -12.434 31.191 57.199 1.00 31.32 398 ALA C O 1
ATOM 11828 N N . THR C 1 399 ? -13.948 31.863 58.767 1.00 28.31 399 THR C N 1
ATOM 11829 C CA . THR C 1 399 ? -14.379 33.058 57.993 1.00 27.23 399 THR C CA 1
ATOM 11830 C C . THR C 1 399 ? -13.649 34.296 58.537 1.00 26.34 399 THR C C 1
ATOM 11831 O O . THR C 1 399 ? -14.046 35.416 58.187 1.00 24.34 399 THR C O 1
ATOM 11835 N N . GLY C 1 400 ? -12.547 34.096 59.265 1.00 27.04 400 GLY C N 1
ATOM 11836 C CA . GLY C 1 400 ? -11.520 35.135 59.467 1.00 28.56 400 GLY C CA 1
ATOM 11837 C C . GLY C 1 400 ? -11.838 36.054 60.628 1.00 29.90 400 GLY C C 1
ATOM 11838 O O . GLY C 1 400 ? -12.527 35.611 61.564 1.00 28.80 400 GLY C O 1
ATOM 11839 N N . PHE C 1 401 ? -11.337 37.291 60.561 1.00 32.33 401 PHE C N 1
ATOM 11840 C CA . PHE C 1 401 ? -11.332 38.276 61.671 1.00 34.94 401 PHE C CA 1
ATOM 11841 C C . PHE C 1 401 ? -11.862 39.624 61.182 1.00 36.11 401 PHE C C 1
ATOM 11842 O O . PHE C 1 401 ? -12.154 39.770 59.983 1.00 34.09 401 PHE C O 1
ATOM 11850 N N . ASP C 1 402 ? -11.981 40.575 62.110 1.00 40.38 402 ASP C N 1
ATOM 11851 C CA . ASP C 1 402 ? -12.362 41.982 61.828 1.00 45.11 402 ASP C CA 1
ATOM 11852 C C . ASP C 1 402 ? -11.108 42.852 61.957 1.00 46.72 402 ASP C C 1
ATOM 11853 O O . ASP C 1 402 ? -10.918 43.474 63.016 1.00 48.17 402 ASP C O 1
ATOM 11858 N N . ILE C 1 403 ? -10.296 42.897 60.899 1.00 49.75 403 ILE C N 1
ATOM 11859 C CA . ILE C 1 403 ? -8.959 43.567 60.886 1.00 53.00 403 ILE C CA 1
ATOM 11860 C C . ILE C 1 403 ? -9.141 45.082 60.723 1.00 54.84 403 ILE C C 1
ATOM 11861 O O . ILE C 1 403 ? -8.125 45.797 60.805 1.00 57.81 403 ILE C O 1
ATOM 11866 N N . THR C 1 404 ? -10.381 45.548 60.529 1.00 56.52 404 THR C N 1
ATOM 11867 C CA . THR C 1 404 ? -10.786 46.984 60.490 1.00 57.60 404 THR C CA 1
ATOM 11868 C C . THR C 1 404 ? -9.944 47.831 61.457 1.00 59.05 404 THR C C 1
ATOM 11869 O O . THR C 1 404 ? -9.663 48.998 61.113 1.00 57.91 404 THR C O 1
ATOM 11873 N N . THR C 1 405 ? -9.581 47.281 62.624 1.00 61.18 405 THR C N 1
ATOM 11874 C CA . THR C 1 405 ? -8.923 48.012 63.744 1.00 62.99 405 THR C CA 1
ATOM 11875 C C . THR C 1 405 ? -7.892 47.117 64.452 1.00 63.80 405 THR C C 1
ATOM 11876 O O . THR C 1 405 ? -6.719 47.525 64.536 1.00 60.99 405 THR C O 1
ATOM 11880 N N . GLY C 1 406 ? -8.322 45.959 64.968 1.00 67.18 406 GLY C N 1
ATOM 11881 C CA . GLY C 1 406 ? -7.474 45.001 65.706 1.00 65.71 406 GLY C CA 1
ATOM 11882 C C . GLY C 1 406 ? -7.714 45.066 67.207 1.00 64.96 406 GLY C C 1
ATOM 11883 O O . GLY C 1 406 ? -8.842 45.422 67.618 1.00 61.98 406 GLY C O 1
ATOM 11884 N N . GLY C 1 407 ? -6.682 44.747 67.997 1.00 64.51 407 GLY C N 1
ATOM 11885 C CA . GLY C 1 407 ? -6.744 44.642 69.470 1.00 61.55 407 GLY C CA 1
ATOM 11886 C C . GLY C 1 407 ? -6.991 45.979 70.148 1.00 58.86 407 GLY C C 1
ATOM 11887 O O . GLY C 1 407 ? -7.555 45.970 71.261 1.00 60.93 407 GLY C O 1
ATOM 11888 N N . MET C 1 408 ? -6.599 47.083 69.502 1.00 53.57 408 MET C N 1
ATOM 11889 C CA . MET C 1 408 ? -6.558 48.451 70.091 1.00 48.73 408 MET C CA 1
ATOM 11890 C C . MET C 1 408 ? -7.963 48.903 70.515 1.00 44.13 408 MET C C 1
ATOM 11891 O O . MET C 1 408 ? -8.076 49.550 71.570 1.00 42.00 408 MET C O 1
ATOM 11896 N N . THR C 1 409 ? -8.991 48.570 69.732 1.00 41.52 409 THR C N 1
ATOM 11897 C CA . THR C 1 409 ? -10.393 49.021 69.948 1.00 40.53 409 THR C CA 1
ATOM 11898 C C . THR C 1 409 ? -11.187 47.990 70.761 1.00 38.52 409 THR C C 1
ATOM 11899 O O . THR C 1 409 ? -12.423 48.103 70.780 1.00 39.07 409 THR C O 1
ATOM 11903 N N . SER C 1 410 ? -10.513 47.031 71.401 1.00 37.60 410 SER C N 1
ATOM 11904 C CA . SER C 1 410 ? -11.144 45.870 72.078 1.00 37.79 410 SER C CA 1
ATOM 11905 C C . SER C 1 410 ? -10.811 45.853 73.572 1.00 36.84 410 SER C C 1
ATOM 11906 O O . SER C 1 410 ? -11.206 44.871 74.223 1.00 38.80 410 SER C O 1
ATOM 11909 N N . MET C 1 411 ? -10.141 46.883 74.104 1.00 35.09 411 MET C N 1
ATOM 11910 C CA . MET C 1 411 ? -9.622 46.872 75.500 1.00 34.24 411 MET C CA 1
ATOM 11911 C C . MET C 1 411 ? -9.913 48.193 76.231 1.00 31.92 411 MET C C 1
ATOM 11912 O O . MET C 1 411 ? -9.191 48.495 77.201 1.00 30.10 411 MET C O 1
ATOM 11917 N N . GLY C 1 412 ? -10.953 48.923 75.814 1.00 30.31 412 GLY C N 1
ATOM 11918 C CA . GLY C 1 412 ? -11.474 50.111 76.517 1.00 29.88 412 GLY C CA 1
ATOM 11919 C C . GLY C 1 412 ? -10.475 51.255 76.555 1.00 29.77 412 GLY C C 1
ATOM 11920 O O . GLY C 1 412 ? -10.413 51.951 77.589 1.00 29.73 412 GLY C O 1
ATOM 11921 N N . LEU C 1 413 ? -9.723 51.459 75.469 1.00 29.06 413 LEU C N 1
ATOM 11922 C CA . LEU C 1 413 ? -8.820 52.631 75.311 1.00 28.01 413 LEU C CA 1
ATOM 11923 C C . LEU C 1 413 ? -9.674 53.893 75.145 1.00 26.43 413 LEU C C 1
ATOM 11924 O O . LEU C 1 413 ? -10.690 53.836 74.422 1.00 23.96 413 LEU C O 1
ATOM 11929 N N . HIS C 1 414 ? -9.273 54.986 75.796 1.00 26.10 414 HIS C N 1
ATOM 11930 C CA . HIS C 1 414 ? -9.995 56.285 75.779 1.00 27.23 414 HIS C CA 1
ATOM 11931 C C . HIS C 1 414 ? -9.008 57.427 75.534 1.00 27.01 414 HIS C C 1
ATOM 11932 O O . HIS C 1 414 ? -7.939 57.430 76.172 1.00 27.80 414 HIS C O 1
ATOM 11939 N N . SER C 1 415 ? -9.371 58.357 74.647 1.00 26.71 415 SER C N 1
ATOM 11940 C CA . SER C 1 415 ? -8.615 59.606 74.368 1.00 26.76 415 SER C CA 1
ATOM 11941 C C . SER C 1 415 ? -8.663 60.510 75.603 1.00 26.73 415 SER C C 1
ATOM 11942 O O . SER C 1 415 ? -9.473 60.236 76.503 1.00 26.10 415 SER C O 1
ATOM 11945 N N . ILE C 1 416 ? -7.848 61.568 75.618 1.00 27.38 416 ILE C N 1
ATOM 11946 C CA . ILE C 1 416 ? -7.825 62.595 76.704 1.00 27.82 416 ILE C CA 1
ATOM 11947 C C . ILE C 1 416 ? -9.006 63.562 76.530 1.00 30.28 416 ILE C C 1
ATOM 11948 O O . ILE C 1 416 ? -9.140 64.466 77.370 1.00 29.86 416 ILE C O 1
ATOM 11953 N N . HIS C 1 417 ? -9.821 63.391 75.484 1.00 34.65 417 HIS C N 1
ATOM 11954 C CA . HIS C 1 417 ? -11.074 64.161 75.251 1.00 39.32 417 HIS C CA 1
ATOM 11955 C C . HIS C 1 417 ? -12.293 63.331 75.677 1.00 40.09 417 HIS C C 1
ATOM 11956 O O . HIS C 1 417 ? -13.428 63.800 75.446 1.00 40.90 417 HIS C O 1
ATOM 11963 N N . GLY C 1 418 ? -12.068 62.147 76.262 1.00 39.96 418 GLY C N 1
ATOM 11964 C CA . GLY C 1 418 ? -13.109 61.329 76.917 1.00 38.99 418 GLY C CA 1
ATOM 11965 C C . GLY C 1 418 ? -13.728 60.294 75.991 1.00 38.38 418 GLY C C 1
ATOM 11966 O O . GLY C 1 418 ? -14.382 59.368 76.512 1.00 38.23 418 GLY C O 1
ATOM 11967 N N . ASP C 1 419 ? -13.550 60.431 74.674 1.00 38.14 419 ASP C N 1
ATOM 11968 C CA . ASP C 1 419 ? -14.134 59.505 73.666 1.00 39.11 419 ASP C CA 1
ATOM 11969 C C . ASP C 1 419 ? -13.310 58.214 73.652 1.00 37.45 419 ASP C C 1
ATOM 11970 O O . ASP C 1 419 ? -12.104 58.274 73.963 1.00 37.41 419 ASP C O 1
ATOM 11975 N N . SER C 1 420 ? -13.944 57.084 73.334 1.00 36.24 420 SER C N 1
ATOM 11976 C CA . SER C 1 420 ? -13.286 55.753 73.257 1.00 36.66 420 SER C CA 1
ATOM 11977 C C . SER C 1 420 ? -12.605 55.617 71.893 1.00 35.94 420 SER C C 1
ATOM 11978 O O . SER C 1 420 ? -13.057 56.291 70.954 1.00 36.91 420 SER C O 1
ATOM 11981 N N . LEU C 1 421 ? -11.567 54.786 71.781 1.00 35.41 421 LEU C N 1
ATOM 11982 C CA . LEU C 1 421 ? -10.875 54.561 70.485 1.00 35.52 421 LEU C CA 1
ATOM 11983 C C . LEU C 1 421 ? -11.858 53.877 69.528 1.00 37.12 421 LEU C C 1
ATOM 11984 O O . LEU C 1 421 ? -11.973 54.348 68.383 1.00 37.07 421 LEU C O 1
ATOM 11989 N N . LYS C 1 422 ? -12.573 52.845 69.995 1.00 39.60 422 LYS C N 1
ATOM 11990 C CA . LYS C 1 422 ? -13.625 52.142 69.206 1.00 41.00 422 LYS C CA 1
ATOM 11991 C C . LYS C 1 422 ? -14.545 53.179 68.552 1.00 40.48 422 LYS C C 1
ATOM 11992 O O . LYS C 1 422 ? -14.908 52.980 67.381 1.00 41.31 422 LYS C O 1
ATOM 11998 N N . GLU C 1 423 ? -14.902 54.240 69.281 1.00 40.63 423 GLU C N 1
ATOM 11999 C CA . GLU C 1 423 ? -15.846 55.288 68.810 1.00 43.00 423 GLU C CA 1
ATOM 12000 C C . GLU C 1 423 ? -15.155 56.181 67.773 1.00 42.46 423 GLU C C 1
ATOM 12001 O O . GLU C 1 423 ? -15.720 56.359 66.683 1.00 42.90 423 GLU C O 1
ATOM 12007 N N . GLU C 1 424 ? -13.983 56.724 68.108 1.00 42.54 424 GLU C N 1
ATOM 12008 C CA . GLU C 1 424 ? -13.211 57.665 67.250 1.00 43.03 424 GLU C CA 1
ATOM 12009 C C . GLU C 1 424 ? -12.873 57.003 65.906 1.00 42.75 424 GLU C C 1
ATOM 12010 O O . GLU C 1 424 ? -12.714 57.744 64.918 1.00 42.61 424 GLU C O 1
ATOM 12016 N N . TRP C 1 425 ? -12.756 55.669 65.877 1.00 42.43 425 TRP C N 1
ATOM 12017 C CA . TRP C 1 425 ? -12.370 54.865 64.684 1.00 42.09 425 TRP C CA 1
ATOM 12018 C C . TRP C 1 425 ? -13.606 54.218 64.042 1.00 43.24 425 TRP C C 1
ATOM 12019 O O . TRP C 1 425 ? -13.438 53.173 63.395 1.00 43.72 425 TRP C O 1
ATOM 12030 N N . LYS C 1 426 ? -14.794 54.816 64.189 1.00 44.37 426 LYS C N 1
ATOM 12031 C CA . LYS C 1 426 ? -16.054 54.281 63.601 1.00 44.90 426 LYS C CA 1
ATOM 12032 C C . LYS C 1 426 ? -16.104 54.669 62.120 1.00 43.92 426 LYS C C 1
ATOM 12033 O O . LYS C 1 426 ? -16.540 53.831 61.318 1.00 43.57 426 LYS C O 1
ATOM 12039 N N . SER C 1 427 ? -15.673 55.891 61.785 1.00 44.80 427 SER C N 1
ATOM 12040 C CA . SER C 1 427 ? -15.618 56.429 60.398 1.00 45.84 427 SER C CA 1
ATOM 12041 C C . SER C 1 427 ? -14.307 56.017 59.715 1.00 44.98 427 SER C C 1
ATOM 12042 O O . SER C 1 427 ? -14.222 56.147 58.479 1.00 47.30 427 SER C O 1
ATOM 12045 N N . GLY C 1 428 ? -13.321 55.544 60.480 1.00 41.56 428 GLY C N 1
ATOM 12046 C CA . GLY C 1 428 ? -12.045 55.049 59.930 1.00 39.60 428 GLY C CA 1
ATOM 12047 C C . GLY C 1 428 ? -10.901 55.248 60.901 1.00 36.56 428 GLY C C 1
ATOM 12048 O O . GLY C 1 428 ? -10.951 56.227 61.674 1.00 36.24 428 GLY C O 1
ATOM 12049 N N . ALA C 1 429 ? -9.916 54.346 60.866 1.00 33.37 429 ALA C N 1
ATOM 12050 C CA . ALA C 1 429 ? -8.725 54.363 61.745 1.00 31.49 429 ALA C CA 1
ATOM 12051 C C . ALA C 1 429 ? -7.808 55.520 61.339 1.00 30.08 429 ALA C C 1
ATOM 12052 O O . ALA C 1 429 ? -7.628 55.750 60.130 1.00 28.78 429 ALA C O 1
ATOM 12054 N N . PHE C 1 430 ? -7.275 56.235 62.327 1.00 29.35 430 PHE C N 1
ATOM 12055 C CA . PHE C 1 430 ? -6.283 57.325 62.152 1.00 28.92 430 PHE C CA 1
ATOM 12056 C C . PHE C 1 430 ? -5.139 57.097 63.140 1.00 28.54 430 PHE C C 1
ATOM 12057 O O . PHE C 1 430 ? -5.376 57.120 64.357 1.00 29.01 430 PHE C O 1
ATOM 12065 N N . THR C 1 431 ? -3.937 56.852 62.620 1.00 28.32 431 THR C N 1
ATOM 12066 C CA . THR C 1 431 ? -2.692 56.723 63.417 1.00 27.26 431 THR C CA 1
ATOM 12067 C C . THR C 1 431 ? -1.696 57.771 62.930 1.00 26.64 431 THR C C 1
ATOM 12068 O O . THR C 1 431 ? -1.965 58.412 61.891 1.00 27.74 431 THR C O 1
ATOM 12072 N N . TYR C 1 432 ? -0.594 57.927 63.657 1.00 25.05 432 TYR C N 1
ATOM 12073 C CA . TYR C 1 432 ? 0.626 58.611 63.173 1.00 24.26 432 TYR C CA 1
ATOM 12074 C C . TYR C 1 432 ? 1.749 57.571 63.133 1.00 23.89 432 TYR C C 1
ATOM 12075 O O . TYR C 1 432 ? 2.031 56.963 64.181 1.00 24.06 432 TYR C O 1
ATOM 12084 N N . LEU C 1 433 ? 2.292 57.325 61.935 1.00 23.41 433 LEU C N 1
ATOM 12085 C CA . LEU C 1 433 ? 3.469 56.451 61.667 1.00 23.67 433 LEU C CA 1
ATOM 12086 C C . LEU C 1 433 ? 3.115 54.975 61.881 1.00 23.74 433 LEU C C 1
ATOM 12087 O O . LEU C 1 433 ? 4.055 54.158 61.924 1.00 24.33 433 LEU C O 1
ATOM 12092 N N . GLY C 1 434 ? 1.823 54.649 61.990 1.00 24.00 434 GLY C N 1
ATOM 12093 C CA . GLY C 1 434 ? 1.322 53.302 62.328 1.00 24.03 434 GLY C CA 1
ATOM 12094 C C . GLY C 1 434 ? 1.824 52.813 63.679 1.00 23.90 434 GLY C C 1
ATOM 12095 O O . GLY C 1 434 ? 1.933 51.574 63.850 1.00 23.62 434 GLY C O 1
ATOM 12096 N N . MET C 1 435 ? 2.119 53.738 64.603 1.00 23.58 435 MET C N 1
ATOM 12097 C CA . MET C 1 435 ? 2.645 53.420 65.960 1.00 23.93 435 MET C CA 1
ATOM 12098 C C . MET C 1 435 ? 2.060 54.343 67.040 1.00 23.29 435 MET C C 1
ATOM 12099 O O . MET C 1 435 ? 2.312 54.057 68.219 1.00 23.21 435 MET C O 1
ATOM 12104 N N . THR C 1 436 ? 1.341 55.412 66.681 1.00 22.39 436 THR C N 1
ATOM 12105 C CA . THR C 1 436 ? 0.754 56.372 67.657 1.00 21.98 436 THR C CA 1
ATOM 12106 C C . THR C 1 436 ? -0.653 56.776 67.193 1.00 21.94 436 THR C C 1
ATOM 12107 O O . THR C 1 436 ? -0.967 56.599 66.005 1.00 21.94 436 THR C O 1
ATOM 12111 N N . VAL C 1 437 ? -1.487 57.249 68.119 1.00 22.09 437 VAL C N 1
ATOM 12112 C CA . VAL C 1 437 ? -2.871 57.719 67.828 1.00 21.97 437 VAL C CA 1
ATOM 12113 C C . VAL C 1 437 ? -3.057 59.085 68.483 1.00 22.68 437 VAL C C 1
ATOM 12114 O O . VAL C 1 437 ? -2.626 59.238 69.644 1.00 23.48 437 VAL C O 1
ATOM 12118 N N . SER C 1 438 ? -3.658 60.029 67.752 1.00 23.17 438 SER C N 1
ATOM 12119 C CA . SER C 1 438 ? -3.900 61.432 68.182 1.00 23.80 438 SER C CA 1
ATOM 12120 C C . SER C 1 438 ? -4.929 61.469 69.322 1.00 24.93 438 SER C C 1
ATOM 12121 O O . SER C 1 438 ? -6.104 61.102 69.083 1.00 25.02 438 SER C O 1
ATOM 12124 N N . GLY C 1 439 ? -4.499 61.919 70.507 1.00 25.45 439 GLY C N 1
ATOM 12125 C CA . GLY C 1 439 ? -5.323 62.005 71.727 1.00 24.96 439 GLY C CA 1
ATOM 12126 C C . GLY C 1 439 ? -4.951 60.934 72.740 1.00 25.18 439 GLY C C 1
ATOM 12127 O O . GLY C 1 439 ? -5.644 60.842 73.768 1.00 25.13 439 GLY C O 1
ATOM 12128 N N . TYR C 1 440 ? -3.895 60.154 72.472 1.00 24.50 440 TYR C N 1
ATOM 12129 C CA . TYR C 1 440 ? -3.403 59.057 73.346 1.00 24.20 440 TYR C CA 1
ATOM 12130 C C . TYR C 1 440 ? -1.910 59.259 73.583 1.00 24.18 440 TYR C C 1
ATOM 12131 O O . TYR C 1 440 ? -1.082 58.539 73.026 1.00 24.77 440 TYR C O 1
ATOM 12140 N N . PRO C 1 441 ? -1.529 60.252 74.418 1.00 23.70 441 PRO C N 1
ATOM 12141 C CA . PRO C 1 441 ? -0.125 60.525 74.714 1.00 23.83 441 PRO C CA 1
ATOM 12142 C C . PRO C 1 441 ? 0.652 59.283 75.172 1.00 23.79 441 PRO C C 1
ATOM 12143 O O . PRO C 1 441 ? 0.086 58.500 75.897 1.00 23.54 441 PRO C O 1
ATOM 12147 N N . ASN C 1 442 ? 1.908 59.135 74.744 1.00 23.47 442 ASN C N 1
ATOM 12148 C CA . ASN C 1 442 ? 2.835 58.088 75.251 1.00 23.65 442 ASN C CA 1
ATOM 12149 C C . ASN C 1 442 ? 2.202 56.703 75.078 1.00 23.59 442 ASN C C 1
ATOM 12150 O O . ASN C 1 442 ? 2.552 55.795 75.849 1.00 22.96 442 ASN C O 1
ATOM 12155 N N . MET C 1 443 ? 1.302 56.550 74.102 1.00 24.60 443 MET C N 1
ATOM 12156 C CA . MET C 1 443 ? 0.750 55.239 73.680 1.00 25.62 443 MET C CA 1
ATOM 12157 C C . MET C 1 443 ? 1.422 54.834 72.365 1.00 25.70 443 MET C C 1
ATOM 12158 O O . MET C 1 443 ? 1.326 55.598 71.394 1.00 25.97 443 MET C O 1
ATOM 12163 N N . PHE C 1 444 ? 2.078 53.674 72.352 1.00 25.46 444 PHE C N 1
ATOM 12164 C CA . PHE C 1 444 ? 2.804 53.115 71.186 1.00 26.21 444 PHE C CA 1
ATOM 12165 C C . PHE C 1 444 ? 2.231 51.729 70.876 1.00 26.53 444 PHE C C 1
ATOM 12166 O O . PHE C 1 444 ? 2.010 50.962 71.824 1.00 26.71 444 PHE C O 1
ATOM 12174 N N . HIS C 1 445 ? 1.974 51.419 69.603 1.00 26.97 445 HIS C N 1
ATOM 12175 C CA . HIS C 1 445 ? 1.458 50.086 69.185 1.00 27.46 445 HIS C CA 1
ATOM 12176 C C . HIS C 1 445 ? 2.379 49.472 68.127 1.00 27.29 445 HIS C C 1
ATOM 12177 O O . HIS C 1 445 ? 2.957 50.231 67.328 1.00 26.63 445 HIS C O 1
ATOM 12184 N N . LEU C 1 446 ? 2.519 48.144 68.167 1.00 27.88 446 LEU C N 1
ATOM 12185 C CA . LEU C 1 446 ? 3.342 47.337 67.227 1.00 29.39 446 LEU C CA 1
ATOM 12186 C C . LEU C 1 446 ? 2.418 46.476 66.368 1.00 29.07 446 LEU C C 1
ATOM 12187 O O . LEU C 1 446 ? 1.356 46.059 66.888 1.00 31.54 446 LEU C O 1
ATOM 12192 N N . TYR C 1 447 ? 2.826 46.200 65.125 1.00 26.73 447 TYR C N 1
ATOM 12193 C CA . TYR C 1 447 ? 2.163 45.225 64.225 1.00 25.54 447 TYR C CA 1
ATOM 12194 C C . TYR C 1 447 ? 0.664 45.517 64.253 1.00 24.84 447 TYR C C 1
ATOM 12195 O O . TYR C 1 447 ? -0.113 44.636 64.657 1.00 24.01 447 TYR C O 1
ATOM 12204 N N . GLY C 1 448 ? 0.301 46.749 63.889 1.00 24.70 448 GLY C N 1
ATOM 12205 C CA . GLY C 1 448 ? -1.072 47.278 63.981 1.00 24.34 448 GLY C CA 1
ATOM 12206 C C . GLY C 1 448 ? -1.448 48.113 62.761 1.00 24.50 448 GLY C C 1
ATOM 12207 O O . GLY C 1 448 ? -0.753 48.085 61.744 1.00 24.22 448 GLY C O 1
ATOM 12208 N N . PRO C 1 449 ? -2.559 48.885 62.829 1.00 24.48 449 PRO C N 1
ATOM 12209 C CA . PRO C 1 449 ? -3.032 49.649 61.682 1.00 23.99 449 PRO C CA 1
ATOM 12210 C C . PRO C 1 449 ? -1.951 50.631 61.222 1.00 23.41 449 PRO C C 1
ATOM 12211 O O . PRO C 1 449 ? -1.260 51.169 62.074 1.00 23.03 449 PRO C O 1
ATOM 12215 N N . HIS C 1 450 ? -1.839 50.807 59.904 1.00 22.88 450 HIS C N 1
ATOM 12216 C CA . HIS C 1 450 ? -1.023 51.853 59.237 1.00 23.50 450 HIS C CA 1
ATOM 12217 C C . HIS C 1 450 ? 0.463 51.501 59.385 1.00 23.38 450 HIS C C 1
ATOM 12218 O O . HIS C 1 450 ? 1.306 52.417 59.330 1.00 23.59 450 HIS C O 1
ATOM 12225 N N . GLY C 1 451 ? 0.756 50.208 59.560 1.00 23.14 451 GLY C N 1
ATOM 12226 C CA . GLY C 1 451 ? 2.113 49.636 59.537 1.00 23.77 451 GLY C CA 1
ATOM 12227 C C . GLY C 1 451 ? 2.242 48.610 58.414 1.00 23.86 451 GLY C C 1
ATOM 12228 O O . GLY C 1 451 ? 1.238 48.188 57.843 1.00 24.05 451 GLY C O 1
ATOM 12229 N N . PRO C 1 452 ? 3.472 48.191 58.041 1.00 23.94 452 PRO C N 1
ATOM 12230 C CA . PRO C 1 452 ? 3.640 47.145 57.032 1.00 24.02 452 PRO C CA 1
ATOM 12231 C C . PRO C 1 452 ? 2.793 45.923 57.414 1.00 24.14 452 PRO C C 1
ATOM 12232 O O . PRO C 1 452 ? 2.185 45.344 56.539 1.00 26.14 452 PRO C O 1
ATOM 12236 N N . THR C 1 453 ? 2.782 45.594 58.709 1.00 23.64 453 THR C N 1
ATOM 12237 C CA . THR C 1 453 ? 1.905 44.595 59.385 1.00 24.25 453 THR C CA 1
ATOM 12238 C C . THR C 1 453 ? 1.621 43.405 58.454 1.00 24.40 453 THR C C 1
ATOM 12239 O O . THR C 1 453 ? 2.535 42.580 58.284 1.00 24.81 453 THR C O 1
ATOM 12243 N N . LEU C 1 454 ? 0.419 43.314 57.874 1.00 24.71 454 LEU C N 1
ATOM 12244 C CA . LEU C 1 454 ? -0.065 42.106 57.147 1.00 25.37 454 LEU C CA 1
ATOM 12245 C C . LEU C 1 454 ? 0.631 41.978 55.784 1.00 25.01 454 LEU C C 1
ATOM 12246 O O . LEU C 1 454 ? 0.689 40.849 55.262 1.00 24.84 454 LEU C O 1
ATOM 12251 N N . LEU C 1 455 ? 1.112 43.087 55.215 1.00 25.85 455 LEU C N 1
ATOM 12252 C CA . LEU C 1 455 ? 1.914 43.094 53.958 1.00 26.35 455 LEU C CA 1
ATOM 12253 C C . LEU C 1 455 ? 3.397 42.915 54.301 1.00 26.33 455 LEU C C 1
ATOM 12254 O O . LEU C 1 455 ? 4.250 43.620 53.701 1.00 27.84 455 LEU C O 1
ATOM 12259 N N . SER C 1 456 ? 3.716 42.021 55.236 1.00 25.46 456 SER C N 1
ATOM 12260 C CA . SER C 1 456 ? 5.096 41.895 55.763 1.00 25.01 456 SER C CA 1
ATOM 12261 C C . SER C 1 456 ? 5.272 40.641 56.621 1.00 24.44 456 SER C C 1
ATOM 12262 O O . SER C 1 456 ? 4.266 39.992 56.990 1.00 24.33 456 SER C O 1
ATOM 12265 N N . ASN C 1 457 ? 6.541 40.340 56.898 1.00 23.51 457 ASN C N 1
ATOM 12266 C CA . ASN C 1 457 ? 7.012 39.330 57.874 1.00 22.62 457 ASN C CA 1
ATOM 12267 C C . ASN C 1 457 ? 6.928 39.962 59.273 1.00 21.77 457 ASN C C 1
ATOM 12268 O O . ASN C 1 457 ? 7.677 40.937 59.539 1.00 21.06 457 ASN C O 1
ATOM 12273 N N . GLY C 1 458 ? 6.036 39.441 60.123 1.00 21.30 458 GLY C N 1
ATOM 12274 C CA . GLY C 1 458 ? 5.725 39.983 61.463 1.00 20.57 458 GLY C CA 1
ATOM 12275 C C . GLY C 1 458 ? 6.972 40.425 62.226 1.00 20.20 458 GLY C C 1
ATOM 12276 O O . GLY C 1 458 ? 7.141 41.616 62.499 1.00 19.62 458 GLY C O 1
ATOM 12277 N N . PRO C 1 459 ? 7.880 39.480 62.568 1.00 19.75 459 PRO C N 1
ATOM 12278 C CA . PRO C 1 459 ? 9.075 39.773 63.362 1.00 20.01 459 PRO C CA 1
ATOM 12279 C C . PRO C 1 459 ? 9.970 40.905 62.832 1.00 19.99 459 PRO C C 1
ATOM 12280 O O . PRO C 1 459 ? 10.637 41.535 63.630 1.00 20.05 459 PRO C O 1
ATOM 12284 N N . THR C 1 460 ? 9.982 41.121 61.515 1.00 19.82 460 THR C N 1
ATOM 12285 C CA . THR C 1 460 ? 10.733 42.222 60.859 1.00 20.03 460 THR C CA 1
ATOM 12286 C C . THR C 1 460 ? 10.097 43.562 61.239 1.00 19.69 460 THR C C 1
ATOM 12287 O O . THR C 1 460 ? 10.834 44.447 61.716 1.00 19.82 460 THR C O 1
ATOM 12291 N N . THR C 1 461 ? 8.786 43.701 61.008 1.00 19.04 461 THR C N 1
ATOM 12292 C CA . THR C 1 461 ? 7.995 44.923 61.309 1.00 18.55 461 THR C CA 1
ATOM 12293 C C . THR C 1 461 ? 8.129 45.245 62.800 1.00 18.08 461 THR C C 1
ATOM 12294 O O . THR C 1 461 ? 8.403 46.414 63.149 1.00 17.40 461 THR C O 1
ATOM 12298 N N . VAL C 1 462 ? 7.931 44.228 63.636 1.00 17.93 462 VAL C N 1
ATOM 12299 C CA . VAL C 1 462 ? 8.019 44.335 65.119 1.00 18.21 462 VAL C CA 1
ATOM 12300 C C . VAL C 1 462 ? 9.318 45.055 65.469 1.00 18.21 462 VAL C C 1
ATOM 12301 O O . VAL C 1 462 ? 9.264 46.034 66.228 1.00 18.64 462 VAL C O 1
ATOM 12305 N N . GLU C 1 463 ? 10.435 44.572 64.927 1.00 18.38 463 GLU C N 1
ATOM 12306 C CA . GLU C 1 463 ? 11.793 45.042 65.291 1.00 18.44 463 GLU C CA 1
ATOM 12307 C C . GLU C 1 463 ? 11.967 46.484 64.816 1.00 18.15 463 GLU C C 1
ATOM 12308 O O . GLU C 1 463 ? 12.485 47.290 65.607 1.00 18.61 463 GLU C O 1
ATOM 12314 N N . ILE C 1 464 ? 11.534 46.807 63.595 1.00 17.66 464 ILE C N 1
ATOM 12315 C CA . ILE C 1 464 ? 11.651 48.190 63.046 1.00 17.65 464 ILE C CA 1
ATOM 12316 C C . ILE C 1 464 ? 10.923 49.132 64.010 1.00 18.26 464 ILE C C 1
ATOM 12317 O O . ILE C 1 464 ? 11.558 50.099 64.476 1.00 18.56 464 ILE C O 1
ATOM 12322 N N . GLN C 1 465 ? 9.658 48.827 64.322 1.00 18.51 465 GLN C N 1
ATOM 12323 C CA . GLN C 1 465 ? 8.786 49.645 65.208 1.00 18.66 465 GLN C CA 1
ATOM 12324 C C . GLN C 1 465 ? 9.319 49.599 66.646 1.00 18.82 465 GLN C C 1
ATOM 12325 O O . GLN C 1 465 ? 9.427 50.677 67.269 1.00 18.60 465 GLN C O 1
ATOM 12331 N N . GLY C 1 466 ? 9.670 48.409 67.142 1.00 19.17 466 GLY C N 1
ATOM 12332 C CA . GLY C 1 466 ? 10.238 48.211 68.491 1.00 19.65 466 GLY C CA 1
ATOM 12333 C C . GLY C 1 466 ? 11.408 49.145 68.760 1.00 20.64 466 GLY C C 1
ATOM 12334 O O . GLY C 1 466 ? 11.403 49.813 69.816 1.00 20.89 466 GLY C O 1
ATOM 12335 N N . ARG C 1 467 ? 12.376 49.201 67.836 1.00 21.21 467 ARG C N 1
ATOM 12336 C CA . ARG C 1 467 ? 13.580 50.070 67.938 1.00 21.47 467 ARG C CA 1
ATOM 12337 C C . ARG C 1 467 ? 13.161 51.545 67.889 1.00 21.65 467 ARG C C 1
ATOM 12338 O O . ARG C 1 467 ? 13.790 52.339 68.604 1.00 22.90 467 ARG C O 1
ATOM 12346 N N . TRP C 1 468 ? 12.145 51.906 67.096 1.00 21.73 468 TRP C N 1
ATOM 12347 C CA . TRP C 1 468 ? 11.634 53.305 67.018 1.00 21.91 468 TRP C CA 1
ATOM 12348 C C . TRP C 1 468 ? 11.017 53.712 68.359 1.00 22.23 468 TRP C C 1
ATOM 12349 O O . TRP C 1 468 ? 11.288 54.833 68.825 1.00 21.91 468 TRP C O 1
ATOM 12360 N N . ILE C 1 469 ? 10.201 52.846 68.956 1.00 22.99 469 ILE C N 1
ATOM 12361 C CA . ILE C 1 469 ? 9.508 53.169 70.239 1.00 24.29 469 ILE C CA 1
ATOM 12362 C C . ILE C 1 469 ? 10.594 53.326 71.314 1.00 25.00 469 ILE C C 1
ATOM 12363 O O . ILE C 1 469 ? 10.653 54.402 71.945 1.00 25.49 469 ILE C O 1
ATOM 12368 N N . ALA C 1 470 ? 11.471 52.327 71.440 1.00 25.79 470 ALA C N 1
ATOM 12369 C CA . ALA C 1 470 ? 12.669 52.331 72.312 1.00 26.41 470 ALA C CA 1
ATOM 12370 C C . ALA C 1 470 ? 13.444 53.650 72.170 1.00 27.61 470 ALA C C 1
ATOM 12371 O O . ALA C 1 470 ? 13.889 54.185 73.199 1.00 27.65 470 ALA C O 1
ATOM 12373 N N . ASP C 1 471 ? 13.606 54.159 70.946 1.00 29.00 471 ASP C N 1
ATOM 12374 C CA . ASP C 1 471 ? 14.363 55.412 70.672 1.00 30.54 471 ASP C CA 1
ATOM 12375 C C . ASP C 1 471 ? 13.532 56.634 71.093 1.00 31.50 471 ASP C C 1
ATOM 12376 O O . ASP C 1 471 ? 14.107 57.536 71.741 1.00 31.81 471 ASP C O 1
ATOM 12381 N N . ALA C 1 472 ? 12.237 56.667 70.752 1.00 31.83 472 ALA C N 1
ATOM 12382 C CA . ALA C 1 472 ? 11.304 57.769 71.093 1.00 31.29 472 ALA C CA 1
ATOM 12383 C C . ALA C 1 472 ? 11.285 57.975 72.611 1.00 31.43 472 ALA C C 1
ATOM 12384 O O . ALA C 1 472 ? 11.368 59.131 73.059 1.00 30.05 472 ALA C O 1
ATOM 12386 N N . ILE C 1 473 ? 11.202 56.879 73.368 1.00 32.39 473 ILE C N 1
ATOM 12387 C CA . ILE C 1 473 ? 11.169 56.886 74.860 1.00 33.20 473 ILE C CA 1
ATOM 12388 C C . ILE C 1 473 ? 12.518 57.372 75.393 1.00 32.33 473 ILE C C 1
ATOM 12389 O O . ILE C 1 473 ? 12.514 58.168 76.342 1.00 31.35 473 ILE C O 1
ATOM 12394 N N . LYS C 1 474 ? 13.621 56.904 74.808 1.00 34.34 474 LYS C N 1
ATOM 12395 C CA . LYS C 1 474 ? 14.997 57.302 75.208 1.00 35.35 474 LYS C CA 1
ATOM 12396 C C . LYS C 1 474 ? 15.144 58.822 75.061 1.00 35.60 474 LYS C C 1
ATOM 12397 O O . LYS C 1 474 ? 15.679 59.453 75.999 1.00 34.04 474 LYS C O 1
ATOM 12403 N N . GLN C 1 475 ? 14.683 59.377 73.932 1.00 36.66 475 GLN C N 1
ATOM 12404 C CA . GLN C 1 475 ? 14.705 60.836 73.632 1.00 37.89 475 GLN C CA 1
ATOM 12405 C C . GLN C 1 475 ? 13.837 61.589 74.647 1.00 38.86 475 GLN C C 1
ATOM 12406 O O . GLN C 1 475 ? 14.306 62.618 75.166 1.00 39.95 475 GLN C O 1
ATOM 12412 N N . MET C 1 476 ? 12.619 61.102 74.905 1.00 38.37 476 MET C N 1
ATOM 12413 C CA . MET C 1 476 ? 11.660 61.727 75.856 1.00 38.67 476 MET C CA 1
ATOM 12414 C C . MET C 1 476 ? 12.328 61.870 77.231 1.00 39.00 476 MET C C 1
ATOM 12415 O O . MET C 1 476 ? 12.355 63.003 77.749 1.00 38.36 476 MET C O 1
ATOM 12420 N N . GLU C 1 477 ? 12.860 60.773 77.781 1.00 39.70 477 GLU C N 1
ATOM 12421 C CA . GLU C 1 477 ? 13.610 60.751 79.068 1.00 41.16 477 GLU C CA 1
ATOM 12422 C C . GLU C 1 477 ? 14.781 61.743 78.995 1.00 42.31 477 GLU C C 1
ATOM 12423 O O . GLU C 1 477 ? 14.927 62.565 79.924 1.00 41.49 477 GLU C O 1
ATOM 12429 N N . ARG C 1 478 ? 15.579 61.662 77.925 1.00 42.67 478 ARG C N 1
ATOM 12430 C CA . ARG C 1 478 ? 16.775 62.517 77.697 1.00 42.78 478 ARG C CA 1
ATOM 12431 C C . ARG C 1 478 ? 16.355 63.992 77.675 1.00 40.97 478 ARG C C 1
ATOM 12432 O O . ARG C 1 478 ? 16.965 64.779 78.415 1.00 41.22 478 ARG C O 1
ATOM 12440 N N . GLN C 1 479 ? 15.356 64.350 76.862 1.00 40.01 479 GLN C N 1
ATOM 12441 C CA . GLN C 1 479 ? 14.924 65.758 76.636 1.00 39.51 479 GLN C CA 1
ATOM 12442 C C . GLN C 1 479 ? 13.991 66.230 77.759 1.00 38.62 479 GLN C C 1
ATOM 12443 O O . GLN C 1 479 ? 13.555 67.395 77.687 1.00 39.19 479 GLN C O 1
ATOM 12449 N N . GLY C 1 480 ? 13.677 65.360 78.729 1.00 37.14 480 GLY C N 1
ATOM 12450 C CA . GLY C 1 480 ? 12.789 65.657 79.872 1.00 35.83 480 GLY C CA 1
ATOM 12451 C C . GLY C 1 480 ? 11.393 66.065 79.427 1.00 34.53 480 GLY C C 1
ATOM 12452 O O . GLY C 1 480 ? 10.922 67.127 79.868 1.00 32.79 480 GLY C O 1
ATOM 12453 N N . ILE C 1 481 ? 10.750 65.249 78.586 1.00 34.35 481 ILE C N 1
ATOM 12454 C CA . ILE C 1 481 ? 9.382 65.503 78.040 1.00 34.36 481 ILE C CA 1
ATOM 12455 C C . ILE C 1 481 ? 8.373 64.718 78.889 1.00 34.60 481 ILE C C 1
ATOM 12456 O O . ILE C 1 481 ? 8.617 63.521 79.145 1.00 34.94 481 ILE C O 1
ATOM 12461 N N . LYS C 1 482 ? 7.292 65.377 79.315 1.00 34.67 482 LYS C N 1
ATOM 12462 C CA . LYS C 1 482 ? 6.218 64.773 80.145 1.00 35.37 482 LYS C CA 1
ATOM 12463 C C . LYS C 1 482 ? 5.448 63.776 79.274 1.00 34.13 482 LYS C C 1
ATOM 12464 O O . LYS C 1 482 ? 5.384 62.584 79.645 1.00 33.51 482 LYS C O 1
ATOM 12470 N N . TYR C 1 483 ? 4.921 64.239 78.140 1.00 32.74 483 TYR C N 1
ATOM 12471 C CA . TYR C 1 483 ? 4.295 63.369 77.113 1.00 32.70 483 TYR C CA 1
ATOM 12472 C C . TYR C 1 483 ? 4.385 64.026 75.731 1.00 31.49 483 TYR C C 1
ATOM 12473 O O . TYR C 1 483 ? 4.555 65.257 75.641 1.00 31.25 483 TYR C O 1
ATOM 12482 N N . ILE C 1 484 ? 4.309 63.197 74.688 1.00 30.03 484 ILE C N 1
ATOM 12483 C CA . ILE C 1 484 ? 4.122 63.616 73.269 1.00 29.78 484 ILE C CA 1
ATOM 12484 C C . ILE C 1 484 ? 2.746 63.110 72.837 1.00 30.19 484 ILE C C 1
ATOM 12485 O O . ILE C 1 484 ? 2.334 62.046 73.332 1.00 31.59 484 ILE C O 1
ATOM 12490 N N . ASN C 1 485 ? 2.060 63.860 71.976 1.00 30.33 485 ASN C N 1
ATOM 12491 C CA . ASN C 1 485 ? 0.693 63.533 71.501 1.00 30.43 485 ASN C CA 1
ATOM 12492 C C . ASN C 1 485 ? 0.606 63.904 70.026 1.00 30.11 485 ASN C C 1
ATOM 12493 O O . ASN C 1 485 ? 0.636 65.085 69.693 1.00 31.37 485 ASN C O 1
ATOM 12498 N N . PRO C 1 486 ? 0.487 62.930 69.095 1.00 28.94 486 PRO C N 1
ATOM 12499 C CA . PRO C 1 486 ? 0.402 63.262 67.676 1.00 28.86 486 PRO C CA 1
ATOM 12500 C C . PRO C 1 486 ? -0.725 64.281 67.462 1.00 28.63 486 PRO C C 1
ATOM 12501 O O . PRO C 1 486 ? -1.754 64.150 68.095 1.00 28.65 486 PRO C O 1
ATOM 12505 N N . THR C 1 487 ? -0.496 65.280 66.609 1.00 28.92 487 THR C N 1
ATOM 12506 C CA . THR C 1 487 ? -1.519 66.287 66.220 1.00 29.06 487 THR C CA 1
ATOM 12507 C C . THR C 1 487 ? -2.551 65.591 65.328 1.00 28.90 487 THR C C 1
ATOM 12508 O O . THR C 1 487 ? -2.211 64.556 64.721 1.00 27.91 487 THR C O 1
ATOM 12512 N N . ALA C 1 488 ? -3.772 66.120 65.262 1.00 30.14 488 ALA C N 1
ATOM 12513 C CA . ALA C 1 488 ? -4.789 65.679 64.282 1.00 30.80 488 ALA C CA 1
ATOM 12514 C C . ALA C 1 488 ? -4.189 65.813 62.878 1.00 31.27 488 ALA C C 1
ATOM 12515 O O . ALA C 1 488 ? -4.407 64.907 62.050 1.00 32.26 488 ALA C O 1
ATOM 12517 N N . LYS C 1 489 ? -3.432 66.890 62.639 1.00 31.42 489 LYS C N 1
ATOM 12518 C CA . LYS C 1 489 ? -2.831 67.207 61.317 1.00 32.45 489 LYS C CA 1
ATOM 12519 C C . LYS C 1 489 ? -1.912 66.054 60.899 1.00 32.00 489 LYS C C 1
ATOM 12520 O O . LYS C 1 489 ? -2.127 65.495 59.797 1.00 31.69 489 LYS C O 1
ATOM 12526 N N . ALA C 1 490 ? -0.949 65.708 61.762 1.00 30.21 490 ALA C N 1
ATOM 12527 C CA . ALA C 1 490 ? 0.034 64.620 61.557 1.00 29.93 490 ALA C CA 1
ATOM 12528 C C . ALA C 1 490 ? -0.705 63.327 61.202 1.00 29.73 490 ALA C C 1
ATOM 12529 O O . ALA C 1 490 ? -0.346 62.697 60.189 1.00 28.36 490 ALA C O 1
ATOM 12531 N N . ALA C 1 491 ? -1.718 62.975 62.000 1.00 31.06 491 ALA C N 1
ATOM 12532 C CA . ALA C 1 491 ? -2.575 61.776 61.836 1.00 32.20 491 ALA C CA 1
ATOM 12533 C C . ALA C 1 491 ? -3.240 61.785 60.456 1.00 34.31 491 ALA C C 1
ATOM 12534 O O . ALA C 1 491 ? -3.307 60.701 59.825 1.00 35.90 491 ALA C O 1
ATOM 12536 N N . LYS C 1 492 ? -3.709 62.957 60.007 1.00 35.11 492 LYS C N 1
ATOM 12537 C CA . LYS C 1 492 ? -4.463 63.123 58.735 1.00 36.10 492 LYS C CA 1
ATOM 12538 C C . LYS C 1 492 ? -3.505 62.986 57.544 1.00 34.90 492 LYS C C 1
ATOM 12539 O O . LYS C 1 492 ? -3.884 62.323 56.565 1.00 33.91 492 LYS C O 1
ATOM 12545 N N . GLU C 1 493 ? -2.313 63.584 57.630 1.00 34.62 493 GLU C N 1
ATOM 12546 C CA . GLU C 1 493 ? -1.256 63.491 56.584 1.00 34.54 493 GLU C CA 1
ATOM 12547 C C . GLU C 1 493 ? -0.799 62.038 56.437 1.00 31.56 493 GLU C C 1
ATOM 12548 O O . GLU C 1 493 ? -0.573 61.619 55.299 1.00 30.64 493 GLU C O 1
ATOM 12554 N N . TRP C 1 494 ? -0.671 61.302 57.544 1.00 29.98 494 TRP C N 1
ATOM 12555 C CA . TRP C 1 494 ? -0.299 59.864 57.513 1.00 28.95 494 TRP C CA 1
ATOM 12556 C C . TRP C 1 494 ? -1.372 59.085 56.748 1.00 28.98 494 TRP C C 1
ATOM 12557 O O . TRP C 1 494 ? -1.008 58.306 55.858 1.00 27.75 494 TRP C O 1
ATOM 12568 N N . LYS C 1 495 ? -2.645 59.308 57.081 1.00 30.91 495 LYS C N 1
ATOM 12569 C CA . LYS C 1 495 ? -3.809 58.661 56.416 1.00 32.02 495 LYS C CA 1
ATOM 12570 C C . LYS C 1 495 ? -3.749 58.921 54.904 1.00 31.74 495 LYS C C 1
ATOM 12571 O O . LYS C 1 495 ? -3.961 57.964 54.131 1.00 31.54 495 LYS C O 1
ATOM 12577 N N . ALA C 1 496 ? -3.475 60.166 54.501 1.00 31.10 496 ALA C N 1
ATOM 12578 C CA . ALA C 1 496 ? -3.311 60.571 53.086 1.00 30.94 496 ALA C CA 1
ATOM 12579 C C . ALA C 1 496 ? -2.232 59.699 52.429 1.00 31.27 496 ALA C C 1
ATOM 12580 O O . ALA C 1 496 ? -2.513 59.120 51.361 1.00 32.64 496 ALA C O 1
ATOM 12582 N N . LYS C 1 497 ? -1.055 59.596 53.056 1.00 29.87 497 LYS C N 1
ATOM 12583 C CA . LYS C 1 497 ? 0.081 58.766 52.574 1.00 29.98 497 LYS C CA 1
ATOM 12584 C C . LYS C 1 497 ? -0.366 57.309 52.450 1.00 28.89 497 LYS C C 1
ATOM 12585 O O . LYS C 1 497 ? -0.090 56.698 51.404 1.00 27.64 497 LYS C O 1
ATOM 12591 N N . ILE C 1 498 ? -1.015 56.778 53.491 1.00 28.96 498 ILE C N 1
ATOM 12592 C CA . ILE C 1 498 ? -1.492 55.363 53.549 1.00 28.93 498 ILE C CA 1
ATOM 12593 C C . ILE C 1 498 ? -2.439 55.134 52.368 1.00 29.14 498 ILE C C 1
ATOM 12594 O O . ILE C 1 498 ? -2.379 54.042 51.770 1.00 30.13 498 ILE C O 1
ATOM 12599 N N . ASN C 1 499 ? -3.267 56.134 52.052 1.00 29.45 499 ASN C N 1
ATOM 12600 C CA . ASN C 1 499 ? -4.268 56.072 50.956 1.00 30.24 499 ASN C CA 1
ATOM 12601 C C . ASN C 1 499 ? -3.552 56.179 49.601 1.00 32.33 499 ASN C C 1
ATOM 12602 O O . ASN C 1 499 ? -3.905 55.390 48.709 1.00 32.81 499 ASN C O 1
ATOM 12607 N N . GLU C 1 500 ? -2.571 57.083 49.458 1.00 33.94 500 GLU C N 1
ATOM 12608 C CA . GLU C 1 500 ? -1.813 57.305 48.192 1.00 35.65 500 GLU C CA 1
ATOM 12609 C C . GLU C 1 500 ? -1.071 56.025 47.798 1.00 33.57 500 GLU C C 1
ATOM 12610 O O . GLU C 1 500 ? -1.175 55.614 46.627 1.00 32.47 500 GLU C O 1
ATOM 12616 N N . LEU C 1 501 ? -0.340 55.432 48.742 1.00 32.32 501 LEU C N 1
ATOM 12617 C CA . LEU C 1 501 ? 0.467 54.205 48.509 1.00 31.54 501 LEU C CA 1
ATOM 12618 C C . LEU C 1 501 ? -0.467 53.072 48.071 1.00 30.48 501 LEU C C 1
ATOM 12619 O O . LEU C 1 501 ? -0.115 52.355 47.125 1.00 29.63 501 LEU C O 1
ATOM 12624 N N . SER C 1 502 ? -1.637 52.957 48.701 1.00 31.25 502 SER C N 1
ATOM 12625 C CA . SER C 1 502 ? -2.647 51.907 48.418 1.00 31.40 502 SER C CA 1
ATOM 12626 C C . SER C 1 502 ? -3.344 52.164 47.071 1.00 31.01 502 SER C C 1
ATOM 12627 O O . SER C 1 502 ? -3.651 51.185 46.378 1.00 29.34 502 SER C O 1
ATOM 12630 N N . ASP C 1 503 ? -3.581 53.429 46.710 1.00 31.88 503 ASP C N 1
ATOM 12631 C CA . ASP C 1 503 ? -4.428 53.822 45.549 1.00 33.57 503 ASP C CA 1
ATOM 12632 C C . ASP C 1 503 ? -3.634 53.652 44.241 1.00 34.33 503 ASP C C 1
ATOM 12633 O O . ASP C 1 503 ? -4.265 53.403 43.197 1.00 33.64 503 ASP C O 1
ATOM 12638 N N . LYS C 1 504 ? -2.303 53.747 44.289 1.00 35.32 504 LYS C N 1
ATOM 12639 C CA . LYS C 1 504 ? -1.416 53.450 43.133 1.00 35.97 504 LYS C CA 1
ATOM 12640 C C . LYS C 1 504 ? -1.440 51.945 42.818 1.00 34.68 504 LYS C C 1
ATOM 12641 O O . LYS C 1 504 ? -1.112 51.584 41.673 1.00 36.18 504 LYS C O 1
ATOM 12647 N N . THR C 1 505 ? -1.798 51.095 43.786 1.00 32.41 505 THR C N 1
ATOM 12648 C CA . THR C 1 505 ? -1.792 49.613 43.646 1.00 31.34 505 THR C CA 1
ATOM 12649 C C . THR C 1 505 ? -3.137 49.135 43.094 1.00 30.37 505 THR C C 1
ATOM 12650 O O . THR C 1 505 ? -4.063 49.957 42.996 1.00 29.07 505 THR C O 1
ATOM 12654 N N . LEU C 1 506 ? -3.224 47.840 42.777 1.00 31.02 506 LEU C N 1
ATOM 12655 C CA . LEU C 1 506 ? -4.466 47.147 42.336 1.00 32.43 506 LEU C CA 1
ATOM 12656 C C . LEU C 1 506 ? -5.245 46.639 43.557 1.00 34.06 506 LEU C C 1
ATOM 12657 O O . LEU C 1 506 ? -6.189 45.855 43.344 1.00 33.76 506 LEU C O 1
ATOM 12662 N N . PHE C 1 507 ? -4.863 47.044 44.776 1.00 35.90 507 PHE C N 1
ATOM 12663 C CA . PHE C 1 507 ? -5.535 46.631 46.037 1.00 38.02 507 PHE C CA 1
ATOM 12664 C C . PHE C 1 507 ? -6.982 47.117 46.004 1.00 36.98 507 PHE C C 1
ATOM 12665 O O . PHE C 1 507 ? -7.269 48.186 45.465 1.00 37.25 507 PHE C O 1
ATOM 12673 N N . PRO C 1 508 ? -7.933 46.338 46.566 1.00 34.76 508 PRO C N 1
ATOM 12674 C CA . PRO C 1 508 ? -9.350 46.687 46.504 1.00 33.86 508 PRO C CA 1
ATOM 12675 C C . PRO C 1 508 ? -9.623 48.092 47.058 1.00 32.23 508 PRO C C 1
ATOM 12676 O O . PRO C 1 508 ? -8.963 48.495 47.995 1.00 31.03 508 PRO C O 1
ATOM 12680 N N . THR C 1 509 ? -10.574 48.796 46.444 1.00 31.47 509 THR C N 1
ATOM 12681 C CA . THR C 1 509 ? -11.152 50.069 46.944 1.00 30.80 509 THR C CA 1
ATOM 12682 C C . THR C 1 509 ? -12.616 49.810 47.298 1.00 31.00 509 THR C C 1
ATOM 12683 O O . THR C 1 509 ? -13.042 48.652 47.197 1.00 31.65 509 THR C O 1
ATOM 12687 N N . THR C 1 510 ? -13.355 50.846 47.695 1.00 32.33 510 THR C N 1
ATOM 12688 C CA . THR C 1 510 ? -14.812 50.766 47.997 1.00 31.75 510 THR C CA 1
ATOM 12689 C C . THR C 1 510 ? -15.584 50.492 46.695 1.00 32.17 510 THR C C 1
ATOM 12690 O O . THR C 1 510 ? -16.716 49.987 46.792 1.00 32.68 510 THR C O 1
ATOM 12694 N N . LYS C 1 511 ? -14.974 50.762 45.532 1.00 32.94 511 LYS C N 1
ATOM 12695 C CA . LYS C 1 511 ? -15.573 50.558 44.182 1.00 34.29 511 LYS C CA 1
ATOM 12696 C C . LYS C 1 511 ? -15.290 49.145 43.647 1.00 35.35 511 LYS C C 1
ATOM 12697 O O . LYS C 1 511 ? -15.725 48.858 42.515 1.00 35.57 511 LYS C O 1
ATOM 12703 N N . SER C 1 512 ? -14.577 48.298 44.396 1.00 36.71 512 SER C N 1
ATOM 12704 C CA . SER C 1 512 ? -14.165 46.941 43.943 1.00 37.18 512 SER C CA 1
ATOM 12705 C C . SER C 1 512 ? -15.346 45.971 44.055 1.00 38.20 512 SER C C 1
ATOM 12706 O O . SER C 1 512 ? -16.150 46.113 44.995 1.00 38.41 512 SER C O 1
ATOM 12709 N N . THR C 1 513 ? -15.433 45.021 43.121 1.00 40.59 513 THR C N 1
ATOM 12710 C CA . THR C 1 513 ? -16.430 43.917 43.120 1.00 41.99 513 THR C CA 1
ATOM 12711 C C . THR C 1 513 ? -16.063 42.924 44.228 1.00 42.35 513 THR C C 1
ATOM 12712 O O . THR C 1 513 ? -16.994 42.386 44.852 1.00 45.68 513 THR C O 1
ATOM 12716 N N . TYR C 1 514 ? -14.767 42.689 44.465 1.00 41.03 514 TYR C N 1
ATOM 12717 C CA . TYR C 1 514 ? -14.274 41.858 45.595 1.00 40.24 514 TYR C CA 1
ATOM 12718 C C . TYR C 1 514 ? -13.487 42.729 46.584 1.00 40.58 514 TYR C C 1
ATOM 12719 O O . TYR C 1 514 ? -12.497 43.369 46.177 1.00 40.40 514 TYR C O 1
ATOM 12728 N N . MET C 1 515 ? -13.919 42.730 47.851 1.00 40.78 515 MET C N 1
ATOM 12729 C CA . MET C 1 515 ? -13.293 43.470 48.981 1.00 41.43 515 MET C CA 1
ATOM 12730 C C . MET C 1 515 ? -13.111 42.511 50.161 1.00 40.97 515 MET C C 1
ATOM 12731 O O . MET C 1 515 ? -14.033 42.428 50.996 1.00 40.42 515 MET C O 1
ATOM 12736 N N . GLY C 1 516 ? -11.962 41.830 50.220 1.00 41.48 516 GLY C N 1
ATOM 12737 C CA . GLY C 1 516 ? -11.642 40.792 51.219 1.00 42.89 516 GLY C CA 1
ATOM 12738 C C . GLY C 1 516 ? -11.869 41.272 52.642 1.00 44.13 516 GLY C C 1
ATOM 12739 O O . GLY C 1 516 ? -11.233 42.265 53.033 1.00 45.97 516 GLY C O 1
ATOM 12740 N N . GLY C 1 517 ? -12.755 40.597 53.382 1.00 45.13 517 GLY C N 1
ATOM 12741 C CA . GLY C 1 517 ? -13.020 40.842 54.814 1.00 47.64 517 GLY C CA 1
ATOM 12742 C C . GLY C 1 517 ? -13.679 42.188 55.081 1.00 49.78 517 GLY C C 1
ATOM 12743 O O . GLY C 1 517 ? -13.405 42.759 56.156 1.00 52.86 517 GLY C O 1
ATOM 12744 N N . SER C 1 518 ? -14.524 42.675 54.161 1.00 50.84 518 SER C N 1
ATOM 12745 C CA . SER C 1 518 ? -15.359 43.897 54.332 1.00 49.71 518 SER C CA 1
ATOM 12746 C C . SER C 1 518 ? -16.509 43.588 55.299 1.00 50.71 518 SER C C 1
ATOM 12747 O O . SER C 1 518 ? -17.101 42.493 55.182 1.00 47.84 518 SER C O 1
ATOM 12750 N N . MET C 1 519 ? -16.805 44.525 56.207 1.00 53.15 519 MET C N 1
ATOM 12751 C CA . MET C 1 519 ? -17.731 44.329 57.357 1.00 55.48 519 MET C CA 1
ATOM 12752 C C . MET C 1 519 ? -18.985 45.179 57.176 1.00 54.41 519 MET C C 1
ATOM 12753 O O . MET C 1 519 ? -18.969 46.158 56.431 1.00 54.11 519 MET C O 1
ATOM 12758 N N . PRO C 1 520 ? -20.104 44.818 57.851 1.00 53.14 520 PRO C N 1
ATOM 12759 C CA . PRO C 1 520 ? -21.355 45.577 57.768 1.00 52.03 520 PRO C CA 1
ATOM 12760 C C . PRO C 1 520 ? -21.266 47.041 58.235 1.00 51.01 520 PRO C C 1
ATOM 12761 O O . PRO C 1 520 ? -21.442 47.923 57.420 1.00 49.27 520 PRO C O 1
ATOM 12765 N N . GLY C 1 521 ? -21.000 47.269 59.524 1.00 50.72 521 GLY C N 1
ATOM 12766 C CA . GLY C 1 521 ? -21.028 48.613 60.135 1.00 52.11 521 GLY C CA 1
ATOM 12767 C C . GLY C 1 521 ? -19.918 49.511 59.610 1.00 53.86 521 GLY C C 1
ATOM 12768 O O . GLY C 1 521 ? -20.125 50.740 59.575 1.00 52.86 521 GLY C O 1
ATOM 12769 N N . LYS C 1 522 ? -18.782 48.925 59.212 1.00 55.70 522 LYS C N 1
ATOM 12770 C CA . LYS C 1 522 ? -17.517 49.652 58.925 1.00 55.01 522 LYS C CA 1
ATOM 12771 C C . LYS C 1 522 ? -17.360 49.857 57.415 1.00 51.41 522 LYS C C 1
ATOM 12772 O O . LYS C 1 522 ? -17.638 48.916 56.652 1.00 51.59 522 LYS C O 1
ATOM 12778 N N . VAL C 1 523 ? -16.931 51.056 57.016 1.00 47.96 523 VAL C N 1
ATOM 12779 C CA . VAL C 1 523 ? -16.493 51.377 55.626 1.00 46.96 523 VAL C CA 1
ATOM 12780 C C . VAL C 1 523 ? -15.162 50.656 55.367 1.00 45.20 523 VAL C C 1
ATOM 12781 O O . VAL C 1 523 ? -14.289 50.674 56.259 1.00 47.10 523 VAL C O 1
ATOM 12785 N N . PHE C 1 524 ? -15.023 50.041 54.192 1.00 41.64 524 PHE C N 1
ATOM 12786 C CA . PHE C 1 524 ? -13.798 49.339 53.732 1.00 40.51 524 PHE C CA 1
ATOM 12787 C C . PHE C 1 524 ? -12.702 50.368 53.432 1.00 39.13 524 PHE C C 1
ATOM 12788 O O . PHE C 1 524 ? -12.960 51.345 52.695 1.00 38.57 524 PHE C O 1
ATOM 12796 N N . GLU C 1 525 ? -11.511 50.155 53.992 1.00 37.06 525 GLU C N 1
ATOM 12797 C CA . GLU C 1 525 ? -10.336 51.040 53.792 1.00 36.38 525 GLU C CA 1
ATOM 12798 C C . GLU C 1 525 ? -9.055 50.220 53.991 1.00 34.08 525 GLU C C 1
ATOM 12799 O O . GLU C 1 525 ? -9.088 49.247 54.785 1.00 32.88 525 GLU C O 1
ATOM 12805 N N . GLN C 1 526 ? -7.984 50.586 53.277 1.00 31.71 526 GLN C N 1
ATOM 12806 C CA . GLN C 1 526 ? -6.637 49.983 53.446 1.00 30.07 526 GLN C CA 1
ATOM 12807 C C . GLN C 1 526 ? -6.199 50.232 54.887 1.00 28.50 526 GLN C C 1
ATOM 12808 O O . GLN C 1 526 ? -6.241 51.393 55.330 1.00 26.84 526 GLN C O 1
ATOM 12814 N N . VAL C 1 527 ? -5.809 49.167 55.580 1.00 28.59 527 VAL C N 1
ATOM 12815 C CA . VAL C 1 527 ? -5.407 49.195 57.015 1.00 29.20 527 VAL C CA 1
ATOM 12816 C C . VAL C 1 527 ? -3.876 49.310 57.110 1.00 29.14 527 VAL C C 1
ATOM 12817 O O . VAL C 1 527 ? -3.402 49.954 58.063 1.00 30.39 527 VAL C O 1
ATOM 12821 N N . ASN C 1 528 ? -3.139 48.758 56.135 1.00 27.66 528 ASN C N 1
ATOM 12822 C CA . ASN C 1 528 ? -1.656 48.604 56.158 1.00 26.58 528 ASN C CA 1
ATOM 12823 C C . ASN C 1 528 ? -0.964 49.709 55.342 1.00 25.41 528 ASN C C 1
ATOM 12824 O O . ASN C 1 528 ? -1.531 50.147 54.324 1.00 25.19 528 ASN C O 1
ATOM 12829 N N . TYR C 1 529 ? 0.234 50.125 55.773 1.00 24.91 529 TYR C N 1
ATOM 12830 C CA . TYR C 1 529 ? 1.250 50.837 54.945 1.00 24.28 529 TYR C CA 1
ATOM 12831 C C . TYR C 1 529 ? 1.727 49.874 53.849 1.00 23.45 529 TYR C C 1
ATOM 12832 O O . TYR C 1 529 ? 2.200 48.768 54.207 1.00 24.07 529 TYR C O 1
ATOM 12841 N N . ALA C 1 530 ? 1.594 50.262 52.573 1.00 21.87 530 ALA C N 1
ATOM 12842 C CA . ALA C 1 530 ? 1.888 49.404 51.398 1.00 21.15 530 ALA C CA 1
ATOM 12843 C C . ALA C 1 530 ? 3.162 49.861 50.664 1.00 20.78 530 ALA C C 1
ATOM 12844 O O . ALA C 1 530 ? 3.393 49.370 49.549 1.00 20.48 530 ALA C O 1
ATOM 12846 N N . GLY C 1 531 ? 3.983 50.723 51.275 1.00 20.50 531 GLY C N 1
ATOM 12847 C CA . GLY C 1 531 ? 5.189 51.310 50.653 1.00 20.21 531 GLY C CA 1
ATOM 12848 C C . GLY C 1 531 ? 6.457 50.471 50.811 1.00 20.00 531 GLY C C 1
ATOM 12849 O O . GLY C 1 531 ? 7.477 50.875 50.236 1.00 19.75 531 GLY C O 1
ATOM 12850 N N . GLY C 1 532 ? 6.421 49.361 51.559 1.00 19.81 532 GLY C N 1
ATOM 12851 C CA . GLY C 1 532 ? 7.580 48.474 51.794 1.00 19.54 532 GLY C CA 1
ATOM 12852 C C . GLY C 1 532 ? 8.326 48.837 53.070 1.00 19.86 532 GLY C C 1
ATOM 12853 O O . GLY C 1 532 ? 8.257 50.010 53.476 1.00 19.98 532 GLY C O 1
ATOM 12854 N N . GLU C 1 533 ? 9.036 47.876 53.671 1.00 20.39 533 GLU C N 1
ATOM 12855 C CA . GLU C 1 533 ? 9.756 48.033 54.969 1.00 21.06 533 GLU C CA 1
ATOM 12856 C C . GLU C 1 533 ? 10.776 49.184 54.909 1.00 21.99 533 GLU C C 1
ATOM 12857 O O . GLU C 1 533 ? 10.916 49.896 55.927 1.00 21.53 533 GLU C O 1
ATOM 12863 N N . TYR C 1 534 ? 11.485 49.347 53.786 1.00 22.75 534 TYR C N 1
ATOM 12864 C CA . TYR C 1 534 ? 12.569 50.356 53.632 1.00 24.10 534 TYR C CA 1
ATOM 12865 C C . TYR C 1 534 ? 11.958 51.760 53.660 1.00 23.88 534 TYR C C 1
ATOM 12866 O O . TYR C 1 534 ? 12.323 52.570 54.509 1.00 23.57 534 TYR C O 1
ATOM 12875 N N . PRO C 1 535 ? 11.015 52.118 52.757 1.00 23.63 535 PRO C N 1
ATOM 12876 C CA . PRO C 1 535 ? 10.345 53.416 52.842 1.00 23.45 535 PRO C CA 1
ATOM 12877 C C . PRO C 1 535 ? 9.667 53.675 54.194 1.00 23.47 535 PRO C C 1
ATOM 12878 O O . PRO C 1 535 ? 9.716 54.807 54.635 1.00 24.18 535 PRO C O 1
ATOM 12882 N N . TYR C 1 536 ? 9.072 52.651 54.819 1.00 22.70 536 TYR C N 1
ATOM 12883 C CA . TYR C 1 536 ? 8.431 52.778 56.156 1.00 22.74 536 TYR C CA 1
ATOM 12884 C C . TYR C 1 536 ? 9.498 53.215 57.168 1.00 22.69 536 TYR C C 1
ATOM 12885 O O . TYR C 1 536 ? 9.307 54.248 57.834 1.00 22.46 536 TYR C O 1
ATOM 12894 N N . SER C 1 537 ? 10.599 52.462 57.251 1.00 23.26 537 SER C N 1
ATOM 12895 C CA . SER C 1 537 ? 11.800 52.774 58.072 1.00 23.90 537 SER C CA 1
ATOM 12896 C C . SER C 1 537 ? 12.192 54.247 57.914 1.00 24.59 537 SER C C 1
ATOM 12897 O O . SER C 1 537 ? 12.484 54.889 58.937 1.00 24.09 537 SER C O 1
ATOM 12900 N N . LYS C 1 538 ? 12.214 54.753 56.678 1.00 25.64 538 LYS C N 1
ATOM 12901 C CA . LYS C 1 538 ? 12.636 56.143 56.361 1.00 26.87 538 LYS C CA 1
ATOM 12902 C C . LYS C 1 538 ? 11.616 57.132 56.924 1.00 26.78 538 LYS C C 1
ATOM 12903 O O . LYS C 1 538 ? 12.039 58.143 57.524 1.00 26.70 538 LYS C O 1
ATOM 12909 N N . GLU C 1 539 ? 10.327 56.850 56.733 1.00 26.38 539 GLU C N 1
ATOM 12910 C CA . GLU C 1 539 ? 9.234 57.749 57.175 1.00 26.43 539 GLU C CA 1
ATOM 12911 C C . GLU C 1 539 ? 9.375 57.960 58.684 1.00 25.13 539 GLU C C 1
ATOM 12912 O O . GLU C 1 539 ? 9.465 59.124 59.104 1.00 24.95 539 GLU C O 1
ATOM 12918 N N . ILE C 1 540 ? 9.458 56.872 59.454 1.00 24.43 540 ILE C N 1
ATOM 12919 C CA . ILE C 1 540 ? 9.411 56.912 60.948 1.00 24.06 540 ILE C CA 1
ATOM 12920 C C . ILE C 1 540 ? 10.708 57.543 61.475 1.00 23.96 540 ILE C C 1
ATOM 12921 O O . ILE C 1 540 ? 10.642 58.251 62.483 1.00 23.29 540 ILE C O 1
ATOM 12926 N N . ARG C 1 541 ? 11.835 57.335 60.789 1.00 24.11 541 ARG C N 1
ATOM 12927 C CA . ARG C 1 541 ? 13.181 57.751 61.263 1.00 23.66 541 ARG C CA 1
ATOM 12928 C C . ARG C 1 541 ? 13.382 59.252 61.063 1.00 24.21 541 ARG C C 1
ATOM 12929 O O . ARG C 1 541 ? 14.119 59.856 61.864 1.00 23.53 541 ARG C O 1
ATOM 12937 N N . ALA C 1 542 ? 12.753 59.816 60.031 1.00 25.56 542 ALA C N 1
ATOM 12938 C CA . ALA C 1 542 ? 12.681 61.272 59.775 1.00 27.19 542 ALA C CA 1
ATOM 12939 C C . ALA C 1 542 ? 12.157 62.017 61.014 1.00 28.65 542 ALA C C 1
ATOM 12940 O O . ALA C 1 542 ? 12.556 63.172 61.206 1.00 30.79 542 ALA C O 1
ATOM 12942 N N . VAL C 1 543 ? 11.321 61.377 61.836 1.00 29.62 543 VAL C N 1
ATOM 12943 C CA . VAL C 1 543 ? 10.523 62.037 62.916 1.00 30.92 543 VAL C CA 1
ATOM 12944 C C . VAL C 1 543 ? 11.347 62.191 64.208 1.00 31.41 543 VAL C C 1
ATOM 12945 O O . VAL C 1 543 ? 10.987 63.067 65.018 1.00 30.03 543 VAL C O 1
ATOM 12949 N N . LEU C 1 544 ? 12.411 61.401 64.397 1.00 32.95 544 LEU C N 1
ATOM 12950 C CA . LEU C 1 544 ? 13.315 61.494 65.583 1.00 33.69 544 LEU C CA 1
ATOM 12951 C C . LEU C 1 544 ? 14.593 62.244 65.205 1.00 33.88 544 LEU C C 1
ATOM 12952 O O . LEU C 1 544 ? 15.126 62.053 64.116 1.00 35.72 544 LEU C O 1
ATOM 12957 N N . PRO C 1 545 ? 15.166 63.077 66.104 1.00 33.34 545 PRO C N 1
ATOM 12958 C CA . PRO C 1 545 ? 14.723 63.197 67.490 1.00 33.33 545 PRO C CA 1
ATOM 12959 C C . PRO C 1 545 ? 13.889 64.453 67.774 1.00 33.37 545 PRO C C 1
ATOM 12960 O O . PRO C 1 545 ? 13.687 64.755 68.933 1.00 33.91 545 PRO C O 1
ATOM 12964 N N . ASN C 1 546 ? 13.450 65.158 66.726 1.00 34.23 546 ASN C N 1
ATOM 12965 C CA . ASN C 1 546 ? 12.712 66.447 66.834 1.00 33.49 546 ASN C CA 1
ATOM 12966 C C . ASN C 1 546 ? 11.261 66.190 67.252 1.00 31.96 546 ASN C C 1
ATOM 12967 O O . ASN C 1 546 ? 10.607 67.148 67.705 1.00 30.89 546 ASN C O 1
ATOM 12972 N N . PHE C 1 547 ? 10.779 64.955 67.087 1.00 30.30 547 PHE C N 1
ATOM 12973 C CA . PHE C 1 547 ? 9.366 64.559 67.313 1.00 29.05 547 PHE C CA 1
ATOM 12974 C C . PHE C 1 547 ? 8.470 65.403 66.408 1.00 28.59 547 PHE C C 1
ATOM 12975 O O . PHE C 1 547 ? 7.521 66.035 66.900 1.00 27.46 547 PHE C O 1
ATOM 12983 N N . ASN C 1 548 ? 8.784 65.406 65.114 1.00 28.94 548 ASN C N 1
ATOM 12984 C CA . ASN C 1 548 ? 8.010 66.130 64.072 1.00 30.16 548 ASN C CA 1
ATOM 12985 C C . ASN C 1 548 ? 6.633 65.476 63.972 1.00 30.00 548 ASN C C 1
ATOM 12986 O O . ASN C 1 548 ? 6.591 64.242 63.790 1.00 29.64 548 ASN C O 1
ATOM 12991 N N . GLY C 1 549 ? 5.571 66.281 64.090 1.00 29.61 549 GLY C N 1
ATOM 12992 C CA . GLY C 1 549 ? 4.165 65.843 64.015 1.00 29.16 549 GLY C CA 1
ATOM 12993 C C . GLY C 1 549 ? 3.607 65.470 65.377 1.00 28.42 549 GLY C C 1
ATOM 12994 O O . GLY C 1 549 ? 2.597 64.756 65.405 1.00 29.87 549 GLY C O 1
ATOM 12995 N N . PHE C 1 550 ? 4.229 65.942 66.461 1.00 27.74 550 PHE C N 1
ATOM 12996 C CA . PHE C 1 550 ? 3.810 65.688 67.864 1.00 28.63 550 PHE C CA 1
ATOM 12997 C C . PHE C 1 550 ? 3.704 67.002 68.646 1.00 29.84 550 PHE C C 1
ATOM 12998 O O . PHE C 1 550 ? 4.670 67.778 68.656 1.00 30.54 550 PHE C O 1
ATOM 13006 N N . ASP C 1 551 ? 2.562 67.222 69.298 1.00 31.50 551 ASP C N 1
ATOM 13007 C CA . ASP C 1 551 ? 2.460 68.100 70.491 1.00 32.91 551 ASP C CA 1
ATOM 13008 C C . ASP C 1 551 ? 3.458 67.566 71.520 1.00 32.19 551 ASP C C 1
ATOM 13009 O O . ASP C 1 551 ? 3.419 66.359 71.805 1.00 31.09 551 ASP C O 1
ATOM 13014 N N . ILE C 1 552 ? 4.355 68.420 72.006 1.00 31.83 552 ILE C N 1
ATOM 13015 C CA . ILE C 1 552 ? 5.344 68.068 73.062 1.00 32.21 552 ILE C CA 1
ATOM 13016 C C . ILE C 1 552 ? 5.014 68.913 74.292 1.00 33.15 552 ILE C C 1
ATOM 13017 O O . ILE C 1 552 ? 4.679 70.099 74.113 1.00 34.21 552 ILE C O 1
ATOM 13022 N N . VAL C 1 553 ? 5.058 68.296 75.477 1.00 33.26 553 VAL C N 1
ATOM 13023 C CA . VAL C 1 553 ? 4.777 68.939 76.792 1.00 33.63 553 VAL C CA 1
ATOM 13024 C C . VAL C 1 553 ? 5.893 68.546 77.760 1.00 35.07 553 VAL C C 1
ATOM 13025 O O . VAL C 1 553 ? 6.179 67.339 77.849 1.00 36.07 553 VAL C O 1
ATOM 13029 N N . LYS C 1 554 ? 6.468 69.528 78.463 1.00 36.43 554 LYS C N 1
ATOM 13030 C CA . LYS C 1 554 ? 7.545 69.330 79.470 1.00 38.56 554 LYS C CA 1
ATOM 13031 C C . LYS C 1 554 ? 7.024 69.699 80.863 1.00 39.13 554 LYS C C 1
ATOM 13032 O O . LYS C 1 554 ? 7.747 69.515 81.842 1.00 40.20 554 LYS C O 1
ATOM 13038 N N . GLY D 1 18 ? 40.031 32.114 15.208 1.00 53.98 18 GLY D N 1
ATOM 13039 C CA . GLY D 1 18 ? 38.659 32.587 15.554 1.00 53.72 18 GLY D CA 1
ATOM 13040 C C . GLY D 1 18 ? 38.652 34.039 16.008 1.00 54.27 18 GLY D C 1
ATOM 13041 O O . GLY D 1 18 ? 38.349 34.918 15.175 1.00 54.22 18 GLY D O 1
ATOM 13042 N N . ASN D 1 19 ? 38.988 34.285 17.279 1.00 54.14 19 ASN D N 1
ATOM 13043 C CA . ASN D 1 19 ? 38.850 35.608 17.949 1.00 56.35 19 ASN D CA 1
ATOM 13044 C C . ASN D 1 19 ? 40.051 36.509 17.632 1.00 58.30 19 ASN D C 1
ATOM 13045 O O . ASN D 1 19 ? 39.967 37.723 17.928 1.00 58.41 19 ASN D O 1
ATOM 13050 N N . TYR D 1 20 ? 41.123 35.945 17.061 1.00 60.06 20 TYR D N 1
ATOM 13051 C CA . TYR D 1 20 ? 42.367 36.672 16.688 1.00 57.72 20 TYR D CA 1
ATOM 13052 C C . TYR D 1 20 ? 42.343 37.012 15.189 1.00 56.45 20 TYR D C 1
ATOM 13053 O O . TYR D 1 20 ? 43.423 37.153 14.593 1.00 56.55 20 TYR D O 1
ATOM 13062 N N . ALA D 1 21 ? 41.148 37.162 14.605 1.00 57.01 21 ALA D N 1
ATOM 13063 C CA . ALA D 1 21 ? 40.935 37.574 13.197 1.00 57.97 21 ALA D CA 1
ATOM 13064 C C . ALA D 1 21 ? 41.364 39.037 13.028 1.00 58.43 21 ALA D C 1
ATOM 13065 O O . ALA D 1 21 ? 41.332 39.784 14.025 1.00 59.80 21 ALA D O 1
ATOM 13067 N N . ASP D 1 22 ? 41.759 39.421 11.811 1.00 59.98 22 ASP D N 1
ATOM 13068 C CA . ASP D 1 22 ? 42.152 40.814 11.462 1.00 62.80 22 ASP D CA 1
ATOM 13069 C C . ASP D 1 22 ? 40.883 41.630 11.208 1.00 61.12 22 ASP D C 1
ATOM 13070 O O . ASP D 1 22 ? 40.885 42.830 11.530 1.00 59.00 22 ASP D O 1
ATOM 13075 N N . GLU D 1 23 ? 39.857 40.997 10.633 1.00 61.63 23 GLU D N 1
ATOM 13076 C CA . GLU D 1 23 ? 38.483 41.551 10.508 1.00 64.71 23 GLU D CA 1
ATOM 13077 C C . GLU D 1 23 ? 37.528 40.603 11.242 1.00 67.14 23 GLU D C 1
ATOM 13078 O O . GLU D 1 23 ? 37.146 39.575 10.652 1.00 69.30 23 GLU D O 1
ATOM 13084 N N . LEU D 1 24 ? 37.188 40.935 12.491 1.00 68.51 24 LEU D N 1
ATOM 13085 C CA . LEU D 1 24 ? 36.382 40.090 13.413 1.00 68.69 24 LEU D CA 1
ATOM 13086 C C . LEU D 1 24 ? 34.977 40.688 13.549 1.00 67.98 24 LEU D C 1
ATOM 13087 O O . LEU D 1 24 ? 34.869 41.851 13.988 1.00 66.13 24 LEU D O 1
ATOM 13092 N N . ASP D 1 25 ? 33.942 39.923 13.184 1.00 68.20 25 ASP D N 1
ATOM 13093 C CA . ASP D 1 25 ? 32.525 40.374 13.236 1.00 69.17 25 ASP D CA 1
ATOM 13094 C C . ASP D 1 25 ? 31.815 39.674 14.401 1.00 69.41 25 ASP D C 1
ATOM 13095 O O . ASP D 1 25 ? 31.662 38.433 14.351 1.00 71.55 25 ASP D O 1
ATOM 13100 N N . VAL D 1 26 ? 31.415 40.453 15.413 1.00 66.09 26 VAL D N 1
ATOM 13101 C CA . VAL D 1 26 ? 30.646 39.980 16.601 1.00 63.55 26 VAL D CA 1
ATOM 13102 C C . VAL D 1 26 ? 29.502 40.966 16.857 1.00 62.30 26 VAL D C 1
ATOM 13103 O O . VAL D 1 26 ? 29.471 42.030 16.202 1.00 60.95 26 VAL D O 1
ATOM 13107 N N . ASP D 1 27 ? 28.590 40.603 17.761 1.00 60.00 27 ASP D N 1
ATOM 13108 C CA . ASP D 1 27 ? 27.499 41.486 18.250 1.00 58.18 27 ASP D CA 1
ATOM 13109 C C . ASP D 1 27 ? 28.093 42.440 19.284 1.00 56.97 27 ASP D C 1
ATOM 13110 O O . ASP D 1 27 ? 27.720 43.630 19.278 1.00 55.71 27 ASP D O 1
ATOM 13115 N N . VAL D 1 28 ? 28.995 41.916 20.122 1.00 55.57 28 VAL D N 1
ATOM 13116 C CA . VAL D 1 28 ? 29.541 42.609 21.325 1.00 56.02 28 VAL D CA 1
ATOM 13117 C C . VAL D 1 28 ? 31.056 42.393 21.381 1.00 54.00 28 VAL D C 1
ATOM 13118 O O . VAL D 1 28 ? 31.492 41.231 21.493 1.00 52.01 28 VAL D O 1
ATOM 13122 N N . LEU D 1 29 ? 31.820 43.483 21.309 1.00 53.51 29 LEU D N 1
ATOM 13123 C CA . LEU D 1 29 ? 33.255 43.514 21.686 1.00 53.10 29 LEU D CA 1
ATOM 13124 C C . LEU D 1 29 ? 33.339 44.049 23.119 1.00 51.43 29 LEU D C 1
ATOM 13125 O O . LEU D 1 29 ? 32.809 45.156 23.364 1.00 49.42 29 LEU D O 1
ATOM 13130 N N . ILE D 1 30 ? 33.949 43.276 24.026 1.00 50.44 30 ILE D N 1
ATOM 13131 C CA . ILE D 1 30 ? 34.142 43.642 25.462 1.00 49.92 30 ILE D CA 1
ATOM 13132 C C . ILE D 1 30 ? 35.613 44.010 25.679 1.00 48.81 30 ILE D C 1
ATOM 13133 O O . ILE D 1 30 ? 36.486 43.170 25.383 1.00 48.62 30 ILE D O 1
ATOM 13138 N N . VAL D 1 31 ? 35.866 45.218 26.190 1.00 46.78 31 VAL D N 1
ATOM 13139 C CA . VAL D 1 31 ? 37.236 45.753 26.446 1.00 45.40 31 VAL D CA 1
ATOM 13140 C C . VAL D 1 31 ? 37.570 45.509 27.922 1.00 43.91 31 VAL D C 1
ATOM 13141 O O . VAL D 1 31 ? 36.913 46.121 28.788 1.00 43.04 31 VAL D O 1
ATOM 13145 N N . GLY D 1 32 ? 38.543 44.630 28.188 1.00 42.51 32 GLY D N 1
ATOM 13146 C CA . GLY D 1 32 ? 39.056 44.330 29.537 1.00 40.68 32 GLY D CA 1
ATOM 13147 C C . GLY D 1 32 ? 38.535 43.003 30.050 1.00 40.69 32 GLY D C 1
ATOM 13148 O O . GLY D 1 32 ? 37.336 42.734 29.862 1.00 39.68 32 GLY D O 1
ATOM 13149 N N . ALA D 1 33 ? 39.413 42.209 30.673 1.00 42.58 33 ALA D N 1
ATOM 13150 C CA . ALA D 1 33 ? 39.103 40.908 31.316 1.00 42.95 33 ALA D CA 1
ATOM 13151 C C . ALA D 1 33 ? 39.150 41.053 32.844 1.00 42.44 33 ALA D C 1
ATOM 13152 O O . ALA D 1 33 ? 39.512 40.068 33.528 1.00 40.73 33 ALA D O 1
ATOM 13154 N N . GLY D 1 34 ? 38.789 42.232 33.362 1.00 42.87 34 GLY D N 1
ATOM 13155 C CA . GLY D 1 34 ? 38.583 42.465 34.804 1.00 42.70 34 GLY D CA 1
ATOM 13156 C C . GLY D 1 34 ? 37.251 41.897 35.273 1.00 42.15 34 GLY D C 1
ATOM 13157 O O . GLY D 1 34 ? 36.607 41.150 34.491 1.00 38.80 34 GLY D O 1
ATOM 13158 N N . PHE D 1 35 ? 36.854 42.225 36.510 1.00 41.37 35 PHE D N 1
ATOM 13159 C CA . PHE D 1 35 ? 35.503 41.943 37.067 1.00 40.13 35 PHE D CA 1
ATOM 13160 C C . PHE D 1 35 ? 34.453 42.383 36.042 1.00 38.59 35 PHE D C 1
ATOM 13161 O O . PHE D 1 35 ? 33.628 41.539 35.633 1.00 36.08 35 PHE D O 1
ATOM 13169 N N . GLY D 1 36 ? 34.519 43.652 35.622 1.00 37.35 36 GLY D N 1
ATOM 13170 C CA . GLY D 1 36 ? 33.610 44.243 34.621 1.00 37.12 36 GLY D CA 1
ATOM 13171 C C . GLY D 1 36 ? 33.490 43.349 33.401 1.00 36.72 36 GLY D C 1
ATOM 13172 O O . GLY D 1 36 ? 32.371 42.860 33.126 1.00 34.69 36 GLY D O 1
ATOM 13173 N N . GLY D 1 37 ? 34.615 43.116 32.717 1.00 36.31 37 GLY D N 1
ATOM 13174 C CA . GLY D 1 37 ? 34.699 42.248 31.529 1.00 35.69 37 GLY D CA 1
ATOM 13175 C C . GLY D 1 37 ? 34.098 40.876 31.783 1.00 34.66 37 GLY D C 1
ATOM 13176 O O . GLY D 1 37 ? 33.090 40.547 31.135 1.00 33.90 37 GLY D O 1
ATOM 13177 N N . ILE D 1 38 ? 34.691 40.101 32.695 1.00 34.12 38 ILE D N 1
ATOM 13178 C CA . ILE D 1 38 ? 34.279 38.693 32.979 1.00 35.22 38 ILE D CA 1
ATOM 13179 C C . ILE D 1 38 ? 32.752 38.656 33.142 1.00 36.13 38 ILE D C 1
ATOM 13180 O O . ILE D 1 38 ? 32.119 37.788 32.514 1.00 36.29 38 ILE D O 1
ATOM 13185 N N . TYR D 1 39 ? 32.185 39.571 33.937 1.00 36.79 39 TYR D N 1
ATOM 13186 C CA . TYR D 1 39 ? 30.730 39.617 34.251 1.00 37.94 39 TYR D CA 1
ATOM 13187 C C . TYR D 1 39 ? 29.938 39.987 32.993 1.00 36.99 39 TYR D C 1
ATOM 13188 O O . TYR D 1 39 ? 28.925 39.310 32.707 1.00 33.84 39 TYR D O 1
ATOM 13197 N N . SER D 1 40 ? 30.385 41.026 32.277 1.00 36.99 40 SER D N 1
ATOM 13198 C CA . SER D 1 40 ? 29.719 41.574 31.065 1.00 38.51 40 SER D CA 1
ATOM 13199 C C . SER D 1 40 ? 29.548 40.472 30.010 1.00 39.66 40 SER D C 1
ATOM 13200 O O . SER D 1 40 ? 28.511 40.484 29.319 1.00 39.40 40 SER D O 1
ATOM 13203 N N . LEU D 1 41 ? 30.517 39.553 29.911 1.00 40.93 41 LEU D N 1
ATOM 13204 C CA . LEU D 1 41 ? 30.481 38.380 28.993 1.00 42.02 41 LEU D CA 1
ATOM 13205 C C . LEU D 1 41 ? 29.419 37.392 29.482 1.00 42.12 41 LEU D C 1
ATOM 13206 O O . LEU D 1 41 ? 28.527 37.038 28.682 1.00 41.14 41 LEU D O 1
ATOM 13211 N N . TYR D 1 42 ? 29.533 36.956 30.741 1.00 43.13 42 TYR D N 1
ATOM 13212 C CA . TYR D 1 42 ? 28.591 36.015 31.401 1.00 43.92 42 TYR D CA 1
ATOM 13213 C C . TYR D 1 42 ? 27.155 36.370 30.998 1.00 43.81 42 TYR D C 1
ATOM 13214 O O . TYR D 1 42 ? 26.380 35.458 30.658 1.00 42.87 42 TYR D O 1
ATOM 13223 N N . GLU D 1 43 ? 26.830 37.665 31.032 1.00 44.82 43 GLU D N 1
ATOM 13224 C CA . GLU D 1 43 ? 25.498 38.214 30.669 1.00 46.22 43 GLU D CA 1
ATOM 13225 C C . GLU D 1 43 ? 25.264 38.057 29.162 1.00 46.45 43 GLU D C 1
ATOM 13226 O O . GLU D 1 43 ? 24.190 37.537 28.792 1.00 47.19 43 GLU D O 1
ATOM 13232 N N . MET D 1 44 ? 26.219 38.487 28.328 1.00 44.29 44 MET D N 1
ATOM 13233 C CA . MET D 1 44 ? 26.118 38.406 26.843 1.00 43.63 44 MET D CA 1
ATOM 13234 C C . MET D 1 44 ? 25.851 36.956 26.437 1.00 43.28 44 MET D C 1
ATOM 13235 O O . MET D 1 44 ? 24.938 36.736 25.621 1.00 42.81 44 MET D O 1
ATOM 13240 N N . ARG D 1 45 ? 26.626 36.020 26.996 1.00 43.07 45 ARG D N 1
ATOM 13241 C CA . ARG D 1 45 ? 26.462 34.553 26.806 1.00 43.39 45 ARG D CA 1
ATOM 13242 C C . ARG D 1 45 ? 24.996 34.156 27.040 1.00 43.45 45 ARG D C 1
ATOM 13243 O O . ARG D 1 45 ? 24.483 33.330 26.260 1.00 42.30 45 ARG D O 1
ATOM 13251 N N . LYS D 1 46 ? 24.349 34.732 28.060 1.00 44.61 46 LYS D N 1
ATOM 13252 C CA . LYS D 1 46 ? 22.939 34.426 28.438 1.00 46.54 46 LYS D CA 1
ATOM 13253 C C . LYS D 1 46 ? 21.958 35.094 27.462 1.00 47.06 46 LYS D C 1
ATOM 13254 O O . LYS D 1 46 ? 20.829 34.583 27.347 1.00 48.07 46 LYS D O 1
ATOM 13260 N N . LEU D 1 47 ? 22.351 36.188 26.799 1.00 46.89 47 LEU D N 1
ATOM 13261 C CA . LEU D 1 47 ? 21.521 36.856 25.757 1.00 48.94 47 LEU D CA 1
ATOM 13262 C C . LEU D 1 47 ? 21.590 36.069 24.440 1.00 49.88 47 LEU D C 1
ATOM 13263 O O . LEU D 1 47 ? 20.805 36.400 23.526 1.00 49.85 47 LEU D O 1
ATOM 13268 N N . GLY D 1 48 ? 22.501 35.093 24.337 1.00 50.03 48 GLY D N 1
ATOM 13269 C CA . GLY D 1 48 ? 22.698 34.253 23.138 1.00 52.33 48 GLY D CA 1
ATOM 13270 C C . GLY D 1 48 ? 23.530 34.944 22.063 1.00 54.36 48 GLY D C 1
ATOM 13271 O O . GLY D 1 48 ? 23.675 34.360 20.969 1.00 54.55 48 GLY D O 1
ATOM 13272 N N . LEU D 1 49 ? 24.081 36.127 22.358 1.00 55.25 49 LEU D N 1
ATOM 13273 C CA . LEU D 1 49 ? 24.826 36.973 21.386 1.00 56.21 49 LEU D CA 1
ATOM 13274 C C . LEU D 1 49 ? 26.278 36.492 21.277 1.00 57.27 49 LEU D C 1
ATOM 13275 O O . LEU D 1 49 ? 26.813 35.969 22.279 1.00 58.08 49 LEU D O 1
ATOM 13280 N N . LYS D 1 50 ? 26.886 36.665 20.099 1.00 56.03 50 LYS D N 1
ATOM 13281 C CA . LYS D 1 50 ? 28.332 36.410 19.865 1.00 54.62 50 LYS D CA 1
ATOM 13282 C C . LYS D 1 50 ? 29.126 37.555 20.505 1.00 52.12 50 LYS D C 1
ATOM 13283 O O . LYS D 1 50 ? 28.955 38.719 20.071 1.00 52.18 50 LYS D O 1
ATOM 13289 N N . ALA D 1 51 ? 29.936 37.228 21.516 1.00 47.61 51 ALA D N 1
ATOM 13290 C CA . ALA D 1 51 ? 30.762 38.178 22.292 1.00 45.98 51 ALA D CA 1
ATOM 13291 C C . ALA D 1 51 ? 32.183 37.625 22.418 1.00 45.72 51 ALA D C 1
ATOM 13292 O O . ALA D 1 51 ? 32.327 36.400 22.625 1.00 45.32 51 ALA D O 1
ATOM 13294 N N . VAL D 1 52 ? 33.188 38.493 22.277 1.00 44.83 52 VAL D N 1
ATOM 13295 C CA . VAL D 1 52 ? 34.603 38.180 22.640 1.00 45.50 52 VAL D CA 1
ATOM 13296 C C . VAL D 1 52 ? 35.212 39.403 23.335 1.00 45.12 52 VAL D C 1
ATOM 13297 O O . VAL D 1 52 ? 34.844 40.553 22.984 1.00 42.14 52 VAL D O 1
ATOM 13301 N N . ILE D 1 53 ? 36.093 39.136 24.304 1.00 45.20 53 ILE D N 1
ATOM 13302 C CA . ILE D 1 53 ? 36.805 40.162 25.117 1.00 44.98 53 ILE D CA 1
ATOM 13303 C C . ILE D 1 53 ? 38.146 40.465 24.442 1.00 44.02 53 ILE D C 1
ATOM 13304 O O . ILE D 1 53 ? 38.884 39.509 24.115 1.00 39.23 53 ILE D O 1
ATOM 13309 N N . TYR D 1 54 ? 38.427 41.757 24.252 1.00 45.87 54 TYR D N 1
ATOM 13310 C CA . TYR D 1 54 ? 39.738 42.311 23.829 1.00 46.37 54 TYR D CA 1
ATOM 13311 C C . TYR D 1 54 ? 40.508 42.739 25.084 1.00 46.15 54 TYR D C 1
ATOM 13312 O O . TYR D 1 54 ? 40.151 43.776 25.683 1.00 46.53 54 TYR D O 1
ATOM 13321 N N . GLU D 1 55 ? 41.522 41.946 25.458 1.00 44.87 55 GLU D N 1
ATOM 13322 C CA . GLU D 1 55 ? 42.318 42.092 26.705 1.00 44.26 55 GLU D CA 1
ATOM 13323 C C . GLU D 1 55 ? 43.771 42.444 26.348 1.00 43.05 55 GLU D C 1
ATOM 13324 O O . GLU D 1 55 ? 44.422 41.638 25.653 1.00 38.76 55 GLU D O 1
ATOM 13330 N N . ALA D 1 56 ? 44.250 43.589 26.851 1.00 43.49 56 ALA D N 1
ATOM 13331 C CA . ALA D 1 56 ? 45.590 44.176 26.605 1.00 44.18 56 ALA D CA 1
ATOM 13332 C C . ALA D 1 56 ? 46.688 43.184 27.002 1.00 44.45 56 ALA D C 1
ATOM 13333 O O . ALA D 1 56 ? 47.658 43.048 26.234 1.00 47.84 56 ALA D O 1
ATOM 13335 N N . GLY D 1 57 ? 46.546 42.544 28.166 1.00 44.94 57 GLY D N 1
ATOM 13336 C CA . GLY D 1 57 ? 47.477 41.520 28.680 1.00 46.12 57 GLY D CA 1
ATOM 13337 C C . GLY D 1 57 ? 47.128 40.127 28.176 1.00 47.66 57 GLY D C 1
ATOM 13338 O O . GLY D 1 57 ? 46.332 40.019 27.216 1.00 46.59 57 GLY D O 1
ATOM 13339 N N . ASN D 1 58 ? 47.690 39.093 28.809 1.00 50.11 58 ASN D N 1
ATOM 13340 C CA . ASN D 1 58 ? 47.607 37.683 28.340 1.00 52.47 58 ASN D CA 1
ATOM 13341 C C . ASN D 1 58 ? 46.843 36.809 29.348 1.00 53.02 58 ASN D C 1
ATOM 13342 O O . ASN D 1 58 ? 46.818 35.576 29.136 1.00 51.89 58 ASN D O 1
ATOM 13347 N N . ASP D 1 59 ? 46.224 37.402 30.379 1.00 54.49 59 ASP D N 1
ATOM 13348 C CA . ASP D 1 59 ? 45.392 36.658 31.367 1.00 53.35 59 ASP D CA 1
ATOM 13349 C C . ASP D 1 59 ? 44.274 37.547 31.925 1.00 52.67 59 ASP D C 1
ATOM 13350 O O . ASP D 1 59 ? 44.426 38.788 31.909 1.00 52.19 59 ASP D O 1
ATOM 13355 N N . ILE D 1 60 ? 43.207 36.908 32.423 1.00 53.07 60 ILE D N 1
ATOM 13356 C CA . ILE D 1 60 ? 41.991 37.559 33.003 1.00 51.37 60 ILE D CA 1
ATOM 13357 C C . ILE D 1 60 ? 42.272 37.941 34.463 1.00 49.56 60 ILE D C 1
ATOM 13358 O O . ILE D 1 60 ? 43.130 37.288 35.088 1.00 48.11 60 ILE D O 1
ATOM 13363 N N . GLY D 1 61 ? 41.568 38.955 34.982 1.00 48.92 61 GLY D N 1
ATOM 13364 C CA . GLY D 1 61 ? 41.576 39.317 36.414 1.00 48.03 61 GLY D CA 1
ATOM 13365 C C . GLY D 1 61 ? 41.823 40.796 36.668 1.00 47.88 61 GLY D C 1
ATOM 13366 O O . GLY D 1 61 ? 41.712 41.201 37.838 1.00 47.28 61 GLY D O 1
ATOM 13367 N N . GLY D 1 62 ? 42.170 41.576 35.639 1.00 48.55 62 GLY D N 1
ATOM 13368 C CA . GLY D 1 62 ? 42.263 43.047 35.727 1.00 49.68 62 GLY D CA 1
ATOM 13369 C C . GLY D 1 62 ? 43.467 43.506 36.535 1.00 51.78 62 GLY D C 1
ATOM 13370 O O . GLY D 1 62 ? 44.570 42.963 36.305 1.00 51.57 62 GLY D O 1
ATOM 13371 N N . THR D 1 63 ? 43.264 44.465 37.451 1.00 52.69 63 THR D N 1
ATOM 13372 C CA . THR D 1 63 ? 44.317 45.094 38.300 1.00 55.29 63 THR D CA 1
ATOM 13373 C C . THR D 1 63 ? 45.177 44.016 38.965 1.00 55.52 63 THR D C 1
ATOM 13374 O O . THR D 1 63 ? 46.386 44.241 39.130 1.00 55.53 63 THR D O 1
ATOM 13378 N N . TRP D 1 64 ? 44.560 42.887 39.315 1.00 57.65 64 TRP D N 1
ATOM 13379 C CA . TRP D 1 64 ? 45.145 41.805 40.149 1.00 59.96 64 TRP D CA 1
ATOM 13380 C C . TRP D 1 64 ? 46.148 40.971 39.341 1.00 59.23 64 TRP D C 1
ATOM 13381 O O . TRP D 1 64 ? 46.825 40.118 39.948 1.00 59.27 64 TRP D O 1
ATOM 13392 N N . ARG D 1 65 ? 46.246 41.215 38.031 1.00 58.34 65 ARG D N 1
ATOM 13393 C CA . ARG D 1 65 ? 47.376 40.754 37.181 1.00 57.52 65 ARG D CA 1
ATOM 13394 C C . ARG D 1 65 ? 48.403 41.887 37.078 1.00 57.17 65 ARG D C 1
ATOM 13395 O O . ARG D 1 65 ? 49.568 41.650 37.436 1.00 55.78 65 ARG D O 1
ATOM 13403 N N . TRP D 1 66 ? 47.963 43.080 36.661 1.00 59.44 66 TRP D N 1
ATOM 13404 C CA . TRP D 1 66 ? 48.837 44.189 36.187 1.00 63.73 66 TRP D CA 1
ATOM 13405 C C . TRP D 1 66 ? 49.198 45.122 37.350 1.00 67.56 66 TRP D C 1
ATOM 13406 O O . TRP D 1 66 ? 50.330 44.996 37.855 1.00 69.25 66 TRP D O 1
ATOM 13417 N N . ASN D 1 67 ? 48.294 46.013 37.771 1.00 71.93 67 ASN D N 1
ATOM 13418 C CA . ASN D 1 67 ? 48.552 46.950 38.898 1.00 75.45 67 ASN D CA 1
ATOM 13419 C C . ASN D 1 67 ? 48.704 46.133 40.189 1.00 76.39 67 ASN D C 1
ATOM 13420 O O . ASN D 1 67 ? 47.685 45.884 40.864 1.00 81.42 67 ASN D O 1
ATOM 13425 N N . CYS D 1 68 ? 49.935 45.724 40.505 1.00 75.02 68 CYS D N 1
ATOM 13426 C CA . CYS D 1 68 ? 50.299 45.015 41.761 1.00 73.72 68 CYS D CA 1
ATOM 13427 C C . CYS D 1 68 ? 51.622 45.561 42.303 1.00 70.08 68 CYS D C 1
ATOM 13428 O O . CYS D 1 68 ? 52.452 46.015 41.493 1.00 71.70 68 CYS D O 1
ATOM 13431 N N . TYR D 1 69 ? 51.785 45.517 43.627 1.00 64.49 69 TYR D N 1
ATOM 13432 C CA . TYR D 1 69 ? 52.942 46.078 44.372 1.00 60.05 69 TYR D CA 1
ATOM 13433 C C . TYR D 1 69 ? 53.071 45.344 45.706 1.00 55.85 69 TYR D C 1
ATOM 13434 O O . TYR D 1 69 ? 52.248 44.483 46.013 1.00 52.29 69 TYR D O 1
ATOM 13443 N N . PRO D 1 70 ? 54.114 45.630 46.525 1.00 52.49 70 PRO D N 1
ATOM 13444 C CA . PRO D 1 70 ? 54.301 44.945 47.803 1.00 50.67 70 PRO D CA 1
ATOM 13445 C C . PRO D 1 70 ? 53.254 45.372 48.842 1.00 47.99 70 PRO D C 1
ATOM 13446 O O . PRO D 1 70 ? 53.057 46.567 49.027 1.00 43.50 70 PRO D O 1
ATOM 13450 N N . GLY D 1 71 ? 52.615 44.386 49.480 1.00 47.60 71 GLY D N 1
ATOM 13451 C CA . GLY D 1 71 ? 51.550 44.582 50.483 1.00 48.88 71 GLY D CA 1
ATOM 13452 C C . GLY D 1 71 ? 50.197 44.864 49.845 1.00 48.39 71 GLY D C 1
ATOM 13453 O O . GLY D 1 71 ? 49.278 45.272 50.584 1.00 46.79 71 GLY D O 1
ATOM 13454 N N . ALA D 1 72 ? 50.069 44.652 48.529 1.00 48.73 72 ALA D N 1
ATOM 13455 C CA . ALA D 1 72 ? 48.822 44.877 47.759 1.00 48.96 72 ALA D CA 1
ATOM 13456 C C . ALA D 1 72 ? 47.817 43.774 48.104 1.00 48.87 72 ALA D C 1
ATOM 13457 O O . ALA D 1 72 ? 48.222 42.593 48.162 1.00 47.18 72 ALA D O 1
ATOM 13459 N N . GLY D 1 73 ? 46.556 44.160 48.319 1.00 49.44 73 GLY D N 1
ATOM 13460 C CA . GLY D 1 73 ? 45.466 43.257 48.734 1.00 49.75 73 GLY D CA 1
ATOM 13461 C C . GLY D 1 73 ? 44.123 43.970 48.794 1.00 49.61 73 GLY D C 1
ATOM 13462 O O . GLY D 1 73 ? 44.098 45.225 48.780 1.00 49.29 73 GLY D O 1
ATOM 13463 N N . VAL D 1 74 ? 43.042 43.192 48.857 1.00 47.54 74 VAL D N 1
ATOM 13464 C CA . VAL D 1 74 ? 41.637 43.695 48.923 1.00 46.10 74 VAL D CA 1
ATOM 13465 C C . VAL D 1 74 ? 41.438 44.500 50.215 1.00 45.28 74 VAL D C 1
ATOM 13466 O O . VAL D 1 74 ? 42.080 44.166 51.233 1.00 44.03 74 VAL D O 1
ATOM 13470 N N . ASP D 1 75 ? 40.576 45.522 50.158 1.00 45.35 75 ASP D N 1
ATOM 13471 C CA . ASP D 1 75 ? 40.092 46.307 51.327 1.00 45.32 75 ASP D CA 1
ATOM 13472 C C . ASP D 1 75 ? 38.620 45.946 51.599 1.00 42.96 75 ASP D C 1
ATOM 13473 O O . ASP D 1 75 ? 37.979 46.620 52.426 1.00 42.72 75 ASP D O 1
ATOM 13478 N N . SER D 1 76 ? 38.106 44.913 50.927 1.00 39.18 76 SER D N 1
ATOM 13479 C CA . SER D 1 76 ? 36.727 44.390 51.081 1.00 36.63 76 SER D CA 1
ATOM 13480 C C . SER D 1 76 ? 36.801 42.993 51.696 1.00 35.30 76 SER D C 1
ATOM 13481 O O . SER D 1 76 ? 37.605 42.174 51.205 1.00 34.80 76 SER D O 1
ATOM 13484 N N . GLU D 1 77 ? 36.011 42.746 52.743 1.00 33.05 77 GLU D N 1
ATOM 13485 C CA . GLU D 1 77 ? 36.025 41.469 53.502 1.00 32.18 77 GLU D CA 1
ATOM 13486 C C . GLU D 1 77 ? 35.257 40.414 52.702 1.00 30.81 77 GLU D C 1
ATOM 13487 O O . GLU D 1 77 ? 34.324 40.789 51.987 1.00 32.81 77 GLU D O 1
ATOM 13493 N N . VAL D 1 78 ? 35.659 39.148 52.820 1.00 29.12 78 VAL D N 1
ATOM 13494 C CA . VAL D 1 78 ? 35.036 37.970 52.143 1.00 28.44 78 VAL D CA 1
ATOM 13495 C C . VAL D 1 78 ? 33.609 37.806 52.668 1.00 28.31 78 VAL D C 1
ATOM 13496 O O . VAL D 1 78 ? 33.380 38.001 53.855 1.00 28.24 78 VAL D O 1
ATOM 13500 N N . PRO D 1 79 ? 32.598 37.441 51.843 1.00 28.19 79 PRO D N 1
ATOM 13501 C CA . PRO D 1 79 ? 32.717 37.343 50.385 1.00 28.54 79 PRO D CA 1
ATOM 13502 C C . PRO D 1 79 ? 32.231 38.569 49.589 1.00 27.49 79 PRO D C 1
ATOM 13503 O O . PRO D 1 79 ? 31.724 38.393 48.499 1.00 25.32 79 PRO D O 1
ATOM 13507 N N . GLU D 1 80 ? 32.408 39.773 50.140 1.00 28.59 80 GLU D N 1
ATOM 13508 C CA . GLU D 1 80 ? 31.975 41.054 49.517 1.00 30.43 80 GLU D CA 1
ATOM 13509 C C . GLU D 1 80 ? 32.720 41.264 48.195 1.00 32.10 80 GLU D C 1
ATOM 13510 O O . GLU D 1 80 ? 32.146 41.930 47.303 1.00 31.14 80 GLU D O 1
ATOM 13516 N N . TYR D 1 81 ? 33.958 40.758 48.092 1.00 33.88 81 TYR D N 1
ATOM 13517 C CA . TYR D 1 81 ? 34.871 41.005 46.945 1.00 35.48 81 TYR D CA 1
ATOM 13518 C C . TYR D 1 81 ? 35.009 39.734 46.103 1.00 36.99 81 TYR D C 1
ATOM 13519 O O . TYR D 1 81 ? 36.042 39.040 46.189 1.00 39.25 81 TYR D O 1
ATOM 13528 N N . GLN D 1 82 ? 33.979 39.458 45.302 1.00 38.11 82 GLN D N 1
ATOM 13529 C CA . GLN D 1 82 ? 33.917 38.328 44.338 1.00 38.25 82 GLN D CA 1
ATOM 13530 C C . GLN D 1 82 ? 32.558 38.353 43.638 1.00 39.83 82 GLN D C 1
ATOM 13531 O O . GLN D 1 82 ? 31.677 39.130 44.070 1.00 39.63 82 GLN D O 1
ATOM 13537 N N . LEU D 1 83 ? 32.404 37.519 42.607 1.00 41.69 83 LEU D N 1
ATOM 13538 C CA . LEU D 1 83 ? 31.205 37.490 41.731 1.00 42.62 83 LEU D CA 1
ATOM 13539 C C . LEU D 1 83 ? 30.128 36.609 42.371 1.00 41.64 83 LEU D C 1
ATOM 13540 O O . LEU D 1 83 ? 30.487 35.561 42.959 1.00 40.31 83 LEU D O 1
ATOM 13545 N N . SER D 1 84 ? 28.868 37.048 42.256 1.00 40.57 84 SER D N 1
ATOM 13546 C CA . SER D 1 84 ? 27.653 36.414 42.833 1.00 39.13 84 SER D CA 1
ATOM 13547 C C . SER D 1 84 ? 27.197 35.254 41.944 1.00 37.78 84 SER D C 1
ATOM 13548 O O . SER D 1 84 ? 26.291 34.513 42.357 1.00 35.44 84 SER D O 1
ATOM 13551 N N . ILE D 1 85 ? 27.792 35.127 40.758 1.00 38.60 85 ILE D N 1
ATOM 13552 C CA . ILE D 1 85 ? 27.539 34.007 39.805 1.00 40.65 85 ILE D CA 1
ATOM 13553 C C . ILE D 1 85 ? 27.728 32.700 40.573 1.00 41.58 85 ILE D C 1
ATOM 13554 O O . ILE D 1 85 ? 28.843 32.381 40.974 1.00 39.38 85 ILE D O 1
ATOM 13559 N N . PRO D 1 86 ? 26.646 31.927 40.835 1.00 44.67 86 PRO D N 1
ATOM 13560 C CA . PRO D 1 86 ? 26.728 30.745 41.697 1.00 46.03 86 PRO D CA 1
ATOM 13561 C C . PRO D 1 86 ? 27.886 29.790 41.362 1.00 47.22 86 PRO D C 1
ATOM 13562 O O . PRO D 1 86 ? 28.623 29.456 42.271 1.00 48.17 86 PRO D O 1
ATOM 13566 N N . GLU D 1 87 ? 28.032 29.402 40.089 1.00 48.87 87 GLU D N 1
ATOM 13567 C CA . GLU D 1 87 ? 29.023 28.382 39.632 1.00 48.98 87 GLU D CA 1
ATOM 13568 C C . GLU D 1 87 ? 30.456 28.851 39.933 1.00 46.89 87 GLU D C 1
ATOM 13569 O O . GLU D 1 87 ? 31.314 27.977 40.132 1.00 46.19 87 GLU D O 1
ATOM 13575 N N . THR D 1 88 ? 30.706 30.164 40.008 1.00 46.26 88 THR D N 1
ATOM 13576 C CA . THR D 1 88 ? 32.052 30.739 40.292 1.00 44.90 88 THR D CA 1
ATOM 13577 C C . THR D 1 88 ? 32.452 30.493 41.754 1.00 44.06 88 THR D C 1
ATOM 13578 O O . THR D 1 88 ? 33.666 30.357 41.994 1.00 42.53 88 THR D O 1
ATOM 13582 N N . TRP D 1 89 ? 31.500 30.455 42.698 1.00 43.89 89 TRP D N 1
ATOM 13583 C CA . TRP D 1 89 ? 31.811 30.307 44.149 1.00 44.32 89 TRP D CA 1
ATOM 13584 C C . TRP D 1 89 ? 31.393 28.930 44.695 1.00 44.62 89 TRP D C 1
ATOM 13585 O O . TRP D 1 89 ? 31.805 28.624 45.835 1.00 42.43 89 TRP D O 1
ATOM 13596 N N . LYS D 1 90 ? 30.663 28.106 43.930 1.00 46.78 90 LYS D N 1
ATOM 13597 C CA . LYS D 1 90 ? 30.175 26.773 44.394 1.00 49.61 90 LYS D CA 1
ATOM 13598 C C . LYS D 1 90 ? 31.277 26.079 45.199 1.00 49.70 90 LYS D C 1
ATOM 13599 O O . LYS D 1 90 ? 31.005 25.667 46.345 1.00 47.76 90 LYS D O 1
ATOM 13605 N N . ASP D 1 91 ? 32.472 25.962 44.609 1.00 51.19 91 ASP D N 1
ATOM 13606 C CA . ASP D 1 91 ? 33.581 25.115 45.124 1.00 52.88 91 ASP D CA 1
ATOM 13607 C C . ASP D 1 91 ? 34.767 25.972 45.591 1.00 51.39 91 ASP D C 1
ATOM 13608 O O . ASP D 1 91 ? 35.689 25.398 46.194 1.00 51.34 91 ASP D O 1
ATOM 13613 N N . TRP D 1 92 ? 34.748 27.286 45.350 1.00 50.99 92 TRP D N 1
ATOM 13614 C CA . TRP D 1 92 ? 35.844 28.203 45.757 1.00 50.25 92 TRP D CA 1
ATOM 13615 C C . TRP D 1 92 ? 35.746 28.502 47.254 1.00 50.59 92 TRP D C 1
ATOM 13616 O O . TRP D 1 92 ? 34.629 28.770 47.733 1.00 51.36 92 TRP D O 1
ATOM 13627 N N . THR D 1 93 ? 36.884 28.456 47.951 1.00 50.50 93 THR D N 1
ATOM 13628 C CA . THR D 1 93 ? 37.087 29.030 49.306 1.00 50.63 93 THR D CA 1
ATOM 13629 C C . THR D 1 93 ? 38.375 29.856 49.274 1.00 51.54 93 THR D C 1
ATOM 13630 O O . THR D 1 93 ? 39.135 29.711 48.303 1.00 52.86 93 THR D O 1
ATOM 13634 N N . TRP D 1 94 ? 38.585 30.711 50.276 1.00 53.92 94 TRP D N 1
ATOM 13635 C CA . TRP D 1 94 ? 39.810 31.540 50.434 1.00 54.10 94 TRP D CA 1
ATOM 13636 C C . TRP D 1 94 ? 40.598 31.050 51.650 1.00 54.87 94 TRP D C 1
ATOM 13637 O O . TRP D 1 94 ? 40.102 30.156 52.365 1.00 54.26 94 TRP D O 1
ATOM 13648 N N . SER D 1 95 ? 41.774 31.640 51.870 1.00 55.92 95 SER D N 1
ATOM 13649 C CA . SER D 1 95 ? 42.683 31.350 53.006 1.00 56.28 95 SER D CA 1
ATOM 13650 C C . SER D 1 95 ? 42.378 32.308 54.164 1.00 54.62 95 SER D C 1
ATOM 13651 O O . SER D 1 95 ? 42.334 31.839 55.316 1.00 54.91 95 SER D O 1
ATOM 13654 N N . THR D 1 96 ? 42.166 33.596 53.865 1.00 52.65 96 THR D N 1
ATOM 13655 C CA . THR D 1 96 ? 41.875 34.665 54.860 1.00 51.80 96 THR D CA 1
ATOM 13656 C C . THR D 1 96 ? 40.662 35.487 54.411 1.00 50.65 96 THR D C 1
ATOM 13657 O O . THR D 1 96 ? 40.232 35.324 53.250 1.00 50.50 96 THR D O 1
ATOM 13661 N N . ASN D 1 97 ? 40.157 36.345 55.307 1.00 49.13 97 ASN D N 1
ATOM 13662 C CA . ASN D 1 97 ? 38.969 37.218 55.096 1.00 47.35 97 ASN D CA 1
ATOM 13663 C C . ASN D 1 97 ? 39.368 38.489 54.328 1.00 46.46 97 ASN D C 1
ATOM 13664 O O . ASN D 1 97 ? 38.455 39.212 53.895 1.00 45.09 97 ASN D O 1
ATOM 13669 N N . TYR D 1 98 ? 40.673 38.751 54.171 1.00 47.32 98 TYR D N 1
ATOM 13670 C CA . TYR D 1 98 ? 41.240 39.872 53.372 1.00 47.22 98 TYR D CA 1
ATOM 13671 C C . TYR D 1 98 ? 42.368 39.337 52.491 1.00 48.72 98 TYR D C 1
ATOM 13672 O O . TYR D 1 98 ? 43.542 39.549 52.781 1.00 49.67 98 TYR D O 1
ATOM 13681 N N . PRO D 1 99 ? 42.051 38.601 51.402 1.00 51.03 99 PRO D N 1
ATOM 13682 C CA . PRO D 1 99 ? 43.076 38.025 50.526 1.00 51.70 99 PRO D CA 1
ATOM 13683 C C . PRO D 1 99 ? 44.014 39.032 49.836 1.00 53.49 99 PRO D C 1
ATOM 13684 O O . PRO D 1 99 ? 43.622 40.167 49.611 1.00 53.09 99 PRO D O 1
ATOM 13688 N N . ASN D 1 100 ? 45.233 38.575 49.519 1.00 55.08 100 ASN D N 1
ATOM 13689 C CA . ASN D 1 100 ? 46.288 39.337 48.793 1.00 55.26 100 ASN D CA 1
ATOM 13690 C C . ASN D 1 100 ? 46.135 39.087 47.288 1.00 56.20 100 ASN D C 1
ATOM 13691 O O . ASN D 1 100 ? 45.336 38.194 46.915 1.00 55.49 100 ASN D O 1
ATOM 13696 N N . TYR D 1 101 ? 46.887 39.825 46.462 1.00 54.60 101 TYR D N 1
ATOM 13697 C CA . TYR D 1 101 ? 46.838 39.756 44.975 1.00 54.79 101 TYR D CA 1
ATOM 13698 C C . TYR D 1 101 ? 47.113 38.323 44.495 1.00 52.26 101 TYR D C 1
ATOM 13699 O O . TYR D 1 101 ? 46.610 37.959 43.417 1.00 48.31 101 TYR D O 1
ATOM 13708 N N . GLU D 1 102 ? 47.876 37.538 45.264 1.00 52.35 102 GLU D N 1
ATOM 13709 C CA . GLU D 1 102 ? 48.232 36.136 44.914 1.00 53.81 102 GLU D CA 1
ATOM 13710 C C . GLU D 1 102 ? 46.997 35.245 45.100 1.00 51.06 102 GLU D C 1
ATOM 13711 O O . GLU D 1 102 ? 46.763 34.386 44.229 1.00 49.97 102 GLU D O 1
ATOM 13717 N N . ASP D 1 103 ? 46.226 35.467 46.171 1.00 48.31 103 ASP D N 1
ATOM 13718 C CA . ASP D 1 103 ? 44.935 34.775 46.436 1.00 45.82 103 ASP D CA 1
ATOM 13719 C C . ASP D 1 103 ? 43.963 35.041 45.279 1.00 43.43 103 ASP D C 1
ATOM 13720 O O . ASP D 1 103 ? 43.341 34.070 44.789 1.00 40.82 103 ASP D O 1
ATOM 13725 N N . LEU D 1 104 ? 43.840 36.305 44.860 1.00 40.62 104 LEU D N 1
ATOM 13726 C CA . LEU D 1 104 ? 42.817 36.768 43.883 1.00 41.59 104 LEU D CA 1
ATOM 13727 C C . LEU D 1 104 ? 43.096 36.197 42.488 1.00 41.78 104 LEU D C 1
ATOM 13728 O O . LEU D 1 104 ? 42.117 35.885 41.769 1.00 39.21 104 LEU D O 1
ATOM 13733 N N . ARG D 1 105 ? 44.375 36.079 42.120 1.00 43.04 105 ARG D N 1
ATOM 13734 C CA . ARG D 1 105 ? 44.825 35.481 40.835 1.00 43.19 105 ARG D CA 1
ATOM 13735 C C . ARG D 1 105 ? 44.341 34.027 40.769 1.00 42.90 105 ARG D C 1
ATOM 13736 O O . ARG D 1 105 ? 43.734 33.651 39.741 1.00 41.03 105 ARG D O 1
ATOM 13744 N N . LYS D 1 106 ? 44.573 33.263 41.844 1.00 43.44 106 LYS D N 1
ATOM 13745 C CA . LYS D 1 106 ? 44.170 31.834 41.981 1.00 45.24 106 LYS D CA 1
ATOM 13746 C C . LYS D 1 106 ? 42.643 31.712 41.863 1.00 45.75 106 LYS D C 1
ATOM 13747 O O . LYS D 1 106 ? 42.175 30.670 41.357 1.00 44.63 106 LYS D O 1
ATOM 13753 N N . TYR D 1 107 ? 41.903 32.729 42.321 1.00 46.01 107 TYR D N 1
ATOM 13754 C CA . TYR D 1 107 ? 40.420 32.819 42.223 1.00 46.17 107 TYR D CA 1
ATOM 13755 C C . TYR D 1 107 ? 40.016 33.006 40.753 1.00 45.80 107 TYR D C 1
ATOM 13756 O O . TYR D 1 107 ? 39.164 32.230 40.266 1.00 43.80 107 TYR D O 1
ATOM 13765 N N . PHE D 1 108 ? 40.601 33.997 40.070 1.00 44.99 108 PHE D N 1
ATOM 13766 C CA . PHE D 1 108 ? 40.338 34.289 38.634 1.00 46.35 108 PHE D CA 1
ATOM 13767 C C . PHE D 1 108 ? 40.712 33.072 37.774 1.00 46.12 108 PHE D C 1
ATOM 13768 O O . PHE D 1 108 ? 40.135 32.899 36.682 1.00 42.21 108 PHE D O 1
ATOM 13776 N N . ASP D 1 109 ? 41.655 32.255 38.251 1.00 48.21 109 ASP D N 1
ATOM 13777 C CA . ASP D 1 109 ? 41.982 30.933 37.653 1.00 50.39 109 ASP D CA 1
ATOM 13778 C C . ASP D 1 109 ? 40.732 30.046 37.743 1.00 51.70 109 ASP D C 1
ATOM 13779 O O . ASP D 1 109 ? 40.249 29.602 36.682 1.00 52.31 109 ASP D O 1
ATOM 13784 N N . HIS D 1 110 ? 40.213 29.825 38.957 1.00 52.81 110 HIS D N 1
ATOM 13785 C CA . HIS D 1 110 ? 38.982 29.030 39.222 1.00 53.33 110 HIS D CA 1
ATOM 13786 C C . HIS D 1 110 ? 37.848 29.504 38.305 1.00 52.69 110 HIS D C 1
ATOM 13787 O O . HIS D 1 110 ? 37.243 28.646 37.636 1.00 52.52 110 HIS D O 1
ATOM 13794 N N . VAL D 1 111 ? 37.582 30.816 38.289 1.00 52.02 111 VAL D N 1
ATOM 13795 C CA . VAL D 1 111 ? 36.549 31.475 37.430 1.00 51.48 111 VAL D CA 1
ATOM 13796 C C . VAL D 1 111 ? 36.670 30.933 36.002 1.00 49.89 111 VAL D C 1
ATOM 13797 O O . VAL D 1 111 ? 35.643 30.486 35.448 1.00 45.03 111 VAL D O 1
ATOM 13801 N N . ASP D 1 112 ? 37.879 30.988 35.434 1.00 51.33 112 ASP D N 1
ATOM 13802 C CA . ASP D 1 112 ? 38.153 30.590 34.028 1.00 52.70 112 ASP D CA 1
ATOM 13803 C C . ASP D 1 112 ? 37.833 29.103 33.844 1.00 51.10 112 ASP D C 1
ATOM 13804 O O . ASP D 1 112 ? 37.110 28.778 32.889 1.00 49.93 112 ASP D O 1
ATOM 13809 N N . LYS D 1 113 ? 38.338 28.245 34.736 1.00 49.66 113 LYS D N 1
ATOM 13810 C CA . LYS D 1 113 ? 38.113 26.774 34.709 1.00 49.86 113 LYS D CA 1
ATOM 13811 C C . LYS D 1 113 ? 36.612 26.469 34.625 1.00 50.16 113 LYS D C 1
ATOM 13812 O O . LYS D 1 113 ? 36.237 25.580 33.839 1.00 51.11 113 LYS D O 1
ATOM 13818 N N . VAL D 1 114 ? 35.794 27.183 35.402 1.00 51.43 114 VAL D N 1
ATOM 13819 C CA . VAL D 1 114 ? 34.328 26.934 35.552 1.00 52.76 114 VAL D CA 1
ATOM 13820 C C . VAL D 1 114 ? 33.568 27.601 34.394 1.00 53.65 114 VAL D C 1
ATOM 13821 O O . VAL D 1 114 ? 32.742 26.913 33.763 1.00 54.06 114 VAL D O 1
ATOM 13825 N N . LEU D 1 115 ? 33.820 28.890 34.138 1.00 52.94 115 LEU D N 1
ATOM 13826 C CA . LEU D 1 115 ? 33.101 29.681 33.103 1.00 52.51 115 LEU D CA 1
ATOM 13827 C C . LEU D 1 115 ? 33.763 29.486 31.735 1.00 53.85 115 LEU D C 1
ATOM 13828 O O . LEU D 1 115 ? 33.054 29.665 30.724 1.00 54.43 115 LEU D O 1
ATOM 13833 N N . ASP D 1 116 ? 35.058 29.143 31.703 1.00 54.15 116 ASP D N 1
ATOM 13834 C CA . ASP D 1 116 ? 35.854 28.987 30.454 1.00 53.42 116 ASP D CA 1
ATOM 13835 C C . ASP D 1 116 ? 35.826 30.323 29.698 1.00 52.02 116 ASP D C 1
ATOM 13836 O O . ASP D 1 116 ? 35.272 30.364 28.582 1.00 50.01 116 ASP D O 1
ATOM 13841 N N . ILE D 1 117 ? 36.378 31.378 30.307 1.00 52.36 117 ILE D N 1
ATOM 13842 C CA . ILE D 1 117 ? 36.300 32.789 29.813 1.00 53.38 117 ILE D CA 1
ATOM 13843 C C . ILE D 1 117 ? 37.323 32.980 28.686 1.00 54.44 117 ILE D C 1
ATOM 13844 O O . ILE D 1 117 ? 37.016 33.737 27.739 1.00 50.85 117 ILE D O 1
ATOM 13849 N N . LYS D 1 118 ? 38.488 32.326 28.796 1.00 57.13 118 LYS D N 1
ATOM 13850 C CA . LYS D 1 118 ? 39.624 32.417 27.833 1.00 58.21 118 LYS D CA 1
ATOM 13851 C C . LYS D 1 118 ? 39.174 31.951 26.445 1.00 59.06 118 LYS D C 1
ATOM 13852 O O . LYS D 1 118 ? 39.732 32.446 25.448 1.00 58.70 118 LYS D O 1
ATOM 13858 N N . LYS D 1 119 ? 38.199 31.039 26.402 1.00 59.88 119 LYS D N 1
ATOM 13859 C CA . LYS D 1 119 ? 37.563 30.519 25.162 1.00 60.29 119 LYS D CA 1
ATOM 13860 C C . LYS D 1 119 ? 37.042 31.682 24.301 1.00 59.36 119 LYS D C 1
ATOM 13861 O O . LYS D 1 119 ? 37.026 31.520 23.068 1.00 59.48 119 LYS D O 1
ATOM 13867 N N . ASP D 1 120 ? 36.624 32.796 24.913 1.00 59.16 120 ASP D N 1
ATOM 13868 C CA . ASP D 1 120 ? 36.042 33.972 24.206 1.00 59.62 120 ASP D CA 1
ATOM 13869 C C . ASP D 1 120 ? 36.979 35.184 24.333 1.00 55.53 120 ASP D C 1
ATOM 13870 O O . ASP D 1 120 ? 36.541 36.306 24.014 1.00 51.65 120 ASP D O 1
ATOM 13875 N N . CYS D 1 121 ? 38.227 34.971 24.759 1.00 53.41 121 CYS D N 1
ATOM 13876 C CA . CYS D 1 121 ? 39.225 36.047 25.011 1.00 54.44 121 CYS D CA 1
ATOM 13877 C C . CYS D 1 121 ? 40.202 36.148 23.836 1.00 54.44 121 CYS D C 1
ATOM 13878 O O . CYS D 1 121 ? 40.801 35.116 23.475 1.00 53.73 121 CYS D O 1
ATOM 13881 N N . ALA D 1 122 ? 40.348 37.351 23.274 1.00 55.44 122 ALA D N 1
ATOM 13882 C CA . ALA D 1 122 ? 41.464 37.743 22.384 1.00 54.93 122 ALA D CA 1
ATOM 13883 C C . ALA D 1 122 ? 42.504 38.489 23.224 1.00 53.99 122 ALA D C 1
ATOM 13884 O O . ALA D 1 122 ? 42.321 39.697 23.456 1.00 53.70 122 ALA D O 1
ATOM 13886 N N . PHE D 1 123 ? 43.527 37.776 23.700 1.00 54.34 123 PHE D N 1
ATOM 13887 C CA . PHE D 1 123 ? 44.608 38.320 24.564 1.00 54.74 123 PHE D CA 1
ATOM 13888 C C . PHE D 1 123 ? 45.546 39.191 23.721 1.00 53.08 123 PHE D C 1
ATOM 13889 O O . PHE D 1 123 ? 45.511 39.081 22.476 1.00 51.86 123 PHE D O 1
ATOM 13897 N N . ASN D 1 124 ? 46.333 40.041 24.392 1.00 50.30 124 ASN D N 1
ATOM 13898 C CA . ASN D 1 124 ? 47.280 41.016 23.780 1.00 48.89 124 ASN D CA 1
ATOM 13899 C C . ASN D 1 124 ? 46.544 41.881 22.743 1.00 48.25 124 ASN D C 1
ATOM 13900 O O . ASN D 1 124 ? 47.160 42.212 21.708 1.00 48.39 124 ASN D O 1
ATOM 13905 N N . SER D 1 125 ? 45.286 42.243 23.021 1.00 46.23 125 SER D N 1
ATOM 13906 C CA . SER D 1 125 ? 44.386 43.008 22.117 1.00 46.48 125 SER D CA 1
ATOM 13907 C C . SER D 1 125 ? 44.171 44.419 22.675 1.00 47.27 125 SER D C 1
ATOM 13908 O O . SER D 1 125 ? 43.050 44.722 23.127 1.00 48.11 125 SER D O 1
ATOM 13911 N N . VAL D 1 126 ? 45.213 45.252 22.631 1.00 46.67 126 VAL D N 1
ATOM 13912 C CA . VAL D 1 126 ? 45.225 46.626 23.217 1.00 45.74 126 VAL D CA 1
ATOM 13913 C C . VAL D 1 126 ? 44.423 47.553 22.300 1.00 44.74 126 VAL D C 1
ATOM 13914 O O . VAL D 1 126 ? 44.924 47.864 21.211 1.00 46.86 126 VAL D O 1
ATOM 13918 N N . VAL D 1 127 ? 43.233 47.987 22.718 1.00 43.05 127 VAL D N 1
ATOM 13919 C CA . VAL D 1 127 ? 42.374 48.899 21.904 1.00 43.49 127 VAL D CA 1
ATOM 13920 C C . VAL D 1 127 ? 43.029 50.287 21.880 1.00 43.55 127 VAL D C 1
ATOM 13921 O O . VAL D 1 127 ? 43.321 50.834 22.967 1.00 42.12 127 VAL D O 1
ATOM 13925 N N . VAL D 1 128 ? 43.253 50.815 20.672 1.00 43.89 128 VAL D N 1
ATOM 13926 C CA . VAL D 1 128 ? 44.003 52.081 20.404 1.00 43.94 128 VAL D CA 1
ATOM 13927 C C . VAL D 1 128 ? 43.100 53.079 19.673 1.00 43.98 128 VAL D C 1
ATOM 13928 O O . VAL D 1 128 ? 43.397 54.279 19.765 1.00 44.89 128 VAL D O 1
ATOM 13932 N N . GLY D 1 129 ? 42.082 52.598 18.948 1.00 45.23 129 GLY D N 1
ATOM 13933 C CA . GLY D 1 129 ? 41.088 53.433 18.242 1.00 47.05 129 GLY D CA 1
ATOM 13934 C C . GLY D 1 129 ? 39.734 52.747 18.154 1.00 48.28 129 GLY D C 1
ATOM 13935 O O . GLY D 1 129 ? 39.711 51.497 18.141 1.00 50.59 129 GLY D O 1
ATOM 13936 N N . ALA D 1 130 ? 38.646 53.526 18.101 1.00 47.24 130 ALA D N 1
ATOM 13937 C CA . ALA D 1 130 ? 37.265 53.024 17.912 1.00 48.91 130 ALA D CA 1
ATOM 13938 C C . ALA D 1 130 ? 36.386 54.112 17.282 1.00 52.38 130 ALA D C 1
ATOM 13939 O O . ALA D 1 130 ? 36.376 55.249 17.805 1.00 52.77 130 ALA D O 1
ATOM 13941 N N . HIS D 1 131 ? 35.673 53.752 16.207 1.00 56.29 131 HIS D N 1
ATOM 13942 C CA . HIS D 1 131 ? 34.782 54.632 15.399 1.00 58.68 131 HIS D CA 1
ATOM 13943 C C . HIS D 1 131 ? 33.447 53.919 15.154 1.00 57.14 131 HIS D C 1
ATOM 13944 O O . HIS D 1 131 ? 33.479 52.782 14.639 1.00 55.25 131 HIS D O 1
ATOM 13951 N N . PHE D 1 132 ? 32.322 54.555 15.503 1.00 54.84 132 PHE D N 1
ATOM 13952 C CA . PHE D 1 132 ? 30.959 54.033 15.226 1.00 54.51 132 PHE D CA 1
ATOM 13953 C C . PHE D 1 132 ? 30.459 54.614 13.903 1.00 53.42 132 PHE D C 1
ATOM 13954 O O . PHE D 1 132 ? 30.443 55.853 13.772 1.00 49.85 132 PHE D O 1
ATOM 13962 N N . HIS D 1 133 ? 30.056 53.736 12.976 1.00 55.94 133 HIS D N 1
ATOM 13963 C CA . HIS D 1 133 ? 29.450 54.090 11.665 1.00 58.51 133 HIS D CA 1
ATOM 13964 C C . HIS D 1 133 ? 27.922 54.069 11.804 1.00 58.67 133 HIS D C 1
ATOM 13965 O O . HIS D 1 133 ? 27.367 52.986 12.071 1.00 58.32 133 HIS D O 1
ATOM 13972 N N . THR D 1 134 ? 27.295 55.244 11.671 1.00 58.40 134 THR D N 1
ATOM 13973 C CA . THR D 1 134 ? 25.826 55.474 11.686 1.00 58.06 134 THR D CA 1
ATOM 13974 C C . THR D 1 134 ? 25.130 54.454 10.777 1.00 59.64 134 THR D C 1
ATOM 13975 O O . THR D 1 134 ? 24.436 53.574 11.310 1.00 59.16 134 THR D O 1
ATOM 13979 N N . VAL D 1 135 ? 25.348 54.573 9.462 1.00 63.48 135 VAL D N 1
ATOM 13980 C CA . VAL D 1 135 ? 24.635 53.836 8.373 1.00 64.18 135 VAL D CA 1
ATOM 13981 C C . VAL D 1 135 ? 24.684 52.330 8.659 1.00 63.56 135 VAL D C 1
ATOM 13982 O O . VAL D 1 135 ? 23.612 51.701 8.688 1.00 62.39 135 VAL D O 1
ATOM 13986 N N . GLU D 1 136 ? 25.885 51.785 8.856 1.00 65.29 136 GLU D N 1
ATOM 13987 C CA . GLU D 1 136 ? 26.118 50.345 9.154 1.00 67.47 136 GLU D CA 1
ATOM 13988 C C . GLU D 1 136 ? 25.486 49.993 10.508 1.00 68.61 136 GLU D C 1
ATOM 13989 O O . GLU D 1 136 ? 24.879 48.906 10.614 1.00 67.14 136 GLU D O 1
ATOM 13995 N N . GLY D 1 137 ? 25.629 50.884 11.496 1.00 69.58 137 GLY D N 1
ATOM 13996 C CA . GLY D 1 137 ? 25.172 50.683 12.885 1.00 68.85 137 GLY D CA 1
ATOM 13997 C C . GLY D 1 137 ? 26.106 49.759 13.648 1.00 68.48 137 GLY D C 1
ATOM 13998 O O . GLY D 1 137 ? 25.606 48.866 14.358 1.00 69.33 137 GLY D O 1
ATOM 13999 N N . ARG D 1 138 ? 27.420 49.962 13.510 1.00 67.55 138 ARG D N 1
ATOM 14000 C CA . ARG D 1 138 ? 28.457 49.095 14.129 1.00 66.66 138 ARG D CA 1
ATOM 14001 C C . ARG D 1 138 ? 29.706 49.914 14.469 1.00 62.91 138 ARG D C 1
ATOM 14002 O O . ARG D 1 138 ? 30.060 50.826 13.694 1.00 59.40 138 ARG D O 1
ATOM 14010 N N . TRP D 1 139 ? 30.328 49.593 15.605 1.00 59.61 139 TRP D N 1
ATOM 14011 C CA . TRP D 1 139 ? 31.703 50.021 15.964 1.00 57.94 139 TRP D CA 1
ATOM 14012 C C . TRP D 1 139 ? 32.695 49.230 15.105 1.00 57.59 139 TRP D C 1
ATOM 14013 O O . TRP D 1 139 ? 32.439 48.036 14.869 1.00 54.50 139 TRP D O 1
ATOM 14024 N N . HIS D 1 140 ? 33.743 49.901 14.616 1.00 59.60 140 HIS D N 1
ATOM 14025 C CA . HIS D 1 140 ? 35.000 49.296 14.098 1.00 61.01 140 HIS D CA 1
ATOM 14026 C C . HIS D 1 140 ? 36.097 49.579 15.130 1.00 58.42 140 HIS D C 1
ATOM 14027 O O . HIS D 1 140 ? 36.391 50.767 15.343 1.00 56.45 140 HIS D O 1
ATOM 14034 N N . ILE D 1 141 ? 36.646 48.537 15.764 1.00 58.45 141 ILE D N 1
ATOM 14035 C CA . ILE D 1 141 ? 37.525 48.641 16.971 1.00 59.25 141 ILE D CA 1
ATOM 14036 C C . ILE D 1 141 ? 38.934 48.152 16.613 1.00 59.46 141 ILE D C 1
ATOM 14037 O O . ILE D 1 141 ? 39.105 46.931 16.454 1.00 58.73 141 ILE D O 1
ATOM 14042 N N . ARG D 1 142 ? 39.898 49.078 16.526 1.00 60.29 142 ARG D N 1
ATOM 14043 C CA . ARG D 1 142 ? 41.301 48.821 16.097 1.00 60.68 142 ARG D CA 1
ATOM 14044 C C . ARG D 1 142 ? 42.177 48.523 17.319 1.00 58.72 142 ARG D C 1
ATOM 14045 O O . ARG D 1 142 ? 42.098 49.286 18.306 1.00 56.38 142 ARG D O 1
ATOM 14053 N N . THR D 1 143 ? 42.996 47.469 17.238 1.00 56.97 143 THR D N 1
ATOM 14054 C CA . THR D 1 143 ? 44.028 47.115 18.248 1.00 58.13 143 THR D CA 1
ATOM 14055 C C . THR D 1 143 ? 45.358 47.784 17.883 1.00 57.50 143 THR D C 1
ATOM 14056 O O . THR D 1 143 ? 45.470 48.312 16.756 1.00 58.56 143 THR D O 1
ATOM 14060 N N . ALA D 1 144 ? 46.318 47.747 18.813 1.00 55.20 144 ALA D N 1
ATOM 14061 C CA . ALA D 1 144 ? 47.703 48.251 18.653 1.00 53.99 144 ALA D CA 1
ATOM 14062 C C . ALA D 1 144 ? 48.464 47.384 17.644 1.00 52.89 144 ALA D C 1
ATOM 14063 O O . ALA D 1 144 ? 49.470 47.873 17.105 1.00 54.15 144 ALA D O 1
ATOM 14065 N N . ASP D 1 145 ? 48.014 46.146 17.419 1.00 52.99 145 ASP D N 1
ATOM 14066 C CA . ASP D 1 145 ? 48.669 45.162 16.516 1.00 53.47 145 ASP D CA 1
ATOM 14067 C C . ASP D 1 145 ? 47.848 45.005 15.226 1.00 54.61 145 ASP D C 1
ATOM 14068 O O . ASP D 1 145 ? 48.065 44.005 14.512 1.00 55.89 145 ASP D O 1
ATOM 14073 N N . GLY D 1 146 ? 46.944 45.949 14.934 1.00 55.06 146 GLY D N 1
ATOM 14074 C CA . GLY D 1 146 ? 46.359 46.140 13.590 1.00 56.09 146 GLY D CA 1
ATOM 14075 C C . GLY D 1 146 ? 45.051 45.399 13.381 1.00 55.93 146 GLY D C 1
ATOM 14076 O O . GLY D 1 146 ? 44.255 45.868 12.538 1.00 56.22 146 GLY D O 1
ATOM 14077 N N . ARG D 1 147 ? 44.842 44.278 14.084 1.00 55.67 147 ARG D N 1
ATOM 14078 C CA . ARG D 1 147 ? 43.547 43.545 14.123 1.00 54.86 147 ARG D CA 1
ATOM 14079 C C . ARG D 1 147 ? 42.429 44.534 14.471 1.00 56.86 147 ARG D C 1
ATOM 14080 O O . ARG D 1 147 ? 42.634 45.374 15.370 1.00 58.14 147 ARG D O 1
ATOM 14088 N N . THR D 1 148 ? 41.303 44.449 13.761 1.00 58.74 148 THR D N 1
ATOM 14089 C CA . THR D 1 148 ? 40.139 45.363 13.904 1.00 59.93 148 THR D CA 1
ATOM 14090 C C . THR D 1 148 ? 38.856 44.526 13.962 1.00 59.98 148 THR D C 1
ATOM 14091 O O . THR D 1 148 ? 38.682 43.659 13.085 1.00 61.05 148 THR D O 1
ATOM 14095 N N . ALA D 1 149 ? 38.013 44.765 14.973 1.00 58.89 149 ALA D N 1
ATOM 14096 C CA . ALA D 1 149 ? 36.725 44.066 15.197 1.00 58.16 149 ALA D CA 1
ATOM 14097 C C . ALA D 1 149 ? 35.568 45.016 14.876 1.00 57.88 149 ALA D C 1
ATOM 14098 O O . ALA D 1 149 ? 35.616 46.176 15.333 1.00 56.29 149 ALA D O 1
ATOM 14100 N N . ARG D 1 150 ? 34.576 44.543 14.113 1.00 58.60 150 ARG D N 1
ATOM 14101 C CA . ARG D 1 150 ? 33.315 45.285 13.847 1.00 58.95 150 ARG D CA 1
ATOM 14102 C C . ARG D 1 150 ? 32.214 44.641 14.704 1.00 57.48 150 ARG D C 1
ATOM 14103 O O . ARG D 1 150 ? 32.072 43.401 14.662 1.00 55.76 150 ARG D O 1
ATOM 14111 N N . ALA D 1 151 ? 31.507 45.452 15.498 1.00 55.47 151 ALA D N 1
ATOM 14112 C CA . ALA D 1 151 ? 30.531 44.999 16.517 1.00 54.65 151 ALA D CA 1
ATOM 14113 C C . ALA D 1 151 ? 29.439 46.056 16.718 1.00 54.79 151 ALA D C 1
ATOM 14114 O O . ALA D 1 151 ? 29.725 47.257 16.554 1.00 53.96 151 ALA D O 1
ATOM 14116 N N . LYS D 1 152 ? 28.234 45.599 17.068 1.00 55.95 152 LYS D N 1
ATOM 14117 C CA . LYS D 1 152 ? 26.995 46.414 17.185 1.00 54.99 152 LYS D CA 1
ATOM 14118 C C . LYS D 1 152 ? 26.949 47.074 18.568 1.00 52.79 152 LYS D C 1
ATOM 14119 O O . LYS D 1 152 ? 26.457 48.218 18.671 1.00 50.64 152 LYS D O 1
ATOM 14125 N N . TYR D 1 153 ? 27.444 46.368 19.589 1.00 51.28 153 TYR D N 1
ATOM 14126 C CA . TYR D 1 153 ? 27.466 46.816 21.005 1.00 50.20 153 TYR D CA 1
ATOM 14127 C C . TYR D 1 153 ? 28.913 46.847 21.502 1.00 48.85 153 TYR D C 1
ATOM 14128 O O . TYR D 1 153 ? 29.723 45.975 21.118 1.00 47.32 153 TYR D O 1
ATOM 14137 N N . PHE D 1 154 ? 29.211 47.835 22.347 1.00 47.30 154 PHE D N 1
ATOM 14138 C CA . PHE D 1 154 ? 30.575 48.176 22.822 1.00 45.62 154 PHE D CA 1
ATOM 14139 C C . PHE D 1 154 ? 30.546 48.341 24.346 1.00 43.63 154 PHE D C 1
ATOM 14140 O O . PHE D 1 154 ? 29.960 49.324 24.843 1.00 44.34 154 PHE D O 1
ATOM 14148 N N . ILE D 1 155 ? 31.141 47.386 25.065 1.00 40.97 155 ILE D N 1
ATOM 14149 C CA . ILE D 1 155 ? 31.223 47.397 26.554 1.00 39.74 155 ILE D CA 1
ATOM 14150 C C . ILE D 1 155 ? 32.682 47.642 26.947 1.00 38.79 155 ILE D C 1
ATOM 14151 O O . ILE D 1 155 ? 33.546 46.817 26.590 1.00 35.85 155 ILE D O 1
ATOM 14156 N N . ILE D 1 156 ? 32.920 48.749 27.655 1.00 39.61 156 ILE D N 1
ATOM 14157 C CA . ILE D 1 156 ? 34.268 49.229 28.076 1.00 41.12 156 ILE D CA 1
ATOM 14158 C C . ILE D 1 156 ? 34.408 49.015 29.589 1.00 41.39 156 ILE D C 1
ATOM 14159 O O . ILE D 1 156 ? 33.894 49.842 30.359 1.00 39.44 156 ILE D O 1
ATOM 14164 N N . ALA D 1 157 ? 35.065 47.921 29.982 1.00 44.03 157 ALA D N 1
ATOM 14165 C CA . ALA D 1 157 ? 35.324 47.516 31.384 1.00 46.36 157 ALA D CA 1
ATOM 14166 C C . ALA D 1 157 ? 36.834 47.575 31.655 1.00 48.33 157 ALA D C 1
ATOM 14167 O O . ALA D 1 157 ? 37.394 46.579 32.165 1.00 48.98 157 ALA D O 1
ATOM 14169 N N . ALA D 1 158 ? 37.461 48.711 31.334 1.00 50.59 158 ALA D N 1
ATOM 14170 C CA . ALA D 1 158 ? 38.932 48.883 31.257 1.00 54.49 158 ALA D CA 1
ATOM 14171 C C . ALA D 1 158 ? 39.499 49.339 32.606 1.00 58.05 158 ALA D C 1
ATOM 14172 O O . ALA D 1 158 ? 40.689 49.717 32.641 1.00 58.00 158 ALA D O 1
ATOM 14174 N N . GLY D 1 159 ? 38.694 49.278 33.672 1.00 60.59 159 GLY D N 1
ATOM 14175 C CA . GLY D 1 159 ? 39.048 49.804 35.001 1.00 62.61 159 GLY D CA 1
ATOM 14176 C C . GLY D 1 159 ? 39.419 51.273 34.925 1.00 66.55 159 GLY D C 1
ATOM 14177 O O . GLY D 1 159 ? 38.955 51.964 33.995 1.00 62.48 159 GLY D O 1
ATOM 14178 N N . PHE D 1 160 ? 40.241 51.729 35.867 1.00 75.41 160 PHE D N 1
ATOM 14179 C CA . PHE D 1 160 ? 40.654 53.149 36.018 1.00 81.90 160 PHE D CA 1
ATOM 14180 C C . PHE D 1 160 ? 42.169 53.221 36.258 1.00 82.36 160 PHE D C 1
ATOM 14181 O O . PHE D 1 160 ? 42.795 54.239 35.879 1.00 80.32 160 PHE D O 1
ATOM 14189 N N . ALA D 1 161 ? 42.733 52.171 36.873 1.00 83.38 161 ALA D N 1
ATOM 14190 C CA . ALA D 1 161 ? 44.187 51.892 36.959 1.00 82.54 161 ALA D CA 1
ATOM 14191 C C . ALA D 1 161 ? 44.782 51.865 35.545 1.00 82.31 161 ALA D C 1
ATOM 14192 O O . ALA D 1 161 ? 46.025 51.890 35.425 1.00 77.02 161 ALA D O 1
ATOM 14194 N N . ALA D 1 162 ? 43.906 51.774 34.534 1.00 85.55 162 ALA D N 1
ATOM 14195 C CA . ALA D 1 162 ? 44.164 51.957 33.084 1.00 85.80 162 ALA D CA 1
ATOM 14196 C C . ALA D 1 162 ? 45.309 52.950 32.841 1.00 84.96 162 ALA D C 1
ATOM 14197 O O . ALA D 1 162 ? 46.312 52.547 32.222 1.00 81.13 162 ALA D O 1
ATOM 14199 N N . LYS D 1 163 ? 45.148 54.197 33.298 1.00 84.18 163 LYS D N 1
ATOM 14200 C CA . LYS D 1 163 ? 46.129 55.302 33.102 1.00 83.87 163 LYS D CA 1
ATOM 14201 C C . LYS D 1 163 ? 46.941 55.483 34.392 1.00 86.09 163 LYS D C 1
ATOM 14202 O O . LYS D 1 163 ? 46.731 54.701 35.337 1.00 90.89 163 LYS D O 1
ATOM 14208 N N . ARG D 1 164 ? 47.860 56.454 34.406 1.00 84.48 164 ARG D N 1
ATOM 14209 C CA . ARG D 1 164 ? 48.709 56.818 35.572 1.00 81.51 164 ARG D CA 1
ATOM 14210 C C . ARG D 1 164 ? 48.579 58.323 35.825 1.00 78.40 164 ARG D C 1
ATOM 14211 O O . ARG D 1 164 ? 48.026 59.023 34.955 1.00 77.95 164 ARG D O 1
ATOM 14219 N N . TYR D 1 165 ? 49.046 58.796 36.982 1.00 75.84 165 TYR D N 1
ATOM 14220 C CA . TYR D 1 165 ? 49.388 60.222 37.222 1.00 76.37 165 TYR D CA 1
ATOM 14221 C C . TYR D 1 165 ? 50.738 60.312 37.942 1.00 77.67 165 TYR D C 1
ATOM 14222 O O . TYR D 1 165 ? 50.824 59.948 39.135 1.00 78.70 165 TYR D O 1
ATOM 14231 N N . ILE D 1 166 ? 51.755 60.779 37.214 1.00 77.23 166 ILE D N 1
ATOM 14232 C CA . ILE D 1 166 ? 53.080 61.204 37.751 1.00 74.93 166 ILE D CA 1
ATOM 14233 C C . ILE D 1 166 ? 53.202 62.702 37.476 1.00 77.37 166 ILE D C 1
ATOM 14234 O O . ILE D 1 166 ? 53.159 63.114 36.319 1.00 83.12 166 ILE D O 1
ATOM 14239 N N . PRO D 1 167 ? 53.293 63.558 38.522 1.00 76.51 167 PRO D N 1
ATOM 14240 C CA . PRO D 1 167 ? 53.343 65.016 38.353 1.00 76.65 167 PRO D CA 1
ATOM 14241 C C . PRO D 1 167 ? 54.360 65.594 37.349 1.00 77.51 167 PRO D C 1
ATOM 14242 O O . PRO D 1 167 ? 54.979 64.846 36.615 1.00 73.36 167 PRO D O 1
ATOM 14246 N N . GLU D 1 168 ? 54.529 66.922 37.374 1.00 82.61 168 GLU D N 1
ATOM 14247 C CA . GLU D 1 168 ? 55.294 67.721 36.374 1.00 83.93 168 GLU D CA 1
ATOM 14248 C C . GLU D 1 168 ? 56.794 67.615 36.683 1.00 85.14 168 GLU D C 1
ATOM 14249 O O . GLU D 1 168 ? 57.470 68.665 36.697 1.00 85.61 168 GLU D O 1
ATOM 14255 N N . TRP D 1 169 ? 57.287 66.391 36.907 1.00 85.88 169 TRP D N 1
ATOM 14256 C CA . TRP D 1 169 ? 58.676 66.086 37.347 1.00 85.97 169 TRP D CA 1
ATOM 14257 C C . TRP D 1 169 ? 59.494 65.600 36.152 1.00 87.06 169 TRP D C 1
ATOM 14258 O O . TRP D 1 169 ? 59.431 64.424 35.797 1.00 83.77 169 TRP D O 1
ATOM 14269 N N . PRO D 1 170 ? 60.279 66.480 35.483 1.00 89.63 170 PRO D N 1
ATOM 14270 C CA . PRO D 1 170 ? 61.111 66.057 34.354 1.00 88.67 170 PRO D CA 1
ATOM 14271 C C . PRO D 1 170 ? 62.259 65.114 34.748 1.00 87.16 170 PRO D C 1
ATOM 14272 O O . PRO D 1 170 ? 62.520 64.178 34.009 1.00 84.51 170 PRO D O 1
ATOM 14276 N N . GLY D 1 171 ? 62.888 65.367 35.902 1.00 85.65 171 GLY D N 1
ATOM 14277 C CA . GLY D 1 171 ? 64.157 64.745 36.330 1.00 85.16 171 GLY D CA 1
ATOM 14278 C C . GLY D 1 171 ? 64.020 63.279 36.717 1.00 85.18 171 GLY D C 1
ATOM 14279 O O . GLY D 1 171 ? 64.954 62.764 37.362 1.00 87.35 171 GLY D O 1
ATOM 14280 N N . ILE D 1 172 ? 62.912 62.623 36.352 1.00 84.10 172 ILE D N 1
ATOM 14281 C CA . ILE D 1 172 ? 62.720 61.150 36.515 1.00 82.75 172 ILE D CA 1
ATOM 14282 C C . ILE D 1 172 ? 63.830 60.435 35.736 1.00 81.20 172 ILE D C 1
ATOM 14283 O O . ILE D 1 172 ? 64.469 59.538 36.317 1.00 81.33 172 ILE D O 1
ATOM 14288 N N . GLU D 1 173 ? 64.042 60.835 34.476 1.00 80.90 173 GLU D N 1
ATOM 14289 C CA . GLU D 1 173 ? 65.026 60.233 33.532 1.00 79.90 173 GLU D CA 1
ATOM 14290 C C . GLU D 1 173 ? 66.413 60.176 34.187 1.00 76.05 173 GLU D C 1
ATOM 14291 O O . GLU D 1 173 ? 67.068 59.115 34.078 1.00 74.13 173 GLU D O 1
ATOM 14297 N N . LYS D 1 174 ? 66.835 61.268 34.839 1.00 71.27 174 LYS D N 1
ATOM 14298 C CA . LYS D 1 174 ? 68.167 61.409 35.491 1.00 67.38 174 LYS D CA 1
ATOM 14299 C C . LYS D 1 174 ? 68.338 60.340 36.575 1.00 62.13 174 LYS D C 1
ATOM 14300 O O . LYS D 1 174 ? 69.360 59.633 36.542 1.00 60.09 174 LYS D O 1
ATOM 14306 N N . PHE D 1 175 ? 67.372 60.244 37.495 1.00 57.62 175 PHE D N 1
ATOM 14307 C CA . PHE D 1 175 ? 67.456 59.448 38.749 1.00 56.03 175 PHE D CA 1
ATOM 14308 C C . PHE D 1 175 ? 68.198 58.129 38.496 1.00 54.38 175 PHE D C 1
ATOM 14309 O O . PHE D 1 175 ? 67.791 57.367 37.603 1.00 52.55 175 PHE D O 1
ATOM 14317 N N . LYS D 1 176 ? 69.245 57.873 39.285 1.00 54.97 176 LYS D N 1
ATOM 14318 C CA . LYS D 1 176 ? 70.156 56.706 39.132 1.00 57.06 176 LYS D CA 1
ATOM 14319 C C . LYS D 1 176 ? 69.433 55.417 39.543 1.00 55.63 176 LYS D C 1
ATOM 14320 O O . LYS D 1 176 ? 69.428 54.468 38.736 1.00 56.89 176 LYS D O 1
ATOM 14326 N N . GLY D 1 177 ? 68.849 55.391 40.745 1.00 54.42 177 GLY D N 1
ATOM 14327 C CA . GLY D 1 177 ? 68.225 54.195 41.347 1.00 53.23 177 GLY D CA 1
ATOM 14328 C C . GLY D 1 177 ? 66.944 53.773 40.640 1.00 51.48 177 GLY D C 1
ATOM 14329 O O . GLY D 1 177 ? 66.598 54.377 39.603 1.00 49.97 177 GLY D O 1
ATOM 14330 N N . ILE D 1 178 ? 66.252 52.772 41.191 1.00 49.55 178 ILE D N 1
ATOM 14331 C CA . ILE D 1 178 ? 64.997 52.194 40.625 1.00 48.98 178 ILE D CA 1
ATOM 14332 C C . ILE D 1 178 ? 63.821 53.115 40.978 1.00 47.54 178 ILE D C 1
ATOM 14333 O O . ILE D 1 178 ? 63.643 53.408 42.173 1.00 46.15 178 ILE D O 1
ATOM 14338 N N . VAL D 1 179 ? 63.050 53.549 39.976 1.00 47.11 179 VAL D N 1
ATOM 14339 C CA . VAL D 1 179 ? 61.824 54.381 40.172 1.00 48.31 179 VAL D CA 1
ATOM 14340 C C . VAL D 1 179 ? 60.702 53.853 39.268 1.00 48.50 179 VAL D C 1
ATOM 14341 O O . VAL D 1 179 ? 60.971 53.576 38.082 1.00 46.36 179 VAL D O 1
ATOM 14345 N N . HIS D 1 180 ? 59.497 53.710 39.834 1.00 50.91 180 HIS D N 1
ATOM 14346 C CA . HIS D 1 180 ? 58.255 53.260 39.147 1.00 52.07 180 HIS D CA 1
ATOM 14347 C C . HIS D 1 180 ? 57.021 53.872 39.821 1.00 52.57 180 HIS D C 1
ATOM 14348 O O . HIS D 1 180 ? 57.132 54.335 40.978 1.00 52.65 180 HIS D O 1
ATOM 14355 N N . HIS D 1 181 ? 55.885 53.856 39.119 1.00 52.75 181 HIS D N 1
ATOM 14356 C CA . HIS D 1 181 ? 54.534 54.093 39.691 1.00 51.37 181 HIS D CA 1
ATOM 14357 C C . HIS D 1 181 ? 54.069 52.796 40.362 1.00 50.68 181 HIS D C 1
ATOM 14358 O O . HIS D 1 181 ? 54.439 51.715 39.857 1.00 49.68 181 HIS D O 1
ATOM 14365 N N . SER D 1 182 ? 53.318 52.902 41.464 1.00 50.02 182 SER D N 1
ATOM 14366 C CA . SER D 1 182 ? 52.646 51.771 42.163 1.00 49.91 182 SER D CA 1
ATOM 14367 C C . SER D 1 182 ? 51.944 50.867 41.140 1.00 50.46 182 SER D C 1
ATOM 14368 O O . SER D 1 182 ? 52.082 49.632 41.241 1.00 49.81 182 SER D O 1
ATOM 14371 N N . SER D 1 183 ? 51.237 51.482 40.186 1.00 51.27 183 SER D N 1
ATOM 14372 C CA . SER D 1 183 ? 50.430 50.827 39.124 1.00 52.58 183 SER D CA 1
ATOM 14373 C C . SER D 1 183 ? 51.309 49.928 38.248 1.00 54.32 183 SER D C 1
ATOM 14374 O O . SER D 1 183 ? 50.858 48.820 37.904 1.00 52.33 183 SER D O 1
ATOM 14377 N N . PHE D 1 184 ? 52.509 50.399 37.895 1.00 58.60 184 PHE D N 1
ATOM 14378 C CA . PHE D 1 184 ? 53.462 49.720 36.976 1.00 61.51 184 PHE D CA 1
ATOM 14379 C C . PHE D 1 184 ? 54.738 49.368 37.756 1.00 58.40 184 PHE D C 1
ATOM 14380 O O . PHE D 1 184 ? 55.817 49.917 37.463 1.00 56.69 184 PHE D O 1
ATOM 14388 N N . TRP D 1 185 ? 54.599 48.473 38.738 1.00 55.71 185 TRP D N 1
ATOM 14389 C CA . TRP D 1 185 ? 55.705 47.946 39.581 1.00 55.70 185 TRP D CA 1
ATOM 14390 C C . TRP D 1 185 ? 56.247 46.664 38.952 1.00 57.53 185 TRP D C 1
ATOM 14391 O O . TRP D 1 185 ? 55.502 45.954 38.282 1.00 58.45 185 TRP D O 1
ATOM 14402 N N . PRO D 1 186 ? 57.546 46.315 39.122 1.00 59.94 186 PRO D N 1
ATOM 14403 C CA . PRO D 1 186 ? 58.063 45.044 38.615 1.00 62.05 186 PRO D CA 1
ATOM 14404 C C . PRO D 1 186 ? 57.344 43.844 39.244 1.00 64.48 186 PRO D C 1
ATOM 14405 O O . PRO D 1 186 ? 57.046 43.895 40.424 1.00 64.02 186 PRO D O 1
ATOM 14409 N N . ASP D 1 187 ? 57.076 42.815 38.436 1.00 69.78 187 ASP D N 1
ATOM 14410 C CA . ASP D 1 187 ? 56.561 41.497 38.897 1.00 73.46 187 ASP D CA 1
ATOM 14411 C C . ASP D 1 187 ? 57.602 40.897 39.850 1.00 74.36 187 ASP D C 1
ATOM 14412 O O . ASP D 1 187 ? 57.268 40.688 41.034 1.00 73.79 187 ASP D O 1
ATOM 14417 N N . GLU D 1 188 ? 58.823 40.667 39.350 1.00 74.49 188 GLU D N 1
ATOM 14418 C CA . GLU D 1 188 ? 60.012 40.279 40.157 1.00 74.29 188 GLU D CA 1
ATOM 14419 C C . GLU D 1 188 ? 60.134 41.255 41.334 1.00 72.37 188 GLU D C 1
ATOM 14420 O O . GLU D 1 188 ? 60.168 42.476 41.078 1.00 72.74 188 GLU D O 1
ATOM 14426 N N . LYS D 1 189 ? 60.183 40.735 42.568 1.00 67.71 189 LYS D N 1
ATOM 14427 C CA . LYS D 1 189 ? 60.285 41.536 43.819 1.00 64.25 189 LYS D CA 1
ATOM 14428 C C . LYS D 1 189 ? 61.579 42.356 43.805 1.00 62.62 189 LYS D C 1
ATOM 14429 O O . LYS D 1 189 ? 62.546 41.933 43.142 1.00 63.22 189 LYS D O 1
ATOM 14435 N N . ILE D 1 190 ? 61.576 43.489 44.515 1.00 60.75 190 ILE D N 1
ATOM 14436 C CA . ILE D 1 190 ? 62.782 44.303 44.848 1.00 57.37 190 ILE D CA 1
ATOM 14437 C C . ILE D 1 190 ? 63.081 44.112 46.337 1.00 56.31 190 ILE D C 1
ATOM 14438 O O . ILE D 1 190 ? 62.276 44.589 47.152 1.00 57.85 190 ILE D O 1
ATOM 14443 N N . ASP D 1 191 ? 64.183 43.439 46.685 1.00 54.37 191 ASP D N 1
ATOM 14444 C CA . ASP D 1 191 ? 64.725 43.477 48.069 1.00 51.08 191 ASP D CA 1
ATOM 14445 C C . ASP D 1 191 ? 65.154 44.924 48.332 1.00 48.49 191 ASP D C 1
ATOM 14446 O O . ASP D 1 191 ? 65.865 45.490 47.476 1.00 47.88 191 ASP D O 1
ATOM 14451 N N . VAL D 1 192 ? 64.688 45.511 49.438 1.00 45.05 192 VAL D N 1
ATOM 14452 C CA . VAL D 1 192 ? 64.934 46.937 49.808 1.00 42.80 192 VAL D CA 1
ATOM 14453 C C . VAL D 1 192 ? 65.804 46.990 51.068 1.00 41.00 192 VAL D C 1
ATOM 14454 O O . VAL D 1 192 ? 66.101 48.116 51.511 1.00 40.44 192 VAL D O 1
ATOM 14458 N N . ARG D 1 193 ? 66.210 45.832 51.608 1.00 40.33 193 ARG D N 1
ATOM 14459 C CA . ARG D 1 193 ? 67.067 45.738 52.824 1.00 40.96 193 ARG D CA 1
ATOM 14460 C C . ARG D 1 193 ? 68.395 46.453 52.565 1.00 38.95 193 ARG D C 1
ATOM 14461 O O . ARG D 1 193 ? 69.046 46.144 51.552 1.00 36.42 193 ARG D O 1
ATOM 14469 N N . GLY D 1 194 ? 68.748 47.399 53.440 1.00 38.49 194 GLY D N 1
ATOM 14470 C CA . GLY D 1 194 ? 69.970 48.216 53.332 1.00 38.30 194 GLY D CA 1
ATOM 14471 C C . GLY D 1 194 ? 69.786 49.430 52.434 1.00 38.05 194 GLY D C 1
ATOM 14472 O O . GLY D 1 194 ? 70.610 50.361 52.545 1.00 38.92 194 GLY D O 1
ATOM 14473 N N . LYS D 1 195 ? 68.763 49.437 51.572 1.00 37.37 195 LYS D N 1
ATOM 14474 C CA . LYS D 1 195 ? 68.527 50.517 50.575 1.00 37.37 195 LYS D CA 1
ATOM 14475 C C . LYS D 1 195 ? 67.757 51.667 51.230 1.00 36.83 195 LYS D C 1
ATOM 14476 O O . LYS D 1 195 ? 66.925 51.392 52.113 1.00 37.93 195 LYS D O 1
ATOM 14482 N N . ARG D 1 196 ? 68.047 52.905 50.820 1.00 37.30 196 ARG D N 1
ATOM 14483 C CA . ARG D 1 196 ? 67.217 54.101 51.122 1.00 38.66 196 ARG D CA 1
ATOM 14484 C C . ARG D 1 196 ? 66.033 54.111 50.152 1.00 39.31 196 ARG D C 1
ATOM 14485 O O . ARG D 1 196 ? 66.283 54.114 48.925 1.00 37.96 196 ARG D O 1
ATOM 14493 N N . CYS D 1 197 ? 64.806 54.127 50.683 1.00 39.21 197 CYS D N 1
ATOM 14494 C CA . CYS D 1 197 ? 63.541 54.037 49.905 1.00 39.19 197 CYS D CA 1
ATOM 14495 C C . CYS D 1 197 ? 62.637 55.235 50.213 1.00 38.24 197 CYS D C 1
ATOM 14496 O O . CYS D 1 197 ? 62.578 55.661 51.378 1.00 38.62 197 CYS D O 1
ATOM 14499 N N . ALA D 1 198 ? 61.972 55.759 49.185 1.00 37.61 198 ALA D N 1
ATOM 14500 C CA . ALA D 1 198 ? 60.959 56.831 49.285 1.00 37.36 198 ALA D CA 1
ATOM 14501 C C . ALA D 1 198 ? 59.614 56.286 48.804 1.00 36.43 198 ALA D C 1
ATOM 14502 O O . ALA D 1 198 ? 59.598 55.587 47.770 1.00 36.98 198 ALA D O 1
ATOM 14504 N N . ILE D 1 199 ? 58.540 56.583 49.539 1.00 36.05 199 ILE D N 1
ATOM 14505 C CA . ILE D 1 199 ? 57.133 56.449 49.059 1.00 34.85 199 ILE D CA 1
ATOM 14506 C C . ILE D 1 199 ? 56.559 57.862 48.925 1.00 34.86 199 ILE D C 1
ATOM 14507 O O . ILE D 1 199 ? 56.528 58.584 49.939 1.00 34.29 199 ILE D O 1
ATOM 14512 N N . ILE D 1 200 ? 56.164 58.242 47.706 1.00 35.86 200 ILE D N 1
ATOM 14513 C CA . ILE D 1 200 ? 55.495 59.541 47.407 1.00 36.67 200 ILE D CA 1
ATOM 14514 C C . ILE D 1 200 ? 53.988 59.286 47.320 1.00 37.36 200 ILE D C 1
ATOM 14515 O O . ILE D 1 200 ? 53.574 58.494 46.450 1.00 36.52 200 ILE D O 1
ATOM 14520 N N . GLY D 1 201 ? 53.213 59.938 48.189 1.00 37.30 201 GLY D N 1
ATOM 14521 C CA . GLY D 1 201 ? 51.744 59.825 48.228 1.00 39.25 201 GLY D CA 1
ATOM 14522 C C . GLY D 1 201 ? 51.291 58.803 49.253 1.00 39.36 201 GLY D C 1
ATOM 14523 O O . GLY D 1 201 ? 51.839 57.682 49.263 1.00 38.92 201 GLY D O 1
ATOM 14524 N N . THR D 1 202 ? 50.313 59.186 50.078 1.00 40.15 202 THR D N 1
ATOM 14525 C CA . THR D 1 202 ? 49.832 58.430 51.264 1.00 39.95 202 THR D CA 1
ATOM 14526 C C . THR D 1 202 ? 48.421 57.900 50.989 1.00 39.31 202 THR D C 1
ATOM 14527 O O . THR D 1 202 ? 47.580 57.964 51.895 1.00 38.99 202 THR D O 1
ATOM 14531 N N . GLY D 1 203 ? 48.175 57.397 49.778 1.00 38.96 203 GLY D N 1
ATOM 14532 C CA . GLY D 1 203 ? 46.919 56.714 49.423 1.00 37.48 203 GLY D CA 1
ATOM 14533 C C . GLY D 1 203 ? 46.922 55.280 49.921 1.00 36.67 203 GLY D C 1
ATOM 14534 O O . GLY D 1 203 ? 47.786 54.940 50.752 1.00 36.53 203 GLY D O 1
ATOM 14535 N N . ALA D 1 204 ? 45.988 54.464 49.433 1.00 36.19 204 ALA D N 1
ATOM 14536 C CA . ALA D 1 204 ? 45.867 53.027 49.767 1.00 35.90 204 ALA D CA 1
ATOM 14537 C C . ALA D 1 204 ? 47.122 52.288 49.283 1.00 34.78 204 ALA D C 1
ATOM 14538 O O . ALA D 1 204 ? 47.555 51.332 49.960 1.00 33.59 204 ALA D O 1
ATOM 14540 N N . SER D 1 205 ? 47.681 52.720 48.149 1.00 34.88 205 SER D N 1
ATOM 14541 C CA . SER D 1 205 ? 48.936 52.181 47.561 1.00 34.67 205 SER D CA 1
ATOM 14542 C C . SER D 1 205 ? 50.110 52.524 48.485 1.00 32.22 205 SER D C 1
ATOM 14543 O O . SER D 1 205 ? 50.773 51.583 48.966 1.00 30.51 205 SER D O 1
ATOM 14546 N N . GLY D 1 206 ? 50.316 53.820 48.745 1.00 30.14 206 GLY D N 1
ATOM 14547 C CA . GLY D 1 206 ? 51.361 54.330 49.651 1.00 30.41 206 GLY D CA 1
ATOM 14548 C C . GLY D 1 206 ? 51.328 53.617 50.989 1.00 30.62 206 GLY D C 1
ATOM 14549 O O . GLY D 1 206 ? 52.393 53.151 51.441 1.00 30.72 206 GLY D O 1
ATOM 14550 N N . VAL D 1 207 ? 50.138 53.523 51.587 1.00 30.41 207 VAL D N 1
ATOM 14551 C CA . VAL D 1 207 ? 49.909 52.937 52.939 1.00 31.06 207 VAL D CA 1
ATOM 14552 C C . VAL D 1 207 ? 50.223 51.438 52.898 1.00 31.81 207 VAL D C 1
ATOM 14553 O O . VAL D 1 207 ? 50.834 50.940 53.861 1.00 33.06 207 VAL D O 1
ATOM 14557 N N . GLN D 1 208 ? 49.800 50.738 51.845 1.00 33.30 208 GLN D N 1
ATOM 14558 C CA . GLN D 1 208 ? 50.028 49.275 51.699 1.00 35.54 208 GLN D CA 1
ATOM 14559 C C . GLN D 1 208 ? 51.536 49.022 51.567 1.00 36.09 208 GLN D C 1
ATOM 14560 O O . GLN D 1 208 ? 52.049 48.100 52.238 1.00 37.34 208 GLN D O 1
ATOM 14566 N N . VAL D 1 209 ? 52.222 49.832 50.760 1.00 34.48 209 VAL D N 1
ATOM 14567 C CA . VAL D 1 209 ? 53.684 49.699 50.493 1.00 34.39 209 VAL D CA 1
ATOM 14568 C C . VAL D 1 209 ? 54.464 50.062 51.760 1.00 33.52 209 VAL D C 1
ATOM 14569 O O . VAL D 1 209 ? 55.453 49.372 52.048 1.00 34.13 209 VAL D O 1
ATOM 14573 N N . THR D 1 210 ? 54.036 51.099 52.487 1.00 32.52 210 THR D N 1
ATOM 14574 C CA . THR D 1 210 ? 54.672 51.549 53.754 1.00 31.19 210 THR D CA 1
ATOM 14575 C C . THR D 1 210 ? 54.721 50.375 54.739 1.00 31.34 210 THR D C 1
ATOM 14576 O O . THR D 1 210 ? 55.741 50.240 55.439 1.00 30.40 210 THR D O 1
ATOM 14580 N N . GLN D 1 211 ? 53.664 49.560 54.790 1.00 31.81 211 GLN D N 1
ATOM 14581 C CA . GLN D 1 211 ? 53.575 48.386 55.702 1.00 32.13 211 GLN D CA 1
ATOM 14582 C C . GLN D 1 211 ? 54.510 47.279 55.200 1.00 31.51 211 GLN D C 1
ATOM 14583 O O . GLN D 1 211 ? 55.028 46.526 56.042 1.00 31.26 211 GLN D O 1
ATOM 14589 N N . ALA D 1 212 ? 54.719 47.193 53.884 1.00 31.72 212 ALA D N 1
ATOM 14590 C CA . ALA D 1 212 ? 55.571 46.175 53.225 1.00 33.32 212 ALA D CA 1
ATOM 14591 C C . ALA D 1 212 ? 57.057 46.495 53.449 1.00 34.30 212 ALA D C 1
ATOM 14592 O O . ALA D 1 212 ? 57.827 45.558 53.754 1.00 35.73 212 ALA D O 1
ATOM 14594 N N . TRP D 1 213 ? 57.425 47.773 53.306 1.00 34.02 213 TRP D N 1
ATOM 14595 C CA . TRP D 1 213 ? 58.821 48.288 53.225 1.00 33.47 213 TRP D CA 1
ATOM 14596 C C . TRP D 1 213 ? 59.343 48.708 54.605 1.00 34.85 213 TRP D C 1
ATOM 14597 O O . TRP D 1 213 ? 60.568 48.622 54.814 1.00 35.02 213 TRP D O 1
ATOM 14608 N N . GLY D 1 214 ? 58.454 49.160 55.496 1.00 36.87 214 GLY D N 1
ATOM 14609 C CA . GLY D 1 214 ? 58.782 49.645 56.853 1.00 38.13 214 GLY D CA 1
ATOM 14610 C C . GLY D 1 214 ? 59.684 48.680 57.622 1.00 39.74 214 GLY D C 1
ATOM 14611 O O . GLY D 1 214 ? 60.686 49.103 58.188 1.00 40.41 214 GLY D O 1
ATOM 14612 N N . PRO D 1 215 ? 59.359 47.367 57.684 1.00 41.54 215 PRO D N 1
ATOM 14613 C CA . PRO D 1 215 ? 60.191 46.393 58.391 1.00 42.15 215 PRO D CA 1
ATOM 14614 C C . PRO D 1 215 ? 61.402 45.866 57.601 1.00 44.26 215 PRO D C 1
ATOM 14615 O O . PRO D 1 215 ? 62.100 45.023 58.143 1.00 46.49 215 PRO D O 1
ATOM 14619 N N . GLU D 1 216 ? 61.624 46.352 56.371 1.00 44.89 216 GLU D N 1
ATOM 14620 C CA . GLU D 1 216 ? 62.665 45.844 55.433 1.00 45.34 216 GLU D CA 1
ATOM 14621 C C . GLU D 1 216 ? 63.683 46.942 55.108 1.00 44.83 216 GLU D C 1
ATOM 14622 O O . GLU D 1 216 ? 64.876 46.728 55.381 1.00 43.62 216 GLU D O 1
ATOM 14628 N N . ALA D 1 217 ? 63.229 48.053 54.519 1.00 43.70 217 ALA D N 1
ATOM 14629 C CA . ALA D 1 217 ? 64.079 49.143 53.982 1.00 43.79 217 ALA D CA 1
ATOM 14630 C C . ALA D 1 217 ? 65.122 49.566 55.022 1.00 44.99 217 ALA D C 1
ATOM 14631 O O . ALA D 1 217 ? 64.770 49.643 56.215 1.00 44.08 217 ALA D O 1
ATOM 14633 N N . GLY D 1 218 ? 66.359 49.819 54.577 1.00 44.97 218 GLY D N 1
ATOM 14634 C CA . GLY D 1 218 ? 67.429 50.413 55.403 1.00 44.81 218 GLY D CA 1
ATOM 14635 C C . GLY D 1 218 ? 67.029 51.798 55.872 1.00 43.70 218 GLY D C 1
ATOM 14636 O O . GLY D 1 218 ? 67.268 52.125 57.049 1.00 42.97 218 GLY D O 1
ATOM 14637 N N . GLU D 1 219 ? 66.438 52.577 54.965 1.00 44.33 219 GLU D N 1
ATOM 14638 C CA . GLU D 1 219 ? 65.809 53.891 55.243 1.00 45.45 219 GLU D CA 1
ATOM 14639 C C . GLU D 1 219 ? 64.491 53.952 54.469 1.00 43.44 219 GLU D C 1
ATOM 14640 O O . GLU D 1 219 ? 64.456 53.438 53.332 1.00 43.12 219 GLU D O 1
ATOM 14646 N N . LEU D 1 220 ? 63.452 54.534 55.073 1.00 42.43 220 LEU D N 1
ATOM 14647 C CA . LEU D 1 220 ? 62.144 54.803 54.415 1.00 40.32 220 LEU D CA 1
ATOM 14648 C C . LEU D 1 220 ? 61.692 56.222 54.762 1.00 39.09 220 LEU D C 1
ATOM 14649 O O . LEU D 1 220 ? 61.553 56.529 55.963 1.00 37.49 220 LEU D O 1
ATOM 14654 N N . LYS D 1 221 ? 61.502 57.053 53.737 1.00 39.80 221 LYS D N 1
ATOM 14655 C CA . LYS D 1 221 ? 60.932 58.417 53.855 1.00 41.39 221 LYS D CA 1
ATOM 14656 C C . LYS D 1 221 ? 59.595 58.426 53.115 1.00 41.54 221 LYS D C 1
ATOM 14657 O O . LYS D 1 221 ? 59.597 58.192 51.894 1.00 42.48 221 LYS D O 1
ATOM 14663 N N . VAL D 1 222 ? 58.497 58.634 53.843 1.00 41.04 222 VAL D N 1
ATOM 14664 C CA . VAL D 1 222 ? 57.125 58.712 53.266 1.00 40.55 222 VAL D CA 1
ATOM 14665 C C . VAL D 1 222 ? 56.775 60.192 53.093 1.00 40.12 222 VAL D C 1
ATOM 14666 O O . VAL D 1 222 ? 56.638 60.893 54.108 1.00 38.96 222 VAL D O 1
ATOM 14670 N N . PHE D 1 223 ? 56.664 60.651 51.847 1.00 41.35 223 PHE D N 1
ATOM 14671 C CA . PHE D 1 223 ? 56.319 62.055 51.500 1.00 43.96 223 PHE D CA 1
ATOM 14672 C C . PHE D 1 223 ? 54.789 62.195 51.495 1.00 43.81 223 PHE D C 1
ATOM 14673 O O . PHE D 1 223 ? 54.126 61.602 50.616 1.00 45.10 223 PHE D O 1
ATOM 14681 N N . GLN D 1 224 ? 54.242 62.936 52.465 1.00 43.08 224 GLN D N 1
ATOM 14682 C CA . GLN D 1 224 ? 52.775 63.080 52.672 1.00 43.63 224 GLN D CA 1
ATOM 14683 C C . GLN D 1 224 ? 52.349 64.527 52.411 1.00 43.83 224 GLN D C 1
ATOM 14684 O O . GLN D 1 224 ? 52.776 65.419 53.170 1.00 43.22 224 GLN D O 1
ATOM 14690 N N . ARG D 1 225 ? 51.520 64.752 51.390 1.00 45.76 225 ARG D N 1
ATOM 14691 C CA . ARG D 1 225 ? 50.847 66.060 51.180 1.00 48.67 225 ARG D CA 1
ATOM 14692 C C . ARG D 1 225 ? 49.679 66.152 52.169 1.00 47.53 225 ARG D C 1
ATOM 14693 O O . ARG D 1 225 ? 49.741 67.004 53.072 1.00 47.64 225 ARG D O 1
ATOM 14701 N N . THR D 1 226 ? 48.686 65.270 52.024 1.00 47.66 226 THR D N 1
ATOM 14702 C CA . THR D 1 226 ? 47.466 65.197 52.876 1.00 47.38 226 THR D CA 1
ATOM 14703 C C . THR D 1 226 ? 47.355 63.787 53.457 1.00 44.68 226 THR D C 1
ATOM 14704 O O . THR D 1 226 ? 47.430 62.805 52.720 1.00 44.05 226 THR D O 1
ATOM 14708 N N . PRO D 1 227 ? 47.196 63.633 54.792 1.00 42.81 227 PRO D N 1
ATOM 14709 C CA . PRO D 1 227 ? 47.145 62.309 55.415 1.00 43.00 227 PRO D CA 1
ATOM 14710 C C . PRO D 1 227 ? 45.960 61.423 55.000 1.00 41.99 227 PRO D C 1
ATOM 14711 O O . PRO D 1 227 ? 44.868 61.932 54.820 1.00 43.34 227 PRO D O 1
ATOM 14715 N N . ASN D 1 228 ? 46.214 60.116 54.881 1.00 40.71 228 ASN D N 1
ATOM 14716 C CA . ASN D 1 228 ? 45.173 59.061 54.769 1.00 40.41 228 ASN D CA 1
ATOM 14717 C C . ASN D 1 228 ? 44.487 58.927 56.130 1.00 41.09 228 ASN D C 1
ATOM 14718 O O . ASN D 1 228 ? 45.205 58.852 57.152 1.00 42.41 228 ASN D O 1
ATOM 14723 N N . LEU D 1 229 ? 43.154 58.890 56.131 1.00 41.92 229 LEU D N 1
ATOM 14724 C CA . LEU D 1 229 ? 42.326 58.664 57.342 1.00 42.80 229 LEU D CA 1
ATOM 14725 C C . LEU D 1 229 ? 42.057 57.159 57.468 1.00 42.15 229 LEU D C 1
ATOM 14726 O O . LEU D 1 229 ? 40.883 56.752 57.451 1.00 43.70 229 LEU D O 1
ATOM 14731 N N . ALA D 1 230 ? 43.130 56.371 57.593 1.00 40.69 230 ALA D N 1
ATOM 14732 C CA . ALA D 1 230 ? 43.128 54.893 57.490 1.00 38.84 230 ALA D CA 1
ATOM 14733 C C . ALA D 1 230 ? 42.480 54.280 58.734 1.00 37.93 230 ALA D C 1
ATOM 14734 O O . ALA D 1 230 ? 42.730 54.771 59.846 1.00 36.86 230 ALA D O 1
ATOM 14736 N N . VAL D 1 231 ? 41.703 53.214 58.539 1.00 37.51 231 VAL D N 1
ATOM 14737 C CA . VAL D 1 231 ? 40.948 52.513 59.618 1.00 37.78 231 VAL D CA 1
ATOM 14738 C C . VAL D 1 231 ? 41.458 51.079 59.722 1.00 37.23 231 VAL D C 1
ATOM 14739 O O . VAL D 1 231 ? 42.031 50.547 58.772 1.00 36.37 231 VAL D O 1
ATOM 14743 N N . PRO D 1 232 ? 41.275 50.423 60.889 1.00 36.81 232 PRO D N 1
ATOM 14744 C CA . PRO D 1 232 ? 41.784 49.069 61.108 1.00 37.40 232 PRO D CA 1
ATOM 14745 C C . PRO D 1 232 ? 41.159 47.991 60.211 1.00 37.32 232 PRO D C 1
ATOM 14746 O O . PRO D 1 232 ? 39.953 47.972 60.059 1.00 38.64 232 PRO D O 1
ATOM 14750 N N . MET D 1 233 ? 42.008 47.123 59.658 1.00 37.68 233 MET D N 1
ATOM 14751 C CA . MET D 1 233 ? 41.626 45.843 59.011 1.00 37.89 233 MET D CA 1
ATOM 14752 C C . MET D 1 233 ? 41.759 44.719 60.045 1.00 37.75 233 MET D C 1
ATOM 14753 O O . MET D 1 233 ? 42.866 44.543 60.572 1.00 37.53 233 MET D O 1
ATOM 14758 N N . ARG D 1 234 ? 40.666 44.004 60.326 1.00 39.37 234 ARG D N 1
ATOM 14759 C CA . ARG D 1 234 ? 40.652 42.792 61.188 1.00 40.03 234 ARG D CA 1
ATOM 14760 C C . ARG D 1 234 ? 40.829 41.557 60.299 1.00 41.56 234 ARG D C 1
ATOM 14761 O O . ARG D 1 234 ? 39.850 40.817 60.101 1.00 42.52 234 ARG D O 1
ATOM 14769 N N . LYS D 1 235 ? 42.039 41.355 59.775 1.00 44.50 235 LYS D N 1
ATOM 14770 C CA . LYS D 1 235 ? 42.408 40.151 58.986 1.00 44.94 235 LYS D CA 1
ATOM 14771 C C . LYS D 1 235 ? 42.398 38.925 59.909 1.00 45.51 235 LYS D C 1
ATOM 14772 O O . LYS D 1 235 ? 42.623 39.088 61.124 1.00 45.69 235 LYS D O 1
ATOM 14778 N N . ARG D 1 236 ? 42.118 37.747 59.350 1.00 45.15 236 ARG D N 1
ATOM 14779 C CA . ARG D 1 236 ? 42.172 36.440 60.059 1.00 45.31 236 ARG D CA 1
ATOM 14780 C C . ARG D 1 236 ? 42.134 35.313 59.022 1.00 47.29 236 ARG D C 1
ATOM 14781 O O . ARG D 1 236 ? 41.641 35.559 57.903 1.00 48.60 236 ARG D O 1
ATOM 14789 N N . SER D 1 237 ? 42.621 34.125 59.389 1.00 48.53 237 SER D N 1
ATOM 14790 C CA . SER D 1 237 ? 42.518 32.887 58.574 1.00 48.87 237 SER D CA 1
ATOM 14791 C C . SER D 1 237 ? 41.037 32.522 58.419 1.00 49.80 237 SER D C 1
ATOM 14792 O O . SER D 1 237 ? 40.211 33.094 59.158 1.00 50.13 237 SER D O 1
ATOM 14795 N N . LEU D 1 238 ? 40.719 31.618 57.487 1.00 51.61 238 LEU D N 1
ATOM 14796 C CA . LEU D 1 238 ? 39.345 31.096 57.256 1.00 52.95 238 LEU D CA 1
ATOM 14797 C C . LEU D 1 238 ? 39.410 29.593 56.970 1.00 52.86 238 LEU D C 1
ATOM 14798 O O . LEU D 1 238 ? 40.143 29.199 56.045 1.00 53.19 238 LEU D O 1
ATOM 14803 N N . THR D 1 239 ? 38.645 28.798 57.723 1.00 54.49 239 THR D N 1
ATOM 14804 C CA . THR D 1 239 ? 38.495 27.333 57.517 1.00 56.28 239 THR D CA 1
ATOM 14805 C C . THR D 1 239 ? 37.579 27.105 56.309 1.00 55.87 239 THR D C 1
ATOM 14806 O O . THR D 1 239 ? 36.708 27.960 56.050 1.00 52.66 239 THR D O 1
ATOM 14810 N N . VAL D 1 240 ? 37.778 25.991 55.603 1.00 56.77 240 VAL D N 1
ATOM 14811 C CA . VAL D 1 240 ? 36.927 25.558 54.456 1.00 58.49 240 VAL D CA 1
ATOM 14812 C C . VAL D 1 240 ? 35.500 25.350 54.979 1.00 58.85 240 VAL D C 1
ATOM 14813 O O . VAL D 1 240 ? 34.550 25.756 54.285 1.00 57.49 240 VAL D O 1
ATOM 14817 N N . GLU D 1 241 ? 35.378 24.760 56.172 1.00 61.81 241 GLU D N 1
ATOM 14818 C CA . GLU D 1 241 ? 34.094 24.449 56.859 1.00 63.34 241 GLU D CA 1
ATOM 14819 C C . GLU D 1 241 ? 33.236 25.718 56.943 1.00 61.82 241 GLU D C 1
ATOM 14820 O O . GLU D 1 241 ? 32.131 25.720 56.361 1.00 63.14 241 GLU D O 1
ATOM 14826 N N . GLU D 1 242 ? 33.748 26.761 57.608 1.00 57.65 242 GLU D N 1
ATOM 14827 C CA . GLU D 1 242 ? 32.992 27.990 57.981 1.00 54.78 242 GLU D CA 1
ATOM 14828 C C . GLU D 1 242 ? 32.605 28.794 56.730 1.00 53.36 242 GLU D C 1
ATOM 14829 O O . GLU D 1 242 ? 31.719 29.667 56.855 1.00 51.70 242 GLU D O 1
ATOM 14835 N N . GLN D 1 243 ? 33.243 28.530 55.582 1.00 50.50 243 GLN D N 1
ATOM 14836 C CA . GLN D 1 243 ? 32.888 29.144 54.271 1.00 50.29 243 GLN D CA 1
ATOM 14837 C C . GLN D 1 243 ? 31.828 28.288 53.569 1.00 51.42 243 GLN D C 1
ATOM 14838 O O . GLN D 1 243 ? 30.899 28.871 52.981 1.00 52.70 243 GLN D O 1
ATOM 14844 N N . GLU D 1 244 ? 31.974 26.961 53.614 1.00 52.26 244 GLU D N 1
ATOM 14845 C CA . GLU D 1 244 ? 30.960 26.002 53.100 1.00 52.34 244 GLU D CA 1
ATOM 14846 C C . GLU D 1 244 ? 29.680 26.158 53.925 1.00 50.06 244 GLU D C 1
ATOM 14847 O O . GLU D 1 244 ? 28.590 26.173 53.325 1.00 48.10 244 GLU D O 1
ATOM 14853 N N . GLY D 1 245 ? 29.827 26.298 55.245 1.00 48.83 245 GLY D N 1
ATOM 14854 C CA . GLY D 1 245 ? 28.714 26.469 56.197 1.00 48.21 245 GLY D CA 1
ATOM 14855 C C . GLY D 1 245 ? 27.802 27.627 55.823 1.00 46.67 245 GLY D C 1
ATOM 14856 O O . GLY D 1 245 ? 26.577 27.481 56.005 1.00 45.90 245 GLY D O 1
ATOM 14857 N N . ALA D 1 246 ? 28.372 28.723 55.306 1.00 44.94 246 ALA D N 1
ATOM 14858 C CA . ALA D 1 246 ? 27.685 30.016 55.066 1.00 44.44 246 ALA D CA 1
ATOM 14859 C C . ALA D 1 246 ? 27.108 30.092 53.646 1.00 43.99 246 ALA D C 1
ATOM 14860 O O . ALA D 1 246 ? 26.345 31.043 53.388 1.00 43.80 246 ALA D O 1
ATOM 14862 N N . LYS D 1 247 ? 27.437 29.135 52.769 1.00 43.59 247 LYS D N 1
ATOM 14863 C CA . LYS D 1 247 ? 27.149 29.205 51.306 1.00 42.87 247 LYS D CA 1
ATOM 14864 C C . LYS D 1 247 ? 25.658 28.973 51.030 1.00 40.18 247 LYS D C 1
ATOM 14865 O O . LYS D 1 247 ? 25.209 29.329 49.920 1.00 37.44 247 LYS D O 1
ATOM 14871 N N . ALA D 1 248 ? 24.922 28.428 52.004 1.00 39.74 248 ALA D N 1
ATOM 14872 C CA . ALA D 1 248 ? 23.445 28.277 51.975 1.00 38.47 248 ALA D CA 1
ATOM 14873 C C . ALA D 1 248 ? 22.767 29.634 51.708 1.00 37.14 248 ALA D C 1
ATOM 14874 O O . ALA D 1 248 ? 21.688 29.633 51.088 1.00 37.64 248 ALA D O 1
ATOM 14876 N N . PHE D 1 249 ? 23.373 30.746 52.146 1.00 35.58 249 PHE D N 1
ATOM 14877 C CA . PHE D 1 249 ? 22.799 32.116 52.057 1.00 34.73 249 PHE D CA 1
ATOM 14878 C C . PHE D 1 249 ? 23.752 33.098 51.356 1.00 33.39 249 PHE D C 1
ATOM 14879 O O . PHE D 1 249 ? 23.542 34.318 51.480 1.00 33.43 249 PHE D O 1
ATOM 14887 N N . TYR D 1 250 ? 24.747 32.611 50.613 1.00 32.16 250 TYR D N 1
ATOM 14888 C CA . TYR D 1 250 ? 25.615 33.476 49.767 1.00 31.84 250 TYR D CA 1
ATOM 14889 C C . TYR D 1 250 ? 24.734 34.278 48.803 1.00 30.13 250 TYR D C 1
ATOM 14890 O O . TYR D 1 250 ? 24.913 35.488 48.666 1.00 29.31 250 TYR D O 1
ATOM 14899 N N . PRO D 1 251 ? 23.731 33.658 48.136 1.00 28.26 251 PRO D N 1
ATOM 14900 C CA . PRO D 1 251 ? 22.843 34.398 47.236 1.00 27.83 251 PRO D CA 1
ATOM 14901 C C . PRO D 1 251 ? 22.199 35.635 47.885 1.00 27.62 251 PRO D C 1
ATOM 14902 O O . PRO D 1 251 ? 22.161 36.678 47.252 1.00 27.71 251 PRO D O 1
ATOM 14906 N N . GLU D 1 252 ? 21.715 35.495 49.122 1.00 26.36 252 GLU D N 1
ATOM 14907 C CA . GLU D 1 252 ? 21.055 36.591 49.884 1.00 26.45 252 GLU D CA 1
ATOM 14908 C C . GLU D 1 252 ? 22.076 37.693 50.175 1.00 25.70 252 GLU D C 1
ATOM 14909 O O . GLU D 1 252 ? 21.687 38.876 50.130 1.00 24.82 252 GLU D O 1
ATOM 14915 N N . LEU D 1 253 ? 23.323 37.317 50.476 1.00 25.68 253 LEU D N 1
ATOM 14916 C CA . LEU D 1 253 ? 24.398 38.270 50.862 1.00 25.48 253 LEU D CA 1
ATOM 14917 C C . LEU D 1 253 ? 24.770 39.134 49.649 1.00 24.76 253 LEU D C 1
ATOM 14918 O O . LEU D 1 253 ? 24.952 40.355 49.830 1.00 23.32 253 LEU D O 1
ATOM 14923 N N . PHE D 1 254 ? 24.818 38.543 48.452 1.00 25.08 254 PHE D N 1
ATOM 14924 C CA . PHE D 1 254 ? 25.101 39.260 47.179 1.00 25.70 254 PHE D CA 1
ATOM 14925 C C . PHE D 1 254 ? 23.945 40.220 46.844 1.00 25.41 254 PHE D C 1
ATOM 14926 O O . PHE D 1 254 ? 24.191 41.266 46.226 1.00 25.85 254 PHE D O 1
ATOM 14934 N N . ARG D 1 255 ? 22.714 39.888 47.237 1.00 25.21 255 ARG D N 1
ATOM 14935 C CA . ARG D 1 255 ? 21.539 40.786 47.069 1.00 24.71 255 ARG D CA 1
ATOM 14936 C C . ARG D 1 255 ? 21.638 41.939 48.079 1.00 23.13 255 ARG D C 1
ATOM 14937 O O . ARG D 1 255 ? 21.515 43.106 47.658 1.00 22.02 255 ARG D O 1
ATOM 14945 N N . TYR D 1 256 ? 21.882 41.622 49.353 1.00 22.10 256 TYR D N 1
ATOM 14946 C CA . TYR D 1 256 ? 21.974 42.599 50.471 1.00 22.94 256 TYR D CA 1
ATOM 14947 C C . TYR D 1 256 ? 22.980 43.702 50.133 1.00 24.05 256 TYR D C 1
ATOM 14948 O O . TYR D 1 256 ? 22.677 44.889 50.366 1.00 22.57 256 TYR D O 1
ATOM 14957 N N . ARG D 1 257 ? 24.149 43.327 49.605 1.00 26.55 257 ARG D N 1
ATOM 14958 C CA . ARG D 1 257 ? 25.245 44.293 49.335 1.00 28.34 257 ARG D CA 1
ATOM 14959 C C . ARG D 1 257 ? 24.759 45.327 48.309 1.00 27.90 257 ARG D C 1
ATOM 14960 O O . ARG D 1 257 ? 25.224 46.470 48.382 1.00 27.96 257 ARG D O 1
ATOM 14968 N N . GLU D 1 258 ? 23.814 44.969 47.435 1.00 28.59 258 GLU D N 1
ATOM 14969 C CA . GLU D 1 258 ? 23.212 45.912 46.449 1.00 28.75 258 GLU D CA 1
ATOM 14970 C C . GLU D 1 258 ? 22.292 46.920 47.145 1.00 28.51 258 GLU D C 1
ATOM 14971 O O . GLU D 1 258 ? 22.039 47.977 46.546 1.00 29.55 258 GLU D O 1
ATOM 14977 N N . LYS D 1 259 ? 21.780 46.602 48.334 1.00 28.49 259 LYS D N 1
ATOM 14978 C CA . LYS D 1 259 ? 20.873 47.504 49.093 1.00 28.14 259 LYS D CA 1
ATOM 14979 C C . LYS D 1 259 ? 21.685 48.446 49.987 1.00 27.41 259 LYS D C 1
ATOM 14980 O O . LYS D 1 259 ? 21.114 49.456 50.410 1.00 28.20 259 LYS D O 1
ATOM 14986 N N . CYS D 1 260 ? 22.957 48.137 50.261 1.00 26.51 260 CYS D N 1
ATOM 14987 C CA . CYS D 1 260 ? 23.832 48.924 51.173 1.00 26.96 260 CYS D CA 1
ATOM 14988 C C . CYS D 1 260 ? 24.508 50.082 50.425 1.00 27.42 260 CYS D C 1
ATOM 14989 O O . CYS D 1 260 ? 24.918 49.877 49.261 1.00 26.86 260 CYS D O 1
ATOM 14992 N N . PHE D 1 261 ? 24.643 51.235 51.096 1.00 27.37 261 PHE D N 1
ATOM 14993 C CA . PHE D 1 261 ? 25.092 52.537 50.529 1.00 27.63 261 PHE D CA 1
ATOM 14994 C C . PHE D 1 261 ? 26.384 52.366 49.718 1.00 27.28 261 PHE D C 1
ATOM 14995 O O . PHE D 1 261 ? 26.439 52.876 48.592 1.00 26.96 261 PHE D O 1
ATOM 15003 N N . ALA D 1 262 ? 27.392 51.695 50.284 1.00 26.79 262 ALA D N 1
ATOM 15004 C CA . ALA D 1 262 ? 28.725 51.495 49.666 1.00 26.34 262 ALA D CA 1
ATOM 15005 C C . ALA D 1 262 ? 28.891 50.051 49.179 1.00 25.94 262 ALA D C 1
ATOM 15006 O O . ALA D 1 262 ? 30.040 49.617 48.991 1.00 26.66 262 ALA D O 1
ATOM 15008 N N . GLY D 1 263 ? 27.791 49.324 48.994 1.00 25.04 263 GLY D N 1
ATOM 15009 C CA . GLY D 1 263 ? 27.795 47.996 48.358 1.00 24.66 263 GLY D CA 1
ATOM 15010 C C . GLY D 1 263 ? 28.568 46.952 49.145 1.00 24.42 263 GLY D C 1
ATOM 15011 O O . GLY D 1 263 ? 29.006 45.977 48.515 1.00 25.44 263 GLY D O 1
ATOM 15012 N N . PHE D 1 264 ? 28.737 47.126 50.461 1.00 24.10 264 PHE D N 1
ATOM 15013 C CA . PHE D 1 264 ? 29.258 46.077 51.383 1.00 23.98 264 PHE D CA 1
ATOM 15014 C C . PHE D 1 264 ? 28.084 45.410 52.116 1.00 23.16 264 PHE D C 1
ATOM 15015 O O . PHE D 1 264 ? 26.923 45.831 51.943 1.00 22.20 264 PHE D O 1
ATOM 15023 N N . LEU D 1 265 ? 28.380 44.405 52.943 1.00 22.78 265 LEU D N 1
ATOM 15024 C CA . LEU D 1 265 ? 27.383 43.714 53.805 1.00 22.54 265 LEU D CA 1
ATOM 15025 C C . LEU D 1 265 ? 27.110 44.557 55.060 1.00 22.85 265 LEU D C 1
ATOM 15026 O O . LEU D 1 265 ? 27.038 43.981 56.176 1.00 22.21 265 LEU D O 1
ATOM 15031 N N . TYR D 1 266 ? 26.955 45.871 54.880 1.00 23.52 266 TYR D N 1
ATOM 15032 C CA . TYR D 1 266 ? 26.618 46.844 55.953 1.00 24.62 266 TYR D CA 1
ATOM 15033 C C . TYR D 1 266 ? 26.415 48.238 55.345 1.00 25.79 266 TYR D C 1
ATOM 15034 O O . TYR D 1 266 ? 26.989 48.548 54.264 1.00 25.21 266 TYR D O 1
ATOM 15043 N N . THR D 1 267 ? 25.608 49.050 56.034 1.00 26.05 267 THR D N 1
ATOM 15044 C CA . THR D 1 267 ? 25.187 50.403 55.593 1.00 26.64 267 THR D CA 1
ATOM 15045 C C . THR D 1 267 ? 25.018 51.299 56.821 1.00 27.08 267 THR D C 1
ATOM 15046 O O . THR D 1 267 ? 25.376 50.849 57.922 1.00 26.65 267 THR D O 1
ATOM 15050 N N . TRP D 1 268 ? 24.479 52.505 56.625 1.00 28.26 268 TRP D N 1
ATOM 15051 C CA . TRP D 1 268 ? 24.303 53.535 57.683 1.00 29.68 268 TRP D CA 1
ATOM 15052 C C . TRP D 1 268 ? 23.503 52.966 58.857 1.00 30.95 268 TRP D C 1
ATOM 15053 O O . TRP D 1 268 ? 22.526 52.225 58.632 1.00 29.04 268 TRP D O 1
ATOM 15064 N N . CYS D 1 269 ? 23.935 53.314 60.068 1.00 32.95 269 CYS D N 1
ATOM 15065 C CA . CYS D 1 269 ? 23.094 53.388 61.286 1.00 34.02 269 CYS D CA 1
ATOM 15066 C C . CYS D 1 269 ? 21.786 54.107 60.929 1.00 33.24 269 CYS D C 1
ATOM 15067 O O . CYS D 1 269 ? 21.804 54.940 60.000 1.00 33.71 269 CYS D O 1
ATOM 15070 N N . GLU D 1 270 ? 20.697 53.799 61.636 1.00 32.57 270 GLU D N 1
ATOM 15071 C CA . GLU D 1 270 ? 19.368 54.440 61.438 1.00 31.62 270 GLU D CA 1
ATOM 15072 C C . GLU D 1 270 ? 19.314 55.770 62.206 1.00 31.28 270 GLU D C 1
ATOM 15073 O O . GLU D 1 270 ? 18.341 56.522 62.012 1.00 30.47 270 GLU D O 1
ATOM 15079 N N . ARG D 1 271 ? 20.328 56.055 63.028 1.00 31.27 271 ARG D N 1
ATOM 15080 C CA . ARG D 1 271 ? 20.404 57.274 63.871 1.00 32.59 271 ARG D CA 1
ATOM 15081 C C . ARG D 1 271 ? 21.506 58.205 63.356 1.00 33.96 271 ARG D C 1
ATOM 15082 O O . ARG D 1 271 ? 22.516 57.698 62.813 1.00 32.92 271 ARG D O 1
ATOM 15090 N N . GLY D 1 272 ? 21.285 59.516 63.512 1.00 35.48 272 GLY D N 1
ATOM 15091 C CA . GLY D 1 272 ? 22.302 60.574 63.378 1.00 36.62 272 GLY D CA 1
ATOM 15092 C C . GLY D 1 272 ? 23.121 60.667 64.651 1.00 38.60 272 GLY D C 1
ATOM 15093 O O . GLY D 1 272 ? 22.650 60.149 65.680 1.00 38.41 272 GLY D O 1
ATOM 15094 N N . VAL D 1 273 ? 24.299 61.293 64.585 1.00 40.17 273 VAL D N 1
ATOM 15095 C CA . VAL D 1 273 ? 25.289 61.358 65.701 1.00 41.27 273 VAL D CA 1
ATOM 15096 C C . VAL D 1 273 ? 24.578 61.810 66.982 1.00 43.46 273 VAL D C 1
ATOM 15097 O O . VAL D 1 273 ? 24.751 61.143 68.020 1.00 47.59 273 VAL D O 1
ATOM 15101 N N . PHE D 1 274 ? 23.792 62.886 66.909 1.00 43.63 274 PHE D N 1
ATOM 15102 C CA . PHE D 1 274 ? 23.209 63.576 68.090 1.00 43.70 274 PHE D CA 1
ATOM 15103 C C . PHE D 1 274 ? 21.818 63.017 68.413 1.00 41.89 274 PHE D C 1
ATOM 15104 O O . PHE D 1 274 ? 20.991 63.766 68.957 1.00 40.95 274 PHE D O 1
ATOM 15112 N N . GLU D 1 275 ? 21.574 61.742 68.099 1.00 40.67 275 GLU D N 1
ATOM 15113 C CA . GLU D 1 275 ? 20.475 60.938 68.696 1.00 40.18 275 GLU D CA 1
ATOM 15114 C C . GLU D 1 275 ? 21.033 60.127 69.869 1.00 39.29 275 GLU D C 1
ATOM 15115 O O . GLU D 1 275 ? 20.227 59.503 70.582 1.00 40.25 275 GLU D O 1
ATOM 15121 N N . ASP D 1 276 ? 22.357 60.119 70.051 1.00 38.58 276 ASP D N 1
ATOM 15122 C CA . ASP D 1 276 ? 23.034 59.306 71.095 1.00 39.55 276 ASP D CA 1
ATOM 15123 C C . ASP D 1 276 ? 23.794 60.226 72.056 1.00 40.09 276 ASP D C 1
ATOM 15124 O O . ASP D 1 276 ? 24.308 61.268 71.606 1.00 40.89 276 ASP D O 1
ATOM 15129 N N . SER D 1 277 ? 23.832 59.852 73.339 1.00 40.37 277 SER D N 1
ATOM 15130 C CA . SER D 1 277 ? 24.631 60.509 74.405 1.00 41.98 277 SER D CA 1
ATOM 15131 C C . SER D 1 277 ? 26.120 60.360 74.082 1.00 44.93 277 SER D C 1
ATOM 15132 O O . SER D 1 277 ? 26.456 59.483 73.263 1.00 46.77 277 SER D O 1
ATOM 15135 N N . GLU D 1 278 ? 26.974 61.165 74.722 1.00 47.24 278 GLU D N 1
ATOM 15136 C CA . GLU D 1 278 ? 28.455 61.056 74.628 1.00 49.20 278 GLU D CA 1
ATOM 15137 C C . GLU D 1 278 ? 28.872 59.602 74.887 1.00 49.55 278 GLU D C 1
ATOM 15138 O O . GLU D 1 278 ? 29.719 59.087 74.133 1.00 48.21 278 GLU D O 1
ATOM 15144 N N . GLU D 1 279 ? 28.288 58.970 75.911 1.00 50.75 279 GLU D N 1
ATOM 15145 C CA . GLU D 1 279 ? 28.611 57.582 76.342 1.00 53.07 279 GLU D CA 1
ATOM 15146 C C . GLU D 1 279 ? 28.176 56.585 75.262 1.00 51.71 279 GLU D C 1
ATOM 15147 O O . GLU D 1 279 ? 28.929 55.621 75.014 1.00 49.98 279 GLU D O 1
ATOM 15153 N N . GLU D 1 280 ? 27.001 56.797 74.660 1.00 49.90 280 GLU D N 1
ATOM 15154 C CA . GLU D 1 280 ? 26.413 55.885 73.640 1.00 49.00 280 GLU D CA 1
ATOM 15155 C C . GLU D 1 280 ? 27.208 55.981 72.331 1.00 47.04 280 GLU D C 1
ATOM 15156 O O . GLU D 1 280 ? 27.319 54.954 71.627 1.00 44.54 280 GLU D O 1
ATOM 15162 N N . ARG D 1 281 ? 27.738 57.169 72.024 1.00 45.65 281 ARG D N 1
ATOM 15163 C CA . ARG D 1 281 ? 28.611 57.423 70.849 1.00 45.98 281 ARG D CA 1
ATOM 15164 C C . ARG D 1 281 ? 29.894 56.594 70.981 1.00 45.83 281 ARG D C 1
ATOM 15165 O O . ARG D 1 281 ? 30.165 55.776 70.076 1.00 44.10 281 ARG D O 1
ATOM 15173 N N . GLU D 1 282 ? 30.647 56.799 72.066 1.00 46.22 282 GLU D N 1
ATOM 15174 C CA . GLU D 1 282 ? 31.887 56.038 72.379 1.00 46.63 282 GLU D CA 1
ATOM 15175 C C . GLU D 1 282 ? 31.613 54.539 72.196 1.00 44.87 282 GLU D C 1
ATOM 15176 O O . GLU D 1 282 ? 32.371 53.886 71.455 1.00 44.48 282 GLU D O 1
ATOM 15182 N N . GLN D 1 283 ? 30.552 54.033 72.828 1.00 43.40 283 GLN D N 1
ATOM 15183 C CA . GLN D 1 283 ? 30.148 52.600 72.801 1.00 44.30 283 GLN D CA 1
ATOM 15184 C C . GLN D 1 283 ? 29.925 52.155 71.351 1.00 42.78 283 GLN D C 1
ATOM 15185 O O . GLN D 1 283 ? 30.357 51.034 71.010 1.00 43.14 283 GLN D O 1
ATOM 15191 N N . PHE D 1 284 ? 29.279 53.003 70.540 1.00 39.56 284 PHE D N 1
ATOM 15192 C CA . PHE D 1 284 ? 28.911 52.723 69.127 1.00 36.40 284 PHE D CA 1
ATOM 15193 C C . PHE D 1 284 ? 30.161 52.748 68.241 1.00 36.65 284 PHE D C 1
ATOM 15194 O O . PHE D 1 284 ? 30.342 51.819 67.433 1.00 36.68 284 PHE D O 1
ATOM 15202 N N . LEU D 1 285 ? 30.985 53.790 68.374 1.00 35.48 285 LEU D N 1
ATOM 15203 C CA . LEU D 1 285 ? 32.186 54.009 67.524 1.00 35.47 285 LEU D CA 1
ATOM 15204 C C . LEU D 1 285 ? 33.264 52.968 67.858 1.00 37.61 285 LEU D C 1
ATOM 15205 O O . LEU D 1 285 ? 33.954 52.537 66.914 1.00 38.28 285 LEU D O 1
ATOM 15210 N N . GLU D 1 286 ? 33.378 52.554 69.128 1.00 39.52 286 GLU D N 1
ATOM 15211 C CA . GLU D 1 286 ? 34.253 51.429 69.566 1.00 40.30 286 GLU D CA 1
ATOM 15212 C C . GLU D 1 286 ? 33.834 50.148 68.837 1.00 39.31 286 GLU D C 1
ATOM 15213 O O . GLU D 1 286 ? 34.726 49.421 68.371 1.00 38.88 286 GLU D O 1
ATOM 15219 N N . LYS D 1 287 ? 32.525 49.892 68.755 1.00 40.14 287 LYS D N 1
ATOM 15220 C CA . LYS D 1 287 ? 31.931 48.686 68.114 1.00 40.65 287 LYS D CA 1
ATOM 15221 C C . LYS D 1 287 ? 32.381 48.609 66.650 1.00 40.12 287 LYS D C 1
ATOM 15222 O O . LYS D 1 287 ? 32.944 47.566 66.270 1.00 43.04 287 LYS D O 1
ATOM 15228 N N . LEU D 1 288 ? 32.150 49.670 65.868 1.00 38.05 288 LEU D N 1
ATOM 15229 C CA . LEU D 1 288 ? 32.495 49.726 64.418 1.00 37.15 288 LEU D CA 1
ATOM 15230 C C . LEU D 1 288 ? 34.005 49.526 64.249 1.00 36.52 288 LEU D C 1
ATOM 15231 O O . LEU D 1 288 ? 34.412 48.735 63.368 1.00 35.63 288 LEU D O 1
ATOM 15236 N N . TRP D 1 289 ? 34.790 50.224 65.077 1.00 35.90 289 TRP D N 1
ATOM 15237 C CA . TRP D 1 289 ? 36.278 50.213 65.088 1.00 35.31 289 TRP D CA 1
ATOM 15238 C C . TRP D 1 289 ? 36.809 48.793 65.326 1.00 34.89 289 TRP D C 1
ATOM 15239 O O . TRP D 1 289 ? 37.879 48.466 64.776 1.00 33.71 289 TRP D O 1
ATOM 15250 N N . SER D 1 290 ? 36.086 48.003 66.127 1.00 35.61 290 SER D N 1
ATOM 15251 C CA . SER D 1 290 ? 36.465 46.639 66.579 1.00 36.79 290 SER D CA 1
ATOM 15252 C C . SER D 1 290 ? 36.026 45.585 65.553 1.00 38.04 290 SER D C 1
ATOM 15253 O O . SER D 1 290 ? 36.779 44.609 65.350 1.00 36.74 290 SER D O 1
ATOM 15256 N N . ASP D 1 291 ? 34.843 45.757 64.951 1.00 40.20 291 ASP D N 1
ATOM 15257 C CA . ASP D 1 291 ? 34.319 44.877 63.870 1.00 41.09 291 ASP D CA 1
ATOM 15258 C C . ASP D 1 291 ? 35.221 45.043 62.641 1.00 39.61 291 ASP D C 1
ATOM 15259 O O . ASP D 1 291 ? 35.482 44.037 61.948 1.00 38.44 291 ASP D O 1
ATOM 15264 N N . GLY D 1 292 ? 35.682 46.274 62.400 1.00 39.20 292 GLY D N 1
ATOM 15265 C CA . GLY D 1 292 ? 36.673 46.604 61.360 1.00 39.00 292 GLY D CA 1
ATOM 15266 C C . GLY D 1 292 ? 36.038 46.737 59.987 1.00 38.51 292 GLY D C 1
ATOM 15267 O O . GLY D 1 292 ? 34.793 46.843 59.907 1.00 37.73 292 GLY D O 1
ATOM 15268 N N . GLY D 1 293 ? 36.869 46.717 58.941 1.00 36.53 293 GLY D N 1
ATOM 15269 C CA . GLY D 1 293 ? 36.466 47.030 57.559 1.00 35.05 293 GLY D CA 1
ATOM 15270 C C . GLY D 1 293 ? 36.134 48.503 57.418 1.00 33.74 293 GLY D C 1
ATOM 15271 O O . GLY D 1 293 ? 36.616 49.301 58.245 1.00 32.59 293 GLY D O 1
ATOM 15272 N N . PHE D 1 294 ? 35.323 48.850 56.418 1.00 33.69 294 PHE D N 1
ATOM 15273 C CA . PHE D 1 294 ? 34.885 50.239 56.122 1.00 33.62 294 PHE D CA 1
ATOM 15274 C C . PHE D 1 294 ? 33.658 50.600 56.969 1.00 32.64 294 PHE D C 1
ATOM 15275 O O . PHE D 1 294 ? 33.049 51.665 56.728 1.00 32.47 294 PHE D O 1
ATOM 15283 N N . ARG D 1 295 ? 33.303 49.755 57.940 1.00 30.63 295 ARG D N 1
ATOM 15284 C CA . ARG D 1 295 ? 32.189 50.034 58.878 1.00 29.81 295 ARG D CA 1
ATOM 15285 C C . ARG D 1 295 ? 32.292 51.478 59.367 1.00 29.99 295 ARG D C 1
ATOM 15286 O O . ARG D 1 295 ? 31.253 52.158 59.356 1.00 30.40 295 ARG D O 1
ATOM 15294 N N . TYR D 1 296 ? 33.491 51.935 59.752 1.00 28.92 296 TYR D N 1
ATOM 15295 C CA . TYR D 1 296 ? 33.686 53.281 60.351 1.00 28.21 296 TYR D CA 1
ATOM 15296 C C . TYR D 1 296 ? 33.379 54.372 59.316 1.00 29.38 296 TYR D C 1
ATOM 15297 O O . TYR D 1 296 ? 33.005 55.487 59.731 1.00 29.10 296 TYR D O 1
ATOM 15306 N N . TRP D 1 297 ? 33.522 54.065 58.024 1.00 31.06 297 TRP D N 1
ATOM 15307 C CA . TRP D 1 297 ? 33.324 55.031 56.912 1.00 33.77 297 TRP D CA 1
ATOM 15308 C C . TRP D 1 297 ? 31.867 55.011 56.435 1.00 33.36 297 TRP D C 1
ATOM 15309 O O . TRP D 1 297 ? 31.323 56.105 56.209 1.00 32.94 297 TRP D O 1
ATOM 15320 N N . VAL D 1 298 ? 31.252 53.831 56.299 1.00 33.44 298 VAL D N 1
ATOM 15321 C CA . VAL D 1 298 ? 29.948 53.677 55.582 1.00 34.18 298 VAL D CA 1
ATOM 15322 C C . VAL D 1 298 ? 28.941 52.814 56.363 1.00 33.79 298 VAL D C 1
ATOM 15323 O O . VAL D 1 298 ? 27.899 52.483 55.764 1.00 34.81 298 VAL D O 1
ATOM 15327 N N . ALA D 1 299 ? 29.202 52.486 57.634 1.00 33.12 299 ALA D N 1
ATOM 15328 C CA . ALA D 1 299 ? 28.203 51.916 58.574 1.00 31.54 299 ALA D CA 1
ATOM 15329 C C . ALA D 1 299 ? 28.131 52.775 59.840 1.00 29.85 299 ALA D C 1
ATOM 15330 O O . ALA D 1 299 ? 27.654 52.277 60.876 1.00 29.30 299 ALA D O 1
ATOM 15332 N N . ASN D 1 300 ? 28.561 54.033 59.740 1.00 29.12 300 ASN D N 1
ATOM 15333 C CA . ASN D 1 300 ? 28.590 54.997 60.869 1.00 29.24 300 ASN D CA 1
ATOM 15334 C C . ASN D 1 300 ? 27.198 55.622 61.013 1.00 29.10 300 ASN D C 1
ATOM 15335 O O . ASN D 1 300 ? 26.240 55.094 60.409 1.00 28.07 300 ASN D O 1
ATOM 15340 N N . TYR D 1 301 ? 27.100 56.688 61.811 1.00 29.81 301 TYR D N 1
ATOM 15341 C CA . TYR D 1 301 ? 25.919 57.582 61.909 1.00 30.91 301 TYR D CA 1
ATOM 15342 C C . TYR D 1 301 ? 25.622 58.124 60.508 1.00 31.76 301 TYR D C 1
ATOM 15343 O O . TYR D 1 301 ? 26.575 58.339 59.739 1.00 32.99 301 TYR D O 1
ATOM 15352 N N . LYS D 1 302 ? 24.339 58.307 60.183 1.00 32.12 302 LYS D N 1
ATOM 15353 C CA . LYS D 1 302 ? 23.858 58.525 58.791 1.00 31.68 302 LYS D CA 1
ATOM 15354 C C . LYS D 1 302 ? 24.140 59.964 58.329 1.00 31.96 302 LYS D C 1
ATOM 15355 O O . LYS D 1 302 ? 24.110 60.184 57.109 1.00 33.21 302 LYS D O 1
ATOM 15361 N N . ASP D 1 303 ? 24.414 60.898 59.247 1.00 31.78 303 ASP D N 1
ATOM 15362 C CA . ASP D 1 303 ? 24.495 62.358 58.955 1.00 31.95 303 ASP D CA 1
ATOM 15363 C C . ASP D 1 303 ? 25.945 62.871 58.987 1.00 31.30 303 ASP D C 1
ATOM 15364 O O . ASP D 1 303 ? 26.135 64.076 58.726 1.00 30.62 303 ASP D O 1
ATOM 15369 N N . TYR D 1 304 ? 26.933 62.019 59.284 1.00 30.86 304 TYR D N 1
ATOM 15370 C CA . TYR D 1 304 ? 28.331 62.448 59.573 1.00 31.03 304 TYR D CA 1
ATOM 15371 C C . TYR D 1 304 ? 29.006 62.972 58.291 1.00 32.58 304 TYR D C 1
ATOM 15372 O O . TYR D 1 304 ? 29.925 63.797 58.413 1.00 33.62 304 TYR D O 1
ATOM 15381 N N . LEU D 1 305 ? 28.566 62.538 57.105 1.00 34.08 305 LEU D N 1
ATOM 15382 C CA . LEU D 1 305 ? 29.063 63.061 55.798 1.00 35.42 305 LEU D CA 1
ATOM 15383 C C . LEU D 1 305 ? 28.289 64.322 55.374 1.00 36.20 305 LEU D C 1
ATOM 15384 O O . LEU D 1 305 ? 28.707 64.946 54.377 1.00 35.98 305 LEU D O 1
ATOM 15389 N N . TYR D 1 306 ? 27.209 64.676 56.082 1.00 36.62 306 TYR D N 1
ATOM 15390 C CA . TYR D 1 306 ? 26.204 65.688 55.655 1.00 37.36 306 TYR D CA 1
ATOM 15391 C C . TYR D 1 306 ? 26.099 66.848 56.654 1.00 38.19 306 TYR D C 1
ATOM 15392 O O . TYR D 1 306 ? 25.335 67.791 56.363 1.00 38.77 306 TYR D O 1
ATOM 15401 N N . ASP D 1 307 ? 26.825 66.792 57.775 1.00 38.97 307 ASP D N 1
ATOM 15402 C CA . ASP D 1 307 ? 26.716 67.771 58.890 1.00 39.98 307 ASP D CA 1
ATOM 15403 C C . ASP D 1 307 ? 28.089 67.919 59.552 1.00 40.67 307 ASP D C 1
ATOM 15404 O O . ASP D 1 307 ? 28.607 66.907 60.055 1.00 41.91 307 ASP D O 1
ATOM 15409 N N . ALA D 1 308 ? 28.645 69.135 59.554 1.00 42.11 308 ALA D N 1
ATOM 15410 C CA . ALA D 1 308 ? 30.014 69.451 60.037 1.00 42.46 308 ALA D CA 1
ATOM 15411 C C . ALA D 1 308 ? 30.170 69.033 61.506 1.00 43.46 308 ALA D C 1
ATOM 15412 O O . ALA D 1 308 ? 31.196 68.402 61.828 1.00 43.97 308 ALA D O 1
ATOM 15414 N N . LYS D 1 309 ? 29.189 69.362 62.356 1.00 43.49 309 LYS D N 1
ATOM 15415 C CA . LYS D 1 309 ? 29.198 69.034 63.809 1.00 44.02 309 LYS D CA 1
ATOM 15416 C C . LYS D 1 309 ? 29.240 67.511 63.972 1.00 42.76 309 LYS D C 1
ATOM 15417 O O . LYS D 1 309 ? 29.975 67.028 64.852 1.00 42.77 309 LYS D O 1
ATOM 15423 N N . ALA D 1 310 ? 28.471 66.793 63.148 1.00 42.11 310 ALA D N 1
ATOM 15424 C CA . ALA D 1 310 ? 28.398 65.314 63.116 1.00 41.42 310 ALA D CA 1
ATOM 15425 C C . ALA D 1 310 ? 29.741 64.748 62.644 1.00 40.78 310 ALA D C 1
ATOM 15426 O O . ALA D 1 310 ? 30.296 63.881 63.347 1.00 41.02 310 ALA D O 1
ATOM 15428 N N . ASN D 1 311 ? 30.234 65.231 61.497 1.00 39.88 311 ASN D N 1
ATOM 15429 C CA . ASN D 1 311 ? 31.523 64.815 60.879 1.00 39.19 311 ASN D CA 1
ATOM 15430 C C . ASN D 1 311 ? 32.653 64.924 61.907 1.00 39.05 311 ASN D C 1
ATOM 15431 O O . ASN D 1 311 ? 33.457 63.976 62.005 1.00 39.27 311 ASN D O 1
ATOM 15436 N N . ARG D 1 312 ? 32.699 66.037 62.642 1.00 38.56 312 ARG D N 1
ATOM 15437 C CA . ARG D 1 312 ? 33.793 66.360 63.592 1.00 39.56 312 ARG D CA 1
ATOM 15438 C C . ARG D 1 312 ? 33.865 65.295 64.695 1.00 39.13 312 ARG D C 1
ATOM 15439 O O . ARG D 1 312 ? 34.989 64.922 65.076 1.00 38.97 312 ARG D O 1
ATOM 15447 N N . VAL D 1 313 ? 32.718 64.823 65.190 1.00 37.88 313 VAL D N 1
ATOM 15448 C CA . VAL D 1 313 ? 32.645 63.808 66.284 1.00 37.92 313 VAL D CA 1
ATOM 15449 C C . VAL D 1 313 ? 33.283 62.499 65.800 1.00 38.09 313 VAL D C 1
ATOM 15450 O O . VAL D 1 313 ? 33.945 61.828 66.623 1.00 36.26 313 VAL D O 1
ATOM 15454 N N . VAL D 1 314 ? 33.079 62.155 64.524 1.00 39.07 314 VAL D N 1
ATOM 15455 C CA . VAL D 1 314 ? 33.588 60.906 63.879 1.00 39.55 314 VAL D CA 1
ATOM 15456 C C . VAL D 1 314 ? 35.099 61.055 63.672 1.00 39.37 314 VAL D C 1
ATOM 15457 O O . VAL D 1 314 ? 35.834 60.119 64.038 1.00 37.87 314 VAL D O 1
ATOM 15461 N N . TYR D 1 315 ? 35.544 62.195 63.135 1.00 40.81 315 TYR D N 1
ATOM 15462 C CA . TYR D 1 315 ? 36.985 62.526 62.981 1.00 42.34 315 TYR D CA 1
ATOM 15463 C C . TYR D 1 315 ? 37.671 62.461 64.350 1.00 41.27 315 TYR D C 1
ATOM 15464 O O . TYR D 1 315 ? 38.702 61.773 64.469 1.00 40.84 315 TYR D O 1
ATOM 15473 N N . ASP D 1 316 ? 37.108 63.161 65.341 1.00 40.26 316 ASP D N 1
ATOM 15474 C CA . ASP D 1 316 ? 37.682 63.308 66.706 1.00 41.06 316 ASP D CA 1
ATOM 15475 C C . ASP D 1 316 ? 37.959 61.927 67.313 1.00 40.32 316 ASP D C 1
ATOM 15476 O O . ASP D 1 316 ? 39.001 61.787 67.980 1.00 43.66 316 ASP D O 1
ATOM 15481 N N . PHE D 1 317 ? 37.071 60.954 67.089 1.00 38.04 317 PHE D N 1
ATOM 15482 C CA . PHE D 1 317 ? 37.190 59.561 67.599 1.00 36.76 317 PHE D CA 1
ATOM 15483 C C . PHE D 1 317 ? 38.302 58.819 66.846 1.00 37.42 317 PHE D C 1
ATOM 15484 O O . PHE D 1 317 ? 39.118 58.128 67.501 1.00 36.57 317 PHE D O 1
ATOM 15492 N N . TRP D 1 318 ? 38.316 58.925 65.514 1.00 37.98 318 TRP D N 1
ATOM 15493 C CA . TRP D 1 318 ? 39.377 58.332 64.656 1.00 39.53 318 TRP D CA 1
ATOM 15494 C C . TRP D 1 318 ? 40.739 58.912 65.052 1.00 40.64 318 TRP D C 1
ATOM 15495 O O . TRP D 1 318 ? 41.700 58.132 65.143 1.00 39.32 318 TRP D O 1
ATOM 15506 N N . ARG D 1 319 ? 40.804 60.229 65.275 1.00 43.86 319 ARG D N 1
ATOM 15507 C CA . ARG D 1 319 ? 42.055 60.963 65.607 1.00 47.59 319 ARG D CA 1
ATOM 15508 C C . ARG D 1 319 ? 42.651 60.400 66.902 1.00 48.97 319 ARG D C 1
ATOM 15509 O O . ARG D 1 319 ? 43.860 60.096 66.903 1.00 51.09 319 ARG D O 1
ATOM 15517 N N . LYS D 1 320 ? 41.835 60.276 67.955 1.00 50.43 320 LYS D N 1
ATOM 15518 C CA . LYS D 1 320 ? 42.257 59.784 69.297 1.00 52.06 320 LYS D CA 1
ATOM 15519 C C . LYS D 1 320 ? 42.864 58.382 69.164 1.00 50.24 320 LYS D C 1
ATOM 15520 O O . LYS D 1 320 ? 43.970 58.171 69.702 1.00 48.66 320 LYS D O 1
ATOM 15526 N N . LYS D 1 321 ? 42.165 57.482 68.463 1.00 48.81 321 LYS D N 1
ATOM 15527 C CA . LYS D 1 321 ? 42.519 56.044 68.297 1.00 47.83 321 LYS D CA 1
ATOM 15528 C C . LYS D 1 321 ? 43.880 55.895 67.607 1.00 48.10 321 LYS D C 1
ATOM 15529 O O . LYS D 1 321 ? 44.714 55.104 68.098 1.00 47.15 321 LYS D O 1
ATOM 15535 N N . VAL D 1 322 ? 44.078 56.614 66.499 1.00 48.67 322 VAL D N 1
ATOM 15536 C CA . VAL D 1 322 ? 45.336 56.619 65.696 1.00 48.92 322 VAL D CA 1
ATOM 15537 C C . VAL D 1 322 ? 46.511 57.054 66.586 1.00 48.96 322 VAL D C 1
ATOM 15538 O O . VAL D 1 322 ? 47.555 56.374 66.550 1.00 47.61 322 VAL D O 1
ATOM 15542 N N . ARG D 1 323 ? 46.334 58.130 67.362 1.00 50.18 323 ARG D N 1
ATOM 15543 C CA . ARG D 1 323 ? 47.414 58.808 68.132 1.00 52.68 323 ARG D CA 1
ATOM 15544 C C . ARG D 1 323 ? 47.886 57.947 69.308 1.00 53.62 323 ARG D C 1
ATOM 15545 O O . ARG D 1 323 ? 49.008 58.192 69.781 1.00 55.19 323 ARG D O 1
ATOM 15553 N N . GLU D 1 324 ? 47.072 56.989 69.766 1.00 55.75 324 GLU D N 1
ATOM 15554 C CA . GLU D 1 324 ? 47.441 56.022 70.840 1.00 56.94 324 GLU D CA 1
ATOM 15555 C C . GLU D 1 324 ? 48.546 55.074 70.349 1.00 55.50 324 GLU D C 1
ATOM 15556 O O . GLU D 1 324 ? 49.090 54.332 71.190 1.00 57.02 324 GLU D O 1
ATOM 15562 N N . ARG D 1 325 ? 48.852 55.086 69.045 1.00 53.19 325 ARG D N 1
ATOM 15563 C CA . ARG D 1 325 ? 49.800 54.148 68.383 1.00 51.82 325 ARG D CA 1
ATOM 15564 C C . ARG D 1 325 ? 51.037 54.897 67.863 1.00 49.03 325 ARG D C 1
ATOM 15565 O O . ARG D 1 325 ? 52.010 54.220 67.476 1.00 48.06 325 ARG D O 1
ATOM 15573 N N . ILE D 1 326 ? 51.006 56.234 67.849 1.00 46.96 326 ILE D N 1
ATOM 15574 C CA . ILE D 1 326 ? 52.105 57.101 67.331 1.00 47.27 326 ILE D CA 1
ATOM 15575 C C . ILE D 1 326 ? 52.795 57.781 68.521 1.00 47.67 326 ILE D C 1
ATOM 15576 O O . ILE D 1 326 ? 52.148 58.612 69.186 1.00 48.19 326 ILE D O 1
ATOM 15581 N N . ASN D 1 327 ? 54.066 57.444 68.757 1.00 48.72 327 ASN D N 1
ATOM 15582 C CA . ASN D 1 327 ? 54.884 57.934 69.901 1.00 49.42 327 ASN D CA 1
ATOM 15583 C C . ASN D 1 327 ? 55.171 59.431 69.739 1.00 50.11 327 ASN D C 1
ATOM 15584 O O . ASN D 1 327 ? 54.931 60.189 70.695 1.00 49.34 327 ASN D O 1
ATOM 15589 N N . ASP D 1 328 ? 55.659 59.830 68.563 1.00 53.30 328 ASP D N 1
ATOM 15590 C CA . ASP D 1 328 ? 56.186 61.193 68.292 1.00 55.36 328 ASP D CA 1
ATOM 15591 C C . ASP D 1 328 ? 55.028 62.181 68.144 1.00 55.99 328 ASP D C 1
ATOM 15592 O O . ASP D 1 328 ? 54.263 62.100 67.187 1.00 54.93 328 ASP D O 1
ATOM 15597 N N . PRO D 1 329 ? 54.884 63.157 69.073 1.00 58.39 329 PRO D N 1
ATOM 15598 C CA . PRO D 1 329 ? 53.884 64.222 68.948 1.00 58.04 329 PRO D CA 1
ATOM 15599 C C . PRO D 1 329 ? 53.896 64.946 67.593 1.00 55.80 329 PRO D C 1
ATOM 15600 O O . PRO D 1 329 ? 52.851 65.390 67.162 1.00 54.25 329 PRO D O 1
ATOM 15604 N N . LYS D 1 330 ? 55.075 65.070 66.979 1.00 54.63 330 LYS D N 1
ATOM 15605 C CA . LYS D 1 330 ? 55.267 65.703 65.647 1.00 55.62 330 LYS D CA 1
ATOM 15606 C C . LYS D 1 330 ? 54.657 64.790 64.573 1.00 53.11 330 LYS D C 1
ATOM 15607 O O . LYS D 1 330 ? 53.990 65.326 63.668 1.00 52.19 330 LYS D O 1
ATOM 15613 N N . ASP D 1 331 ? 54.869 63.471 64.677 1.00 50.84 331 ASP D N 1
ATOM 15614 C CA . ASP D 1 331 ? 54.234 62.439 63.810 1.00 49.46 331 ASP D CA 1
ATOM 15615 C C . ASP D 1 331 ? 52.719 62.449 64.038 1.00 50.26 331 ASP D C 1
ATOM 15616 O O . ASP D 1 331 ? 51.971 62.452 63.040 1.00 49.89 331 ASP D O 1
ATOM 15621 N N . GLN D 1 332 ? 52.297 62.433 65.306 1.00 50.73 332 GLN D N 1
ATOM 15622 C CA . GLN D 1 332 ? 50.869 62.473 65.721 1.00 52.84 332 GLN D CA 1
ATOM 15623 C C . GLN D 1 332 ? 50.144 63.595 64.964 1.00 52.98 332 GLN D C 1
ATOM 15624 O O . GLN D 1 332 ? 49.083 63.319 64.376 1.00 52.87 332 GLN D O 1
ATOM 15630 N N . GLU D 1 333 ? 50.701 64.809 64.963 1.00 52.59 333 GLU D N 1
ATOM 15631 C CA . GLU D 1 333 ? 50.049 66.000 64.358 1.00 53.31 333 GLU D CA 1
ATOM 15632 C C . GLU D 1 333 ? 50.055 65.868 62.830 1.00 53.27 333 GLU D C 1
ATOM 15633 O O . GLU D 1 333 ? 49.179 66.476 62.190 1.00 53.59 333 GLU D O 1
ATOM 15639 N N . LEU D 1 334 ? 50.993 65.102 62.263 1.00 53.03 334 LEU D N 1
ATOM 15640 C CA . LEU D 1 334 ? 51.110 64.914 60.790 1.00 53.07 334 LEU D CA 1
ATOM 15641 C C . LEU D 1 334 ? 50.142 63.822 60.318 1.00 51.48 334 LEU D C 1
ATOM 15642 O O . LEU D 1 334 ? 49.412 64.077 59.345 1.00 50.62 334 LEU D O 1
ATOM 15647 N N . LEU D 1 335 ? 50.134 62.661 60.980 1.00 49.90 335 LEU D N 1
ATOM 15648 C CA . LEU D 1 335 ? 49.351 61.468 60.555 1.00 49.99 335 LEU D CA 1
ATOM 15649 C C . LEU D 1 335 ? 47.868 61.621 60.929 1.00 50.37 335 LEU D C 1
ATOM 15650 O O . LEU D 1 335 ? 47.024 61.019 60.220 1.00 51.28 335 LEU D O 1
ATOM 15655 N N . ALA D 1 336 ? 47.566 62.382 61.990 1.00 49.22 336 ALA D N 1
ATOM 15656 C CA . ALA D 1 336 ? 46.204 62.572 62.551 1.00 48.30 336 ALA D CA 1
ATOM 15657 C C . ALA D 1 336 ? 46.081 63.962 63.177 1.00 47.82 336 ALA D C 1
ATOM 15658 O O . ALA D 1 336 ? 46.078 64.097 64.401 1.00 44.67 336 ALA D O 1
ATOM 15660 N N . PRO D 1 337 ? 45.964 65.036 62.362 1.00 49.46 337 PRO D N 1
ATOM 15661 C CA . PRO D 1 337 ? 45.991 66.405 62.883 1.00 52.20 337 PRO D CA 1
ATOM 15662 C C . PRO D 1 337 ? 44.731 66.782 63.680 1.00 55.56 337 PRO D C 1
ATOM 15663 O O . PRO D 1 337 ? 43.639 66.480 63.232 1.00 52.61 337 PRO D O 1
ATOM 15667 N N . SER D 1 338 ? 44.930 67.430 64.835 1.00 61.03 338 SER D N 1
ATOM 15668 C CA . SER D 1 338 ? 43.869 67.926 65.755 1.00 64.74 338 SER D CA 1
ATOM 15669 C C . SER D 1 338 ? 42.840 68.745 64.967 1.00 65.01 338 SER D C 1
ATOM 15670 O O . SER D 1 338 ? 41.631 68.565 65.206 1.00 66.02 338 SER D O 1
ATOM 15673 N N . GLU D 1 339 ? 43.310 69.601 64.058 1.00 66.15 339 GLU D N 1
ATOM 15674 C CA . GLU D 1 339 ? 42.475 70.258 63.021 1.00 70.49 339 GLU D CA 1
ATOM 15675 C C . GLU D 1 339 ? 42.442 69.351 61.793 1.00 73.49 339 GLU D C 1
ATOM 15676 O O . GLU D 1 339 ? 43.493 69.028 61.248 1.00 77.44 339 GLU D O 1
ATOM 15682 N N . PRO D 1 340 ? 41.256 68.901 61.319 1.00 75.90 340 PRO D N 1
ATOM 15683 C CA . PRO D 1 340 ? 41.176 68.099 60.096 1.00 78.19 340 PRO D CA 1
ATOM 15684 C C . PRO D 1 340 ? 41.704 68.839 58.867 1.00 81.91 340 PRO D C 1
ATOM 15685 O O . PRO D 1 340 ? 41.579 70.059 58.781 1.00 82.74 340 PRO D O 1
ATOM 15689 N N . PRO D 1 341 ? 42.319 68.136 57.886 1.00 87.08 341 PRO D N 1
ATOM 15690 C CA . PRO D 1 341 ? 42.645 68.739 56.593 1.00 87.36 341 PRO D CA 1
ATOM 15691 C C . PRO D 1 341 ? 41.393 68.815 55.706 1.00 86.84 341 PRO D C 1
ATOM 15692 O O . PRO D 1 341 ? 41.150 69.861 55.134 1.00 86.56 341 PRO D O 1
ATOM 15696 N N . HIS D 1 342 ? 40.643 67.710 55.616 1.00 85.99 342 HIS D N 1
ATOM 15697 C CA . HIS D 1 342 ? 39.263 67.647 55.063 1.00 85.07 342 HIS D CA 1
ATOM 15698 C C . HIS D 1 342 ? 38.359 66.911 56.051 1.00 80.58 342 HIS D C 1
ATOM 15699 O O . HIS D 1 342 ? 38.847 66.269 56.979 1.00 79.04 342 HIS D O 1
ATOM 15706 N N . PRO D 1 343 ? 37.016 67.011 55.908 1.00 76.32 343 PRO D N 1
ATOM 15707 C CA . PRO D 1 343 ? 36.087 66.285 56.778 1.00 73.14 343 PRO D CA 1
ATOM 15708 C C . PRO D 1 343 ? 36.209 64.765 56.585 1.00 68.24 343 PRO D C 1
ATOM 15709 O O . PRO D 1 343 ? 36.373 64.345 55.455 1.00 68.33 343 PRO D O 1
ATOM 15713 N N . TRP D 1 344 ? 36.124 63.983 57.669 1.00 61.98 344 TRP D N 1
ATOM 15714 C CA . TRP D 1 344 ? 36.378 62.515 57.653 1.00 58.80 344 TRP D CA 1
ATOM 15715 C C . TRP D 1 344 ? 35.562 61.864 56.535 1.00 58.75 344 TRP D C 1
ATOM 15716 O O . TRP D 1 344 ? 34.400 62.268 56.342 1.00 60.80 344 TRP D O 1
ATOM 15727 N N . GLY D 1 345 ? 36.165 60.912 55.818 1.00 59.94 345 GLY D N 1
ATOM 15728 C CA . GLY D 1 345 ? 35.486 60.091 54.799 1.00 62.64 345 GLY D CA 1
ATOM 15729 C C . GLY D 1 345 ? 35.101 60.883 53.559 1.00 67.02 345 GLY D C 1
ATOM 15730 O O . GLY D 1 345 ? 34.411 60.308 52.699 1.00 65.93 345 GLY D O 1
ATOM 15731 N N . VAL D 1 346 ? 35.516 62.151 53.450 1.00 74.23 346 VAL D N 1
ATOM 15732 C CA . VAL D 1 346 ? 35.351 62.963 52.206 1.00 80.11 346 VAL D CA 1
ATOM 15733 C C . VAL D 1 346 ? 36.239 62.342 51.115 1.00 85.12 346 VAL D C 1
ATOM 15734 O O . VAL D 1 346 ? 35.877 62.469 49.921 1.00 89.09 346 VAL D O 1
ATOM 15738 N N . LYS D 1 347 ? 37.338 61.679 51.511 1.00 86.27 347 LYS D N 1
ATOM 15739 C CA . LYS D 1 347 ? 38.165 60.809 50.627 1.00 82.72 347 LYS D CA 1
ATOM 15740 C C . LYS D 1 347 ? 38.113 59.361 51.127 1.00 76.85 347 LYS D C 1
ATOM 15741 O O . LYS D 1 347 ? 38.092 59.162 52.357 1.00 74.80 347 LYS D O 1
ATOM 15747 N N . ARG D 1 348 ? 38.110 58.396 50.200 1.00 71.79 348 ARG D N 1
ATOM 15748 C CA . ARG D 1 348 ? 38.119 56.941 50.511 1.00 67.87 348 ARG D CA 1
ATOM 15749 C C . ARG D 1 348 ? 39.267 56.687 51.480 1.00 62.00 348 ARG D C 1
ATOM 15750 O O . ARG D 1 348 ? 40.418 56.955 51.153 1.00 59.01 348 ARG D O 1
ATOM 15758 N N . PRO D 1 349 ? 38.994 56.209 52.714 1.00 58.63 349 PRO D N 1
ATOM 15759 C CA . PRO D 1 349 ? 40.062 55.826 53.632 1.00 55.95 349 PRO D CA 1
ATOM 15760 C C . PRO D 1 349 ? 40.698 54.510 53.167 1.00 51.92 349 PRO D C 1
ATOM 15761 O O . PRO D 1 349 ? 40.181 53.893 52.258 1.00 49.91 349 PRO D O 1
ATOM 15765 N N . CYS D 1 350 ? 41.806 54.127 53.794 1.00 49.40 350 CYS D N 1
ATOM 15766 C CA . CYS D 1 350 ? 42.534 52.862 53.529 1.00 49.02 350 CYS D CA 1
ATOM 15767 C C . CYS D 1 350 ? 42.311 51.897 54.699 1.00 46.38 350 CYS D C 1
ATOM 15768 O O . CYS D 1 350 ? 42.102 52.374 55.827 1.00 47.41 350 CYS D O 1
ATOM 15771 N N . LEU D 1 351 ? 42.340 50.590 54.434 1.00 44.59 351 LEU D N 1
ATOM 15772 C CA . LEU D 1 351 ? 42.374 49.542 55.488 1.00 44.01 351 LEU D CA 1
ATOM 15773 C C . LEU D 1 351 ? 43.832 49.253 55.851 1.00 42.85 351 LEU D C 1
ATOM 15774 O O . LEU D 1 351 ? 44.456 48.425 55.168 1.00 44.28 351 LEU D O 1
ATOM 15779 N N . GLU D 1 352 ? 44.343 49.921 56.885 1.00 41.84 352 GLU D N 1
ATOM 15780 C CA . GLU D 1 352 ? 45.702 49.689 57.439 1.00 40.53 352 GLU D CA 1
ATOM 15781 C C . GLU D 1 352 ? 45.644 48.534 58.447 1.00 39.32 352 GLU D C 1
ATOM 15782 O O . GLU D 1 352 ? 44.593 48.351 59.087 1.00 37.77 352 GLU D O 1
ATOM 15788 N N . TYR D 1 353 ? 46.736 47.778 58.564 1.00 39.66 353 TYR D N 1
ATOM 15789 C CA . TYR D 1 353 ? 46.944 46.752 59.614 1.00 40.78 353 TYR D CA 1
ATOM 15790 C C . TYR D 1 353 ? 47.874 47.323 60.695 1.00 39.34 353 TYR D C 1
ATOM 15791 O O . TYR D 1 353 ? 47.510 47.271 61.883 1.00 37.68 353 TYR D O 1
ATOM 15800 N N . ASP D 1 354 ? 49.042 47.845 60.298 1.00 39.44 354 ASP D N 1
ATOM 15801 C CA . ASP D 1 354 ? 50.045 48.436 61.229 1.00 37.53 354 ASP D CA 1
ATOM 15802 C C . ASP D 1 354 ? 50.762 49.628 60.573 1.00 36.44 354 ASP D C 1
ATOM 15803 O O . ASP D 1 354 ? 51.924 49.894 60.950 1.00 37.52 354 ASP D O 1
ATOM 15808 N N . TYR D 1 355 ? 50.099 50.328 59.645 1.00 33.60 355 TYR D N 1
ATOM 15809 C CA . TYR D 1 355 ? 50.628 51.521 58.931 1.00 32.29 355 TYR D CA 1
ATOM 15810 C C . TYR D 1 355 ? 51.319 52.453 59.927 1.00 32.48 355 TYR D C 1
ATOM 15811 O O . TYR D 1 355 ? 52.498 52.769 59.733 1.00 31.48 355 TYR D O 1
ATOM 15820 N N . TYR D 1 356 ? 50.597 52.850 60.976 1.00 34.40 356 TYR D N 1
ATOM 15821 C CA . TYR D 1 356 ? 51.011 53.898 61.947 1.00 36.01 356 TYR D CA 1
ATOM 15822 C C . TYR D 1 356 ? 52.211 53.410 62.771 1.00 36.16 356 TYR D C 1
ATOM 15823 O O . TYR D 1 356 ? 53.125 54.218 63.009 1.00 37.19 356 TYR D O 1
ATOM 15832 N N . GLU D 1 357 ? 52.226 52.133 63.167 1.00 36.58 357 GLU D N 1
ATOM 15833 C CA . GLU D 1 357 ? 53.329 51.522 63.960 1.00 37.42 357 GLU D CA 1
ATOM 15834 C C . GLU D 1 357 ? 54.668 51.698 63.227 1.00 37.33 357 GLU D C 1
ATOM 15835 O O . GLU D 1 357 ? 55.684 51.874 63.920 1.00 37.76 357 GLU D O 1
ATOM 15841 N N . GLN D 1 358 ? 54.677 51.657 61.887 1.00 37.83 358 GLN D N 1
ATOM 15842 C CA . GLN D 1 358 ? 55.918 51.756 61.063 1.00 37.71 358 GLN D CA 1
ATOM 15843 C C . GLN D 1 358 ? 56.651 53.062 61.396 1.00 38.59 358 GLN D C 1
ATOM 15844 O O . GLN D 1 358 ? 57.896 53.042 61.432 1.00 39.76 358 GLN D O 1
ATOM 15850 N N . PHE D 1 359 ? 55.909 54.148 61.641 1.00 39.05 359 PHE D N 1
ATOM 15851 C CA . PHE D 1 359 ? 56.459 55.506 61.908 1.00 39.25 359 PHE D CA 1
ATOM 15852 C C . PHE D 1 359 ? 57.073 55.582 63.315 1.00 39.05 359 PHE D C 1
ATOM 15853 O O . PHE D 1 359 ? 57.548 56.666 63.690 1.00 39.00 359 PHE D O 1
ATOM 15861 N N . ASN D 1 360 ? 57.051 54.483 64.075 1.00 39.50 360 ASN D N 1
ATOM 15862 C CA . ASN D 1 360 ? 57.733 54.376 65.393 1.00 40.54 360 ASN D CA 1
ATOM 15863 C C . ASN D 1 360 ? 59.152 53.827 65.198 1.00 40.85 360 ASN D C 1
ATOM 15864 O O . ASN D 1 360 ? 59.984 54.038 66.102 1.00 42.58 360 ASN D O 1
ATOM 15869 N N . ARG D 1 361 ? 59.420 53.159 64.072 1.00 40.47 361 ARG D N 1
ATOM 15870 C CA . ARG D 1 361 ? 60.751 52.572 63.754 1.00 41.92 361 ARG D CA 1
ATOM 15871 C C . ARG D 1 361 ? 61.730 53.711 63.462 1.00 43.13 361 ARG D C 1
ATOM 15872 O O . ARG D 1 361 ? 61.386 54.651 62.750 1.00 42.48 361 ARG D O 1
ATOM 15880 N N . PRO D 1 362 ? 62.973 53.682 63.999 1.00 45.77 362 PRO D N 1
ATOM 15881 C CA . PRO D 1 362 ? 63.898 54.811 63.855 1.00 45.39 362 PRO D CA 1
ATOM 15882 C C . PRO D 1 362 ? 64.337 55.074 62.404 1.00 45.15 362 PRO D C 1
ATOM 15883 O O . PRO D 1 362 ? 64.708 56.197 62.099 1.00 45.07 362 PRO D O 1
ATOM 15887 N N . ASN D 1 363 ? 64.279 54.037 61.559 1.00 42.99 363 ASN D N 1
ATOM 15888 C CA . ASN D 1 363 ? 64.706 54.056 60.134 1.00 41.77 363 ASN D CA 1
ATOM 15889 C C . ASN D 1 363 ? 63.576 54.565 59.232 1.00 41.66 363 ASN D C 1
ATOM 15890 O O . ASN D 1 363 ? 63.819 54.696 58.018 1.00 41.88 363 ASN D O 1
ATOM 15895 N N . VAL D 1 364 ? 62.386 54.811 59.787 1.00 42.10 364 VAL D N 1
ATOM 15896 C CA . VAL D 1 364 ? 61.195 55.281 59.020 1.00 42.39 364 VAL D CA 1
ATOM 15897 C C . VAL D 1 364 ? 60.861 56.702 59.478 1.00 42.98 364 VAL D C 1
ATOM 15898 O O . VAL D 1 364 ? 60.566 56.881 60.673 1.00 41.93 364 VAL D O 1
ATOM 15902 N N . ASP D 1 365 ? 60.917 57.668 58.558 1.00 45.49 365 ASP D N 1
ATOM 15903 C CA . ASP D 1 365 ? 60.551 59.085 58.821 1.00 48.00 365 ASP D CA 1
ATOM 15904 C C . ASP D 1 365 ? 59.505 59.531 57.795 1.00 47.43 365 ASP D C 1
ATOM 15905 O O . ASP D 1 365 ? 59.482 58.986 56.676 1.00 47.59 365 ASP D O 1
ATOM 15910 N N . LEU D 1 366 ? 58.659 60.479 58.202 1.00 46.72 366 LEU D N 1
ATOM 15911 C CA . LEU D 1 366 ? 57.525 61.030 57.419 1.00 45.39 366 LEU D CA 1
ATOM 15912 C C . LEU D 1 366 ? 57.883 62.453 56.990 1.00 44.48 366 LEU D C 1
ATOM 15913 O O . LEU D 1 366 ? 58.115 63.285 57.880 1.00 43.52 366 LEU D O 1
ATOM 15918 N N . VAL D 1 367 ? 57.928 62.717 55.683 1.00 46.07 367 VAL D N 1
ATOM 15919 C CA . VAL D 1 367 ? 58.249 64.065 55.126 1.00 47.31 367 VAL D CA 1
ATOM 15920 C C . VAL D 1 367 ? 56.935 64.780 54.794 1.00 47.00 367 VAL D C 1
ATOM 15921 O O . VAL D 1 367 ? 56.162 64.258 53.962 1.00 46.53 367 VAL D O 1
ATOM 15925 N N . ASP D 1 368 ? 56.694 65.921 55.446 1.00 47.09 368 ASP D N 1
ATOM 15926 C CA . ASP D 1 368 ? 55.503 66.783 55.234 1.00 48.17 368 ASP D CA 1
ATOM 15927 C C . ASP D 1 368 ? 55.796 67.747 54.080 1.00 47.46 368 ASP D C 1
ATOM 15928 O O . ASP D 1 368 ? 56.475 68.759 54.308 1.00 47.48 368 ASP D O 1
ATOM 15933 N N . ILE D 1 369 ? 55.277 67.446 52.891 1.00 48.13 369 ILE D N 1
ATOM 15934 C CA . ILE D 1 369 ? 55.495 68.249 51.651 1.00 50.73 369 ILE D CA 1
ATOM 15935 C C . ILE D 1 369 ? 54.249 69.095 51.360 1.00 55.03 369 ILE D C 1
ATOM 15936 O O . ILE D 1 369 ? 54.061 69.472 50.191 1.00 56.02 369 ILE D O 1
ATOM 15941 N N . LYS D 1 370 ? 53.435 69.393 52.376 1.00 60.59 370 LYS D N 1
ATOM 15942 C CA . LYS D 1 370 ? 52.219 70.237 52.228 1.00 66.09 370 LYS D CA 1
ATOM 15943 C C . LYS D 1 370 ? 52.654 71.687 51.975 1.00 68.50 370 LYS D C 1
ATOM 15944 O O . LYS D 1 370 ? 52.169 72.289 50.991 1.00 65.31 370 LYS D O 1
ATOM 15950 N N . ASP D 1 371 ? 53.546 72.211 52.823 1.00 71.84 371 ASP D N 1
ATOM 15951 C CA . ASP D 1 371 ? 54.081 73.600 52.757 1.00 74.31 371 ASP D CA 1
ATOM 15952 C C . ASP D 1 371 ? 55.504 73.575 52.177 1.00 74.24 371 ASP D C 1
ATOM 15953 O O . ASP D 1 371 ? 56.312 74.449 52.565 1.00 76.24 371 ASP D O 1
ATOM 15958 N N . ASN D 1 372 ? 55.796 72.625 51.279 1.00 70.33 372 ASN D N 1
ATOM 15959 C CA . ASN D 1 372 ? 57.156 72.384 50.722 1.00 67.59 372 ASN D CA 1
ATOM 15960 C C . ASN D 1 372 ? 57.067 71.351 49.590 1.00 62.70 372 ASN D C 1
ATOM 15961 O O . ASN D 1 372 ? 57.757 70.319 49.670 1.00 61.02 372 ASN D O 1
ATOM 15966 N N . SER D 1 373 ? 56.254 71.628 48.567 1.00 60.24 373 SER D N 1
ATOM 15967 C CA . SER D 1 373 ? 55.928 70.682 47.466 1.00 59.40 373 SER D CA 1
ATOM 15968 C C . SER D 1 373 ? 57.220 70.139 46.848 1.00 58.25 373 SER D C 1
ATOM 15969 O O . SER D 1 373 ? 58.210 70.892 46.785 1.00 59.86 373 SER D O 1
ATOM 15972 N N . ILE D 1 374 ? 57.211 68.869 46.435 1.00 56.29 374 ILE D N 1
ATOM 15973 C CA . ILE D 1 374 ? 58.323 68.238 45.667 1.00 55.29 374 ILE D CA 1
ATOM 15974 C C . ILE D 1 374 ? 58.481 69.029 44.364 1.00 57.42 374 ILE D C 1
ATOM 15975 O O . ILE D 1 374 ? 57.538 69.007 43.551 1.00 55.35 374 ILE D O 1
ATOM 15980 N N . VAL D 1 375 ? 59.614 69.721 44.199 1.00 60.32 375 VAL D N 1
ATOM 15981 C CA . VAL D 1 375 ? 59.943 70.529 42.986 1.00 61.10 375 VAL D CA 1
ATOM 15982 C C . VAL D 1 375 ? 60.286 69.576 41.835 1.00 62.93 375 VAL D C 1
ATOM 15983 O O . VAL D 1 375 ? 59.712 69.746 40.743 1.00 63.41 375 VAL D O 1
ATOM 15987 N N . ASP D 1 376 ? 61.193 68.621 42.065 1.00 65.02 376 ASP D N 1
ATOM 15988 C CA . ASP D 1 376 ? 61.676 67.693 41.008 1.00 64.99 376 ASP D CA 1
ATOM 15989 C C . ASP D 1 376 ? 62.472 66.535 41.623 1.00 64.05 376 ASP D C 1
ATOM 15990 O O . ASP D 1 376 ? 62.867 66.629 42.806 1.00 58.39 376 ASP D O 1
ATOM 15995 N N . PHE D 1 377 ? 62.658 65.475 40.829 1.00 66.23 377 PHE D N 1
ATOM 15996 C CA . PHE D 1 377 ? 63.696 64.425 40.999 1.00 69.27 377 PHE D CA 1
ATOM 15997 C C . PHE D 1 377 ? 65.055 64.993 40.576 1.00 70.37 377 PHE D C 1
ATOM 15998 O O . PHE D 1 377 ? 65.086 65.858 39.678 1.00 73.22 377 PHE D O 1
ATOM 16006 N N . THR D 1 378 ? 66.135 64.519 41.207 1.00 70.22 378 THR D N 1
ATOM 16007 C CA . THR D 1 378 ? 67.547 64.760 40.803 1.00 69.14 378 THR D CA 1
ATOM 16008 C C . THR D 1 378 ? 68.158 63.418 40.387 1.00 68.66 378 THR D C 1
ATOM 16009 O O . THR D 1 378 ? 67.383 62.493 40.081 1.00 69.62 378 THR D O 1
ATOM 16013 N N . GLU D 1 379 ? 69.489 63.318 40.389 1.00 67.78 379 GLU D N 1
ATOM 16014 C CA . GLU D 1 379 ? 70.245 62.144 39.879 1.00 67.12 379 GLU D CA 1
ATOM 16015 C C . GLU D 1 379 ? 70.375 61.097 40.995 1.00 66.67 379 GLU D C 1
ATOM 16016 O O . GLU D 1 379 ? 70.380 59.894 40.668 1.00 64.78 379 GLU D O 1
ATOM 16022 N N . LYS D 1 380 ? 70.452 61.537 42.257 1.00 67.06 380 LYS D N 1
ATOM 16023 C CA . LYS D 1 380 ? 70.629 60.657 43.447 1.00 68.99 380 LYS D CA 1
ATOM 16024 C C . LYS D 1 380 ? 69.310 60.524 44.225 1.00 68.11 380 LYS D C 1
ATOM 16025 O O . LYS D 1 380 ? 69.197 59.565 45.012 1.00 68.91 380 LYS D O 1
ATOM 16031 N N . GLY D 1 381 ? 68.368 61.458 44.049 1.00 66.23 381 GLY D N 1
ATOM 16032 C CA . GLY D 1 381 ? 67.074 61.450 44.762 1.00 65.92 381 GLY D CA 1
ATOM 16033 C C . GLY D 1 381 ? 66.155 62.571 44.302 1.00 65.69 381 GLY D C 1
ATOM 16034 O O . GLY D 1 381 ? 66.091 62.798 43.077 1.00 66.50 381 GLY D O 1
ATOM 16035 N N . ILE D 1 382 ? 65.465 63.243 45.238 1.00 64.99 382 ILE D N 1
ATOM 16036 C CA . ILE D 1 382 ? 64.406 64.261 44.945 1.00 63.95 382 ILE D CA 1
ATOM 16037 C C . ILE D 1 382 ? 64.674 65.559 45.722 1.00 63.27 382 ILE D C 1
ATOM 16038 O O . ILE D 1 382 ? 65.420 65.525 46.724 1.00 62.36 382 ILE D O 1
ATOM 16043 N N . LYS D 1 383 ? 64.037 66.649 45.279 1.00 63.02 383 LYS D N 1
ATOM 16044 C CA . LYS D 1 383 ? 64.365 68.053 45.645 1.00 64.63 383 LYS D CA 1
ATOM 16045 C C . LYS D 1 383 ? 63.079 68.810 45.991 1.00 64.56 383 LYS D C 1
ATOM 16046 O O . LYS D 1 383 ? 62.141 68.771 45.169 1.00 61.79 383 LYS D O 1
ATOM 16052 N N . LEU D 1 384 ? 63.055 69.486 47.146 1.00 65.54 384 LEU D N 1
ATOM 16053 C CA . LEU D 1 384 ? 61.879 70.239 47.664 1.00 67.68 384 LEU D CA 1
ATOM 16054 C C . LEU D 1 384 ? 62.080 71.745 47.452 1.00 69.73 384 LEU D C 1
ATOM 16055 O O . LEU D 1 384 ? 63.234 72.169 47.234 1.00 70.38 384 LEU D O 1
ATOM 16060 N N . GLN D 1 385 ? 60.982 72.508 47.533 1.00 71.51 385 GLN D N 1
ATOM 16061 C CA . GLN D 1 385 ? 60.896 73.961 47.205 1.00 72.83 385 GLN D CA 1
ATOM 16062 C C . GLN D 1 385 ? 61.879 74.774 48.053 1.00 72.26 385 GLN D C 1
ATOM 16063 O O . GLN D 1 385 ? 62.371 75.799 47.541 1.00 72.82 385 GLN D O 1
ATOM 16069 N N . ASP D 1 386 ? 62.151 74.346 49.290 1.00 71.40 386 ASP D N 1
ATOM 16070 C CA . ASP D 1 386 ? 63.054 75.065 50.231 1.00 73.17 386 ASP D CA 1
ATOM 16071 C C . ASP D 1 386 ? 64.501 74.591 50.023 1.00 71.20 386 ASP D C 1
ATOM 16072 O O . ASP D 1 386 ? 65.332 74.833 50.924 1.00 70.42 386 ASP D O 1
ATOM 16077 N N . GLY D 1 387 ? 64.789 73.942 48.888 1.00 68.63 387 GLY D N 1
ATOM 16078 C CA . GLY D 1 387 ? 66.149 73.532 48.486 1.00 68.25 387 GLY D CA 1
ATOM 16079 C C . GLY D 1 387 ? 66.510 72.145 48.990 1.00 66.95 387 GLY D C 1
ATOM 16080 O O . GLY D 1 387 ? 67.284 71.462 48.286 1.00 66.00 387 GLY D O 1
ATOM 16081 N N . THR D 1 388 ? 65.976 71.745 50.154 1.00 64.41 388 THR D N 1
ATOM 16082 C CA . THR D 1 388 ? 66.246 70.447 50.838 1.00 62.56 388 THR D CA 1
ATOM 16083 C C . THR D 1 388 ? 66.272 69.313 49.808 1.00 62.36 388 THR D C 1
ATOM 16084 O O . THR D 1 388 ? 65.348 69.252 48.964 1.00 60.54 388 THR D O 1
ATOM 16088 N N . GLU D 1 389 ? 67.297 68.459 49.886 1.00 62.08 389 GLU D N 1
ATOM 16089 C CA . GLU D 1 389 ? 67.534 67.328 48.950 1.00 60.27 389 GLU D CA 1
ATOM 16090 C C . GLU D 1 389 ? 67.591 66.016 49.735 1.00 55.89 389 GLU D C 1
ATOM 16091 O O . GLU D 1 389 ? 68.115 66.012 50.871 1.00 54.80 389 GLU D O 1
ATOM 16097 N N . TYR D 1 390 ? 67.070 64.948 49.130 1.00 51.08 390 TYR D N 1
ATOM 16098 C CA . TYR D 1 390 ? 67.026 63.577 49.694 1.00 48.68 390 TYR D CA 1
ATOM 16099 C C . TYR D 1 390 ? 67.634 62.614 48.675 1.00 46.41 390 TYR D C 1
ATOM 16100 O O . TYR D 1 390 ? 67.450 62.847 47.471 1.00 45.46 390 TYR D O 1
ATOM 16109 N N . GLU D 1 391 ? 68.344 61.586 49.147 1.00 45.08 391 GLU D N 1
ATOM 16110 C CA . GLU D 1 391 ? 68.963 60.538 48.292 1.00 44.10 391 GLU D CA 1
ATOM 16111 C C . GLU D 1 391 ? 68.229 59.215 48.521 1.00 39.49 391 GLU D C 1
ATOM 16112 O O . GLU D 1 391 ? 67.932 58.902 49.688 1.00 37.35 391 GLU D O 1
ATOM 16118 N N . PHE D 1 392 ? 67.952 58.476 47.445 1.00 35.94 392 PHE D N 1
ATOM 16119 C CA . PHE D 1 392 ? 67.248 57.169 47.486 1.00 35.31 392 PHE D CA 1
ATOM 16120 C C . PHE D 1 392 ? 67.830 56.224 46.435 1.00 34.40 392 PHE D C 1
ATOM 16121 O O . PHE D 1 392 ? 68.416 56.690 45.449 1.00 33.68 392 PHE D O 1
ATOM 16129 N N . ASP D 1 393 ? 67.636 54.926 46.662 1.00 35.16 393 ASP D N 1
ATOM 16130 C CA . ASP D 1 393 ? 68.056 53.820 45.763 1.00 36.20 393 ASP D CA 1
ATOM 16131 C C . ASP D 1 393 ? 66.812 53.169 45.138 1.00 37.16 393 ASP D C 1
ATOM 16132 O O . ASP D 1 393 ? 66.961 52.478 44.107 1.00 38.00 393 ASP D O 1
ATOM 16137 N N . VAL D 1 394 ? 65.635 53.377 45.744 1.00 37.58 394 VAL D N 1
ATOM 16138 C CA . VAL D 1 394 ? 64.319 52.842 45.279 1.00 37.45 394 VAL D CA 1
ATOM 16139 C C . VAL D 1 394 ? 63.240 53.880 45.608 1.00 36.92 394 VAL D C 1
ATOM 16140 O O . VAL D 1 394 ? 63.147 54.273 46.780 1.00 36.54 394 VAL D O 1
ATOM 16144 N N . VAL D 1 395 ? 62.452 54.303 44.617 1.00 37.25 395 VAL D N 1
ATOM 16145 C CA . VAL D 1 395 ? 61.341 55.281 44.818 1.00 38.84 395 VAL D CA 1
ATOM 16146 C C . VAL D 1 395 ? 60.037 54.675 44.292 1.00 38.66 395 VAL D C 1
ATOM 16147 O O . VAL D 1 395 ? 59.978 54.343 43.090 1.00 36.72 395 VAL D O 1
ATOM 16151 N N . CYS D 1 396 ? 59.036 54.549 45.169 1.00 39.11 396 CYS D N 1
ATOM 16152 C CA . CYS D 1 396 ? 57.644 54.172 44.810 1.00 39.25 396 CYS D CA 1
ATOM 16153 C C . CYS D 1 396 ? 56.784 55.432 44.694 1.00 38.03 396 CYS D C 1
ATOM 16154 O O . CYS D 1 396 ? 56.499 56.056 45.740 1.00 36.04 396 CYS D O 1
ATOM 16157 N N . ILE D 1 397 ? 56.399 55.781 43.465 1.00 37.79 397 ILE D N 1
ATOM 16158 C CA . ILE D 1 397 ? 55.459 56.900 43.169 1.00 39.06 397 ILE D CA 1
ATOM 16159 C C . ILE D 1 397 ? 54.027 56.364 43.286 1.00 39.62 397 ILE D C 1
ATOM 16160 O O . ILE D 1 397 ? 53.545 55.756 42.313 1.00 37.60 397 ILE D O 1
ATOM 16165 N N . ALA D 1 398 ? 53.399 56.563 44.450 1.00 41.69 398 ALA D N 1
ATOM 16166 C CA . ALA D 1 398 ? 51.969 56.276 44.726 1.00 43.76 398 ALA D CA 1
ATOM 16167 C C . ALA D 1 398 ? 51.190 57.595 44.730 1.00 45.02 398 ALA D C 1
ATOM 16168 O O . ALA D 1 398 ? 50.476 57.860 45.719 1.00 43.54 398 ALA D O 1
ATOM 16170 N N . THR D 1 399 ? 51.363 58.394 43.669 1.00 47.61 399 THR D N 1
ATOM 16171 C CA . THR D 1 399 ? 50.619 59.652 43.399 1.00 50.34 399 THR D CA 1
ATOM 16172 C C . THR D 1 399 ? 49.319 59.295 42.672 1.00 53.40 399 THR D C 1
ATOM 16173 O O . THR D 1 399 ? 48.540 60.217 42.347 1.00 51.56 399 THR D O 1
ATOM 16177 N N . GLY D 1 400 ? 49.111 57.999 42.427 1.00 57.23 400 GLY D N 1
ATOM 16178 C CA . GLY D 1 400 ? 47.818 57.435 42.008 1.00 60.93 400 GLY D CA 1
ATOM 16179 C C . GLY D 1 400 ? 47.499 57.773 40.566 1.00 64.49 400 GLY D C 1
ATOM 16180 O O . GLY D 1 400 ? 48.439 58.018 39.783 1.00 66.60 400 GLY D O 1
ATOM 16181 N N . PHE D 1 401 ? 46.206 57.816 40.245 1.00 66.45 401 PHE D N 1
ATOM 16182 C CA . PHE D 1 401 ? 45.662 57.895 38.868 1.00 68.34 401 PHE D CA 1
ATOM 16183 C C . PHE D 1 401 ? 44.877 59.204 38.754 1.00 70.73 401 PHE D C 1
ATOM 16184 O O . PHE D 1 401 ? 44.653 59.853 39.794 1.00 68.89 401 PHE D O 1
ATOM 16192 N N . ASP D 1 402 ? 44.511 59.600 37.533 1.00 77.23 402 ASP D N 1
ATOM 16193 C CA . ASP D 1 402 ? 43.798 60.877 37.263 1.00 81.92 402 ASP D CA 1
ATOM 16194 C C . ASP D 1 402 ? 42.281 60.632 37.302 1.00 84.27 402 ASP D C 1
ATOM 16195 O O . ASP D 1 402 ? 41.538 61.629 37.357 1.00 88.34 402 ASP D O 1
ATOM 16200 N N . ILE D 1 403 ? 41.860 59.358 37.285 1.00 83.21 403 ILE D N 1
ATOM 16201 C CA . ILE D 1 403 ? 40.457 58.835 37.400 1.00 82.62 403 ILE D CA 1
ATOM 16202 C C . ILE D 1 403 ? 39.412 59.945 37.584 1.00 82.09 403 ILE D C 1
ATOM 16203 O O . ILE D 1 403 ? 38.551 59.824 38.476 1.00 79.90 403 ILE D O 1
ATOM 16208 N N . THR D 1 404 ? 39.465 60.958 36.723 1.00 83.36 404 THR D N 1
ATOM 16209 C CA . THR D 1 404 ? 38.372 61.922 36.442 1.00 84.28 404 THR D CA 1
ATOM 16210 C C . THR D 1 404 ? 37.730 61.441 35.136 1.00 86.82 404 THR D C 1
ATOM 16211 O O . THR D 1 404 ? 36.495 61.543 34.992 1.00 88.44 404 THR D O 1
ATOM 16215 N N . THR D 1 405 ? 38.580 60.946 34.231 1.00 88.65 405 THR D N 1
ATOM 16216 C CA . THR D 1 405 ? 38.262 59.990 33.140 1.00 89.17 405 THR D CA 1
ATOM 16217 C C . THR D 1 405 ? 38.846 58.630 33.537 1.00 88.48 405 THR D C 1
ATOM 16218 O O . THR D 1 405 ? 39.876 58.627 34.243 1.00 87.87 405 THR D O 1
ATOM 16222 N N . GLY D 1 406 ? 38.223 57.527 33.114 1.00 87.57 406 GLY D N 1
ATOM 16223 C CA . GLY D 1 406 ? 38.789 56.172 33.265 1.00 86.41 406 GLY D CA 1
ATOM 16224 C C . GLY D 1 406 ? 39.980 55.993 32.342 1.00 85.46 406 GLY D C 1
ATOM 16225 O O . GLY D 1 406 ? 40.797 56.927 32.246 1.00 84.31 406 GLY D O 1
ATOM 16226 N N . GLY D 1 407 ? 40.068 54.848 31.662 1.00 86.56 407 GLY D N 1
ATOM 16227 C CA . GLY D 1 407 ? 40.981 54.642 30.521 1.00 87.68 407 GLY D CA 1
ATOM 16228 C C . GLY D 1 407 ? 40.342 55.089 29.215 1.00 86.35 407 GLY D C 1
ATOM 16229 O O . GLY D 1 407 ? 40.958 54.868 28.154 1.00 88.08 407 GLY D O 1
ATOM 16230 N N . MET D 1 408 ? 39.157 55.706 29.293 1.00 85.00 408 MET D N 1
ATOM 16231 C CA . MET D 1 408 ? 38.288 56.051 28.136 1.00 83.35 408 MET D CA 1
ATOM 16232 C C . MET D 1 408 ? 38.987 57.079 27.237 1.00 78.64 408 MET D C 1
ATOM 16233 O O . MET D 1 408 ? 39.020 56.862 26.009 1.00 79.07 408 MET D O 1
ATOM 16238 N N . THR D 1 409 ? 39.534 58.144 27.829 1.00 73.54 409 THR D N 1
ATOM 16239 C CA . THR D 1 409 ? 40.224 59.253 27.115 1.00 71.47 409 THR D CA 1
ATOM 16240 C C . THR D 1 409 ? 41.675 58.854 26.811 1.00 67.67 409 THR D C 1
ATOM 16241 O O . THR D 1 409 ? 42.573 59.690 27.032 1.00 66.76 409 THR D O 1
ATOM 16245 N N . SER D 1 410 ? 41.905 57.629 26.329 1.00 63.54 410 SER D N 1
ATOM 16246 C CA . SER D 1 410 ? 43.268 57.096 26.067 1.00 62.74 410 SER D CA 1
ATOM 16247 C C . SER D 1 410 ? 43.246 55.754 25.318 1.00 62.24 410 SER D C 1
ATOM 16248 O O . SER D 1 410 ? 44.285 55.066 25.345 1.00 63.69 410 SER D O 1
ATOM 16251 N N . MET D 1 411 ? 42.142 55.391 24.656 1.00 61.55 411 MET D N 1
ATOM 16252 C CA . MET D 1 411 ? 42.096 54.221 23.735 1.00 61.75 411 MET D CA 1
ATOM 16253 C C . MET D 1 411 ? 41.440 54.644 22.411 1.00 60.03 411 MET D C 1
ATOM 16254 O O . MET D 1 411 ? 40.850 53.780 21.738 1.00 60.66 411 MET D O 1
ATOM 16259 N N . GLY D 1 412 ? 41.578 55.928 22.052 1.00 58.18 412 GLY D N 1
ATOM 16260 C CA . GLY D 1 412 ? 41.269 56.488 20.721 1.00 58.04 412 GLY D CA 1
ATOM 16261 C C . GLY D 1 412 ? 39.785 56.482 20.396 1.00 59.35 412 GLY D C 1
ATOM 16262 O O . GLY D 1 412 ? 39.448 56.355 19.197 1.00 59.66 412 GLY D O 1
ATOM 16263 N N . LEU D 1 413 ? 38.925 56.621 21.411 1.00 59.30 413 LEU D N 1
ATOM 16264 C CA . LEU D 1 413 ? 37.457 56.775 21.226 1.00 59.42 413 LEU D CA 1
ATOM 16265 C C . LEU D 1 413 ? 37.206 58.054 20.422 1.00 57.42 413 LEU D C 1
ATOM 16266 O O . LEU D 1 413 ? 37.831 59.082 20.750 1.00 58.38 413 LEU D O 1
ATOM 16271 N N . HIS D 1 414 ? 36.344 57.981 19.405 1.00 55.97 414 HIS D N 1
ATOM 16272 C CA . HIS D 1 414 ? 35.871 59.148 18.614 1.00 56.97 414 HIS D CA 1
ATOM 16273 C C . HIS D 1 414 ? 34.343 59.173 18.627 1.00 56.27 414 HIS D C 1
ATOM 16274 O O . HIS D 1 414 ? 33.739 58.093 18.442 1.00 57.66 414 HIS D O 1
ATOM 16281 N N . SER D 1 415 ? 33.752 60.351 18.855 1.00 53.96 415 SER D N 1
ATOM 16282 C CA . SER D 1 415 ? 32.285 60.586 18.771 1.00 52.03 415 SER D CA 1
ATOM 16283 C C . SER D 1 415 ? 31.871 60.495 17.301 1.00 52.17 415 SER D C 1
ATOM 16284 O O . SER D 1 415 ? 32.756 60.607 16.435 1.00 55.17 415 SER D O 1
ATOM 16287 N N . ILE D 1 416 ? 30.582 60.295 17.029 1.00 55.10 416 ILE D N 1
ATOM 16288 C CA . ILE D 1 416 ? 30.027 60.260 15.641 1.00 58.68 416 ILE D CA 1
ATOM 16289 C C . ILE D 1 416 ? 30.234 61.631 14.978 1.00 60.73 416 ILE D C 1
ATOM 16290 O O . ILE D 1 416 ? 30.303 61.676 13.735 1.00 58.13 416 ILE D O 1
ATOM 16295 N N . HIS D 1 417 ? 30.334 62.700 15.778 1.00 64.57 417 HIS D N 1
ATOM 16296 C CA . HIS D 1 417 ? 30.454 64.111 15.322 1.00 67.26 417 HIS D CA 1
ATOM 16297 C C . HIS D 1 417 ? 31.928 64.520 15.216 1.00 69.98 417 HIS D C 1
ATOM 16298 O O . HIS D 1 417 ? 32.226 65.699 15.503 1.00 73.49 417 HIS D O 1
ATOM 16305 N N . GLY D 1 418 ? 32.810 63.587 14.834 1.00 69.12 418 GLY D N 1
ATOM 16306 C CA . GLY D 1 418 ? 34.249 63.836 14.606 1.00 68.64 418 GLY D CA 1
ATOM 16307 C C . GLY D 1 418 ? 35.047 63.964 15.896 1.00 68.51 418 GLY D C 1
ATOM 16308 O O . GLY D 1 418 ? 36.195 63.467 15.921 1.00 69.30 418 GLY D O 1
ATOM 16309 N N . ASP D 1 419 ? 34.471 64.604 16.922 1.00 68.11 419 ASP D N 1
ATOM 16310 C CA . ASP D 1 419 ? 35.135 64.962 18.207 1.00 68.44 419 ASP D CA 1
ATOM 16311 C C . ASP D 1 419 ? 35.658 63.698 18.903 1.00 68.50 419 ASP D C 1
ATOM 16312 O O . ASP D 1 419 ? 34.869 62.752 19.091 1.00 69.24 419 ASP D O 1
ATOM 16317 N N . SER D 1 420 ? 36.945 63.691 19.268 1.00 67.58 420 SER D N 1
ATOM 16318 C CA . SER D 1 420 ? 37.596 62.631 20.084 1.00 66.38 420 SER D CA 1
ATOM 16319 C C . SER D 1 420 ? 37.100 62.734 21.528 1.00 64.70 420 SER D C 1
ATOM 16320 O O . SER D 1 420 ? 36.793 63.863 21.973 1.00 62.50 420 SER D O 1
ATOM 16323 N N . LEU D 1 421 ? 37.031 61.602 22.232 1.00 64.22 421 LEU D N 1
ATOM 16324 C CA . LEU D 1 421 ? 36.593 61.552 23.652 1.00 67.43 421 LEU D CA 1
ATOM 16325 C C . LEU D 1 421 ? 37.608 62.317 24.506 1.00 67.92 421 LEU D C 1
ATOM 16326 O O . LEU D 1 421 ? 37.174 63.087 25.385 1.00 69.46 421 LEU D O 1
ATOM 16331 N N . LYS D 1 422 ? 38.900 62.127 24.222 1.00 67.33 422 LYS D N 1
ATOM 16332 C CA . LYS D 1 422 ? 40.040 62.841 24.860 1.00 67.92 422 LYS D CA 1
ATOM 16333 C C . LYS D 1 422 ? 39.761 64.344 24.958 1.00 65.75 422 LYS D C 1
ATOM 16334 O O . LYS D 1 422 ? 39.960 64.916 26.048 1.00 61.83 422 LYS D O 1
ATOM 16340 N N . GLU D 1 423 ? 39.353 64.961 23.847 1.00 66.73 423 GLU D N 1
ATOM 16341 C CA . GLU D 1 423 ? 39.234 66.437 23.729 1.00 68.98 423 GLU D CA 1
ATOM 16342 C C . GLU D 1 423 ? 38.012 66.918 24.517 1.00 68.08 423 GLU D C 1
ATOM 16343 O O . GLU D 1 423 ? 38.173 67.844 25.328 1.00 67.08 423 GLU D O 1
ATOM 16349 N N . GLU D 1 424 ? 36.843 66.314 24.286 1.00 67.59 424 GLU D N 1
ATOM 16350 C CA . GLU D 1 424 ? 35.567 66.686 24.956 1.00 68.22 424 GLU D CA 1
ATOM 16351 C C . GLU D 1 424 ? 35.773 66.719 26.477 1.00 68.39 424 GLU D C 1
ATOM 16352 O O . GLU D 1 424 ? 35.407 67.738 27.100 1.00 67.83 424 GLU D O 1
ATOM 16358 N N . TRP D 1 425 ? 36.367 65.656 27.033 1.00 68.84 425 TRP D N 1
ATOM 16359 C CA . TRP D 1 425 ? 36.435 65.365 28.494 1.00 70.97 425 TRP D CA 1
ATOM 16360 C C . TRP D 1 425 ? 37.643 66.048 29.156 1.00 74.63 425 TRP D C 1
ATOM 16361 O O . TRP D 1 425 ? 37.848 65.802 30.363 1.00 73.18 425 TRP D O 1
ATOM 16372 N N . LYS D 1 426 ? 38.412 66.863 28.419 1.00 79.76 426 LYS D N 1
ATOM 16373 C CA . LYS D 1 426 ? 39.543 67.662 28.974 1.00 80.53 426 LYS D CA 1
ATOM 16374 C C . LYS D 1 426 ? 38.980 68.778 29.869 1.00 80.73 426 LYS D C 1
ATOM 16375 O O . LYS D 1 426 ? 39.672 69.169 30.832 1.00 78.66 426 LYS D O 1
ATOM 16381 N N . SER D 1 427 ? 37.775 69.269 29.550 1.00 81.88 427 SER D N 1
ATOM 16382 C CA . SER D 1 427 ? 37.064 70.361 30.264 1.00 80.47 427 SER D CA 1
ATOM 16383 C C . SER D 1 427 ? 36.224 69.777 31.405 1.00 80.18 427 SER D C 1
ATOM 16384 O O . SER D 1 427 ? 36.140 70.431 32.462 1.00 84.91 427 SER D O 1
ATOM 16387 N N . GLY D 1 428 ? 35.626 68.599 31.196 1.00 77.76 428 GLY D N 1
ATOM 16388 C CA . GLY D 1 428 ? 34.848 67.880 32.224 1.00 76.10 428 GLY D CA 1
ATOM 16389 C C . GLY D 1 428 ? 34.178 66.634 31.669 1.00 75.71 428 GLY D C 1
ATOM 16390 O O . GLY D 1 428 ? 33.577 66.725 30.581 1.00 75.77 428 GLY D O 1
ATOM 16391 N N . ALA D 1 429 ? 34.284 65.511 32.390 1.00 74.52 429 ALA D N 1
ATOM 16392 C CA . ALA D 1 429 ? 33.586 64.238 32.093 1.00 73.86 429 ALA D CA 1
ATOM 16393 C C . ALA D 1 429 ? 32.074 64.453 32.235 1.00 74.85 429 ALA D C 1
ATOM 16394 O O . ALA D 1 429 ? 31.617 64.712 33.361 1.00 76.73 429 ALA D O 1
ATOM 16396 N N . PHE D 1 430 ? 31.338 64.385 31.122 1.00 76.80 430 PHE D N 1
ATOM 16397 C CA . PHE D 1 430 ? 29.858 64.524 31.054 1.00 76.41 430 PHE D CA 1
ATOM 16398 C C . PHE D 1 430 ? 29.254 63.198 30.574 1.00 72.99 430 PHE D C 1
ATOM 16399 O O . PHE D 1 430 ? 29.252 62.943 29.350 1.00 74.40 430 PHE D O 1
ATOM 16407 N N . THR D 1 431 ? 28.768 62.378 31.512 1.00 66.00 431 THR D N 1
ATOM 16408 C CA . THR D 1 431 ? 28.104 61.076 31.242 1.00 59.48 431 THR D CA 1
ATOM 16409 C C . THR D 1 431 ? 26.587 61.238 31.336 1.00 56.66 431 THR D C 1
ATOM 16410 O O . THR D 1 431 ? 26.120 62.306 31.793 1.00 56.32 431 THR D O 1
ATOM 16414 N N . TYR D 1 432 ? 25.862 60.202 30.914 1.00 53.92 432 TYR D N 1
ATOM 16415 C CA . TYR D 1 432 ? 24.445 59.950 31.271 1.00 51.72 432 TYR D CA 1
ATOM 16416 C C . TYR D 1 432 ? 24.376 58.603 32.002 1.00 50.26 432 TYR D C 1
ATOM 16417 O O . TYR D 1 432 ? 24.722 57.572 31.389 1.00 47.01 432 TYR D O 1
ATOM 16426 N N . LEU D 1 433 ? 23.973 58.640 33.280 1.00 49.50 433 LEU D N 1
ATOM 16427 C CA . LEU D 1 433 ? 23.828 57.476 34.201 1.00 49.09 433 LEU D CA 1
ATOM 16428 C C . LEU D 1 433 ? 25.204 56.887 34.545 1.00 49.30 433 LEU D C 1
ATOM 16429 O O . LEU D 1 433 ? 25.240 55.798 35.159 1.00 48.05 433 LEU D O 1
ATOM 16434 N N . GLY D 1 434 ? 26.288 57.581 34.176 1.00 49.57 434 GLY D N 1
ATOM 16435 C CA . GLY D 1 434 ? 27.684 57.151 34.392 1.00 50.77 434 GLY D CA 1
ATOM 16436 C C . GLY D 1 434 ? 28.044 55.867 33.655 1.00 50.86 434 GLY D C 1
ATOM 16437 O O . GLY D 1 434 ? 29.088 55.269 34.005 1.00 52.38 434 GLY D O 1
ATOM 16438 N N . MET D 1 435 ? 27.237 55.464 32.666 1.00 48.65 435 MET D N 1
ATOM 16439 C CA . MET D 1 435 ? 27.390 54.187 31.914 1.00 47.41 435 MET D CA 1
ATOM 16440 C C . MET D 1 435 ? 27.294 54.441 30.406 1.00 47.01 435 MET D C 1
ATOM 16441 O O . MET D 1 435 ? 27.162 53.459 29.662 1.00 47.36 435 MET D O 1
ATOM 16446 N N . THR D 1 436 ? 27.354 55.699 29.967 1.00 47.34 436 THR D N 1
ATOM 16447 C CA . THR D 1 436 ? 26.812 56.128 28.653 1.00 47.56 436 THR D CA 1
ATOM 16448 C C . THR D 1 436 ? 27.111 57.616 28.442 1.00 48.87 436 THR D C 1
ATOM 16449 O O . THR D 1 436 ? 26.748 58.422 29.320 1.00 46.39 436 THR D O 1
ATOM 16453 N N . VAL D 1 437 ? 27.745 57.954 27.313 1.00 53.16 437 VAL D N 1
ATOM 16454 C CA . VAL D 1 437 ? 28.269 59.321 27.012 1.00 55.15 437 VAL D CA 1
ATOM 16455 C C . VAL D 1 437 ? 27.518 59.884 25.801 1.00 56.76 437 VAL D C 1
ATOM 16456 O O . VAL D 1 437 ? 27.242 59.101 24.869 1.00 59.30 437 VAL D O 1
ATOM 16460 N N . SER D 1 438 ? 27.214 61.188 25.829 1.00 56.84 438 SER D N 1
ATOM 16461 C CA . SER D 1 438 ? 26.550 61.952 24.739 1.00 56.68 438 SER D CA 1
ATOM 16462 C C . SER D 1 438 ? 27.408 61.901 23.463 1.00 57.10 438 SER D C 1
ATOM 16463 O O . SER D 1 438 ? 28.512 62.486 23.465 1.00 54.37 438 SER D O 1
ATOM 16466 N N . GLY D 1 439 ? 26.920 61.203 22.429 1.00 57.05 439 GLY D N 1
ATOM 16467 C CA . GLY D 1 439 ? 27.516 61.162 21.079 1.00 56.25 439 GLY D CA 1
ATOM 16468 C C . GLY D 1 439 ? 28.229 59.853 20.774 1.00 55.30 439 GLY D C 1
ATOM 16469 O O . GLY D 1 439 ? 28.843 59.779 19.693 1.00 55.37 439 GLY D O 1
ATOM 16470 N N . TYR D 1 440 ? 28.160 58.862 21.672 1.00 54.69 440 TYR D N 1
ATOM 16471 C CA . TYR D 1 440 ? 28.856 57.549 21.562 1.00 55.85 440 TYR D CA 1
ATOM 16472 C C . TYR D 1 440 ? 27.821 56.429 21.635 1.00 57.14 440 TYR D C 1
ATOM 16473 O O . TYR D 1 440 ? 27.642 55.808 22.684 1.00 57.39 440 TYR D O 1
ATOM 16482 N N . PRO D 1 441 ? 27.111 56.145 20.517 1.00 56.88 441 PRO D N 1
ATOM 16483 C CA . PRO D 1 441 ? 25.992 55.204 20.518 1.00 56.15 441 PRO D CA 1
ATOM 16484 C C . PRO D 1 441 ? 26.425 53.749 20.744 1.00 55.62 441 PRO D C 1
ATOM 16485 O O . PRO D 1 441 ? 27.480 53.396 20.263 1.00 53.51 441 PRO D O 1
ATOM 16489 N N . ASN D 1 442 ? 25.595 52.965 21.447 1.00 54.82 442 ASN D N 1
ATOM 16490 C CA . ASN D 1 442 ? 25.812 51.523 21.766 1.00 54.45 442 ASN D CA 1
ATOM 16491 C C . ASN D 1 442 ? 27.171 51.330 22.450 1.00 54.42 442 ASN D C 1
ATOM 16492 O O . ASN D 1 442 ? 27.756 50.234 22.306 1.00 51.29 442 ASN D O 1
ATOM 16497 N N . MET D 1 443 ? 27.636 52.353 23.175 1.00 56.77 443 MET D N 1
ATOM 16498 C CA . MET D 1 443 ? 28.875 52.315 23.992 1.00 59.28 443 MET D CA 1
ATOM 16499 C C . MET D 1 443 ? 28.478 52.410 25.465 1.00 56.18 443 MET D C 1
ATOM 16500 O O . MET D 1 443 ? 27.828 53.413 25.842 1.00 54.08 443 MET D O 1
ATOM 16505 N N . PHE D 1 444 ? 28.867 51.400 26.247 1.00 53.10 444 PHE D N 1
ATOM 16506 C CA . PHE D 1 444 ? 28.485 51.215 27.668 1.00 52.15 444 PHE D CA 1
ATOM 16507 C C . PHE D 1 444 ? 29.745 51.101 28.525 1.00 50.78 444 PHE D C 1
ATOM 16508 O O . PHE D 1 444 ? 30.558 50.195 28.273 1.00 49.75 444 PHE D O 1
ATOM 16516 N N . HIS D 1 445 ? 29.883 51.997 29.506 1.00 52.29 445 HIS D N 1
ATOM 16517 C CA . HIS D 1 445 ? 31.024 52.061 30.455 1.00 53.73 445 HIS D CA 1
ATOM 16518 C C . HIS D 1 445 ? 30.606 51.460 31.804 1.00 52.05 445 HIS D C 1
ATOM 16519 O O . HIS D 1 445 ? 29.617 51.945 32.376 1.00 48.57 445 HIS D O 1
ATOM 16526 N N . LEU D 1 446 ? 31.329 50.433 32.272 1.00 52.64 446 LEU D N 1
ATOM 16527 C CA . LEU D 1 446 ? 31.235 49.884 33.652 1.00 54.83 446 LEU D CA 1
ATOM 16528 C C . LEU D 1 446 ? 32.244 50.592 34.561 1.00 58.24 446 LEU D C 1
ATOM 16529 O O . LEU D 1 446 ? 33.330 50.948 34.072 1.00 59.00 446 LEU D O 1
ATOM 16534 N N . TYR D 1 447 ? 31.892 50.757 35.840 1.00 65.56 447 TYR D N 1
ATOM 16535 C CA . TYR D 1 447 ? 32.771 51.265 36.926 1.00 71.31 447 TYR D CA 1
ATOM 16536 C C . TYR D 1 447 ? 33.480 52.529 36.430 1.00 73.15 447 TYR D C 1
ATOM 16537 O O . TYR D 1 447 ? 34.725 52.560 36.393 1.00 74.65 447 TYR D O 1
ATOM 16546 N N . GLY D 1 448 ? 32.694 53.535 36.037 1.00 76.31 448 GLY D N 1
ATOM 16547 C CA . GLY D 1 448 ? 33.190 54.748 35.359 1.00 78.71 448 GLY D CA 1
ATOM 16548 C C . GLY D 1 448 ? 32.804 56.030 36.089 1.00 79.20 448 GLY D C 1
ATOM 16549 O O . GLY D 1 448 ? 32.185 55.989 37.155 1.00 77.10 448 GLY D O 1
ATOM 16550 N N . PRO D 1 449 ? 33.161 57.209 35.526 1.00 78.61 449 PRO D N 1
ATOM 16551 C CA . PRO D 1 449 ? 32.726 58.490 36.075 1.00 79.30 449 PRO D CA 1
ATOM 16552 C C . PRO D 1 449 ? 31.200 58.497 36.239 1.00 81.17 449 PRO D C 1
ATOM 16553 O O . PRO D 1 449 ? 30.526 57.955 35.381 1.00 82.35 449 PRO D O 1
ATOM 16557 N N . HIS D 1 450 ? 30.714 59.068 37.345 1.00 82.66 450 HIS D N 1
ATOM 16558 C CA . HIS D 1 450 ? 29.275 59.304 37.646 1.00 80.32 450 HIS D CA 1
ATOM 16559 C C . HIS D 1 450 ? 28.556 57.977 37.924 1.00 74.94 450 HIS D C 1
ATOM 16560 O O . HIS D 1 450 ? 27.341 57.906 37.666 1.00 73.01 450 HIS D O 1
ATOM 16567 N N . GLY D 1 451 ? 29.281 56.968 38.417 1.00 70.50 451 GLY D N 1
ATOM 16568 C CA . GLY D 1 451 ? 28.707 55.804 39.119 1.00 67.48 451 GLY D CA 1
ATOM 16569 C C . GLY D 1 451 ? 28.867 55.985 40.625 1.00 65.55 451 GLY D C 1
ATOM 16570 O O . GLY D 1 451 ? 29.411 56.993 41.066 1.00 64.10 451 GLY D O 1
ATOM 16571 N N . PRO D 1 452 ? 28.386 55.045 41.468 1.00 66.08 452 PRO D N 1
ATOM 16572 C CA . PRO D 1 452 ? 28.804 55.000 42.870 1.00 67.89 452 PRO D CA 1
ATOM 16573 C C . PRO D 1 452 ? 30.319 54.737 42.913 1.00 69.50 452 PRO D C 1
ATOM 16574 O O . PRO D 1 452 ? 31.000 55.350 43.718 1.00 68.85 452 PRO D O 1
ATOM 16578 N N . THR D 1 453 ? 30.761 53.816 42.041 1.00 70.26 453 THR D N 1
ATOM 16579 C CA . THR D 1 453 ? 32.151 53.501 41.590 1.00 68.58 453 THR D CA 1
ATOM 16580 C C . THR D 1 453 ? 33.159 53.635 42.748 1.00 71.42 453 THR D C 1
ATOM 16581 O O . THR D 1 453 ? 33.546 52.573 43.288 1.00 72.37 453 THR D O 1
ATOM 16585 N N . LEU D 1 454 ? 33.562 54.851 43.139 1.00 73.52 454 LEU D N 1
ATOM 16586 C CA . LEU D 1 454 ? 34.677 55.086 44.105 1.00 74.39 454 LEU D CA 1
ATOM 16587 C C . LEU D 1 454 ? 34.119 55.309 45.519 1.00 69.29 454 LEU D C 1
ATOM 16588 O O . LEU D 1 454 ? 34.894 55.167 46.490 1.00 65.56 454 LEU D O 1
ATOM 16593 N N . LEU D 1 455 ? 32.825 55.625 45.625 1.00 65.93 455 LEU D N 1
ATOM 16594 C CA . LEU D 1 455 ? 32.048 55.613 46.892 1.00 62.50 455 LEU D CA 1
ATOM 16595 C C . LEU D 1 455 ? 31.274 54.291 46.982 1.00 59.54 455 LEU D C 1
ATOM 16596 O O . LEU D 1 455 ? 30.051 54.341 47.270 1.00 61.90 455 LEU D O 1
ATOM 16601 N N . SER D 1 456 ? 31.958 53.157 46.753 1.00 51.53 456 SER D N 1
ATOM 16602 C CA . SER D 1 456 ? 31.345 51.803 46.686 1.00 46.73 456 SER D CA 1
ATOM 16603 C C . SER D 1 456 ? 32.393 50.684 46.735 1.00 42.68 456 SER D C 1
ATOM 16604 O O . SER D 1 456 ? 33.600 50.980 46.733 1.00 44.27 456 SER D O 1
ATOM 16607 N N . ASN D 1 457 ? 31.895 49.443 46.761 1.00 38.60 457 ASN D N 1
ATOM 16608 C CA . ASN D 1 457 ? 32.632 48.157 46.652 1.00 35.85 457 ASN D CA 1
ATOM 16609 C C . ASN D 1 457 ? 32.533 47.684 45.200 1.00 34.56 457 ASN D C 1
ATOM 16610 O O . ASN D 1 457 ? 31.441 47.237 44.806 1.00 34.47 457 ASN D O 1
ATOM 16615 N N . GLY D 1 458 ? 33.630 47.784 44.447 1.00 32.75 458 GLY D N 1
ATOM 16616 C CA . GLY D 1 458 ? 33.685 47.599 42.981 1.00 31.73 458 GLY D CA 1
ATOM 16617 C C . GLY D 1 458 ? 32.812 46.458 42.459 1.00 30.27 458 GLY D C 1
ATOM 16618 O O . GLY D 1 458 ? 31.950 46.685 41.616 1.00 30.66 458 GLY D O 1
ATOM 16619 N N . PRO D 1 459 ? 33.036 45.198 42.897 1.00 29.31 459 PRO D N 1
ATOM 16620 C CA . PRO D 1 459 ? 32.269 44.049 42.403 1.00 29.20 459 PRO D CA 1
ATOM 16621 C C . PRO D 1 459 ? 30.739 44.144 42.529 1.00 29.87 459 PRO D C 1
ATOM 16622 O O . PRO D 1 459 ? 30.062 43.431 41.797 1.00 31.02 459 PRO D O 1
ATOM 16626 N N . THR D 1 460 ? 30.233 44.983 43.443 1.00 28.80 460 THR D N 1
ATOM 16627 C CA . THR D 1 460 ? 28.780 45.278 43.609 1.00 28.50 460 THR D CA 1
ATOM 16628 C C . THR D 1 460 ? 28.330 46.194 42.461 1.00 28.49 460 THR D C 1
ATOM 16629 O O . THR D 1 460 ? 27.342 45.846 41.772 1.00 28.12 460 THR D O 1
ATOM 16633 N N . THR D 1 461 ? 29.039 47.309 42.263 1.00 27.93 461 THR D N 1
ATOM 16634 C CA . THR D 1 461 ? 28.722 48.349 41.248 1.00 28.36 461 THR D CA 1
ATOM 16635 C C . THR D 1 461 ? 28.775 47.732 39.848 1.00 28.56 461 THR D C 1
ATOM 16636 O O . THR D 1 461 ? 27.925 48.091 39.002 1.00 27.59 461 THR D O 1
ATOM 16640 N N . VAL D 1 462 ? 29.742 46.840 39.623 1.00 29.44 462 VAL D N 1
ATOM 16641 C CA . VAL D 1 462 ? 29.942 46.120 38.331 1.00 30.86 462 VAL D CA 1
ATOM 16642 C C . VAL D 1 462 ? 28.670 45.326 38.006 1.00 31.26 462 VAL D C 1
ATOM 16643 O O . VAL D 1 462 ? 28.101 45.552 36.919 1.00 30.53 462 VAL D O 1
ATOM 16647 N N . GLU D 1 463 ? 28.236 44.457 38.925 1.00 32.27 463 GLU D N 1
ATOM 16648 C CA . GLU D 1 463 ? 27.081 43.534 38.744 1.00 32.26 463 GLU D CA 1
ATOM 16649 C C . GLU D 1 463 ? 25.795 44.339 38.492 1.00 32.12 463 GLU D C 1
ATOM 16650 O O . GLU D 1 463 ? 24.997 43.906 37.636 1.00 31.34 463 GLU D O 1
ATOM 16656 N N . ILE D 1 464 ? 25.599 45.463 39.193 1.00 31.24 464 ILE D N 1
ATOM 16657 C CA . ILE D 1 464 ? 24.402 46.346 39.026 1.00 31.27 464 ILE D CA 1
ATOM 16658 C C . ILE D 1 464 ? 24.466 46.967 37.627 1.00 30.00 464 ILE D C 1
ATOM 16659 O O . ILE D 1 464 ? 23.491 46.812 36.866 1.00 29.84 464 ILE D O 1
ATOM 16664 N N . GLN D 1 465 ? 25.578 47.636 37.310 1.00 29.56 465 GLN D N 1
ATOM 16665 C CA . GLN D 1 465 ? 25.815 48.289 35.994 1.00 28.65 465 GLN D CA 1
ATOM 16666 C C . GLN D 1 465 ? 25.834 47.226 34.887 1.00 27.09 465 GLN D C 1
ATOM 16667 O O . GLN D 1 465 ? 25.256 47.475 33.810 1.00 26.10 465 GLN D O 1
ATOM 16673 N N . GLY D 1 466 ? 26.459 46.078 35.152 1.00 26.46 466 GLY D N 1
ATOM 16674 C CA . GLY D 1 466 ? 26.514 44.937 34.221 1.00 27.28 466 GLY D CA 1
ATOM 16675 C C . GLY D 1 466 ? 25.127 44.515 33.768 1.00 27.85 466 GLY D C 1
ATOM 16676 O O . GLY D 1 466 ? 24.907 44.422 32.540 1.00 27.49 466 GLY D O 1
ATOM 16677 N N . ARG D 1 467 ? 24.226 44.286 34.731 1.00 28.02 467 ARG D N 1
ATOM 16678 C CA . ARG D 1 467 ? 22.828 43.826 34.510 1.00 27.98 467 ARG D CA 1
ATOM 16679 C C . ARG D 1 467 ? 22.036 44.896 33.749 1.00 28.14 467 ARG D C 1
ATOM 16680 O O . ARG D 1 467 ? 21.233 44.514 32.883 1.00 27.24 467 ARG D O 1
ATOM 16688 N N . TRP D 1 468 ? 22.251 46.179 34.051 1.00 29.39 468 TRP D N 1
ATOM 16689 C CA . TRP D 1 468 ? 21.557 47.302 33.364 1.00 31.47 468 TRP D CA 1
ATOM 16690 C C . TRP D 1 468 ? 21.905 47.285 31.876 1.00 33.06 468 TRP D C 1
ATOM 16691 O O . TRP D 1 468 ? 20.978 47.376 31.055 1.00 34.50 468 TRP D O 1
ATOM 16702 N N . ILE D 1 469 ? 23.200 47.216 31.560 1.00 34.38 469 ILE D N 1
ATOM 16703 C CA . ILE D 1 469 ? 23.721 47.185 30.161 1.00 35.45 469 ILE D CA 1
ATOM 16704 C C . ILE D 1 469 ? 23.097 45.974 29.455 1.00 35.82 469 ILE D C 1
ATOM 16705 O O . ILE D 1 469 ? 22.429 46.176 28.428 1.00 37.48 469 ILE D O 1
ATOM 16710 N N . ALA D 1 470 ? 23.270 44.774 30.019 1.00 35.41 470 ALA D N 1
ATOM 16711 C CA . ALA D 1 470 ? 22.738 43.498 29.485 1.00 36.12 470 ALA D CA 1
ATOM 16712 C C . ALA D 1 470 ? 21.237 43.636 29.209 1.00 37.78 470 ALA D C 1
ATOM 16713 O O . ALA D 1 470 ? 20.776 43.111 28.179 1.00 38.46 470 ALA D O 1
ATOM 16715 N N . ASP D 1 471 ? 20.509 44.324 30.092 1.00 38.45 471 ASP D N 1
ATOM 16716 C CA . ASP D 1 471 ? 19.051 44.568 29.934 1.00 40.08 471 ASP D CA 1
ATOM 16717 C C . ASP D 1 471 ? 18.839 45.638 28.856 1.00 40.09 471 ASP D C 1
ATOM 16718 O O . ASP D 1 471 ? 17.879 45.490 28.076 1.00 39.15 471 ASP D O 1
ATOM 16723 N N . ALA D 1 472 ? 19.700 46.660 28.802 1.00 40.29 472 ALA D N 1
ATOM 16724 C CA . ALA D 1 472 ? 19.663 47.728 27.773 1.00 41.20 472 ALA D CA 1
ATOM 16725 C C . ALA D 1 472 ? 19.809 47.087 26.389 1.00 40.62 472 ALA D C 1
ATOM 16726 O O . ALA D 1 472 ? 18.940 47.323 25.529 1.00 38.25 472 ALA D O 1
ATOM 16728 N N . ILE D 1 473 ? 20.864 46.286 26.209 1.00 43.06 473 ILE D N 1
ATOM 16729 C CA . ILE D 1 473 ? 21.174 45.535 24.955 1.00 46.23 473 ILE D CA 1
ATOM 16730 C C . ILE D 1 473 ? 19.955 44.680 24.595 1.00 47.11 473 ILE D C 1
ATOM 16731 O O . ILE D 1 473 ? 19.448 44.826 23.467 1.00 48.06 473 ILE D O 1
ATOM 16736 N N . LYS D 1 474 ? 19.519 43.829 25.530 1.00 49.09 474 LYS D N 1
ATOM 16737 C CA . LYS D 1 474 ? 18.354 42.914 25.384 1.00 49.79 474 LYS D CA 1
ATOM 16738 C C . LYS D 1 474 ? 17.158 43.695 24.828 1.00 49.48 474 LYS D C 1
ATOM 16739 O O . LYS D 1 474 ? 16.601 43.252 23.806 1.00 46.34 474 LYS D O 1
ATOM 16745 N N . GLN D 1 475 ? 16.804 44.814 25.474 1.00 51.52 475 GLN D N 1
ATOM 16746 C CA . GLN D 1 475 ? 15.650 45.686 25.115 1.00 54.07 475 GLN D CA 1
ATOM 16747 C C . GLN D 1 475 ? 15.781 46.143 23.660 1.00 54.25 475 GLN D C 1
ATOM 16748 O O . GLN D 1 475 ? 14.766 46.100 22.938 1.00 55.39 475 GLN D O 1
ATOM 16754 N N . MET D 1 476 ? 16.982 46.562 23.249 1.00 53.60 476 MET D N 1
ATOM 16755 C CA . MET D 1 476 ? 17.267 47.016 21.861 1.00 53.92 476 MET D CA 1
ATOM 16756 C C . MET D 1 476 ? 17.083 45.855 20.873 1.00 52.90 476 MET D C 1
ATOM 16757 O O . MET D 1 476 ? 16.471 46.088 19.809 1.00 52.34 476 MET D O 1
ATOM 16762 N N . GLU D 1 477 ? 17.586 44.659 21.205 1.00 51.92 477 GLU D N 1
ATOM 16763 C CA . GLU D 1 477 ? 17.451 43.439 20.358 1.00 52.68 477 GLU D CA 1
ATOM 16764 C C . GLU D 1 477 ? 15.962 43.126 20.154 1.00 51.95 477 GLU D C 1
ATOM 16765 O O . GLU D 1 477 ? 15.588 42.766 19.023 1.00 51.54 477 GLU D O 1
ATOM 16771 N N . ARG D 1 478 ? 15.150 43.278 21.205 1.00 51.36 478 ARG D N 1
ATOM 16772 C CA . ARG D 1 478 ? 13.706 42.919 21.204 1.00 51.22 478 ARG D CA 1
ATOM 16773 C C . ARG D 1 478 ? 12.896 44.002 20.477 1.00 48.78 478 ARG D C 1
ATOM 16774 O O . ARG D 1 478 ? 12.056 43.633 19.638 1.00 47.72 478 ARG D O 1
ATOM 16782 N N . GLN D 1 479 ? 13.141 45.282 20.770 1.00 46.49 479 GLN D N 1
ATOM 16783 C CA . GLN D 1 479 ? 12.431 46.423 20.129 1.00 46.44 479 GLN D CA 1
ATOM 16784 C C . GLN D 1 479 ? 13.021 46.707 18.741 1.00 46.90 479 GLN D C 1
ATOM 16785 O O . GLN D 1 479 ? 12.525 47.646 18.083 1.00 44.10 479 GLN D O 1
ATOM 16791 N N . GLY D 1 480 ? 14.043 45.944 18.326 1.00 47.72 480 GLY D N 1
ATOM 16792 C CA . GLY D 1 480 ? 14.712 46.065 17.015 1.00 49.57 480 GLY D CA 1
ATOM 16793 C C . GLY D 1 480 ? 15.337 47.438 16.809 1.00 51.11 480 GLY D C 1
ATOM 16794 O O . GLY D 1 480 ? 15.181 48.005 15.711 1.00 49.96 480 GLY D O 1
ATOM 16795 N N . ILE D 1 481 ? 16.034 47.957 17.823 1.00 53.05 481 ILE D N 1
ATOM 16796 C CA . ILE D 1 481 ? 16.652 49.316 17.801 1.00 53.58 481 ILE D CA 1
ATOM 16797 C C . ILE D 1 481 ? 18.081 49.190 17.259 1.00 53.56 481 ILE D C 1
ATOM 16798 O O . ILE D 1 481 ? 18.848 48.371 17.797 1.00 52.83 481 ILE D O 1
ATOM 16803 N N . LYS D 1 482 ? 18.407 49.964 16.219 1.00 55.05 482 LYS D N 1
ATOM 16804 C CA . LYS D 1 482 ? 19.714 49.921 15.510 1.00 56.23 482 LYS D CA 1
ATOM 16805 C C . LYS D 1 482 ? 20.797 50.448 16.455 1.00 53.58 482 LYS D C 1
ATOM 16806 O O . LYS D 1 482 ? 21.762 49.711 16.725 1.00 52.65 482 LYS D O 1
ATOM 16812 N N . TYR D 1 483 ? 20.623 51.671 16.957 1.00 51.02 483 TYR D N 1
ATOM 16813 C CA . TYR D 1 483 ? 21.501 52.271 17.990 1.00 50.13 483 TYR D CA 1
ATOM 16814 C C . TYR D 1 483 ? 20.694 53.246 18.850 1.00 48.85 483 TYR D C 1
ATOM 16815 O O . TYR D 1 483 ? 19.683 53.797 18.371 1.00 48.47 483 TYR D O 1
ATOM 16824 N N . ILE D 1 484 ? 21.152 53.441 20.089 1.00 47.87 484 ILE D N 1
ATOM 16825 C CA . ILE D 1 484 ? 20.649 54.467 21.047 1.00 47.21 484 ILE D CA 1
ATOM 16826 C C . ILE D 1 484 ? 21.777 55.477 21.280 1.00 44.81 484 ILE D C 1
ATOM 16827 O O . ILE D 1 484 ? 22.943 55.053 21.340 1.00 43.51 484 ILE D O 1
ATOM 16832 N N . ASN D 1 485 ? 21.449 56.763 21.381 1.00 43.51 485 ASN D N 1
ATOM 16833 C CA . ASN D 1 485 ? 22.447 57.832 21.636 1.00 44.69 485 ASN D CA 1
ATOM 16834 C C . ASN D 1 485 ? 21.845 58.796 22.650 1.00 44.05 485 ASN D C 1
ATOM 16835 O O . ASN D 1 485 ? 20.836 59.436 22.365 1.00 43.24 485 ASN D O 1
ATOM 16840 N N . PRO D 1 486 ? 22.410 58.899 23.878 1.00 44.86 486 PRO D N 1
ATOM 16841 C CA . PRO D 1 486 ? 21.873 59.802 24.897 1.00 44.49 486 PRO D CA 1
ATOM 16842 C C . PRO D 1 486 ? 21.885 61.263 24.430 1.00 43.91 486 PRO D C 1
ATOM 16843 O O . PRO D 1 486 ? 22.961 61.811 24.237 1.00 42.44 486 PRO D O 1
ATOM 16847 N N . THR D 1 487 ? 20.693 61.834 24.243 1.00 43.14 487 THR D N 1
ATOM 16848 C CA . THR D 1 487 ? 20.487 63.292 24.049 1.00 43.73 487 THR D CA 1
ATOM 16849 C C . THR D 1 487 ? 21.466 64.036 24.964 1.00 45.17 487 THR D C 1
ATOM 16850 O O . THR D 1 487 ? 21.716 63.546 26.081 1.00 45.37 487 THR D O 1
ATOM 16854 N N . ALA D 1 488 ? 21.994 65.172 24.509 1.00 47.80 488 ALA D N 1
ATOM 16855 C CA . ALA D 1 488 ? 22.801 66.105 25.330 1.00 48.80 488 ALA D CA 1
ATOM 16856 C C . ALA D 1 488 ? 21.909 66.758 26.396 1.00 48.72 488 ALA D C 1
ATOM 16857 O O . ALA D 1 488 ? 22.458 67.241 27.399 1.00 49.22 488 ALA D O 1
ATOM 16859 N N . LYS D 1 489 ? 20.587 66.774 26.188 1.00 50.51 489 LYS D N 1
ATOM 16860 C CA . LYS D 1 489 ? 19.596 67.297 27.168 1.00 53.88 489 LYS D CA 1
ATOM 16861 C C . LYS D 1 489 ? 19.617 66.420 28.428 1.00 54.06 489 LYS D C 1
ATOM 16862 O O . LYS D 1 489 ? 19.646 66.986 29.538 1.00 52.16 489 LYS D O 1
ATOM 16868 N N . ALA D 1 490 ? 19.624 65.094 28.248 1.00 55.90 490 ALA D N 1
ATOM 16869 C CA . ALA D 1 490 ? 19.575 64.068 29.320 1.00 56.82 490 ALA D CA 1
ATOM 16870 C C . ALA D 1 490 ? 20.858 64.100 30.163 1.00 58.00 490 ALA D C 1
ATOM 16871 O O . ALA D 1 490 ? 20.756 63.949 31.398 1.00 58.47 490 ALA D O 1
ATOM 16873 N N . ALA D 1 491 ? 22.016 64.276 29.518 1.00 59.55 491 ALA D N 1
ATOM 16874 C CA . ALA D 1 491 ? 23.362 64.236 30.142 1.00 60.16 491 ALA D CA 1
ATOM 16875 C C . ALA D 1 491 ? 23.588 65.466 31.035 1.00 59.56 491 ALA D C 1
ATOM 16876 O O . ALA D 1 491 ? 24.400 65.361 31.980 1.00 58.35 491 ALA D O 1
ATOM 16878 N N . LYS D 1 492 ? 22.915 66.584 30.736 1.00 59.84 492 LYS D N 1
ATOM 16879 C CA . LYS D 1 492 ? 22.992 67.857 31.506 1.00 61.43 492 LYS D CA 1
ATOM 16880 C C . LYS D 1 492 ? 22.012 67.795 32.684 1.00 63.73 492 LYS D C 1
ATOM 16881 O O . LYS D 1 492 ? 22.324 68.391 33.736 1.00 67.15 492 LYS D O 1
ATOM 16887 N N . GLU D 1 493 ? 20.875 67.111 32.513 1.00 63.64 493 GLU D N 1
ATOM 16888 C CA . GLU D 1 493 ? 19.902 66.816 33.601 1.00 63.62 493 GLU D CA 1
ATOM 16889 C C . GLU D 1 493 ? 20.575 65.918 34.651 1.00 61.75 493 GLU D C 1
ATOM 16890 O O . GLU D 1 493 ? 20.344 66.138 35.854 1.00 58.59 493 GLU D O 1
ATOM 16896 N N . TRP D 1 494 ? 21.383 64.953 34.199 1.00 62.01 494 TRP D N 1
ATOM 16897 C CA . TRP D 1 494 ? 22.104 63.966 35.048 1.00 61.31 494 TRP D CA 1
ATOM 16898 C C . TRP D 1 494 ? 23.276 64.639 35.774 1.00 61.66 494 TRP D C 1
ATOM 16899 O O . TRP D 1 494 ? 23.618 64.187 36.880 1.00 58.53 494 TRP D O 1
ATOM 16910 N N . LYS D 1 495 ? 23.876 65.667 35.166 1.00 63.82 495 LYS D N 1
ATOM 16911 C CA . LYS D 1 495 ? 24.991 66.453 35.757 1.00 63.97 495 LYS D CA 1
ATOM 16912 C C . LYS D 1 495 ? 24.434 67.331 36.885 1.00 63.48 495 LYS D C 1
ATOM 16913 O O . LYS D 1 495 ? 25.049 67.353 37.967 1.00 64.85 495 LYS D O 1
ATOM 16919 N N . ALA D 1 496 ? 23.310 68.014 36.638 1.00 63.47 496 ALA D N 1
ATOM 16920 C CA . ALA D 1 496 ? 22.559 68.826 37.628 1.00 63.42 496 ALA D CA 1
ATOM 16921 C C . ALA D 1 496 ? 22.269 67.986 38.880 1.00 63.24 496 ALA D C 1
ATOM 16922 O O . ALA D 1 496 ? 22.370 68.532 39.992 1.00 63.28 496 ALA D O 1
ATOM 16924 N N . LYS D 1 497 ? 21.942 66.704 38.691 1.00 63.54 497 LYS D N 1
ATOM 16925 C CA . LYS D 1 497 ? 21.526 65.755 39.761 1.00 63.39 497 LYS D CA 1
ATOM 16926 C C . LYS D 1 497 ? 22.751 65.223 40.517 1.00 58.72 497 LYS D C 1
ATOM 16927 O O . LYS D 1 497 ? 22.617 64.963 41.725 1.00 59.81 497 LYS D O 1
ATOM 16933 N N . ILE D 1 498 ? 23.889 65.047 39.839 1.00 55.99 498 ILE D N 1
ATOM 16934 C CA . ILE D 1 498 ? 25.158 64.556 40.458 1.00 53.75 498 ILE D CA 1
ATOM 16935 C C . ILE D 1 498 ? 25.712 65.641 41.388 1.00 52.72 498 ILE D C 1
ATOM 16936 O O . ILE D 1 498 ? 26.156 65.297 42.503 1.00 52.23 498 ILE D O 1
ATOM 16941 N N . ASN D 1 499 ? 25.700 66.895 40.929 1.00 53.00 499 ASN D N 1
ATOM 16942 C CA . ASN D 1 499 ? 26.253 68.065 41.661 1.00 54.40 499 ASN D CA 1
ATOM 16943 C C . ASN D 1 499 ? 25.309 68.400 42.819 1.00 53.04 499 ASN D C 1
ATOM 16944 O O . ASN D 1 499 ? 25.809 68.764 43.891 1.00 53.11 499 ASN D O 1
ATOM 16949 N N . GLU D 1 500 ? 23.999 68.248 42.606 1.00 55.78 500 GLU D N 1
ATOM 16950 C CA . GLU D 1 500 ? 22.935 68.408 43.638 1.00 56.02 500 GLU D CA 1
ATOM 16951 C C . GLU D 1 500 ? 23.229 67.484 44.831 1.00 53.22 500 GLU D C 1
ATOM 16952 O O . GLU D 1 500 ? 23.256 67.989 45.970 1.00 49.99 500 GLU D O 1
ATOM 16958 N N . LEU D 1 501 ? 23.447 66.187 44.580 1.00 53.16 501 LEU D N 1
ATOM 16959 C CA . LEU D 1 501 ? 23.764 65.170 45.625 1.00 54.82 501 LEU D CA 1
ATOM 16960 C C . LEU D 1 501 ? 25.088 65.521 46.311 1.00 57.02 501 LEU D C 1
ATOM 16961 O O . LEU D 1 501 ? 25.139 65.460 47.556 1.00 58.84 501 LEU D O 1
ATOM 16966 N N . SER D 1 502 ? 26.119 65.843 45.523 1.00 56.76 502 SER D N 1
ATOM 16967 C CA . SER D 1 502 ? 27.454 66.280 46.008 1.00 55.44 502 SER D CA 1
ATOM 16968 C C . SER D 1 502 ? 27.292 67.504 46.917 1.00 54.52 502 SER D C 1
ATOM 16969 O O . SER D 1 502 ? 27.912 67.520 47.995 1.00 54.98 502 SER D O 1
ATOM 16972 N N . ASP D 1 503 ? 26.461 68.468 46.508 1.00 55.44 503 ASP D N 1
ATOM 16973 C CA . ASP D 1 503 ? 26.248 69.761 47.216 1.00 57.97 503 ASP D CA 1
ATOM 16974 C C . ASP D 1 503 ? 25.582 69.537 48.583 1.00 57.83 503 ASP D C 1
ATOM 16975 O O . ASP D 1 503 ? 25.648 70.467 49.408 1.00 58.23 503 ASP D O 1
ATOM 16980 N N . LYS D 1 504 ? 24.949 68.380 48.816 1.00 58.94 504 LYS D N 1
ATOM 16981 C CA . LYS D 1 504 ? 24.335 68.022 50.128 1.00 60.65 504 LYS D CA 1
ATOM 16982 C C . LYS D 1 504 ? 25.443 67.648 51.122 1.00 62.35 504 LYS D C 1
ATOM 16983 O O . LYS D 1 504 ? 25.415 68.166 52.261 1.00 62.41 504 LYS D O 1
ATOM 16989 N N . THR D 1 505 ? 26.393 66.812 50.691 1.00 62.55 505 THR D N 1
ATOM 16990 C CA . THR D 1 505 ? 27.488 66.241 51.523 1.00 62.48 505 THR D CA 1
ATOM 16991 C C . THR D 1 505 ? 28.505 67.333 51.876 1.00 63.04 505 THR D C 1
ATOM 16992 O O . THR D 1 505 ? 28.306 68.489 51.458 1.00 62.29 505 THR D O 1
ATOM 16996 N N . LEU D 1 506 ? 29.563 66.962 52.602 1.00 65.57 506 LEU D N 1
ATOM 16997 C CA . LEU D 1 506 ? 30.724 67.841 52.905 1.00 70.61 506 LEU D CA 1
ATOM 16998 C C . LEU D 1 506 ? 31.850 67.580 51.892 1.00 75.78 506 LEU D C 1
ATOM 16999 O O . LEU D 1 506 ? 33.010 67.904 52.209 1.00 76.11 506 LEU D O 1
ATOM 17004 N N . PHE D 1 507 ? 31.529 67.020 50.719 1.00 83.23 507 PHE D N 1
ATOM 17005 C CA . PHE D 1 507 ? 32.478 66.861 49.584 1.00 89.44 507 PHE D CA 1
ATOM 17006 C C . PHE D 1 507 ? 32.904 68.241 49.080 1.00 93.27 507 PHE D C 1
ATOM 17007 O O . PHE D 1 507 ? 34.089 68.451 48.827 1.00 97.40 507 PHE D O 1
ATOM 17015 N N . PRO D 1 508 ? 31.980 69.227 48.934 1.00 94.41 508 PRO D N 1
ATOM 17016 C CA . PRO D 1 508 ? 32.349 70.579 48.501 1.00 94.59 508 PRO D CA 1
ATOM 17017 C C . PRO D 1 508 ? 33.380 71.276 49.405 1.00 96.51 508 PRO D C 1
ATOM 17018 O O . PRO D 1 508 ? 33.914 72.286 48.992 1.00 95.59 508 PRO D O 1
ATOM 17022 N N . THR D 1 509 ? 33.604 70.743 50.613 1.00 100.30 509 THR D N 1
ATOM 17023 C CA . THR D 1 509 ? 34.674 71.162 51.559 1.00 101.53 509 THR D CA 1
ATOM 17024 C C . THR D 1 509 ? 36.008 70.555 51.099 1.00 105.66 509 THR D C 1
ATOM 17025 O O . THR D 1 509 ? 36.086 69.310 51.006 1.00 104.86 509 THR D O 1
ATOM 17029 N N . THR D 1 510 ? 36.998 71.411 50.809 1.00 108.35 510 THR D N 1
ATOM 17030 C CA . THR D 1 510 ? 38.380 71.072 50.355 1.00 110.62 510 THR D CA 1
ATOM 17031 C C . THR D 1 510 ? 38.357 70.555 48.909 1.00 113.36 510 THR D C 1
ATOM 17032 O O . THR D 1 510 ? 37.254 70.294 48.382 1.00 111.29 510 THR D O 1
ATOM 17036 N N . LYS D 1 511 ? 39.543 70.417 48.301 1.00 115.87 511 LYS D N 1
ATOM 17037 C CA . LYS D 1 511 ? 39.737 70.022 46.877 1.00 116.57 511 LYS D CA 1
ATOM 17038 C C . LYS D 1 511 ? 39.391 68.538 46.711 1.00 117.04 511 LYS D C 1
ATOM 17039 O O . LYS D 1 511 ? 38.553 68.229 45.852 1.00 122.74 511 LYS D O 1
ATOM 17045 N N . SER D 1 512 ? 40.036 67.662 47.490 1.00 114.67 512 SER D N 1
ATOM 17046 C CA . SER D 1 512 ? 39.745 66.205 47.592 1.00 111.52 512 SER D CA 1
ATOM 17047 C C . SER D 1 512 ? 39.957 65.497 46.244 1.00 107.15 512 SER D C 1
ATOM 17048 O O . SER D 1 512 ? 40.227 66.181 45.236 1.00 102.03 512 SER D O 1
ATOM 17051 N N . THR D 1 513 ? 39.846 64.164 46.242 1.00 106.18 513 THR D N 1
ATOM 17052 C CA . THR D 1 513 ? 40.020 63.279 45.057 1.00 106.49 513 THR D CA 1
ATOM 17053 C C . THR D 1 513 ? 38.785 63.381 44.153 1.00 104.37 513 THR D C 1
ATOM 17054 O O . THR D 1 513 ? 38.941 63.252 42.922 1.00 101.14 513 THR D O 1
ATOM 17058 N N . TYR D 1 514 ? 37.614 63.616 44.751 1.00 103.66 514 TYR D N 1
ATOM 17059 C CA . TYR D 1 514 ? 36.277 63.423 44.131 1.00 102.42 514 TYR D CA 1
ATOM 17060 C C . TYR D 1 514 ? 35.751 64.754 43.586 1.00 96.19 514 TYR D C 1
ATOM 17061 O O . TYR D 1 514 ? 34.696 64.735 42.936 1.00 90.92 514 TYR D O 1
ATOM 17070 N N . MET D 1 515 ? 36.472 65.855 43.830 1.00 94.46 515 MET D N 1
ATOM 17071 C CA . MET D 1 515 ? 36.101 67.226 43.385 1.00 93.58 515 MET D CA 1
ATOM 17072 C C . MET D 1 515 ? 37.178 67.768 42.436 1.00 88.51 515 MET D C 1
ATOM 17073 O O . MET D 1 515 ? 38.005 66.953 41.985 1.00 84.22 515 MET D O 1
ATOM 17078 N N . MET D 1 519 ? 45.329 66.585 40.134 1.00 92.22 519 MET D N 1
ATOM 17079 C CA . MET D 1 519 ? 44.892 67.783 40.905 1.00 95.30 519 MET D CA 1
ATOM 17080 C C . MET D 1 519 ? 45.160 69.054 40.094 1.00 97.38 519 MET D C 1
ATOM 17081 O O . MET D 1 519 ? 44.205 69.716 39.694 1.00 96.61 519 MET D O 1
ATOM 17086 N N . PRO D 1 520 ? 46.433 69.425 39.795 1.00 100.64 520 PRO D N 1
ATOM 17087 C CA . PRO D 1 520 ? 46.773 70.701 39.158 1.00 99.56 520 PRO D CA 1
ATOM 17088 C C . PRO D 1 520 ? 45.674 71.465 38.396 1.00 97.23 520 PRO D C 1
ATOM 17089 O O . PRO D 1 520 ? 45.122 72.386 38.975 1.00 94.79 520 PRO D O 1
ATOM 17093 N N . GLY D 1 521 ? 45.387 71.090 37.142 1.00 95.68 521 GLY D N 1
ATOM 17094 C CA . GLY D 1 521 ? 44.542 71.868 36.212 1.00 94.87 521 GLY D CA 1
ATOM 17095 C C . GLY D 1 521 ? 43.154 71.272 36.043 1.00 94.57 521 GLY D C 1
ATOM 17096 O O . GLY D 1 521 ? 42.509 71.567 35.015 1.00 91.37 521 GLY D O 1
ATOM 17097 N N . LYS D 1 522 ? 42.700 70.474 37.015 1.00 93.70 522 LYS D N 1
ATOM 17098 C CA . LYS D 1 522 ? 41.358 69.833 37.017 1.00 92.02 522 LYS D CA 1
ATOM 17099 C C . LYS D 1 522 ? 40.325 70.860 37.497 1.00 93.67 522 LYS D C 1
ATOM 17100 O O . LYS D 1 522 ? 40.729 71.838 38.158 1.00 91.41 522 LYS D O 1
ATOM 17106 N N . VAL D 1 523 ? 39.048 70.642 37.167 1.00 97.49 523 VAL D N 1
ATOM 17107 C CA . VAL D 1 523 ? 37.916 71.556 37.514 1.00 99.94 523 VAL D CA 1
ATOM 17108 C C . VAL D 1 523 ? 37.218 71.031 38.778 1.00 102.32 523 VAL D C 1
ATOM 17109 O O . VAL D 1 523 ? 37.053 69.800 38.909 1.00 104.18 523 VAL D O 1
ATOM 17113 N N . PHE D 1 524 ? 36.826 71.950 39.668 1.00 101.79 524 PHE D N 1
ATOM 17114 C CA . PHE D 1 524 ? 36.260 71.681 41.018 1.00 100.90 524 PHE D CA 1
ATOM 17115 C C . PHE D 1 524 ? 34.817 71.173 40.877 1.00 98.87 524 PHE D C 1
ATOM 17116 O O . PHE D 1 524 ? 33.880 71.994 40.949 1.00 98.91 524 PHE D O 1
ATOM 17124 N N . GLU D 1 525 ? 34.645 69.861 40.675 1.00 94.86 525 GLU D N 1
ATOM 17125 C CA . GLU D 1 525 ? 33.318 69.217 40.459 1.00 92.64 525 GLU D CA 1
ATOM 17126 C C . GLU D 1 525 ? 33.384 67.724 40.807 1.00 89.81 525 GLU D C 1
ATOM 17127 O O . GLU D 1 525 ? 34.467 67.126 40.648 1.00 94.65 525 GLU D O 1
ATOM 17133 N N . GLN D 1 526 ? 32.254 67.149 41.234 1.00 80.88 526 GLN D N 1
ATOM 17134 C CA . GLN D 1 526 ? 32.134 65.719 41.637 1.00 74.04 526 GLN D CA 1
ATOM 17135 C C . GLN D 1 526 ? 32.205 64.837 40.385 1.00 69.57 526 GLN D C 1
ATOM 17136 O O . GLN D 1 526 ? 31.592 65.199 39.356 1.00 67.06 526 GLN D O 1
ATOM 17142 N N . VAL D 1 527 ? 32.918 63.712 40.495 1.00 66.03 527 VAL D N 1
ATOM 17143 C CA . VAL D 1 527 ? 33.126 62.715 39.402 1.00 64.83 527 VAL D CA 1
ATOM 17144 C C . VAL D 1 527 ? 32.097 61.582 39.553 1.00 63.43 527 VAL D C 1
ATOM 17145 O O . VAL D 1 527 ? 31.639 61.085 38.510 1.00 60.40 527 VAL D O 1
ATOM 17149 N N . ASN D 1 528 ? 31.732 61.208 40.789 1.00 61.80 528 ASN D N 1
ATOM 17150 C CA . ASN D 1 528 ? 30.897 60.015 41.114 1.00 58.19 528 ASN D CA 1
ATOM 17151 C C . ASN D 1 528 ? 29.423 60.400 41.321 1.00 56.11 528 ASN D C 1
ATOM 17152 O O . ASN D 1 528 ? 29.121 61.600 41.444 1.00 53.51 528 ASN D O 1
ATOM 17157 N N . TYR D 1 529 ? 28.537 59.398 41.343 1.00 55.11 529 TYR D N 1
ATOM 17158 C CA . TYR D 1 529 ? 27.176 59.467 41.942 1.00 53.94 529 TYR D CA 1
ATOM 17159 C C . TYR D 1 529 ? 27.318 59.255 43.453 1.00 50.33 529 TYR D C 1
ATOM 17160 O O . TYR D 1 529 ? 27.738 58.154 43.866 1.00 48.36 529 TYR D O 1
ATOM 17169 N N . ALA D 1 530 ? 26.974 60.277 44.244 1.00 48.73 530 ALA D N 1
ATOM 17170 C CA . ALA D 1 530 ? 27.277 60.375 45.693 1.00 47.96 530 ALA D CA 1
ATOM 17171 C C . ALA D 1 530 ? 26.101 59.880 46.550 1.00 46.26 530 ALA D C 1
ATOM 17172 O O . ALA D 1 530 ? 26.022 60.285 47.726 1.00 47.82 530 ALA D O 1
ATOM 17174 N N . GLY D 1 531 ? 25.247 59.002 46.013 1.00 43.31 531 GLY D N 1
ATOM 17175 C CA . GLY D 1 531 ? 23.886 58.772 46.541 1.00 40.60 531 GLY D CA 1
ATOM 17176 C C . GLY D 1 531 ? 23.701 57.429 47.229 1.00 37.47 531 GLY D C 1
ATOM 17177 O O . GLY D 1 531 ? 22.762 57.326 48.043 1.00 39.69 531 GLY D O 1
ATOM 17178 N N . GLY D 1 532 ? 24.537 56.434 46.926 1.00 33.73 532 GLY D N 1
ATOM 17179 C CA . GLY D 1 532 ? 24.378 55.059 47.434 1.00 31.34 532 GLY D CA 1
ATOM 17180 C C . GLY D 1 532 ? 23.901 54.111 46.349 1.00 29.92 532 GLY D C 1
ATOM 17181 O O . GLY D 1 532 ? 23.235 54.570 45.402 1.00 28.37 532 GLY D O 1
ATOM 17182 N N . GLU D 1 533 ? 24.215 52.825 46.503 1.00 29.51 533 GLU D N 1
ATOM 17183 C CA . GLU D 1 533 ? 24.031 51.769 45.474 1.00 30.49 533 GLU D CA 1
ATOM 17184 C C . GLU D 1 533 ? 22.547 51.593 45.133 1.00 31.77 533 GLU D C 1
ATOM 17185 O O . GLU D 1 533 ? 22.254 51.339 43.952 1.00 32.25 533 GLU D O 1
ATOM 17191 N N . TYR D 1 534 ? 21.658 51.697 46.127 1.00 33.69 534 TYR D N 1
ATOM 17192 C CA . TYR D 1 534 ? 20.195 51.463 45.978 1.00 34.55 534 TYR D CA 1
ATOM 17193 C C . TYR D 1 534 ? 19.548 52.644 45.252 1.00 33.75 534 TYR D C 1
ATOM 17194 O O . TYR D 1 534 ? 18.875 52.434 44.247 1.00 34.24 534 TYR D O 1
ATOM 17203 N N . PRO D 1 535 ? 19.706 53.912 45.707 1.00 32.80 535 PRO D N 1
ATOM 17204 C CA . PRO D 1 535 ? 19.181 55.056 44.961 1.00 32.87 535 PRO D CA 1
ATOM 17205 C C . PRO D 1 535 ? 19.729 55.124 43.529 1.00 33.52 535 PRO D C 1
ATOM 17206 O O . PRO D 1 535 ? 19.000 55.546 42.660 1.00 33.96 535 PRO D O 1
ATOM 17210 N N . TYR D 1 536 ? 20.988 54.720 43.325 1.00 34.79 536 TYR D N 1
ATOM 17211 C CA . TYR D 1 536 ? 21.617 54.619 41.983 1.00 35.74 536 TYR D CA 1
ATOM 17212 C C . TYR D 1 536 ? 20.857 53.560 41.180 1.00 35.95 536 TYR D C 1
ATOM 17213 O O . TYR D 1 536 ? 20.330 53.908 40.110 1.00 36.29 536 TYR D O 1
ATOM 17222 N N . SER D 1 537 ? 20.776 52.330 41.707 1.00 36.95 537 SER D N 1
ATOM 17223 C CA . SER D 1 537 ? 19.964 51.203 41.164 1.00 37.87 537 SER D CA 1
ATOM 17224 C C . SER D 1 537 ? 18.679 51.749 40.533 1.00 39.34 537 SER D C 1
ATOM 17225 O O . SER D 1 537 ? 18.357 51.339 39.403 1.00 38.78 537 SER D O 1
ATOM 17228 N N . LYS D 1 538 ? 17.985 52.636 41.256 1.00 41.16 538 LYS D N 1
ATOM 17229 C CA . LYS D 1 538 ? 16.631 53.155 40.921 1.00 42.22 538 LYS D CA 1
ATOM 17230 C C . LYS D 1 538 ? 16.718 54.195 39.798 1.00 41.26 538 LYS D C 1
ATOM 17231 O O . LYS D 1 538 ? 15.892 54.121 38.871 1.00 42.35 538 LYS D O 1
ATOM 17237 N N . GLU D 1 539 ? 17.664 55.133 39.888 1.00 39.86 539 GLU D N 1
ATOM 17238 C CA . GLU D 1 539 ? 17.893 56.184 38.859 1.00 38.81 539 GLU D CA 1
ATOM 17239 C C . GLU D 1 539 ? 18.023 55.529 37.478 1.00 38.32 539 GLU D C 1
ATOM 17240 O O . GLU D 1 539 ? 17.348 55.987 36.533 1.00 37.35 539 GLU D O 1
ATOM 17246 N N . ILE D 1 540 ? 18.850 54.485 37.377 1.00 37.89 540 ILE D N 1
ATOM 17247 C CA . ILE D 1 540 ? 19.197 53.816 36.088 1.00 37.46 540 ILE D CA 1
ATOM 17248 C C . ILE D 1 540 ? 18.040 52.901 35.653 1.00 37.01 540 ILE D C 1
ATOM 17249 O O . ILE D 1 540 ? 17.835 52.757 34.438 1.00 37.95 540 ILE D O 1
ATOM 17254 N N . ARG D 1 541 ? 17.283 52.331 36.591 1.00 36.49 541 ARG D N 1
ATOM 17255 C CA . ARG D 1 541 ? 16.193 51.368 36.273 1.00 36.02 541 ARG D CA 1
ATOM 17256 C C . ARG D 1 541 ? 14.956 52.114 35.750 1.00 35.30 541 ARG D C 1
ATOM 17257 O O . ARG D 1 541 ? 14.208 51.514 34.949 1.00 34.12 541 ARG D O 1
ATOM 17265 N N . ALA D 1 542 ? 14.770 53.372 36.165 1.00 34.56 542 ALA D N 1
ATOM 17266 C CA . ALA D 1 542 ? 13.685 54.280 35.722 1.00 35.14 542 ALA D CA 1
ATOM 17267 C C . ALA D 1 542 ? 13.640 54.376 34.187 1.00 38.01 542 ALA D C 1
ATOM 17268 O O . ALA D 1 542 ? 12.519 54.432 33.641 1.00 38.91 542 ALA D O 1
ATOM 17270 N N . VAL D 1 543 ? 14.800 54.391 33.516 1.00 38.37 543 VAL D N 1
ATOM 17271 C CA . VAL D 1 543 ? 14.929 54.776 32.075 1.00 39.67 543 VAL D CA 1
ATOM 17272 C C . VAL D 1 543 ? 14.707 53.560 31.162 1.00 39.86 543 VAL D C 1
ATOM 17273 O O . VAL D 1 543 ? 14.586 53.781 29.945 1.00 40.00 543 VAL D O 1
ATOM 17277 N N . LEU D 1 544 ? 14.695 52.337 31.705 1.00 39.99 544 LEU D N 1
ATOM 17278 C CA . LEU D 1 544 ? 14.346 51.096 30.956 1.00 39.46 544 LEU D CA 1
ATOM 17279 C C . LEU D 1 544 ? 12.897 50.726 31.268 1.00 40.78 544 LEU D C 1
ATOM 17280 O O . LEU D 1 544 ? 12.435 50.961 32.382 1.00 40.88 544 LEU D O 1
ATOM 17285 N N . PRO D 1 545 ? 12.138 50.132 30.314 1.00 41.40 545 PRO D N 1
ATOM 17286 C CA . PRO D 1 545 ? 12.597 49.930 28.937 1.00 41.57 545 PRO D CA 1
ATOM 17287 C C . PRO D 1 545 ? 12.239 51.069 27.967 1.00 42.20 545 PRO D C 1
ATOM 17288 O O . PRO D 1 545 ? 12.323 50.857 26.776 1.00 43.38 545 PRO D O 1
ATOM 17292 N N . ASN D 1 546 ? 11.895 52.251 28.488 1.00 43.90 546 ASN D N 1
ATOM 17293 C CA . ASN D 1 546 ? 11.424 53.414 27.688 1.00 45.53 546 ASN D CA 1
ATOM 17294 C C . ASN D 1 546 ? 12.613 54.222 27.144 1.00 46.40 546 ASN D C 1
ATOM 17295 O O . ASN D 1 546 ? 12.358 55.283 26.536 1.00 49.89 546 ASN D O 1
ATOM 17300 N N . PHE D 1 547 ? 13.852 53.749 27.336 1.00 44.56 547 PHE D N 1
ATOM 17301 C CA . PHE D 1 547 ? 15.113 54.432 26.929 1.00 42.99 547 PHE D CA 1
ATOM 17302 C C . PHE D 1 547 ? 14.945 55.950 27.068 1.00 43.71 547 PHE D C 1
ATOM 17303 O O . PHE D 1 547 ? 15.235 56.697 26.112 1.00 43.70 547 PHE D O 1
ATOM 17311 N N . ASN D 1 548 ? 14.496 56.381 28.248 1.00 45.41 548 ASN D N 1
ATOM 17312 C CA . ASN D 1 548 ? 14.274 57.806 28.607 1.00 47.90 548 ASN D CA 1
ATOM 17313 C C . ASN D 1 548 ? 15.619 58.539 28.548 1.00 50.36 548 ASN D C 1
ATOM 17314 O O . ASN D 1 548 ? 16.567 58.080 29.229 1.00 51.32 548 ASN D O 1
ATOM 17319 N N . GLY D 1 549 ? 15.703 59.612 27.752 1.00 50.84 549 GLY D N 1
ATOM 17320 C CA . GLY D 1 549 ? 16.887 60.492 27.670 1.00 52.12 549 GLY D CA 1
ATOM 17321 C C . GLY D 1 549 ? 17.827 60.119 26.532 1.00 52.30 549 GLY D C 1
ATOM 17322 O O . GLY D 1 549 ? 18.850 60.814 26.371 1.00 52.52 549 GLY D O 1
ATOM 17323 N N . PHE D 1 550 ? 17.514 59.057 25.782 1.00 52.65 550 PHE D N 1
ATOM 17324 C CA . PHE D 1 550 ? 18.205 58.673 24.525 1.00 54.48 550 PHE D CA 1
ATOM 17325 C C . PHE D 1 550 ? 17.337 59.065 23.323 1.00 56.87 550 PHE D C 1
ATOM 17326 O O . PHE D 1 550 ? 16.095 59.135 23.466 1.00 55.45 550 PHE D O 1
ATOM 17334 N N . ASP D 1 551 ? 17.986 59.319 22.180 1.00 58.66 551 ASP D N 1
ATOM 17335 C CA . ASP D 1 551 ? 17.362 59.336 20.829 1.00 59.69 551 ASP D CA 1
ATOM 17336 C C . ASP D 1 551 ? 17.482 57.929 20.240 1.00 60.25 551 ASP D C 1
ATOM 17337 O O . ASP D 1 551 ? 18.620 57.422 20.149 1.00 63.36 551 ASP D O 1
ATOM 17342 N N . ILE D 1 552 ? 16.354 57.321 19.867 1.00 60.49 552 ILE D N 1
ATOM 17343 C CA . ILE D 1 552 ? 16.297 55.927 19.336 1.00 59.59 552 ILE D CA 1
ATOM 17344 C C . ILE D 1 552 ? 16.386 55.990 17.807 1.00 58.29 552 ILE D C 1
ATOM 17345 O O . ILE D 1 552 ? 15.838 56.945 17.223 1.00 59.87 552 ILE D O 1
ATOM 17350 N N . VAL D 1 553 ? 17.078 55.024 17.197 1.00 55.53 553 VAL D N 1
ATOM 17351 C CA . VAL D 1 553 ? 17.136 54.823 15.719 1.00 54.86 553 VAL D CA 1
ATOM 17352 C C . VAL D 1 553 ? 16.895 53.337 15.440 1.00 54.34 553 VAL D C 1
ATOM 17353 O O . VAL D 1 553 ? 17.609 52.504 16.032 1.00 51.53 553 VAL D O 1
ATOM 17357 N N . LYS D 1 554 ? 15.914 53.032 14.585 1.00 55.30 554 LYS D N 1
ATOM 17358 C CA . LYS D 1 554 ? 15.594 51.657 14.120 1.00 55.82 554 LYS D CA 1
ATOM 17359 C C . LYS D 1 554 ? 16.059 51.505 12.669 1.00 55.30 554 LYS D C 1
ATOM 17360 O O . LYS D 1 554 ? 16.027 50.400 12.138 1.00 56.68 554 LYS D O 1
#

Radius of gyration: 45.13 Å; Cα contacts (8 Å, |Δi|>4): 4650; chains: 4; bounding box: 108×121×114 Å